Protein 4MY5 (pdb70)

Radius of gyration: 42.12 Å; Cα contacts (8 Å, |Δi|>4): 3200; chains: 4; bounding box: 80×67×142 Å

Foldseek 3Di:
DDCVVVDDPLVVVDDDFPQVVLCVLLVVFPPFAELADPFFLDDFDPLLVVLLVVCVVVVDQDDDDLAADLLLLVLVQVLCCVAAVDHFDSVFFKGKAQALLCLLLLLLLLQDALLAEEEEEPQADPSPQVSCSVRNYGYDYQDPVVVVRDDALVSVLVVVVVDDLNYAEYEDEPVDPAALDHDDPVRLLSNLVSVVVRPHAYEYECQQQLQFADVDGHYGNCVVVVARYWYKYFCRHQRVCPPQGIIMIGHDSVSSVSSSVSSVPPHDGHRVSSSSSSSCCSPVVSPVNPVVSVVQVVLVVVCVVLVVVLPWAWRDNRTDDKIKTAAPDPVLQAQSVVQSVLCVQQSYHWAALPSGHHNRGRITMGHPSDDSVSSVSSSVSVVVVSVPGD/DCVVVPDPLCVVDDDQLQVVLCVLLVVQPPFAELADPFFPDPADPVVVVVLVVLVVPLDLLLLVLVQVLCCVQAVDHFDSVFFKFKFQAQLLLLLLVLLLQDAQLAEEEEEPLAQPSNQSSNSRRRYGYDYQDDVVPLSDDALVSVLVVDVVRPPRYAEYEAEPVGPAQLDHADPVRLLRNLVRVVVDNYAYEYEDAQQLFFQPVDGHYGNCVVNQARYWYKYWPRRQFDQVPRTMIMTGHPSVSSVRSVVSPVSTDNDDGCSNCVRSSCCSPVVSPVNVVVNVVQVVLLVVLVVLQVVVPWQWRDRRTDDKTKTFDPDPVQQQVSVVQSVLCVQLSYHWAALCSSPDSRGRITIRHPSDDSVSSVSSSVSVVVVPD/DVCVVVDDPLVVVDDDQQFVVLCVLLVPQPPFQEQADPFFDDPADPVVVVVLVVLVVPPALCQLLLVLVQVLCCVAAVDHFDSVFFKFKFQAQLLLLLLQLLLQDDQLAEEEEEPLADPRNQSSNSRSHYGYDYQDPVVVLSDDALVSVLVVDVVVPPRYAEYEDEPVGPPALDHADPVRLQSNLVSVVVDNHAYEYEDAQQLFFQDVDGHYGNCVVNQARYWYKYWQRNQFDQVPRTMIMTGHHNVSSVRSVVSPVSTDSGDGCSNCVRSSCCSPVVSPVSVVVNVVQVVLVVVLCVLVVVLVWDWRPNRTDDKIKTQQDDPCFLAQSSVQSVLCVPQSYGWAALCSSPDSGGRITIGHSSDDSVSSVSSSVSVVVVSVVD/DVDDPVDDPLVVVDDDFPQVVLCVLLVVQPPFAELADPFFLDDFDPLLVVLLVVCVVVPDDDDLDLAGPLLLLVLVQVLCCVQAVDHFDSVFFKGKAQALLCVVLLLLLLQDAQLAEEEEEPLADPSPASSQSVRRYGYDYQDDVVVLRDDALCSVLVVVVVDPPSYAEYEDEPVDPAALDHADPVRLLSNLVSVVVDNHAYEYECAQQLLFADVPGHYTNCVVVVARYWYKYACCNQRVCVVQGIIMTGHPRVSSVSSSVSSVPPHGGGDNSSSSSSSCCSPVVSPVRPVVSVQQVVLVVVLCVLCVVLVWDWRDNRTDDKIKTADPDPVQQAQSVVQSVLCVQQSYHWAQLVSRHDNGGRITMGHPSDDSVSSVSSSVSVSVVSVD

Nearest PDB structures (foldseek):
  4my5-assembly2_C  TM=9.988E-01  e=5.594E-73  Streptococcus mutans UA159
  4my5-assembly1_B  TM=9.723E-01  e=3.716E-65  Streptococcus mutans UA159
  4my5-assembly2_D  TM=9.754E-01  e=1.732E-64  Streptococcus mutans UA159
  1dju-assembly1_B  TM=9.269E-01  e=1.208E-38  Pyrococcus horikoshii OT3
  2x5d-assembly1_D  TM=9.440E-01  e=2.043E-31  Pseudomonas aeruginosa PAO1

B-factor: mean 28.05, std 12.76, range [6.04, 80.03]

Structure (mmCIF, N/CA/C/O backbone):
data_4MY5
#
_entry.id   4MY5
#
_cell.length_a   104.754
_cell.length_b   64.257
_cell.length_c   125.600
_cell.angle_alpha   90.00
_cell.angle_beta   106.77
_cell.angle_gamma   90.00
#
_symmetry.space_group_name_H-M   'P 1 21 1'
#
loop_
_entity.id
_entity.type
_entity.pdbx_description
1 polymer 'Putative amino acid aminotransferase'
2 water water
#
loop_
_atom_site.group_PDB
_atom_site.id
_atom_site.type_symbol
_atom_site.label_atom_id
_atom_site.label_alt_id
_atom_site.label_comp_id
_atom_site.label_asym_id
_atom_site.label_entity_id
_atom_site.label_seq_id
_atom_site.pdbx_PDB_ins_code
_atom_site.Cartn_x
_atom_site.Cartn_y
_atom_site.Cartn_z
_atom_site.occupancy
_atom_site.B_iso_or_equiv
_atom_site.auth_seq_id
_atom_site.auth_comp_id
_atom_site.auth_asym_id
_atom_site.auth_atom_id
_atom_site.pdbx_PDB_model_num
ATOM 1 N N . MET A 1 3 ? -20.427 44.962 -47.890 1.00 38.09 1 MET A N 1
ATOM 2 C CA . MET A 1 3 ? -18.993 44.768 -47.996 1.00 32.74 1 MET A CA 1
ATOM 3 C C . MET A 1 3 ? -18.542 43.643 -47.087 1.00 38.92 1 MET A C 1
ATOM 4 O O . MET A 1 3 ? -17.470 43.083 -47.294 1.00 37.72 1 MET A O 1
ATOM 9 N N . ASP A 1 4 ? -19.339 43.328 -46.065 1.00 36.31 2 ASP A N 1
ATOM 10 C CA . ASP A 1 4 ? -19.016 42.194 -45.190 1.00 42.70 2 ASP A CA 1
ATOM 11 C C . ASP A 1 4 ? -19.584 40.883 -45.739 1.00 36.55 2 ASP A C 1
ATOM 12 O O . ASP A 1 4 ? -20.779 40.618 -45.633 1.00 35.87 2 ASP A O 1
ATOM 17 N N . LEU A 1 5 ? -18.717 40.075 -46.335 1.00 36.49 3 LEU A N 1
ATOM 18 C CA . LEU A 1 5 ? -19.133 38.834 -46.969 1.00 35.05 3 LEU A CA 1
ATOM 19 C C . LEU A 1 5 ? -18.626 37.634 -46.178 1.00 33.59 3 LEU A C 1
ATOM 20 O O . LEU A 1 5 ? -18.723 36.504 -46.644 1.00 33.82 3 LEU A O 1
ATOM 25 N N . SER A 1 6 ? -18.100 37.886 -44.981 1.00 35.55 4 SER A N 1
ATOM 26 C CA . SER A 1 6 ? -17.579 36.829 -44.107 1.00 34.17 4 SER A CA 1
ATOM 27 C C . SER A 1 6 ? -18.603 35.732 -43.794 1.00 31.10 4 SER A C 1
ATOM 28 O O . SER A 1 6 ? -18.242 34.582 -43.536 1.00 36.18 4 SER A O 1
ATOM 30 N N . LYS A 1 7 ? -19.880 36.084 -43.827 1.00 32.77 5 LYS A N 1
ATOM 31 C CA . LYS A 1 7 ? -20.924 35.151 -43.432 1.00 30.89 5 LYS A CA 1
ATOM 32 C C . LYS A 1 7 ? -21.646 34.602 -44.654 1.00 31.08 5 LYS A C 1
ATOM 33 O O . LYS A 1 7 ? -22.686 33.947 -44.545 1.00 25.27 5 LYS A O 1
ATOM 35 N N . ARG A 1 8 ? -21.076 34.865 -45.825 1.00 29.20 6 ARG A N 1
ATOM 36 C CA . ARG A 1 8 ? -21.733 34.524 -47.075 1.00 29.49 6 ARG A CA 1
ATOM 37 C C . ARG A 1 8 ? -21.029 33.404 -47.845 1.00 25.30 6 ARG A C 1
ATOM 38 O O . ARG A 1 8 ? -21.329 33.168 -49.010 1.00 27.46 6 ARG A O 1
ATOM 46 N N . PHE A 1 9 ? -20.092 32.727 -47.195 1.00 24.86 7 PHE A N 1
ATOM 47 C CA . PHE A 1 9 ? -19.374 31.628 -47.835 1.00 26.94 7 PHE A CA 1
ATOM 48 C C . PHE A 1 9 ? -20.052 30.306 -47.587 1.00 26.35 7 PHE A C 1
ATOM 49 O O . PHE A 1 9 ? -21.020 30.228 -46.842 1.00 31.92 7 PHE A O 1
ATOM 57 N N . ASN A 1 10 ? -19.545 29.256 -48.217 1.00 33.00 8 ASN A N 1
ATOM 58 C CA . ASN A 1 10 ? -19.979 27.912 -47.875 1.00 26.63 8 ASN A CA 1
ATOM 59 C C . ASN A 1 10 ? -19.650 27.652 -46.416 1.00 24.79 8 ASN A C 1
ATOM 60 O O . ASN A 1 10 ? -18.554 27.974 -45.956 1.00 28.46 8 ASN A O 1
ATOM 65 N N . LYS A 1 11 ? -20.588 27.064 -45.686 1.00 27.30 9 LYS A N 1
ATOM 66 C CA . LYS A 1 11 ? -20.420 26.912 -44.241 1.00 32.40 9 LYS A CA 1
ATOM 67 C C . LYS A 1 11 ? -19.374 25.873 -43.858 1.00 33.21 9 LYS A C 1
ATOM 68 O O . LYS A 1 11 ? -18.738 25.974 -42.803 1.00 35.36 9 LYS A O 1
ATOM 74 N N . ASN A 1 12 ? -19.178 24.891 -44.732 1.00 27.99 10 ASN A N 1
ATOM 75 C CA . ASN A 1 12 ? -18.241 23.817 -44.451 1.00 32.40 10 ASN A CA 1
ATOM 76 C C . ASN A 1 12 ? -16.813 24.314 -44.279 1.00 34.18 10 ASN A C 1
ATOM 77 O O . ASN A 1 12 ? -15.999 23.638 -43.637 1.00 35.61 10 ASN A O 1
ATOM 82 N N . LEU A 1 13 ? -16.530 25.506 -44.819 1.00 33.28 11 LEU A N 1
ATOM 83 C CA . LEU A 1 13 ? -15.217 26.151 -44.689 1.00 29.62 11 LEU A CA 1
ATOM 84 C C . LEU A 1 13 ? -14.827 26.332 -43.230 1.00 31.04 11 LEU A C 1
ATOM 85 O O . LEU A 1 13 ? -13.644 26.422 -42.885 1.00 29.46 11 LEU A O 1
ATOM 90 N N . ASN A 1 14 ? -15.840 26.383 -42.376 1.00 35.61 12 ASN A N 1
ATOM 91 C CA . ASN A 1 14 ? -15.633 26.480 -40.940 1.00 42.81 12 ASN A CA 1
ATOM 92 C C . ASN A 1 14 ? -14.743 25.357 -40.394 1.00 40.49 12 ASN A C 1
ATOM 93 O O . ASN A 1 14 ? -13.906 25.583 -39.513 1.00 35.45 12 ASN A O 1
ATOM 98 N N . LYS A 1 15 ? -14.902 24.158 -40.954 1.00 38.71 13 LYS A N 1
ATOM 99 C CA . LYS A 1 15 ? -14.252 22.966 -40.413 1.00 35.09 13 LYS A CA 1
ATOM 100 C C . LYS A 1 15 ? -12.820 22.747 -40.903 1.00 36.64 13 LYS A C 1
ATOM 101 O O . LYS A 1 15 ? -12.211 21.722 -40.598 1.00 39.02 13 LYS A O 1
ATOM 107 N N . ILE A 1 16 ? -12.277 23.703 -41.653 1.00 35.79 14 ILE A N 1
ATOM 108 C CA . ILE A 1 16 ? -11.005 23.490 -42.346 1.00 29.88 14 ILE A CA 1
ATOM 109 C C . ILE A 1 16 ? -9.881 24.365 -41.794 1.00 34.67 14 ILE A C 1
ATOM 110 O O . ILE A 1 16 ? -9.839 25.570 -42.062 1.00 39.08 14 ILE A O 1
ATOM 115 N N . GLU A 1 17 ? -8.972 23.764 -41.025 1.00 39.17 15 GLU A N 1
ATOM 116 C CA . GLU A 1 17 ? -7.839 24.507 -40.452 1.00 44.40 15 GLU A CA 1
ATOM 117 C C . GLU A 1 17 ? -6.541 24.219 -41.200 1.00 43.94 15 GLU A C 1
ATOM 118 O O . GLU A 1 17 ? -6.510 23.374 -42.099 1.00 46.49 15 GLU A O 1
ATOM 120 N N . VAL A 1 18 ? -5.471 24.918 -40.837 1.00 39.63 16 VAL A N 1
ATOM 121 C CA . VAL A 1 18 ? -4.173 24.665 -41.460 1.00 43.01 16 VAL A CA 1
ATOM 122 C C . VAL A 1 18 ? -3.676 23.285 -41.052 1.00 45.40 16 VAL A C 1
ATOM 123 O O . VAL A 1 18 ? -4.097 22.741 -40.030 1.00 47.27 16 VAL A O 1
ATOM 125 N N . SER A 1 19 ? -2.792 22.710 -41.859 1.00 43.87 17 SER A N 1
ATOM 126 C CA . SER A 1 19 ? -2.223 21.402 -41.548 1.00 34.58 17 SER A CA 1
ATOM 127 C C . SER A 1 19 ? -1.328 21.474 -40.310 1.00 36.85 17 SER A C 1
ATOM 128 O O . SER A 1 19 ? -0.451 22.339 -40.217 1.00 34.10 17 SER A O 1
ATOM 130 N N . MET A 1 20 ? -1.563 20.573 -39.357 1.00 35.29 18 MET A N 1
ATOM 131 C CA . MET A 1 20 ? -0.687 20.435 -38.194 1.00 33.97 18 MET A CA 1
ATOM 132 C C . MET A 1 20 ? 0.777 20.295 -38.631 1.00 35.01 18 MET A C 1
ATOM 133 O O . MET A 1 20 ? 1.674 20.855 -37.993 1.00 34.24 18 MET A O 1
ATOM 138 N N . ILE A 1 21 ? 1.004 19.567 -39.729 1.00 33.45 19 ILE A N 1
ATOM 139 C CA . ILE A 1 21 ? 2.324 19.501 -40.376 1.00 35.91 19 ILE A CA 1
ATOM 140 C C . ILE A 1 21 ? 2.846 20.893 -40.737 1.00 31.10 19 ILE A C 1
ATOM 141 O O . ILE A 1 21 ? 3.994 21.251 -40.440 1.00 27.05 19 ILE A O 1
ATOM 146 N N . ARG A 1 22 ? 1.986 21.664 -41.396 1.00 32.65 20 ARG A N 1
ATOM 147 C CA . ARG A 1 22 ? 2.331 23.013 -41.825 1.00 34.28 20 ARG A CA 1
ATOM 148 C C . ARG A 1 22 ? 2.587 23.896 -40.618 1.00 32.29 20 ARG A C 1
ATOM 149 O O . ARG A 1 22 ? 3.491 24.724 -40.647 1.00 36.98 20 ARG A O 1
ATOM 151 N N . GLN A 1 23 ? 1.808 23.706 -39.554 1.00 30.61 21 GLN A N 1
ATOM 152 C CA . GLN A 1 23 ? 2.006 24.475 -38.320 1.00 33.22 21 GLN A CA 1
ATOM 153 C C . GLN A 1 23 ? 3.364 24.166 -37.686 1.00 33.89 21 GLN A C 1
ATOM 154 O O . GLN A 1 23 ? 4.048 25.068 -37.183 1.00 31.00 21 GLN A O 1
ATOM 160 N N . PHE A 1 24 ? 3.750 22.891 -37.706 1.00 30.90 22 PHE A N 1
ATOM 161 C CA . PHE A 1 24 ? 5.037 22.497 -37.143 1.00 30.16 22 PHE A CA 1
ATOM 162 C C . PHE A 1 24 ? 6.181 23.047 -37.974 1.00 32.10 22 PHE A C 1
ATOM 163 O O . PHE A 1 24 ? 7.182 23.517 -37.427 1.00 33.69 22 PHE A O 1
ATOM 171 N N . ASP A 1 25 ? 6.048 22.972 -39.294 1.00 31.08 23 ASP A N 1
ATOM 172 C CA . ASP A 1 25 ? 7.084 23.511 -40.169 1.00 34.45 23 ASP A CA 1
ATOM 173 C C . ASP A 1 25 ? 7.215 25.015 -39.949 1.00 37.04 23 ASP A C 1
ATOM 174 O O . ASP A 1 25 ? 8.329 25.550 -39.868 1.00 35.10 23 ASP A O 1
ATOM 179 N N . GLN A 1 26 ? 6.068 25.686 -39.843 1.00 31.37 24 GLN A N 1
ATOM 180 C CA . GLN A 1 26 ? 6.035 27.119 -39.550 1.00 38.73 24 GLN A CA 1
ATOM 181 C C . GLN A 1 26 ? 6.774 27.425 -38.253 1.00 36.24 24 GLN A C 1
ATOM 182 O O . GLN A 1 26 ? 7.621 28.315 -38.211 1.00 39.72 24 GLN A O 1
ATOM 184 N N . SER A 1 27 ? 6.465 26.655 -37.212 1.00 33.87 25 SER A N 1
ATOM 185 C CA . SER A 1 27 ? 7.050 26.843 -35.885 1.00 29.65 25 SER A CA 1
ATOM 186 C C . SER A 1 27 ? 8.581 26.783 -35.837 1.00 33.88 25 SER A C 1
ATOM 187 O O . SER A 1 27 ? 9.196 27.366 -34.947 1.00 35.40 25 SER A O 1
ATOM 190 N N . ILE A 1 28 ? 9.198 26.090 -36.787 1.00 32.41 26 ILE A N 1
ATOM 191 C CA . ILE A 1 28 ? 10.650 25.938 -36.791 1.00 30.72 26 ILE A CA 1
ATOM 192 C C . ILE A 1 28 ? 11.327 26.672 -37.963 1.00 34.06 26 ILE A C 1
ATOM 193 O O . ILE A 1 28 ? 12.521 26.521 -38.192 1.00 33.28 26 ILE A O 1
ATOM 198 N N . SER A 1 29 ? 10.563 27.491 -38.677 1.00 40.22 27 SER A N 1
ATOM 199 C CA . SER A 1 29 ? 11.059 28.220 -39.849 1.00 41.99 27 SER A CA 1
ATOM 200 C C . SER A 1 29 ? 12.161 29.265 -39.591 1.00 49.43 27 SER A C 1
ATOM 201 O O . SER A 1 29 ? 12.661 29.888 -40.530 1.00 47.89 27 SER A O 1
ATOM 204 N N . ASP A 1 30 ? 12.541 29.468 -38.337 1.00 39.27 28 ASP A N 1
ATOM 205 C CA . ASP A 1 30 ? 13.590 30.431 -38.047 1.00 41.97 28 ASP A CA 1
ATOM 206 C C . ASP A 1 30 ? 14.939 29.752 -37.854 1.00 46.34 28 ASP A C 1
ATOM 207 O O . ASP A 1 30 ? 15.981 30.413 -37.850 1.00 47.38 28 ASP A O 1
ATOM 212 N N . ILE A 1 31 ? 14.917 28.432 -37.694 1.00 40.59 29 ILE A N 1
ATOM 213 C CA . ILE A 1 31 ? 16.142 27.672 -37.487 1.00 39.65 29 ILE A CA 1
ATOM 214 C C . ILE A 1 31 ? 16.840 27.493 -38.830 1.00 40.83 29 ILE A C 1
ATOM 215 O O . ILE A 1 31 ? 16.218 27.076 -39.806 1.00 38.45 29 ILE A O 1
ATOM 220 N N . PRO A 1 32 ? 18.131 27.847 -38.897 1.00 41.87 30 PRO A N 1
ATOM 221 C CA . PRO A 1 32 ? 18.819 27.807 -40.188 1.00 38.28 30 PRO A CA 1
ATOM 222 C C . PRO A 1 32 ? 19.507 26.479 -40.447 1.00 34.77 30 PRO A C 1
ATOM 223 O O . PRO A 1 32 ? 19.861 25.775 -39.503 1.00 30.69 30 PRO A O 1
ATOM 227 N N . ASP A 1 33 ? 19.686 26.158 -41.727 1.00 34.38 31 ASP A N 1
ATOM 228 C CA . ASP A 1 33 ? 20.494 25.017 -42.144 1.00 32.08 31 ASP A CA 1
ATOM 229 C C . ASP A 1 33 ? 19.979 23.719 -41.536 1.00 32.45 31 ASP A C 1
ATOM 230 O O . ASP A 1 33 ? 20.751 22.823 -41.189 1.00 30.79 31 ASP A O 1
ATOM 235 N N . VAL A 1 34 ? 18.661 23.630 -41.411 1.00 25.99 32 VAL A N 1
ATOM 236 C CA . VAL A 1 34 ? 18.041 22.462 -40.821 1.00 29.12 32 VAL A CA 1
ATOM 237 C C . VAL A 1 34 ? 18.033 21.261 -41.782 1.00 26.20 32 VAL A C 1
ATOM 238 O O . VAL A 1 34 ? 17.670 21.379 -42.951 1.00 22.93 32 VAL A O 1
ATOM 242 N N . LEU A 1 35 ? 18.479 20.113 -41.284 1.00 30.36 33 LEU A N 1
ATOM 243 C CA . LEU A 1 35 ? 18.361 18.861 -42.022 1.00 20.63 33 LEU A CA 1
ATOM 244 C C . LEU A 1 35 ? 16.938 18.331 -41.914 1.00 21.73 33 LEU A C 1
ATOM 245 O O . LEU A 1 35 ? 16.481 17.963 -40.836 1.00 21.08 33 LEU A O 1
ATOM 250 N N . LYS A 1 36 ? 16.244 18.306 -43.045 1.00 21.71 34 LYS A N 1
ATOM 251 C CA . LYS A 1 36 ? 14.844 17.929 -43.096 1.00 21.59 34 LYS A CA 1
ATOM 252 C C . LYS A 1 36 ? 14.699 16.498 -43.584 1.00 19.06 34 LYS A C 1
ATOM 253 O O . LYS A 1 36 ? 15.237 16.142 -44.623 1.00 22.89 34 LYS A O 1
ATOM 259 N N . LEU A 1 37 ? 13.992 15.675 -42.826 1.00 17.86 35 LEU A N 1
ATOM 260 C CA . LEU A 1 37 ? 13.658 14.336 -43.272 1.00 18.88 35 LEU A CA 1
ATOM 261 C C . LEU A 1 37 ? 12.152 14.274 -43.195 1.00 17.03 35 LEU A C 1
ATOM 262 O O . LEU A 1 37 ? 11.568 13.488 -42.440 1.00 16.36 35 LEU A O 1
ATOM 267 N N . THR A 1 38 ? 11.540 15.137 -43.991 1.00 14.23 36 THR A N 1
ATOM 268 C CA . THR A 1 38 ? 10.118 15.382 -43.923 1.00 16.21 36 THR A CA 1
ATOM 269 C C . THR A 1 38 ? 9.453 15.184 -45.287 1.00 15.34 36 THR A C 1
ATOM 270 O O . THR A 1 38 ? 8.244 15.291 -45.406 1.00 16.55 36 THR A O 1
ATOM 274 N N . LEU A 1 39 ? 10.253 14.846 -46.297 1.00 17.63 37 LEU A N 1
ATOM 275 C CA . LEU A 1 39 ? 9.808 14.788 -47.696 1.00 17.27 37 LEU A CA 1
ATOM 276 C C . LEU A 1 39 ? 8.752 13.723 -47.946 1.00 15.55 37 LEU A C 1
ATOM 277 O O . LEU A 1 39 ? 8.920 12.583 -47.548 1.00 14.27 37 LEU A O 1
ATOM 282 N N . GLY A 1 40 ? 7.681 14.100 -48.641 1.00 18.70 38 GLY A N 1
ATOM 283 C CA . GLY A 1 40 ? 6.570 13.207 -48.913 1.00 17.11 38 GLY A CA 1
ATOM 284 C C . GLY A 1 40 ? 6.656 12.653 -50.321 1.00 19.05 38 GLY A C 1
ATOM 285 O O . GLY A 1 40 ? 5.713 12.040 -50.814 1.00 17.62 38 GLY A O 1
ATOM 286 N N . GLU A 1 41 ? 7.798 12.875 -50.964 1.00 14.52 39 GLU A N 1
ATOM 287 C CA . GLU A 1 41 ? 8.035 12.409 -52.319 1.00 18.74 39 GLU A CA 1
ATOM 288 C C . GLU A 1 41 ? 9.451 11.839 -52.403 1.00 17.05 39 GLU A C 1
ATOM 289 O O . GLU A 1 41 ? 10.314 12.240 -51.640 1.00 17.07 39 GLU A O 1
ATOM 295 N N . PRO A 1 42 ? 9.690 10.910 -53.339 1.00 12.83 40 PRO A N 1
ATOM 296 C CA . PRO A 1 42 ? 11.034 10.383 -53.589 1.00 14.75 40 PRO A CA 1
ATOM 297 C C . PRO A 1 42 ? 12.071 11.497 -53.795 1.00 16.04 40 PRO A C 1
ATOM 298 O O . PRO A 1 42 ? 11.743 12.507 -54.412 1.00 12.49 40 PRO A O 1
ATOM 302 N N . ASP A 1 43 ? 13.292 11.306 -53.298 1.00 12.72 41 ASP A N 1
ATOM 303 C CA . ASP A 1 43 ? 14.377 12.274 -53.504 1.00 15.27 41 ASP A CA 1
ATOM 304 C C . ASP A 1 43 ? 15.074 12.078 -54.860 1.00 17.22 41 ASP A C 1
ATOM 305 O O . ASP A 1 43 ? 15.860 12.917 -55.289 1.00 19.64 41 ASP A O 1
ATOM 310 N N . PHE A 1 44 ? 14.773 10.970 -55.533 1.00 15.36 42 PHE A N 1
ATOM 311 C CA . PHE A 1 44 ? 15.410 10.630 -56.795 1.00 14.71 42 PHE A CA 1
ATOM 312 C C . PHE A 1 44 ? 14.920 11.499 -57.950 1.00 14.44 42 PHE A C 1
ATOM 313 O O . PHE A 1 44 ? 13.750 11.853 -58.026 1.00 14.22 42 PHE A O 1
ATOM 321 N N . ALA A 1 45 ? 15.819 11.825 -58.866 1.00 13.44 43 ALA A N 1
ATOM 322 C CA . ALA A 1 45 ? 15.408 12.475 -60.088 1.00 15.18 43 ALA A CA 1
ATOM 323 C C . ALA A 1 45 ? 14.571 11.505 -60.914 1.00 15.75 43 ALA A C 1
ATOM 324 O O . ALA A 1 45 ? 14.761 10.289 -60.848 1.00 14.41 43 ALA A O 1
ATOM 326 N N . THR A 1 46 ? 13.655 12.043 -61.702 1.00 14.10 44 THR A N 1
ATOM 327 C CA . THR A 1 46 ? 12.922 11.241 -62.662 1.00 12.95 44 THR A CA 1
ATOM 328 C C . THR A 1 46 ? 13.888 10.530 -63.604 1.00 13.52 44 THR A C 1
ATOM 329 O O . THR A 1 46 ? 14.806 11.154 -64.113 1.00 13.30 44 THR A O 1
ATOM 333 N N . PRO A 1 47 ? 13.689 9.216 -63.833 1.00 14.34 45 PRO A N 1
ATOM 334 C CA . PRO A 1 47 ? 14.632 8.501 -64.698 1.00 12.81 45 PRO A CA 1
ATOM 335 C C . PRO A 1 47 ? 14.775 9.174 -66.055 1.00 13.71 45 PRO A C 1
ATOM 336 O O . PRO A 1 47 ? 13.809 9.697 -66.590 1.00 16.88 45 PRO A O 1
ATOM 340 N N . LYS A 1 48 ? 15.999 9.197 -66.557 1.00 15.39 46 LYS A N 1
ATOM 341 C CA . LYS A 1 48 ? 16.355 9.768 -67.847 1.00 12.80 46 LYS A CA 1
ATOM 342 C C . LYS A 1 48 ? 15.406 9.437 -69.000 1.00 16.01 46 LYS A C 1
ATOM 343 O O . LYS A 1 48 ? 14.964 10.351 -69.680 1.00 16.74 46 LYS A O 1
ATOM 349 N N . HIS A 1 49 ? 15.081 8.159 -69.226 1.00 12.88 47 HIS A N 1
ATOM 350 C CA . HIS A 1 49 ? 14.270 7.780 -70.399 1.00 12.89 47 HIS A CA 1
ATOM 351 C C . HIS A 1 49 ? 12.882 8.467 -70.404 1.00 12.61 47 HIS A C 1
ATOM 352 O O . HIS A 1 49 ? 12.311 8.781 -71.465 1.00 11.88 47 HIS A O 1
ATOM 359 N N . ILE A 1 50 ? 12.373 8.709 -69.197 1.00 11.74 48 ILE A N 1
ATOM 360 C CA . ILE A 1 50 ? 11.138 9.446 -68.984 1.00 11.79 48 ILE A CA 1
ATOM 361 C C . ILE A 1 50 ? 11.275 10.975 -69.251 1.00 14.06 48 ILE A C 1
ATOM 362 O O . ILE A 1 50 ? 10.446 11.555 -69.968 1.00 12.69 48 ILE A O 1
ATOM 367 N N . LYS A 1 51 ? 12.315 11.605 -68.692 1.00 11.78 49 LYS A N 1
ATOM 368 C CA . LYS A 1 51 ? 12.634 13.018 -68.949 1.00 12.43 49 LYS A CA 1
ATOM 369 C C . LYS A 1 51 ? 12.800 13.268 -70.438 1.00 16.13 49 LYS A C 1
ATOM 370 O O . LYS A 1 51 ? 12.295 14.247 -70.997 1.00 13.28 49 LYS A O 1
ATOM 376 N N . GLU A 1 52 ? 13.540 12.360 -71.056 1.00 15.34 50 GLU A N 1
ATOM 377 C CA . GLU A 1 52 ? 13.744 12.296 -72.494 1.00 17.41 50 GLU A CA 1
ATOM 378 C C . GLU A 1 52 ? 12.432 12.284 -73.288 1.00 15.47 50 GLU A C 1
ATOM 379 O O . GLU A 1 52 ? 12.264 13.076 -74.225 1.00 14.54 50 GLU A O 1
ATOM 385 N N . ALA A 1 53 ? 11.508 11.385 -72.938 1.00 15.93 51 ALA A N 1
ATOM 386 C CA . ALA A 1 53 ? 10.200 11.402 -73.615 1.00 11.38 51 ALA A CA 1
ATOM 387 C C . ALA A 1 53 ? 9.469 12.740 -73.427 1.00 13.66 51 ALA A C 1
ATOM 388 O O . ALA A 1 53 ? 8.847 13.267 -74.372 1.00 11.85 51 ALA A O 1
ATOM 390 N N . ALA A 1 54 ? 9.550 13.293 -72.214 1.00 13.16 52 ALA A N 1
ATOM 391 C CA . ALA A 1 54 ? 8.970 14.618 -71.972 1.00 14.02 52 ALA A CA 1
ATOM 392 C C . ALA A 1 54 ? 9.541 15.659 -72.939 1.00 13.97 52 ALA A C 1
ATOM 393 O O . ALA A 1 54 ? 8.807 16.449 -73.542 1.00 11.64 52 ALA A O 1
ATOM 395 N N . LYS A 1 55 ? 10.853 15.632 -73.105 1.00 14.32 53 LYS A N 1
ATOM 396 C CA . LYS A 1 55 ? 11.523 16.627 -73.931 1.00 16.37 53 LYS A CA 1
ATOM 397 C C . LYS A 1 55 ? 11.174 16.456 -75.398 1.00 17.17 53 LYS A C 1
ATOM 398 O O . LYS A 1 55 ? 11.005 17.447 -76.122 1.00 19.71 53 LYS A O 1
ATOM 404 N N . ARG A 1 56 ? 11.041 15.206 -75.835 1.00 16.25 54 ARG A N 1
ATOM 405 C CA . ARG A 1 56 ? 10.577 14.961 -77.196 1.00 17.58 54 ARG A CA 1
ATOM 406 C C . ARG A 1 56 ? 9.179 15.513 -77.404 1.00 17.11 54 ARG A C 1
ATOM 407 O O . ARG A 1 56 ? 8.893 16.052 -78.463 1.00 17.77 54 ARG A O 1
ATOM 415 N N . ALA A 1 57 ? 8.316 15.383 -76.397 1.00 14.17 55 ALA A N 1
ATOM 416 C CA . ALA A 1 57 ? 6.965 15.925 -76.507 1.00 14.56 55 ALA A CA 1
ATOM 417 C C . ALA A 1 57 ? 6.955 17.466 -76.542 1.00 18.05 55 ALA A C 1
ATOM 418 O O . ALA A 1 57 ? 6.168 18.086 -77.276 1.00 14.30 55 ALA A O 1
ATOM 420 N N . ILE A 1 58 ? 7.833 18.082 -75.754 1.00 15.41 56 ILE A N 1
ATOM 421 C CA . ILE A 1 58 ? 7.971 19.543 -75.775 1.00 15.58 56 ILE A CA 1
ATOM 422 C C . ILE A 1 58 ? 8.411 20.030 -77.158 1.00 15.35 56 ILE A C 1
ATOM 423 O O . ILE A 1 58 ? 7.818 20.959 -77.735 1.00 14.73 56 ILE A O 1
ATOM 428 N N . ASP A 1 59 ? 9.433 19.375 -77.703 1.00 13.65 57 ASP A N 1
ATOM 429 C CA . ASP A 1 59 ? 9.876 19.683 -79.053 1.00 17.36 57 ASP A CA 1
ATOM 430 C C . ASP A 1 59 ? 8.843 19.407 -80.162 1.00 22.86 57 ASP A C 1
ATOM 431 O O . ASP A 1 59 ? 8.741 20.185 -81.119 1.00 20.37 57 ASP A O 1
ATOM 436 N N . ALA A 1 60 ? 8.079 18.321 -80.042 1.00 17.07 58 ALA A N 1
ATOM 437 C CA . ALA A 1 60 ? 7.030 18.049 -81.023 1.00 19.21 58 ALA A CA 1
ATOM 438 C C . ALA A 1 60 ? 5.992 19.171 -81.039 1.00 20.06 58 ALA A C 1
ATOM 439 O O . ALA A 1 60 ? 5.499 19.549 -82.101 1.00 23.29 58 ALA A O 1
ATOM 441 N N . ASP A 1 61 ? 5.669 19.689 -79.856 1.00 19.38 59 ASP A N 1
ATOM 442 C CA . ASP A 1 61 ? 4.813 20.869 -79.711 1.00 22.31 59 ASP A CA 1
ATOM 443 C C . ASP A 1 61 ? 3.411 20.662 -80.287 1.00 28.09 59 ASP A C 1
ATOM 444 O O . ASP A 1 61 ? 2.832 21.584 -80.848 1.00 25.06 59 ASP A O 1
ATOM 449 N N . GLU A 1 62 ? 2.878 19.450 -80.156 1.00 26.71 60 GLU A N 1
ATOM 450 C CA . GLU A 1 62 ? 1.520 19.158 -80.591 1.00 33.72 60 GLU A CA 1
ATOM 451 C C . GLU A 1 62 ? 0.579 19.611 -79.495 1.00 40.27 60 GLU A C 1
ATOM 452 O O . GLU A 1 62 ? 0.747 19.221 -78.343 1.00 43.42 60 GLU A O 1
ATOM 458 N N . SER A 1 63 ? -0.384 20.461 -79.842 1.00 41.42 61 SER A N 1
ATOM 459 C CA . SER A 1 63 ? -1.328 20.973 -78.853 1.00 51.00 61 SER A CA 1
ATOM 460 C C . SER A 1 63 ? -2.110 19.780 -78.370 1.00 57.89 61 SER A C 1
ATOM 461 O O . SER A 1 63 ? -2.077 19.434 -77.179 1.00 57.66 61 SER A O 1
ATOM 464 N N . HIS A 1 64 ? -2.820 19.166 -79.315 1.00 52.61 62 HIS A N 1
ATOM 465 C CA . HIS A 1 64 ? -3.309 17.807 -79.156 1.00 53.64 62 HIS A CA 1
ATOM 466 C C . HIS A 1 64 ? -4.175 17.659 -77.910 1.00 57.72 62 HIS A C 1
ATOM 467 O O . HIS A 1 64 ? -3.873 16.842 -77.035 1.00 56.05 62 HIS A O 1
ATOM 474 N N . TYR A 1 65 ? -5.230 18.465 -77.814 1.00 56.48 63 TYR A N 1
ATOM 475 C CA . TYR A 1 65 ? -6.205 18.287 -76.744 1.00 58.75 63 TYR A CA 1
ATOM 476 C C . TYR A 1 65 ? -6.644 16.826 -76.692 1.00 55.93 63 TYR A C 1
ATOM 477 O O . TYR A 1 65 ? -7.219 16.301 -77.649 1.00 51.15 63 TYR A O 1
ATOM 486 N N . THR A 1 66 ? -6.357 16.169 -75.575 1.00 54.36 64 THR A N 1
ATOM 487 C CA . THR A 1 66 ? -6.827 14.808 -75.370 1.00 49.68 64 THR A CA 1
ATOM 488 C C . THR A 1 66 ? -8.115 14.837 -74.574 1.00 50.64 64 THR A C 1
ATOM 489 O O . THR A 1 66 ? -8.473 15.864 -74.001 1.00 55.98 64 THR A O 1
ATOM 493 N N . GLY A 1 67 ? -8.801 13.703 -74.513 1.00 42.00 65 GLY A N 1
ATOM 494 C CA . GLY A 1 67 ? -10.121 13.668 -73.913 1.00 45.54 65 GLY A CA 1
ATOM 495 C C . GLY A 1 67 ? -10.162 13.901 -72.414 1.00 42.77 65 GLY A C 1
ATOM 496 O O . GLY A 1 67 ? -9.160 14.209 -71.775 1.00 42.03 65 GLY A O 1
ATOM 497 N N . MET A 1 68 ? -11.350 13.739 -71.848 1.00 45.42 66 MET A N 1
ATOM 498 C CA . MET A 1 68 ? -11.529 13.840 -70.411 1.00 39.20 66 MET A CA 1
ATOM 499 C C . MET A 1 68 ? -10.797 12.690 -69.705 1.00 33.18 66 MET A C 1
ATOM 500 O O . MET A 1 68 ? -10.476 12.792 -68.523 1.00 32.83 66 MET A O 1
ATOM 505 N N . ALA A 1 69 ? -10.535 11.605 -70.441 1.00 29.75 67 ALA A N 1
ATOM 506 C CA . ALA A 1 69 ? -9.990 10.374 -69.871 1.00 23.89 67 ALA A CA 1
ATOM 507 C C . ALA A 1 69 ? -8.519 10.113 -70.200 1.00 20.65 67 ALA A C 1
ATOM 508 O O . ALA A 1 69 ? -7.942 9.131 -69.741 1.00 16.81 67 ALA A O 1
ATOM 510 N N . GLY A 1 70 ? -7.919 10.986 -70.995 1.00 18.71 68 GLY A N 1
ATOM 511 C CA . GLY A 1 70 ? -6.525 10.843 -71.372 1.00 16.88 68 GLY A CA 1
ATOM 512 C C . GLY A 1 70 ? -6.295 10.044 -72.645 1.00 17.96 68 GLY A C 1
ATOM 513 O O . GLY A 1 70 ? -7.154 9.270 -73.073 1.00 18.32 68 GLY A O 1
ATOM 514 N N . LEU A 1 71 ? -5.125 10.240 -73.245 1.00 15.48 69 LEU A N 1
ATOM 515 C CA . LEU A 1 71 ? -4.693 9.484 -74.418 1.00 16.05 69 LEU A CA 1
ATOM 516 C C . LEU A 1 71 ? -4.946 7.999 -74.253 1.00 17.00 69 LEU A C 1
ATOM 517 O O . LEU A 1 71 ? -4.634 7.421 -73.218 1.00 15.09 69 LEU A O 1
ATOM 522 N N . LEU A 1 72 ? -5.498 7.383 -75.289 1.00 17.45 70 LEU A N 1
ATOM 523 C CA . LEU A 1 72 ? -5.800 5.964 -75.263 1.00 16.51 70 LEU A CA 1
ATOM 524 C C . LEU A 1 72 ? -4.542 5.124 -75.055 1.00 15.95 70 LEU A C 1
ATOM 525 O O . LEU A 1 72 ? -4.598 4.062 -74.439 1.00 14.66 70 LEU A O 1
ATOM 530 N N . ALA A 1 73 ? -3.410 5.595 -75.561 1.00 13.85 71 ALA A N 1
ATOM 531 C CA . ALA A 1 73 ? -2.190 4.817 -75.430 1.00 16.17 71 ALA A CA 1
ATOM 532 C C . ALA A 1 73 ? -1.760 4.803 -73.971 1.00 13.86 71 ALA A C 1
ATOM 533 O O . ALA A 1 73 ? -1.185 3.818 -73.488 1.00 14.28 71 ALA A O 1
ATOM 535 N N . LEU A 1 74 ? -2.070 5.886 -73.265 1.00 12.45 72 LEU A N 1
ATOM 536 C CA . LEU A 1 74 ? -1.732 5.984 -71.852 1.00 12.79 72 LEU A CA 1
ATOM 537 C C . LEU A 1 74 ? -2.598 5.034 -71.037 1.00 12.33 72 LEU A C 1
ATOM 538 O O . LEU A 1 74 ? -2.087 4.262 -70.224 1.00 14.03 72 LEU A O 1
ATOM 543 N N . ARG A 1 75 ? -3.903 5.075 -71.270 1.00 12.20 73 ARG A N 1
ATOM 544 C CA . ARG A 1 75 ? -4.824 4.159 -70.605 1.00 13.28 73 ARG A CA 1
ATOM 545 C C . ARG A 1 75 ? -4.502 2.698 -70.912 1.00 11.15 73 ARG A C 1
ATOM 546 O O . ARG A 1 75 ? -4.607 1.839 -70.045 1.00 12.18 73 ARG A O 1
ATOM 554 N N . GLN A 1 76 ? -4.082 2.426 -72.140 1.00 13.04 74 GLN A N 1
ATOM 555 C CA . GLN A 1 76 ? -3.700 1.068 -72.536 1.00 14.94 74 GLN A CA 1
ATOM 556 C C . GLN A 1 76 ? -2.448 0.625 -71.778 1.00 13.72 74 GLN A C 1
ATOM 557 O O . GLN A 1 76 ? -2.390 -0.485 -71.230 1.00 13.77 74 GLN A O 1
ATOM 563 N N . ALA A 1 77 ? -1.465 1.516 -71.699 1.00 12.33 75 ALA A N 1
ATOM 564 C CA . ALA A 1 77 ? -0.282 1.241 -70.886 1.00 11.56 75 ALA A CA 1
ATOM 565 C C . ALA A 1 77 ? -0.591 1.044 -69.384 1.00 12.43 75 ALA A C 1
ATOM 566 O O . ALA A 1 77 ? 0.002 0.177 -68.740 1.00 11.48 75 ALA A O 1
ATOM 568 N N . ALA A 1 78 ? -1.518 1.818 -68.825 1.00 11.59 76 ALA A N 1
ATOM 569 C CA . ALA A 1 78 ? -1.852 1.656 -67.409 1.00 8.03 76 ALA A CA 1
ATOM 570 C C . ALA A 1 78 ? -2.558 0.326 -67.188 1.00 12.01 76 ALA A C 1
ATOM 571 O O . ALA A 1 78 ? -2.237 -0.415 -66.243 1.00 10.84 76 ALA A O 1
ATOM 573 N N . SER A 1 79 ? -3.520 0.023 -68.061 1.00 9.38 77 SER A N 1
ATOM 574 C CA . SER A 1 79 ? -4.197 -1.279 -68.046 1.00 13.69 77 SER A CA 1
ATOM 575 C C . SER A 1 79 ? -3.191 -2.450 -68.023 1.00 11.39 77 SER A C 1
ATOM 576 O O . SER A 1 79 ? -3.235 -3.325 -67.132 1.00 11.48 77 SER A O 1
ATOM 579 N N . ALA A 1 80 ? -2.270 -2.436 -68.989 1.00 9.51 78 ALA A N 1
ATOM 580 C CA . ALA A 1 80 ? -1.255 -3.476 -69.094 1.00 11.39 78 ALA A CA 1
ATOM 581 C C . ALA A 1 80 ? -0.366 -3.540 -67.852 1.00 12.45 78 ALA A C 1
ATOM 582 O O . ALA A 1 80 ? -0.109 -4.617 -67.305 1.00 12.30 78 ALA A O 1
ATOM 584 N N . PHE A 1 81 ? 0.094 -2.377 -67.408 1.00 11.76 79 PHE A N 1
ATOM 585 C CA . PHE A 1 81 ? 0.871 -2.275 -66.184 1.00 10.73 79 PHE A CA 1
ATOM 586 C C . PHE A 1 81 ? 0.185 -2.935 -64.977 1.00 9.66 79 PHE A C 1
ATOM 587 O O . PHE A 1 81 ? 0.805 -3.728 -64.286 1.00 11.06 79 PHE A O 1
ATOM 595 N N . VAL A 1 82 ? -1.064 -2.586 -64.685 1.00 9.55 80 VAL A N 1
ATOM 596 C CA . VAL A 1 82 ? -1.675 -3.115 -63.466 1.00 8.33 80 VAL A CA 1
ATOM 597 C C . VAL A 1 82 ? -2.064 -4.583 -63.611 1.00 10.95 80 VAL A C 1
ATOM 598 O O . VAL A 1 82 ? -2.193 -5.282 -62.606 1.00 10.40 80 VAL A O 1
ATOM 602 N N . LYS A 1 83 ? -2.243 -5.039 -64.854 1.00 12.84 81 LYS A N 1
ATOM 603 C CA . LYS A 1 83 ? -2.441 -6.476 -65.122 1.00 14.57 81 LYS A CA 1
ATOM 604 C C . LYS A 1 83 ? -1.184 -7.258 -64.786 1.00 14.01 81 LYS A C 1
ATOM 605 O O . LYS A 1 83 ? -1.208 -8.154 -63.941 1.00 13.38 81 LYS A O 1
ATOM 611 N N . GLU A 1 84 ? -0.082 -6.901 -65.438 1.00 12.02 82 GLU A N 1
ATOM 612 C CA . GLU A 1 84 ? 1.204 -7.535 -65.169 1.00 13.71 82 GLU A CA 1
ATOM 613 C C . GLU A 1 84 ? 1.676 -7.425 -63.706 1.00 12.65 82 GLU A C 1
ATOM 614 O O . GLU A 1 84 ? 2.183 -8.387 -63.133 1.00 16.39 82 GLU A O 1
ATOM 620 N N . LYS A 1 85 ? 1.502 -6.264 -63.091 1.00 11.43 83 LYS A N 1
ATOM 621 C CA . LYS A 1 85 ? 2.062 -6.033 -61.763 1.00 11.93 83 LYS A CA 1
ATOM 622 C C . LYS A 1 85 ? 1.157 -6.524 -60.645 1.00 14.15 83 LYS A C 1
ATOM 623 O O . LYS A 1 85 ? 1.649 -7.050 -59.651 1.00 16.76 83 LYS A O 1
ATOM 629 N N . TYR A 1 86 ? -0.156 -6.346 -60.801 1.00 12.07 84 TYR A N 1
ATOM 630 C CA . TYR A 1 86 ? -1.075 -6.574 -59.688 1.00 12.04 84 TYR A CA 1
ATOM 631 C C . TYR A 1 86 ? -2.218 -7.546 -60.020 1.00 11.52 84 TYR A C 1
ATOM 632 O O . TYR A 1 86 ? -3.109 -7.750 -59.200 1.00 10.78 84 TYR A O 1
ATOM 641 N N . HIS A 1 87 ? -2.179 -8.105 -61.226 1.00 9.11 85 HIS A N 1
ATOM 642 C CA . HIS A 1 87 ? -3.152 -9.076 -61.729 1.00 13.75 85 HIS A CA 1
ATOM 643 C C . HIS A 1 87 ? -4.566 -8.540 -61.803 1.00 15.06 85 HIS A C 1
ATOM 644 O O . HIS A 1 87 ? -5.524 -9.282 -61.625 1.00 17.07 85 HIS A O 1
ATOM 651 N N . LEU A 1 88 ? -4.674 -7.242 -62.078 1.00 15.59 86 LEU A N 1
ATOM 652 C CA . LEU A 1 88 ? -5.959 -6.556 -62.191 1.00 13.06 86 LEU A CA 1
ATOM 653 C C . LEU A 1 88 ? -6.347 -6.304 -63.654 1.00 13.98 86 LEU A C 1
ATOM 654 O O . LEU A 1 88 ? -5.498 -5.986 -64.486 1.00 13.40 86 LEU A O 1
ATOM 659 N N . THR A 1 89 ? -7.631 -6.441 -63.967 1.00 12.84 87 THR A N 1
ATOM 660 C CA . THR A 1 89 ? -8.100 -6.293 -65.333 1.00 12.87 87 THR A CA 1
ATOM 661 C C . THR A 1 89 ? -9.041 -5.102 -65.417 1.00 16.18 87 THR A C 1
ATOM 662 O O . THR A 1 89 ? -10.167 -5.177 -64.926 1.00 17.61 87 THR A O 1
ATOM 666 N N . TYR A 1 90 ? -8.573 -4.002 -66.014 1.00 14.88 88 TYR A N 1
ATOM 667 C CA . TYR A 1 90 ? -9.402 -2.814 -66.265 1.00 12.82 88 TYR A CA 1
ATOM 668 C C . TYR A 1 90 ? -9.405 -2.459 -67.745 1.00 15.17 88 TYR A C 1
ATOM 669 O O . TYR A 1 90 ? -8.353 -2.327 -68.368 1.00 13.39 88 TYR A O 1
ATOM 678 N N . ASN A 1 91 ? -10.597 -2.301 -68.302 1.00 17.48 89 ASN A N 1
ATOM 679 C CA . ASN A 1 91 ? -10.729 -1.932 -69.695 1.00 16.27 89 ASN A CA 1
ATOM 680 C C . ASN A 1 91 ? -10.285 -0.496 -69.865 1.00 16.49 89 ASN A C 1
ATOM 681 O O . ASN A 1 91 ? -10.891 0.422 -69.302 1.00 17.81 89 ASN A O 1
ATOM 686 N N . PRO A 1 92 ? -9.233 -0.292 -70.658 1.00 16.86 90 PRO A N 1
ATOM 687 C CA . PRO A 1 92 ? -8.716 1.051 -70.913 1.00 15.82 90 PRO A CA 1
ATOM 688 C C . PRO A 1 92 ? -9.734 1.919 -71.646 1.00 18.75 90 PRO A C 1
ATOM 689 O O . PRO A 1 92 ? -9.568 3.141 -71.696 1.00 19.02 90 PRO A O 1
ATOM 693 N N . ASP A 1 93 ? -10.770 1.305 -72.211 1.00 17.34 91 ASP A N 1
ATOM 694 C CA . ASP A 1 93 ? -11.727 2.056 -73.010 1.00 17.28 91 ASP A CA 1
ATOM 695 C C . ASP A 1 93 ? -12.711 2.811 -72.123 1.00 19.84 91 ASP A C 1
ATOM 696 O O . ASP A 1 93 ? -13.212 3.861 -72.510 1.00 12.26 91 ASP A O 1
ATOM 701 N N . ASN A 1 94 ? -12.984 2.281 -70.933 1.00 16.44 92 ASN A N 1
ATOM 702 C CA . ASN A 1 94 ? -14.035 2.848 -70.096 1.00 16.97 92 ASN A CA 1
ATOM 703 C C . ASN A 1 94 ? -13.857 2.660 -68.594 1.00 14.23 92 ASN A C 1
ATOM 704 O O . ASN A 1 94 ? -14.772 2.930 -67.820 1.00 15.05 92 ASN A O 1
ATOM 709 N N . GLU A 1 95 ? -12.683 2.205 -68.169 1.00 15.54 93 GLU A N 1
ATOM 710 C CA . GLU A 1 95 ? -12.478 1.967 -66.738 1.00 16.08 93 GLU A CA 1
ATOM 711 C C . GLU A 1 95 ? -11.258 2.676 -66.155 1.00 13.94 93 GLU A C 1
ATOM 712 O O . GLU A 1 95 ? -10.952 2.535 -64.971 1.00 12.90 93 GLU A O 1
ATOM 718 N N . ILE A 1 96 ? -10.565 3.439 -66.988 1.00 13.04 94 ILE A N 1
ATOM 719 C CA . ILE A 1 96 ? -9.381 4.157 -66.527 1.00 16.66 94 ILE A CA 1
ATOM 720 C C . ILE A 1 96 ? -9.470 5.662 -66.799 1.00 12.38 94 ILE A C 1
ATOM 721 O O . ILE A 1 96 ? -9.766 6.074 -67.908 1.00 12.32 94 ILE A O 1
ATOM 726 N N . LEU A 1 97 ? -9.231 6.466 -65.771 1.00 9.85 95 LEU A N 1
ATOM 727 C CA . LEU A 1 97 ? -9.159 7.909 -65.923 1.00 10.48 95 LEU A CA 1
ATOM 728 C C . LEU A 1 97 ? -7.754 8.415 -65.632 1.00 12.70 95 LEU A C 1
ATOM 729 O O . LEU A 1 97 ? -7.126 8.005 -64.651 1.00 11.01 95 LEU A O 1
ATOM 734 N N . VAL A 1 98 ? -7.277 9.317 -66.482 1.00 11.91 96 VAL A N 1
ATOM 735 C CA . VAL A 1 98 ? -5.975 9.927 -66.317 1.00 11.44 96 VAL A CA 1
ATOM 736 C C . VAL A 1 98 ? -6.128 11.298 -65.684 1.00 15.38 96 VAL A C 1
ATOM 737 O O . VAL A 1 98 ? -7.016 12.066 -66.030 1.00 18.48 96 VAL A O 1
ATOM 741 N N . THR A 1 99 ? -5.252 11.619 -64.753 1.00 14.56 97 THR A N 1
ATOM 742 C CA . THR A 1 99 ? -5.496 12.764 -63.918 1.00 14.05 97 THR A CA 1
ATOM 743 C C . THR A 1 99 ? -4.209 13.563 -63.670 1.00 16.88 97 THR A C 1
ATOM 744 O O . THR A 1 99 ? -3.114 13.033 -63.813 1.00 15.92 97 THR A O 1
ATOM 748 N N . ILE A 1 100 ? -4.341 14.845 -63.333 1.00 18.81 98 ILE A N 1
ATOM 749 C CA . ILE A 1 100 ? -3.180 15.669 -63.001 1.00 19.65 98 ILE A CA 1
ATOM 750 C C . ILE A 1 100 ? -2.682 15.407 -61.592 1.00 24.36 98 ILE A C 1
ATOM 751 O O . ILE A 1 100 ? -2.490 16.355 -60.838 1.00 25.98 98 ILE A O 1
ATOM 756 N N . GLY A 1 101 ? -2.491 14.132 -61.233 1.00 23.49 99 GLY A N 1
ATOM 757 C CA . GLY A 1 101 ? -1.881 13.759 -59.963 1.00 20.22 99 GLY A CA 1
ATOM 758 C C . GLY A 1 101 ? -2.725 12.845 -59.084 1.00 22.35 99 GLY A C 1
ATOM 759 O O . GLY A 1 101 ? -3.946 13.003 -59.000 1.00 19.55 99 GLY A O 1
ATOM 760 N N . ALA A 1 102 ? -2.075 11.900 -58.403 1.00 18.62 100 ALA A N 1
ATOM 761 C CA . ALA A 1 102 ? -2.786 10.959 -57.524 1.00 17.79 100 ALA A CA 1
ATOM 762 C C . ALA A 1 102 ? -3.684 11.641 -56.473 1.00 19.47 100 ALA A C 1
ATOM 763 O O . ALA A 1 102 ? -4.802 11.172 -56.204 1.00 17.68 100 ALA A O 1
ATOM 765 N N . THR A 1 103 ? -3.227 12.756 -55.903 1.00 21.84 101 THR A N 1
ATOM 766 C CA . THR A 1 103 ? -4.059 13.440 -54.907 1.00 25.15 101 THR A CA 1
ATOM 767 C C . THR A 1 103 ? -5.309 14.062 -55.534 1.00 19.04 101 THR A C 1
ATOM 768 O O . THR A 1 103 ? -6.378 14.046 -54.945 1.00 21.67 101 THR A O 1
ATOM 772 N N . GLU A 1 104 ? -5.186 14.594 -56.737 1.00 19.98 102 GLU A N 1
ATOM 773 C CA . GLU A 1 104 ? -6.358 15.146 -57.418 1.00 17.69 102 GLU A CA 1
ATOM 774 C C . GLU A 1 104 ? -7.318 14.032 -57.892 1.00 16.84 102 GLU A C 1
ATOM 775 O O . GLU A 1 104 ? -8.528 14.232 -57.949 1.00 14.13 102 GLU A O 1
ATOM 781 N N . ALA A 1 105 ? -6.771 12.865 -58.237 1.00 17.55 103 ALA A N 1
ATOM 782 C CA . ALA A 1 105 ? -7.587 11.688 -58.569 1.00 15.14 103 ALA A CA 1
ATOM 783 C C . ALA A 1 105 ? -8.433 11.279 -57.365 1.00 15.68 103 ALA A C 1
ATOM 784 O O . ALA A 1 105 ? -9.645 10.990 -57.467 1.00 18.56 103 ALA A O 1
ATOM 786 N N . LEU A 1 106 ? -7.775 11.275 -56.217 1.00 14.47 104 LEU A N 1
ATOM 787 C CA . LEU A 1 106 ? -8.418 10.933 -54.965 1.00 19.35 104 LEU A CA 1
ATOM 788 C C . LEU A 1 106 ? -9.470 11.965 -54.545 1.00 18.49 104 LEU A C 1
ATOM 789 O O . LEU A 1 106 ? -10.610 11.631 -54.213 1.00 17.86 104 LEU A O 1
ATOM 794 N N . SER A 1 107 ? -9.070 13.225 -54.554 1.00 21.36 105 SER A N 1
ATOM 795 C CA . SER A 1 107 ? -9.964 14.294 -54.154 1.00 23.28 105 SER A CA 1
ATOM 796 C C . SER A 1 107 ? -11.191 14.300 -55.055 1.00 20.20 105 SER A C 1
ATOM 797 O O . SER A 1 107 ? -12.323 14.210 -54.567 1.00 24.03 105 SER A O 1
ATOM 800 N N . ALA A 1 108 ? -10.964 14.349 -56.364 1.00 19.46 106 ALA A N 1
ATOM 801 C CA . ALA A 1 108 ? -12.063 14.354 -57.321 1.00 18.01 106 ALA A CA 1
ATOM 802 C C . ALA A 1 108 ? -13.021 13.164 -57.121 1.00 21.11 106 ALA A C 1
ATOM 803 O O . ALA A 1 108 ? -14.248 13.332 -57.203 1.00 23.22 106 ALA A O 1
ATOM 805 N N . SER A 1 109 ? -12.461 11.980 -56.853 1.00 18.36 107 SER A N 1
ATOM 806 C CA . SER A 1 109 ? -13.269 10.791 -56.531 1.00 16.90 107 SER A CA 1
ATOM 807 C C . SER A 1 109 ? -14.160 10.972 -55.269 1.00 17.46 107 SER A C 1
ATOM 808 O O . SER A 1 109 ? -15.378 10.679 -55.273 1.00 17.90 107 SER A O 1
ATOM 811 N N . LEU A 1 110 ? -13.545 11.460 -54.192 1.00 16.57 108 LEU A N 1
ATOM 812 C CA . LEU A 1 110 ? -14.293 11.825 -52.990 1.00 19.47 108 LEU A CA 1
ATOM 813 C C . LEU A 1 110 ? -15.446 12.794 -53.283 1.00 21.29 108 LEU A C 1
ATOM 814 O O . LEU A 1 110 ? -16.584 12.535 -52.894 1.00 18.91 108 LEU A O 1
ATOM 819 N N . THR A 1 111 ? -15.176 13.900 -53.978 1.00 19.21 109 THR A N 1
ATOM 820 C CA . THR A 1 111 ? -16.257 14.867 -54.212 1.00 20.71 109 THR A CA 1
ATOM 821 C C . THR A 1 111 ? -17.344 14.353 -55.152 1.00 18.45 109 THR A C 1
ATOM 822 O O . THR A 1 111 ? -18.492 14.764 -55.048 1.00 19.81 109 THR A O 1
ATOM 826 N N . ALA A 1 112 ? -16.997 13.457 -56.066 1.00 19.93 110 ALA A N 1
ATOM 827 C CA . ALA A 1 112 ? -18.033 12.833 -56.884 1.00 21.33 110 ALA A CA 1
ATOM 828 C C . ALA A 1 112 ? -18.947 11.897 -56.079 1.00 21.58 110 ALA A C 1
ATOM 829 O O . ALA A 1 112 ? -20.139 11.795 -56.385 1.00 21.20 110 ALA A O 1
ATOM 831 N N . ILE A 1 113 ? -18.410 11.211 -55.067 1.00 19.41 111 ILE A N 1
ATOM 832 C CA . ILE A 1 113 ? -19.250 10.245 -54.335 1.00 23.07 111 ILE A CA 1
ATOM 833 C C . ILE A 1 113 ? -19.925 10.764 -53.054 1.00 21.00 111 ILE A C 1
ATOM 834 O O . ILE A 1 113 ? -20.923 10.188 -52.596 1.00 20.67 111 ILE A O 1
ATOM 839 N N . LEU A 1 114 ? -19.392 11.835 -52.480 1.00 17.22 112 LEU A N 1
ATOM 840 C CA . LEU A 1 114 ? -19.847 12.304 -51.170 1.00 20.40 112 LEU A CA 1
ATOM 841 C C . LEU A 1 114 ? -21.104 13.199 -51.186 1.00 25.64 112 LEU A C 1
ATOM 842 O O . LEU A 1 114 ? -21.413 13.849 -52.190 1.00 23.22 112 LEU A O 1
ATOM 847 N N . GLU A 1 115 ? -21.827 13.195 -50.063 1.00 24.07 113 GLU A N 1
ATOM 848 C CA . GLU A 1 115 ? -22.949 14.104 -49.806 1.00 25.56 113 GLU A CA 1
ATOM 849 C C . GLU A 1 115 ? -22.870 14.581 -48.348 1.00 26.59 113 GLU A C 1
ATOM 850 O O . GLU A 1 115 ? -22.289 13.882 -47.508 1.00 19.96 113 GLU A O 1
ATOM 856 N N . PRO A 1 116 ? -23.414 15.791 -48.056 1.00 26.77 114 PRO A N 1
ATOM 857 C CA . PRO A 1 116 ? -23.446 16.413 -46.719 1.00 28.21 114 PRO A CA 1
ATOM 858 C C . PRO A 1 116 ? -23.698 15.440 -45.546 1.00 28.93 114 PRO A C 1
ATOM 859 O O . PRO A 1 116 ? -23.017 15.507 -44.523 1.00 32.34 114 PRO A O 1
ATOM 863 N N . GLY A 1 117 ? -24.645 14.530 -45.676 1.00 28.26 115 GLY A N 1
ATOM 864 C CA . GLY A 1 117 ? -24.810 13.546 -44.614 1.00 36.74 115 GLY A CA 1
ATOM 865 C C . GLY A 1 117 ? -23.578 12.686 -44.313 1.00 34.55 115 GLY A C 1
ATOM 866 O O . GLY A 1 117 ? -23.324 12.321 -43.162 1.00 34.71 115 GLY A O 1
ATOM 867 N N . ASP A 1 118 ? -22.785 12.401 -45.340 1.00 28.49 116 ASP A N 1
ATOM 868 C CA . ASP A 1 118 ? -21.940 11.200 -45.348 1.00 22.34 116 ASP A CA 1
ATOM 869 C C . ASP A 1 118 ? -20.816 11.073 -44.321 1.00 23.85 116 ASP A C 1
ATOM 870 O O . ASP A 1 118 ? -20.271 12.062 -43.841 1.00 25.25 116 ASP A O 1
ATOM 875 N N . LYS A 1 119 ? -20.484 9.825 -43.998 1.00 19.50 117 LYS A N 1
ATOM 876 C CA . LYS A 1 119 ? -19.293 9.509 -43.220 1.00 17.71 117 LYS A CA 1
ATOM 877 C C . LYS A 1 119 ? -18.285 8.750 -44.087 1.00 18.39 117 LYS A C 1
ATOM 878 O O . LYS A 1 119 ? -18.661 7.942 -44.937 1.00 17.56 117 LYS A O 1
ATOM 884 N N . VAL A 1 120 ? -17.004 9.015 -43.867 1.00 18.21 118 VAL A N 1
ATOM 885 C CA . VAL A 1 120 ? -15.943 8.249 -44.497 1.00 17.33 118 VAL A CA 1
ATOM 886 C C . VAL A 1 120 ? -15.049 7.717 -43.393 1.00 20.84 118 VAL A C 1
ATOM 887 O O . VAL A 1 120 ? -14.607 8.484 -42.540 1.00 16.95 118 VAL A O 1
ATOM 891 N N . LEU A 1 121 ? -14.769 6.416 -43.413 1.00 16.15 119 LEU A N 1
ATOM 892 C CA . LEU A 1 121 ? -13.872 5.817 -42.434 1.00 16.74 119 LEU A CA 1
ATOM 893 C C . LEU A 1 121 ? -12.405 5.837 -42.873 1.00 16.24 119 LEU A C 1
ATOM 894 O O . LEU A 1 121 ? -12.099 5.594 -44.037 1.00 15.15 119 LEU A O 1
ATOM 899 N N . LEU A 1 122 ? -11.502 6.093 -41.930 1.00 15.09 120 LEU A N 1
ATOM 900 C CA . LEU A 1 122 ? -10.080 6.167 -42.224 1.00 16.41 120 LEU A CA 1
ATOM 901 C C . LEU A 1 122 ? -9.209 5.654 -41.062 1.00 22.20 120 LEU A C 1
ATOM 902 O O . LEU A 1 122 ? -9.303 6.163 -39.951 1.00 22.28 120 LEU A O 1
ATOM 907 N N . PRO A 1 123 ? -8.370 4.629 -41.321 1.00 17.90 121 PRO A N 1
ATOM 908 C CA . PRO A 1 123 ? -7.526 3.985 -40.305 1.00 21.16 121 PRO A CA 1
ATOM 909 C C . PRO A 1 123 ? -6.418 4.875 -39.753 1.00 23.68 121 PRO A C 1
ATOM 910 O O . PRO A 1 123 ? -5.750 5.545 -40.543 1.00 25.37 121 PRO A O 1
ATOM 914 N N . ALA A 1 124 ? -6.238 4.861 -38.428 1.00 21.17 122 ALA A N 1
ATOM 915 C CA . ALA A 1 124 ? -5.138 5.540 -37.740 1.00 18.71 122 ALA A CA 1
ATOM 916 C C . ALA A 1 124 ? -3.786 4.981 -38.149 1.00 23.02 122 ALA A C 1
ATOM 917 O O . ALA A 1 124 ? -3.678 3.790 -38.462 1.00 18.84 122 ALA A O 1
ATOM 919 N N . PRO A 1 125 ? -2.750 5.840 -38.149 1.00 21.65 123 PRO A N 1
ATOM 920 C CA . PRO A 1 125 ? -2.927 7.289 -37.990 1.00 22.49 123 PRO A CA 1
ATOM 921 C C . PRO A 1 125 ? -3.220 7.946 -39.331 1.00 22.90 123 PRO A C 1
ATOM 922 O O . PRO A 1 125 ? -2.575 7.640 -40.324 1.00 21.28 123 PRO A O 1
ATOM 926 N N . ALA A 1 126 ? -4.207 8.835 -39.337 1.00 30.87 124 ALA A N 1
ATOM 927 C CA . ALA A 1 126 ? -4.684 9.499 -40.546 1.00 29.93 124 ALA A CA 1
ATOM 928 C C . ALA A 1 126 ? -3.637 10.386 -41.215 1.00 26.60 124 ALA A C 1
ATOM 929 O O . ALA A 1 126 ? -3.059 11.265 -40.580 1.00 28.76 124 ALA A O 1
ATOM 931 N N . TYR A 1 127 ? -3.412 10.167 -42.503 1.00 23.80 125 TYR A N 1
ATOM 932 C CA . TYR A 1 127 ? -2.680 11.132 -43.303 1.00 21.42 125 TYR A CA 1
ATOM 933 C C . TYR A 1 127 ? -3.593 12.345 -43.519 1.00 23.79 125 TYR A C 1
ATOM 934 O O . TYR A 1 127 ? -4.698 12.201 -44.059 1.00 18.58 125 TYR A O 1
ATOM 943 N N . PRO A 1 128 ? -3.136 13.542 -43.105 1.00 20.54 126 PRO A N 1
ATOM 944 C CA . PRO A 1 128 ? -4.028 14.704 -42.971 1.00 21.61 126 PRO A CA 1
ATOM 945 C C . PRO A 1 128 ? -4.560 15.269 -44.282 1.00 21.44 126 PRO A C 1
ATOM 946 O O . PRO A 1 128 ? -5.391 16.160 -44.255 1.00 23.19 126 PRO A O 1
ATOM 950 N N . GLY A 1 129 ? -4.103 14.756 -45.414 1.00 23.72 127 GLY A N 1
ATOM 951 C CA . GLY A 1 129 ? -4.573 15.248 -46.691 1.00 18.88 127 GLY A CA 1
ATOM 952 C C . GLY A 1 129 ? -6.009 14.895 -47.036 1.00 21.55 127 GLY A C 1
ATOM 953 O O . GLY A 1 129 ? -6.631 15.589 -47.828 1.00 16.51 127 GLY A O 1
ATOM 954 N N . TYR A 1 130 ? -6.544 13.819 -46.460 1.00 20.29 128 TYR A N 1
ATOM 955 C CA . TYR A 1 130 ? -7.873 13.359 -46.851 1.00 20.02 128 TYR A CA 1
ATOM 956 C C . TYR A 1 130 ? -9.020 14.206 -46.304 1.00 19.86 128 TYR A C 1
ATOM 957 O O . TYR A 1 130 ? -9.955 14.547 -47.035 1.00 13.39 128 TYR A O 1
ATOM 966 N N . GLU A 1 131 ? -8.965 14.496 -45.008 1.00 18.78 129 GLU A N 1
ATOM 967 C CA . GLU A 1 131 ? -10.093 15.115 -44.308 1.00 19.88 129 GLU A CA 1
ATOM 968 C C . GLU A 1 131 ? -10.641 16.431 -44.902 1.00 18.17 129 GLU A C 1
ATOM 969 O O . GLU A 1 131 ? -11.855 16.576 -45.054 1.00 19.50 129 GLU A O 1
ATOM 975 N N . PRO A 1 132 ? -9.763 17.390 -45.239 1.00 19.76 130 PRO A N 1
ATOM 976 C CA . PRO A 1 132 ? -10.260 18.634 -45.845 1.00 21.70 130 PRO A CA 1
ATOM 977 C C . PRO A 1 132 ? -11.173 18.465 -47.081 1.00 22.00 130 PRO A C 1
ATOM 978 O O . PRO A 1 132 ? -12.124 19.233 -47.233 1.00 16.00 130 PRO A O 1
ATOM 982 N N . VAL A 1 133 ? -10.901 17.479 -47.933 1.00 17.99 131 VAL A N 1
ATOM 983 C CA . VAL A 1 133 ? -11.734 17.236 -49.122 1.00 20.55 131 VAL A CA 1
ATOM 984 C C . VAL A 1 133 ? -13.163 16.881 -48.694 1.00 19.28 131 VAL A C 1
ATOM 985 O O . VAL A 1 133 ? -14.186 17.450 -49.158 1.00 16.95 131 VAL A O 1
ATOM 989 N N . VAL A 1 134 ? -13.210 15.932 -47.771 1.00 19.17 132 VAL A N 1
ATOM 990 C CA . VAL A 1 134 ? -14.462 15.418 -47.257 1.00 22.56 132 VAL A CA 1
ATOM 991 C C . VAL A 1 134 ? -15.241 16.540 -46.573 1.00 20.45 132 VAL A C 1
ATOM 992 O O . VAL A 1 134 ? -16.433 16.705 -46.816 1.00 22.33 132 VAL A O 1
ATOM 996 N N . ASN A 1 135 ? -14.554 17.323 -45.744 1.00 19.94 133 ASN A N 1
ATOM 997 C CA . ASN A 1 135 ? -15.176 18.454 -45.062 1.00 20.12 133 ASN A CA 1
ATOM 998 C C . ASN A 1 135 ? -15.733 19.509 -46.034 1.00 22.49 133 ASN A C 1
ATOM 999 O O . ASN A 1 135 ? -16.834 20.041 -45.828 1.00 18.24 133 ASN A O 1
ATOM 1004 N N . LEU A 1 136 ? -14.967 19.778 -47.093 1.00 18.46 134 LEU A N 1
ATOM 1005 C CA . LEU A 1 136 ? -15.348 20.725 -48.140 1.00 21.23 134 LEU A CA 1
ATOM 1006 C C . LEU A 1 136 ? -16.674 20.310 -48.761 1.00 25.37 134 LEU A C 1
ATOM 1007 O O . LEU A 1 136 ? -17.498 21.176 -49.105 1.00 21.80 134 LEU A O 1
ATOM 1012 N N . VAL A 1 137 ? -16.872 18.993 -48.920 1.00 20.27 135 VAL A N 1
ATOM 1013 C CA . VAL A 1 137 ? -18.161 18.484 -49.435 1.00 23.38 135 VAL A CA 1
ATOM 1014 C C . VAL A 1 137 ? -19.266 18.582 -48.375 1.00 26.97 135 VAL A C 1
ATOM 1015 O O . VAL A 1 137 ? -20.463 18.582 -48.685 1.00 26.54 135 VAL A O 1
ATOM 1019 N N . GLY A 1 138 ? -18.865 18.669 -47.114 1.00 24.48 136 GLY A N 1
ATOM 1020 C CA . GLY A 1 138 ? -19.834 18.687 -46.042 1.00 25.46 136 GLY A CA 1
ATOM 1021 C C . GLY A 1 138 ? -20.069 17.332 -45.402 1.00 28.24 136 GLY A C 1
ATOM 1022 O O . GLY A 1 138 ? -21.020 17.161 -44.647 1.00 27.47 136 GLY A O 1
ATOM 1023 N N . ALA A 1 139 ? -19.203 16.367 -45.699 1.00 27.20 137 ALA A N 1
ATOM 1024 C CA . ALA A 1 139 ? -19.242 15.076 -45.019 1.00 23.87 137 ALA A CA 1
ATOM 1025 C C . ALA A 1 139 ? -18.143 15.043 -43.971 1.00 23.23 137 ALA A C 1
ATOM 1026 O O . ALA A 1 139 ? -17.395 16.007 -43.831 1.00 25.39 137 ALA A O 1
ATOM 1028 N N . GLU A 1 140 ? -18.037 13.939 -43.233 1.00 26.16 138 GLU A N 1
ATOM 1029 C CA . GLU A 1 140 ? -17.085 13.871 -42.128 1.00 24.46 138 GLU A CA 1
ATOM 1030 C C . GLU A 1 140 ? -16.214 12.624 -42.122 1.00 22.29 138 GLU A C 1
ATOM 1031 O O . GLU A 1 140 ? -16.643 11.548 -42.524 1.00 18.71 138 GLU A O 1
ATOM 1037 N N . VAL A 1 141 ? -14.980 12.794 -41.660 1.00 22.11 139 VAL A N 1
ATOM 1038 C CA . VAL A 1 141 ? -14.035 11.698 -41.537 1.00 20.57 139 VAL A CA 1
ATOM 1039 C C . VAL A 1 141 ? -14.069 11.130 -40.121 1.00 24.44 139 VAL A C 1
ATOM 1040 O O . VAL A 1 141 ? -13.934 11.864 -39.138 1.00 22.92 139 VAL A O 1
ATOM 1044 N N . VAL A 1 142 ? -14.250 9.819 -40.040 1.00 19.89 140 VAL A N 1
ATOM 1045 C CA . VAL A 1 142 ? -14.191 9.081 -38.789 1.00 20.51 140 VAL A CA 1
ATOM 1046 C C . VAL A 1 142 ? -12.953 8.194 -38.777 1.00 24.12 140 VAL A C 1
ATOM 1047 O O . VAL A 1 142 ? -12.784 7.330 -39.644 1.00 21.95 140 VAL A O 1
ATOM 1051 N N . GLU A 1 143 ? -12.090 8.416 -37.791 1.00 19.94 141 GLU A N 1
ATOM 1052 C CA . GLU A 1 143 ? -10.822 7.728 -37.723 1.00 21.19 141 GLU A CA 1
ATOM 1053 C C . GLU A 1 143 ? -10.882 6.483 -36.853 1.00 24.51 141 GLU A C 1
ATOM 1054 O O . GLU A 1 143 ? -11.341 6.529 -35.714 1.00 25.16 141 GLU A O 1
ATOM 1060 N N . ILE A 1 144 ? -10.412 5.367 -37.397 1.00 23.98 142 ILE A N 1
ATOM 1061 C CA . ILE A 1 144 ? -10.394 4.110 -36.659 1.00 22.88 142 ILE A CA 1
ATOM 1062 C C . ILE A 1 144 ? -9.113 3.989 -35.841 1.00 24.01 142 ILE A C 1
ATOM 1063 O O . ILE A 1 144 ? -8.015 4.004 -36.391 1.00 23.89 142 ILE A O 1
ATOM 1068 N N . ASP A 1 145 ? -9.258 3.881 -34.525 1.00 25.29 143 ASP A N 1
ATOM 1069 C CA . ASP A 1 145 ? -8.115 3.688 -33.647 1.00 24.76 143 ASP A CA 1
ATOM 1070 C C . ASP A 1 145 ? -7.516 2.303 -33.875 1.00 28.00 143 ASP A C 1
ATOM 1071 O O . ASP A 1 145 ? -8.119 1.289 -33.539 1.00 28.53 143 ASP A O 1
ATOM 1076 N N . THR A 1 146 ? -6.314 2.257 -34.427 1.00 26.18 144 THR A N 1
ATOM 1077 C CA . THR A 1 146 ? -5.691 0.976 -34.697 1.00 23.36 144 THR A CA 1
ATOM 1078 C C . THR A 1 146 ? -4.459 0.774 -33.818 1.00 25.04 144 THR A C 1
ATOM 1079 O O . THR A 1 146 ? -3.618 -0.081 -34.111 1.00 22.91 144 THR A O 1
ATOM 1083 N N . ARG A 1 147 ? -4.360 1.563 -32.747 1.00 22.20 145 ARG A N 1
ATOM 1084 C CA . ARG A 1 147 ? -3.212 1.523 -31.838 1.00 25.50 145 ARG A CA 1
ATOM 1085 C C . ARG A 1 147 ? -2.984 0.152 -31.224 1.00 28.17 145 ARG A C 1
ATOM 1086 O O . ARG A 1 147 ? -1.843 -0.253 -31.000 1.00 31.79 145 ARG A O 1
ATOM 1094 N N . SER A 1 148 ? -4.071 -0.564 -30.948 1.00 27.75 146 SER A N 1
ATOM 1095 C CA . SER A 1 148 ? -3.954 -1.850 -30.276 1.00 32.36 146 SER A CA 1
ATOM 1096 C C . SER A 1 148 ? -3.407 -2.933 -31.195 1.00 32.02 146 SER A C 1
ATOM 1097 O O . SER A 1 148 ? -3.149 -4.043 -30.746 1.00 32.79 146 SER A O 1
ATOM 1100 N N . ASN A 1 149 ? -3.228 -2.619 -32.476 1.00 30.17 147 ASN A N 1
ATOM 1101 C CA . ASN A 1 149 ? -2.536 -3.548 -33.364 1.00 29.26 147 ASN A CA 1
ATOM 1102 C C . ASN A 1 149 ? -1.323 -2.901 -34.027 1.00 28.48 147 ASN A C 1
ATOM 1103 O O . ASN A 1 149 ? -0.964 -3.255 -35.152 1.00 25.34 147 ASN A O 1
ATOM 1108 N N . ASP A 1 150 ? -0.687 -1.975 -33.308 1.00 27.51 148 ASP A N 1
ATOM 1109 C CA . ASP A 1 150 ? 0.457 -1.223 -33.825 1.00 28.86 148 ASP A CA 1
ATOM 1110 C C . ASP A 1 150 ? 0.161 -0.594 -35.195 1.00 22.24 148 ASP A C 1
ATOM 1111 O O . ASP A 1 150 ? 1.020 -0.595 -36.078 1.00 21.51 148 ASP A O 1
ATOM 1116 N N . PHE A 1 151 ? -1.064 -0.107 -35.371 1.00 22.48 149 PHE A N 1
ATOM 1117 C CA . PHE A 1 151 ? -1.465 0.654 -36.568 1.00 21.49 149 PHE A CA 1
ATOM 1118 C C . PHE A 1 151 ? -1.654 -0.209 -37.822 1.00 24.91 149 PHE A C 1
ATOM 1119 O O . PHE A 1 151 ? -1.570 0.290 -38.952 1.00 19.23 149 PHE A O 1
ATOM 1127 N N . VAL A 1 152 ? -1.887 -1.504 -37.610 1.00 22.98 150 VAL A N 1
ATOM 1128 C CA . VAL A 1 152 ? -2.335 -2.407 -38.663 1.00 16.37 150 VAL A CA 1
ATOM 1129 C C . VAL A 1 152 ? -3.836 -2.648 -38.474 1.00 20.44 150 VAL A C 1
ATOM 1130 O O . VAL A 1 152 ? -4.257 -3.190 -37.460 1.00 21.95 150 VAL A O 1
ATOM 1134 N N . LEU A 1 153 ? -4.646 -2.222 -39.436 1.00 16.94 151 LEU A N 1
ATOM 1135 C CA . LEU A 1 153 ? -6.091 -2.379 -39.330 1.00 17.11 151 LEU A CA 1
ATOM 1136 C C . LEU A 1 153 ? -6.494 -3.849 -39.370 1.00 19.20 151 LEU A C 1
ATOM 1137 O O . LEU A 1 153 ? -6.049 -4.578 -40.251 1.00 16.85 151 LEU A O 1
ATOM 1142 N N . THR A 1 154 ? -7.340 -4.280 -38.432 1.00 20.05 152 THR A N 1
ATOM 1143 C CA . THR A 1 154 ? -7.816 -5.664 -38.405 1.00 18.04 152 THR A CA 1
ATOM 1144 C C . THR A 1 154 ? -9.262 -5.734 -38.887 1.00 23.15 152 THR A C 1
ATOM 1145 O O . THR A 1 154 ? -9.979 -4.727 -38.832 1.00 22.88 152 THR A O 1
ATOM 1149 N N . PRO A 1 155 ? -9.698 -6.911 -39.383 1.00 22.47 153 PRO A N 1
ATOM 1150 C CA . PRO A 1 155 ? -11.080 -7.036 -39.865 1.00 22.03 153 PRO A CA 1
ATOM 1151 C C . PRO A 1 155 ? -12.102 -6.652 -38.801 1.00 23.21 153 PRO A C 1
ATOM 1152 O O . PRO A 1 155 ? -13.154 -6.082 -39.121 1.00 23.79 153 PRO A O 1
ATOM 1156 N N . GLU A 1 156 ? -11.779 -6.943 -37.546 1.00 23.98 154 GLU A N 1
ATOM 1157 C CA . GLU A 1 156 ? -12.677 -6.644 -36.436 1.00 29.19 154 GLU A CA 1
ATOM 1158 C C . GLU A 1 156 ? -12.816 -5.144 -36.182 1.00 24.48 154 GLU A C 1
ATOM 1159 O O . GLU A 1 156 ? -13.932 -4.651 -36.002 1.00 25.49 154 GLU A O 1
ATOM 1165 N N . MET A 1 157 ? -11.696 -4.421 -36.164 1.00 26.47 155 MET A N 1
ATOM 1166 C CA . MET A 1 157 ? -11.744 -2.957 -36.045 1.00 24.01 155 MET A CA 1
ATOM 1167 C C . MET A 1 157 ? -12.611 -2.395 -37.158 1.00 23.42 155 MET A C 1
ATOM 1168 O O . MET A 1 157 ? -13.491 -1.562 -36.929 1.00 25.78 155 MET A O 1
ATOM 1173 N N . LEU A 1 158 ? -12.361 -2.880 -38.367 1.00 23.52 156 LEU A N 1
ATOM 1174 C CA . LEU A 1 158 ? -13.058 -2.391 -39.543 1.00 22.55 156 LEU A CA 1
ATOM 1175 C C . LEU A 1 158 ? -14.556 -2.560 -39.359 1.00 24.11 156 LEU A C 1
ATOM 1176 O O . LEU A 1 158 ? -15.299 -1.589 -39.413 1.00 23.28 156 LEU A O 1
ATOM 1181 N N . GLU A 1 159 ? -14.987 -3.794 -39.120 1.00 24.31 157 GLU A N 1
ATOM 1182 C CA . GLU A 1 159 ? -16.406 -4.083 -38.978 1.00 23.93 157 GLU A CA 1
ATOM 1183 C C . GLU A 1 159 ? -17.059 -3.286 -37.844 1.00 24.79 157 GLU A C 1
ATOM 1184 O O . GLU A 1 159 ? -18.131 -2.706 -38.022 1.00 23.06 157 GLU A O 1
ATOM 1190 N N . GLU A 1 160 ? -16.405 -3.260 -36.687 1.00 21.63 158 GLU A N 1
ATOM 1191 C CA . GLU A 1 160 ? -16.918 -2.539 -35.530 1.00 24.95 158 GLU A CA 1
ATOM 1192 C C . GLU A 1 160 ? -17.175 -1.079 -35.918 1.00 28.65 158 GLU A C 1
ATOM 1193 O O . GLU A 1 160 ? -18.252 -0.516 -35.646 1.00 26.23 158 GLU A O 1
ATOM 1199 N N . ALA A 1 161 ? -16.188 -0.497 -36.596 1.00 23.86 159 ALA A N 1
ATOM 1200 C CA . ALA A 1 161 ? -16.273 0.869 -37.079 1.00 21.23 159 ALA A CA 1
ATOM 1201 C C . ALA A 1 161 ? -17.425 1.038 -38.056 1.00 22.51 159 ALA A C 1
ATOM 1202 O O . ALA A 1 161 ? -18.217 1.963 -37.917 1.00 26.69 159 ALA A O 1
ATOM 1204 N N . ILE A 1 162 ? -17.515 0.150 -39.045 1.00 22.30 160 ILE A N 1
ATOM 1205 C CA . ILE A 1 162 ? -18.574 0.229 -40.051 1.00 21.49 160 ILE A CA 1
ATOM 1206 C C . ILE A 1 162 ? -19.945 0.272 -39.401 1.00 27.49 160 ILE A C 1
ATOM 1207 O O . ILE A 1 162 ? -20.738 1.186 -39.664 1.00 25.71 160 ILE A O 1
ATOM 1212 N N . LEU A 1 163 ? -20.210 -0.716 -38.542 1.00 28.55 161 LEU A N 1
ATOM 1213 C CA . LEU A 1 163 ? -21.509 -0.847 -37.893 1.00 25.37 161 LEU A CA 1
ATOM 1214 C C . LEU A 1 163 ? -21.792 0.374 -37.038 1.00 28.44 161 LEU A C 1
ATOM 1215 O O . LEU A 1 163 ? -22.915 0.887 -37.045 1.00 29.13 161 LEU A O 1
ATOM 1220 N N . LYS A 1 164 ? -20.781 0.844 -36.308 1.00 24.26 162 LYS A N 1
ATOM 1221 C CA . LYS A 1 164 ? -20.980 2.036 -35.483 1.00 28.80 162 LYS A CA 1
ATOM 1222 C C . LYS A 1 164 ? -21.499 3.250 -36.273 1.00 28.25 162 LYS A C 1
ATOM 1223 O O . LYS A 1 164 ? -22.378 3.972 -35.800 1.00 30.66 162 LYS A O 1
ATOM 1229 N N . GLU A 1 165 ? -20.974 3.480 -37.473 1.00 28.20 163 GLU A N 1
ATOM 1230 C CA . GLU A 1 165 ? -21.529 4.546 -38.315 1.00 28.22 163 GLU A CA 1
ATOM 1231 C C . GLU A 1 165 ? -22.828 4.045 -38.919 1.00 30.28 163 GLU A C 1
ATOM 1232 O O . GLU A 1 165 ? -23.046 2.839 -39.021 1.00 32.23 163 GLU A O 1
ATOM 1238 N N . GLY A 1 166 ? -23.708 4.951 -39.316 1.00 27.90 164 GLY A N 1
ATOM 1239 C CA . GLY A 1 166 ? -25.030 4.496 -39.698 1.00 33.80 164 GLY A CA 1
ATOM 1240 C C . GLY A 1 166 ? -25.105 3.980 -41.117 1.00 30.24 164 GLY A C 1
ATOM 1241 O O . GLY A 1 166 ? -24.180 3.356 -41.635 1.00 28.91 164 GLY A O 1
ATOM 1242 N N . GLU A 1 167 ? -26.238 4.254 -41.748 1.00 33.94 165 GLU A N 1
ATOM 1243 C CA . GLU A 1 167 ? -26.341 4.221 -43.191 1.00 33.94 165 GLU A CA 1
ATOM 1244 C C . GLU A 1 167 ? -25.700 5.503 -43.730 1.00 27.24 165 GLU A C 1
ATOM 1245 O O . GLU A 1 167 ? -25.620 5.714 -44.932 1.00 28.44 165 GLU A O 1
ATOM 1251 N N . ALA A 1 168 ? -25.252 6.358 -42.817 1.00 25.51 166 ALA A N 1
ATOM 1252 C CA . ALA A 1 168 ? -24.539 7.576 -43.174 1.00 26.82 166 ALA A CA 1
ATOM 1253 C C . ALA A 1 168 ? -23.154 7.263 -43.763 1.00 26.60 166 ALA A C 1
ATOM 1254 O O . ALA A 1 168 ? -22.561 8.104 -44.436 1.00 25.75 166 ALA A O 1
ATOM 1256 N N . LEU A 1 169 ? -22.650 6.055 -43.503 1.00 26.71 167 LEU A N 1
ATOM 1257 C CA . LEU A 1 169 ? -21.377 5.588 -44.061 1.00 23.50 167 LEU A CA 1
ATOM 1258 C C . LEU A 1 169 ? -21.469 5.550 -45.571 1.00 22.10 167 LEU A C 1
ATOM 1259 O O . LEU A 1 169 ? -22.343 4.885 -46.110 1.00 19.58 167 LEU A O 1
ATOM 1264 N N . LYS A 1 170 ? -20.563 6.254 -46.250 1.00 18.61 168 LYS A N 1
ATOM 1265 C CA . LYS A 1 170 ? -20.541 6.260 -47.705 1.00 17.77 168 LYS A CA 1
ATOM 1266 C C . LYS A 1 170 ? -19.301 5.563 -48.263 1.00 16.27 168 LYS A C 1
ATOM 1267 O O . LYS A 1 170 ? -19.316 5.037 -49.382 1.00 14.32 168 LYS A O 1
ATOM 1273 N N . ALA A 1 171 ? -18.232 5.535 -47.474 1.00 14.88 169 ALA A N 1
ATOM 1274 C CA . ALA A 1 171 ? -16.956 5.096 -48.007 1.00 17.19 169 ALA A CA 1
ATOM 1275 C C . ALA A 1 171 ? -15.905 4.798 -46.950 1.00 17.87 169 ALA A C 1
ATOM 1276 O O . ALA A 1 171 ? -15.945 5.321 -45.833 1.00 16.94 169 ALA A O 1
ATOM 1278 N N . VAL A 1 172 ? -14.968 3.940 -47.344 1.00 19.45 170 VAL A N 1
ATOM 1279 C CA . VAL A 1 172 ? -13.792 3.601 -46.573 1.00 14.43 170 VAL A CA 1
ATOM 1280 C C . VAL A 1 172 ? -12.577 3.970 -47.408 1.00 16.61 170 VAL A C 1
ATOM 1281 O O . VAL A 1 172 ? -12.521 3.682 -48.604 1.00 18.52 170 VAL A O 1
ATOM 1285 N N . ILE A 1 173 ? -11.591 4.586 -46.778 1.00 16.31 171 ILE A N 1
ATOM 1286 C CA . ILE A 1 173 ? -10.340 4.865 -47.450 1.00 15.62 171 ILE A CA 1
ATOM 1287 C C . ILE A 1 173 ? -9.242 3.979 -46.878 1.00 15.30 171 ILE A C 1
ATOM 1288 O O . ILE A 1 173 ? -8.924 4.087 -45.697 1.00 14.47 171 ILE A O 1
ATOM 1293 N N . LEU A 1 174 ? -8.660 3.112 -47.705 1.00 14.74 172 LEU A N 1
ATOM 1294 C CA . LEU A 1 174 ? -7.488 2.341 -47.296 1.00 12.95 172 LEU A CA 1
ATOM 1295 C C . LEU A 1 174 ? -6.242 2.897 -47.993 1.00 13.15 172 LEU A C 1
ATOM 1296 O O . LEU A 1 174 ? -6.282 3.224 -49.179 1.00 13.70 172 LEU A O 1
ATOM 1301 N N . ASN A 1 175 ? -5.152 3.036 -47.249 1.00 10.45 173 ASN A N 1
ATOM 1302 C CA . ASN A 1 175 ? -3.922 3.578 -47.804 1.00 11.46 173 ASN A CA 1
ATOM 1303 C C . ASN A 1 175 ? -2.758 2.652 -47.463 1.00 14.02 173 ASN A C 1
ATOM 1304 O O . ASN A 1 175 ? -2.252 2.651 -46.350 1.00 14.27 173 ASN A O 1
ATOM 1309 N N . TYR A 1 176 ? -2.355 1.843 -48.436 1.00 16.63 174 TYR A N 1
ATOM 1310 C CA . TYR A 1 176 ? -1.363 0.796 -48.218 1.00 12.72 174 TYR A CA 1
ATOM 1311 C C . TYR A 1 176 ? -0.514 0.656 -49.474 1.00 10.79 174 TYR A C 1
ATOM 1312 O O . TYR A 1 176 ? -1.056 0.619 -50.569 1.00 9.35 174 TYR A O 1
ATOM 1321 N N . PRO A 1 177 ? 0.828 0.630 -49.341 1.00 8.61 175 PRO A N 1
ATOM 1322 C CA . PRO A 1 177 ? 1.655 0.904 -48.170 1.00 10.59 175 PRO A CA 1
ATOM 1323 C C . PRO A 1 177 ? 1.300 2.263 -47.572 1.00 13.48 175 PRO A C 1
ATOM 1324 O O . PRO A 1 177 ? 0.970 3.188 -48.318 1.00 13.55 175 PRO A O 1
ATOM 1328 N N . THR A 1 178 ? 1.345 2.366 -46.248 1.00 13.35 176 THR A N 1
ATOM 1329 C CA . THR A 1 178 ? 0.716 3.479 -45.544 1.00 12.94 176 THR A CA 1
ATOM 1330 C C . THR A 1 178 ? 1.645 4.644 -45.237 1.00 12.52 176 THR A C 1
ATOM 1331 O O . THR A 1 178 ? 2.755 4.446 -44.771 1.00 12.48 176 THR A O 1
ATOM 1335 N N . ASN A 1 179 ? 1.169 5.856 -45.519 1.00 12.14 177 ASN A N 1
ATOM 1336 C CA . ASN A 1 179 ? 1.732 7.083 -44.962 1.00 14.89 177 ASN A CA 1
ATOM 1337 C C . ASN A 1 179 ? 0.905 7.365 -43.707 1.00 14.55 177 ASN A C 1
ATOM 1338 O O . ASN A 1 179 ? -0.310 7.541 -43.814 1.00 14.83 177 ASN A O 1
ATOM 1343 N N . PRO A 1 180 ? 1.545 7.473 -42.522 1.00 13.64 178 PRO A N 1
ATOM 1344 C CA . PRO A 1 180 ? 2.967 7.630 -42.190 1.00 11.29 178 PRO A CA 1
ATOM 1345 C C . PRO A 1 180 ? 3.717 6.437 -41.594 1.00 14.21 178 PRO A C 1
ATOM 1346 O O . PRO A 1 180 ? 4.825 6.661 -41.091 1.00 13.00 178 PRO A O 1
ATOM 1350 N N . THR A 1 181 ? 3.172 5.224 -41.646 1.00 13.22 179 THR A N 1
ATOM 1351 C CA . THR A 1 181 ? 3.739 4.120 -40.864 1.00 16.27 179 THR A CA 1
ATOM 1352 C C . THR A 1 181 ? 4.652 3.184 -41.649 1.00 18.92 179 THR A C 1
ATOM 1353 O O . THR A 1 181 ? 5.545 2.555 -41.080 1.00 16.39 179 THR A O 1
ATOM 1357 N N . GLY A 1 182 ? 4.439 3.105 -42.955 1.00 15.85 180 GLY A N 1
ATOM 1358 C CA . GLY A 1 182 ? 5.202 2.192 -43.781 1.00 14.39 180 GLY A CA 1
ATOM 1359 C C . GLY A 1 182 ? 4.595 0.800 -43.777 1.00 15.62 180 GLY A C 1
ATOM 1360 O O . GLY A 1 182 ? 5.156 -0.148 -44.324 1.00 15.99 180 GLY A O 1
ATOM 1361 N N . VAL A 1 183 ? 3.425 0.706 -43.159 1.00 15.11 181 VAL A N 1
ATOM 1362 C CA . VAL A 1 183 ? 2.727 -0.539 -42.940 1.00 11.83 181 VAL A CA 1
ATOM 1363 C C . VAL A 1 183 ? 2.242 -1.112 -44.277 1.00 16.10 181 VAL A C 1
ATOM 1364 O O . VAL A 1 183 ? 1.900 -0.351 -45.182 1.00 14.24 181 VAL A O 1
ATOM 1368 N N . THR A 1 184 ? 2.266 -2.440 -44.425 1.00 13.84 182 THR A N 1
ATOM 1369 C CA . THR A 1 184 ? 1.654 -3.080 -45.587 1.00 13.55 182 THR A CA 1
ATOM 1370 C C . THR A 1 184 ? 0.754 -4.211 -45.134 1.00 15.14 182 THR A C 1
ATOM 1371 O O . THR A 1 184 ? 0.734 -4.588 -43.966 1.00 16.88 182 THR A O 1
ATOM 1375 N N . TYR A 1 185 ? -0.010 -4.742 -46.072 1.00 17.62 183 TYR A N 1
ATOM 1376 C CA . TYR A 1 185 ? -0.904 -5.843 -45.784 1.00 15.47 183 TYR A CA 1
ATOM 1377 C C . TYR A 1 185 ? -0.636 -6.956 -46.757 1.00 15.92 183 TYR A C 1
ATOM 1378 O O . TYR A 1 185 ? -0.517 -6.716 -47.967 1.00 15.67 183 TYR A O 1
ATOM 1387 N N . SER A 1 186 ? -0.544 -8.169 -46.227 1.00 15.58 184 SER A N 1
ATOM 1388 C CA . SER A 1 186 ? -0.326 -9.358 -47.048 1.00 16.58 184 SER A CA 1
ATOM 1389 C C . SER A 1 186 ? -1.586 -9.700 -47.823 1.00 16.26 184 SER A C 1
ATOM 1390 O O . SER A 1 186 ? -2.645 -9.118 -47.585 1.00 16.52 184 SER A O 1
ATOM 1393 N N . ARG A 1 187 ? -1.468 -10.642 -48.752 1.00 11.91 185 ARG A N 1
ATOM 1394 C CA . ARG A 1 187 ? -2.622 -11.101 -49.507 1.00 15.10 185 ARG A CA 1
ATOM 1395 C C . ARG A 1 187 ? -3.779 -11.525 -48.595 1.00 14.33 185 ARG A C 1
ATOM 1396 O O . ARG A 1 187 ? -4.926 -11.155 -48.808 1.00 15.70 185 ARG A O 1
ATOM 1404 N N . GLN A 1 188 ? -3.465 -12.295 -47.568 1.00 16.72 186 GLN A N 1
ATOM 1405 C CA . GLN A 1 188 ? -4.487 -12.827 -46.687 1.00 19.91 186 GLN A CA 1
ATOM 1406 C C . GLN A 1 188 ? -5.170 -11.741 -45.845 1.00 15.49 186 GLN A C 1
ATOM 1407 O O . GLN A 1 188 ? -6.386 -11.786 -45.634 1.00 15.19 186 GLN A O 1
ATOM 1413 N N . GLN A 1 189 ? -4.395 -10.779 -45.354 1.00 16.68 187 GLN A N 1
ATOM 1414 C CA . GLN A 1 189 ? -4.977 -9.665 -44.595 1.00 15.58 187 GLN A CA 1
ATOM 1415 C C . GLN A 1 189 ? -5.945 -8.876 -45.482 1.00 14.69 187 GLN A C 1
ATOM 1416 O O . GLN A 1 189 ? -7.066 -8.552 -45.082 1.00 18.06 187 GLN A O 1
ATOM 1422 N N . ILE A 1 190 ? -5.505 -8.588 -46.699 1.00 14.31 188 ILE A N 1
ATOM 1423 C CA . ILE A 1 190 ? -6.312 -7.860 -47.668 1.00 14.59 188 ILE A CA 1
ATOM 1424 C C . ILE A 1 190 ? -7.609 -8.618 -47.950 1.00 17.37 188 ILE A C 1
ATOM 1425 O O . ILE A 1 190 ? -8.693 -8.031 -48.028 1.00 16.34 188 ILE A O 1
ATOM 1430 N N . LYS A 1 191 ? -7.484 -9.935 -48.091 1.00 18.64 189 LYS A N 1
ATOM 1431 C CA . LYS A 1 191 ? -8.632 -10.810 -48.294 1.00 18.83 189 LYS A CA 1
ATOM 1432 C C . LYS A 1 191 ? -9.617 -10.725 -47.127 1.00 16.26 189 LYS A C 1
ATOM 1433 O O . LYS A 1 191 ? -10.825 -10.652 -47.327 1.00 18.70 189 LYS A O 1
ATOM 1439 N N . ASN A 1 192 ? -9.093 -10.731 -45.907 1.00 17.61 190 ASN A N 1
ATOM 1440 C CA . ASN A 1 192 ? -9.936 -10.667 -44.713 1.00 18.17 190 ASN A CA 1
ATOM 1441 C C . ASN A 1 192 ? -10.683 -9.327 -44.584 1.00 20.21 190 ASN A C 1
ATOM 1442 O O . ASN A 1 192 ? -11.896 -9.281 -44.266 1.00 20.55 190 ASN A O 1
ATOM 1447 N N . LEU A 1 193 ? -9.976 -8.237 -44.894 1.00 21.84 191 LEU A N 1
ATOM 1448 C CA . LEU A 1 193 ? -10.626 -6.927 -44.923 1.00 18.31 191 LEU A CA 1
ATOM 1449 C C . LEU A 1 193 ? -11.711 -6.905 -45.983 1.00 17.25 191 LEU A C 1
ATOM 1450 O O . LEU A 1 193 ? -12.792 -6.375 -45.753 1.00 15.06 191 LEU A O 1
ATOM 1455 N N . ALA A 1 194 ? -11.426 -7.483 -47.146 1.00 15.91 192 ALA A N 1
ATOM 1456 C CA . ALA A 1 194 ? -12.416 -7.516 -48.218 1.00 14.93 192 ALA A CA 1
ATOM 1457 C C . ALA A 1 194 ? -13.658 -8.290 -47.797 1.00 20.16 192 ALA A C 1
ATOM 1458 O O . ALA A 1 194 ? -14.784 -7.907 -48.124 1.00 16.48 192 ALA A O 1
ATOM 1460 N N . GLU A 1 195 ? -13.444 -9.392 -47.083 1.00 21.81 193 GLU A N 1
ATOM 1461 C CA . GLU A 1 195 ? -14.545 -10.252 -46.658 1.00 23.53 193 GLU A CA 1
ATOM 1462 C C . GLU A 1 195 ? -15.437 -9.459 -45.718 1.00 22.09 193 GLU A C 1
ATOM 1463 O O . GLU A 1 195 ? -16.657 -9.614 -45.733 1.00 18.56 193 GLU A O 1
ATOM 1469 N N . VAL A 1 196 ? -14.822 -8.612 -44.894 1.00 19.03 194 VAL A N 1
ATOM 1470 C CA . VAL A 1 196 ? -15.619 -7.646 -44.126 1.00 21.50 194 VAL A CA 1
ATOM 1471 C C . VAL A 1 196 ? -16.371 -6.631 -45.025 1.00 21.82 194 VAL A C 1
ATOM 1472 O O . VAL A 1 196 ? -17.583 -6.424 -44.883 1.00 22.61 194 VAL A O 1
ATOM 1476 N N . LEU A 1 197 ? -15.655 -6.014 -45.960 1.00 20.96 195 LEU A N 1
ATOM 1477 C CA . LEU A 1 197 ? -16.199 -4.877 -46.719 1.00 19.26 195 LEU A CA 1
ATOM 1478 C C . LEU A 1 197 ? -17.298 -5.244 -47.705 1.00 19.32 195 LEU A C 1
ATOM 1479 O O . LEU A 1 197 ? -18.147 -4.414 -48.045 1.00 19.80 195 LEU A O 1
ATOM 1484 N N . LYS A 1 198 ? -17.303 -6.494 -48.151 1.00 24.13 196 LYS A N 1
ATOM 1485 C CA . LYS A 1 198 ? -18.194 -6.882 -49.243 1.00 23.92 196 LYS A CA 1
ATOM 1486 C C . LYS A 1 198 ? -19.684 -6.934 -48.885 1.00 19.20 196 LYS A C 1
ATOM 1487 O O . LYS A 1 198 ? -20.528 -6.988 -49.773 1.00 20.21 196 LYS A O 1
ATOM 1493 N N . LYS A 1 199 ? -20.020 -6.893 -47.602 1.00 15.93 197 LYS A N 1
ATOM 1494 C CA . LYS A 1 199 ? -21.439 -6.936 -47.247 1.00 23.73 197 LYS A CA 1
ATOM 1495 C C . LYS A 1 199 ? -22.113 -5.575 -46.996 1.00 26.03 197 LYS A C 1
ATOM 1496 O O . LYS A 1 199 ? -23.259 -5.519 -46.532 1.00 25.30 197 LYS A O 1
ATOM 1502 N N . TYR A 1 200 ? -21.406 -4.488 -47.313 1.00 22.54 198 TYR A N 1
ATOM 1503 C CA . TYR A 1 200 ? -21.917 -3.141 -47.077 1.00 24.66 198 TYR A CA 1
ATOM 1504 C C . TYR A 1 200 ? -21.903 -2.333 -48.363 1.00 24.00 198 TYR A C 1
ATOM 1505 O O . TYR A 1 200 ? -20.917 -2.365 -49.102 1.00 20.28 198 TYR A O 1
ATOM 1514 N N . PRO A 1 201 ? -23.005 -1.610 -48.634 1.00 25.19 199 PRO A N 1
ATOM 1515 C CA . PRO A 1 201 ? -23.205 -0.842 -49.873 1.00 27.21 199 PRO A CA 1
ATOM 1516 C C . PRO A 1 201 ? -22.338 0.398 -49.889 1.00 21.74 199 PRO A C 1
ATOM 1517 O O . PRO A 1 201 ? -22.859 1.499 -49.944 1.00 24.94 199 PRO A O 1
ATOM 1521 N N . ILE A 1 202 ? -21.027 0.228 -49.815 1.00 21.46 200 ILE A N 1
ATOM 1522 C CA . ILE A 1 202 ? -20.154 1.376 -49.649 1.00 22.20 200 ILE A CA 1
ATOM 1523 C C . ILE A 1 202 ? -18.966 1.348 -50.607 1.00 21.91 200 ILE A C 1
ATOM 1524 O O . ILE A 1 202 ? -18.535 0.272 -51.070 1.00 16.13 200 ILE A O 1
ATOM 1529 N N . PHE A 1 203 ? -18.458 2.543 -50.906 1.00 19.69 201 PHE A N 1
ATOM 1530 C CA . PHE A 1 203 ? -17.299 2.698 -51.775 1.00 17.19 201 PHE A CA 1
ATOM 1531 C C . PHE A 1 203 ? -16.029 2.371 -51.008 1.00 15.67 201 PHE A C 1
ATOM 1532 O O . PHE A 1 203 ? -15.877 2.753 -49.841 1.00 14.19 201 PHE A O 1
ATOM 1540 N N . VAL A 1 204 ? -15.125 1.657 -51.674 1.00 14.67 202 VAL A N 1
ATOM 1541 C CA . VAL A 1 204 ? -13.781 1.451 -51.156 1.00 15.42 202 VAL A CA 1
ATOM 1542 C C . VAL A 1 204 ? -12.741 2.293 -51.904 1.00 11.75 202 VAL A C 1
ATOM 1543 O O . VAL A 1 204 ? -12.375 1.965 -53.017 1.00 10.91 202 VAL A O 1
ATOM 1547 N N . ILE A 1 205 ? -12.273 3.375 -51.292 1.00 14.24 203 ILE A N 1
ATOM 1548 C CA . ILE A 1 205 ? -11.246 4.223 -51.909 1.00 14.85 203 ILE A CA 1
ATOM 1549 C C . ILE A 1 205 ? -9.880 3.638 -51.570 1.00 14.34 203 ILE A C 1
ATOM 1550 O O . ILE A 1 205 ? -9.429 3.727 -50.427 1.00 14.21 203 ILE A O 1
ATOM 1555 N N . SER A 1 206 ? -9.231 3.029 -52.554 1.00 11.51 204 SER A N 1
ATOM 1556 C CA . SER A 1 206 ? -8.007 2.285 -52.297 1.00 12.80 204 SER A CA 1
ATOM 1557 C C . SER A 1 206 ? -6.830 3.067 -52.831 1.00 11.69 204 SER A C 1
ATOM 1558 O O . SER A 1 206 ? -6.584 3.059 -54.038 1.00 14.95 204 SER A O 1
ATOM 1561 N N . ASP A 1 207 ? -6.109 3.730 -51.926 1.00 10.52 205 ASP A N 1
ATOM 1562 C CA . ASP A 1 207 ? -5.000 4.617 -52.276 1.00 11.52 205 ASP A CA 1
ATOM 1563 C C . ASP A 1 207 ? -3.674 3.850 -52.353 1.00 10.34 205 ASP A C 1
ATOM 1564 O O . ASP A 1 207 ? -2.993 3.635 -51.346 1.00 8.81 205 ASP A O 1
ATOM 1569 N N . GLU A 1 208 ? -3.306 3.439 -53.560 1.00 12.71 206 GLU A N 1
ATOM 1570 C CA . GLU A 1 208 ? -2.187 2.511 -53.717 1.00 11.05 206 GLU A CA 1
ATOM 1571 C C . GLU A 1 208 ? -0.989 3.157 -54.412 1.00 9.52 206 GLU A C 1
ATOM 1572 O O . GLU A 1 208 ? -0.199 2.480 -55.073 1.00 9.04 206 GLU A O 1
ATOM 1578 N N . VAL A 1 209 ? -0.841 4.466 -54.224 1.00 9.11 207 VAL A N 1
ATOM 1579 C CA . VAL A 1 209 ? 0.273 5.193 -54.827 1.00 7.97 207 VAL A CA 1
ATOM 1580 C C . VAL A 1 209 ? 1.651 4.602 -54.443 1.00 8.23 207 VAL A C 1
ATOM 1581 O O . VAL A 1 209 ? 2.547 4.556 -55.272 1.00 6.95 207 VAL A O 1
ATOM 1585 N N . TYR A 1 210 ? 1.799 4.101 -53.216 1.00 7.28 208 TYR A N 1
ATOM 1586 C CA . TYR A 1 210 ? 3.080 3.524 -52.798 1.00 9.09 208 TYR A CA 1
ATOM 1587 C C . TYR A 1 210 ? 3.339 2.026 -53.183 1.00 9.11 208 TYR A C 1
ATOM 1588 O O . TYR A 1 210 ? 4.387 1.486 -52.855 1.00 7.03 208 TYR A O 1
ATOM 1597 N N . ALA A 1 211 ? 2.411 1.392 -53.905 1.00 9.45 209 ALA A N 1
ATOM 1598 C CA . ALA A 1 211 ? 2.475 -0.062 -54.205 1.00 11.55 209 ALA A CA 1
ATOM 1599 C C . ALA A 1 211 ? 3.861 -0.596 -54.551 1.00 12.34 209 ALA A C 1
ATOM 1600 O O . ALA A 1 211 ? 4.320 -1.577 -53.953 1.00 12.33 209 ALA A O 1
ATOM 1602 N N . GLU A 1 212 ? 4.521 0.040 -55.517 1.00 11.61 210 GLU A N 1
ATOM 1603 C CA . GLU A 1 212 ? 5.822 -0.438 -55.979 1.00 11.06 210 GLU A CA 1
ATOM 1604 C C . GLU A 1 212 ? 6.857 -0.397 -54.868 1.00 11.69 210 GLU A C 1
ATOM 1605 O O . GLU A 1 212 ? 7.820 -1.160 -54.874 1.00 12.54 210 GLU A O 1
ATOM 1611 N N . LEU A 1 213 ? 6.661 0.478 -53.894 1.00 8.36 211 LEU A N 1
ATOM 1612 C CA . LEU A 1 213 ? 7.609 0.506 -52.794 1.00 10.09 211 LEU A CA 1
ATOM 1613 C C . LEU A 1 213 ? 7.189 -0.446 -51.693 1.00 13.28 211 LEU A C 1
ATOM 1614 O O . LEU A 1 213 ? 6.858 -0.030 -50.587 1.00 14.05 211 LEU A O 1
ATOM 1619 N N . THR A 1 214 ? 7.198 -1.736 -52.017 1.00 12.99 212 THR A N 1
ATOM 1620 C CA . THR A 1 214 ? 6.856 -2.788 -51.076 1.00 12.47 212 THR A CA 1
ATOM 1621 C C . THR A 1 214 ? 8.069 -3.697 -50.902 1.00 16.28 212 THR A C 1
ATOM 1622 O O . THR A 1 214 ? 8.684 -4.123 -51.876 1.00 11.81 212 THR A O 1
ATOM 1626 N N . TYR A 1 215 ? 8.394 -4.002 -49.654 1.00 16.20 213 TYR A N 1
ATOM 1627 C CA . TYR A 1 215 ? 9.703 -4.531 -49.318 1.00 18.53 213 TYR A CA 1
ATOM 1628 C C . TYR A 1 215 ? 9.673 -5.965 -48.783 1.00 18.40 213 TYR A C 1
ATOM 1629 O O . TYR A 1 215 ? 10.673 -6.438 -48.244 1.00 20.65 213 TYR A O 1
ATOM 1638 N N . THR A 1 216 ? 8.546 -6.645 -48.946 1.00 15.28 214 THR A N 1
ATOM 1639 C CA . THR A 1 216 ? 8.318 -7.940 -48.300 1.00 18.30 214 THR A CA 1
ATOM 1640 C C . THR A 1 216 ? 8.621 -9.214 -49.103 1.00 21.63 214 THR A C 1
ATOM 1641 O O . THR A 1 216 ? 8.383 -10.319 -48.608 1.00 28.98 214 THR A O 1
ATOM 1645 N N . GLY A 1 217 ? 9.117 -9.104 -50.325 1.00 17.17 215 GLY A N 1
ATOM 1646 C CA . GLY A 1 217 ? 9.391 -10.327 -51.075 1.00 29.16 215 GLY A CA 1
ATOM 1647 C C . GLY A 1 217 ? 8.169 -10.991 -51.706 1.00 26.78 215 GLY A C 1
ATOM 1648 O O . GLY A 1 217 ? 8.287 -11.734 -52.675 1.00 26.30 215 GLY A O 1
ATOM 1649 N N . GLU A 1 218 ? 6.994 -10.745 -51.138 1.00 24.63 216 GLU A N 1
ATOM 1650 C CA . GLU A 1 218 ? 5.757 -10.859 -51.892 1.00 25.23 216 GLU A CA 1
ATOM 1651 C C . GLU A 1 218 ? 5.377 -9.451 -52.359 1.00 28.11 216 GLU A C 1
ATOM 1652 O O . GLU A 1 218 ? 5.353 -8.508 -51.565 1.00 24.62 216 GLU A O 1
ATOM 1658 N N . SER A 1 219 ? 5.087 -9.288 -53.642 1.00 24.37 217 SER A N 1
ATOM 1659 C CA . SER A 1 219 ? 4.692 -7.977 -54.121 1.00 20.70 217 SER A CA 1
ATOM 1660 C C . SER A 1 219 ? 3.296 -7.569 -53.636 1.00 17.63 217 SER A C 1
ATOM 1661 O O . SER A 1 219 ? 2.504 -8.399 -53.178 1.00 16.07 217 SER A O 1
ATOM 1664 N N . HIS A 1 220 ? 3.037 -6.270 -53.716 1.00 14.08 218 HIS A N 1
ATOM 1665 C CA . HIS A 1 220 ? 1.771 -5.632 -53.365 1.00 9.62 218 HIS A CA 1
ATOM 1666 C C . HIS A 1 220 ? 0.492 -6.318 -53.854 1.00 10.56 218 HIS A C 1
ATOM 1667 O O . HIS A 1 220 ? 0.370 -6.638 -55.018 1.00 10.96 218 HIS A O 1
ATOM 1674 N N . VAL A 1 221 ? -0.485 -6.506 -52.973 1.00 11.54 219 VAL A N 1
ATOM 1675 C CA . VAL A 1 221 ? -1.780 -7.029 -53.400 1.00 8.62 219 VAL A CA 1
ATOM 1676 C C . VAL A 1 221 ? -2.856 -5.959 -53.215 1.00 10.53 219 VAL A C 1
ATOM 1677 O O . VAL A 1 221 ? -2.949 -5.340 -52.153 1.00 13.29 219 VAL A O 1
ATOM 1681 N N . SER A 1 222 ? -3.660 -5.732 -54.249 1.00 11.34 220 SER A N 1
ATOM 1682 C CA . SER A 1 222 ? -4.714 -4.721 -54.200 1.00 12.32 220 SER A CA 1
ATOM 1683 C C . SER A 1 222 ? -6.068 -5.297 -53.795 1.00 13.55 220 SER A C 1
ATOM 1684 O O . SER A 1 222 ? -6.475 -6.340 -54.300 1.00 11.16 220 SER A O 1
ATOM 1687 N N . ILE A 1 223 ? -6.794 -4.582 -52.943 1.00 12.53 221 ILE A N 1
ATOM 1688 C CA . ILE A 1 223 ? -8.114 -5.042 -52.521 1.00 12.02 221 ILE A CA 1
ATOM 1689 C C . ILE A 1 223 ? -9.082 -5.076 -53.706 1.00 14.54 221 ILE A C 1
ATOM 1690 O O . ILE A 1 223 ? -10.094 -5.788 -53.689 1.00 13.64 221 ILE A O 1
ATOM 1695 N N . ALA A 1 224 ? -8.750 -4.327 -54.753 1.00 12.00 222 ALA A N 1
ATOM 1696 C CA . ALA A 1 224 ? -9.537 -4.357 -55.973 1.00 12.61 222 ALA A CA 1
ATOM 1697 C C . ALA A 1 224 ? -9.550 -5.768 -56.568 1.00 14.34 222 ALA A C 1
ATOM 1698 O O . ALA A 1 224 ? -10.476 -6.140 -57.292 1.00 12.33 222 ALA A O 1
ATOM 1700 N N . GLU A 1 225 ? -8.513 -6.548 -56.276 1.00 13.57 223 GLU A N 1
ATOM 1701 C CA . GLU A 1 225 ? -8.482 -7.927 -56.733 1.00 16.66 223 GLU A CA 1
ATOM 1702 C C . GLU A 1 225 ? -9.606 -8.739 -56.082 1.00 16.73 223 GLU A C 1
ATOM 1703 O O . GLU A 1 225 ? -10.212 -9.583 -56.722 1.00 19.47 223 GLU A O 1
ATOM 1709 N N . TYR A 1 226 ? -9.901 -8.457 -54.818 1.00 17.17 224 TYR A N 1
ATOM 1710 C CA . TYR A 1 226 ? -10.950 -9.185 -54.108 1.00 16.47 224 TYR A CA 1
ATOM 1711 C C . TYR A 1 226 ? -12.313 -8.536 -54.181 1.00 19.40 224 TYR A C 1
ATOM 1712 O O . TYR A 1 226 ? -13.327 -9.227 -54.061 1.00 23.62 224 TYR A O 1
ATOM 1721 N N . LEU A 1 227 ? -12.328 -7.217 -54.405 1.00 19.00 225 LEU A N 1
ATOM 1722 C CA . LEU A 1 227 ? -13.560 -6.430 -54.517 1.00 17.32 225 LEU A CA 1
ATOM 1723 C C . LEU A 1 227 ? -13.617 -5.634 -55.817 1.00 17.58 225 LEU A C 1
ATOM 1724 O O . LEU A 1 227 ? -13.606 -4.417 -55.773 1.00 15.69 225 LEU A O 1
ATOM 1729 N N . PRO A 1 228 ? -13.689 -6.311 -56.971 1.00 19.09 226 PRO A N 1
ATOM 1730 C CA . PRO A 1 228 ? -13.663 -5.568 -58.237 1.00 15.35 226 PRO A CA 1
ATOM 1731 C C . PRO A 1 228 ? -14.777 -4.527 -58.406 1.00 16.94 226 PRO A C 1
ATOM 1732 O O . PRO A 1 228 ? -14.550 -3.519 -59.089 1.00 18.34 226 PRO A O 1
ATOM 1736 N N . ASP A 1 229 ? -15.934 -4.736 -57.777 1.00 18.90 227 ASP A N 1
ATOM 1737 C CA . ASP A 1 229 ? -17.114 -3.907 -58.055 1.00 17.62 227 ASP A CA 1
ATOM 1738 C C . ASP A 1 229 ? -17.283 -2.687 -57.133 1.00 20.49 227 ASP A C 1
ATOM 1739 O O . ASP A 1 229 ? -18.036 -1.762 -57.463 1.00 23.55 227 ASP A O 1
ATOM 1744 N N . GLN A 1 230 ? -16.602 -2.672 -55.989 1.00 18.86 228 GLN A N 1
ATOM 1745 C CA . GLN A 1 230 ? -16.788 -1.569 -55.042 1.00 16.72 228 GLN A CA 1
ATOM 1746 C C . GLN A 1 230 ? -15.519 -0.774 -54.739 1.00 14.47 228 GLN A C 1
ATOM 1747 O O . GLN A 1 230 ? -15.525 0.144 -53.911 1.00 16.40 228 GLN A O 1
ATOM 1753 N N . THR A 1 231 ? -14.439 -1.106 -55.432 1.00 15.23 229 THR A N 1
ATOM 1754 C CA . THR A 1 231 ? -13.175 -0.423 -55.222 1.00 14.58 229 THR A CA 1
ATOM 1755 C C . THR A 1 231 ? -12.919 0.628 -56.299 1.00 11.51 229 THR A C 1
ATOM 1756 O O . THR A 1 231 ? -13.055 0.373 -57.490 1.00 11.96 229 THR A O 1
ATOM 1760 N N . ILE A 1 232 ? -12.584 1.827 -55.861 1.00 11.59 230 ILE A N 1
ATOM 1761 C CA . ILE A 1 232 ? -12.067 2.839 -56.754 1.00 10.40 230 ILE A CA 1
ATOM 1762 C C . ILE A 1 232 ? -10.600 2.905 -56.410 1.00 10.85 230 ILE A C 1
ATOM 1763 O O . ILE A 1 232 ? -10.225 3.243 -55.283 1.00 7.26 230 ILE A O 1
ATOM 1768 N N . LEU A 1 233 ? -9.772 2.542 -57.385 1.00 10.89 231 LEU A N 1
ATOM 1769 C CA . LEU A 1 233 ? -8.339 2.442 -57.159 1.00 12.36 231 LEU A CA 1
ATOM 1770 C C . LEU A 1 233 ? -7.584 3.707 -57.602 1.00 11.11 231 LEU A C 1
ATOM 1771 O O . LEU A 1 233 ? -7.639 4.124 -58.756 1.00 8.97 231 LEU A O 1
ATOM 1776 N N . ILE A 1 234 ? -6.877 4.304 -56.654 1.00 9.28 232 ILE A N 1
ATOM 1777 C CA . ILE A 1 234 ? -6.168 5.529 -56.932 1.00 11.00 232 ILE A CA 1
ATOM 1778 C C . ILE A 1 234 ? -4.693 5.226 -57.025 1.00 13.40 232 ILE A C 1
ATOM 1779 O O . ILE A 1 234 ? -4.103 4.709 -56.074 1.00 11.22 232 ILE A O 1
ATOM 1784 N N . SER A 1 235 ? -4.091 5.548 -58.163 1.00 8.60 233 SER A N 1
ATOM 1785 C CA . SER A 1 235 ? -2.655 5.407 -58.287 1.00 8.75 233 SER A CA 1
ATOM 1786 C C . SER A 1 235 ? -2.038 6.623 -58.983 1.00 8.66 233 SER A C 1
ATOM 1787 O O . SER A 1 235 ? -2.693 7.660 -59.152 1.00 11.27 233 SER A O 1
ATOM 1790 N N . GLY A 1 236 ? -0.772 6.486 -59.373 1.00 7.97 234 GLY A N 1
ATOM 1791 C CA . GLY A 1 236 ? -0.044 7.518 -60.074 1.00 7.74 234 GLY A CA 1
ATOM 1792 C C . GLY A 1 236 ? 1.408 7.122 -60.168 1.00 9.95 234 GLY A C 1
ATOM 1793 O O . GLY A 1 236 ? 1.799 6.036 -59.720 1.00 9.75 234 GLY A O 1
ATOM 1794 N N . LEU A 1 237 ? 2.225 7.990 -60.743 1.00 7.48 235 LEU A N 1
ATOM 1795 C CA . LEU A 1 237 ? 3.617 7.631 -60.976 1.00 9.80 235 LEU A CA 1
ATOM 1796 C C . LEU A 1 237 ? 4.622 8.358 -60.094 1.00 9.10 235 LEU A C 1
ATOM 1797 O O . LEU A 1 237 ? 5.820 8.314 -60.359 1.00 9.62 235 LEU A O 1
ATOM 1802 N N . SER A 1 238 ? 4.158 9.021 -59.041 1.00 9.57 236 SER A N 1
ATOM 1803 C CA . SER A 1 238 ? 5.081 9.838 -58.250 1.00 12.25 236 SER A CA 1
ATOM 1804 C C . SER A 1 238 ? 6.028 8.988 -57.401 1.00 11.26 236 SER A C 1
ATOM 1805 O O . SER A 1 238 ? 7.204 9.302 -57.284 1.00 13.33 236 SER A O 1
ATOM 1808 N N . LYS A 1 239 ? 5.519 7.910 -56.816 1.00 11.92 237 LYS A N 1
ATOM 1809 C CA . LYS A 1 239 ? 6.341 7.060 -55.949 1.00 11.46 237 LYS A CA 1
ATOM 1810 C C . LYS A 1 239 ? 7.044 6.013 -56.778 1.00 11.96 237 LYS A C 1
ATOM 1811 O O . LYS A 1 239 ? 8.220 5.756 -56.585 1.00 13.16 237 LYS A O 1
ATOM 1817 N N . SER A 1 240 ? 6.330 5.429 -57.731 1.00 11.72 238 SER A N 1
ATOM 1818 C CA . SER A 1 240 ? 6.893 4.338 -58.505 1.00 10.84 238 SER A CA 1
ATOM 1819 C C . SER A 1 240 ? 7.956 4.796 -59.480 1.00 9.29 238 SER A C 1
ATOM 1820 O O . SER A 1 240 ? 8.921 4.087 -59.710 1.00 13.63 238 SER A O 1
ATOM 1823 N N . HIS A 1 241 ? 7.797 5.980 -60.046 1.00 11.38 239 HIS A N 1
ATOM 1824 C CA . HIS A 1 241 ? 8.696 6.428 -61.101 1.00 9.78 239 HIS A CA 1
ATOM 1825 C C . HIS A 1 241 ? 9.373 7.761 -60.846 1.00 11.51 239 HIS A C 1
ATOM 1826 O O . HIS A 1 241 ? 9.963 8.350 -61.750 1.00 7.98 239 HIS A O 1
ATOM 1833 N N . ALA A 1 242 ? 9.305 8.213 -59.602 1.00 12.45 240 ALA A N 1
ATOM 1834 C CA . ALA A 1 242 ? 9.885 9.490 -59.216 1.00 13.28 240 ALA A CA 1
ATOM 1835 C C . ALA A 1 242 ? 9.409 10.630 -60.107 1.00 14.42 240 ALA A C 1
ATOM 1836 O O . ALA A 1 242 ? 10.164 11.566 -60.388 1.00 15.13 240 ALA A O 1
ATOM 1838 N N . MET A 1 243 ? 8.160 10.541 -60.561 1.00 15.10 241 MET A N 1
ATOM 1839 C CA . MET A 1 243 ? 7.555 11.615 -61.344 1.00 14.53 241 MET A CA 1
ATOM 1840 C C . MET A 1 243 ? 6.891 12.620 -60.390 1.00 14.47 241 MET A C 1
ATOM 1841 O O . MET A 1 243 ? 5.673 12.739 -60.306 1.00 17.86 241 MET A O 1
ATOM 1846 N N . THR A 1 244 ? 7.730 13.340 -59.669 1.00 14.19 242 THR A N 1
ATOM 1847 C CA . THR A 1 244 ? 7.298 14.257 -58.629 1.00 19.20 242 THR A CA 1
ATOM 1848 C C . THR A 1 244 ? 7.159 15.686 -59.183 1.00 19.17 242 THR A C 1
ATOM 1849 O O . THR A 1 244 ? 8.046 16.199 -59.864 1.00 25.86 242 THR A O 1
ATOM 1853 N N . GLY A 1 245 ? 6.022 16.321 -58.948 1.00 20.92 243 GLY A N 1
ATOM 1854 C CA . GLY A 1 245 ? 5.784 17.619 -59.576 1.00 33.25 243 GLY A CA 1
ATOM 1855 C C . GLY A 1 245 ? 5.581 17.534 -61.092 1.00 29.54 243 GLY A C 1
ATOM 1856 O O . GLY A 1 245 ? 5.547 18.541 -61.792 1.00 23.93 243 GLY A O 1
ATOM 1857 N N . TRP A 1 246 ? 5.520 16.305 -61.592 1.00 30.95 244 TRP A N 1
ATOM 1858 C CA . TRP A 1 246 ? 4.857 15.976 -62.844 1.00 26.18 244 TRP A CA 1
ATOM 1859 C C . TRP A 1 246 ? 3.492 15.648 -62.313 1.00 23.52 244 TRP A C 1
ATOM 1860 O O . TRP A 1 246 ? 3.355 15.093 -61.230 1.00 29.06 244 TRP A O 1
ATOM 1871 N N . ARG A 1 247 ? 2.444 15.982 -63.020 1.00 32.61 245 ARG A N 1
ATOM 1872 C CA . ARG A 1 247 ? 1.176 15.621 -62.424 1.00 33.17 245 ARG A CA 1
ATOM 1873 C C . ARG A 1 247 ? 0.577 14.460 -63.215 1.00 24.10 245 ARG A C 1
ATOM 1874 O O . ARG A 1 247 ? -0.168 14.703 -64.155 1.00 30.35 245 ARG A O 1
ATOM 1882 N N . LEU A 1 248 ? 0.905 13.210 -62.863 1.00 19.39 246 LEU A N 1
ATOM 1883 C CA . LEU A 1 248 ? 0.172 12.080 -63.454 1.00 16.30 246 LEU A CA 1
ATOM 1884 C C . LEU A 1 248 ? -0.523 11.164 -62.448 1.00 20.48 246 LEU A C 1
ATOM 1885 O O . LEU A 1 248 ? 0.118 10.329 -61.792 1.00 23.20 246 LEU A O 1
ATOM 1890 N N . GLY A 1 249 ? -1.840 11.292 -62.362 1.00 15.53 247 GLY A N 1
ATOM 1891 C CA . GLY A 1 249 ? -2.647 10.397 -61.551 1.00 14.28 247 GLY A CA 1
ATOM 1892 C C . GLY A 1 249 ? -3.465 9.414 -62.375 1.00 12.79 247 GLY A C 1
ATOM 1893 O O . GLY A 1 249 ? -3.706 9.612 -63.567 1.00 12.92 247 GLY A O 1
ATOM 1894 N N . LEU A 1 250 ? -3.887 8.339 -61.733 1.00 10.36 248 LEU A N 1
ATOM 1895 C CA . LEU A 1 250 ? -4.625 7.293 -62.415 1.00 9.64 248 LEU A CA 1
ATOM 1896 C C . LEU A 1 250 ? -5.784 6.847 -61.535 1.00 9.59 248 LEU A C 1
ATOM 1897 O O . LEU A 1 250 ? -5.632 6.722 -60.316 1.00 9.47 248 LEU A O 1
ATOM 1902 N N . ILE A 1 251 ? -6.945 6.633 -62.147 1.00 10.89 249 ILE A N 1
ATOM 1903 C CA . ILE A 1 251 ? -8.094 6.072 -61.452 1.00 8.75 249 ILE A CA 1
ATOM 1904 C C . ILE A 1 251 ? -8.492 4.810 -62.200 1.00 13.07 249 ILE A C 1
ATOM 1905 O O . ILE A 1 251 ? -8.623 4.820 -63.431 1.00 13.01 249 ILE A O 1
ATOM 1910 N N . PHE A 1 252 ? -8.653 3.718 -61.461 1.00 9.45 250 PHE A N 1
ATOM 1911 C CA . PHE A 1 252 ? -9.187 2.485 -62.031 1.00 10.72 250 PHE A CA 1
ATOM 1912 C C . PHE A 1 252 ? -10.507 2.175 -61.345 1.00 9.11 250 PHE A C 1
ATOM 1913 O O . PHE A 1 252 ? -10.578 2.173 -60.111 1.00 8.68 250 PHE A O 1
ATOM 1921 N N . ALA A 1 253 ? -11.549 1.932 -62.140 1.00 9.88 251 ALA A N 1
ATOM 1922 C CA . ALA A 1 253 ? -12.866 1.632 -61.591 1.00 10.62 251 ALA A CA 1
ATOM 1923 C C . ALA A 1 253 ? -13.754 0.905 -62.582 1.00 11.24 251 ALA A C 1
ATOM 1924 O O . ALA A 1 253 ? -13.641 1.119 -63.779 1.00 10.47 251 ALA A O 1
ATOM 1926 N N . PRO A 1 254 ? -14.648 0.043 -62.075 1.00 9.67 252 PRO A N 1
ATOM 1927 C CA . PRO A 1 254 ? -15.696 -0.569 -62.895 1.00 13.92 252 PRO A CA 1
ATOM 1928 C C . PRO A 1 254 ? -16.342 0.472 -63.811 1.00 16.29 252 PRO A C 1
ATOM 1929 O O . PRO A 1 254 ? -16.558 1.602 -63.366 1.00 15.99 252 PRO A O 1
ATOM 1933 N N . ALA A 1 255 ? -16.618 0.098 -65.059 1.00 15.85 253 ALA A N 1
ATOM 1934 C CA . ALA A 1 255 ? -17.119 1.022 -66.071 1.00 14.40 253 ALA A CA 1
ATOM 1935 C C . ALA A 1 255 ? -18.318 1.840 -65.573 1.00 20.44 253 ALA A C 1
ATOM 1936 O O . ALA A 1 255 ? -18.409 3.051 -65.814 1.00 18.11 253 ALA A O 1
ATOM 1938 N N . VAL A 1 256 ? -19.225 1.174 -64.864 1.00 17.80 254 VAL A N 1
ATOM 1939 C CA . VAL A 1 256 ? -20.417 1.830 -64.346 1.00 17.81 254 VAL A CA 1
ATOM 1940 C C . VAL A 1 256 ? -20.049 2.954 -63.372 1.00 18.68 254 VAL A C 1
ATOM 1941 O O . VAL A 1 256 ? -20.688 4.001 -63.375 1.00 17.22 254 VAL A O 1
ATOM 1945 N N . LEU A 1 257 ? -19.007 2.757 -62.566 1.00 16.76 255 LEU A N 1
ATOM 1946 C CA . LEU A 1 257 ? -18.577 3.798 -61.632 1.00 18.84 255 LEU A CA 1
ATOM 1947 C C . LEU A 1 257 ? -17.810 4.897 -62.382 1.00 19.36 255 LEU A C 1
ATOM 1948 O O . LEU A 1 257 ? -18.049 6.099 -62.185 1.00 16.20 255 LEU A O 1
ATOM 1953 N N . THR A 1 258 ? -16.918 4.458 -63.268 1.00 14.23 256 THR A N 1
ATOM 1954 C CA . THR A 1 258 ? -16.125 5.346 -64.091 1.00 16.06 256 THR A CA 1
ATOM 1955 C C . THR A 1 258 ? -16.977 6.359 -64.854 1.00 20.58 256 THR A C 1
ATOM 1956 O O . THR A 1 258 ? -16.584 7.523 -64.972 1.00 24.46 256 THR A O 1
ATOM 1960 N N . ALA A 1 259 ? -18.133 5.936 -65.363 1.00 17.54 257 ALA A N 1
ATOM 1961 C CA . ALA A 1 259 ? -19.002 6.853 -66.120 1.00 23.50 257 ALA A CA 1
ATOM 1962 C C . ALA A 1 259 ? -19.436 8.048 -65.263 1.00 24.14 257 ALA A C 1
ATOM 1963 O O . ALA A 1 259 ? -19.370 9.221 -65.685 1.00 26.11 257 ALA A O 1
ATOM 1965 N N . GLN A 1 260 ? -19.836 7.740 -64.036 1.00 22.03 258 GLN A N 1
ATOM 1966 C CA . GLN A 1 260 ? -20.195 8.762 -63.066 1.00 24.30 258 GLN A CA 1
ATOM 1967 C C . GLN A 1 260 ? -19.019 9.662 -62.684 1.00 23.71 258 GLN A C 1
ATOM 1968 O O . GLN A 1 260 ? -19.089 10.891 -62.821 1.00 27.21 258 GLN A O 1
ATOM 1974 N N . LEU A 1 261 ? -17.945 9.038 -62.208 1.00 21.32 259 LEU A N 1
ATOM 1975 C CA . LEU A 1 261 ? -16.703 9.732 -61.884 1.00 19.10 259 LEU A CA 1
ATOM 1976 C C . LEU A 1 261 ? -16.315 10.747 -62.948 1.00 22.10 259 LEU A C 1
ATOM 1977 O O . LEU A 1 261 ? -16.082 11.907 -62.648 1.00 19.47 259 LEU A O 1
ATOM 1982 N N . ILE A 1 262 ? -16.254 10.309 -64.195 1.00 22.55 260 ILE A N 1
ATOM 1983 C CA . ILE A 1 262 ? -15.819 11.195 -65.255 1.00 22.10 260 ILE A CA 1
ATOM 1984 C C . ILE A 1 262 ? -16.837 12.298 -65.502 1.00 29.25 260 ILE A C 1
ATOM 1985 O O . ILE A 1 262 ? -16.458 13.417 -65.857 1.00 22.23 260 ILE A O 1
ATOM 1990 N N . LYS A 1 263 ? -18.123 11.992 -65.302 1.00 32.18 261 LYS A N 1
ATOM 1991 C CA . LYS A 1 263 ? -19.150 13.028 -65.437 1.00 30.08 261 LYS A CA 1
ATOM 1992 C C . LYS A 1 263 ? -18.849 14.158 -64.468 1.00 31.59 261 LYS A C 1
ATOM 1993 O O . LYS A 1 263 ? -18.962 15.334 -64.812 1.00 33.77 261 LYS A O 1
ATOM 1999 N N . SER A 1 264 ? -18.437 13.800 -63.259 1.00 28.87 262 SER A N 1
ATOM 2000 C CA . SER A 1 264 ? -18.103 14.821 -62.272 1.00 27.34 262 SER A CA 1
ATOM 2001 C C . SER A 1 264 ? -16.762 15.522 -62.528 1.00 29.67 262 SER A C 1
ATOM 2002 O O . SER A 1 264 ? -16.621 16.724 -62.263 1.00 25.24 262 SER A O 1
ATOM 2005 N N . HIS A 1 265 ? -15.780 14.772 -63.025 1.00 27.82 263 HIS A N 1
ATOM 2006 C CA . HIS A 1 265 ? -14.426 15.298 -63.211 1.00 27.66 263 HIS A CA 1
ATOM 2007 C C . HIS A 1 265 ? -14.315 16.219 -64.409 1.00 21.67 263 HIS A C 1
ATOM 2008 O O . HIS A 1 265 ? -13.489 17.116 -64.419 1.00 20.50 263 HIS A O 1
ATOM 2015 N N . GLN A 1 266 ? -15.123 15.940 -65.424 1.00 26.53 264 GLN A N 1
ATOM 2016 C CA . GLN A 1 266 ? -15.204 16.730 -66.647 1.00 27.69 264 GLN A CA 1
ATOM 2017 C C . GLN A 1 266 ? -15.226 18.205 -66.356 1.00 24.83 264 GLN A C 1
ATOM 2018 O O . GLN A 1 266 ? -14.587 18.998 -67.043 1.00 25.90 264 GLN A O 1
ATOM 2024 N N . TYR A 1 267 ? -15.994 18.569 -65.339 1.00 25.53 265 TYR A N 1
ATOM 2025 C CA . TYR A 1 267 ? -16.261 19.967 -65.075 1.00 25.49 265 TYR A CA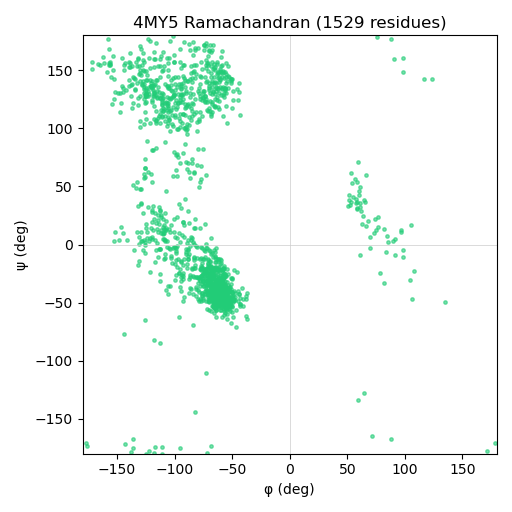 1
ATOM 2026 C C . TYR A 1 267 ? -15.607 20.514 -63.820 1.00 22.86 265 TYR A C 1
ATOM 2027 O O . TYR A 1 267 ? -15.886 21.640 -63.437 1.00 24.62 265 TYR A O 1
ATOM 2036 N N . LEU A 1 268 ? -14.720 19.770 -63.181 1.00 21.52 266 LEU A N 1
ATOM 2037 C CA . LEU A 1 268 ? -14.082 20.314 -61.997 1.00 18.86 266 LEU A CA 1
ATOM 2038 C C . LEU A 1 268 ? -12.571 20.374 -62.122 1.00 23.84 266 LEU A C 1
ATOM 2039 O O . LEU A 1 268 ? -11.918 21.163 -61.435 1.00 21.22 266 LEU A O 1
ATOM 2044 N N . VAL A 1 269 ? -12.003 19.533 -62.985 1.00 22.69 267 VAL A N 1
ATOM 2045 C CA . VAL A 1 269 ? -10.548 19.476 -63.111 1.00 21.54 267 VAL A CA 1
ATOM 2046 C C . VAL A 1 269 ? -10.047 19.523 -64.556 1.00 20.81 267 VAL A C 1
ATOM 2047 O O . VAL A 1 269 ? -10.785 19.261 -65.506 1.00 21.41 267 VAL A O 1
ATOM 2051 N N . THR A 1 270 ? -8.779 19.881 -64.699 1.00 20.84 268 THR A N 1
ATOM 2052 C CA . THR A 1 270 ? -8.146 20.056 -65.995 1.00 21.19 268 THR A CA 1
ATOM 2053 C C . THR A 1 270 ? -7.491 18.742 -66.453 1.00 18.24 268 THR A C 1
ATOM 2054 O O . THR A 1 270 ? -6.944 18.002 -65.632 1.00 14.38 268 THR A O 1
ATOM 2058 N N . ALA A 1 271 ? -7.585 18.448 -67.749 1.00 12.60 269 ALA A N 1
ATOM 2059 C CA . ALA A 1 271 ? -6.924 17.294 -68.328 1.00 14.83 269 ALA A CA 1
ATOM 2060 C C . ALA A 1 271 ? -5.414 17.359 -68.090 1.00 19.32 269 ALA A C 1
ATOM 2061 O O . ALA A 1 271 ? -4.841 18.438 -68.040 1.00 18.27 269 ALA A O 1
ATOM 2063 N N . ALA A 1 272 ? -4.773 16.205 -67.945 1.00 18.15 270 ALA A N 1
ATOM 2064 C CA . ALA A 1 272 ? -3.333 16.166 -67.731 1.00 19.17 270 ALA A CA 1
ATOM 2065 C C . ALA A 1 272 ? -2.585 16.798 -68.896 1.00 17.15 270 ALA A C 1
ATOM 2066 O O . ALA A 1 272 ? -3.044 16.758 -70.024 1.00 17.54 270 ALA A O 1
ATOM 2068 N N . THR A 1 273 ? -1.434 17.394 -68.616 1.00 17.69 271 THR A N 1
ATOM 2069 C CA . THR A 1 273 ? -0.640 18.017 -69.669 1.00 18.20 271 THR A CA 1
ATOM 2070 C C . THR A 1 273 ? -0.182 16.913 -70.625 1.00 19.73 271 THR A C 1
ATOM 2071 O O . THR A 1 273 ? 0.257 15.845 -70.179 1.00 17.63 271 THR A O 1
ATOM 2075 N N . THR A 1 274 ? -0.298 17.136 -71.934 1.00 20.38 272 THR A N 1
ATOM 2076 C CA . THR A 1 274 ? -0.035 16.038 -72.857 1.00 19.86 272 THR A CA 1
ATOM 2077 C C . THR A 1 274 ? 1.437 15.600 -72.913 1.00 19.32 272 THR A C 1
ATOM 2078 O O . THR A 1 274 ? 1.724 14.421 -73.156 1.00 17.66 272 THR A O 1
ATOM 2082 N N . SER A 1 275 ? 2.364 16.518 -72.648 1.00 16.77 273 SER A N 1
ATOM 2083 C CA . SER A 1 275 ? 3.773 16.119 -72.567 1.00 19.46 273 SER A CA 1
ATOM 2084 C C . SER A 1 275 ? 3.964 15.148 -71.398 1.00 14.46 273 SER A C 1
ATOM 2085 O O . SER A 1 275 ? 4.739 14.187 -71.484 1.00 17.12 273 SER A O 1
ATOM 2088 N N . VAL A 1 276 ? 3.246 15.402 -70.304 1.00 13.02 274 VAL A N 1
ATOM 2089 C CA . VAL A 1 276 ? 3.244 14.490 -69.175 1.00 12.40 274 VAL A CA 1
ATOM 2090 C C . VAL A 1 276 ? 2.652 13.134 -69.568 1.00 10.08 274 VAL A C 1
ATOM 2091 O O . VAL A 1 276 ? 3.209 12.123 -69.245 1.00 10.42 274 VAL A O 1
ATOM 2095 N N . GLN A 1 277 ? 1.532 13.131 -70.268 1.00 9.65 275 GLN A N 1
ATOM 2096 C CA . GLN A 1 277 ? 0.916 11.894 -70.694 1.00 10.19 275 GLN A CA 1
ATOM 2097 C C . GLN A 1 277 ? 1.860 11.068 -71.585 1.00 13.08 275 GLN A C 1
ATOM 2098 O O . GLN A 1 277 ? 1.930 9.844 -71.448 1.00 12.47 275 GLN A O 1
ATOM 2104 N N . PHE A 1 278 ? 2.634 11.733 -72.442 1.00 12.02 276 PHE A N 1
ATOM 2105 C CA . PHE A 1 278 ? 3.663 11.022 -73.198 1.00 14.21 276 PHE A CA 1
ATOM 2106 C C . PHE A 1 278 ? 4.804 10.450 -72.343 1.00 13.36 276 PHE A C 1
ATOM 2107 O O . PHE A 1 278 ? 5.277 9.324 -72.575 1.00 8.98 276 PHE A O 1
ATOM 2115 N N . ALA A 1 279 ? 5.250 11.243 -71.371 1.00 13.13 277 ALA A N 1
ATOM 2116 C CA . ALA A 1 279 ? 6.217 10.754 -70.390 1.00 11.15 277 ALA A CA 1
ATOM 2117 C C . ALA A 1 279 ? 5.673 9.517 -69.666 1.00 10.95 277 ALA A C 1
ATOM 2118 O O . ALA A 1 279 ? 6.401 8.563 -69.412 1.00 12.20 277 ALA A O 1
ATOM 2120 N N . ALA A 1 280 ? 4.403 9.560 -69.295 1.00 10.76 278 ALA A N 1
ATOM 2121 C CA . ALA A 1 280 ? 3.777 8.492 -68.530 1.00 8.28 278 ALA A CA 1
ATOM 2122 C C . ALA A 1 280 ? 3.701 7.235 -69.381 1.00 10.21 278 ALA A C 1
ATOM 2123 O O . ALA A 1 280 ? 3.856 6.123 -68.867 1.00 10.31 278 ALA A O 1
ATOM 2125 N N . ILE A 1 281 ? 3.440 7.403 -70.680 1.00 10.17 279 ILE A N 1
ATOM 2126 C CA . ILE A 1 281 ? 3.467 6.246 -71.586 1.00 12.13 279 ILE A CA 1
ATOM 2127 C C . ILE A 1 281 ? 4.864 5.636 -71.610 1.00 12.93 279 ILE A C 1
ATOM 2128 O O . ILE A 1 281 ? 5.024 4.401 -71.541 1.00 11.19 279 ILE A O 1
ATOM 2133 N N . GLU A 1 282 ? 5.874 6.501 -71.677 1.00 9.64 280 GLU A N 1
ATOM 2134 C CA . GLU A 1 282 ? 7.241 6.009 -71.670 1.00 12.10 280 GLU A CA 1
ATOM 2135 C C . GLU A 1 282 ? 7.543 5.251 -70.381 1.00 12.08 280 GLU A C 1
ATOM 2136 O O . GLU A 1 282 ? 8.140 4.182 -70.425 1.00 10.29 280 GLU A O 1
ATOM 2142 N N . ALA A 1 283 ? 7.099 5.797 -69.250 1.00 10.21 281 ALA A N 1
ATOM 2143 C CA . ALA A 1 283 ? 7.296 5.190 -67.930 1.00 7.63 281 ALA A CA 1
ATOM 2144 C C . ALA A 1 283 ? 6.646 3.835 -67.819 1.00 8.98 281 ALA A C 1
ATOM 2145 O O . ALA A 1 283 ? 7.254 2.887 -67.356 1.00 9.70 281 ALA A O 1
ATOM 2147 N N . LEU A 1 284 ? 5.388 3.764 -68.213 1.00 9.40 282 LEU A N 1
ATOM 2148 C CA . LEU A 1 284 ? 4.602 2.567 -68.034 1.00 8.89 282 LEU A CA 1
ATOM 2149 C C . LEU A 1 284 ? 4.968 1.465 -69.025 1.00 12.09 282 LEU A C 1
ATOM 2150 O O . LEU A 1 284 ? 4.805 0.293 -68.728 1.00 14.51 282 LEU A O 1
ATOM 2155 N N . THR A 1 285 ? 5.448 1.827 -70.209 1.00 14.02 283 THR A N 1
ATOM 2156 C CA . THR A 1 285 ? 5.753 0.802 -71.194 1.00 13.29 283 THR A CA 1
ATOM 2157 C C . THR A 1 285 ? 7.214 0.403 -71.164 1.00 14.76 283 THR A C 1
ATOM 2158 O O . THR A 1 285 ? 7.551 -0.756 -71.359 1.00 17.93 283 THR A O 1
ATOM 2162 N N . ASN A 1 286 ? 8.085 1.365 -70.920 1.00 15.60 284 ASN A N 1
ATOM 2163 C CA . ASN A 1 286 ? 9.508 1.111 -70.984 1.00 14.05 284 ASN A CA 1
ATOM 2164 C C . ASN A 1 286 ? 10.234 1.252 -69.645 1.00 13.54 284 ASN A C 1
ATOM 2165 O O . ASN A 1 286 ? 11.438 1.063 -69.571 1.00 12.50 284 ASN A O 1
ATOM 2170 N N . GLY A 1 287 ? 9.498 1.565 -68.586 1.00 13.33 285 GLY A N 1
ATOM 2171 C CA . GLY A 1 287 ? 10.107 1.757 -67.278 1.00 9.52 285 GLY A CA 1
ATOM 2172 C C . GLY A 1 287 ? 9.409 0.944 -66.208 1.00 11.94 285 GLY A C 1
ATOM 2173 O O . GLY A 1 287 ? 9.317 1.363 -65.057 1.00 11.61 285 GLY A O 1
ATOM 2174 N N . LYS A 1 288 ? 8.951 -0.246 -66.587 1.00 13.18 286 LYS A N 1
ATOM 2175 C CA . LYS A 1 288 ? 8.173 -1.108 -65.696 1.00 15.69 286 LYS A CA 1
ATOM 2176 C C . LYS A 1 288 ? 8.906 -1.474 -64.421 1.00 14.24 286 LYS A C 1
ATOM 2177 O O . LYS A 1 288 ? 8.291 -1.663 -63.376 1.00 16.29 286 LYS A O 1
ATOM 2183 N N . ASP A 1 289 ? 10.226 -1.577 -64.508 1.00 14.85 287 ASP A N 1
ATOM 2184 C CA . ASP A 1 289 ? 11.029 -1.907 -63.342 1.00 12.75 287 ASP A CA 1
ATOM 2185 C C . ASP A 1 289 ? 11.866 -0.739 -62.867 1.00 16.58 287 ASP A C 1
ATOM 2186 O O . ASP A 1 289 ? 12.870 -0.962 -62.183 1.00 14.85 287 ASP A O 1
ATOM 2191 N N . ASP A 1 290 ? 11.472 0.488 -63.228 1.00 10.13 288 ASP A N 1
ATOM 2192 C CA . ASP A 1 290 ? 12.202 1.676 -62.803 1.00 8.78 288 ASP A CA 1
ATOM 2193 C C . ASP A 1 290 ? 12.262 1.763 -61.279 1.00 11.21 288 ASP A C 1
ATOM 2194 O O . ASP A 1 290 ? 13.215 2.302 -60.726 1.00 13.94 288 ASP A O 1
ATOM 2199 N N . ALA A 1 291 ? 11.253 1.242 -60.592 1.00 8.35 289 ALA A N 1
ATOM 2200 C CA . ALA A 1 291 ? 11.236 1.326 -59.131 1.00 11.46 289 ALA A CA 1
ATOM 2201 C C . ALA A 1 291 ? 12.330 0.519 -58.420 1.00 16.00 289 ALA A C 1
ATOM 2202 O O . ALA A 1 291 ? 12.640 0.785 -57.253 1.00 12.05 289 ALA A O 1
ATOM 2204 N N . LEU A 1 292 ? 12.905 -0.470 -59.099 1.00 12.58 290 LEU A N 1
ATOM 2205 C CA . LEU A 1 292 ? 13.764 -1.420 -58.397 1.00 16.18 290 LEU A CA 1
ATOM 2206 C C . LEU A 1 292 ? 15.032 -0.826 -57.768 1.00 12.74 290 LEU A C 1
ATOM 2207 O O . LEU A 1 292 ? 15.264 -1.042 -56.587 1.00 13.05 290 LEU A O 1
ATOM 2212 N N . PRO A 1 293 ? 15.852 -0.085 -58.542 1.00 11.26 291 PRO A N 1
ATOM 2213 C CA . PRO A 1 293 ? 17.055 0.520 -57.939 1.00 13.78 291 PRO A CA 1
ATOM 2214 C C . PRO A 1 293 ? 16.718 1.405 -56.732 1.00 13.87 291 PRO A C 1
ATOM 2215 O O . PRO A 1 293 ? 17.431 1.444 -55.720 1.00 13.62 291 PRO A O 1
ATOM 2219 N N . MET A 1 294 ? 15.610 2.122 -56.867 1.00 11.24 292 MET A N 1
ATOM 2220 C CA . MET A 1 294 ? 15.181 3.079 -55.857 1.00 15.09 292 MET A CA 1
ATOM 2221 C C . MET A 1 294 ? 14.799 2.315 -54.621 1.00 13.79 292 MET A C 1
ATOM 2222 O O . MET A 1 294 ? 15.149 2.691 -53.510 1.00 13.66 292 MET A O 1
ATOM 2227 N N . LYS A 1 295 ? 14.109 1.207 -54.847 1.00 15.64 293 LYS A N 1
ATOM 2228 C CA . LYS A 1 295 ? 13.666 0.320 -53.788 1.00 14.08 293 LYS A CA 1
ATOM 2229 C C . LYS A 1 295 ? 14.884 -0.257 -53.043 1.00 13.69 293 LYS A C 1
ATOM 2230 O O . LYS A 1 295 ? 14.897 -0.308 -51.809 1.00 15.60 293 LYS A O 1
ATOM 2236 N N . GLU A 1 296 ? 15.933 -0.617 -53.778 1.00 14.95 294 GLU A N 1
ATOM 2237 C CA . GLU A 1 296 ? 17.180 -1.095 -53.151 1.00 15.54 294 GLU A CA 1
ATOM 2238 C C . GLU A 1 296 ? 17.807 -0.020 -52.231 1.00 16.91 294 GLU A C 1
ATOM 2239 O O . GLU A 1 296 ? 18.143 -0.278 -51.050 1.00 18.82 294 GLU A O 1
ATOM 2245 N N . GLU A 1 297 ? 17.931 1.193 -52.764 1.00 14.87 295 GLU A N 1
ATOM 2246 C CA . GLU A 1 297 ? 18.458 2.321 -51.983 1.00 17.35 295 GLU A CA 1
ATOM 2247 C C . GLU A 1 297 ? 17.642 2.581 -50.708 1.00 16.18 295 GLU A C 1
ATOM 2248 O O . GLU A 1 297 ? 18.194 2.833 -49.615 1.00 16.30 295 GLU A O 1
ATOM 2254 N N . TYR A 1 298 ? 16.324 2.504 -50.854 1.00 15.41 296 TYR A N 1
ATOM 2255 C CA . TYR A 1 298 ? 15.400 2.777 -49.762 1.00 14.53 296 TYR A CA 1
ATOM 2256 C C . TYR A 1 298 ? 15.542 1.724 -48.666 1.00 16.25 296 TYR A C 1
ATOM 2257 O O . TYR A 1 298 ? 15.486 2.040 -47.479 1.00 13.63 296 TYR A O 1
ATOM 2266 N N . ILE A 1 299 ? 15.666 0.464 -49.068 1.00 12.82 297 ILE A N 1
ATOM 2267 C CA . ILE A 1 299 ? 15.881 -0.607 -48.098 1.00 14.56 297 ILE A CA 1
ATOM 2268 C C . ILE A 1 299 ? 17.180 -0.408 -47.307 1.00 13.01 297 ILE A C 1
ATOM 2269 O O . ILE A 1 299 ? 17.167 -0.544 -46.095 1.00 13.89 297 ILE A O 1
ATOM 2274 N N . LYS A 1 300 ? 18.280 -0.047 -47.973 1.00 11.97 298 LYS A N 1
ATOM 2275 C CA . LYS A 1 300 ? 19.513 0.284 -47.228 1.00 13.28 298 LYS A CA 1
ATOM 2276 C C . LYS A 1 300 ? 19.366 1.431 -46.211 1.00 17.13 298 LYS A C 1
ATOM 2277 O O . LYS A 1 300 ? 19.816 1.324 -45.051 1.00 15.42 298 LYS A O 1
ATOM 2283 N N . ARG A 1 301 ? 18.737 2.530 -46.643 1.00 18.52 299 ARG A N 1
ATOM 2284 C CA . ARG A 1 301 ? 18.501 3.667 -45.742 1.00 15.25 299 ARG A CA 1
ATOM 2285 C C . ARG A 1 301 ? 17.644 3.239 -44.556 1.00 15.63 299 ARG A C 1
ATOM 2286 O O . ARG A 1 301 ? 17.944 3.515 -43.387 1.00 17.47 299 ARG A O 1
ATOM 2294 N N . ARG A 1 302 ? 16.560 2.560 -44.884 1.00 15.84 300 ARG A N 1
ATOM 2295 C CA . ARG A 1 302 ? 15.644 2.051 -43.892 1.00 16.83 300 ARG A CA 1
ATOM 2296 C C . ARG A 1 302 ? 16.361 1.174 -42.865 1.00 19.61 300 ARG A C 1
ATOM 2297 O O . ARG A 1 302 ? 16.183 1.355 -41.672 1.00 22.88 300 ARG A O 1
ATOM 2305 N N . ASP A 1 303 ? 17.193 0.245 -43.325 1.00 17.25 301 ASP A N 1
ATOM 2306 C CA . ASP A 1 303 ? 17.891 -0.651 -42.396 1.00 21.97 301 ASP A CA 1
ATOM 2307 C C . ASP A 1 303 ? 18.867 0.130 -41.483 1.00 18.99 301 ASP A C 1
ATOM 2308 O O . ASP A 1 303 ? 18.951 -0.125 -40.270 1.00 23.61 301 ASP A O 1
ATOM 2313 N N . TYR A 1 304 ? 19.589 1.087 -42.057 1.00 18.29 302 TYR A N 1
ATOM 2314 C CA . TYR A 1 304 ? 20.481 1.914 -41.247 1.00 19.19 302 TYR A CA 1
ATOM 2315 C C . TYR A 1 304 ? 19.695 2.632 -40.150 1.00 19.89 302 TYR A C 1
ATOM 2316 O O . TYR A 1 304 ? 20.081 2.635 -38.978 1.00 22.74 302 TYR A O 1
ATOM 2325 N N . ILE A 1 305 ? 18.570 3.218 -40.532 1.00 21.08 303 ILE A N 1
ATOM 2326 C CA . ILE A 1 305 ? 17.742 3.932 -39.564 1.00 23.83 303 ILE A CA 1
ATOM 2327 C C . ILE A 1 305 ? 17.199 3.000 -38.481 1.00 24.66 303 ILE A C 1
ATOM 2328 O O . ILE A 1 305 ? 17.235 3.338 -37.312 1.00 23.81 303 ILE A O 1
ATOM 2333 N N . ILE A 1 306 ? 16.713 1.825 -38.858 1.00 24.72 304 ILE A N 1
ATOM 2334 C CA . ILE A 1 306 ? 16.165 0.902 -37.862 1.00 25.69 304 ILE A CA 1
ATOM 2335 C C . ILE A 1 306 ? 17.236 0.487 -36.842 1.00 26.15 304 ILE A C 1
ATOM 2336 O O . ILE A 1 306 ? 16.988 0.472 -35.626 1.00 25.81 304 ILE A O 1
ATOM 2341 N N . GLU A 1 307 ? 18.423 0.171 -37.358 1.00 26.64 305 GLU A N 1
ATOM 2342 C CA . GLU A 1 307 ? 19.603 -0.105 -36.545 1.00 23.51 305 GLU A CA 1
ATOM 2343 C C . GLU A 1 307 ? 19.837 1.007 -35.521 1.00 26.81 305 GLU A C 1
ATOM 2344 O O . GLU A 1 307 ? 19.667 0.799 -34.307 1.00 28.74 305 GLU A O 1
ATOM 2350 N N . LYS A 1 308 ? 20.196 2.193 -36.022 1.00 27.00 306 LYS A N 1
ATOM 2351 C CA . LYS A 1 308 ? 20.501 3.352 -35.159 1.00 26.73 306 LYS A CA 1
ATOM 2352 C C . LYS A 1 308 ? 19.388 3.722 -34.173 1.00 24.10 306 LYS A C 1
ATOM 2353 O O . LYS A 1 308 ? 19.642 3.960 -33.001 1.00 29.11 306 LYS A O 1
ATOM 2359 N N . MET A 1 309 ? 18.158 3.770 -34.656 1.00 23.36 307 MET A N 1
ATOM 2360 C CA . MET A 1 309 ? 17.010 4.124 -33.838 1.00 24.81 307 MET A CA 1
ATOM 2361 C C . MET A 1 309 ? 16.693 3.084 -32.767 1.00 29.35 307 MET A C 1
ATOM 2362 O O . MET A 1 309 ? 16.132 3.415 -31.721 1.00 32.23 307 MET A O 1
ATOM 2367 N N . GLU A 1 310 ? 17.013 1.819 -33.028 1.00 33.85 308 GLU A N 1
ATOM 2368 C CA . GLU A 1 310 ? 16.729 0.788 -32.028 1.00 30.50 308 GLU A CA 1
ATOM 2369 C C . GLU A 1 310 ? 17.842 0.722 -30.996 1.00 30.31 308 GLU A C 1
ATOM 2370 O O . GLU A 1 310 ? 17.605 0.373 -29.841 1.00 31.28 308 GLU A O 1
ATOM 2376 N N . ALA A 1 311 ? 19.045 1.114 -31.407 1.00 27.76 309 ALA A N 1
ATOM 2377 C CA . ALA A 1 311 ? 20.129 1.330 -30.456 1.00 28.83 309 ALA A CA 1
ATOM 2378 C C . ALA A 1 311 ? 19.789 2.403 -29.399 1.00 36.66 309 ALA A C 1
ATOM 2379 O O . ALA A 1 311 ? 20.401 2.437 -28.333 1.00 35.68 309 ALA A O 1
ATOM 2381 N N . MET A 1 312 ? 18.831 3.284 -29.704 1.00 35.94 310 MET A N 1
ATOM 2382 C CA . MET A 1 312 ? 18.343 4.261 -28.722 1.00 32.10 310 MET A CA 1
ATOM 2383 C C . MET A 1 312 ? 16.887 4.051 -28.303 1.00 30.48 310 MET A C 1
ATOM 2384 O O . MET A 1 312 ? 16.171 5.005 -28.010 1.00 28.81 310 MET A O 1
ATOM 2389 N N . LYS A 1 313 ? 16.472 2.788 -28.283 1.00 31.18 311 LYS A N 1
ATOM 2390 C CA . LYS A 1 313 ? 15.238 2.357 -27.621 1.00 31.67 311 LYS A CA 1
ATOM 2391 C C . LYS A 1 313 ? 13.930 2.939 -28.176 1.00 30.83 311 LYS A C 1
ATOM 2392 O O . LYS A 1 313 ? 12.896 2.905 -27.513 1.00 31.21 311 LYS A O 1
ATOM 2398 N N . PHE A 1 314 ? 13.962 3.467 -29.390 1.00 32.04 312 PHE A N 1
ATOM 2399 C CA . PHE A 1 314 ? 12.711 3.810 -30.044 1.00 32.78 312 PHE A CA 1
ATOM 2400 C C . PHE A 1 314 ? 11.987 2.506 -30.415 1.00 37.17 312 PHE A C 1
ATOM 2401 O O . PHE A 1 314 ? 12.603 1.560 -30.913 1.00 29.45 312 PHE A O 1
ATOM 2409 N N . LYS A 1 315 ? 10.689 2.444 -30.144 1.00 32.80 313 LYS A N 1
ATOM 2410 C CA . LYS A 1 315 ? 9.893 1.328 -30.627 1.00 32.28 313 LYS A CA 1
ATOM 2411 C C . LYS A 1 315 ? 9.484 1.667 -32.059 1.00 37.02 313 LYS A C 1
ATOM 2412 O O . LYS A 1 315 ? 8.848 2.697 -32.314 1.00 27.72 313 LYS A O 1
ATOM 2418 N N . ILE A 1 316 ? 9.875 0.812 -32.994 1.00 30.62 314 ILE A N 1
ATOM 2419 C CA . ILE A 1 316 ? 9.634 1.068 -34.404 1.00 27.52 314 ILE A CA 1
ATOM 2420 C C . ILE A 1 316 ? 8.520 0.190 -34.962 1.00 26.80 314 ILE A C 1
ATOM 2421 O O . ILE A 1 316 ? 8.619 -1.034 -34.926 1.00 29.11 314 ILE A O 1
ATOM 2426 N N . ILE A 1 317 ? 7.454 0.821 -35.448 1.00 24.14 315 ILE A N 1
ATOM 2427 C CA . ILE A 1 317 ? 6.423 0.114 -36.193 1.00 20.66 315 ILE A CA 1
ATOM 2428 C C . ILE A 1 317 ? 7.084 -0.448 -37.448 1.00 26.16 315 ILE A C 1
ATOM 2429 O O . ILE A 1 317 ? 7.858 0.247 -38.118 1.00 24.60 315 ILE A O 1
ATOM 2434 N N . LYS A 1 318 ? 6.808 -1.715 -37.743 1.00 22.15 316 LYS A N 1
ATOM 2435 C CA . LYS A 1 318 ? 7.524 -2.424 -38.788 1.00 22.24 316 LYS A CA 1
ATOM 2436 C C . LYS A 1 318 ? 7.285 -1.721 -40.121 1.00 21.24 316 LYS A C 1
ATOM 2437 O O . LYS A 1 318 ? 6.149 -1.616 -40.569 1.00 23.67 316 LYS A O 1
ATOM 2443 N N . PRO A 1 319 ? 8.354 -1.187 -40.726 1.00 17.78 317 PRO A N 1
ATOM 2444 C CA . PRO A 1 319 ? 8.298 -0.494 -42.015 1.00 18.24 317 PRO A CA 1
ATOM 2445 C C . PRO A 1 319 ? 8.497 -1.465 -43.186 1.00 19.40 317 PRO A C 1
ATOM 2446 O O . PRO A 1 319 ? 9.635 -1.812 -43.491 1.00 20.06 317 PRO A O 1
ATOM 2450 N N . ASP A 1 320 ? 7.400 -1.876 -43.822 1.00 17.94 318 ASP A N 1
ATOM 2451 C CA . ASP A 1 320 ? 7.422 -2.788 -44.952 1.00 14.23 318 ASP A CA 1
ATOM 2452 C C . ASP A 1 320 ? 7.208 -2.086 -46.286 1.00 19.36 318 ASP A 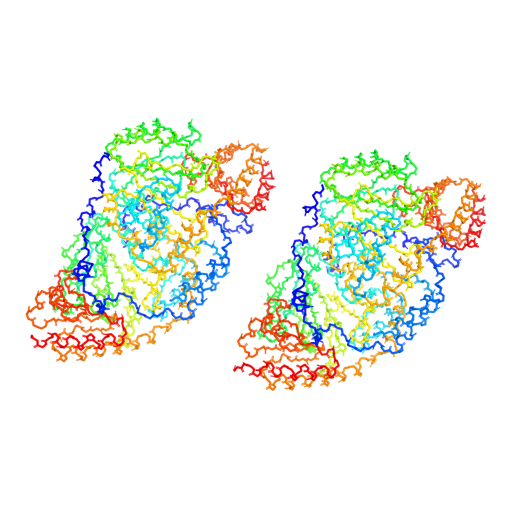C 1
ATOM 2453 O O . ASP A 1 320 ? 7.369 -2.696 -47.339 1.00 17.66 318 ASP A O 1
ATOM 2458 N N . GLY A 1 321 ? 6.834 -0.807 -46.237 1.00 15.65 319 GLY A N 1
ATOM 2459 C CA . GLY A 1 321 ? 6.516 -0.049 -47.437 1.00 19.76 319 GLY A CA 1
ATOM 2460 C C . GLY A 1 321 ? 7.004 1.368 -47.234 1.00 16.12 319 GLY A C 1
ATOM 2461 O O . GLY A 1 321 ? 7.047 1.831 -46.105 1.00 16.05 319 GLY A O 1
ATOM 2462 N N . ALA A 1 322 ? 7.386 2.054 -48.307 1.00 17.38 320 ALA A N 1
ATOM 2463 C CA . ALA A 1 322 ? 8.345 3.161 -48.166 1.00 14.57 320 ALA A CA 1
ATOM 2464 C C . ALA A 1 322 ? 7.560 4.362 -47.857 1.00 15.71 320 ALA A C 1
ATOM 2465 O O . ALA A 1 322 ? 6.321 4.317 -48.008 1.00 21.67 320 ALA A O 1
ATOM 2467 N N . PHE A 1 323 ? 8.226 5.443 -47.439 1.00 12.68 321 PHE A N 1
ATOM 2468 C CA . PHE A 1 323 ? 9.645 5.537 -47.065 1.00 10.16 321 PHE A CA 1
ATOM 2469 C C . PHE A 1 323 ? 9.621 6.311 -45.769 1.00 12.55 321 PHE A C 1
ATOM 2470 O O . PHE A 1 323 ? 10.323 7.314 -45.582 1.00 12.67 321 PHE A O 1
ATOM 2478 N N . TYR A 1 324 ? 8.745 5.843 -44.896 1.00 12.80 322 TYR A N 1
ATOM 2479 C CA . TYR A 1 324 ? 8.476 6.470 -43.622 1.00 14.74 322 TYR A CA 1
ATOM 2480 C C . TYR A 1 324 ? 8.770 5.486 -42.500 1.00 17.62 322 TYR A C 1
ATOM 2481 O O . TYR A 1 324 ? 8.457 4.283 -42.588 1.00 16.54 322 TYR A O 1
ATOM 2490 N N . ILE A 1 325 ? 9.384 6.008 -41.451 1.00 17.47 323 ILE A N 1
ATOM 2491 C CA . ILE A 1 325 ? 9.509 5.291 -40.203 1.00 16.25 323 ILE A CA 1
ATOM 2492 C C . ILE A 1 325 ? 8.747 6.054 -39.119 1.00 18.19 323 ILE A C 1
ATOM 2493 O O . ILE A 1 325 ? 9.053 7.200 -38.797 1.00 18.48 323 ILE A O 1
ATOM 2498 N N . PHE A 1 326 ? 7.699 5.419 -38.614 1.00 20.42 324 PHE A N 1
ATOM 2499 C CA . PHE A 1 326 ? 6.916 5.926 -37.499 1.00 18.19 324 PHE A CA 1
ATOM 2500 C C . PHE A 1 326 ? 7.472 5.268 -36.237 1.00 24.33 324 PHE A C 1
ATOM 2501 O O . PHE A 1 326 ? 7.351 4.044 -36.059 1.00 22.40 324 PHE A O 1
ATOM 2509 N N . ALA A 1 327 ? 8.093 6.069 -35.375 1.00 24.29 325 ALA A N 1
ATOM 2510 C CA . ALA A 1 327 ? 8.844 5.551 -34.232 1.00 23.14 325 ALA A CA 1
ATOM 2511 C C . ALA A 1 327 ? 8.393 6.191 -32.920 1.00 27.76 325 ALA A C 1
ATOM 2512 O O . ALA A 1 327 ? 8.178 7.403 -32.860 1.00 29.50 325 ALA A O 1
ATOM 2514 N N . LYS A 1 328 ? 8.282 5.371 -31.875 1.00 29.03 326 LYS A N 1
ATOM 2515 C CA . LYS A 1 328 ? 7.771 5.787 -30.568 1.00 30.89 326 LYS A CA 1
ATOM 2516 C C . LYS A 1 328 ? 8.871 6.359 -29.675 1.00 30.74 326 LYS A C 1
ATOM 2517 O O . LYS A 1 328 ? 9.929 5.753 -29.513 1.00 30.80 326 LYS A O 1
ATOM 2523 N N . ILE A 1 329 ? 8.613 7.530 -29.101 1.00 30.92 327 ILE A N 1
ATOM 2524 C CA . ILE A 1 329 ? 9.618 8.231 -28.299 1.00 32.41 327 ILE A CA 1
ATOM 2525 C C . ILE A 1 329 ? 9.767 7.573 -26.925 1.00 31.72 327 ILE A C 1
ATOM 2526 O O . ILE A 1 329 ? 8.787 7.405 -26.203 1.00 29.71 327 ILE A O 1
ATOM 2531 N N . PRO A 1 330 ? 10.997 7.165 -26.577 1.00 34.02 328 PRO A N 1
ATOM 2532 C CA . PRO A 1 330 ? 11.200 6.351 -25.373 1.00 34.47 328 PRO A CA 1
ATOM 2533 C C . PRO A 1 330 ? 11.503 7.174 -24.116 1.00 38.65 328 PRO A C 1
ATOM 2534 O O . PRO A 1 330 ? 11.987 6.610 -23.135 1.00 42.52 328 PRO A O 1
ATOM 2538 N N . VAL A 1 331 ? 11.227 8.478 -24.145 1.00 40.46 329 VAL A N 1
ATOM 2539 C CA . VAL A 1 331 ? 11.389 9.324 -22.960 1.00 39.18 329 VAL A CA 1
ATOM 2540 C C . VAL A 1 331 ? 10.154 10.175 -22.696 1.00 35.56 329 VAL A C 1
ATOM 2541 O O . VAL A 1 331 ? 9.406 10.487 -23.614 1.00 39.34 329 VAL A O 1
ATOM 2545 N N . ALA A 1 332 ? 9.954 10.540 -21.433 1.00 41.05 330 ALA A N 1
ATOM 2546 C CA . ALA A 1 332 ? 8.757 11.266 -20.984 1.00 43.42 330 ALA A CA 1
ATOM 2547 C C . ALA A 1 332 ? 8.333 12.432 -21.883 1.00 38.03 330 ALA A C 1
ATOM 2548 O O . ALA A 1 332 ? 7.157 12.550 -22.258 1.00 36.73 330 ALA A O 1
ATOM 2550 N N . GLN A 1 333 ? 9.295 13.279 -22.238 1.00 34.89 331 GLN A N 1
ATOM 2551 C CA . GLN A 1 333 ? 9.014 14.457 -23.059 1.00 37.31 331 GLN A CA 1
ATOM 2552 C C . GLN A 1 333 ? 8.377 14.051 -24.387 1.00 40.21 331 GLN A C 1
ATOM 2553 O O . GLN A 1 333 ? 7.704 14.853 -25.045 1.00 33.67 331 GLN A O 1
ATOM 2559 N N . GLY A 1 334 ? 8.588 12.793 -24.765 1.00 36.51 332 GLY A N 1
ATOM 2560 C CA . GLY A 1 334 ? 8.017 12.262 -25.976 1.00 31.03 332 GLY A CA 1
ATOM 2561 C C . GLY A 1 334 ? 6.506 12.312 -26.012 1.00 36.47 332 GLY A C 1
ATOM 2562 O O . GLY A 1 334 ? 5.912 12.124 -27.068 1.00 39.25 3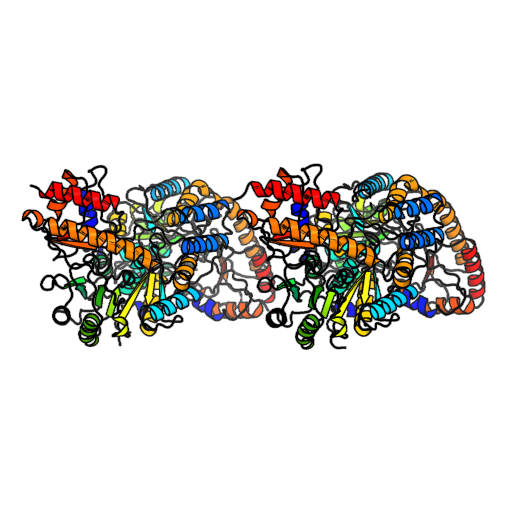32 GLY A O 1
ATOM 2563 N N . GLN A 1 335 ? 5.872 12.571 -24.871 1.00 38.86 333 GLN A N 1
ATOM 2564 C CA . GLN A 1 335 ? 4.412 12.635 -24.835 1.00 36.19 333 GLN A CA 1
ATOM 2565 C C . GLN A 1 335 ? 3.888 13.934 -25.440 1.00 35.63 333 GLN A C 1
ATOM 2566 O O . GLN A 1 335 ? 2.692 14.083 -25.697 1.00 33.25 333 GLN A O 1
ATOM 2572 N N . ASP A 1 336 ? 4.792 14.879 -25.661 1.00 33.69 334 ASP A N 1
ATOM 2573 C CA . ASP A 1 336 ? 4.477 16.017 -26.502 1.00 31.92 334 ASP A CA 1
ATOM 2574 C C . ASP A 1 336 ? 5.440 15.978 -27.675 1.00 33.42 334 ASP A C 1
ATOM 2575 O O . ASP A 1 336 ? 6.467 16.661 -27.675 1.00 33.71 334 ASP A O 1
ATOM 2580 N N . SER A 1 337 ? 5.109 15.152 -28.667 1.00 31.54 335 SER A N 1
ATOM 2581 C CA . SER A 1 337 ? 5.998 14.915 -29.803 1.00 30.03 335 SER A CA 1
ATOM 2582 C C . SER A 1 337 ? 6.285 16.208 -30.549 1.00 27.45 335 SER A C 1
ATOM 2583 O O . SER A 1 337 ? 7.401 16.432 -31.033 1.00 29.26 335 SER A O 1
ATOM 2586 N N . PHE A 1 338 ? 5.263 17.051 -30.625 1.00 27.47 336 PHE A N 1
ATOM 2587 C CA . PHE A 1 338 ? 5.380 18.367 -31.225 1.00 28.25 336 PHE A CA 1
ATOM 2588 C C . PHE A 1 338 ? 6.543 19.127 -30.608 1.00 27.88 336 PHE A C 1
ATOM 2589 O O . PHE A 1 338 ? 7.456 19.571 -31.315 1.00 28.12 336 PHE A O 1
ATOM 2597 N N . LYS A 1 339 ? 6.523 19.249 -29.283 1.00 30.51 337 LYS A N 1
ATOM 2598 C CA . LYS A 1 339 ? 7.542 20.024 -28.572 1.00 31.50 337 LYS A CA 1
ATOM 2599 C C . LYS A 1 339 ? 8.892 19.317 -28.533 1.00 31.74 337 LYS A C 1
ATOM 2600 O O . LYS A 1 339 ? 9.939 19.961 -28.619 1.00 30.03 337 LYS A O 1
ATOM 2606 N N . PHE A 1 340 ? 8.859 17.993 -28.415 1.00 30.52 338 PHE A N 1
ATOM 2607 C CA . PHE A 1 340 ? 10.074 17.188 -28.447 1.00 30.82 338 PHE A CA 1
ATOM 2608 C C . PHE A 1 340 ? 10.847 17.423 -29.751 1.00 26.04 338 PHE A C 1
ATOM 2609 O O . PHE A 1 340 ? 12.074 17.562 -29.747 1.00 26.20 338 PHE A O 1
ATOM 2617 N N . LEU A 1 341 ? 10.118 17.497 -30.859 1.00 26.90 339 LEU A N 1
ATOM 2618 C CA . LEU A 1 341 ? 10.734 17.725 -32.163 1.00 23.72 339 LEU A CA 1
ATOM 2619 C C . LEU A 1 341 ? 11.085 19.202 -32.402 1.00 27.85 339 LEU A C 1
ATOM 2620 O O . LEU A 1 341 ? 12.045 19.517 -33.127 1.00 25.62 339 LEU A O 1
ATOM 2625 N N . GLN A 1 342 ? 10.325 20.110 -31.785 1.00 27.54 340 GLN A N 1
ATOM 2626 C CA . GLN A 1 342 ? 10.727 21.522 -31.778 1.00 27.98 340 GLN A CA 1
ATOM 2627 C C . GLN A 1 342 ? 12.092 21.664 -31.132 1.00 23.44 340 GLN A C 1
ATOM 2628 O O . GLN A 1 342 ? 12.994 22.328 -31.658 1.00 21.44 340 GLN A O 1
ATOM 2634 N N . ASP A 1 343 ? 12.236 21.003 -29.995 1.00 27.57 341 ASP A N 1
ATOM 2635 C CA . ASP A 1 343 ? 13.461 21.050 -29.226 1.00 26.02 341 ASP A CA 1
ATOM 2636 C C . ASP A 1 343 ? 14.602 20.394 -29.975 1.00 28.27 341 ASP A C 1
ATOM 2637 O O . ASP A 1 343 ? 15.708 20.943 -30.003 1.00 27.49 341 ASP A O 1
ATOM 2642 N N . PHE A 1 344 ? 14.326 19.237 -30.591 1.00 25.51 342 PHE A N 1
ATOM 2643 C CA . PHE A 1 344 ? 15.322 18.529 -31.396 1.00 24.72 342 PHE A CA 1
ATOM 2644 C C . PHE A 1 344 ? 15.830 19.454 -32.480 1.00 24.59 342 PHE A C 1
ATOM 2645 O O . PHE A 1 344 ? 17.037 19.536 -32.741 1.00 26.89 342 PHE A O 1
ATOM 2653 N N . ALA A 1 345 ? 14.895 20.165 -33.096 1.00 24.07 343 ALA A N 1
ATOM 2654 C CA . ALA A 1 345 ? 15.229 21.115 -34.154 1.00 25.57 343 ALA A CA 1
ATOM 2655 C C . ALA A 1 345 ? 16.057 22.315 -33.658 1.00 29.03 343 ALA A C 1
ATOM 2656 O O . ALA A 1 345 ? 17.024 22.707 -34.314 1.00 30.02 343 ALA A O 1
ATOM 2658 N N . LYS A 1 346 ? 15.693 22.883 -32.509 1.00 27.98 344 LYS A N 1
ATOM 2659 C CA . LYS A 1 346 ? 16.448 24.013 -31.956 1.00 26.72 344 LYS A CA 1
ATOM 2660 C C . LYS A 1 346 ? 17.868 23.595 -31.619 1.00 27.56 344 LYS A C 1
ATOM 2661 O O . LYS A 1 346 ? 18.821 24.330 -31.870 1.00 29.57 344 LYS A O 1
ATOM 2667 N N . GLU A 1 347 ? 18.011 22.399 -31.064 1.00 27.93 345 GLU A N 1
ATOM 2668 C CA . GLU A 1 347 ? 19.305 21.983 -30.529 1.00 32.25 345 GLU A CA 1
ATOM 2669 C C . GLU A 1 347 ? 20.230 21.290 -31.528 1.00 31.91 345 GLU A C 1
ATOM 2670 O O . GLU A 1 347 ? 21.440 21.240 -31.313 1.00 30.82 345 GLU A O 1
ATOM 2676 N N . LYS A 1 348 ? 19.673 20.763 -32.618 1.00 34.11 346 LYS A N 1
ATOM 2677 C CA . LYS A 1 348 ? 20.476 19.990 -33.572 1.00 30.08 346 LYS A CA 1
ATOM 2678 C C . LYS A 1 348 ? 20.223 20.334 -35.043 1.00 29.37 346 LYS A C 1
ATOM 2679 O O . LYS A 1 348 ? 20.893 19.792 -35.931 1.00 27.54 346 LYS A O 1
ATOM 2685 N N . ALA A 1 349 ? 19.257 21.216 -35.299 1.00 26.86 347 ALA A N 1
ATOM 2686 C CA . ALA A 1 349 ? 18.933 21.633 -36.668 1.00 26.91 347 ALA A CA 1
ATOM 2687 C C . ALA A 1 349 ? 18.498 20.474 -37.585 1.00 28.48 347 ALA A C 1
ATOM 2688 O O . ALA A 1 349 ? 18.925 20.381 -38.741 1.00 24.77 347 ALA A O 1
ATOM 2690 N N . VAL A 1 350 ? 17.666 19.580 -37.073 1.00 23.89 348 VAL A N 1
ATOM 2691 C CA . VAL A 1 350 ? 17.109 18.545 -37.929 1.00 22.19 348 VAL A CA 1
ATOM 2692 C C . VAL A 1 350 ? 15.614 18.440 -37.705 1.00 18.76 348 VAL A C 1
ATOM 2693 O O . VAL A 1 350 ? 15.147 18.559 -36.581 1.00 19.83 348 VAL A O 1
ATOM 2697 N N . ALA A 1 351 ? 14.859 18.276 -38.783 1.00 14.59 349 ALA A N 1
ATOM 2698 C CA . ALA A 1 351 ? 13.406 18.227 -38.668 1.00 19.70 349 ALA A CA 1
ATOM 2699 C C . ALA A 1 351 ? 12.824 16.857 -38.997 1.00 20.54 349 ALA A C 1
ATOM 2700 O O . ALA A 1 351 ? 13.099 16.316 -40.075 1.00 14.08 349 ALA A O 1
ATOM 2702 N N . PHE A 1 352 ? 12.026 16.322 -38.064 1.00 15.80 350 PHE A N 1
ATOM 2703 C CA . PHE A 1 352 ? 11.076 15.250 -38.350 1.00 16.61 350 PHE A CA 1
ATOM 2704 C C . PHE A 1 352 ? 9.677 15.844 -38.236 1.00 18.70 350 PHE A C 1
ATOM 2705 O O . PHE A 1 352 ? 9.528 17.027 -37.942 1.00 19.39 350 PHE A O 1
ATOM 2713 N N . ILE A 1 353 ? 8.655 15.023 -38.458 1.00 13.84 351 ILE A N 1
ATOM 2714 C CA . ILE A 1 353 ? 7.276 15.440 -38.239 1.00 16.06 351 ILE A CA 1
ATOM 2715 C C . ILE A 1 353 ? 6.670 14.708 -37.044 1.00 19.14 351 ILE A C 1
ATOM 2716 O O . ILE A 1 353 ? 6.766 13.482 -36.942 1.00 19.24 351 ILE A O 1
ATOM 2721 N N . PRO A 1 354 ? 6.060 15.469 -36.126 1.00 20.62 352 PRO A N 1
ATOM 2722 C CA . PRO A 1 354 ? 5.451 14.925 -34.912 1.00 20.33 352 PRO A CA 1
ATOM 2723 C C . PRO A 1 354 ? 4.312 13.983 -35.225 1.00 20.13 352 PRO A C 1
ATOM 2724 O O . PRO A 1 354 ? 3.600 14.187 -36.203 1.00 20.80 352 PRO A O 1
ATOM 2728 N N . GLY A 1 355 ? 4.130 12.982 -34.374 1.00 22.21 353 GLY A N 1
ATOM 2729 C CA . GLY A 1 355 ? 3.089 12.000 -34.570 1.00 21.61 353 GLY A CA 1
ATOM 2730 C C . GLY A 1 355 ? 1.720 12.616 -34.510 1.00 20.33 353 GLY A C 1
ATOM 2731 O O . GLY A 1 355 ? 0.772 12.059 -35.069 1.00 19.90 353 GLY A O 1
ATOM 2732 N N . VAL A 1 356 ? 1.612 13.761 -33.838 1.00 22.40 354 VAL A N 1
ATOM 2733 C CA . VAL A 1 356 ? 0.322 14.451 -33.707 1.00 24.29 354 VAL A CA 1
ATOM 2734 C C . VAL A 1 356 ? -0.208 14.985 -35.029 1.00 25.04 354 VAL A C 1
ATOM 2735 O O . VAL A 1 356 ? -1.407 15.228 -35.175 1.00 28.19 354 VAL A O 1
ATOM 2739 N N . ALA A 1 357 ? 0.672 15.175 -35.999 1.00 22.04 355 ALA A N 1
ATOM 2740 C CA . ALA A 1 357 ? 0.217 15.701 -37.276 1.00 23.21 355 ALA A CA 1
ATOM 2741 C C . ALA A 1 357 ? -0.587 14.666 -38.088 1.00 24.93 355 ALA A C 1
ATOM 2742 O O . ALA A 1 357 ? -1.106 14.979 -39.162 1.00 23.28 355 ALA A O 1
ATOM 2744 N N . PHE A 1 358 ? -0.706 13.444 -37.565 1.00 20.55 356 PHE A N 1
ATOM 2745 C CA . PHE A 1 358 ? -1.401 12.371 -38.276 1.00 22.13 356 PHE A CA 1
ATOM 2746 C C . PHE A 1 358 ? -2.601 11.832 -37.492 1.00 26.73 356 PHE A C 1
ATOM 2747 O O . PHE A 1 358 ? -2.507 10.797 -36.832 1.00 26.19 356 PHE A O 1
ATOM 2755 N N . GLY A 1 359 ? -3.729 12.531 -37.566 1.00 22.35 357 GLY A N 1
ATOM 2756 C CA . GLY A 1 359 ? -4.900 12.112 -36.826 1.00 25.57 357 GLY A CA 1
ATOM 2757 C C . GLY A 1 359 ? -4.728 12.346 -35.335 1.00 30.14 357 GLY A C 1
ATOM 2758 O O . GLY A 1 359 ? -3.827 13.076 -34.900 1.00 28.92 357 GLY A O 1
ATOM 2759 N N . LYS A 1 360 ? -5.587 11.721 -34.540 1.00 32.73 358 LYS A N 1
ATOM 2760 C CA . LYS A 1 360 ? -5.579 11.955 -33.096 1.00 34.36 358 LYS A CA 1
ATOM 2761 C C . LYS A 1 360 ? -4.962 10.827 -32.283 1.00 28.60 358 LYS A C 1
ATOM 2762 O O . LYS A 1 360 ? -4.835 10.941 -31.070 1.00 29.87 358 LYS A O 1
ATOM 2768 N N . TYR A 1 361 ? -4.568 9.744 -32.936 1.00 24.80 359 TYR A N 1
ATOM 2769 C CA . TYR A 1 361 ? -3.985 8.632 -32.194 1.00 28.12 359 TYR A CA 1
ATOM 2770 C C . TYR A 1 361 ? -2.490 8.520 -32.428 1.00 25.89 359 TYR A C 1
ATOM 2771 O O . TYR A 1 361 ? -1.884 7.480 -32.183 1.00 27.34 359 TYR A O 1
ATOM 2780 N N . GLY A 1 362 ? -1.887 9.608 -32.885 1.00 22.82 360 GLY A N 1
ATOM 2781 C CA . GLY A 1 362 ? -0.489 9.569 -33.253 1.00 23.10 360 GLY A CA 1
ATOM 2782 C C . GLY A 1 362 ? 0.487 10.080 -32.211 1.00 25.15 360 GLY A C 1
ATOM 2783 O O . GLY A 1 362 ? 1.698 10.059 -32.437 1.00 26.67 360 GLY A O 1
ATOM 2784 N N . GLU A 1 363 ? -0.019 10.532 -31.069 1.00 27.03 361 GLU A N 1
ATOM 2785 C CA . GLU A 1 363 ? 0.838 11.208 -30.094 1.00 30.36 361 GLU A CA 1
ATOM 2786 C C . GLU A 1 363 ? 1.876 10.266 -29.497 1.00 29.41 361 GLU A C 1
ATOM 2787 O O . GLU A 1 363 ? 1.604 9.078 -29.289 1.00 31.03 361 GLU A O 1
ATOM 2793 N N . GLY A 1 364 ? 3.067 10.797 -29.241 1.00 25.13 362 GLY A N 1
ATOM 2794 C CA . GLY A 1 364 ? 4.153 10.011 -28.688 1.00 27.95 362 GLY A CA 1
ATOM 2795 C C . GLY A 1 364 ? 4.988 9.365 -29.773 1.00 28.64 362 GLY A C 1
ATOM 2796 O O . GLY A 1 364 ? 5.920 8.604 -29.487 1.00 28.80 362 GLY A O 1
ATOM 2797 N N . TYR A 1 365 ? 4.644 9.672 -31.023 1.00 26.69 363 TYR A N 1
ATOM 2798 C CA . TYR A 1 365 ? 5.372 9.165 -32.179 1.00 22.47 363 TYR A CA 1
ATOM 2799 C C . TYR A 1 365 ? 6.008 10.266 -33.020 1.00 23.93 363 TYR A C 1
ATOM 2800 O O . TYR A 1 365 ? 5.602 11.432 -32.967 1.00 22.37 363 TYR A O 1
ATOM 2809 N N . LEU A 1 366 ? 7.002 9.875 -33.805 1.00 22.65 364 LEU A N 1
ATOM 2810 C CA . LEU A 1 366 ? 7.605 10.766 -34.781 1.00 22.88 364 LEU A CA 1
ATOM 2811 C C . LEU A 1 366 ? 7.664 10.063 -36.138 1.00 25.39 364 LEU A C 1
ATOM 2812 O O . LEU A 1 366 ? 7.765 8.835 -36.193 1.00 19.28 364 LEU A O 1
ATOM 2817 N N . ARG A 1 367 ? 7.589 10.835 -37.222 1.00 22.99 365 ARG A N 1
ATOM 2818 C CA . ARG A 1 367 ? 7.811 10.287 -38.553 1.00 16.14 365 ARG A CA 1
ATOM 2819 C C . ARG A 1 367 ? 9.089 10.786 -39.188 1.00 17.30 365 ARG A C 1
ATOM 2820 O O . ARG A 1 367 ? 9.300 11.989 -39.362 1.00 18.95 365 ARG A O 1
ATOM 2828 N N . ILE A 1 368 ? 9.936 9.841 -39.548 1.00 16.36 366 ILE A N 1
ATOM 2829 C CA . ILE A 1 368 ? 11.107 10.118 -40.344 1.00 16.88 366 ILE A CA 1
ATOM 2830 C C . ILE A 1 368 ? 10.723 9.764 -41.769 1.00 17.26 366 ILE A C 1
ATOM 2831 O O . ILE A 1 368 ? 10.081 8.743 -42.002 1.00 15.51 366 ILE A O 1
ATOM 2836 N N . SER A 1 369 ? 11.066 10.618 -42.724 1.00 14.72 367 SER A N 1
ATOM 2837 C CA . SER A 1 369 ? 10.980 10.206 -44.112 1.00 13.64 367 SER A CA 1
ATOM 2838 C C . SER A 1 369 ? 12.380 9.919 -44.569 1.00 14.56 367 SER A C 1
ATOM 2839 O O . SER A 1 369 ? 13.251 10.773 -44.439 1.00 13.54 367 SER A O 1
ATOM 2842 N N . TYR A 1 370 ? 12.613 8.730 -45.108 1.00 13.02 368 TYR A N 1
ATOM 2843 C CA . TYR A 1 370 ? 13.944 8.438 -45.610 1.00 13.37 368 TYR A CA 1
ATOM 2844 C C . TYR A 1 370 ? 14.037 8.585 -47.099 1.00 13.05 368 TYR A C 1
ATOM 2845 O O . TYR A 1 370 ? 14.917 8.004 -47.727 1.00 15.07 368 TYR A O 1
ATOM 2854 N N . ALA A 1 371 ? 13.120 9.355 -47.668 1.00 14.22 369 ALA A N 1
ATOM 2855 C CA . ALA A 1 371 ? 13.360 9.906 -48.986 1.00 12.78 369 ALA A CA 1
ATOM 2856 C C . ALA A 1 371 ? 14.360 11.043 -48.766 1.00 16.51 369 ALA A C 1
ATOM 2857 O O . ALA A 1 371 ? 13.986 12.227 -48.677 1.00 17.01 369 ALA A O 1
ATOM 2859 N N . ALA A 1 372 ? 15.633 10.667 -48.671 1.00 15.63 370 ALA A N 1
ATOM 2860 C CA . ALA A 1 372 ? 16.699 11.583 -48.287 1.00 18.26 370 ALA A CA 1
ATOM 2861 C C . ALA A 1 372 ? 18.048 10.899 -48.481 1.00 17.15 370 ALA A C 1
ATOM 2862 O O . ALA A 1 372 ? 18.142 9.688 -48.387 1.00 16.21 370 ALA A O 1
ATOM 2864 N N . SER A 1 373 ? 19.086 11.681 -48.753 1.00 19.09 371 SER A N 1
ATOM 2865 C CA . SER A 1 373 ? 20.407 11.132 -49.020 1.00 18.68 371 SER A CA 1
ATOM 2866 C C . SER A 1 373 ? 20.934 10.399 -47.802 1.00 18.74 371 SER A C 1
ATOM 2867 O O . SER A 1 373 ? 20.506 10.654 -46.684 1.00 17.37 371 SER A O 1
ATOM 2870 N N . MET A 1 374 ? 21.866 9.482 -48.028 1.00 15.70 372 MET A N 1
ATOM 2871 C CA . MET A 1 374 ? 22.417 8.698 -46.939 1.00 21.34 372 MET A CA 1
ATOM 2872 C C . MET A 1 374 ? 23.303 9.585 -46.071 1.00 19.44 372 MET A C 1
ATOM 2873 O O . MET A 1 374 ? 23.351 9.420 -44.852 1.00 20.68 372 MET A O 1
ATOM 2878 N N . GLU A 1 375 ? 23.991 10.533 -46.703 1.00 20.44 373 GLU A N 1
ATOM 2879 C CA . GLU A 1 375 ? 24.797 11.527 -45.988 1.00 22.59 373 GLU A CA 1
ATOM 2880 C C . GLU A 1 375 ? 23.994 12.220 -44.902 1.00 20.00 373 GLU A C 1
ATOM 2881 O O . GLU A 1 375 ? 24.348 12.191 -43.717 1.00 24.82 373 GLU A O 1
ATOM 2887 N N . THR A 1 376 ? 22.889 12.833 -45.299 1.00 18.97 374 THR A N 1
ATOM 2888 C CA . THR A 1 376 ? 22.107 13.553 -44.324 1.00 22.67 374 THR A CA 1
ATOM 2889 C C . THR A 1 376 ? 21.287 12.641 -43.384 1.00 19.97 374 THR A C 1
ATOM 2890 O O . THR A 1 376 ? 21.003 13.024 -42.257 1.00 24.47 374 THR A O 1
ATOM 2894 N N . ILE A 1 377 ? 20.945 11.430 -43.816 1.00 22.99 375 ILE A N 1
ATOM 2895 C CA . ILE A 1 377 ? 20.337 10.438 -42.908 1.00 20.02 375 ILE A CA 1
ATOM 2896 C C . ILE A 1 377 ? 21.291 10.030 -41.778 1.00 19.43 375 ILE A C 1
ATOM 2897 O O . ILE A 1 377 ? 20.917 10.034 -40.598 1.00 19.32 375 ILE A O 1
ATOM 2902 N N . LYS A 1 378 ? 22.511 9.653 -42.154 1.00 19.07 376 LYS A N 1
ATOM 2903 C CA . LYS A 1 378 ? 23.582 9.347 -41.203 1.00 21.59 376 LYS A CA 1
ATOM 2904 C C . LYS A 1 378 ? 23.777 10.524 -40.243 1.00 21.13 376 LYS A C 1
ATOM 2905 O O . LYS A 1 378 ? 23.832 10.346 -39.018 1.00 24.59 376 LYS A O 1
ATOM 2911 N N . GLU A 1 379 ? 23.872 11.726 -40.806 1.00 22.83 377 GLU A N 1
ATOM 2912 C CA . GLU A 1 379 ? 24.112 12.923 -39.989 1.00 26.84 377 GLU A CA 1
ATOM 2913 C C . GLU A 1 379 ? 22.960 13.152 -39.008 1.00 23.38 377 GLU A C 1
ATOM 2914 O O . GLU A 1 379 ? 23.174 13.498 -37.840 1.00 26.43 377 GLU A O 1
ATOM 2920 N N . ALA A 1 380 ? 21.745 12.891 -39.475 1.00 21.74 378 ALA A N 1
ATOM 2921 C CA . ALA A 1 380 ? 20.558 13.062 -38.654 1.00 24.51 378 ALA A CA 1
ATOM 2922 C C . ALA A 1 380 ? 20.539 12.070 -37.504 1.00 22.52 378 ALA A C 1
ATOM 2923 O O . ALA A 1 380 ? 20.103 12.392 -36.394 1.00 27.21 378 ALA A O 1
ATOM 2925 N N . MET A 1 381 ? 21.013 10.858 -37.759 1.00 24.71 379 MET A N 1
ATOM 2926 C CA . MET A 1 381 ? 20.988 9.840 -36.718 1.00 23.82 379 MET A CA 1
ATOM 2927 C C . MET A 1 381 ? 22.050 10.125 -35.655 1.00 22.48 379 MET A C 1
ATOM 2928 O O . MET A 1 381 ? 21.782 9.997 -34.454 1.00 24.02 379 MET A O 1
ATOM 2933 N N . LYS A 1 382 ? 23.240 10.520 -36.101 1.00 20.19 380 LYS A N 1
ATOM 2934 C CA . LYS A 1 382 ? 24.302 10.964 -35.185 1.00 26.78 380 LYS A CA 1
ATOM 2935 C C . LYS A 1 382 ? 23.885 12.146 -34.286 1.00 26.37 380 LYS A C 1
ATOM 2936 O O . LYS A 1 382 ? 24.109 12.128 -33.058 1.00 35.71 380 LYS A O 1
ATOM 2942 N N . ARG A 1 383 ? 23.267 13.165 -34.879 1.00 27.56 381 ARG A N 1
ATOM 2943 C CA . ARG A 1 383 ? 22.742 14.279 -34.077 1.00 27.07 381 ARG A CA 1
ATOM 2944 C C . ARG A 1 383 ? 21.623 13.836 -33.149 1.00 27.26 381 ARG A C 1
ATOM 2945 O O . ARG A 1 383 ? 21.475 14.367 -32.057 1.00 31.82 381 ARG A O 1
ATOM 2953 N N . LEU A 1 384 ? 20.821 12.876 -33.588 1.00 28.39 382 LEU A N 1
ATOM 2954 C CA . LEU A 1 384 ? 19.729 12.395 -32.750 1.00 26.47 382 LEU A CA 1
ATOM 2955 C C . LEU A 1 384 ? 20.295 11.662 -31.531 1.00 27.46 382 LEU A C 1
ATOM 2956 O O . LEU A 1 384 ? 19.739 11.740 -30.439 1.00 28.22 382 LEU A O 1
ATOM 2961 N N . LYS A 1 385 ? 21.403 10.953 -31.721 1.00 28.62 383 LYS A N 1
ATOM 2962 C CA . LYS A 1 385 ? 22.052 10.252 -30.612 1.00 32.09 383 LYS A CA 1
ATOM 2963 C C . LYS A 1 385 ? 22.536 11.290 -29.620 1.00 32.34 383 LYS A C 1
ATOM 2964 O O . LYS A 1 385 ? 22.241 11.217 -28.413 1.00 33.56 383 LYS A O 1
ATOM 2970 N N . GLU A 1 386 ? 23.268 12.268 -30.152 1.00 35.04 384 GLU A N 1
ATOM 2971 C CA . GLU A 1 386 ? 23.777 13.357 -29.326 1.00 35.22 384 GLU A CA 1
ATOM 2972 C C . GLU A 1 386 ? 22.663 14.011 -28.513 1.00 32.85 384 GLU A C 1
ATOM 2973 O O . GLU A 1 386 ? 22.818 14.247 -27.321 1.00 34.40 384 GLU A O 1
ATOM 2979 N N . PHE A 1 387 ? 21.534 14.267 -29.160 1.00 34.60 385 PHE A N 1
ATOM 2980 C CA . PHE A 1 387 ? 20.389 14.904 -28.518 1.00 32.21 385 PHE A CA 1
ATOM 2981 C C . PHE A 1 387 ? 19.712 13.993 -27.484 1.00 33.11 385 PHE A C 1
ATOM 2982 O O . PHE A 1 387 ? 19.109 14.483 -26.533 1.00 37.62 385 PHE A O 1
ATOM 2990 N N . MET A 1 388 ? 19.802 12.677 -27.670 1.00 32.08 386 MET A N 1
ATOM 2991 C CA . MET A 1 388 ? 19.188 11.726 -26.726 1.00 37.79 386 MET A CA 1
ATOM 2992 C C . MET A 1 388 ? 20.057 11.448 -25.497 1.00 40.86 386 MET A C 1
ATOM 2993 O O . MET A 1 388 ? 19.548 10.967 -24.480 1.00 39.88 386 MET A O 1
ATOM 2998 N N . GLU A 1 389 ? 21.361 11.716 -25.605 1.00 40.92 387 GLU A N 1
ATOM 2999 C CA . GLU A 1 389 ? 22.259 11.664 -24.441 1.00 43.23 387 GLU A CA 1
ATOM 3000 C C . GLU A 1 389 ? 21.666 12.405 -23.241 1.00 46.76 387 GLU A C 1
ATOM 3001 O O . GLU A 1 389 ? 21.718 11.922 -22.110 1.00 53.48 387 GLU A O 1
ATOM 3007 N N . GLN A 1 390 ? 21.079 13.566 -23.514 1.00 43.16 388 GLN A N 1
ATOM 3008 C CA . GLN A 1 390 ? 20.567 14.469 -22.487 1.00 47.63 388 GLN A CA 1
ATOM 3009 C C . GLN A 1 390 ? 19.472 13.883 -21.589 1.00 52.73 388 GLN A C 1
ATOM 3010 O O . GLN A 1 390 ? 19.118 14.485 -20.569 1.00 53.79 388 GLN A O 1
ATOM 3016 N N . TYR A 1 391 ? 18.921 12.733 -21.970 1.00 48.98 389 TYR A N 1
ATOM 3017 C CA . TYR A 1 391 ? 17.840 12.125 -21.203 1.00 45.94 389 TYR A CA 1
ATOM 3018 C C . TYR A 1 391 ? 18.324 10.869 -20.486 1.00 54.02 389 TYR A C 1
ATOM 3019 O O . TYR A 1 391 ? 19.272 10.210 -20.930 1.00 54.23 389 TYR A O 1
ATOM 3028 N N . ALA A 1 392 ? 17.665 10.546 -19.376 1.00 50.74 390 ALA A N 1
ATOM 3029 C CA . ALA A 1 392 ? 17.939 9.323 -18.635 1.00 51.98 390 ALA A CA 1
ATOM 3030 C C . ALA A 1 392 ? 16.820 8.309 -18.846 1.00 54.53 390 ALA A C 1
ATOM 3031 O O . ALA A 1 392 ? 15.718 8.666 -19.273 1.00 52.95 390 ALA A O 1
ATOM 3033 N N . ASP B 1 4 ? -42.988 -2.406 6.933 1.00 38.02 2 ASP D N 1
ATOM 3034 C CA . ASP B 1 4 ? -42.886 -1.425 5.858 1.00 50.60 2 ASP D CA 1
ATOM 3035 C C . ASP B 1 4 ? -42.569 -0.031 6.399 1.00 46.61 2 ASP D C 1
ATOM 3036 O O . ASP B 1 4 ? -43.389 0.572 7.086 1.00 44.87 2 ASP D O 1
ATOM 3041 N N . LEU B 1 5 ? -41.373 0.469 6.083 1.00 45.92 3 LEU D N 1
ATOM 3042 C CA . LEU B 1 5 ? -40.898 1.739 6.638 1.00 39.23 3 LEU D CA 1
ATOM 3043 C C . LEU B 1 5 ? -41.317 2.945 5.783 1.00 36.44 3 LEU D C 1
ATOM 3044 O O . LEU B 1 5 ? -41.067 4.086 6.162 1.00 32.13 3 LEU D O 1
ATOM 3049 N N . SER B 1 6 ? -41.971 2.695 4.648 1.00 40.01 4 SER D N 1
ATOM 3050 C CA . SER B 1 6 ? -42.258 3.757 3.671 1.00 34.87 4 SER D CA 1
ATOM 3051 C C . SER B 1 6 ? -43.302 4.768 4.124 1.00 32.42 4 SER D C 1
ATOM 3052 O O . SER B 1 6 ? -43.552 5.753 3.439 1.00 36.69 4 SER D O 1
ATOM 3054 N N . LYS B 1 7 ? -43.907 4.535 5.278 1.00 36.57 5 LYS D N 1
ATOM 3055 C CA . LYS B 1 7 ? -44.885 5.468 5.813 1.00 34.02 5 LYS D CA 1
ATOM 3056 C C . LYS B 1 7 ? -44.397 6.021 7.144 1.00 35.24 5 LYS D C 1
ATOM 3057 O O . LYS B 1 7 ? -45.186 6.498 7.959 1.00 35.99 5 LYS D O 1
ATOM 3059 N N . ARG B 1 8 ? -43.089 5.956 7.360 1.00 30.80 6 ARG D N 1
ATOM 3060 C CA . ARG B 1 8 ? -42.504 6.435 8.606 1.00 29.92 6 ARG D CA 1
ATOM 3061 C C . ARG B 1 8 ? -41.495 7.559 8.379 1.00 27.25 6 ARG D C 1
ATOM 3062 O O . ARG B 1 8 ? -40.805 7.971 9.308 1.00 25.61 6 ARG D O 1
ATOM 3070 N N . PHE B 1 9 ? -41.393 8.032 7.141 1.00 28.38 7 PHE D N 1
ATOM 3071 C CA . PHE B 1 9 ? -40.609 9.230 6.847 1.00 29.94 7 PHE D CA 1
ATOM 3072 C C . PHE B 1 9 ? -41.388 10.436 7.335 1.00 27.94 7 PHE D C 1
ATOM 3073 O O . PHE B 1 9 ? -42.540 10.319 7.732 1.00 33.87 7 PHE D O 1
ATOM 3081 N N . ASN B 1 10 ? -40.741 11.591 7.303 1.00 38.32 8 ASN D N 1
ATOM 3082 C CA . ASN B 1 10 ? -41.376 12.875 7.581 1.00 34.90 8 ASN D CA 1
ATOM 3083 C C . ASN B 1 10 ? -42.593 13.090 6.675 1.00 31.81 8 ASN D C 1
ATOM 3084 O O . ASN B 1 10 ? -42.516 12.909 5.461 1.00 29.89 8 ASN D O 1
ATOM 3089 N N . LYS B 1 11 ? -43.719 13.463 7.274 1.00 38.27 9 LYS D N 1
ATOM 3090 C CA . LYS B 1 11 ? -44.973 13.603 6.532 1.00 38.68 9 LYS D CA 1
ATOM 3091 C C . LYS B 1 11 ? -44.919 14.652 5.415 1.00 32.69 9 LYS D C 1
ATOM 3092 O O . LYS B 1 11 ? -45.534 14.472 4.365 1.00 33.51 9 LYS D O 1
ATOM 3094 N N . ASN B 1 12 ? -44.165 15.731 5.629 1.00 38.95 10 ASN D N 1
ATOM 3095 C CA . ASN B 1 12 ? -44.060 16.812 4.636 1.00 39.01 10 ASN D CA 1
ATOM 3096 C C . ASN B 1 12 ? -43.567 16.342 3.273 1.00 37.28 10 ASN D C 1
ATOM 3097 O O . ASN B 1 12 ? -43.796 17.002 2.263 1.00 41.58 10 ASN D O 1
ATOM 3102 N N . LEU B 1 13 ? -42.912 15.189 3.245 1.00 33.97 11 LEU D N 1
ATOM 3103 C CA . LEU B 1 13 ? -42.396 14.635 2.003 1.00 38.06 11 LEU D CA 1
ATOM 3104 C C . LEU B 1 13 ? -43.530 14.340 1.030 1.00 39.51 11 LEU D C 1
ATOM 3105 O O . LEU B 1 13 ? -43.293 14.118 -0.155 1.00 40.49 11 LEU D O 1
ATOM 3107 N N . ASN B 1 14 ? -44.765 14.340 1.532 1.00 42.44 12 ASN D N 1
ATOM 3108 C CA . ASN B 1 14 ? -45.932 14.105 0.680 1.00 44.39 12 ASN D CA 1
ATOM 3109 C C . ASN B 1 14 ? -46.202 15.294 -0.234 1.00 42.89 12 ASN D C 1
ATOM 3110 O O . ASN B 1 14 ? -46.726 15.134 -1.335 1.00 41.05 12 ASN D O 1
ATOM 3112 N N . LYS B 1 15 ? -45.820 16.486 0.215 1.00 45.44 13 LYS D N 1
ATOM 3113 C CA . LYS B 1 15 ? -46.063 17.698 -0.564 1.00 46.84 13 LYS D CA 1
ATOM 3114 C C . LYS B 1 15 ? -44.997 17.916 -1.639 1.00 46.89 13 LYS D C 1
ATOM 3115 O O . LYS B 1 15 ? -44.893 19.007 -2.209 1.00 47.82 13 LYS D O 1
ATOM 3121 N N . ILE B 1 16 ? -44.206 16.883 -1.912 1.00 47.62 14 ILE D N 1
ATOM 3122 C CA . ILE B 1 16 ? -43.075 17.019 -2.824 1.00 48.24 14 ILE D CA 1
ATOM 3123 C C . ILE B 1 16 ? -43.094 15.997 -3.955 1.00 57.66 14 ILE D C 1
ATOM 3124 O O . ILE B 1 16 ? -42.961 14.788 -3.729 1.00 56.83 14 ILE D O 1
ATOM 3129 N N . GLU B 1 17 ? -43.271 16.488 -5.177 1.00 61.50 15 GLU D N 1
ATOM 3130 C CA . GLU B 1 17 ? -43.199 15.620 -6.342 1.00 67.30 15 GLU D CA 1
ATOM 3131 C C . GLU B 1 17 ? -42.188 16.135 -7.353 1.00 65.00 15 GLU D C 1
ATOM 3132 O O . GLU B 1 17 ? -41.545 17.162 -7.135 1.00 68.62 15 GLU D O 1
ATOM 3138 N N . VAL B 1 18 ? -42.055 15.407 -8.455 1.00 70.74 16 VAL D N 1
ATOM 3139 C CA . VAL B 1 18 ? -40.977 15.625 -9.411 1.00 73.73 16 VAL D CA 1
ATOM 3140 C C . VAL B 1 18 ? -40.913 17.058 -9.932 1.00 67.86 16 VAL D C 1
ATOM 3141 O O . VAL B 1 18 ? -41.942 17.691 -10.188 1.00 62.98 16 VAL D O 1
ATOM 3145 N N . SER B 1 19 ? -39.689 17.564 -10.053 1.00 64.56 17 SER D N 1
ATOM 3146 C CA . SER B 1 19 ? -39.443 18.878 -10.626 1.00 59.03 17 SER D CA 1
ATOM 3147 C C . SER B 1 19 ? -40.061 18.954 -12.018 1.00 61.48 17 SER D C 1
ATOM 3148 O O . SER B 1 19 ? -39.706 18.178 -12.909 1.00 64.07 17 SER D O 1
ATOM 3150 N N . MET B 1 20 ? -41.000 19.880 -12.190 1.00 54.80 18 MET D N 1
ATOM 3151 C CA . MET B 1 20 ? -41.687 20.070 -13.461 1.00 57.65 18 MET D CA 1
ATOM 3152 C C . MET B 1 20 ? -40.699 20.228 -14.617 1.00 58.21 18 MET D C 1
ATOM 3153 O O . MET B 1 20 ? -40.942 19.756 -15.732 1.00 57.92 18 MET D O 1
ATOM 3158 N N . ILE B 1 21 ? -39.581 20.890 -14.337 1.00 54.88 19 ILE D N 1
ATOM 3159 C CA . ILE B 1 21 ? -38.521 21.051 -15.318 1.00 54.37 19 ILE D CA 1
ATOM 3160 C C . ILE B 1 21 ? -37.893 19.706 -15.669 1.00 57.71 19 ILE D C 1
ATOM 3161 O O . ILE B 1 21 ? -37.780 19.353 -16.841 1.00 57.95 19 ILE D O 1
ATOM 3166 N N . ARG B 1 22 ? -37.491 18.953 -14.651 1.00 59.35 20 ARG D N 1
ATOM 3167 C CA . ARG B 1 22 ? -36.869 17.654 -14.881 1.00 62.04 20 ARG D CA 1
ATOM 3168 C C . ARG B 1 22 ? -37.901 16.627 -15.350 1.00 62.45 20 ARG D C 1
ATOM 3169 O O . ARG B 1 22 ? -37.564 15.651 -16.031 1.00 58.99 20 ARG D O 1
ATOM 3177 N N . GLN B 1 23 ? -39.162 16.871 -15.003 1.00 63.31 21 GLN D N 1
ATOM 3178 C CA . GLN B 1 23 ? -40.259 16.039 -15.483 1.00 62.34 21 GLN D CA 1
ATOM 3179 C C . GLN B 1 23 ? -40.483 16.299 -16.970 1.00 60.00 21 GLN D C 1
ATOM 3180 O O . GLN B 1 23 ? -40.953 15.428 -17.699 1.00 63.15 21 GLN D O 1
ATOM 3186 N N . PHE B 1 24 ? -40.137 17.503 -17.415 1.00 60.19 22 PHE D N 1
ATOM 3187 C CA . PHE B 1 24 ? -40.204 17.842 -18.834 1.00 61.73 22 PHE D CA 1
ATOM 3188 C C . PHE B 1 24 ? -39.003 17.276 -19.586 1.00 59.45 22 PHE D C 1
ATOM 3189 O O . PHE B 1 24 ? -39.130 16.764 -20.700 1.00 55.98 22 PHE D O 1
ATOM 3197 N N . ASP B 1 25 ? -37.835 17.365 -18.962 1.00 59.79 23 ASP D N 1
ATOM 3198 C CA . ASP B 1 25 ? -36.595 16.961 -19.608 1.00 59.34 23 ASP D CA 1
ATOM 3199 C C . ASP B 1 25 ? -36.442 15.439 -19.685 1.00 62.71 23 ASP D C 1
ATOM 3200 O O . ASP B 1 25 ? -35.736 14.918 -20.555 1.00 57.88 23 ASP D O 1
ATOM 3205 N N . GLN B 1 26 ? -37.102 14.721 -18.781 1.00 63.12 24 GLN D N 1
ATOM 3206 C CA . GLN B 1 26 ? -37.124 13.266 -18.890 1.00 59.44 24 GLN D CA 1
ATOM 3207 C C . GLN B 1 26 ? -38.020 12.851 -20.048 1.00 61.97 24 GLN D C 1
ATOM 3208 O O . GLN B 1 26 ? -37.770 11.842 -20.703 1.00 62.96 24 GLN D O 1
ATOM 3214 N N . SER B 1 27 ? -39.058 13.642 -20.310 1.00 59.01 25 SER D N 1
ATOM 3215 C CA . SER B 1 27 ? -40.045 13.283 -21.328 1.00 61.70 25 SER D CA 1
ATOM 3216 C C . SER B 1 27 ? -39.702 13.762 -22.741 1.00 60.01 25 SER D C 1
ATOM 3217 O O . SER B 1 27 ? -40.410 13.442 -23.697 1.00 60.91 25 SER D O 1
ATOM 3220 N N . ILE B 1 28 ? -38.619 14.522 -22.869 1.00 60.60 26 ILE D N 1
ATOM 3221 C CA . ILE B 1 28 ? -38.047 14.818 -24.180 1.00 57.03 26 ILE D CA 1
ATOM 3222 C C . ILE B 1 28 ? -36.616 14.300 -24.230 1.00 58.96 26 ILE D C 1
ATOM 3223 O O . ILE B 1 28 ? -35.765 14.852 -24.932 1.00 59.74 26 ILE D O 1
ATOM 3228 N N . SER B 1 29 ? -36.369 13.230 -23.474 1.00 58.26 27 SER D N 1
ATOM 3229 C CA . SER B 1 29 ? -35.045 12.606 -23.386 1.00 64.39 27 SER D CA 1
ATOM 3230 C C . SER B 1 29 ? -34.709 11.732 -24.595 1.00 61.53 27 SER D C 1
ATOM 3231 O O . SER B 1 29 ? -33.547 11.610 -24.976 1.00 62.57 27 SER D O 1
ATOM 3234 N N . ASP B 1 30 ? -35.729 11.119 -25.188 1.00 62.12 28 ASP D N 1
ATOM 3235 C CA . ASP B 1 30 ? -35.525 10.223 -26.322 1.00 69.40 28 ASP D CA 1
ATOM 3236 C C . ASP B 1 30 ? -35.115 10.999 -27.574 1.00 65.57 28 ASP D C 1
ATOM 3237 O O . ASP B 1 30 ? -34.382 10.488 -28.421 1.00 66.53 28 ASP D O 1
ATOM 3239 N N . ILE B 1 31 ? -35.588 12.236 -27.684 1.00 60.83 29 ILE D N 1
ATOM 3240 C CA . ILE B 1 31 ? -35.260 13.081 -28.828 1.00 65.04 29 ILE D CA 1
ATOM 3241 C C . ILE B 1 31 ? -33.767 13.411 -28.885 1.00 62.86 29 ILE D C 1
ATOM 3242 O O . ILE B 1 31 ? -33.231 14.035 -27.969 1.00 64.39 29 ILE D O 1
ATOM 3247 N N . PRO B 1 32 ? -33.096 13.002 -29.974 1.00 59.97 30 PRO D N 1
ATOM 3248 C CA . PRO B 1 32 ? -31.659 13.239 -30.156 1.00 59.05 30 PRO D CA 1
ATOM 3249 C C . PRO B 1 32 ? -31.331 14.620 -30.727 1.00 59.91 30 PRO D C 1
ATOM 3250 O O . PRO B 1 32 ? -32.129 15.179 -31.487 1.00 57.79 30 PRO D O 1
ATOM 3254 N N . ASP B 1 33 ? -30.173 15.157 -30.338 1.00 61.37 31 ASP D N 1
ATOM 3255 C CA . ASP B 1 33 ? -29.621 16.396 -30.905 1.00 61.21 31 ASP D CA 1
ATOM 3256 C C . ASP B 1 33 ? -30.476 17.631 -30.647 1.00 55.52 31 ASP D C 1
ATOM 3257 O O . ASP B 1 33 ? -30.410 18.616 -31.389 1.00 50.48 31 ASP D O 1
ATOM 3262 N N . VAL B 1 34 ? -31.271 17.568 -29.586 1.00 52.81 32 VAL D N 1
ATOM 3263 C CA . VAL B 1 34 ? -32.152 18.663 -29.222 1.00 51.68 32 VAL D CA 1
ATOM 3264 C C . VAL B 1 34 ? -31.346 19.817 -28.632 1.00 54.57 32 VAL D C 1
ATOM 3265 O O . VAL B 1 34 ? -30.594 19.641 -27.666 1.00 51.95 32 VAL D O 1
ATOM 3269 N N . LEU B 1 35 ? -31.486 20.991 -29.239 1.00 52.64 33 LEU D N 1
ATOM 3270 C CA . LEU B 1 35 ? -30.848 22.193 -28.723 1.00 56.29 33 LEU D CA 1
ATOM 3271 C C . LEU B 1 35 ? -31.591 22.642 -27.467 1.00 49.80 33 LEU D C 1
ATOM 3272 O O . LEU B 1 35 ? -32.799 22.884 -27.508 1.00 49.96 33 LEU D O 1
ATOM 3277 N N . LYS B 1 36 ? -30.870 22.741 -26.354 1.00 47.86 34 LYS D N 1
ATOM 3278 C CA . LYS B 1 36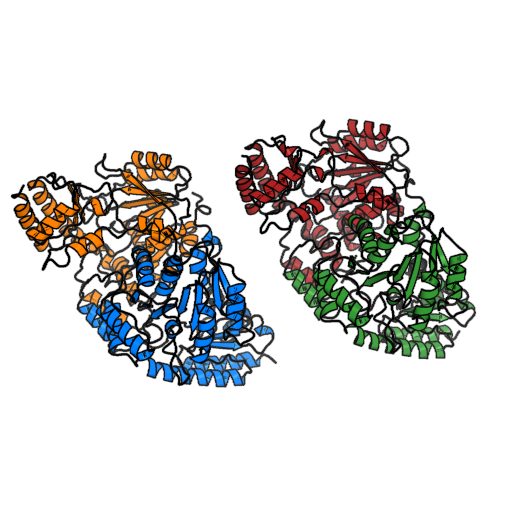 ? -31.478 23.108 -25.077 1.00 41.38 34 LYS D CA 1
ATOM 3279 C C . LYS B 1 36 ? -31.163 24.543 -24.661 1.00 42.40 34 LYS D C 1
ATOM 3280 O O . LYS B 1 36 ? -30.044 24.855 -24.261 1.00 41.22 34 LYS D O 1
ATOM 3286 N N . LEU B 1 37 ? -32.160 25.413 -24.755 1.00 40.12 35 LEU D N 1
ATOM 3287 C CA . LEU B 1 37 ? -32.049 26.744 -24.194 1.00 36.11 35 LEU D CA 1
ATOM 3288 C C . LEU B 1 37 ? -32.813 26.740 -22.880 1.00 37.75 35 LEU D C 1
ATOM 3289 O O . LEU B 1 37 ? -33.760 27.508 -22.692 1.00 36.34 35 LEU D O 1
ATOM 3294 N N . THR B 1 38 ? -32.386 25.863 -21.974 1.00 37.57 36 THR D N 1
ATOM 3295 C CA . THR B 1 38 ? -33.099 25.606 -20.725 1.00 38.40 36 THR D CA 1
ATOM 3296 C C . THR B 1 38 ? -32.220 25.812 -19.481 1.00 37.71 36 THR D C 1
ATOM 3297 O O . THR B 1 38 ? -32.641 25.531 -18.356 1.00 37.04 36 THR D O 1
ATOM 3301 N N . LEU B 1 39 ? -31.000 26.293 -19.690 1.00 33.62 37 LEU D N 1
ATOM 3302 C CA . LEU B 1 39 ? -29.980 26.322 -18.644 1.00 35.86 37 LEU D CA 1
ATOM 3303 C C . LEU B 1 39 ? -30.266 27.341 -17.537 1.00 31.05 37 LEU D C 1
ATOM 3304 O O . LEU B 1 39 ? -30.698 28.454 -17.811 1.00 27.99 37 LEU D O 1
ATOM 3309 N N . GLY B 1 40 ? -30.010 26.955 -16.290 1.00 29.39 38 GLY D N 1
ATOM 3310 C CA . GLY B 1 40 ? -30.014 27.897 -15.181 1.00 30.88 38 GLY D CA 1
ATOM 3311 C C . GLY B 1 40 ? -28.613 28.424 -14.882 1.00 31.59 38 GLY D C 1
ATOM 3312 O O . GLY B 1 40 ? -28.439 29.408 -14.152 1.00 30.64 38 GLY D O 1
ATOM 3313 N N . GLU B 1 41 ? -27.614 27.745 -15.444 1.00 35.74 39 GLU D N 1
ATOM 3314 C CA . GLU B 1 41 ? -26.202 28.104 -15.301 1.00 34.16 39 GLU D CA 1
ATOM 3315 C C . GLU B 1 41 ? -25.615 28.226 -16.690 1.00 32.30 39 GLU D C 1
ATOM 3316 O O . GLU B 1 41 ? -25.877 27.383 -17.538 1.00 37.30 39 GLU D O 1
ATOM 3322 N N . PRO B 1 42 ? -24.825 29.276 -16.942 1.00 33.01 40 PRO D N 1
ATOM 3323 C CA . PRO B 1 42 ? -24.111 29.274 -18.220 1.00 30.98 40 PRO D CA 1
ATOM 3324 C C . PRO B 1 42 ? -23.102 28.138 -18.237 1.00 30.66 40 PRO D C 1
ATOM 3325 O O . PRO B 1 42 ? -22.623 27.725 -17.181 1.00 29.64 40 PRO D O 1
ATOM 3329 N N . ASP B 1 43 ? -22.793 27.629 -19.420 1.00 33.07 41 ASP D N 1
ATOM 3330 C CA . ASP B 1 43 ? -21.736 26.646 -19.542 1.00 35.84 41 ASP D CA 1
ATOM 3331 C C . ASP B 1 43 ? -20.498 27.353 -20.046 1.00 31.79 41 ASP D C 1
ATOM 3332 O O . ASP B 1 43 ? -20.189 27.304 -21.234 1.00 32.70 41 ASP D O 1
ATOM 3337 N N . PHE B 1 44 ? -19.799 28.020 -19.135 1.00 30.68 42 PHE D N 1
ATOM 3338 C CA . PHE B 1 44 ? -18.604 28.773 -19.493 1.00 31.35 42 PHE D CA 1
ATOM 3339 C C . PHE B 1 44 ? -17.538 27.841 -20.010 1.00 28.47 42 PHE D C 1
ATOM 3340 O O . PHE B 1 44 ? -17.340 26.761 -19.456 1.00 26.64 42 PHE D O 1
ATOM 3348 N N . ALA B 1 45 ? -16.833 28.259 -21.055 1.00 25.73 43 ALA D N 1
ATOM 3349 C CA . ALA B 1 45 ? -15.586 27.590 -21.382 1.00 25.19 43 ALA D CA 1
ATOM 3350 C C . ALA B 1 45 ? -14.580 28.188 -20.415 1.00 24.25 43 ALA D C 1
ATOM 3351 O O . ALA B 1 45 ? -14.191 29.343 -20.580 1.00 27.79 43 ALA D O 1
ATOM 3353 N N . THR B 1 46 ? -14.186 27.440 -19.384 1.00 22.82 44 THR D N 1
ATOM 3354 C CA . THR B 1 46 ? -13.351 28.043 -18.346 1.00 24.05 44 THR D CA 1
ATOM 3355 C C . THR B 1 46 ? -11.954 28.335 -18.849 1.00 18.59 44 THR D C 1
ATOM 3356 O O . THR B 1 46 ? -11.367 27.532 -19.554 1.00 20.73 44 THR D O 1
ATOM 3360 N N . PRO B 1 47 ? -11.432 29.514 -18.503 1.00 20.54 45 PRO D N 1
ATOM 3361 C CA . PRO B 1 47 ? -10.141 29.972 -19.024 1.00 20.12 45 PRO D CA 1
ATOM 3362 C C . PRO B 1 47 ? -9.013 28.993 -18.680 1.00 23.86 45 PRO D C 1
ATOM 3363 O O . PRO B 1 47 ? -9.124 28.260 -17.692 1.00 22.21 45 PRO D O 1
ATOM 3367 N N . LYS B 1 48 ? -7.955 28.978 -19.487 1.00 23.20 46 LYS D N 1
ATOM 3368 C CA . LYS B 1 48 ? -6.816 28.101 -19.240 1.00 27.61 46 LYS D CA 1
ATOM 3369 C C . LYS B 1 48 ? -6.190 28.326 -17.870 1.00 24.87 46 LYS D C 1
ATOM 3370 O O . LYS B 1 48 ? -5.916 27.358 -17.152 1.00 23.10 46 LYS D O 1
ATOM 3376 N N . HIS B 1 49 ? -5.972 29.589 -17.498 1.00 20.32 47 HIS D N 1
ATOM 3377 C CA . HIS B 1 49 ? -5.260 29.863 -16.258 1.00 23.10 47 HIS D CA 1
ATOM 3378 C C . HIS B 1 49 ? -6.044 29.360 -15.052 1.00 18.33 47 HIS D C 1
ATOM 3379 O O . HIS B 1 49 ? -5.467 29.010 -14.025 1.00 18.63 47 HIS D O 1
ATOM 3386 N N . ILE B 1 50 ? -7.363 29.321 -15.195 1.00 18.47 48 ILE D N 1
ATOM 3387 C CA . ILE B 1 50 ? -8.229 28.825 -14.144 1.00 17.80 48 ILE D CA 1
ATOM 3388 C C . ILE B 1 50 ? -8.191 27.301 -14.091 1.00 17.75 48 ILE D C 1
ATOM 3389 O O . ILE B 1 50 ? -8.155 26.729 -13.019 1.00 21.08 48 ILE D O 1
ATOM 3394 N N . LYS B 1 51 ? -8.196 26.650 -15.247 1.00 15.22 49 LYS D N 1
ATOM 3395 C CA . LYS B 1 51 ? -8.025 25.204 -15.306 1.00 18.42 49 LYS D CA 1
ATOM 3396 C C . LYS B 1 51 ? -6.720 24.765 -14.644 1.00 20.85 49 LYS D C 1
ATOM 3397 O O . LYS B 1 51 ? -6.715 23.902 -13.748 1.00 18.00 49 LYS D O 1
ATOM 3403 N N . GLU B 1 52 ? -5.622 25.375 -15.082 1.00 20.72 50 GLU D N 1
ATOM 3404 C CA . GLU B 1 52 ? -4.309 25.085 -14.517 1.00 21.43 50 GLU D CA 1
ATOM 3405 C C . GLU B 1 52 ? -4.285 25.368 -13.026 1.00 19.80 50 GLU D C 1
ATOM 3406 O O . GLU B 1 52 ? -3.718 24.592 -12.254 1.00 19.35 50 GLU D O 1
ATOM 3412 N N . ALA B 1 53 ? -4.922 26.461 -12.613 1.00 17.18 51 ALA D N 1
ATOM 3413 C CA . ALA B 1 53 ? -5.001 26.738 -11.184 1.00 18.65 51 ALA D CA 1
ATOM 3414 C C . ALA B 1 53 ? -5.767 25.644 -10.407 1.00 16.47 51 ALA D C 1
ATOM 3415 O O . ALA B 1 53 ? -5.308 25.185 -9.370 1.00 17.42 51 ALA D O 1
ATOM 3417 N N . ALA B 1 54 ? -6.917 25.224 -10.920 1.00 14.76 52 ALA D N 1
ATOM 3418 C CA . ALA B 1 54 ? -7.684 24.134 -10.319 1.00 15.97 52 ALA D CA 1
ATOM 3419 C C . ALA B 1 54 ? -6.880 22.827 -10.207 1.00 14.54 52 ALA D C 1
ATOM 3420 O O . ALA B 1 54 ? -6.973 22.110 -9.200 1.00 13.12 52 ALA D O 1
ATOM 3422 N N . LYS B 1 55 ? -6.079 22.531 -11.228 1.00 12.90 53 LYS D N 1
ATOM 3423 C CA . LYS B 1 55 ? -5.238 21.343 -11.178 1.00 15.30 53 LYS D CA 1
ATOM 3424 C C . LYS B 1 55 ? -4.162 21.475 -10.105 1.00 17.14 53 LYS D C 1
ATOM 3425 O O . LYS B 1 55 ? -3.959 20.567 -9.303 1.00 18.68 53 LYS D O 1
ATOM 3431 N N . ARG B 1 56 ? -3.481 22.613 -10.087 1.00 14.80 54 ARG D N 1
ATOM 3432 C CA . ARG B 1 56 ? -2.543 22.920 -9.013 1.00 18.58 54 ARG D CA 1
ATOM 3433 C C . ARG B 1 56 ? -3.181 22.698 -7.641 1.00 17.11 54 ARG D C 1
ATOM 3434 O O . ARG B 1 56 ? -2.608 22.044 -6.776 1.00 15.09 54 ARG D O 1
ATOM 3442 N N . ALA B 1 57 ? -4.378 23.248 -7.465 1.00 16.48 55 ALA D N 1
ATOM 3443 C CA . ALA B 1 57 ? -5.127 23.137 -6.223 1.00 17.12 55 ALA D CA 1
ATOM 3444 C C . ALA B 1 57 ? -5.382 21.678 -5.842 1.00 21.32 55 ALA D C 1
ATOM 3445 O O . ALA B 1 57 ? -5.341 21.324 -4.670 1.00 22.40 55 ALA D O 1
ATOM 3447 N N . ILE B 1 58 ? -5.644 20.836 -6.835 1.00 18.27 56 ILE D N 1
ATOM 3448 C CA . ILE B 1 58 ? -5.768 19.407 -6.578 1.00 25.48 56 ILE D CA 1
ATOM 3449 C C . ILE B 1 58 ? -4.468 18.779 -6.057 1.00 27.18 56 ILE D C 1
ATOM 3450 O O . ILE B 1 58 ? -4.472 18.114 -5.010 1.00 24.40 56 ILE D O 1
ATOM 3455 N N . ASP B 1 59 ? -3.367 19.013 -6.773 1.00 23.32 57 ASP D N 1
ATOM 3456 C CA . ASP B 1 59 ? -2.042 18.528 -6.366 1.00 25.04 57 ASP D CA 1
ATOM 3457 C C . ASP B 1 59 ? -1.422 19.284 -5.194 1.00 30.74 57 ASP D C 1
ATOM 3458 O O . ASP B 1 59 ? -0.212 19.215 -4.990 1.00 39.87 57 ASP D O 1
ATOM 3463 N N . ALA B 1 60 ? -2.226 20.018 -4.437 1.00 27.91 58 ALA D N 1
ATOM 3464 C CA . ALA B 1 60 ? -1.719 20.647 -3.229 1.00 29.54 58 ALA D CA 1
ATOM 3465 C C . ALA B 1 60 ? -1.509 19.578 -2.170 1.00 29.53 58 ALA D C 1
ATOM 3466 O O . ALA B 1 60 ? -2.429 18.824 -1.862 1.00 28.11 58 ALA D O 1
ATOM 3468 N N . GLY B 1 70 ? -14.510 28.504 3.447 1.00 37.91 68 GLY D N 1
ATOM 3469 C CA . GLY B 1 70 ? -15.077 28.971 4.702 1.00 35.39 68 GLY D CA 1
ATOM 3470 C C . GLY B 1 70 ? -14.098 29.872 5.426 1.00 39.96 68 GLY D C 1
ATOM 3471 O O . GLY B 1 70 ? -14.440 30.518 6.420 1.00 45.53 68 GLY D O 1
ATOM 3472 N N . LEU B 1 71 ? -12.875 29.922 4.907 1.00 39.15 69 LEU D N 1
ATOM 3473 C CA . LEU B 1 71 ? -11.782 30.648 5.537 1.00 30.18 69 LEU D CA 1
ATOM 3474 C C . LEU B 1 71 ? -11.987 32.160 5.544 1.00 29.18 69 LEU D C 1
ATOM 3475 O O . LEU B 1 71 ? -12.894 32.696 4.905 1.00 27.47 69 LEU D O 1
ATOM 3480 N N . LEU B 1 72 ? -11.103 32.840 6.259 1.00 26.97 70 LEU D N 1
ATOM 3481 C CA . LEU B 1 72 ? -11.193 34.274 6.424 1.00 31.43 70 LEU D CA 1
ATOM 3482 C C . LEU B 1 72 ? -10.959 34.960 5.096 1.00 28.46 70 LEU D C 1
ATOM 3483 O O . LEU B 1 72 ? -11.574 35.988 4.808 1.00 31.51 70 LEU D O 1
ATOM 3488 N N . ALA B 1 73 ? -10.086 34.391 4.277 1.00 21.70 71 ALA D N 1
ATOM 3489 C CA . ALA B 1 73 ? -9.755 35.018 3.001 1.00 25.04 71 ALA D CA 1
ATOM 3490 C C . ALA B 1 73 ? -10.993 35.203 2.112 1.00 22.68 71 ALA D C 1
ATOM 3491 O O . ALA B 1 73 ? -11.189 36.259 1.474 1.00 28.74 71 ALA D O 1
ATOM 3493 N N . LEU B 1 74 ? -11.835 34.187 2.095 1.00 17.74 72 LEU D N 1
ATOM 3494 C CA . LEU B 1 74 ? -13.018 34.198 1.257 1.00 20.01 72 LEU D CA 1
ATOM 3495 C C . LEU B 1 74 ? -14.037 35.194 1.795 1.00 19.69 72 LEU D C 1
ATOM 3496 O O . LEU B 1 74 ? -14.559 36.007 1.053 1.00 17.72 72 LEU D O 1
ATOM 3501 N N . ARG B 1 75 ? -14.309 35.132 3.091 1.00 19.32 73 ARG D N 1
ATOM 3502 C CA . ARG B 1 75 ? -15.243 36.062 3.703 1.00 19.99 73 ARG D CA 1
ATOM 3503 C C . ARG B 1 75 ? -14.790 37.511 3.506 1.00 20.99 73 ARG D C 1
ATOM 3504 O O . ARG B 1 75 ? -15.606 38.382 3.232 1.00 22.26 73 ARG D O 1
ATOM 3512 N N . GLN B 1 76 ? -13.483 37.747 3.589 1.00 20.35 74 GLN D N 1
ATOM 3513 C CA . GLN B 1 76 ? -12.921 39.072 3.392 1.00 23.82 74 GLN D CA 1
ATOM 3514 C C . GLN B 1 76 ? -13.106 39.565 1.966 1.00 19.12 74 GLN D C 1
ATOM 3515 O O . GLN B 1 76 ? -13.465 40.737 1.739 1.00 21.19 74 GLN D O 1
ATOM 3521 N N . ALA B 1 77 ? -12.854 38.672 1.013 1.00 16.51 75 ALA D N 1
ATOM 3522 C CA . ALA B 1 77 ? -13.051 38.986 -0.400 1.00 17.70 75 ALA D CA 1
ATOM 3523 C C . ALA B 1 77 ? -14.515 39.285 -0.683 1.00 19.45 75 ALA D C 1
ATOM 3524 O O . ALA B 1 77 ? -14.848 40.178 -1.471 1.00 21.83 75 ALA D O 1
ATOM 3526 N N . ALA B 1 78 ? -15.388 38.519 -0.044 1.00 17.71 76 ALA D N 1
ATOM 3527 C CA . ALA B 1 78 ? -16.814 38.649 -0.263 1.00 22.44 76 ALA D CA 1
ATOM 3528 C C . ALA B 1 78 ? -17.295 39.991 0.297 1.00 17.88 76 ALA D C 1
ATOM 3529 O O . ALA B 1 78 ? -18.035 40.716 -0.359 1.00 17.69 76 ALA D O 1
ATOM 3531 N N . SER B 1 79 ? -16.850 40.310 1.508 1.00 19.40 77 SER D N 1
ATOM 3532 C CA . SER B 1 79 ? -17.159 41.578 2.153 1.00 20.73 77 SER D CA 1
ATOM 3533 C C . SER B 1 79 ? -16.726 42.777 1.301 1.00 20.44 77 SER D C 1
ATOM 3534 O O . SER B 1 79 ? -17.524 43.691 1.037 1.00 18.84 77 SER D O 1
ATOM 3537 N N . ALA B 1 80 ? -15.472 42.762 0.854 1.00 23.15 78 ALA D N 1
ATOM 3538 C CA . ALA B 1 80 ? -14.967 43.861 0.019 1.00 18.93 78 ALA D CA 1
ATOM 3539 C C . ALA B 1 80 ? -15.725 43.953 -1.302 1.00 18.37 78 ALA D C 1
ATOM 3540 O O . ALA B 1 80 ? -15.923 45.051 -1.832 1.00 18.41 78 ALA D O 1
ATOM 3542 N N . PHE B 1 81 ? -16.146 42.797 -1.821 1.00 18.36 79 PHE D N 1
ATOM 3543 C CA . PHE B 1 81 ? -16.897 42.710 -3.079 1.00 15.35 79 PHE D CA 1
ATOM 3544 C C . PHE B 1 81 ? -18.264 43.371 -2.979 1.00 15.24 79 PHE D C 1
ATOM 3545 O O . PHE B 1 81 ? -18.634 44.178 -3.832 1.00 19.01 79 PHE D O 1
ATOM 3553 N N . VAL B 1 82 ? -19.024 43.035 -1.945 1.00 14.88 80 VAL D N 1
ATOM 3554 C CA . VAL B 1 82 ? -20.346 43.648 -1.805 1.00 15.72 80 VAL D CA 1
ATOM 3555 C C . VAL B 1 82 ? -20.265 45.096 -1.334 1.00 15.83 80 VAL D C 1
ATOM 3556 O O . VAL B 1 82 ? -21.186 45.865 -1.587 1.00 15.86 80 VAL D O 1
ATOM 3560 N N . LYS B 1 83 ? -19.176 45.459 -0.653 1.00 16.85 81 LYS D N 1
ATOM 3561 C CA . LYS B 1 83 ? -18.915 46.875 -0.351 1.00 21.77 81 LYS D CA 1
ATOM 3562 C C . LYS B 1 83 ? -18.680 47.682 -1.612 1.00 21.29 81 LYS D C 1
ATOM 3563 O O . LYS B 1 83 ? -19.348 48.688 -1.831 1.00 21.76 81 LYS D O 1
ATOM 3569 N N . GLU B 1 84 ? -17.751 47.240 -2.454 1.00 22.10 82 GLU D N 1
ATOM 3570 C CA . GLU B 1 84 ? -17.479 47.974 -3.692 1.00 19.80 82 GLU D CA 1
ATOM 3571 C C . GLU B 1 84 ? -18.646 47.982 -4.678 1.00 19.45 82 GLU D C 1
ATOM 3572 O O . GLU B 1 84 ? -18.993 49.035 -5.216 1.00 21.75 82 GLU D O 1
ATOM 3578 N N . LYS B 1 85 ? -19.255 46.820 -4.918 1.00 18.55 83 LYS D N 1
ATOM 3579 C CA . LYS B 1 85 ? -20.314 46.723 -5.923 1.00 17.96 83 LYS D CA 1
ATOM 3580 C C . LYS B 1 85 ? -21.664 47.257 -5.456 1.00 16.85 83 LYS D C 1
ATOM 3581 O O . LYS B 1 85 ? -22.402 47.807 -6.265 1.00 19.70 83 LYS D O 1
ATOM 3587 N N . TYR B 1 86 ? -22.009 47.073 -4.181 1.00 17.42 84 TYR D N 1
ATOM 3588 C CA . TYR B 1 86 ? -23.375 47.370 -3.724 1.00 18.64 84 TYR D CA 1
ATOM 3589 C C . TYR B 1 86 ? -23.433 48.289 -2.493 1.00 21.80 84 TYR D C 1
ATOM 3590 O O . TYR B 1 86 ? -24.518 48.573 -1.969 1.00 20.60 84 TYR D O 1
ATOM 3599 N N . HIS B 1 87 ? -22.269 48.745 -2.039 1.00 16.47 85 HIS D N 1
ATOM 3600 C CA . HIS B 1 87 ? -22.175 49.626 -0.874 1.00 20.99 85 HIS D CA 1
ATOM 3601 C C . HIS B 1 87 ? -22.764 49.021 0.396 1.00 20.28 85 HIS D C 1
ATOM 3602 O O . HIS B 1 87 ? -23.274 49.736 1.251 1.00 21.75 85 HIS D O 1
ATOM 3609 N N . LEU B 1 88 ? -22.700 47.699 0.510 1.00 21.49 86 LEU D N 1
ATOM 3610 C CA . LEU B 1 88 ? -23.159 47.018 1.706 1.00 20.20 86 LEU D CA 1
ATOM 3611 C C . LEU B 1 88 ? -21.979 46.738 2.614 1.00 19.90 86 LEU D C 1
ATOM 3612 O O . LEU B 1 88 ? -20.875 46.456 2.146 1.00 17.78 86 LEU D O 1
ATOM 3617 N N . THR B 1 89 ? -22.214 46.835 3.915 1.00 21.05 87 THR D N 1
ATOM 3618 C CA . THR B 1 89 ? -21.160 46.633 4.892 1.00 18.46 87 THR D CA 1
ATOM 3619 C C . THR B 1 89 ? -21.467 45.416 5.748 1.00 21.18 87 THR D C 1
ATOM 3620 O O . THR B 1 89 ? -22.373 45.454 6.575 1.00 19.28 87 THR D O 1
ATOM 3624 N N . TYR B 1 90 ? -20.719 44.333 5.522 1.00 21.11 88 TYR D N 1
ATOM 3625 C CA . TYR B 1 90 ? -20.810 43.122 6.343 1.00 22.21 88 TYR D CA 1
ATOM 3626 C C . TYR B 1 90 ? -19.447 42.717 6.870 1.00 21.88 88 TYR D C 1
ATOM 3627 O O . TYR B 1 90 ? -18.506 42.551 6.110 1.00 22.02 88 TYR D O 1
ATOM 3636 N N . ASN B 1 91 ? -19.355 42.572 8.183 1.00 22.70 89 ASN D N 1
ATOM 3637 C CA . ASN B 1 91 ? -18.125 42.180 8.843 1.00 25.49 89 ASN D CA 1
ATOM 3638 C C . ASN B 1 91 ? -17.803 40.753 8.473 1.00 24.18 89 ASN D C 1
ATOM 3639 O O . ASN B 1 91 ? -18.605 39.861 8.717 1.00 25.05 89 ASN D O 1
ATOM 3644 N N . PRO B 1 92 ? -16.631 40.528 7.872 1.00 25.06 90 PRO D N 1
ATOM 3645 C CA . PRO B 1 92 ? -16.323 39.163 7.441 1.00 25.62 90 PRO D CA 1
ATOM 3646 C C . PRO B 1 92 ? -16.153 38.230 8.636 1.00 27.47 90 PRO D C 1
ATOM 3647 O O . PRO B 1 92 ? -16.407 37.029 8.501 1.00 25.50 90 PRO D O 1
ATOM 3651 N N . ASP B 1 93 ? -15.776 38.774 9.795 1.00 26.60 91 ASP D N 1
ATOM 3652 C CA . ASP B 1 93 ? -15.584 37.936 10.979 1.00 27.26 91 ASP D CA 1
ATOM 3653 C C . ASP B 1 93 ? -16.877 37.281 11.446 1.00 27.32 91 ASP D C 1
ATOM 3654 O O . ASP B 1 93 ? -16.854 36.149 11.920 1.00 27.37 91 ASP D O 1
ATOM 3659 N N . ASN B 1 94 ? -18.008 37.970 11.313 1.00 22.68 92 ASN D N 1
ATOM 3660 C CA . ASN B 1 94 ? -19.225 37.453 11.929 1.00 24.90 92 ASN D CA 1
ATOM 3661 C C . ASN B 1 94 ? -20.552 37.701 11.218 1.00 25.86 92 ASN D C 1
ATOM 3662 O O . ASN B 1 94 ? -21.604 37.527 11.829 1.00 25.00 92 ASN D O 1
ATOM 3667 N N . GLU B 1 95 ? -20.525 38.102 9.952 1.00 17.97 93 GLU D N 1
ATOM 3668 C CA . GLU B 1 95 ? -21.772 38.415 9.270 1.00 21.63 93 GLU D CA 1
ATOM 3669 C C . GLU B 1 95 ? -21.865 37.766 7.895 1.00 21.33 93 GLU D C 1
ATOM 3670 O O . GLU B 1 95 ? -22.749 38.106 7.115 1.00 19.78 93 GLU D O 1
ATOM 3676 N N . ILE B 1 96 ? -20.945 36.852 7.589 1.00 17.99 94 ILE D N 1
ATOM 3677 C CA . ILE B 1 96 ? -20.888 36.242 6.266 1.00 17.21 94 ILE D CA 1
ATOM 3678 C C . ILE B 1 96 ? -20.660 34.745 6.342 1.00 20.76 94 ILE D C 1
ATOM 3679 O O . ILE B 1 96 ? -19.667 34.297 6.903 1.00 18.04 94 ILE D O 1
ATOM 3684 N N . LEU B 1 97 ? -21.579 33.974 5.770 1.00 18.82 95 LEU D N 1
ATOM 3685 C CA . LEU B 1 97 ? -21.467 32.521 5.759 1.00 16.54 95 LEU D CA 1
ATOM 3686 C C . LEU B 1 97 ? -21.290 32.017 4.337 1.00 18.57 95 LEU D C 1
ATOM 3687 O O . LEU B 1 97 ? -21.716 32.665 3.384 1.00 16.95 95 LEU D O 1
ATOM 3692 N N . VAL B 1 98 ? -20.652 30.857 4.203 1.00 22.92 96 VAL D N 1
ATOM 3693 C CA . VAL B 1 98 ? -20.406 30.235 2.909 1.00 17.57 96 VAL D CA 1
ATOM 3694 C C . VAL B 1 98 ? -21.060 28.852 2.835 1.00 23.44 96 VAL D C 1
ATOM 3695 O O . VAL B 1 98 ? -20.992 28.090 3.787 1.00 21.62 96 VAL D O 1
ATOM 3699 N N . THR B 1 99 ? -21.705 28.539 1.710 1.00 21.71 97 THR D N 1
ATOM 3700 C CA . THR B 1 99 ? -22.256 27.211 1.492 1.00 21.08 97 THR D CA 1
ATOM 3701 C C . THR B 1 99 ? -21.584 26.585 0.287 1.00 22.29 97 THR D C 1
ATOM 3702 O O . THR B 1 99 ? -20.948 27.279 -0.497 1.00 17.54 97 THR D O 1
ATOM 3706 N N . ILE B 1 100 ? -21.749 25.276 0.134 1.00 20.01 98 ILE D N 1
ATOM 3707 C CA . ILE B 1 100 ? -21.073 24.539 -0.919 1.00 19.45 98 ILE D CA 1
ATOM 3708 C C . ILE B 1 100 ? -21.787 24.763 -2.244 1.00 21.16 98 ILE D C 1
ATOM 3709 O O . ILE B 1 100 ? -21.204 24.577 -3.313 1.00 20.36 98 ILE D O 1
ATOM 3714 N N . GLY B 1 101 ? -23.053 25.166 -2.159 1.00 21.82 99 GLY D N 1
ATOM 3715 C CA . GLY B 1 101 ? -23.866 25.481 -3.325 1.00 22.99 99 GLY D CA 1
ATOM 3716 C C . GLY B 1 101 ? -25.034 26.394 -2.966 1.00 23.46 99 GLY D C 1
ATOM 3717 O O . GLY B 1 101 ? -25.244 26.713 -1.789 1.00 19.69 99 GLY D O 1
ATOM 3718 N N . ALA B 1 102 ? -25.800 26.803 -3.977 1.00 26.33 100 ALA D N 1
ATOM 3719 C CA . ALA B 1 102 ? -26.912 27.749 -3.798 1.00 23.56 100 ALA D CA 1
ATOM 3720 C C . ALA B 1 102 ? -28.023 27.182 -2.920 1.00 19.94 100 ALA D C 1
ATOM 3721 O O . ALA B 1 102 ? -28.532 27.842 -1.974 1.00 20.45 100 ALA D O 1
ATOM 3723 N N . THR B 1 103 ? -28.402 25.944 -3.222 1.00 27.20 101 THR D N 1
ATOM 3724 C CA . THR B 1 103 ? -29.527 25.364 -2.507 1.00 27.32 101 THR D CA 1
ATOM 3725 C C . THR B 1 103 ? -29.245 25.258 -1.020 1.00 23.91 101 THR D C 1
ATOM 3726 O O . THR B 1 103 ? -30.142 25.498 -0.236 1.00 26.31 101 THR D O 1
ATOM 3730 N N . GLU B 1 104 ? -28.002 24.980 -0.631 1.00 23.16 102 GLU D N 1
ATOM 3731 C CA . GLU B 1 104 ? -27.651 24.956 0.797 1.00 24.31 102 GLU D CA 1
ATOM 3732 C C . GLU B 1 104 ? -27.761 26.314 1.501 1.00 22.49 102 GLU D C 1
ATOM 3733 O O . GLU B 1 104 ? -27.949 26.364 2.709 1.00 23.81 102 GLU D O 1
ATOM 3739 N N . ALA B 1 105 ? -27.624 27.407 0.762 1.00 20.98 103 ALA D N 1
ATOM 3740 C CA . ALA B 1 105 ? -27.865 28.724 1.342 1.00 23.76 103 ALA D CA 1
ATOM 3741 C C . ALA B 1 105 ? -29.354 28.826 1.618 1.00 24.15 103 ALA D C 1
ATOM 3742 O O . ALA B 1 105 ? -29.761 29.301 2.694 1.00 23.91 103 ALA D O 1
ATOM 3744 N N . LEU B 1 106 ? -30.157 28.349 0.657 1.00 22.45 104 LEU D N 1
ATOM 3745 C CA . LEU B 1 106 ? -31.604 28.222 0.887 1.00 21.66 104 LEU D CA 1
ATOM 3746 C C . LEU B 1 106 ? -31.963 27.370 2.116 1.00 27.27 104 LEU D C 1
ATOM 3747 O O . LEU B 1 106 ? -32.695 27.812 2.994 1.00 24.78 104 LEU D O 1
ATOM 3752 N N . SER B 1 107 ? -31.451 26.146 2.167 1.00 22.83 105 SER D N 1
ATOM 3753 C CA . SER B 1 107 ? -31.756 25.229 3.249 1.00 25.00 105 SER D CA 1
ATOM 3754 C C . SER B 1 107 ? -31.305 25.779 4.581 1.00 25.80 105 SER D C 1
ATOM 3755 O O . SER B 1 107 ? -32.038 25.726 5.555 1.00 28.15 105 SER D O 1
ATOM 3758 N N . ALA B 1 108 ? -30.098 26.318 4.635 1.00 25.04 106 ALA D N 1
ATOM 3759 C CA . ALA B 1 108 ? -29.613 26.874 5.889 1.00 27.60 106 ALA D CA 1
ATOM 3760 C C . ALA B 1 108 ? -30.513 28.002 6.386 1.00 25.45 106 ALA D C 1
ATOM 3761 O O . ALA B 1 108 ? -31.031 27.956 7.516 1.00 27.86 106 ALA D O 1
ATOM 3763 N N . SER B 1 109 ? -30.711 29.017 5.552 1.00 23.50 107 SER D N 1
ATOM 3764 C CA . SER B 1 109 ? -31.460 30.154 6.053 1.00 26.34 107 SER D CA 1
ATOM 3765 C C . SER B 1 109 ? -32.905 29.736 6.386 1.00 28.86 107 SER D C 1
ATOM 3766 O O . SER B 1 109 ? -33.413 30.015 7.487 1.00 30.40 107 SER D O 1
ATOM 3769 N N . LEU B 1 110 ? -33.533 29.009 5.466 1.00 27.01 108 LEU D N 1
ATOM 3770 C CA . LEU B 1 110 ? -34.917 28.578 5.648 1.00 29.34 108 LEU D CA 1
ATOM 3771 C C . LEU B 1 110 ? -35.126 27.724 6.898 1.00 30.00 108 LEU D C 1
ATOM 3772 O O . LEU B 1 110 ? -35.958 28.059 7.736 1.00 33.50 108 LEU D O 1
ATOM 3777 N N . THR B 1 111 ? -34.365 26.649 7.055 1.00 27.15 109 THR D N 1
ATOM 3778 C CA . THR B 1 111 ? -34.594 25.792 8.216 1.00 28.69 109 THR D CA 1
ATOM 3779 C C . THR B 1 111 ? -34.208 26.498 9.511 1.00 30.80 109 THR D C 1
ATOM 3780 O O . THR B 1 111 ? -34.672 26.113 10.591 1.00 25.59 109 THR D O 1
ATOM 3784 N N . ALA B 1 112 ? -33.371 27.532 9.412 1.00 27.05 110 ALA D N 1
ATOM 3785 C CA . ALA B 1 112 ? -33.053 28.309 10.613 1.00 29.43 110 ALA D CA 1
ATOM 3786 C C . ALA B 1 112 ? -34.174 29.270 11.044 1.00 31.99 110 ALA D C 1
ATOM 3787 O O . ALA B 1 112 ? -34.354 29.507 12.242 1.00 26.02 110 ALA D O 1
ATOM 3789 N N . ILE B 1 113 ? -34.918 29.829 10.087 1.00 29.55 111 ILE D N 1
ATOM 3790 C CA . ILE B 1 113 ? -35.950 30.804 10.461 1.00 30.11 111 ILE D CA 1
ATOM 3791 C C . ILE B 1 113 ? -37.381 30.267 10.463 1.00 29.41 111 ILE D C 1
ATOM 3792 O O . ILE B 1 113 ? -38.265 30.886 11.036 1.00 26.74 111 ILE D O 1
ATOM 3797 N N . LEU B 1 114 ? -37.607 29.122 9.830 1.00 31.45 112 LEU D N 1
ATOM 3798 C CA . LEU B 1 114 ? -38.966 28.615 9.643 1.00 28.62 112 LEU D CA 1
ATOM 3799 C C . LEU B 1 114 ? -39.455 27.660 10.738 1.00 34.67 112 LEU D C 1
ATOM 3800 O O . LEU B 1 114 ? -38.669 27.002 11.431 1.00 35.85 112 LEU D O 1
ATOM 3805 N N . GLU B 1 115 ? -40.774 27.613 10.888 1.00 33.53 113 GLU D N 1
ATOM 3806 C CA . GLU B 1 115 ? -41.439 26.733 11.844 1.00 35.43 113 GLU D CA 1
ATOM 3807 C C . GLU B 1 115 ? -42.735 26.223 11.209 1.00 35.51 113 GLU D C 1
ATOM 3808 O O . GLU B 1 115 ? -43.258 26.863 10.288 1.00 36.32 113 GLU D O 1
ATOM 3814 N N . PRO B 1 116 ? -43.249 25.067 11.677 1.00 35.14 114 PRO D N 1
ATOM 3815 C CA . PRO B 1 116 ? -44.368 24.408 10.988 1.00 36.86 114 PRO D CA 1
ATOM 3816 C C . PRO B 1 116 ? -45.590 25.302 10.704 1.00 41.35 114 PRO D C 1
ATOM 3817 O O . PRO B 1 116 ? -46.186 25.203 9.630 1.00 43.37 114 PRO D O 1
ATOM 3821 N N . GLY B 1 117 ? -45.964 26.169 11.634 1.00 33.93 115 GLY D N 1
ATOM 3822 C CA . GLY B 1 117 ? -47.079 27.057 11.362 1.00 41.13 115 GLY D CA 1
ATOM 3823 C C . GLY B 1 117 ? -46.818 28.108 10.286 1.00 36.63 115 GLY D C 1
ATOM 3824 O O . GLY B 1 117 ? -47.750 28.633 9.691 1.00 40.75 115 GLY D O 1
ATOM 3825 N N . ASP B 1 118 ? -45.551 28.401 10.018 1.00 37.53 116 ASP D N 1
ATOM 3826 C CA . ASP B 1 118 ? -45.183 29.637 9.320 1.00 34.02 116 ASP D CA 1
ATOM 3827 C C . ASP B 1 118 ? -45.594 29.743 7.851 1.00 34.05 116 ASP D C 1
ATOM 3828 O O . ASP B 1 118 ? -45.766 28.743 7.155 1.00 33.57 116 ASP D O 1
ATOM 3833 N N . LYS B 1 119 ? -45.755 30.984 7.403 1.00 30.80 117 LYS D N 1
ATOM 3834 C CA . LYS B 1 119 ? -45.989 31.284 6.001 1.00 31.72 117 LYS D CA 1
ATOM 3835 C C . LYS B 1 119 ? -44.820 32.087 5.446 1.00 33.86 117 LYS D C 1
ATOM 3836 O O . LYS B 1 119 ? -44.259 32.960 6.126 1.00 27.34 117 LYS D O 1
ATOM 3842 N N . VAL B 1 120 ? -44.465 31.784 4.201 1.00 34.67 118 VAL D N 1
ATOM 3843 C CA . VAL B 1 120 ? -43.444 32.523 3.482 1.00 31.80 118 VAL D CA 1
ATOM 3844 C C . VAL B 1 120 ? -44.100 33.108 2.245 1.00 31.27 118 VAL D C 1
ATOM 3845 O O . VAL B 1 120 ? -44.665 32.366 1.450 1.00 24.63 118 VAL D O 1
ATOM 3849 N N . LEU B 1 121 ? -44.041 34.434 2.094 1.00 29.17 119 LEU D N 1
ATOM 3850 C CA . LEU B 1 121 ? -44.589 35.090 0.908 1.00 24.33 119 LEU D CA 1
ATOM 3851 C C . LEU B 1 121 ? -43.572 35.095 -0.231 1.00 29.78 119 LEU D C 1
ATOM 3852 O O . LEU B 1 121 ? -42.373 35.311 -0.015 1.00 27.57 119 LEU D O 1
ATOM 3857 N N . LEU B 1 122 ? -44.052 34.859 -1.446 1.00 29.24 120 LEU D N 1
ATOM 3858 C CA . LEU B 1 122 ? -43.169 34.714 -2.590 1.00 25.82 120 LEU D CA 1
ATOM 3859 C C . LEU B 1 122 ? -43.809 35.240 -3.867 1.00 27.49 120 LEU D C 1
ATOM 3860 O O . LEU B 1 122 ? -44.795 34.679 -4.329 1.00 32.98 120 LEU D O 1
ATOM 3865 N N . PRO B 1 123 ? -43.249 36.318 -4.445 1.00 26.25 121 PRO D N 1
ATOM 3866 C CA . PRO B 1 123 ? -43.730 36.876 -5.715 1.00 30.49 121 PRO D CA 1
ATOM 3867 C C . PRO B 1 123 ? -43.683 35.844 -6.838 1.00 28.57 121 PRO D C 1
ATOM 3868 O O . PRO B 1 123 ? -42.684 35.155 -6.979 1.00 29.59 121 PRO D O 1
ATOM 3872 N N . ALA B 1 124 ? -44.746 35.767 -7.630 1.00 27.27 122 ALA D N 1
ATOM 3873 C CA . ALA B 1 124 ? -44.950 34.678 -8.576 1.00 26.65 122 ALA D CA 1
ATOM 3874 C C . ALA B 1 124 ? -45.212 35.213 -9.982 1.00 31.97 122 ALA D C 1
ATOM 3875 O O . ALA B 1 124 ? -45.786 36.292 -10.136 1.00 30.54 122 ALA D O 1
ATOM 3877 N N . PRO B 1 125 ? -44.801 34.461 -11.022 1.00 28.16 123 PRO D N 1
ATOM 3878 C CA . PRO B 1 125 ? -44.198 33.126 -10.994 1.00 34.15 123 PRO D CA 1
ATOM 3879 C C . PRO B 1 125 ? -42.767 33.160 -10.483 1.00 32.45 123 PRO D C 1
ATOM 3880 O O . PRO B 1 125 ? -42.089 34.172 -10.652 1.00 34.41 123 PRO D O 1
ATOM 3884 N N . ALA B 1 126 ? -42.314 32.070 -9.873 1.00 31.48 124 ALA D N 1
ATOM 3885 C CA . ALA B 1 126 ? -41.006 32.066 -9.228 1.00 32.72 124 ALA D CA 1
ATOM 3886 C C . ALA B 1 126 ? -40.245 30.776 -9.477 1.00 32.98 124 ALA D C 1
ATOM 3887 O O . ALA B 1 126 ? -40.818 29.778 -9.913 1.00 35.53 124 ALA D O 1
ATOM 3889 N N . TYR B 1 127 ? -38.946 30.820 -9.198 1.00 27.64 125 TYR D N 1
ATOM 3890 C CA . TYR B 1 127 ? -38.088 29.643 -9.195 1.00 27.49 125 TYR D CA 1
ATOM 3891 C C . TYR B 1 127 ? -38.722 28.514 -8.367 1.00 23.38 125 TYR D C 1
ATOM 3892 O O . TYR B 1 127 ? -39.060 28.710 -7.201 1.00 21.98 125 TYR D O 1
ATOM 3901 N N . PRO B 1 128 ? -38.899 27.330 -8.974 1.00 23.35 126 PRO D N 1
ATOM 3902 C CA . PRO B 1 128 ? -39.565 26.226 -8.271 1.00 22.34 126 PRO D CA 1
ATOM 3903 C C . PRO B 1 128 ? -38.776 25.676 -7.098 1.00 22.38 126 PRO D C 1
ATOM 3904 O O . PRO B 1 128 ? -39.311 24.863 -6.373 1.00 25.76 126 PRO D O 1
ATOM 3908 N N . GLY B 1 129 ? -37.540 26.113 -6.891 1.00 23.82 127 GLY D N 1
ATOM 3909 C CA . GLY B 1 129 ? -36.739 25.568 -5.806 1.00 23.75 127 GLY D CA 1
ATOM 3910 C C . GLY B 1 129 ? -37.016 26.058 -4.389 1.00 25.35 127 GLY D C 1
ATOM 3911 O O . GLY B 1 129 ? -36.523 25.458 -3.433 1.00 24.62 127 GLY D O 1
ATOM 3912 N N . TYR B 1 130 ? -37.785 27.133 -4.227 1.00 19.85 128 TYR D N 1
ATOM 3913 C CA . TYR B 1 130 ? -38.014 27.663 -2.879 1.00 23.23 128 TYR D CA 1
ATOM 3914 C C . TYR B 1 130 ? -39.053 26.879 -2.087 1.00 26.50 128 TYR D C 1
ATOM 3915 O O . TYR B 1 130 ? -38.843 26.522 -0.916 1.00 27.25 128 TYR D O 1
ATOM 3924 N N . GLU B 1 131 ? -40.190 26.644 -2.736 1.00 30.38 129 GLU D N 1
ATOM 3925 C CA . GLU B 1 131 ? -41.336 26.004 -2.100 1.00 31.21 129 GLU D CA 1
ATOM 3926 C C . GLU B 1 131 ? -41.044 24.619 -1.500 1.00 29.08 129 GLU D C 1
ATOM 3927 O O . GLU B 1 131 ? -41.405 24.373 -0.353 1.00 27.55 129 GLU D O 1
ATOM 3933 N N . PRO B 1 132 ? -40.385 23.717 -2.251 1.00 27.62 130 PRO D N 1
ATOM 3934 C CA . PRO B 1 132 ? -40.148 22.403 -1.636 1.00 27.01 130 PRO D CA 1
ATOM 3935 C C . PRO B 1 132 ? -39.319 22.489 -0.370 1.00 28.01 130 PRO D C 1
ATOM 3936 O O . PRO B 1 132 ? -39.572 21.748 0.587 1.00 27.96 130 PRO D O 1
ATOM 3940 N N . VAL B 1 133 ? -38.367 23.417 -0.347 1.00 27.52 131 VAL D N 1
ATOM 3941 C CA . VAL B 1 133 ? -37.545 23.598 0.836 1.00 25.89 131 VAL D CA 1
ATOM 3942 C C . VAL B 1 133 ? -38.413 24.099 1.978 1.00 29.60 131 VAL D C 1
ATOM 3943 O O . VAL B 1 133 ? -38.301 23.612 3.105 1.00 31.46 131 VAL D O 1
ATOM 3947 N N . VAL B 1 134 ? -39.286 25.064 1.689 1.00 30.16 132 VAL D N 1
ATOM 3948 C CA . VAL B 1 134 ? -40.216 25.541 2.716 1.00 25.60 1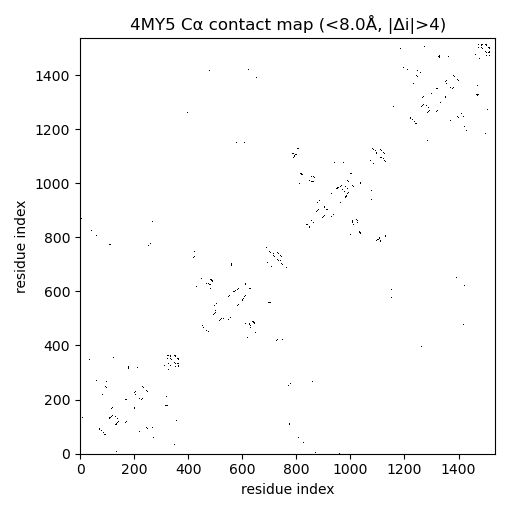32 VAL D CA 1
ATOM 3949 C C . VAL B 1 134 ? -41.165 24.446 3.258 1.00 33.59 132 VAL D C 1
ATOM 3950 O O . VAL B 1 134 ? -41.350 24.318 4.476 1.00 33.77 132 VAL D O 1
ATOM 3954 N N . ASN B 1 135 ? -41.749 23.656 2.356 1.00 31.80 133 ASN D N 1
ATOM 3955 C CA . ASN B 1 135 ? -42.599 22.526 2.730 1.00 31.26 133 ASN D CA 1
ATOM 3956 C C . ASN B 1 135 ? -41.876 21.541 3.629 1.00 34.24 133 ASN D C 1
ATOM 3957 O O . ASN B 1 135 ? -42.445 21.057 4.601 1.00 36.15 133 ASN D O 1
ATOM 3962 N N . LEU B 1 136 ? -40.625 21.239 3.288 1.00 35.83 134 LEU D N 1
ATOM 3963 C CA . LEU B 1 136 ? -39.854 20.239 4.020 1.00 36.83 134 LEU D CA 1
ATOM 3964 C C . LEU B 1 136 ? -39.843 20.496 5.525 1.00 33.79 134 LEU D C 1
ATOM 3965 O O . LEU B 1 136 ? -40.148 19.606 6.316 1.00 40.24 134 LEU D O 1
ATOM 3970 N N . VAL B 1 137 ? -39.508 21.718 5.917 1.00 37.66 135 VAL D N 1
ATOM 3971 C CA . VAL B 1 137 ? -39.422 22.052 7.335 1.00 36.65 135 VAL D CA 1
ATOM 3972 C C . VAL B 1 137 ? -40.749 22.511 7.950 1.00 39.45 135 VAL D C 1
ATOM 3973 O O . VAL B 1 137 ? -40.777 23.125 9.023 1.00 35.30 135 VAL D O 1
ATOM 3977 N N . GLY B 1 138 ? -41.845 22.195 7.266 1.00 34.94 136 GLY D N 1
ATOM 3978 C CA . GLY B 1 138 ? -43.162 22.312 7.858 1.00 37.36 136 GLY D CA 1
ATOM 3979 C C . GLY B 1 138 ? -43.956 23.557 7.526 1.00 36.94 136 GLY D C 1
ATOM 3980 O O . GLY B 1 138 ? -45.109 23.664 7.908 1.00 39.54 136 GLY D O 1
ATOM 3981 N N . ALA B 1 139 ? -43.364 24.498 6.809 1.00 35.54 137 ALA D N 1
ATOM 3982 C CA . ALA B 1 139 ? -44.076 25.734 6.512 1.00 35.56 137 ALA D CA 1
ATOM 3983 C C . ALA B 1 139 ? -44.760 25.698 5.152 1.00 34.25 137 ALA D C 1
ATOM 3984 O O . ALA B 1 139 ? -44.748 24.674 4.455 1.00 29.24 137 ALA D O 1
ATOM 3986 N N . GLU B 1 140 ? -45.340 26.836 4.784 1.00 28.75 138 GLU D N 1
ATOM 3987 C CA . GLU B 1 140 ? -46.175 26.940 3.604 1.00 32.64 138 GLU D CA 1
ATOM 3988 C C . GLU B 1 140 ? -45.810 28.186 2.821 1.00 34.23 138 GLU D C 1
ATOM 3989 O O . GLU B 1 140 ? -45.674 29.264 3.398 1.00 28.39 138 GLU D O 1
ATOM 3995 N N . VAL B 1 141 ? -45.660 28.042 1.507 1.00 33.60 139 VAL D N 1
ATOM 3996 C CA . VAL B 1 141 ? -45.432 29.197 0.644 1.00 36.02 139 VAL D CA 1
ATOM 3997 C C . VAL B 1 141 ? -46.768 29.765 0.148 1.00 35.28 139 VAL D C 1
ATOM 3998 O O . VAL B 1 141 ? -47.620 29.019 -0.334 1.00 33.67 139 VAL D O 1
ATOM 4002 N N . VAL B 1 142 ? -46.957 31.075 0.285 1.00 36.07 140 VAL D N 1
ATOM 4003 C CA . VAL B 1 142 ? -48.048 31.763 -0.405 1.00 33.66 140 VAL D CA 1
ATOM 4004 C C . VAL B 1 142 ? -47.455 32.539 -1.573 1.00 32.10 140 VAL D C 1
ATOM 4005 O O . VAL B 1 142 ? -46.423 33.182 -1.423 1.00 33.56 140 VAL D O 1
ATOM 4009 N N . GLU B 1 143 ? -48.082 32.460 -2.742 1.00 29.32 141 GLU D N 1
ATOM 4010 C CA . GLU B 1 143 ? -47.595 33.198 -3.898 1.00 30.64 141 GLU D CA 1
ATOM 4011 C C . GLU B 1 143 ? -48.302 34.536 -4.044 1.00 33.87 141 GLU D C 1
ATOM 4012 O O . GLU B 1 143 ? -49.518 34.625 -3.892 1.00 33.37 141 GLU D O 1
ATOM 4018 N N . ILE B 1 144 ? -47.529 35.577 -4.336 1.00 33.29 142 ILE D N 1
ATOM 4019 C CA . ILE B 1 144 ? -48.082 36.878 -4.663 1.00 29.44 142 ILE D CA 1
ATOM 4020 C C . ILE B 1 144 ? -48.180 36.979 -6.176 1.00 33.42 142 ILE D C 1
ATOM 4021 O O . ILE B 1 144 ? -47.174 37.121 -6.865 1.00 34.04 142 ILE D O 1
ATOM 4026 N N . ASP B 1 145 ? -49.395 36.884 -6.696 1.00 33.87 143 ASP D N 1
ATOM 4027 C CA . ASP B 1 145 ? -49.613 37.022 -8.126 1.00 38.90 143 ASP D CA 1
ATOM 4028 C C . ASP B 1 145 ? -49.255 38.431 -8.571 1.00 39.83 143 ASP D C 1
ATOM 4029 O O . ASP B 1 145 ? -49.726 39.411 -7.987 1.00 42.86 143 ASP D O 1
ATOM 4034 N N . THR B 1 146 ? -48.437 38.538 -9.611 1.00 41.41 144 THR D N 1
ATOM 4035 C CA . THR B 1 146 ? -47.964 39.847 -10.053 1.00 39.50 144 THR D CA 1
ATOM 4036 C C . THR B 1 146 ? -48.244 40.126 -11.528 1.00 41.74 144 THR D C 1
ATOM 4037 O O . THR B 1 146 ? -47.630 41.017 -12.108 1.00 40.88 144 THR D O 1
ATOM 4041 N N . ARG B 1 147 ? -49.162 39.368 -12.129 1.00 44.73 145 ARG D N 1
ATOM 4042 C CA . ARG B 1 147 ? -49.576 39.595 -13.519 1.00 43.45 145 ARG D CA 1
ATOM 4043 C C . ARG B 1 147 ? -50.106 41.011 -13.737 1.00 46.54 145 ARG D C 1
ATOM 4044 O O . ARG B 1 147 ? -49.771 41.664 -14.730 1.00 45.59 145 ARG D O 1
ATOM 4052 N N . SER B 1 148 ? -50.926 41.479 -12.797 1.00 48.80 146 SER D N 1
ATOM 4053 C CA . SER B 1 148 ? -51.506 42.825 -12.842 1.00 43.20 146 SER D CA 1
ATOM 4054 C C . SER B 1 148 ? -50.491 43.937 -13.119 1.00 48.73 146 SER D C 1
ATOM 4055 O O . SER B 1 148 ? -50.857 45.029 -13.569 1.00 50.38 146 SER D O 1
ATOM 4058 N N . ASN B 1 149 ? -49.217 43.667 -12.848 1.00 51.28 147 ASN D N 1
ATOM 4059 C CA . ASN B 1 149 ? -48.171 44.655 -13.087 1.00 45.43 147 ASN D CA 1
ATOM 4060 C C . ASN B 1 149 ? -46.994 44.113 -13.884 1.00 42.24 147 ASN D C 1
ATOM 4061 O O . ASN B 1 149 ? -45.854 44.511 -13.657 1.00 43.79 147 ASN D O 1
ATOM 4066 N N . ASP B 1 150 ? -47.283 43.213 -14.820 1.00 39.23 148 ASP D N 1
ATOM 4067 C CA . ASP B 1 150 ? -46.264 42.640 -15.701 1.00 45.15 148 ASP D CA 1
ATOM 4068 C C . ASP B 1 150 ? -45.134 41.936 -14.951 1.00 42.33 148 ASP D C 1
ATOM 4069 O O . ASP B 1 150 ? -43.971 42.005 -15.361 1.00 42.92 148 ASP D O 1
ATOM 4074 N N . PHE B 1 151 ? -45.500 41.277 -13.853 1.00 37.37 149 PHE D N 1
ATOM 4075 C CA . PHE B 1 151 ? -44.585 40.476 -13.034 1.00 35.39 149 PHE D CA 1
ATOM 4076 C C . PHE B 1 151 ? -43.641 41.306 -12.163 1.00 37.62 149 PHE D C 1
ATOM 4077 O O . PHE B 1 151 ? -42.686 40.779 -11.584 1.00 34.53 149 PHE D O 1
ATOM 4085 N N . VAL B 1 152 ? -43.925 42.602 -12.063 1.00 36.50 150 VAL D N 1
ATOM 4086 C CA . VAL B 1 152 ? -43.196 43.465 -11.148 1.00 31.57 150 VAL D CA 1
ATOM 4087 C C . VAL B 1 152 ? -43.986 43.663 -9.857 1.00 31.00 150 VAL D C 1
ATOM 4088 O O . VAL B 1 152 ? -45.087 44.206 -9.867 1.00 36.47 150 VAL D O 1
ATOM 4092 N N . LEU B 1 153 ? -43.421 43.206 -8.748 1.00 28.02 151 LEU D N 1
ATOM 4093 C CA . LEU B 1 153 ? -44.028 43.397 -7.439 1.00 27.79 151 LEU D CA 1
ATOM 4094 C C . LEU B 1 153 ? -44.090 44.876 -7.049 1.00 30.30 151 LEU D C 1
ATOM 4095 O O . LEU B 1 153 ? -43.075 45.568 -7.058 1.00 30.86 151 LEU D O 1
ATOM 4100 N N . THR B 1 154 ? -45.283 45.357 -6.710 1.00 29.83 152 THR D N 1
ATOM 4101 C CA . THR B 1 154 ? -45.449 46.713 -6.185 1.00 32.18 152 THR D CA 1
ATOM 4102 C C . THR B 1 154 ? -45.595 46.632 -4.666 1.00 28.16 152 THR D C 1
ATOM 4103 O O . THR B 1 154 ? -45.972 45.584 -4.138 1.00 32.41 152 THR D O 1
ATOM 4107 N N . PRO B 1 155 ? -45.289 47.728 -3.957 1.00 29.45 153 PRO D N 1
ATOM 4108 C CA . PRO B 1 155 ? -45.377 47.722 -2.491 1.00 30.13 153 PRO D CA 1
ATOM 4109 C C . PRO B 1 155 ? -46.794 47.511 -1.992 1.00 27.30 153 PRO D C 1
ATOM 4110 O O . PRO B 1 155 ? -46.985 47.098 -0.842 1.00 28.66 153 PRO D O 1
ATOM 4114 N N . GLU B 1 156 ? -47.770 47.798 -2.851 1.00 33.23 154 GLU D N 1
ATOM 4115 C CA . GLU B 1 156 ? -49.178 47.555 -2.541 1.00 37.54 154 GLU D CA 1
ATOM 4116 C C . GLU B 1 156 ? -49.512 46.062 -2.450 1.00 30.95 154 GLU D C 1
ATOM 4117 O O . GLU B 1 156 ? -50.082 45.603 -1.453 1.00 32.57 154 GLU D O 1
ATOM 4123 N N . MET B 1 157 ? -49.163 45.313 -3.493 1.00 30.64 155 MET D N 1
ATOM 4124 C CA . MET B 1 157 ? -49.407 43.870 -3.508 1.00 30.39 155 MET D CA 1
ATOM 4125 C C . MET B 1 157 ? -48.729 43.239 -2.309 1.00 33.65 155 MET D C 1
ATOM 4126 O O . MET B 1 157 ? -49.272 42.333 -1.659 1.00 38.28 155 MET D O 1
ATOM 4131 N N . LEU B 1 158 ? -47.535 43.736 -2.011 1.00 30.80 156 LEU D N 1
ATOM 4132 C CA . LEU B 1 158 ? -46.755 43.217 -0.897 1.00 35.15 156 LEU D CA 1
ATOM 4133 C C . LEU B 1 158 ? -47.475 43.465 0.429 1.00 34.21 156 LEU D C 1
ATOM 4134 O O . LEU B 1 158 ? -47.731 42.527 1.188 1.00 30.98 156 LEU D O 1
ATOM 4139 N N . GLU B 1 159 ? -47.800 44.727 0.706 1.00 33.04 157 GLU D N 1
ATOM 4140 C CA . GLU B 1 159 ? -48.431 45.062 1.984 1.00 34.56 157 GLU D CA 1
ATOM 4141 C C . GLU B 1 159 ? -49.779 44.343 2.175 1.00 39.49 157 GLU D C 1
ATOM 4142 O O . GLU B 1 159 ? -50.084 43.832 3.268 1.00 36.82 157 GLU D O 1
ATOM 4148 N N . GLU B 1 160 ? -50.568 44.289 1.103 1.00 37.18 158 GLU D N 1
ATOM 4149 C CA . GLU B 1 160 ? -51.824 43.557 1.124 1.00 34.98 158 GLU D CA 1
ATOM 4150 C C . GLU B 1 160 ? -51.574 42.096 1.512 1.00 40.73 158 GLU D C 1
ATOM 4151 O O . GLU B 1 160 ? -52.253 41.550 2.395 1.00 43.28 158 GLU D O 1
ATOM 4157 N N . ALA B 1 161 ? -50.590 41.471 0.863 1.00 39.82 159 ALA D N 1
ATOM 4158 C CA . ALA B 1 161 ? -50.280 40.071 1.126 1.00 31.02 159 ALA D CA 1
ATOM 4159 C C . ALA B 1 161 ? -49.841 39.838 2.575 1.00 36.46 159 ALA D C 1
ATOM 4160 O O . ALA B 1 161 ? -50.278 38.881 3.234 1.00 37.38 159 ALA D O 1
ATOM 4162 N N . ILE B 1 162 ? -48.977 40.723 3.064 1.00 37.43 160 ILE D N 1
ATOM 4163 C CA . ILE B 1 162 ? -48.478 40.644 4.432 1.00 35.91 160 ILE D CA 1
ATOM 4164 C C . ILE B 1 162 ? -49.636 40.670 5.426 1.00 41.14 160 ILE D C 1
ATOM 4165 O O . ILE B 1 162 ? -49.780 39.757 6.267 1.00 43.09 160 ILE D O 1
ATOM 4170 N N . LEU B 1 163 ? -50.466 41.710 5.317 1.00 40.78 161 LEU D N 1
ATOM 4171 C CA . LEU B 1 163 ? -51.627 41.849 6.196 1.00 43.16 161 LEU D CA 1
ATOM 4172 C C . LEU B 1 163 ? -52.527 40.611 6.121 1.00 43.37 161 LEU D C 1
ATOM 4173 O O . LEU B 1 163 ? -52.927 40.066 7.155 1.00 42.65 161 LEU D O 1
ATOM 4175 N N . LYS B 1 164 ? -52.816 40.156 4.901 1.00 38.96 162 LYS D N 1
ATOM 4176 C CA . LYS B 1 164 ? -53.645 38.970 4.711 1.00 38.30 162 LYS D CA 1
ATOM 4177 C C . LYS B 1 164 ? -53.096 37.761 5.465 1.00 43.46 162 LYS D C 1
ATOM 4178 O O . LYS B 1 164 ? -53.858 36.999 6.060 1.00 44.03 162 LYS D O 1
ATOM 4180 N N . GLU B 1 165 ? -51.778 37.586 5.462 1.00 41.65 163 GLU D N 1
ATOM 4181 C CA . GLU B 1 165 ? -51.203 36.438 6.167 1.00 38.55 163 GLU D CA 1
ATOM 4182 C C . GLU B 1 165 ? -51.143 36.596 7.687 1.00 39.34 163 GLU D C 1
ATOM 4183 O O . GLU B 1 165 ? -51.143 35.605 8.418 1.00 39.14 163 GLU D O 1
ATOM 4189 N N . GLY B 1 166 ? -51.058 37.836 8.162 1.00 43.00 164 GLY D N 1
ATOM 4190 C CA . GLY B 1 166 ? -51.150 38.095 9.594 1.00 45.29 164 GLY D CA 1
ATOM 4191 C C . GLY B 1 166 ? -50.046 37.525 10.477 1.00 43.19 164 GLY D C 1
ATOM 4192 O O . GLY B 1 166 ? -48.860 37.750 10.227 1.00 46.30 164 GLY D O 1
ATOM 4193 N N . GLU B 1 167 ? -50.438 36.793 11.518 1.00 40.95 165 GLU D N 1
ATOM 4194 C CA . GLU B 1 167 ? -49.496 36.292 12.526 1.00 42.67 165 GLU D CA 1
ATOM 4195 C C . GLU B 1 167 ? -48.573 35.168 12.025 1.00 44.64 165 GLU D C 1
ATOM 4196 O O . GLU B 1 167 ? -47.423 35.060 12.459 1.00 43.41 165 GLU D O 1
ATOM 4198 N N . ALA B 1 168 ? -49.071 34.332 11.119 1.00 38.38 166 ALA D N 1
ATOM 4199 C CA . ALA B 1 168 ? -48.281 33.204 10.626 1.00 40.11 166 ALA D CA 1
ATOM 4200 C C . ALA B 1 168 ? -47.168 33.631 9.657 1.00 37.17 166 ALA D C 1
ATOM 4201 O O . ALA B 1 168 ? -46.353 32.810 9.233 1.00 33.29 166 ALA D O 1
ATOM 4203 N N . LEU B 1 169 ? -47.131 34.917 9.322 1.00 35.49 167 LEU D N 1
ATOM 4204 C CA . LEU B 1 169 ? -46.130 35.443 8.396 1.00 34.71 167 LEU D CA 1
ATOM 4205 C C . LEU B 1 169 ? -44.744 35.465 9.024 1.00 34.30 167 LEU D C 1
ATOM 4206 O O . LEU B 1 169 ? -44.499 36.207 9.983 1.00 30.38 167 LEU D O 1
ATOM 4211 N N . LYS B 1 170 ? -43.844 34.655 8.469 1.00 31.91 168 LYS D N 1
ATOM 4212 C CA . LYS B 1 170 ? -42.483 34.554 8.987 1.00 33.52 168 LYS D CA 1
ATOM 4213 C C . LYS B 1 170 ? -41.453 35.281 8.122 1.00 31.66 168 LYS D C 1
ATOM 4214 O O . LYS B 1 170 ? -40.495 35.865 8.644 1.00 31.82 168 LYS D O 1
ATOM 4220 N N . ALA B 1 171 ? -41.649 35.249 6.808 1.00 28.92 169 ALA D N 1
ATOM 4221 C CA . ALA B 1 171 ? -40.671 35.822 5.893 1.00 26.96 169 ALA D CA 1
ATOM 4222 C C . ALA B 1 171 ? -41.241 36.085 4.506 1.00 26.17 169 ALA D C 1
ATOM 4223 O O . ALA B 1 171 ? -42.280 35.535 4.130 1.00 24.68 169 ALA D O 1
ATOM 4225 N N . VAL B 1 172 ? -40.545 36.933 3.753 1.00 25.33 170 VAL D N 1
ATOM 4226 C CA . VAL B 1 172 ? -40.834 37.133 2.340 1.00 24.99 170 VAL D CA 1
ATOM 4227 C C . VAL B 1 172 ? -39.581 36.791 1.551 1.00 21.23 170 VAL D C 1
ATOM 4228 O O . VAL B 1 172 ? -38.486 37.118 1.986 1.00 22.96 170 VAL D O 1
ATOM 4232 N N . ILE B 1 173 ? -39.743 36.152 0.396 1.00 19.35 171 ILE D N 1
ATOM 4233 C CA . ILE B 1 173 ? -38.616 35.811 -0.461 1.00 22.43 171 ILE D CA 1
ATOM 4234 C C . ILE B 1 173 ? -38.625 36.677 -1.700 1.00 25.88 171 ILE D C 1
ATOM 4235 O O . ILE B 1 173 ? -39.510 36.536 -2.554 1.00 24.00 171 ILE D O 1
ATOM 4240 N N . LEU B 1 174 ? -37.651 37.582 -1.787 1.00 19.75 172 LEU D N 1
ATOM 4241 C CA . LEU B 1 174 ? -37.492 38.442 -2.954 1.00 16.91 172 LEU D CA 1
ATOM 4242 C C . LEU B 1 174 ? -36.335 37.898 -3.788 1.00 21.03 172 LEU D C 1
ATOM 4243 O O . LEU B 1 174 ? -35.257 37.584 -3.259 1.00 17.40 172 LEU D O 1
ATOM 4248 N N . ASN B 1 175 ? -36.563 37.782 -5.090 1.00 16.87 173 ASN D N 1
ATOM 4249 C CA . ASN B 1 175 ? -35.560 37.249 -5.995 1.00 19.33 173 ASN D CA 1
ATOM 4250 C C . ASN B 1 175 ? -35.361 38.152 -7.195 1.00 19.15 173 ASN D C 1
ATOM 4251 O O . ASN B 1 175 ? -36.205 38.214 -8.085 1.00 20.70 173 ASN D O 1
ATOM 4256 N N . TYR B 1 176 ? -34.240 38.859 -7.218 1.00 19.08 174 TYR D N 1
ATOM 4257 C CA . TYR B 1 176 ? -34.063 39.914 -8.199 1.00 20.11 174 TYR D CA 1
ATOM 4258 C C . TYR B 1 176 ? -32.588 40.101 -8.529 1.00 20.82 174 TYR D C 1
ATOM 4259 O O . TYR B 1 176 ? -31.756 40.138 -7.620 1.00 17.48 174 TYR D O 1
ATOM 4268 N N . PRO B 1 177 ? -32.252 40.156 -9.834 1.00 14.30 175 PRO D N 1
ATOM 4269 C CA . PRO B 1 177 ? -33.144 39.960 -10.982 1.00 18.79 175 PRO D CA 1
ATOM 4270 C C . PRO B 1 177 ? -33.898 38.625 -10.939 1.00 20.96 175 PRO D C 1
ATOM 4271 O O . PRO B 1 177 ? -33.379 37.642 -10.409 1.00 20.84 175 PRO D O 1
ATOM 4275 N N . THR B 1 178 ? -35.123 38.612 -11.446 1.00 17.43 176 THR D N 1
ATOM 4276 C CA . THR B 1 178 ? -35.987 37.466 -11.236 1.00 25.56 176 THR D CA 1
ATOM 4277 C C . THR B 1 178 ? -35.891 36.371 -12.302 1.00 26.27 176 THR D C 1
ATOM 4278 O O . THR B 1 178 ? -35.907 36.649 -13.511 1.00 24.44 176 THR D O 1
ATOM 4282 N N . ASN B 1 179 ? -35.764 35.131 -11.822 1.00 22.13 177 ASN D N 1
ATOM 4283 C CA . ASN B 1 179 ? -35.963 33.920 -12.618 1.00 21.89 177 ASN D CA 1
ATOM 4284 C C . ASN B 1 179 ? -37.431 33.526 -12.426 1.00 23.45 177 ASN D C 1
ATOM 4285 O O . ASN B 1 179 ? -37.873 33.346 -11.293 1.00 22.33 177 ASN D O 1
ATOM 4290 N N . PRO B 1 180 ? -38.195 33.366 -13.520 1.00 27.59 178 PRO D N 1
ATOM 4291 C CA . PRO B 1 180 ? -37.851 33.301 -14.943 1.00 25.45 178 PRO D CA 1
ATOM 4292 C C . PRO B 1 180 ? -38.092 34.591 -15.719 1.00 24.45 178 PRO D C 1
ATOM 4293 O O . PRO B 1 180 ? -37.809 34.662 -16.911 1.00 23.54 178 PRO D O 1
ATOM 4297 N N . THR B 1 181 ? -38.618 35.606 -15.058 1.00 29.43 179 THR D N 1
ATOM 4298 C CA . THR B 1 181 ? -39.082 36.792 -15.770 1.00 26.38 179 THR D CA 1
ATOM 4299 C C . THR B 1 181 ? -37.965 37.716 -16.258 1.00 29.87 179 THR D C 1
ATOM 4300 O O . THR B 1 181 ? -38.092 38.368 -17.297 1.00 32.38 179 THR D O 1
ATOM 4304 N N . GLY B 1 182 ? -36.866 37.773 -15.516 1.00 25.54 180 GLY D N 1
ATOM 4305 C CA . GLY B 1 182 ? -35.796 38.691 -15.864 1.00 30.57 180 GLY D CA 1
ATOM 4306 C C . GLY B 1 182 ? -36.063 40.102 -15.357 1.00 27.99 180 GLY D C 1
ATOM 4307 O O . GLY B 1 182 ? -35.393 41.052 -15.765 1.00 25.25 180 GLY D O 1
ATOM 4308 N N . VAL B 1 183 ? -37.046 40.223 -14.465 1.00 23.09 181 VAL D N 1
ATOM 4309 C CA . VAL B 1 183 ? -37.430 41.490 -13.844 1.00 23.89 181 VAL D CA 1
ATOM 4310 C C . VAL B 1 183 ? -36.329 42.069 -12.949 1.00 23.97 181 VAL D C 1
ATOM 4311 O O . VAL B 1 183 ? -35.666 41.332 -12.223 1.00 26.51 181 VAL D O 1
ATOM 4315 N N . THR B 1 184 ? -36.130 43.384 -13.002 1.00 26.04 182 THR D N 1
ATOM 4316 C CA . THR B 1 184 ? -35.255 44.062 -12.049 1.00 23.17 182 THR D CA 1
ATOM 4317 C C . THR B 1 184 ? -36.024 45.131 -11.294 1.00 22.88 182 THR D C 1
ATOM 4318 O O . THR B 1 184 ? -37.178 45.386 -11.578 1.00 25.66 182 THR D O 1
ATOM 4322 N N . TYR B 1 185 ? -35.373 45.754 -10.324 1.00 24.80 183 TYR D N 1
ATOM 4323 C CA . TYR B 1 185 ? -35.988 46.821 -9.558 1.00 26.21 183 TYR D CA 1
ATOM 4324 C C . TYR B 1 185 ? -35.000 47.972 -9.428 1.00 25.67 183 TYR D C 1
ATOM 4325 O O . TYR B 1 185 ? -33.833 47.763 -9.111 1.00 26.38 183 TYR D O 1
ATOM 4334 N N . SER B 1 186 ? -35.468 49.185 -9.690 1.00 26.21 184 SER D N 1
ATOM 4335 C CA . SER B 1 186 ? -34.634 50.369 -9.577 1.00 24.18 184 SER D CA 1
ATOM 4336 C C . SER B 1 186 ? -34.431 50.698 -8.107 1.00 23.77 184 SER D C 1
ATOM 4337 O O . SER B 1 186 ? -35.091 50.115 -7.236 1.00 25.86 184 SER D O 1
ATOM 4340 N N . ARG B 1 187 ? -33.544 51.653 -7.836 1.00 22.28 185 ARG D N 1
ATOM 4341 C CA . ARG B 1 187 ? -33.264 52.081 -6.468 1.00 20.11 185 ARG D CA 1
ATOM 4342 C C . ARG B 1 187 ? -34.542 52.509 -5.752 1.00 23.91 185 ARG D C 1
ATOM 4343 O O . ARG B 1 187 ? -34.804 52.100 -4.622 1.00 25.42 185 ARG D O 1
ATOM 4351 N N . GLN B 1 188 ? -35.347 53.322 -6.427 1.00 26.90 186 GLN D N 1
ATOM 4352 C CA . GLN B 1 188 ? -36.627 53.748 -5.881 1.00 26.73 186 GLN D CA 1
ATOM 4353 C C . GLN B 1 188 ? -37.598 52.573 -5.631 1.00 24.23 186 GLN D C 1
ATOM 4354 O O . GLN B 1 188 ? -38.213 52.497 -4.568 1.00 23.86 186 GLN D O 1
ATOM 4360 N N . GLN B 1 189 ? -37.748 51.672 -6.598 1.00 22.27 187 GLN D N 1
ATOM 4361 C CA . GLN B 1 189 ? -38.615 50.507 -6.397 1.00 28.18 187 GLN D CA 1
ATOM 4362 C C . GLN B 1 189 ? -38.231 49.716 -5.132 1.00 28.25 187 GLN D C 1
ATOM 4363 O O . GLN B 1 189 ? -39.099 49.285 -4.349 1.00 28.78 187 GLN D O 1
ATOM 4369 N N . ILE B 1 190 ? -36.927 49.552 -4.920 1.00 26.27 188 ILE D N 1
ATOM 4370 C CA . ILE B 1 190 ? -36.447 48.842 -3.736 1.00 27.96 188 ILE D CA 1
ATOM 4371 C C . ILE B 1 190 ? -36.733 49.614 -2.440 1.00 26.56 188 ILE D C 1
ATOM 4372 O O . ILE B 1 190 ? -37.260 49.037 -1.476 1.00 25.19 188 ILE D O 1
ATOM 4377 N N . LYS B 1 191 ? -36.398 50.909 -2.424 1.00 28.32 189 LYS D N 1
ATOM 4378 C CA . LYS B 1 191 ? -36.792 51.797 -1.314 1.00 29.80 189 LYS D CA 1
ATOM 4379 C C . LYS B 1 191 ? -38.270 51.649 -0.961 1.00 26.65 189 LYS D C 1
ATOM 4380 O O . LYS B 1 191 ? -38.630 51.509 0.207 1.00 28.99 189 LYS D O 1
ATOM 4386 N N . ASN B 1 192 ? -39.122 51.675 -1.981 1.00 25.45 190 ASN D N 1
ATOM 4387 C CA . ASN B 1 192 ? -40.555 51.489 -1.780 1.00 26.96 190 ASN D CA 1
ATOM 4388 C C . ASN B 1 192 ? -40.941 50.106 -1.236 1.00 27.06 190 ASN D C 1
ATOM 4389 O O . ASN B 1 192 ? -41.927 49.979 -0.515 1.00 24.64 190 ASN D O 1
ATOM 4394 N N . LEU B 1 193 ? -40.174 49.072 -1.558 1.00 24.10 191 LEU D N 1
ATOM 4395 C CA . LEU B 1 193 ? -40.473 47.778 -0.943 1.00 25.52 191 LEU D CA 1
ATOM 4396 C C . LEU B 1 193 ? -40.080 47.779 0.535 1.00 27.08 191 LEU D C 1
ATOM 4397 O O . LEU B 1 193 ? -40.823 47.287 1.400 1.00 27.48 191 LEU D O 1
ATOM 4402 N N . ALA B 1 194 ? -38.911 48.348 0.820 1.00 25.26 192 ALA D N 1
ATOM 4403 C CA . ALA B 1 194 ? -38.404 48.414 2.187 1.00 25.21 192 ALA D CA 1
ATOM 4404 C C . ALA B 1 194 ? -39.328 49.223 3.092 1.00 31.09 192 ALA D C 1
ATOM 4405 O O . ALA B 1 194 ? -39.503 48.875 4.260 1.00 30.65 192 ALA D O 1
ATOM 4407 N N . GLU B 1 195 ? -39.891 50.305 2.541 1.00 33.47 193 GLU D N 1
ATOM 4408 C CA . GLU B 1 195 ? -40.871 51.156 3.221 1.00 31.58 193 GLU D CA 1
ATOM 4409 C C . GLU B 1 195 ? -41.976 50.324 3.857 1.00 32.31 193 GLU D C 1
ATOM 4410 O O . GLU B 1 195 ? -42.332 50.525 5.015 1.00 33.94 193 GLU D O 1
ATOM 4416 N N . VAL B 1 196 ? -42.517 49.391 3.084 1.00 27.63 194 VAL D N 1
ATOM 4417 C CA . VAL B 1 196 ? -43.506 48.464 3.605 1.00 32.45 194 VAL D CA 1
ATOM 4418 C C . VAL B 1 196 ? -42.867 47.529 4.601 1.00 29.89 194 VAL D C 1
ATOM 4419 O O . VAL B 1 196 ? -43.277 47.456 5.761 1.00 30.84 194 VAL D O 1
ATOM 4423 N N . LEU B 1 197 ? -41.845 46.824 4.138 1.00 30.70 195 LEU D N 1
ATOM 4424 C CA . LEU B 1 197 ? -41.303 45.694 4.886 1.00 30.24 195 LEU D CA 1
ATOM 4425 C C . LEU B 1 197 ? -40.873 46.051 6.303 1.00 29.64 195 LEU D C 1
ATOM 4426 O O . LEU B 1 197 ? -40.973 45.229 7.212 1.00 34.66 195 LEU D O 1
ATOM 4431 N N . LYS B 1 198 ? -40.431 47.285 6.502 1.00 32.21 196 LYS D N 1
ATOM 4432 C CA . LYS B 1 198 ? -39.808 47.641 7.769 1.00 37.58 196 LYS D CA 1
ATOM 4433 C C . LYS B 1 198 ? -40.768 47.655 8.959 1.00 41.46 196 LYS D C 1
ATOM 4434 O O . LYS B 1 198 ? -40.336 47.534 10.107 1.00 40.90 196 LYS D O 1
ATOM 4440 N N . LYS B 1 199 ? -42.064 47.777 8.702 1.00 36.53 197 LYS D N 1
ATOM 4441 C CA . LYS B 1 199 ? -43.006 47.793 9.813 1.00 34.44 197 LYS D CA 1
ATOM 4442 C C . LYS B 1 199 ? -43.607 46.425 10.140 1.00 35.76 197 LYS D C 1
ATOM 4443 O O . LYS B 1 199 ? -44.735 46.340 10.604 1.00 37.57 197 LYS D O 1
ATOM 4449 N N . TYR B 1 200 ? -42.840 45.360 9.915 1.00 37.03 198 TYR D N 1
ATOM 4450 C CA . TYR B 1 200 ? -43.308 43.998 10.179 1.00 34.95 198 TYR D CA 1
ATOM 4451 C C . TYR B 1 200 ? -42.172 43.093 10.658 1.00 37.81 198 TYR D C 1
ATOM 4452 O O . TYR B 1 200 ? -41.078 43.120 10.095 1.00 33.47 198 TYR D O 1
ATOM 4461 N N . PRO B 1 201 ? -42.437 42.278 11.696 1.00 37.96 199 PRO D N 1
ATOM 4462 C CA . PRO B 1 201 ? -41.404 41.435 12.304 1.00 30.64 199 PRO D CA 1
ATOM 4463 C C . PRO B 1 201 ? -41.216 40.193 11.452 1.00 33.04 199 PRO D C 1
ATOM 4464 O O . PRO B 1 201 ? -41.583 39.080 11.864 1.00 29.28 199 PRO D O 1
ATOM 4468 N N . ILE B 1 202 ? -40.671 40.405 10.254 1.00 29.86 200 ILE D N 1
ATOM 4469 C CA . ILE B 1 202 ? -40.486 39.345 9.273 1.00 33.05 200 ILE D CA 1
ATOM 4470 C C . ILE B 1 202 ? -39.109 39.414 8.604 1.00 29.15 200 ILE D C 1
ATOM 4471 O O . ILE B 1 202 ? -38.567 40.507 8.369 1.00 27.16 200 ILE D O 1
ATOM 4476 N N . PHE B 1 203 ? -38.554 38.237 8.316 1.00 24.47 201 PHE D N 1
ATOM 4477 C CA . PHE B 1 203 ? -37.273 38.108 7.629 1.00 23.51 201 PHE D CA 1
ATOM 4478 C C . PHE B 1 203 ? -37.459 38.366 6.135 1.00 24.13 201 PHE D C 1
ATOM 4479 O O . PHE B 1 203 ? -38.470 37.979 5.544 1.00 22.57 201 PHE D O 1
ATOM 4487 N N . VAL B 1 204 ? -36.476 39.001 5.511 1.00 20.90 202 VAL D N 1
ATOM 4488 C CA . VAL B 1 204 ? -36.494 39.113 4.063 1.00 19.37 202 VAL D CA 1
ATOM 4489 C C . VAL B 1 204 ? -35.367 38.292 3.459 1.00 20.09 202 VAL D C 1
ATOM 4490 O O . VAL B 1 204 ? -34.198 38.568 3.703 1.00 19.50 202 VAL D O 1
ATOM 4494 N N . ILE B 1 205 ? -35.719 37.267 2.690 1.00 18.05 203 ILE D N 1
ATOM 4495 C CA . ILE B 1 205 ? -34.718 36.475 2.002 1.00 19.00 203 ILE D CA 1
ATOM 4496 C C . ILE B 1 205 ? -34.504 37.126 0.659 1.00 18.63 203 ILE D C 1
ATOM 4497 O O . ILE B 1 205 ? -35.313 36.975 -0.254 1.00 23.30 203 ILE D O 1
ATOM 4502 N N . SER B 1 206 ? -33.422 37.876 0.550 1.00 18.32 204 SER D N 1
ATOM 4503 C CA . SER B 1 206 ? -33.120 38.595 -0.676 1.00 16.97 204 SER D CA 1
ATOM 4504 C C . SER B 1 206 ? -32.172 37.736 -1.516 1.00 17.92 204 SER D C 1
ATOM 4505 O O . SER B 1 206 ? -30.979 37.659 -1.234 1.00 15.87 204 SER D O 1
ATOM 4508 N N . ASP B 1 207 ? -32.724 37.063 -2.523 1.00 17.32 205 ASP D N 1
ATOM 4509 C CA . ASP B 1 207 ? -31.953 36.177 -3.384 1.00 17.62 205 ASP D CA 1
ATOM 4510 C C . ASP B 1 207 ? -31.434 36.964 -4.566 1.00 18.15 205 ASP D C 1
ATOM 4511 O O . ASP B 1 207 ? -32.152 37.198 -5.545 1.00 15.89 205 ASP D O 1
ATOM 4516 N N . GLU B 1 208 ? -30.171 37.353 -4.482 1.00 15.70 206 GLU D N 1
ATOM 4517 C CA . GLU B 1 208 ? -29.613 38.269 -5.461 1.00 17.00 206 GLU D CA 1
ATOM 4518 C C . GLU B 1 208 ? -28.549 37.652 -6.351 1.00 16.85 206 GLU D C 1
ATOM 4519 O O . GLU B 1 208 ? -27.677 38.376 -6.831 1.00 17.68 206 GLU D O 1
ATOM 4525 N N . VAL B 1 209 ? -28.640 36.342 -6.596 1.00 16.59 207 VAL D N 1
ATOM 4526 C CA . VAL B 1 209 ? -27.607 35.608 -7.339 1.00 16.51 207 VAL D CA 1
ATOM 4527 C C . VAL B 1 209 ? -27.353 36.154 -8.744 1.00 17.65 207 VAL D C 1
ATOM 4528 O O . VAL B 1 209 ? -26.252 36.029 -9.273 1.00 15.04 207 VAL D O 1
ATOM 4532 N N . TYR B 1 210 ? -28.373 36.752 -9.346 1.00 17.20 208 TYR D N 1
ATOM 4533 C CA . TYR B 1 210 ? -28.244 37.261 -10.707 1.00 16.58 208 TYR D CA 1
ATOM 4534 C C . TYR B 1 210 ? -27.807 38.722 -10.772 1.00 20.65 208 TYR D C 1
ATOM 4535 O O . TYR B 1 210 ? -27.760 39.290 -11.863 1.00 23.69 208 TYR D O 1
ATOM 4544 N N . ALA B 1 211 ? -27.473 39.325 -9.627 1.00 17.49 209 ALA D N 1
ATOM 4545 C CA . ALA B 1 211 ? -27.174 40.777 -9.577 1.00 19.48 209 ALA D CA 1
ATOM 4546 C C . ALA B 1 211 ? -26.166 41.292 -10.604 1.00 16.42 209 ALA D C 1
ATOM 4547 O O . ALA B 1 211 ? -26.351 42.361 -11.164 1.00 17.59 209 ALA D O 1
ATOM 4549 N N . GLU B 1 212 ? -25.099 40.548 -10.858 1.00 20.54 210 GLU D N 1
ATOM 4550 C CA . GLU B 1 212 ? -24.095 41.036 -11.803 1.00 20.97 210 GLU D CA 1
ATOM 4551 C C . GLU B 1 212 ? -24.684 41.191 -13.191 1.00 21.03 210 GLU D C 1
ATOM 4552 O O . GLU B 1 212 ? -24.193 41.957 -14.005 1.00 25.25 210 GLU D O 1
ATOM 4558 N N . LEU B 1 213 ? -25.775 40.485 -13.436 1.00 22.58 211 LEU D N 1
ATOM 4559 C CA . LEU B 1 213 ? -26.412 40.510 -14.733 1.00 20.66 211 LEU D CA 1
ATOM 4560 C C . LEU B 1 213 ? -27.586 41.476 -14.675 1.00 21.99 211 LEU D C 1
ATOM 4561 O O . LEU B 1 213 ? -28.746 41.083 -14.565 1.00 23.47 211 LEU D O 1
ATOM 4566 N N . THR B 1 214 ? -27.253 42.759 -14.716 1.00 24.81 212 THR D N 1
ATOM 4567 C CA . THR B 1 214 ? -28.229 43.831 -14.717 1.00 24.21 212 THR D CA 1
ATOM 4568 C C . THR B 1 214 ? -27.937 44.729 -15.920 1.00 26.63 212 THR D C 1
ATOM 4569 O O . THR B 1 214 ? -26.799 45.113 -16.164 1.00 25.03 212 THR D O 1
ATOM 4573 N N . TYR B 1 215 ? -28.966 45.024 -16.698 1.00 28.95 213 TYR D N 1
ATOM 4574 C CA . TYR B 1 215 ? -28.771 45.711 -17.962 1.00 30.26 213 TYR D CA 1
ATOM 4575 C C . TYR B 1 215 ? -29.296 47.120 -17.905 1.00 31.70 213 TYR D C 1
ATOM 4576 O O . TYR B 1 215 ? -29.287 47.835 -18.904 1.00 29.94 213 TYR D O 1
ATOM 4585 N N . THR B 1 216 ? -29.745 47.500 -16.714 1.00 36.10 214 THR D N 1
ATOM 4586 C CA . THR B 1 216 ? -30.306 48.815 -16.451 1.00 37.06 214 THR D CA 1
ATOM 4587 C C . THR B 1 216 ? -29.454 49.967 -16.966 1.00 40.09 214 THR D C 1
ATOM 4588 O O . THR B 1 216 ? -29.969 50.878 -17.613 1.00 47.56 214 THR D O 1
ATOM 4592 N N . GLY B 1 217 ? -28.156 49.940 -16.677 1.00 35.39 215 GLY D N 1
ATOM 4593 C CA . GLY B 1 217 ? -27.325 51.102 -16.944 1.00 38.93 215 GLY D CA 1
ATOM 4594 C C . GLY B 1 217 ? -27.033 51.818 -15.638 1.00 43.27 215 GLY D C 1
ATOM 4595 O O . GLY B 1 217 ? -25.997 52.454 -15.479 1.00 44.52 215 GLY D O 1
ATOM 4596 N N . GLU B 1 218 ? -27.975 51.729 -14.707 1.00 44.61 216 GLU D N 1
ATOM 4597 C CA . GLU B 1 218 ? -27.678 51.934 -13.298 1.00 42.35 216 GLU D CA 1
ATOM 4598 C C . GLU B 1 218 ? -27.560 50.553 -12.657 1.00 38.73 216 GLU D C 1
ATOM 4599 O O . GLU B 1 218 ? -28.431 49.710 -12.827 1.00 34.70 216 GLU D O 1
ATOM 4605 N N . SER B 1 219 ? -26.465 50.327 -11.942 1.00 33.69 217 SER D N 1
ATOM 4606 C CA . SER B 1 219 ? -26.156 49.023 -11.360 1.00 28.17 217 SER D CA 1
ATOM 4607 C C . SER B 1 219 ? -27.211 48.479 -10.386 1.00 23.51 217 SER D C 1
ATOM 4608 O O . SER B 1 219 ? -28.095 49.209 -9.939 1.00 24.44 217 SER D O 1
ATOM 4611 N N . HIS B 1 220 ? -27.089 47.192 -10.070 1.00 20.31 218 HIS D N 1
ATOM 4612 C CA . HIS B 1 220 ? -28.010 46.475 -9.191 1.00 17.77 218 HIS D CA 1
ATOM 4613 C C . HIS B 1 220 ? -28.088 47.104 -7.807 1.00 18.70 218 HIS D C 1
ATOM 4614 O O . HIS B 1 220 ? -27.087 47.580 -7.275 1.00 19.82 218 HIS D O 1
ATOM 4621 N N . VAL B 1 221 ? -29.271 47.085 -7.207 1.00 14.46 219 VAL D N 1
ATOM 4622 C CA . VAL B 1 221 ? -29.435 47.654 -5.867 1.00 15.86 219 VAL D CA 1
ATOM 4623 C C . VAL B 1 221 ? -30.035 46.608 -4.935 1.00 15.80 219 VAL D C 1
ATOM 4624 O O . VAL B 1 221 ? -31.046 46.000 -5.264 1.00 16.92 219 VAL D O 1
ATOM 4628 N N . SER B 1 222 ? -29.422 46.407 -3.772 1.00 13.69 220 SER D N 1
ATOM 4629 C CA . SER B 1 222 ? -29.914 45.440 -2.798 1.00 15.17 220 SER D CA 1
ATOM 4630 C C . SER B 1 222 ? -30.792 46.072 -1.731 1.00 20.00 220 SER D C 1
ATOM 4631 O O . SER B 1 222 ? -30.466 47.126 -1.197 1.00 17.02 220 SER D O 1
ATOM 4634 N N . ILE B 1 223 ? -31.887 45.395 -1.392 1.00 19.04 221 ILE D N 1
ATOM 4635 C CA . ILE B 1 223 ? -32.772 45.852 -0.330 1.00 19.67 221 ILE D CA 1
ATOM 4636 C C . ILE B 1 223 ? -32.051 45.931 1.016 1.00 22.64 221 ILE D C 1
ATOM 4637 O O . ILE B 1 223 ? -32.528 46.578 1.944 1.00 26.61 221 ILE D O 1
ATOM 4642 N N . ALA B 1 224 ? -30.896 45.287 1.125 1.00 20.89 222 ALA D N 1
ATOM 4643 C CA . ALA B 1 224 ? -30.115 45.385 2.351 1.00 22.01 222 ALA D CA 1
ATOM 4644 C C . ALA B 1 224 ? -29.610 46.807 2.556 1.00 22.82 222 ALA D C 1
ATOM 4645 O O . ALA B 1 224 ? -29.358 47.226 3.677 1.00 23.08 222 ALA D O 1
ATOM 4647 N N . GLU B 1 225 ? -29.455 47.545 1.463 1.00 23.77 223 GLU D N 1
ATOM 4648 C CA . GLU B 1 225 ? -29.084 48.944 1.558 1.00 29.16 223 GLU D CA 1
ATOM 4649 C C . GLU B 1 225 ? -30.121 49.731 2.349 1.00 29.17 223 GLU D C 1
ATOM 4650 O O . GLU B 1 225 ? -29.785 50.718 2.997 1.00 28.79 223 GLU D O 1
ATOM 4656 N N . TYR B 1 226 ? -31.379 49.291 2.296 1.00 28.43 224 TYR D N 1
ATOM 4657 C CA . TYR B 1 226 ? -32.469 50.024 2.940 1.00 28.55 224 TYR D CA 1
ATOM 4658 C C . TYR B 1 226 ? -33.146 49.230 4.058 1.00 31.38 224 TYR D C 1
ATOM 4659 O O . TYR B 1 226 ? -33.863 49.799 4.886 1.00 35.86 224 TYR D O 1
ATOM 4668 N N . LEU B 1 227 ? -32.901 47.922 4.094 1.00 27.37 225 LEU D N 1
ATOM 4669 C CA . LEU B 1 227 ? -33.489 47.061 5.114 1.00 26.35 225 LEU D CA 1
ATOM 4670 C C . LEU B 1 227 ? -32.455 46.165 5.816 1.00 29.08 225 LEU D C 1
ATOM 4671 O O . LEU B 1 227 ? -32.691 44.955 5.982 1.00 26.33 225 LEU D O 1
ATOM 4676 N N . PRO B 1 228 ? -31.322 46.745 6.250 1.00 27.71 226 PRO D N 1
ATOM 4677 C CA . PRO B 1 228 ? -30.222 45.898 6.729 1.00 28.04 226 PRO D CA 1
ATOM 4678 C C . PRO B 1 228 ? -30.595 44.962 7.867 1.00 29.14 226 PRO D C 1
ATOM 4679 O O . PRO B 1 228 ? -30.087 43.850 7.914 1.00 29.87 226 PRO D O 1
ATOM 4683 N N . ASP B 1 229 ? -31.480 45.397 8.754 1.00 31.27 227 ASP D N 1
ATOM 4684 C CA . ASP B 1 229 ? -31.757 44.655 9.976 1.00 28.69 227 ASP D CA 1
ATOM 4685 C C . ASP B 1 229 ? -32.639 43.443 9.737 1.00 28.15 227 ASP D C 1
ATOM 4686 O O . ASP B 1 229 ? -32.649 42.527 10.550 1.00 26.78 227 ASP D O 1
ATOM 4691 N N . GLN B 1 230 ? -33.390 43.442 8.636 1.00 27.89 228 GLN D N 1
ATOM 4692 C CA . GLN B 1 230 ? -34.328 42.349 8.367 1.00 22.96 228 GLN D CA 1
ATOM 4693 C C . GLN B 1 230 ? -33.888 41.425 7.239 1.00 22.51 228 GLN D C 1
ATOM 4694 O O . GLN B 1 230 ? -34.492 40.377 7.022 1.00 20.15 228 GLN D O 1
ATOM 4700 N N . THR B 1 231 ? -32.833 41.804 6.532 1.00 20.56 229 THR D N 1
ATOM 4701 C CA . THR B 1 231 ? -32.472 41.131 5.292 1.00 20.07 229 THR D CA 1
ATOM 4702 C C . THR B 1 231 ? -31.376 40.082 5.450 1.00 21.39 229 THR D C 1
ATOM 4703 O O . THR B 1 231 ? -30.262 40.390 5.861 1.00 17.66 229 THR D O 1
ATOM 4707 N N . ILE B 1 232 ? -31.720 38.841 5.137 1.00 19.23 230 ILE D N 1
ATOM 4708 C CA . ILE B 1 232 ? -30.735 37.813 4.851 1.00 18.64 230 ILE D CA 1
ATOM 4709 C C . ILE B 1 232 ? -30.453 37.823 3.344 1.00 20.45 230 ILE D C 1
ATOM 4710 O O . ILE B 1 232 ? -31.321 37.488 2.521 1.00 18.11 230 ILE D O 1
ATOM 4715 N N . LEU B 1 233 ? -29.239 38.233 2.990 1.00 18.22 231 LEU D N 1
ATOM 4716 C CA . LEU B 1 233 ? -28.826 38.375 1.597 1.00 14.98 231 LEU D CA 1
ATOM 4717 C C . LEU B 1 233 ? -28.144 37.099 1.084 1.00 18.23 231 LEU D C 1
ATOM 4718 O O . LEU B 1 233 ? -27.045 36.737 1.516 1.00 15.95 231 LEU D O 1
ATOM 4723 N N . ILE B 1 234 ? -28.809 36.418 0.159 1.00 17.83 232 ILE D N 1
ATOM 4724 C CA . ILE B 1 234 ? -28.254 35.221 -0.451 1.00 15.80 232 ILE D CA 1
ATOM 4725 C C . ILE B 1 234 ? -27.650 35.574 -1.812 1.00 18.13 232 ILE D C 1
ATOM 4726 O O . ILE B 1 234 ? -28.316 36.145 -2.673 1.00 16.96 232 ILE D O 1
ATOM 4731 N N . SER B 1 235 ? -26.379 35.250 -1.997 1.00 15.03 233 SER D N 1
ATOM 4732 C CA . SER B 1 235 ? -25.714 35.531 -3.255 1.00 15.41 233 SER D CA 1
ATOM 4733 C C . SER B 1 235 ? -24.850 34.343 -3.672 1.00 19.19 233 SER D C 1
ATOM 4734 O O . SER B 1 235 ? -24.838 33.308 -3.005 1.00 17.27 233 SER D O 1
ATOM 4737 N N . GLY B 1 236 ? -24.156 34.494 -4.796 1.00 20.77 234 GLY D N 1
ATOM 4738 C CA . GLY B 1 236 ? -23.246 33.488 -5.306 1.00 15.50 234 GLY D CA 1
ATOM 4739 C C . GLY B 1 236 ? -22.571 34.057 -6.540 1.00 19.20 234 GLY D C 1
ATOM 4740 O O . GLY B 1 236 ? -22.780 35.213 -6.868 1.00 17.06 234 GLY D O 1
ATOM 4741 N N . LEU B 1 237 ? -21.800 33.241 -7.247 1.00 17.26 235 LEU D N 1
ATOM 4742 C CA . LEU B 1 237 ? -20.940 33.729 -8.317 1.00 18.71 235 LEU D CA 1
ATOM 4743 C C . LEU B 1 237 ? -21.086 32.930 -9.613 1.00 19.79 235 LEU D C 1
ATOM 4744 O O . LEU B 1 237 ? -20.649 33.369 -10.680 1.00 18.77 235 LEU D O 1
ATOM 4749 N N . SER B 1 238 ? -21.717 31.765 -9.535 1.00 19.78 236 SER D N 1
ATOM 4750 C CA . SER B 1 238 ? -21.740 30.860 -10.687 1.00 21.54 236 SER D CA 1
ATOM 4751 C C . SER B 1 238 ? -22.558 31.362 -11.876 1.00 21.06 236 SER D C 1
ATOM 4752 O O . SER B 1 238 ? -22.365 30.898 -13.001 1.00 21.62 236 SER D O 1
ATOM 4755 N N . LYS B 1 239 ? -23.471 32.303 -11.643 1.00 22.44 237 LYS D N 1
ATOM 4756 C CA . LYS B 1 239 ? -24.280 32.834 -12.741 1.00 20.30 237 LYS D CA 1
ATOM 4757 C C . LYS B 1 239 ? -23.438 33.692 -13.679 1.00 18.32 237 LYS D C 1
ATOM 4758 O O . LYS B 1 239 ? -23.770 33.866 -14.854 1.00 19.96 237 LYS D O 1
ATOM 4764 N N . SER B 1 240 ? -22.334 34.197 -13.146 1.00 18.02 238 SER D N 1
ATOM 4765 C CA . SER B 1 240 ? -21.511 35.192 -13.819 1.00 22.97 238 SER D CA 1
ATOM 4766 C C . SER B 1 240 ? -20.031 34.783 -13.936 1.00 25.07 238 SER D C 1
ATOM 4767 O O . SER B 1 240 ? -19.243 35.464 -14.598 1.00 21.27 238 SER D O 1
ATOM 4769 N N . HIS B 1 241 ? -19.647 33.679 -13.292 1.00 19.79 239 HIS D N 1
ATOM 4770 C CA . HIS B 1 241 ? -18.237 33.291 -13.259 1.00 19.38 239 HIS D CA 1
ATOM 4771 C C . HIS B 1 241 ? -18.041 31.779 -13.430 1.00 19.80 239 HIS D C 1
ATOM 4772 O O . HIS B 1 241 ? -18.814 30.983 -12.903 1.00 18.01 239 HIS D O 1
ATOM 4779 N N . ALA B 1 242 ? -16.999 31.392 -14.158 1.00 19.71 240 ALA D N 1
ATOM 4780 C CA . ALA B 1 242 ? -16.576 29.997 -14.224 1.00 20.46 240 ALA D CA 1
ATOM 4781 C C . ALA B 1 242 ? -16.080 29.565 -12.843 1.00 23.41 240 ALA D C 1
ATOM 4782 O O . ALA B 1 242 ? -15.146 30.156 -12.307 1.00 26.22 240 ALA D O 1
ATOM 4784 N N . MET B 1 243 ? -16.722 28.564 -12.248 1.00 20.96 241 MET D N 1
ATOM 4785 C CA . MET B 1 243 ? -16.403 28.157 -10.874 1.00 22.14 241 MET D CA 1
ATOM 4786 C C . MET B 1 243 ? -15.778 26.773 -10.824 1.00 22.02 241 MET D C 1
ATOM 4787 O O . MET B 1 243 ? -15.428 26.291 -9.752 1.00 21.29 241 MET D O 1
ATOM 4792 N N . THR B 1 244 ? -15.697 26.122 -11.977 1.00 21.30 242 THR D N 1
ATOM 4793 C CA . THR B 1 244 ? -15.054 24.818 -12.081 1.00 24.00 242 THR D CA 1
ATOM 4794 C C . THR B 1 244 ? -15.892 23.763 -11.337 1.00 25.39 242 THR D C 1
ATOM 4795 O O . THR B 1 244 ? -15.427 22.680 -10.992 1.00 25.53 242 THR D O 1
ATOM 4799 N N . GLY B 1 245 ? -17.163 24.096 -11.131 1.00 21.55 243 GLY D N 1
ATOM 4800 C CA . GLY B 1 245 ? -18.111 23.183 -10.525 1.00 21.71 243 GLY D CA 1
ATOM 4801 C C . GLY B 1 245 ? -18.494 23.568 -9.107 1.00 24.56 243 GLY D C 1
ATOM 4802 O O . GLY B 1 245 ? -19.554 23.182 -8.616 1.00 25.79 243 GLY D O 1
ATOM 4803 N N . TRP B 1 246 ? -17.631 24.331 -8.445 1.00 20.83 244 TRP D N 1
ATOM 4804 C CA . TRP B 1 246 ? -17.857 24.681 -7.054 1.00 21.66 244 TRP D CA 1
ATOM 4805 C C . TRP B 1 246 ? -18.602 26.004 -6.908 1.00 24.17 244 TRP D C 1
ATOM 4806 O O . TRP B 1 246 ? -18.008 27.041 -6.607 1.00 22.76 244 TRP D O 1
ATOM 4817 N N . ARG B 1 247 ? -19.910 25.948 -7.103 1.00 22.24 245 ARG D N 1
ATOM 4818 C CA . ARG B 1 247 ? -20.738 27.135 -7.128 1.00 20.18 245 ARG D CA 1
ATOM 4819 C C . ARG B 1 247 ? -21.134 27.517 -5.717 1.00 19.29 245 ARG D C 1
ATOM 4820 O O . ARG B 1 247 ? -22.289 27.383 -5.330 1.00 18.13 245 ARG D O 1
ATOM 4828 N N . LEU B 1 248 ? -20.156 27.983 -4.950 1.00 19.11 246 LEU D N 1
ATOM 4829 C CA . LEU B 1 248 ? -20.371 28.358 -3.556 1.00 17.97 246 LEU D CA 1
ATOM 4830 C C . LEU B 1 248 ? -21.458 29.415 -3.401 1.00 17.44 246 LEU D C 1
ATOM 4831 O O . LEU B 1 248 ? -21.593 30.308 -4.235 1.00 17.98 246 LEU D O 1
ATOM 4836 N N . GLY B 1 249 ? -22.233 29.303 -2.332 1.00 16.05 247 GLY D N 1
ATOM 4837 C CA . GLY B 1 249 ? -23.207 30.316 -1.991 1.00 15.44 247 GLY D CA 1
ATOM 4838 C C . GLY B 1 249 ? -22.669 31.206 -0.892 1.00 15.26 247 GLY D C 1
ATOM 4839 O O . GLY B 1 249 ? -21.788 30.809 -0.140 1.00 14.25 247 GLY D O 1
ATOM 4840 N N . LEU B 1 250 ? -23.205 32.420 -0.808 1.00 14.24 248 LEU D N 1
ATOM 4841 C CA . LEU B 1 250 ? -22.814 33.380 0.216 1.00 13.96 248 LEU D CA 1
ATOM 4842 C C . LEU B 1 250 ? -24.048 33.922 0.936 1.00 15.55 248 LEU D C 1
ATOM 4843 O O . LEU B 1 250 ? -25.077 34.206 0.329 1.00 15.69 248 LEU D O 1
ATOM 4848 N N . ILE B 1 251 ? -23.947 34.052 2.244 1.00 18.85 249 ILE D N 1
ATOM 4849 C CA . ILE B 1 251 ? -25.028 34.624 3.025 1.00 17.74 249 ILE D CA 1
ATOM 4850 C C . ILE B 1 251 ? -24.479 35.812 3.792 1.00 17.52 249 ILE D C 1
ATOM 4851 O O . ILE B 1 251 ? -23.414 35.721 4.396 1.00 19.34 249 ILE D O 1
ATOM 4856 N N . PHE B 1 252 ? -25.191 36.932 3.738 1.00 18.27 250 PHE D N 1
ATOM 4857 C CA . PHE B 1 252 ? -24.800 38.143 4.453 1.00 17.83 250 PHE D CA 1
ATOM 4858 C C . PHE B 1 252 ? -25.971 38.570 5.333 1.00 17.18 250 PHE D C 1
ATOM 4859 O O . PHE B 1 252 ? -27.089 38.709 4.844 1.00 14.69 250 PHE D O 1
ATOM 4867 N N . ALA B 1 253 ? -25.726 38.792 6.617 1.00 16.58 251 ALA D N 1
ATOM 4868 C CA . ALA B 1 253 ? -26.805 39.182 7.516 1.00 19.73 251 ALA D CA 1
ATOM 4869 C C . ALA B 1 253 ? -26.225 39.806 8.757 1.00 21.38 251 ALA D C 1
ATOM 4870 O O . ALA B 1 253 ? -25.070 39.563 9.082 1.00 21.25 251 ALA D O 1
ATOM 4872 N N . PRO B 1 254 ? -27.009 40.647 9.444 1.00 22.43 252 PRO D N 1
ATOM 4873 C CA . PRO B 1 254 ? -26.441 41.274 10.637 1.00 20.56 252 PRO D CA 1
ATOM 4874 C C . PRO B 1 254 ? -25.945 40.228 11.610 1.00 22.79 252 PRO D C 1
ATOM 4875 O O . PRO B 1 254 ? -26.489 39.117 11.663 1.00 19.49 252 PRO D O 1
ATOM 4879 N N . ALA B 1 255 ? -24.899 40.590 12.347 1.00 27.09 253 ALA D N 1
ATOM 4880 C CA . ALA B 1 255 ? -24.246 39.690 13.293 1.00 25.66 253 ALA D CA 1
ATOM 4881 C C . ALA B 1 255 ? -25.248 38.999 14.199 1.00 22.49 253 ALA D C 1
ATOM 4882 O O . ALA B 1 255 ? -25.122 37.807 14.476 1.00 27.35 253 ALA D O 1
ATOM 4884 N N . VAL B 1 256 ? -26.256 39.746 14.637 1.00 25.81 254 VAL D N 1
ATOM 4885 C CA . VAL B 1 256 ? -27.271 39.197 15.534 1.00 26.94 254 VAL D CA 1
ATOM 4886 C C . VAL B 1 256 ? -28.078 38.076 14.871 1.00 26.99 254 VAL D C 1
ATOM 4887 O O . VAL B 1 256 ? -28.502 37.134 15.546 1.00 29.82 254 VAL D O 1
ATOM 4891 N N . LEU B 1 257 ? -28.260 38.158 13.552 1.00 27.02 255 LEU D N 1
ATOM 4892 C CA . LEU B 1 257 ? -28.968 37.107 12.810 1.00 27.89 255 LEU D CA 1
ATOM 4893 C C . LEU B 1 257 ? -28.056 35.946 12.422 1.00 25.73 255 LEU D C 1
ATOM 4894 O O . LEU B 1 257 ? -28.444 34.782 12.517 1.00 28.13 255 LEU D O 1
ATOM 4899 N N . THR B 1 258 ? -26.849 36.264 11.966 1.00 23.98 256 THR D N 1
ATOM 4900 C CA . THR B 1 258 ? -25.926 35.225 11.556 1.00 28.58 256 THR D CA 1
ATOM 4901 C C . THR B 1 258 ? -25.579 34.370 12.761 1.00 29.62 256 THR D C 1
ATOM 4902 O O . THR B 1 258 ? -25.337 33.181 12.613 1.00 27.56 256 THR D O 1
ATOM 4906 N N . ALA B 1 259 ? -25.578 34.968 13.952 1.00 26.82 257 ALA D N 1
ATOM 4907 C CA . ALA B 1 259 ? -25.354 34.190 15.170 1.00 27.87 257 ALA D CA 1
ATOM 4908 C C . ALA B 1 259 ? -26.338 33.014 15.308 1.00 30.97 257 ALA D C 1
ATOM 4909 O O . ALA B 1 259 ? -26.025 32.002 15.933 1.00 33.13 257 ALA D O 1
ATOM 4911 N N . GLN B 1 260 ? -27.518 33.154 14.713 1.00 27.17 258 GLN D N 1
ATOM 4912 C CA . GLN B 1 260 ? -28.517 32.101 14.738 1.00 29.44 258 GLN D CA 1
ATOM 4913 C C . GLN B 1 260 ? -28.422 31.228 13.495 1.00 31.49 258 GLN D C 1
ATOM 4914 O O . GLN B 1 260 ? -28.569 30.001 13.564 1.00 30.88 258 GLN D O 1
ATOM 4920 N N . LEU B 1 261 ? -28.180 31.866 12.355 1.00 29.21 259 LEU D N 1
ATOM 4921 C CA . LEU B 1 261 ? -28.054 31.140 11.094 1.00 27.88 259 LEU D CA 1
ATOM 4922 C C . LEU B 1 261 ? -26.903 30.128 11.148 1.00 25.95 259 LEU D C 1
ATOM 4923 O O . LEU B 1 261 ? -26.981 29.063 10.559 1.00 27.98 259 LEU D O 1
ATOM 4928 N N . ILE B 1 262 ? -25.852 30.466 11.885 1.00 27.75 260 ILE D N 1
ATOM 4929 C CA . ILE B 1 262 ? -24.642 29.658 11.966 1.00 30.52 260 ILE D CA 1
ATOM 4930 C C . ILE B 1 262 ? -24.910 28.351 12.714 1.00 35.10 260 ILE D C 1
ATOM 4931 O O . ILE B 1 262 ? -24.151 27.394 12.597 1.00 38.49 260 ILE D O 1
ATOM 4936 N N . LYS B 1 263 ? -26.004 28.310 13.466 1.00 35.31 261 LYS D N 1
ATOM 4937 C CA . LYS B 1 263 ? -26.380 27.105 14.200 1.00 37.99 261 LYS D CA 1
ATOM 4938 C C . LYS B 1 263 ? -26.984 26.033 13.300 1.00 37.31 261 LYS D C 1
ATOM 4939 O O . LYS B 1 263 ? -27.308 24.947 13.765 1.00 43.45 261 LYS D O 1
ATOM 4945 N N . SER B 1 264 ? -27.142 26.332 12.017 1.00 37.24 262 SER D N 1
ATOM 4946 C CA . SER B 1 264 ? -27.666 25.348 11.085 1.00 39.00 262 SER D CA 1
ATOM 4947 C C . SER B 1 264 ? -26.543 24.638 10.308 1.00 41.53 262 SER D C 1
ATOM 4948 O O . SER B 1 264 ? -26.525 24.666 9.077 1.00 36.97 262 SER D O 1
ATOM 4951 N N . HIS B 1 265 ? -25.639 23.987 11.052 1.00 43.64 263 HIS D N 1
ATOM 4952 C CA . HIS B 1 265 ? -24.393 23.376 10.540 1.00 44.43 263 HIS D CA 1
ATOM 4953 C C . HIS B 1 265 ? -24.491 22.702 9.184 1.00 43.16 263 HIS D C 1
ATOM 4954 O O . HIS B 1 265 ? -23.816 23.114 8.244 1.00 42.47 263 HIS D O 1
ATOM 4961 N N . GLN B 1 266 ? -25.333 21.672 9.101 1.00 39.01 264 GLN D N 1
ATOM 4962 C CA . GLN B 1 266 ? -25.369 20.749 7.965 1.00 41.16 264 GLN D CA 1
ATOM 4963 C C . GLN B 1 266 ? -25.339 21.411 6.592 1.00 37.64 264 GLN D C 1
ATOM 4964 O O . GLN B 1 266 ? -24.929 20.794 5.611 1.00 40.99 264 GLN D O 1
ATOM 4970 N N . TYR B 1 267 ? -25.758 22.671 6.538 1.00 37.49 265 TYR D N 1
ATOM 4971 C CA . TYR B 1 267 ? -25.869 23.415 5.286 1.00 35.25 265 TYR D CA 1
ATOM 4972 C C . TYR B 1 267 ? -24.795 24.509 5.134 1.00 34.90 265 TYR D C 1
ATOM 4973 O O . TYR B 1 267 ? -24.807 25.263 4.157 1.00 30.84 265 TYR D O 1
ATOM 4982 N N . LEU B 1 268 ? -23.873 24.598 6.094 1.00 37.00 266 LEU D N 1
ATOM 4983 C CA . LEU B 1 268 ? -22.878 25.683 6.106 1.00 34.78 266 LEU D CA 1
ATOM 4984 C C . LEU B 1 268 ? -21.434 25.188 6.031 1.00 36.28 266 LEU D C 1
ATOM 4985 O O . LEU B 1 268 ? -21.037 24.252 6.732 1.00 38.88 266 LEU D O 1
ATOM 4990 N N . VAL B 1 269 ? -20.648 25.836 5.183 1.00 34.60 267 VAL D N 1
ATOM 4991 C CA . VAL B 1 269 ? -19.232 25.508 5.044 1.00 37.91 267 VAL D CA 1
ATOM 4992 C C . VAL B 1 269 ? -18.384 26.204 6.121 1.00 35.56 267 VAL D C 1
ATOM 4993 O O . VAL B 1 269 ? -18.257 27.424 6.133 1.00 36.66 267 VAL D O 1
ATOM 4997 N N . THR B 1 270 ? -17.827 25.410 7.032 1.00 36.73 268 THR D N 1
ATOM 4998 C CA . THR B 1 270 ? -16.963 25.920 8.089 1.00 37.33 268 THR D CA 1
ATOM 4999 C C . THR B 1 270 ? -15.509 25.792 7.666 1.00 36.86 268 THR D C 1
ATOM 5000 O O . THR B 1 270 ? -14.640 26.524 8.142 1.00 42.69 268 THR D O 1
ATOM 5004 N N . ALA B 1 271 ? -15.256 24.855 6.762 1.00 36.33 269 ALA D N 1
ATOM 5005 C CA . ALA B 1 271 ? -13.921 24.635 6.229 1.00 37.79 269 ALA D CA 1
ATOM 5006 C C . ALA B 1 271 ? -14.017 23.984 4.856 1.00 37.53 269 ALA D C 1
ATOM 5007 O O . ALA B 1 271 ? -14.911 23.177 4.601 1.00 37.10 269 ALA D O 1
ATOM 5009 N N . ALA B 1 272 ? -13.103 24.355 3.967 1.00 39.87 270 ALA D N 1
ATOM 5010 C CA . ALA B 1 272 ? -12.993 23.719 2.657 1.00 34.91 270 ALA D CA 1
ATOM 5011 C C . ALA B 1 272 ? -11.575 23.896 2.129 1.00 33.95 270 ALA D C 1
ATOM 5012 O O . ALA B 1 272 ? -10.850 24.806 2.541 1.00 39.02 270 ALA D O 1
ATOM 5014 N N . THR B 1 273 ? -11.165 23.022 1.228 1.00 33.32 271 THR D N 1
ATOM 5015 C CA . THR B 1 273 ? -9.805 23.080 0.735 1.00 26.10 271 THR D CA 1
ATOM 5016 C C . THR B 1 273 ? -9.635 24.236 -0.216 1.00 29.61 271 THR D C 1
ATOM 5017 O O . THR B 1 273 ? -10.611 24.836 -0.675 1.00 28.96 271 THR D O 1
ATOM 5021 N N . THR B 1 274 ? -8.379 24.529 -0.523 1.00 28.81 272 THR D N 1
ATOM 5022 C CA . THR B 1 274 ? -8.061 25.529 -1.520 1.00 32.92 272 THR D CA 1
ATOM 5023 C C . THR B 1 274 ? -8.812 25.170 -2.805 1.00 28.00 272 THR D C 1
ATOM 5024 O O . THR B 1 274 ? -9.384 26.045 -3.468 1.00 24.21 272 THR D O 1
ATOM 5028 N N . SER B 1 275 ? -8.875 23.868 -3.095 1.00 25.54 273 SER D N 1
ATOM 5029 C CA . SER B 1 275 ? -9.571 23.347 -4.271 1.00 22.82 273 SER D CA 1
ATOM 5030 C C . SER B 1 275 ? -11.035 23.806 -4.322 1.00 28.48 273 SER D C 1
ATOM 5031 O O . SER B 1 275 ? -11.558 24.158 -5.387 1.00 24.84 273 SER D O 1
ATOM 5034 N N . VAL B 1 276 ? -11.682 23.823 -3.163 1.00 24.03 274 VAL D N 1
ATOM 5035 C CA . VAL B 1 276 ? -13.086 24.189 -3.092 1.00 23.82 274 VAL D CA 1
ATOM 5036 C C . VAL B 1 276 ? -13.302 25.690 -3.212 1.00 22.49 274 VAL D C 1
ATOM 5037 O O . VAL B 1 276 ? -14.209 26.131 -3.902 1.00 22.37 274 VAL D O 1
ATOM 5041 N N . GLN B 1 277 ? -12.457 26.475 -2.554 1.00 23.97 275 GLN D N 1
ATOM 5042 C CA . GLN B 1 277 ? -12.699 27.908 -2.424 1.00 21.65 275 GLN D CA 1
ATOM 5043 C C . GLN B 1 277 ? -12.108 28.749 -3.544 1.00 23.05 275 GLN D C 1
ATOM 5044 O O . GLN B 1 277 ? -12.462 29.924 -3.702 1.00 26.60 275 GLN D O 1
ATOM 5050 N N . PHE B 1 278 ? -11.177 28.162 -4.286 1.00 24.67 276 PHE D N 1
ATOM 5051 C CA . PHE B 1 278 ? -10.259 28.939 -5.111 1.00 25.53 276 PHE D CA 1
ATOM 5052 C C . PHE B 1 278 ? -10.956 29.731 -6.196 1.00 24.01 276 PHE D C 1
ATOM 5053 O O . PHE B 1 278 ? -10.675 30.914 -6.382 1.00 25.17 276 PHE D O 1
ATOM 5061 N N . ALA B 1 279 ? -11.867 29.081 -6.910 1.00 24.43 277 ALA D N 1
ATOM 5062 C CA . ALA B 1 279 ? -12.583 29.736 -8.003 1.00 25.58 277 ALA D CA 1
ATOM 5063 C C . ALA B 1 279 ? -13.429 30.901 -7.490 1.00 26.28 277 ALA D C 1
ATOM 5064 O O . ALA B 1 279 ? -13.613 31.910 -8.179 1.00 25.22 277 ALA D O 1
ATOM 5066 N N . ALA B 1 280 ? -13.925 30.751 -6.266 1.00 22.86 278 ALA D N 1
ATOM 5067 C CA . ALA B 1 280 ? -14.742 31.766 -5.613 1.00 24.60 278 ALA D CA 1
ATOM 5068 C C . ALA B 1 280 ? -13.919 32.985 -5.212 1.00 22.31 278 ALA D C 1
ATOM 5069 O O . ALA B 1 280 ? -14.328 34.130 -5.424 1.00 20.62 278 ALA D O 1
ATOM 5071 N N . ILE B 1 281 ? -12.758 32.731 -4.620 1.00 25.81 279 ILE D N 1
ATOM 5072 C CA . ILE B 1 281 ? -11.860 33.814 -4.239 1.00 21.07 279 ILE D CA 1
ATOM 5073 C C . ILE B 1 281 ? -11.392 34.564 -5.476 1.00 22.87 279 ILE D C 1
ATOM 5074 O O . ILE B 1 281 ? -11.344 35.798 -5.498 1.00 24.38 279 ILE D O 1
ATOM 5079 N N . GLU B 1 282 ? -11.051 33.798 -6.503 1.00 21.81 280 GLU D N 1
ATOM 5080 C CA . GLU B 1 282 ? -10.606 34.341 -7.766 1.00 22.65 280 GLU D CA 1
ATOM 5081 C C . GLU B 1 282 ? -11.693 35.217 -8.372 1.00 24.17 280 GLU D C 1
ATOM 5082 O O . GLU B 1 282 ? -11.432 36.344 -8.789 1.00 21.00 280 GLU D O 1
ATOM 5088 N N . ALA B 1 283 ? -12.916 34.699 -8.403 1.00 22.25 281 ALA D N 1
ATOM 5089 C CA . ALA B 1 283 ? -14.026 35.414 -9.001 1.00 20.45 281 ALA D CA 1
ATOM 5090 C C . ALA B 1 283 ? -14.355 36.685 -8.232 1.00 22.41 281 ALA D C 1
ATOM 5091 O O . ALA B 1 283 ? -14.845 37.640 -8.821 1.00 18.03 281 ALA D O 1
ATOM 5093 N N . LEU B 1 284 ? -14.096 36.688 -6.923 1.00 20.46 282 LEU D N 1
ATOM 5094 C CA . LEU B 1 284 ? -14.406 37.846 -6.086 1.00 18.87 282 LEU D CA 1
ATOM 5095 C C . LEU B 1 284 ? -13.320 38.916 -6.141 1.00 26.05 282 LEU D C 1
ATOM 5096 O O . LEU B 1 284 ? -13.555 40.087 -5.810 1.00 25.94 282 LEU D O 1
ATOM 5101 N N . THR B 1 285 ? -12.129 38.509 -6.561 1.00 24.92 283 THR D N 1
ATOM 5102 C CA . THR B 1 285 ? -10.984 39.401 -6.578 1.00 18.07 283 THR D CA 1
ATOM 5103 C C . THR B 1 285 ? -10.539 39.698 -8.007 1.00 24.73 283 THR D C 1
ATOM 5104 O O . THR B 1 285 ? -10.944 40.705 -8.585 1.00 25.07 283 THR D O 1
ATOM 5108 N N . ASN B 1 286 ? -9.721 38.819 -8.584 1.00 24.30 284 ASN D N 1
ATOM 5109 C CA . ASN B 1 286 ? -9.238 39.023 -9.955 1.00 25.25 284 ASN D CA 1
ATOM 5110 C C . ASN B 1 286 ? -10.351 38.948 -10.994 1.00 25.28 284 ASN D C 1
ATOM 5111 O O . ASN B 1 286 ? -10.217 39.486 -12.090 1.00 30.96 284 ASN D O 1
ATOM 5116 N N . GLY B 1 287 ? -11.453 38.280 -10.653 1.00 25.70 285 GLY D N 1
ATOM 5117 C CA . GLY B 1 287 ? -12.567 38.129 -11.578 1.00 22.90 285 GLY D CA 1
ATOM 5118 C C . GLY B 1 287 ? -13.640 39.185 -11.416 1.00 24.38 285 GLY D C 1
ATOM 5119 O O . GLY B 1 287 ? -14.701 39.100 -12.028 1.00 26.29 285 GLY D O 1
ATOM 5120 N N . LYS B 1 288 ? -13.333 40.174 -10.583 1.00 20.71 286 LYS D N 1
ATOM 5121 C CA . LYS B 1 288 ? -14.210 41.273 -10.192 1.00 27.48 286 LYS D CA 1
ATOM 5122 C C . LYS B 1 288 ? -15.123 41.820 -11.291 1.00 27.68 286 LYS D C 1
ATOM 5123 O O . LYS B 1 288 ? -16.294 42.108 -11.049 1.00 26.79 286 LYS D O 1
ATOM 5129 N N . ASP B 1 289 ? -14.583 41.973 -12.496 1.00 27.85 287 ASP D N 1
ATOM 5130 C CA . ASP B 1 289 ? -15.310 42.665 -13.556 1.00 33.13 287 ASP D CA 1
ATOM 5131 C C . ASP B 1 289 ? -15.400 41.869 -14.855 1.00 34.05 287 ASP D C 1
ATOM 5132 O O . ASP B 1 289 ? -15.529 42.442 -15.930 1.00 32.11 287 ASP D O 1
ATOM 5137 N N . ASP B 1 290 ? -15.344 40.545 -14.760 1.00 29.35 288 ASP D N 1
ATOM 5138 C CA . ASP B 1 290 ? -15.471 39.730 -15.960 1.00 32.63 288 ASP D CA 1
ATOM 5139 C C . ASP B 1 290 ? -16.900 39.749 -16.504 1.00 33.88 288 ASP D C 1
ATOM 5140 O O . ASP B 1 290 ? -17.150 39.341 -17.637 1.00 35.19 288 ASP D O 1
ATOM 5145 N N . ALA B 1 291 ? -17.833 40.250 -15.704 1.00 33.64 289 ALA D N 1
ATOM 5146 C CA . ALA B 1 291 ? -19.232 40.307 -16.123 1.00 37.40 289 ALA D CA 1
ATOM 5147 C C . ALA B 1 291 ? -19.558 41.398 -17.148 1.00 36.43 289 ALA D C 1
ATOM 5148 O O . ALA B 1 291 ? -20.642 41.381 -17.721 1.00 38.41 289 ALA D O 1
ATOM 5150 N N . LEU B 1 292 ? -18.644 42.338 -17.383 1.00 38.72 290 LEU D N 1
ATOM 5151 C CA . LEU B 1 292 ? -18.896 43.400 -18.372 1.00 39.34 290 LEU D CA 1
ATOM 5152 C C . LEU B 1 292 ? -19.011 42.927 -19.844 1.00 39.15 290 LEU D C 1
ATOM 5153 O O . LEU B 1 292 ? -20.020 43.212 -20.509 1.00 45.23 290 LEU D O 1
ATOM 5158 N N . PRO B 1 293 ? -17.994 42.202 -20.364 1.00 40.11 291 PRO D N 1
ATOM 5159 C CA . PRO B 1 293 ? -18.092 41.783 -21.773 1.00 41.43 291 PRO D CA 1
ATOM 5160 C C . PRO B 1 293 ? -19.209 40.765 -21.979 1.00 46.39 291 PRO D C 1
ATOM 5161 O O . PRO B 1 293 ? -19.922 40.766 -22.998 1.00 50.31 291 PRO D O 1
ATOM 5165 N N . MET B 1 294 ? -19.338 39.894 -20.986 1.00 46.40 292 MET D N 1
ATOM 5166 C CA . MET B 1 294 ? -20.449 38.968 -20.866 1.00 46.78 292 MET D CA 1
ATOM 5167 C C . MET B 1 294 ? -21.762 39.753 -20.954 1.00 44.91 292 MET D C 1
ATOM 5168 O O . MET B 1 294 ? -22.725 39.296 -21.573 1.00 47.04 292 MET D O 1
ATOM 5173 N N . LYS B 1 295 ? -21.784 40.946 -20.358 1.00 43.91 293 LYS D N 1
ATOM 5174 C CA . LYS B 1 295 ? -22.979 41.787 -20.362 1.00 40.80 293 LYS D CA 1
ATOM 5175 C C . LYS B 1 295 ? -23.294 42.286 -21.764 1.00 43.22 293 LYS D C 1
ATOM 5176 O O . LYS B 1 295 ? -24.449 42.252 -22.205 1.00 39.32 293 LYS D O 1
ATOM 5182 N N . GLU B 1 296 ? -22.258 42.749 -22.458 1.00 46.92 294 GLU D N 1
ATOM 5183 C CA . GLU B 1 296 ? -22.408 43.173 -23.851 1.00 47.20 294 GLU D CA 1
ATOM 5184 C C . GLU B 1 296 ? -23.009 42.057 -24.720 1.00 45.89 294 GLU D C 1
ATOM 5185 O O . GLU B 1 296 ? -24.045 42.248 -25.396 1.00 45.82 294 GLU D O 1
ATOM 5187 N N . GLU B 1 297 ? -22.366 40.888 -24.678 1.00 45.65 295 GLU D N 1
ATOM 5188 C CA . GLU B 1 297 ? -22.827 39.716 -25.432 1.00 45.92 295 GLU D CA 1
ATOM 5189 C C . GLU B 1 297 ? -24.273 39.318 -25.111 1.00 44.53 295 GLU D C 1
ATOM 5190 O O . GLU B 1 297 ? -25.081 39.030 -26.014 1.00 46.46 295 GLU D O 1
ATOM 5196 N N . TYR B 1 298 ? -24.592 39.306 -23.819 1.00 44.46 296 TYR D N 1
ATOM 5197 C CA . TYR B 1 298 ? -25.941 38.977 -23.368 1.00 42.53 296 TYR D CA 1
ATOM 5198 C C . TYR B 1 298 ? -26.970 39.946 -23.906 1.00 38.53 296 TYR D C 1
ATOM 5199 O O . TYR B 1 298 ? -27.967 39.524 -24.469 1.00 39.68 296 TYR D O 1
ATOM 5208 N N . ILE B 1 299 ? -26.727 41.239 -23.722 1.00 44.61 297 ILE D N 1
ATOM 5209 C CA . ILE B 1 299 ? -27.602 42.268 -24.278 1.00 42.68 297 ILE D CA 1
ATOM 5210 C C . ILE B 1 299 ? -27.874 41.996 -25.757 1.00 45.81 297 ILE D C 1
ATOM 5211 O O . ILE B 1 299 ? -29.039 41.986 -26.185 1.00 47.21 297 ILE D O 1
ATOM 5216 N N . LYS B 1 300 ? -26.809 41.743 -26.523 1.00 40.85 298 LYS D N 1
ATOM 5217 C CA . LYS B 1 300 ? -26.980 41.354 -27.926 1.00 44.51 298 LYS D CA 1
ATOM 5218 C C . LYS B 1 300 ? -27.997 40.214 -28.083 1.00 50.61 298 LYS D C 1
ATOM 5219 O O . LYS B 1 300 ? -29.012 40.364 -28.781 1.00 49.58 298 LYS D O 1
ATOM 5225 N N . ARG B 1 301 ? -27.733 39.086 -27.420 1.00 47.61 299 ARG D N 1
ATOM 5226 C CA . ARG B 1 301 ? -28.612 37.922 -27.547 1.00 45.03 299 ARG D CA 1
ATOM 5227 C C . ARG B 1 301 ? -30.066 38.238 -27.180 1.00 44.76 299 ARG D C 1
ATOM 5228 O O . ARG B 1 301 ? -30.993 37.901 -27.917 1.00 49.93 299 ARG D O 1
ATOM 5236 N N . ARG B 1 302 ? -30.245 38.899 -26.041 1.00 46.33 300 ARG D N 1
ATOM 5237 C CA . ARG B 1 302 ? -31.559 39.273 -25.525 1.00 45.76 300 ARG D CA 1
ATOM 5238 C C . ARG B 1 302 ? -32.318 40.099 -26.560 1.00 49.42 300 ARG D C 1
ATOM 5239 O O . ARG B 1 302 ? -33.522 39.904 -26.773 1.00 50.05 300 ARG D O 1
ATOM 5247 N N . ASP B 1 303 ? -31.601 41.008 -27.217 1.00 51.83 301 ASP D N 1
ATOM 5248 C CA . ASP B 1 303 ? -32.214 41.890 -28.207 1.00 52.85 301 ASP D CA 1
ATOM 5249 C C . ASP B 1 303 ? -32.600 41.144 -29.490 1.00 54.71 301 ASP D C 1
ATOM 5250 O O . ASP B 1 303 ? -33.687 41.371 -30.049 1.00 54.24 301 ASP D O 1
ATOM 5255 N N . TYR B 1 304 ? -31.720 40.254 -29.949 1.00 50.72 302 TYR D N 1
ATOM 5256 C CA . TYR B 1 304 ? -32.031 39.442 -31.125 1.00 51.19 302 TYR D CA 1
ATOM 5257 C C . TYR B 1 304 ? -33.265 38.593 -30.870 1.00 51.94 302 TYR D C 1
ATOM 5258 O O . TYR B 1 304 ? -34.148 38.488 -31.726 1.00 58.28 302 TYR D O 1
ATOM 5267 N N . ILE B 1 305 ? -33.332 37.986 -29.691 1.00 49.11 303 ILE D N 1
ATOM 5268 C CA . ILE B 1 305 ? -34.471 37.133 -29.378 1.00 53.02 303 ILE D CA 1
ATOM 5269 C C . ILE B 1 305 ? -35.763 37.942 -29.273 1.00 52.41 303 ILE D C 1
ATOM 5270 O O . ILE B 1 305 ? -36.777 37.555 -29.847 1.00 54.31 303 ILE D O 1
ATOM 5275 N N . ILE B 1 306 ? -35.725 39.059 -28.546 1.00 52.53 304 ILE D N 1
ATOM 5276 C CA . ILE B 1 306 ? -36.893 39.941 -28.444 1.00 57.37 304 ILE D CA 1
ATOM 5277 C C . ILE B 1 306 ? -37.414 40.338 -29.828 1.00 56.80 304 ILE D C 1
ATOM 5278 O O . ILE B 1 306 ? -38.621 40.287 -30.092 1.00 54.53 304 ILE D O 1
ATOM 5283 N N . GLU B 1 307 ? -36.483 40.700 -30.706 1.00 58.16 305 GLU D N 1
ATOM 5284 C CA . GLU B 1 307 ? -36.775 40.974 -32.113 1.00 59.29 305 GLU D CA 1
ATOM 5285 C C . GLU B 1 307 ? -37.500 39.815 -32.810 1.00 59.87 305 GLU D C 1
ATOM 5286 O O . GLU B 1 307 ? -38.616 39.980 -33.304 1.00 60.03 305 GLU D O 1
ATOM 5292 N N . LYS B 1 308 ? -36.869 38.643 -32.843 1.00 61.22 306 LYS D N 1
ATOM 5293 C CA . LYS B 1 308 ? -37.426 37.502 -33.576 1.00 57.99 306 LYS D CA 1
ATOM 5294 C C . LYS B 1 308 ? -38.709 36.921 -32.983 1.00 57.57 306 LYS D C 1
ATOM 5295 O O . LYS B 1 308 ? -39.461 36.244 -33.679 1.00 60.71 306 LYS D O 1
ATOM 5301 N N . MET B 1 309 ? -38.956 37.184 -31.704 1.00 59.88 307 MET D N 1
ATOM 5302 C CA . MET B 1 309 ? -40.131 36.648 -31.016 1.00 60.94 307 MET D CA 1
ATOM 5303 C C . MET B 1 309 ? -41.306 37.626 -31.028 1.00 61.42 307 MET D C 1
ATOM 5304 O O . MET B 1 309 ? -42.469 37.217 -30.959 1.00 61.20 307 MET D O 1
ATOM 5309 N N . GLU B 1 310 ? -41.006 38.918 -31.097 1.00 56.69 308 GLU D N 1
ATOM 5310 C CA . GLU B 1 310 ? -42.065 39.906 -31.238 1.00 57.36 308 GLU D CA 1
ATOM 5311 C C . GLU B 1 310 ? -42.495 39.971 -32.689 1.00 59.94 308 GLU D C 1
ATOM 5312 O O . GLU B 1 310 ? -43.644 40.292 -32.992 1.00 53.30 308 GLU D O 1
ATOM 5318 N N . ALA B 1 311 ? -41.559 39.649 -33.581 1.00 61.65 309 ALA D N 1
ATOM 5319 C CA . ALA B 1 311 ? -41.838 39.603 -35.011 1.00 60.28 309 ALA D CA 1
ATOM 5320 C C . ALA B 1 311 ? -42.801 38.468 -35.348 1.00 59.69 309 ALA D C 1
ATOM 5321 O O . ALA B 1 311 ? -43.451 38.490 -36.392 1.00 62.46 309 ALA D O 1
ATOM 5323 N N . MET B 1 312 ? -42.895 37.478 -34.466 1.00 52.49 310 MET D N 1
ATOM 5324 C CA . MET B 1 312 ? -43.862 36.410 -34.663 1.00 57.67 310 MET D CA 1
ATOM 5325 C C . MET B 1 312 ? -44.891 36.381 -33.541 1.00 59.29 310 MET D C 1
ATOM 5326 O O . MET B 1 312 ? -45.452 35.333 -33.222 1.00 62.28 310 MET D O 1
ATOM 5331 N N . LYS B 1 313 ? -45.114 37.545 -32.941 1.00 55.78 311 LYS D N 1
ATOM 5332 C CA . LYS B 1 313 ? -46.269 37.781 -32.073 1.00 62.75 311 LYS D CA 1
ATOM 5333 C C . LYS B 1 313 ? -46.297 36.991 -30.761 1.00 63.66 311 LYS D C 1
ATOM 5334 O O . LYS B 1 313 ? -47.236 36.232 -30.504 1.00 55.63 311 LYS D O 1
ATOM 5340 N N . PHE B 1 314 ? -45.273 37.189 -29.933 1.00 66.58 312 PHE D N 1
ATOM 5341 C CA . PHE B 1 314 ? -45.265 36.666 -28.567 1.00 63.87 312 PHE D CA 1
ATOM 5342 C C . PHE B 1 314 ? -45.334 37.828 -27.594 1.00 58.50 312 PHE D C 1
ATOM 5343 O O . PHE B 1 314 ? -44.916 38.939 -27.927 1.00 53.10 312 PHE D O 1
ATOM 5351 N N . LYS B 1 315 ? -45.859 37.593 -26.395 1.00 58.31 313 LYS D N 1
ATOM 5352 C CA . LYS B 1 315 ? -45.863 38.675 -25.410 1.00 62.22 313 LYS D CA 1
ATOM 5353 C C . LYS B 1 315 ? -44.618 38.592 -24.520 1.00 60.42 313 LYS D C 1
ATOM 5354 O O . LYS B 1 315 ? -44.538 37.749 -23.636 1.00 58.52 313 LYS D O 1
ATOM 5360 N N . ILE B 1 316 ? -43.650 39.474 -24.756 1.00 62.42 314 ILE D N 1
ATOM 5361 C CA . ILE B 1 316 ? -42.356 39.390 -24.076 1.00 56.88 314 ILE D CA 1
ATOM 5362 C C . ILE B 1 316 ? -42.252 40.292 -22.856 1.00 56.28 314 ILE D C 1
ATOM 5363 O O . ILE B 1 316 ? -42.414 41.511 -22.958 1.00 55.10 314 ILE D O 1
ATOM 5368 N N . ILE B 1 317 ? -41.982 39.690 -21.698 1.00 56.47 315 ILE D N 1
ATOM 5369 C CA . ILE B 1 317 ? -41.727 40.488 -20.496 1.00 57.65 315 ILE D CA 1
ATOM 5370 C C . ILE B 1 317 ? -40.316 41.084 -20.571 1.00 52.24 315 ILE D C 1
ATOM 5371 O O . ILE B 1 317 ? -39.332 40.347 -20.497 1.00 52.36 315 ILE D O 1
ATOM 5376 N N . LYS B 1 318 ? -40.228 42.405 -20.734 1.00 48.39 316 LYS D N 1
ATOM 5377 C CA . LYS B 1 318 ? -38.946 43.095 -20.915 1.00 47.26 316 LYS D CA 1
ATOM 5378 C C . LYS B 1 318 ? -37.967 42.771 -19.795 1.00 48.60 316 LYS D C 1
ATOM 5379 O O . LYS B 1 318 ? -38.111 43.285 -18.684 1.00 48.32 316 LYS D O 1
ATOM 5385 N N . PRO B 1 319 ? -36.965 41.919 -20.080 1.00 41.54 317 PRO D N 1
ATOM 5386 C CA . PRO B 1 319 ? -36.027 41.511 -19.033 1.00 36.09 317 PRO D CA 1
ATOM 5387 C C . PRO B 1 319 ? -34.842 42.475 -18.922 1.00 35.96 317 PRO D C 1
ATOM 5388 O O . PRO B 1 319 ? -34.115 42.681 -19.895 1.00 39.05 317 PRO D O 1
ATOM 5392 N N . ASP B 1 320 ? -34.669 43.069 -17.745 1.00 31.50 318 ASP D N 1
ATOM 5393 C CA . ASP B 1 320 ? -33.540 43.958 -17.473 1.00 32.17 318 ASP D CA 1
ATOM 5394 C C . ASP B 1 320 ? -32.425 43.243 -16.717 1.00 31.09 318 ASP D C 1
ATOM 5395 O O . ASP B 1 320 ? -31.376 43.827 -16.427 1.00 30.78 318 ASP D O 1
ATOM 5400 N N . GLY B 1 321 ? -32.677 41.982 -16.382 1.00 27.29 319 GLY D N 1
ATOM 5401 C CA . GLY B 1 321 ? -31.747 41.165 -15.622 1.00 33.98 319 GLY D CA 1
ATOM 5402 C C . GLY B 1 321 ? -31.720 39.757 -16.186 1.00 29.41 319 GLY D C 1
ATOM 5403 O O . GLY B 1 321 ? -32.755 39.186 -16.505 1.00 27.05 319 GLY D O 1
ATOM 5404 N N . ALA B 1 322 ? -30.524 39.202 -16.312 1.00 32.64 320 ALA D N 1
ATOM 5405 C CA . ALA B 1 322 ? -30.311 38.045 -17.179 1.00 32.79 320 ALA D CA 1
ATOM 5406 C C . ALA B 1 322 ? -30.756 36.795 -16.476 1.00 32.14 320 ALA D C 1
ATOM 5407 O O . ALA B 1 322 ? -31.071 36.856 -15.274 1.00 27.07 320 ALA D O 1
ATOM 5409 N N . PHE B 1 323 ? -30.832 35.674 -17.201 1.00 28.47 321 PHE D N 1
ATOM 5410 C CA . PHE B 1 323 ? -30.731 35.588 -18.668 1.00 29.08 321 PHE D CA 1
ATOM 5411 C C . PHE B 1 323 ? -31.938 34.842 -19.247 1.00 33.61 321 PHE D C 1
ATOM 5412 O O . PHE B 1 323 ? -31.819 33.826 -19.956 1.00 28.11 321 PHE D O 1
ATOM 5420 N N . TYR B 1 324 ? -33.112 35.367 -18.939 1.00 30.96 322 TYR D N 1
ATOM 5421 C CA . TYR B 1 324 ? -34.328 34.681 -19.287 1.00 32.15 322 TYR D CA 1
ATOM 5422 C C . TYR B 1 324 ? -35.247 35.570 -20.104 1.00 32.56 322 TYR D C 1
ATOM 5423 O O . TYR B 1 324 ? -35.325 36.775 -19.889 1.00 29.51 322 TYR D O 1
ATOM 5432 N N . ILE B 1 325 ? -35.903 34.949 -21.076 1.00 40.93 323 ILE D N 1
ATOM 5433 C CA . ILE B 1 325 ? -36.998 35.557 -21.803 1.00 37.73 323 ILE D CA 1
ATOM 5434 C C . ILE B 1 325 ? -38.239 34.797 -21.370 1.00 38.10 323 ILE D C 1
ATOM 5435 O O . ILE B 1 325 ? -38.311 33.579 -21.525 1.00 37.70 323 ILE D O 1
ATOM 5440 N N . PHE B 1 326 ? -39.192 35.514 -20.788 1.00 38.61 324 PHE D N 1
ATOM 5441 C CA . PHE B 1 326 ? -40.483 34.943 -20.443 1.00 39.40 324 PHE D CA 1
ATOM 5442 C C . PHE B 1 326 ? -41.436 35.473 -21.506 1.00 43.99 324 PHE D C 1
ATOM 5443 O O . PHE B 1 326 ? -41.650 36.696 -21.622 1.00 42.82 324 PHE D O 1
ATOM 5451 N N . ALA B 1 327 ? -41.971 34.559 -22.313 1.00 42.78 325 ALA D N 1
ATOM 5452 C CA . ALA B 1 327 ? -42.773 34.963 -23.465 1.00 48.93 325 ALA D CA 1
ATOM 5453 C C . ALA B 1 327 ? -44.096 34.218 -23.559 1.00 48.77 325 ALA D C 1
ATOM 5454 O O . ALA B 1 327 ? -44.131 32.988 -23.673 1.00 45.63 325 ALA D O 1
ATOM 5456 N N . LYS B 1 328 ? -45.178 34.987 -23.515 1.00 49.97 326 LYS D N 1
ATOM 5457 C CA . LYS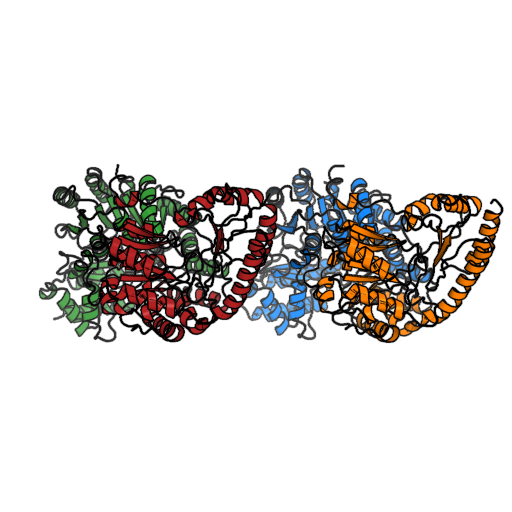 B 1 328 ? -46.535 34.463 -23.597 1.00 55.01 326 LYS D CA 1
ATOM 5458 C C . LYS B 1 328 ? -46.866 34.004 -25.015 1.00 58.24 326 LYS D C 1
ATOM 5459 O O . LYS B 1 328 ? -46.731 34.779 -25.979 1.00 57.67 326 LYS D O 1
ATOM 5465 N N . ILE B 1 329 ? -47.291 32.740 -25.115 1.00 58.57 327 ILE D N 1
ATOM 5466 C CA . ILE B 1 329 ? -47.631 32.088 -26.380 1.00 59.94 327 ILE D CA 1
ATOM 5467 C C . ILE B 1 329 ? -48.964 32.588 -26.933 1.00 64.49 327 ILE D C 1
ATOM 5468 O O . ILE B 1 329 ? -49.982 32.563 -26.234 1.00 59.68 327 ILE D O 1
ATOM 5470 N N . PRO B 1 330 ? -48.962 33.027 -28.203 1.00 64.00 328 PRO D N 1
ATOM 5471 C CA . PRO B 1 330 ? -50.114 33.678 -28.844 1.00 68.79 328 PRO D CA 1
ATOM 5472 C C . PRO B 1 330 ? -51.341 32.776 -29.013 1.00 71.58 328 PRO D C 1
ATOM 5473 O O . PRO B 1 330 ? -52.466 33.278 -28.941 1.00 75.83 328 PRO D O 1
ATOM 5477 N N . VAL B 1 331 ? -51.132 31.478 -29.228 1.00 69.64 329 VAL D N 1
ATOM 5478 C CA . VAL B 1 331 ? -52.242 30.557 -29.483 1.00 69.29 329 VAL D CA 1
ATOM 5479 C C . VAL B 1 331 ? -52.745 29.858 -28.221 1.00 71.51 329 VAL D C 1
ATOM 5480 O O . VAL B 1 331 ? -51.990 29.642 -27.270 1.00 68.02 329 VAL D O 1
ATOM 5484 N N . ALA B 1 332 ? -54.027 29.501 -28.227 1.00 71.51 330 ALA D N 1
ATOM 5485 C CA . ALA B 1 332 ? -54.658 28.850 -27.080 1.00 74.05 330 ALA D CA 1
ATOM 5486 C C . ALA B 1 332 ? -53.996 27.514 -26.747 1.00 73.56 330 ALA D C 1
ATOM 5487 O O . ALA B 1 332 ? -54.097 27.027 -25.619 1.00 75.29 330 ALA D O 1
ATOM 5489 N N . GLN B 1 333 ? -53.320 26.929 -27.733 1.00 70.90 331 GLN D N 1
ATOM 5490 C CA . GLN B 1 333 ? -52.521 25.733 -27.511 1.00 70.33 331 GLN D CA 1
ATOM 5491 C C . GLN B 1 333 ? -51.471 26.035 -26.443 1.00 70.79 331 GLN D C 1
ATOM 5492 O O . GLN B 1 333 ? -51.161 25.191 -25.596 1.00 68.52 331 GLN D O 1
ATOM 5498 N N . GLY B 1 334 ? -50.941 27.256 -26.486 1.00 71.10 332 GLY D N 1
ATOM 5499 C CA . GLY B 1 334 ? -49.971 27.725 -25.510 1.00 71.64 332 GLY D CA 1
ATOM 5500 C C . GLY B 1 334 ? -50.479 27.668 -24.080 1.00 68.57 332 GLY D C 1
ATOM 5501 O O . GLY B 1 334 ? -49.690 27.636 -23.131 1.00 65.07 332 GLY D O 1
ATOM 5502 N N . GLN B 1 335 ? -51.799 27.635 -23.917 1.00 70.17 333 GLN D N 1
ATOM 5503 C CA . GLN B 1 335 ? -52.387 27.549 -22.585 1.00 70.53 333 GLN D CA 1
ATOM 5504 C C . GLN B 1 335 ? -52.199 26.161 -21.966 1.00 62.20 333 GLN D C 1
ATOM 5505 O O . GLN B 1 335 ? -52.635 25.900 -20.846 1.00 57.29 333 GLN D O 1
ATOM 5511 N N . ASP B 1 336 ? -51.547 25.276 -22.712 1.00 64.13 334 ASP D N 1
ATOM 5512 C CA . ASP B 1 336 ? -50.984 24.062 -22.138 1.00 62.75 334 ASP D CA 1
ATOM 5513 C C . ASP B 1 336 ? -49.505 24.008 -22.512 1.00 63.90 334 ASP D C 1
ATOM 5514 O O . ASP B 1 336 ? -49.038 23.045 -23.138 1.00 59.92 334 ASP D O 1
ATOM 5519 N N . SER B 1 337 ? -48.794 25.065 -22.108 1.00 63.90 335 SER D N 1
ATOM 5520 C CA . SER B 1 337 ? -47.386 25.313 -22.446 1.00 63.41 335 SER D CA 1
ATOM 5521 C C . SER B 1 337 ? -46.497 24.073 -22.489 1.00 52.66 335 SER D C 1
ATOM 5522 O O . SER B 1 337 ? -45.736 23.889 -23.443 1.00 52.72 335 SER D O 1
ATOM 5525 N N . PHE B 1 338 ? -46.611 23.232 -21.463 1.00 51.74 336 PHE D N 1
ATOM 5526 C CA . PHE B 1 338 ? -45.890 21.961 -21.408 1.00 56.37 336 PHE D CA 1
ATOM 5527 C C . PHE B 1 338 ? -46.023 21.240 -22.750 1.00 60.63 336 PHE D C 1
ATOM 5528 O O . PHE B 1 338 ? -45.062 21.182 -23.539 1.00 58.39 336 PHE D O 1
ATOM 5536 N N . LYS B 1 339 ? -47.231 20.746 -23.020 1.00 62.12 337 LYS D N 1
ATOM 5537 C CA . LYS B 1 339 ? -47.527 20.061 -24.271 1.00 59.07 337 LYS D CA 1
ATOM 5538 C C . LYS B 1 339 ? -47.009 20.870 -25.450 1.00 57.74 337 LYS D C 1
ATOM 5539 O O . LYS B 1 339 ? -46.351 20.321 -26.341 1.00 62.51 337 LYS D O 1
ATOM 5541 N N . PHE B 1 340 ? -47.257 22.179 -25.416 1.00 57.37 338 PHE D N 1
ATOM 5542 C CA . PHE B 1 340 ? -46.851 23.060 -26.503 1.00 58.80 338 PHE D CA 1
ATOM 5543 C C . PHE B 1 340 ? -45.387 22.782 -26.813 1.00 60.54 338 PHE D C 1
ATOM 5544 O O . PHE B 1 340 ? -45.049 22.271 -27.894 1.00 61.42 338 PHE D O 1
ATOM 5552 N N . LEU B 1 341 ? -44.536 23.030 -25.821 1.00 60.85 339 LEU D N 1
ATOM 5553 C CA . LEU B 1 341 ? -43.097 22.897 -26.004 1.00 56.97 339 LEU D CA 1
ATOM 5554 C C . LEU B 1 341 ? -42.714 21.485 -26.415 1.00 57.20 339 LEU D C 1
ATOM 5555 O O . LEU B 1 341 ? -41.825 21.301 -27.253 1.00 57.45 339 LEU D O 1
ATOM 5560 N N . GLN B 1 342 ? -43.416 20.499 -25.856 1.00 58.68 340 GLN D N 1
ATOM 5561 C CA . GLN B 1 342 ? -43.131 19.102 -26.161 1.00 61.04 340 GLN D CA 1
ATOM 5562 C C . GLN B 1 342 ? -43.254 18.914 -27.663 1.00 59.75 340 GLN D C 1
ATOM 5563 O O . GLN B 1 342 ? -42.330 18.416 -28.319 1.00 58.38 340 GLN D O 1
ATOM 5569 N N . ASP B 1 343 ? -44.376 19.381 -28.207 1.00 61.94 341 ASP D N 1
ATOM 5570 C CA . ASP B 1 343 ? -44.625 19.279 -29.636 1.00 61.97 341 ASP D CA 1
ATOM 5571 C C . ASP B 1 343 ? -43.534 20.027 -30.393 1.00 60.70 341 ASP D C 1
ATOM 5572 O O . ASP B 1 343 ? -42.993 19.520 -31.381 1.00 57.70 341 ASP D O 1
ATOM 5577 N N . PHE B 1 344 ? -43.187 21.213 -29.892 1.00 59.12 342 PHE D N 1
ATOM 5578 C CA . PHE B 1 344 ? -42.129 22.013 -30.490 1.00 55.76 342 PHE D CA 1
ATOM 5579 C C . PHE B 1 344 ? -40.849 21.190 -30.497 1.00 57.50 342 PHE D C 1
ATOM 5580 O O . PHE B 1 344 ? -40.186 21.060 -31.536 1.00 56.80 342 PHE D O 1
ATOM 5588 N N . ALA B 1 345 ? -40.544 20.584 -29.350 1.00 55.19 343 ALA D N 1
ATOM 5589 C CA . ALA B 1 345 ? -39.354 19.754 -29.230 1.00 55.45 343 ALA D CA 1
ATOM 5590 C C . ALA B 1 345 ? -39.414 18.613 -30.236 1.00 59.71 343 ALA D C 1
ATOM 5591 O O . ALA B 1 345 ? -38.409 18.264 -30.861 1.00 58.09 343 ALA D O 1
ATOM 5593 N N . LYS B 1 346 ? -40.607 18.052 -30.410 1.00 60.53 344 LYS D N 1
ATOM 5594 C CA . LYS B 1 346 ? -40.769 16.906 -31.294 1.00 57.57 344 LYS D CA 1
ATOM 5595 C C . LYS B 1 346 ? -40.766 17.291 -32.772 1.00 60.60 344 LYS D C 1
ATOM 5596 O O . LYS B 1 346 ? -40.656 16.422 -33.633 1.00 62.97 344 LYS D O 1
ATOM 5602 N N . GLU B 1 347 ? -40.863 18.584 -33.073 1.00 58.18 345 GLU D N 1
ATOM 5603 C CA . GLU B 1 347 ? -40.927 18.993 -34.477 1.00 61.35 345 GLU D CA 1
ATOM 5604 C C . GLU B 1 347 ? -39.650 19.655 -34.986 1.00 58.68 345 GLU D C 1
ATOM 5605 O O . GLU B 1 347 ? -39.234 19.426 -36.120 1.00 59.47 345 GLU D O 1
ATOM 5611 N N . LYS B 1 348 ? -39.026 20.473 -34.149 1.00 56.32 346 LYS D N 1
ATOM 5612 C CA . LYS B 1 348 ? -37.834 21.192 -34.568 1.00 57.64 346 LYS D CA 1
ATOM 5613 C C . LYS B 1 348 ? -36.594 20.780 -33.772 1.00 59.95 346 LYS D C 1
ATOM 5614 O O . LYS B 1 348 ? -35.486 21.234 -34.067 1.00 60.53 346 LYS D O 1
ATOM 5616 N N . ALA B 1 349 ? -36.786 19.916 -32.777 1.00 53.56 347 ALA D N 1
ATOM 5617 C CA . ALA B 1 349 ? -35.701 19.481 -31.900 1.00 55.26 347 ALA D CA 1
ATOM 5618 C C . ALA B 1 349 ? -35.031 20.644 -31.166 1.00 56.65 347 ALA D C 1
ATOM 5619 O O . ALA B 1 349 ? -33.815 20.817 -31.244 1.00 56.80 347 ALA D O 1
ATOM 5621 N N . VAL B 1 350 ? -35.835 21.447 -30.473 1.00 55.35 348 VAL D N 1
ATOM 5622 C CA . VAL B 1 350 ? -35.318 22.490 -29.587 1.00 51.99 348 VAL D CA 1
ATOM 5623 C C . VAL B 1 350 ? -36.173 22.607 -28.324 1.00 52.79 348 VAL D C 1
ATOM 5624 O O . VAL B 1 350 ? -37.404 22.639 -28.388 1.00 51.30 348 VAL D O 1
ATOM 5628 N N . ALA B 1 351 ? -35.505 22.654 -27.174 1.00 54.49 349 ALA D N 1
ATOM 5629 C CA . ALA B 1 351 ? -36.189 22.702 -25.885 1.00 50.28 349 ALA D CA 1
ATOM 5630 C C . ALA B 1 351 ? -36.192 24.095 -25.244 1.00 43.51 349 ALA D C 1
ATOM 5631 O O . ALA B 1 351 ? -35.187 24.804 -25.263 1.00 43.87 349 ALA D O 1
ATOM 5633 N N . PHE B 1 352 ? -37.346 24.471 -24.700 1.00 37.47 350 PHE D N 1
ATOM 5634 C CA . PHE B 1 352 ? -37.495 25.627 -23.835 1.00 36.28 350 PHE D CA 1
ATOM 5635 C C . PHE B 1 352 ? -38.059 25.079 -22.540 1.00 37.54 350 PHE D C 1
ATOM 5636 O O . PHE B 1 352 ? -38.256 23.878 -22.424 1.00 40.13 350 PHE D O 1
ATOM 5644 N N . ILE B 1 353 ? -38.339 25.939 -21.568 1.00 37.43 351 ILE D N 1
ATOM 5645 C CA . ILE B 1 353 ? -38.995 25.471 -20.345 1.00 39.14 351 ILE D CA 1
ATOM 5646 C C . ILE B 1 353 ? -40.434 25.997 -20.216 1.00 41.52 351 ILE D C 1
ATOM 5647 O O . ILE B 1 353 ? -40.681 27.204 -20.315 1.00 41.24 351 ILE D O 1
ATOM 5652 N N . PRO B 1 354 ? -41.390 25.076 -20.019 1.00 42.02 352 PRO D N 1
ATOM 5653 C CA . PRO B 1 354 ? -42.807 25.386 -19.808 1.00 42.93 352 PRO D CA 1
ATOM 5654 C C . PRO B 1 354 ? -43.005 26.323 -18.635 1.00 40.84 352 PRO D C 1
ATOM 5655 O O . PRO B 1 354 ? -42.415 26.093 -17.581 1.00 34.45 352 PRO D O 1
ATOM 5659 N N . GLY B 1 355 ? -43.836 27.347 -18.818 1.00 39.87 353 GLY D N 1
ATOM 5660 C CA . GLY B 1 355 ? -44.122 28.319 -17.778 1.00 41.13 353 GLY D CA 1
ATOM 5661 C C . GLY B 1 355 ? -44.713 27.726 -16.514 1.00 40.79 353 GLY D C 1
ATOM 5662 O O . GLY B 1 355 ? -44.503 28.255 -15.417 1.00 37.48 353 GLY D O 1
ATOM 5663 N N . VAL B 1 356 ? -45.445 26.623 -16.665 1.00 38.58 354 VAL D N 1
ATOM 5664 C CA . VAL B 1 356 ? -46.016 25.906 -15.524 1.00 44.27 354 VAL D CA 1
ATOM 5665 C C . VAL B 1 356 ? -44.949 25.498 -14.528 1.00 44.38 354 VAL D C 1
ATOM 5666 O O . VAL B 1 356 ? -45.238 25.322 -13.340 1.00 46.60 354 VAL D O 1
ATOM 5670 N N . ALA B 1 357 ? -43.725 25.318 -15.022 1.00 41.60 355 ALA D N 1
ATOM 5671 C CA . ALA B 1 357 ? -42.606 24.911 -14.179 1.00 40.88 355 ALA D CA 1
ATOM 5672 C C . ALA B 1 357 ? -42.363 25.919 -13.058 1.00 37.57 355 ALA D C 1
ATOM 5673 O O . ALA B 1 357 ? -41.793 25.585 -12.019 1.00 37.40 355 ALA D O 1
ATOM 5675 N N . PHE B 1 358 ? -42.817 27.150 -13.272 1.00 39.12 356 PHE D N 1
ATOM 5676 C CA . PHE B 1 358 ? -42.667 28.201 -12.281 1.00 37.69 356 PHE D CA 1
ATOM 5677 C C . PHE B 1 358 ? -44.015 28.510 -11.643 1.00 38.96 356 PHE D C 1
ATOM 5678 O O . PHE B 1 358 ? -44.400 29.676 -11.503 1.00 40.80 356 PHE D O 1
ATOM 5686 N N . GLY B 1 359 ? -44.726 27.450 -11.266 1.00 35.83 357 GLY D N 1
ATOM 5687 C CA . GLY B 1 359 ? -46.007 27.572 -10.592 1.00 44.18 357 GLY D CA 1
ATOM 5688 C C . GLY B 1 359 ? -47.173 27.954 -11.491 1.00 44.76 357 GLY D C 1
ATOM 5689 O O . GLY B 1 359 ? -46.999 28.180 -12.691 1.00 44.26 357 GLY D O 1
ATOM 5690 N N . LYS B 1 360 ? -48.361 28.044 -10.894 1.00 48.85 358 LYS D N 1
ATOM 5691 C CA . LYS B 1 360 ? -49.607 28.280 -11.635 1.00 47.97 358 LYS D CA 1
ATOM 5692 C C . LYS B 1 360 ? -49.580 29.522 -12.523 1.00 46.36 358 LYS D C 1
ATOM 5693 O O . LYS B 1 360 ? -49.924 29.451 -13.702 1.00 42.03 358 LYS D O 1
ATOM 5699 N N . TYR B 1 361 ? -49.136 30.650 -11.970 1.00 47.13 359 TYR D N 1
ATOM 5700 C CA . TYR B 1 361 ? -49.197 31.921 -12.682 1.00 38.33 359 TYR D CA 1
ATOM 5701 C C . TYR B 1 361 ? -48.253 32.003 -13.882 1.00 41.50 359 TYR D C 1
ATOM 5702 O O . TYR B 1 361 ? -48.129 33.052 -14.507 1.00 41.86 359 TYR D O 1
ATOM 5711 N N . GLY B 1 362 ? -47.594 30.898 -14.205 1.00 43.99 360 GLY D N 1
ATOM 5712 C CA . GLY B 1 362 ? -46.691 30.869 -15.338 1.00 42.42 360 GLY D CA 1
ATOM 5713 C C . GLY B 1 362 ? -47.294 30.206 -16.562 1.00 47.52 360 GLY D C 1
ATOM 5714 O O . GLY B 1 362 ? -46.666 30.155 -17.623 1.00 47.22 360 GLY D O 1
ATOM 5715 N N . GLU B 1 363 ? -48.514 29.694 -16.420 1.00 46.16 361 GLU D N 1
ATOM 5716 C CA . GLU B 1 363 ? -49.193 29.046 -17.537 1.00 49.78 361 GLU D CA 1
ATOM 5717 C C . GLU B 1 363 ? -49.370 29.985 -18.727 1.00 49.54 361 GLU D C 1
ATOM 5718 O O . GLU B 1 363 ? -49.756 31.144 -18.560 1.00 49.04 361 GLU D O 1
ATOM 5724 N N . GLY B 1 364 ? -49.079 29.482 -19.922 1.00 48.14 362 GLY D N 1
ATOM 5725 C CA . GLY B 1 364 ? -49.276 30.250 -21.138 1.00 51.50 362 GLY D CA 1
ATOM 5726 C C . GLY B 1 364 ? -48.010 30.901 -21.652 1.00 52.30 362 GLY D C 1
ATOM 5727 O O . GLY B 1 364 ? -47.977 31.424 -22.772 1.00 54.16 362 GLY D O 1
ATOM 5728 N N . TYR B 1 365 ? -46.966 30.871 -20.828 1.00 51.56 363 TYR D N 1
ATOM 5729 C CA . TYR B 1 365 ? -45.676 31.447 -21.189 1.00 49.43 363 TYR D CA 1
ATOM 5730 C C . TYR B 1 365 ? -44.645 30.344 -21.371 1.00 49.16 363 TYR D C 1
ATOM 5731 O O . TYR B 1 365 ? -44.830 29.216 -20.899 1.00 48.49 363 TYR D O 1
ATOM 5740 N N . LEU B 1 366 ? -43.552 30.674 -22.047 1.00 45.17 364 LEU D N 1
ATOM 5741 C CA . LEU B 1 366 ? -42.359 29.838 -21.983 1.00 46.59 364 LEU D CA 1
ATOM 5742 C C . LEU B 1 366 ? -41.149 30.628 -21.477 1.00 43.46 364 LEU D C 1
ATOM 5743 O O . LEU B 1 366 ? -41.142 31.869 -21.507 1.00 41.22 364 LEU D O 1
ATOM 5748 N N . ARG B 1 367 ? -40.139 29.906 -20.995 1.00 43.66 365 ARG D N 1
ATOM 5749 C CA . ARG B 1 367 ? -38.870 30.530 -20.644 1.00 37.78 365 ARG D CA 1
ATOM 5750 C C . ARG B 1 367 ? -37.757 30.077 -21.582 1.00 37.20 365 ARG D C 1
ATOM 5751 O O . ARG B 1 367 ? -37.375 28.899 -21.600 1.00 33.18 365 ARG D O 1
ATOM 5759 N N . ILE B 1 368 ? -37.265 31.013 -22.387 1.00 36.89 366 ILE D N 1
ATOM 5760 C CA . ILE B 1 368 ? -36.075 30.770 -23.182 1.00 36.46 366 ILE D CA 1
ATOM 5761 C C . ILE B 1 368 ? -34.894 31.214 -22.349 1.00 38.92 366 ILE D C 1
ATOM 5762 O O . ILE B 1 368 ? -34.936 32.277 -21.716 1.00 36.47 366 ILE D O 1
ATOM 5767 N N . SER B 1 369 ? -33.848 30.396 -22.338 1.00 33.51 367 SER D N 1
ATOM 5768 C CA . SER B 1 369 ? -32.623 30.758 -21.657 1.00 33.54 367 SER D CA 1
ATOM 5769 C C . SER B 1 369 ? -31.568 31.120 -22.690 1.00 35.36 367 SER D C 1
ATOM 5770 O O . SER B 1 369 ? -31.134 30.268 -23.470 1.00 37.21 367 SER D O 1
ATOM 5773 N N . TYR B 1 370 ? -31.155 32.382 -22.713 1.00 34.32 368 TYR D N 1
ATOM 5774 C CA . TYR B 1 370 ? -30.127 32.795 -23.674 1.00 40.60 368 TYR D CA 1
ATOM 5775 C C . TYR B 1 370 ? -28.704 32.802 -23.123 1.00 38.53 368 TYR D C 1
ATOM 5776 O O . TYR B 1 370 ? -27.883 33.632 -23.509 1.00 41.16 368 TYR D O 1
ATOM 5785 N N . ALA B 1 371 ? -28.424 31.854 -22.233 1.00 40.13 369 ALA D N 1
ATOM 5786 C CA . ALA B 1 371 ? -27.060 31.567 -21.808 1.00 44.01 369 ALA D CA 1
ATOM 5787 C C . ALA B 1 371 ? -26.302 30.875 -22.942 1.00 46.54 369 ALA D C 1
ATOM 5788 O O . ALA B 1 371 ? -25.070 30.890 -22.982 1.00 50.28 369 ALA D O 1
ATOM 5790 N N . ALA B 1 372 ? -27.051 30.279 -23.866 1.00 46.67 370 ALA D N 1
ATOM 5791 C CA . ALA B 1 372 ? -26.466 29.503 -24.957 1.00 47.46 370 ALA D CA 1
ATOM 5792 C C . ALA B 1 372 ? -25.791 30.363 -26.026 1.00 47.52 370 ALA D C 1
ATOM 5793 O O . ALA B 1 372 ? -25.880 31.591 -25.999 1.00 48.37 370 ALA D O 1
ATOM 5795 N N . SER B 1 373 ? -25.127 29.705 -26.973 1.00 47.10 371 SER D N 1
ATOM 5796 C CA . SER B 1 373 ? -24.430 30.406 -28.050 1.00 51.91 371 SER D CA 1
ATOM 5797 C C . SER B 1 373 ? -25.375 31.148 -28.987 1.00 53.17 371 SER D C 1
ATOM 5798 O O . SER B 1 373 ? -26.540 30.789 -29.120 1.00 54.21 371 SER D O 1
ATOM 5801 N N . MET B 1 374 ? -24.853 32.175 -29.650 1.00 54.19 372 MET D N 1
ATOM 5802 C CA . MET B 1 374 ? -25.638 32.951 -30.601 1.00 53.63 372 MET D CA 1
ATOM 5803 C C . MET B 1 374 ? -26.122 32.070 -31.759 1.00 58.44 372 MET D C 1
ATOM 5804 O O . MET B 1 374 ? -27.226 32.256 -32.278 1.00 60.21 372 MET D O 1
ATOM 5809 N N . GLU B 1 375 ? -25.298 31.099 -32.142 1.00 52.36 373 GLU D N 1
ATOM 5810 C CA . GLU B 1 375 ? -25.644 30.170 -33.213 1.00 58.17 373 GLU D CA 1
ATOM 5811 C C . GLU B 1 375 ? -26.901 29.368 -32.865 1.00 62.22 373 GLU D C 1
ATOM 5812 O O . GLU B 1 375 ? -27.868 29.313 -33.640 1.00 63.14 373 GLU D O 1
ATOM 5818 N N . THR B 1 376 ? -26.876 28.756 -31.686 1.00 57.57 374 THR D N 1
ATOM 5819 C CA . THR B 1 376 ? -27.998 27.989 -31.177 1.00 54.36 374 THR D CA 1
ATOM 5820 C C . THR B 1 376 ? -29.256 28.846 -31.094 1.00 56.56 374 THR D C 1
ATOM 5821 O O . THR B 1 376 ? -30.365 28.357 -31.298 1.00 60.32 374 THR D O 1
ATOM 5825 N N . ILE B 1 377 ? -29.077 30.128 -30.794 1.00 57.45 375 ILE D N 1
ATOM 5826 C CA . ILE B 1 377 ? -30.207 31.048 -30.657 1.00 61.83 375 ILE D CA 1
ATOM 5827 C C . ILE B 1 377 ? -30.860 31.378 -32.003 1.00 61.96 375 ILE D C 1
ATOM 5828 O O . ILE B 1 377 ? -32.074 31.187 -32.174 1.00 63.23 375 ILE D O 1
ATOM 5833 N N . LYS B 1 378 ? -30.057 31.866 -32.951 1.00 63.03 376 LYS D N 1
ATOM 5834 C CA . LYS B 1 378 ? -30.556 32.167 -34.295 1.00 63.11 376 LYS D CA 1
ATOM 5835 C C . LYS B 1 378 ? -31.216 30.937 -34.895 1.00 64.04 376 LYS D C 1
ATOM 5836 O O . LYS B 1 378 ? -32.283 31.026 -35.506 1.00 65.59 376 LYS D O 1
ATOM 5842 N N . GLU B 1 379 ? -30.586 29.784 -34.695 1.00 60.36 377 GLU D N 1
ATOM 5843 C CA . GLU B 1 379 ? -31.156 28.539 -35.172 1.00 61.70 377 GLU D CA 1
ATOM 5844 C C . GLU B 1 379 ? -32.511 28.255 -34.526 1.00 63.18 377 GLU D C 1
ATOM 5845 O O . GLU B 1 379 ? -33.487 27.975 -35.225 1.00 65.96 377 GLU D O 1
ATOM 5851 N N . ALA B 1 380 ? -32.566 28.341 -33.198 1.00 62.66 378 ALA D N 1
ATOM 5852 C CA . ALA B 1 380 ? -33.793 28.068 -32.443 1.00 63.54 378 ALA D CA 1
ATOM 5853 C C . ALA B 1 380 ? -34.954 28.928 -32.917 1.00 66.64 378 ALA D C 1
ATOM 5854 O O . ALA B 1 380 ? -36.087 28.448 -33.050 1.00 63.40 378 ALA D O 1
ATOM 5856 N N . MET B 1 381 ? -34.668 30.204 -33.160 1.00 63.62 379 MET D N 1
ATOM 5857 C CA . MET B 1 381 ? -35.661 31.096 -33.740 1.00 63.98 379 MET D CA 1
ATOM 5858 C C . MET B 1 381 ? -36.072 30.625 -35.144 1.00 71.38 379 MET D C 1
ATOM 5859 O O . MET B 1 381 ? -37.269 30.468 -35.429 1.00 71.29 379 MET D O 1
ATOM 5864 N N . LYS B 1 382 ? -35.075 30.373 -35.999 1.00 72.41 380 LYS D N 1
ATOM 5865 C CA . LYS B 1 382 ? -35.298 29.875 -37.363 1.00 67.19 380 LYS D CA 1
ATOM 5866 C C . LYS B 1 382 ? -36.145 28.601 -37.415 1.00 66.29 380 LYS D C 1
ATOM 5867 O O . LYS B 1 382 ? -36.722 28.278 -38.454 1.00 67.19 380 LYS D O 1
ATOM 5873 N N . ARG B 1 383 ? -36.209 27.879 -36.299 1.00 65.39 381 ARG D N 1
ATOM 5874 C CA . ARG B 1 383 ? -37.053 26.690 -36.200 1.00 62.40 381 ARG D CA 1
ATOM 5875 C C . ARG B 1 383 ? -38.421 27.023 -35.600 1.00 64.19 381 ARG D C 1
ATOM 5876 O O . ARG B 1 383 ? -39.437 26.396 -35.929 1.00 65.15 381 ARG D O 1
ATOM 5884 N N . LEU B 1 384 ? -38.448 28.021 -34.724 1.00 66.88 382 LEU D N 1
ATOM 5885 C CA . LEU B 1 384 ? -39.702 28.425 -34.103 1.00 65.62 382 LEU D CA 1
ATOM 5886 C C . LEU B 1 384 ? -40.632 29.089 -35.120 1.00 71.24 382 LEU D C 1
ATOM 5887 O O . LEU B 1 384 ? -41.852 28.917 -35.040 1.00 65.78 382 LEU D O 1
ATOM 5892 N N . LYS B 1 385 ? -40.061 29.834 -36.072 1.00 71.63 383 LYS D N 1
ATOM 5893 C CA . LYS B 1 385 ? -40.853 30.398 -37.170 1.00 68.57 383 LYS D CA 1
ATOM 5894 C C . LYS B 1 385 ? -41.586 29.269 -37.880 1.00 72.38 383 LYS D C 1
ATOM 5895 O O . LYS B 1 385 ? -42.775 29.375 -38.188 1.00 72.66 383 LYS D O 1
ATOM 5901 N N . GLU B 1 386 ? -40.858 28.180 -38.118 1.00 69.89 384 GLU D N 1
ATOM 5902 C CA . GLU B 1 386 ? -41.370 27.032 -38.855 1.00 67.83 384 GLU D CA 1
ATOM 5903 C C . GLU B 1 386 ? -42.319 26.177 -38.023 1.00 68.51 384 GLU D C 1
ATOM 5904 O O . GLU B 1 386 ? -43.045 25.344 -38.564 1.00 72.38 384 GLU D O 1
ATOM 5910 N N . PHE B 1 387 ? -42.311 26.367 -36.708 1.00 65.70 385 PHE D N 1
ATOM 5911 C CA . PHE B 1 387 ? -43.261 25.642 -35.866 1.00 68.71 385 PHE D CA 1
ATOM 5912 C C . PHE B 1 387 ? -44.651 26.298 -35.846 1.00 71.38 385 PHE D C 1
ATOM 5913 O O . PHE B 1 387 ? -45.666 25.622 -35.658 1.00 70.64 385 PHE D O 1
ATOM 5921 N N . MET B 1 388 ? -44.693 27.610 -36.054 1.00 72.20 386 MET D N 1
ATOM 5922 C CA . MET B 1 388 ? -45.942 28.366 -35.960 1.00 74.70 386 MET D CA 1
ATOM 5923 C C . MET B 1 388 ? -46.858 28.201 -37.185 1.00 77.21 386 MET D C 1
ATOM 5924 O O . MET B 1 388 ? -47.082 29.153 -37.942 1.00 75.10 386 MET D O 1
ATOM 5929 N N . GLU B 1 389 ? -47.392 26.994 -37.365 1.00 73.76 387 GLU D N 1
ATOM 5930 C CA . GLU B 1 389 ? -48.297 26.710 -38.474 1.00 66.89 387 GLU D CA 1
ATOM 5931 C C . GLU B 1 389 ? -49.472 25.845 -38.023 1.00 64.15 387 GLU D C 1
ATOM 5932 O O . GLU B 1 389 ? -50.365 26.311 -37.313 1.00 58.93 387 GLU D O 1
ATOM 5934 N N . MET C 1 3 ? -24.855 -1.529 -60.686 1.00 38.57 1 MET B N 1
ATOM 5935 C CA . MET C 1 3 ? -25.922 -0.538 -60.530 1.00 43.32 1 MET B CA 1
ATOM 5936 C C . MET C 1 3 ? -26.405 -0.386 -59.083 1.00 38.17 1 MET B C 1
ATOM 5937 O O . MET C 1 3 ? -27.500 0.118 -58.839 1.00 40.60 1 MET B O 1
ATOM 5939 N N . ASP C 1 4 ? -25.592 -0.839 -58.135 1.00 35.23 2 ASP B N 1
ATOM 5940 C CA . ASP C 1 4 ? -25.897 -0.663 -56.727 1.00 34.40 2 ASP B CA 1
ATOM 5941 C C . ASP C 1 4 ? -25.171 0.584 -56.219 1.00 31.49 2 ASP B C 1
ATOM 5942 O O . ASP C 1 4 ? -25.805 1.562 -55.819 1.00 29.58 2 ASP B O 1
ATOM 5944 N N . LEU C 1 5 ? -23.845 0.573 -56.267 1.00 25.80 3 LEU B N 1
ATOM 5945 C CA . LEU C 1 5 ? -23.097 1.759 -55.854 1.00 29.35 3 LEU B CA 1
ATOM 5946 C C . LEU C 1 5 ? -23.289 2.917 -56.815 1.00 25.38 3 LEU B C 1
ATOM 5947 O O . LEU C 1 5 ? -23.073 4.053 -56.439 1.00 26.20 3 LEU B O 1
ATOM 5952 N N . SER C 1 6 ? -23.675 2.624 -58.053 1.00 28.60 4 SER B N 1
ATOM 5953 C CA . SER C 1 6 ? -23.843 3.651 -59.073 1.00 25.38 4 SER B CA 1
ATOM 5954 C C . SER C 1 6 ? -25.032 4.567 -58.779 1.00 29.28 4 SER B C 1
ATOM 5955 O O . SER C 1 6 ? -25.234 5.575 -59.462 1.00 33.69 4 SER B O 1
ATOM 5958 N N . LYS C 1 7 ? -25.818 4.215 -57.772 1.00 27.30 5 LYS B N 1
ATOM 5959 C CA . LYS C 1 7 ? -26.879 5.093 -57.302 1.00 26.03 5 LYS B CA 1
ATOM 5960 C C . LYS C 1 7 ? -26.538 5.674 -55.925 1.00 23.80 5 LYS B C 1
ATOM 5961 O O . LYS C 1 7 ? -27.407 6.176 -55.219 1.00 25.79 5 LYS B O 1
ATOM 5963 N N . ARG C 1 8 ? -25.271 5.596 -55.538 1.00 22.81 6 ARG B N 1
ATOM 5964 C CA . ARG C 1 8 ? -24.830 6.170 -54.264 1.00 21.79 6 ARG B CA 1
ATOM 5965 C C . ARG C 1 8 ? -23.850 7.365 -54.423 1.00 23.41 6 ARG B C 1
ATOM 5966 O O . ARG C 1 8 ? -23.244 7.819 -53.447 1.00 21.67 6 ARG B O 1
ATOM 5974 N N . PHE C 1 9 ? -23.698 7.865 -55.648 1.00 23.87 7 PHE B N 1
ATOM 5975 C CA . PHE C 1 9 ? -22.895 9.069 -55.899 1.00 23.07 7 PHE B CA 1
ATOM 5976 C C . PHE C 1 9 ? -23.608 10.309 -55.375 1.00 26.83 7 PHE B C 1
ATOM 5977 O O . PHE C 1 9 ? -24.705 10.209 -54.822 1.00 26.36 7 PHE B O 1
ATOM 5985 N N . ASN C 1 10 ? -22.985 11.477 -55.548 1.00 26.99 8 ASN B N 1
ATOM 5986 C CA . ASN C 1 10 ? -23.644 12.739 -55.223 1.00 26.86 8 ASN B CA 1
ATOM 5987 C C . ASN C 1 10 ? -24.860 12.952 -56.126 1.00 28.14 8 ASN B C 1
ATOM 5988 O O . ASN C 1 10 ? -24.782 12.742 -57.341 1.00 27.70 8 ASN B O 1
ATOM 5993 N N . LYS C 1 11 ? -25.973 13.378 -55.526 1.00 34.51 9 LYS B N 1
ATOM 5994 C CA . LYS C 1 11 ? -27.239 13.566 -56.249 1.00 30.60 9 LYS B CA 1
ATOM 5995 C C . LYS C 1 11 ? -27.122 14.588 -57.367 1.00 30.86 9 LYS B C 1
ATOM 5996 O O . LYS C 1 11 ? -27.818 14.487 -58.384 1.00 30.44 9 LYS B O 1
ATOM 5998 N N . ASN C 1 12 ? -26.240 15.569 -57.189 1.00 24.67 10 ASN B N 1
ATOM 5999 C CA . ASN C 1 12 ? -26.144 16.647 -58.171 1.00 31.20 10 ASN B CA 1
ATOM 6000 C C . ASN C 1 12 ? -25.670 16.184 -59.547 1.00 30.05 10 ASN B C 1
ATOM 6001 O O . ASN C 1 12 ? -25.903 16.861 -60.541 1.00 33.25 10 ASN B O 1
ATOM 6006 N N . LEU C 1 13 ? -25.038 15.015 -59.608 1.00 29.69 11 LEU B N 1
ATOM 6007 C CA . LEU C 1 13 ? -24.622 14.441 -60.889 1.00 30.04 11 LEU B CA 1
ATOM 6008 C C . LEU C 1 13 ? -25.818 14.118 -61.776 1.00 32.52 11 LEU B C 1
ATOM 6009 O O . LEU C 1 13 ? -25.676 13.961 -62.988 1.00 31.92 11 LEU B O 1
ATOM 6014 N N . ASN C 1 14 ? -26.998 14.016 -61.162 1.00 34.32 12 ASN B N 1
ATOM 6015 C CA . ASN C 1 14 ? -28.238 13.807 -61.908 1.00 35.16 12 ASN B CA 1
ATOM 6016 C C . ASN C 1 14 ? -28.766 15.115 -62.497 1.00 40.03 12 ASN B C 1
ATOM 6017 O O . ASN C 1 14 ? -29.793 15.125 -63.179 1.00 41.54 12 ASN B O 1
ATOM 6019 N N . LYS C 1 15 ? -28.065 16.217 -62.219 1.00 42.90 13 LYS B N 1
ATOM 6020 C CA . LYS C 1 15 ? -28.375 17.513 -62.818 1.00 42.60 13 LYS B CA 1
ATOM 6021 C C . LYS C 1 15 ? -27.442 17.744 -64.004 1.00 42.55 13 LYS B C 1
ATOM 6022 O O . LYS C 1 15 ? -27.713 18.555 -64.888 1.00 47.14 13 LYS B O 1
ATOM 6024 N N . ILE C 1 16 ? -26.344 16.999 -64.018 1.00 42.75 14 ILE B N 1
ATOM 6025 C CA . ILE C 1 16 ? -25.321 17.130 -65.045 1.00 44.18 14 ILE B CA 1
ATOM 6026 C C . ILE C 1 16 ? -25.690 16.433 -66.352 1.00 53.25 14 ILE B C 1
ATOM 6027 O O . ILE C 1 16 ? -25.635 15.197 -66.441 1.00 48.76 14 ILE B O 1
ATOM 6032 N N . GLU C 1 17 ? -26.045 17.227 -67.364 1.00 56.30 15 GLU B N 1
ATOM 6033 C CA . GLU C 1 17 ? -26.349 16.692 -68.694 1.00 54.31 15 GLU B CA 1
ATOM 6034 C C . GLU C 1 17 ? -25.076 16.483 -69.519 1.00 52.08 15 GLU B C 1
ATOM 6035 O O . GLU C 1 17 ? -23.976 16.835 -69.089 1.00 49.36 15 GLU B O 1
ATOM 6037 N N . VAL C 1 18 ? -25.222 15.890 -70.698 1.00 55.61 16 VAL B N 1
ATOM 6038 C CA . VAL C 1 18 ? -24.065 15.641 -71.553 1.00 57.70 16 VAL B CA 1
ATOM 6039 C C . VAL C 1 18 ? -23.663 16.930 -72.278 1.00 52.98 16 VAL B C 1
ATOM 6040 O O . VAL C 1 18 ? -24.519 17.661 -72.780 1.00 52.08 16 VAL B O 1
ATOM 6044 N N . SER C 1 19 ? -22.365 17.221 -72.293 1.00 50.42 17 SER B N 1
ATOM 6045 C CA . SER C 1 19 ? -21.857 18.466 -72.873 1.00 47.93 17 SER B CA 1
ATOM 6046 C C . SER C 1 19 ? -22.258 18.638 -74.332 1.00 53.15 17 SER B C 1
ATOM 6047 O O . SER C 1 19 ? -22.017 17.757 -75.161 1.00 49.92 17 SER B O 1
ATOM 6050 N N . MET C 1 20 ? -22.865 19.782 -74.636 1.00 48.40 18 MET B N 1
ATOM 6051 C CA . MET C 1 20 ? -23.369 20.058 -75.979 1.00 45.53 18 MET B CA 1
ATOM 6052 C C . MET C 1 20 ? -22.242 20.070 -77.017 1.00 46.42 18 MET B C 1
ATOM 6053 O O . MET C 1 20 ? -22.380 19.508 -78.111 1.00 45.32 18 MET B O 1
ATOM 6058 N N . ILE C 1 21 ? -21.125 20.705 -76.664 1.00 47.10 19 ILE B N 1
ATOM 6059 C CA . ILE C 1 21 ? -19.959 20.769 -77.547 1.00 47.16 19 ILE B CA 1
ATOM 6060 C C . ILE C 1 21 ? -19.341 19.398 -77.816 1.00 49.13 19 ILE B C 1
ATOM 6061 O O . ILE C 1 21 ? -19.136 19.029 -78.973 1.00 51.81 19 ILE B O 1
ATOM 6066 N N . ARG C 1 22 ? -19.042 18.655 -76.749 1.00 50.72 20 ARG B N 1
ATOM 6067 C CA . ARG C 1 22 ? -18.474 17.311 -76.867 1.00 52.45 20 ARG B CA 1
ATOM 6068 C C . ARG C 1 22 ? -19.368 16.436 -77.741 1.00 52.29 20 ARG B C 1
ATOM 6069 O O . ARG C 1 22 ? -18.893 15.681 -78.594 1.00 54.56 20 ARG B O 1
ATOM 6071 N N . GLN C 1 23 ? -20.669 16.571 -77.527 1.00 49.03 21 GLN B N 1
ATOM 6072 C CA . GLN C 1 23 ? -21.671 15.886 -78.325 1.00 53.41 21 GLN B CA 1
ATOM 6073 C C . GLN C 1 23 ? -21.520 16.237 -79.808 1.00 56.77 21 GLN B C 1
ATOM 6074 O O . GLN C 1 23 ? -21.455 15.345 -80.675 1.00 56.06 21 GLN B O 1
ATOM 6080 N N . PHE C 1 24 ? -21.446 17.537 -80.092 1.00 51.45 22 PHE B N 1
ATOM 6081 C CA . PHE C 1 24 ? -21.331 17.997 -81.471 1.00 51.76 22 PHE B CA 1
ATOM 6082 C C . PHE C 1 24 ? -20.065 17.473 -82.147 1.00 51.16 22 PHE B C 1
ATOM 6083 O O . PHE C 1 24 ? -20.098 17.046 -83.304 1.00 48.26 22 PHE B O 1
ATOM 6091 N N . ASP C 1 25 ? -18.952 17.514 -81.424 1.00 47.78 23 ASP B N 1
ATOM 6092 C CA . ASP C 1 25 ? -17.689 17.031 -81.958 1.00 50.56 23 ASP B CA 1
ATOM 6093 C C . ASP C 1 25 ? -17.706 15.536 -82.244 1.00 53.51 23 ASP B C 1
ATOM 6094 O O . ASP C 1 25 ? -17.248 15.094 -83.298 1.00 54.73 23 ASP B O 1
ATOM 6099 N N . GLN C 1 26 ? -18.236 14.756 -81.312 1.00 49.78 24 GLN B N 1
ATOM 6100 C CA . GLN C 1 26 ? -18.293 13.321 -81.526 1.00 53.51 24 GLN B CA 1
ATOM 6101 C C . GLN C 1 26 ? -19.246 12.980 -82.669 1.00 55.56 24 GLN B C 1
ATOM 6102 O O . GLN C 1 26 ? -19.080 11.965 -83.341 1.00 57.22 24 GLN B O 1
ATOM 6108 N N . SER C 1 27 ? -20.228 13.841 -82.914 1.00 53.53 25 SER B N 1
ATOM 6109 C CA . SER C 1 27 ? -21.118 13.618 -84.049 1.00 53.79 25 SER B CA 1
ATOM 6110 C C . SER C 1 27 ? -20.457 13.893 -85.414 1.00 57.23 25 SER B C 1
ATOM 6111 O O . SER C 1 27 ? -20.896 13.355 -86.434 1.00 55.25 25 SER B O 1
ATOM 6114 N N . ILE C 1 28 ? -19.407 14.713 -85.440 1.00 50.80 26 ILE B N 1
ATOM 6115 C CA . ILE C 1 28 ? -18.688 14.968 -86.693 1.00 50.18 26 ILE B CA 1
ATOM 6116 C C . ILE C 1 28 ? -17.240 14.458 -86.706 1.00 57.59 26 ILE B C 1
ATOM 6117 O O . ILE C 1 28 ? -16.424 14.920 -87.508 1.00 56.88 26 ILE B O 1
ATOM 6122 N N . SER C 1 29 ? -16.929 13.501 -85.833 1.00 56.59 27 SER B N 1
ATOM 6123 C CA . SER C 1 29 ? -15.549 13.023 -85.653 1.00 61.49 27 SER B CA 1
ATOM 6124 C C . SER C 1 29 ? -15.090 12.100 -86.780 1.00 62.89 27 SER B C 1
ATOM 6125 O O . SER C 1 29 ? -13.904 12.033 -87.112 1.00 57.55 27 SER B O 1
ATOM 6128 N N . ASP C 1 30 ? -16.045 11.400 -87.378 1.00 63.86 28 ASP B N 1
ATOM 6129 C CA . ASP C 1 30 ? -15.736 10.425 -88.412 1.00 63.01 28 ASP B CA 1
ATOM 6130 C C . ASP C 1 30 ? -15.815 11.049 -89.798 1.00 65.53 28 ASP B C 1
ATOM 6131 O O . ASP C 1 30 ? -15.954 10.343 -90.799 1.00 72.28 28 ASP B O 1
ATOM 6136 N N . ILE C 1 31 ? -15.741 12.376 -89.850 1.00 59.22 29 ILE B N 1
ATOM 6137 C CA . ILE C 1 31 ? -15.691 13.081 -91.125 1.00 55.23 29 ILE B CA 1
ATOM 6138 C C . ILE C 1 31 ? -14.255 13.507 -91.378 1.00 52.59 29 ILE B C 1
ATOM 6139 O O . ILE C 1 31 ? -13.727 14.356 -90.674 1.00 54.41 29 ILE B O 1
ATOM 6144 N N . PRO C 1 32 ? -13.611 12.906 -92.385 1.00 54.20 30 PRO B N 1
ATOM 6145 C CA . PRO C 1 32 ? -12.168 13.100 -92.571 1.00 52.77 30 PRO B CA 1
ATOM 6146 C C . PRO C 1 32 ? -11.743 14.524 -92.958 1.00 48.19 30 PRO B C 1
ATOM 6147 O O . PRO C 1 32 ? -12.327 15.131 -93.856 1.00 50.29 30 PRO B O 1
ATOM 6151 N N . ASP C 1 33 ? -10.734 15.035 -92.254 1.00 47.59 31 ASP B N 1
ATOM 6152 C CA . ASP C 1 33 ? -10.076 16.303 -92.577 1.00 43.92 31 ASP B CA 1
ATOM 6153 C C . ASP C 1 33 ? -10.949 17.547 -92.439 1.00 42.42 31 ASP B C 1
ATOM 6154 O O . ASP C 1 33 ? -10.828 18.494 -93.218 1.00 37.72 31 ASP B O 1
ATOM 6159 N N . VAL C 1 34 ? -11.818 17.537 -91.436 1.00 38.90 32 VAL B N 1
ATOM 6160 C CA . VAL C 1 34 ? -12.618 18.699 -91.100 1.00 34.09 32 VAL B CA 1
ATOM 6161 C C . VAL C 1 34 ? -11.724 19.874 -90.736 1.00 32.29 32 VAL B C 1
ATOM 6162 O O . VAL C 1 34 ? -10.811 19.728 -89.928 1.00 32.70 32 VAL B O 1
ATOM 6166 N N . LEU C 1 35 ? -11.959 21.026 -91.362 1.00 31.52 33 LEU B N 1
ATOM 6167 C CA . LEU C 1 35 ? -11.309 22.265 -90.943 1.00 33.42 33 LEU B CA 1
ATOM 6168 C C . LEU C 1 35 ? -11.957 22.774 -89.658 1.00 30.79 33 LEU B C 1
ATOM 6169 O O . LEU C 1 35 ? -13.174 22.946 -89.599 1.00 33.72 33 LEU B O 1
ATOM 6174 N N . LYS C 1 36 ? -11.148 23.021 -88.635 1.00 32.11 34 LYS B N 1
ATOM 6175 C CA . LYS C 1 36 ? -11.674 23.392 -87.321 1.00 30.82 34 LYS B CA 1
ATOM 6176 C C . LYS C 1 36 ? -11.495 24.873 -86.998 1.00 29.40 34 LYS B C 1
ATOM 6177 O O . LYS C 1 36 ? -10.365 25.364 -86.932 1.00 29.06 34 LYS B O 1
ATOM 6183 N N . LEU C 1 37 ? -12.618 25.573 -86.815 1.00 26.42 35 LEU B N 1
ATOM 6184 C CA . LEU C 1 37 ? -12.642 26.934 -86.265 1.00 24.28 35 LEU B CA 1
ATOM 6185 C C . LEU C 1 37 ? -13.463 26.929 -84.975 1.00 24.00 35 LEU B C 1
ATOM 6186 O O . LEU C 1 37 ? -14.415 27.688 -84.822 1.00 23.56 35 LEU B O 1
ATOM 6191 N N . THR C 1 38 ? -13.088 26.053 -84.057 1.00 24.71 36 THR B N 1
ATOM 6192 C CA . THR C 1 38 ? -13.911 25.765 -82.900 1.00 22.17 36 THR B CA 1
ATOM 6193 C C . THR C 1 38 ? -13.160 25.902 -81.594 1.00 18.01 36 THR B C 1
ATOM 6194 O O . THR C 1 38 ? -13.753 25.750 -80.529 1.00 24.28 36 THR B O 1
ATOM 6198 N N . LEU C 1 39 ? -11.860 26.160 -81.656 1.00 19.08 37 LEU B N 1
ATOM 6199 C CA . LEU C 1 39 ? -11.056 26.104 -80.433 1.00 21.28 37 LEU B CA 1
ATOM 6200 C C . LEU C 1 39 ? -11.184 27.314 -79.504 1.00 21.87 37 LEU B C 1
ATOM 6201 O O . LEU C 1 39 ? -11.347 28.458 -79.959 1.00 20.57 37 LEU B O 1
ATOM 6206 N N . GLY C 1 40 ? -11.123 27.044 -78.199 1.00 21.27 38 GLY B N 1
ATOM 6207 C CA . GLY C 1 40 ? -11.123 28.085 -77.177 1.00 17.40 38 GLY B CA 1
ATOM 6208 C C . GLY C 1 40 ? -9.729 28.392 -76.653 1.00 21.12 38 GLY B C 1
ATOM 6209 O O . GLY C 1 40 ? -9.547 29.268 -75.805 1.00 20.69 38 GLY B O 1
ATOM 6210 N N . GLU C 1 41 ? -8.740 27.661 -77.151 1.00 22.95 39 GLU B N 1
ATOM 6211 C CA . GLU C 1 41 ? -7.337 27.926 -76.838 1.00 22.97 39 GLU B CA 1
ATOM 6212 C C . GLU C 1 41 ? -6.595 27.977 -78.152 1.00 25.30 39 GLU B C 1
ATOM 6213 O O . GLU C 1 41 ? -6.704 27.051 -78.950 1.00 34.16 39 GLU B O 1
ATOM 6219 N N . PRO C 1 42 ? -5.829 29.039 -78.400 1.00 25.31 40 PRO B N 1
ATOM 6220 C CA . PRO C 1 42 ? -5.137 28.930 -79.689 1.00 28.63 40 PRO B CA 1
ATOM 6221 C C . PRO C 1 42 ? -3.996 27.902 -79.676 1.00 26.85 40 PRO B C 1
ATOM 6222 O O . PRO C 1 42 ? -3.437 27.565 -78.626 1.00 23.61 40 PRO B O 1
ATOM 6226 N N . ASP C 1 43 ? -3.691 27.384 -80.860 1.00 28.25 41 ASP B N 1
ATOM 6227 C CA . ASP C 1 43 ? -2.609 26.431 -81.027 1.00 25.68 41 ASP B CA 1
ATOM 6228 C C . ASP C 1 43 ? -1.341 27.197 -81.350 1.00 25.74 41 ASP B C 1
ATOM 6229 O O . ASP C 1 43 ? -1.016 27.409 -82.518 1.00 31.03 41 ASP B O 1
ATOM 6234 N N . PHE C 1 44 ? -0.640 27.633 -80.306 1.00 22.62 42 PHE B N 1
ATOM 6235 C CA . PHE C 1 44 ? 0.561 28.448 -80.463 1.00 21.08 42 PHE B CA 1
ATOM 6236 C C . PHE C 1 44 ? 1.739 27.656 -80.984 1.00 21.79 42 PHE B C 1
ATOM 6237 O O . PHE C 1 44 ? 1.961 26.526 -80.565 1.00 24.21 42 PHE B O 1
ATOM 6245 N N . ALA C 1 45 ? 2.505 28.253 -81.888 1.00 19.27 43 ALA B N 1
ATOM 6246 C CA . ALA C 1 45 ? 3.819 27.721 -82.217 1.00 19.33 43 ALA B CA 1
ATOM 6247 C C . ALA C 1 45 ? 4.793 28.193 -81.135 1.00 21.05 43 ALA B C 1
ATOM 6248 O O . ALA C 1 45 ? 5.264 29.329 -81.170 1.00 24.39 43 ALA B O 1
ATOM 6250 N N . THR C 1 46 ? 5.062 27.338 -80.158 1.00 16.00 44 THR B N 1
ATOM 6251 C CA . THR C 1 46 ? 5.910 27.708 -79.033 1.00 16.91 44 THR B CA 1
ATOM 6252 C C . THR C 1 46 ? 7.273 28.152 -79.538 1.00 15.94 44 THR B C 1
ATOM 6253 O O . THR C 1 46 ? 7.889 27.464 -80.345 1.00 17.86 44 THR B O 1
ATOM 6257 N N . PRO C 1 47 ? 7.730 29.332 -79.101 1.00 16.59 45 PRO B N 1
ATOM 6258 C CA . PRO C 1 47 ? 9.044 29.778 -79.588 1.00 19.26 45 PRO B CA 1
ATOM 6259 C C . PRO C 1 47 ? 10.181 28.869 -79.124 1.00 20.11 45 PRO B C 1
ATOM 6260 O O . PRO C 1 47 ? 10.098 28.231 -78.057 1.00 15.95 45 PRO B O 1
ATOM 6264 N N . LYS C 1 48 ? 11.221 28.807 -79.951 1.00 17.42 46 LYS B N 1
ATOM 6265 C CA . LYS C 1 48 ? 12.392 27.983 -79.694 1.00 22.62 46 LYS B CA 1
ATOM 6266 C C . LYS C 1 48 ? 12.946 28.190 -78.289 1.00 21.01 46 LYS B C 1
ATOM 6267 O O . LYS C 1 48 ? 13.196 27.220 -77.563 1.00 15.60 46 LYS B O 1
ATOM 6273 N N . HIS C 1 49 ? 13.101 29.455 -77.896 1.00 17.89 47 HIS B N 1
ATOM 6274 C CA . HIS C 1 49 ? 13.666 29.765 -76.586 1.00 18.70 47 HIS B CA 1
ATOM 6275 C C . HIS C 1 49 ? 12.796 29.253 -75.437 1.00 14.85 47 HIS B C 1
ATOM 6276 O O . HIS C 1 49 ? 13.309 28.902 -74.374 1.00 18.17 47 HIS B O 1
ATOM 6283 N N . ILE C 1 50 ? 11.485 29.204 -75.653 1.00 15.74 48 ILE B N 1
ATOM 6284 C CA . ILE C 1 50 ? 10.567 28.707 -74.624 1.00 15.61 48 ILE B CA 1
ATOM 6285 C C . ILE C 1 50 ? 10.617 27.181 -74.526 1.00 13.26 48 ILE B C 1
ATOM 6286 O O . ILE C 1 50 ? 10.645 26.639 -73.436 1.00 15.15 48 ILE B O 1
ATOM 6291 N N . LYS C 1 51 ? 10.641 26.506 -75.669 1.00 13.08 49 LYS B N 1
ATOM 6292 C CA . LYS C 1 51 ? 10.810 25.062 -75.718 1.00 16.37 49 LYS B CA 1
ATOM 6293 C C . LYS C 1 51 ? 12.104 24.621 -75.038 1.00 17.53 49 LYS B C 1
ATOM 6294 O O . LYS C 1 51 ? 12.099 23.697 -74.208 1.00 15.19 49 LYS B O 1
ATOM 6300 N N . GLU C 1 52 ? 13.203 25.294 -75.380 1.00 18.47 50 GLU B N 1
ATOM 6301 C CA . GLU C 1 52 ? 14.495 24.998 -74.762 1.00 17.85 50 GLU B CA 1
ATOM 6302 C C . GLU C 1 52 ? 14.447 25.263 -73.266 1.00 16.27 50 GLU B C 1
ATOM 6303 O O . GLU C 1 52 ? 14.910 24.443 -72.484 1.00 17.68 50 GLU B O 1
ATOM 6309 N N . ALA C 1 53 ? 13.869 26.392 -72.862 1.00 15.64 51 ALA B N 1
ATOM 6310 C CA . ALA C 1 53 ? 13.692 26.641 -71.435 1.00 14.68 51 ALA B CA 1
ATOM 6311 C C . ALA C 1 53 ? 12.923 25.520 -70.731 1.00 14.27 51 ALA B C 1
ATOM 6312 O O . ALA C 1 53 ? 13.329 25.070 -69.658 1.00 15.06 51 ALA B O 1
ATOM 6314 N N . ALA C 1 54 ? 11.827 25.075 -71.342 1.00 12.82 52 ALA B N 1
ATOM 6315 C CA . ALA C 1 54 ? 11.000 23.991 -70.802 1.00 14.77 52 ALA B CA 1
ATOM 6316 C C . ALA C 1 54 ? 11.803 22.700 -70.645 1.00 12.34 52 ALA B C 1
ATOM 6317 O O . ALA C 1 54 ? 11.650 21.952 -69.679 1.00 12.05 52 ALA B O 1
ATOM 6319 N N . LYS C 1 55 ? 12.665 22.439 -71.612 1.00 14.09 53 LYS B N 1
ATOM 6320 C CA . LYS C 1 55 ? 13.433 21.218 -71.557 1.00 13.37 53 LYS B CA 1
ATOM 6321 C C . LYS C 1 55 ? 14.474 21.324 -70.477 1.00 15.97 53 LYS B C 1
ATOM 6322 O O . LYS C 1 55 ? 14.706 20.369 -69.745 1.00 19.12 53 LYS B O 1
ATOM 6328 N N . ARG C 1 56 ? 15.084 22.494 -70.345 1.00 12.63 54 ARG B N 1
ATOM 6329 C CA . ARG C 1 56 ? 16.036 22.682 -69.264 1.00 16.61 54 ARG B CA 1
ATOM 6330 C C . ARG C 1 56 ? 15.355 22.502 -67.913 1.00 13.77 54 ARG B C 1
ATOM 6331 O O . ARG C 1 56 ? 15.932 21.929 -67.003 1.00 14.79 54 ARG B O 1
ATOM 6339 N N . ALA C 1 57 ? 14.125 22.984 -67.790 1.00 13.42 55 ALA B N 1
ATOM 6340 C CA . ALA C 1 57 ? 13.383 22.819 -66.535 1.00 16.65 55 ALA B CA 1
ATOM 6341 C C . ALA C 1 57 ? 12.996 21.363 -66.301 1.00 18.55 55 ALA B C 1
ATOM 6342 O O . ALA C 1 57 ? 12.797 20.962 -65.163 1.00 20.89 55 ALA B O 1
ATOM 6344 N N . ILE C 1 58 ? 12.874 20.574 -67.368 1.00 20.02 56 ILE B N 1
ATOM 6345 C CA . ILE C 1 58 ? 12.687 19.132 -67.184 1.00 21.81 56 ILE B CA 1
ATOM 6346 C C . ILE C 1 58 ? 13.918 18.552 -66.503 1.00 23.50 56 ILE B C 1
ATOM 6347 O O . ILE C 1 58 ? 13.799 17.878 -65.474 1.00 23.82 56 IL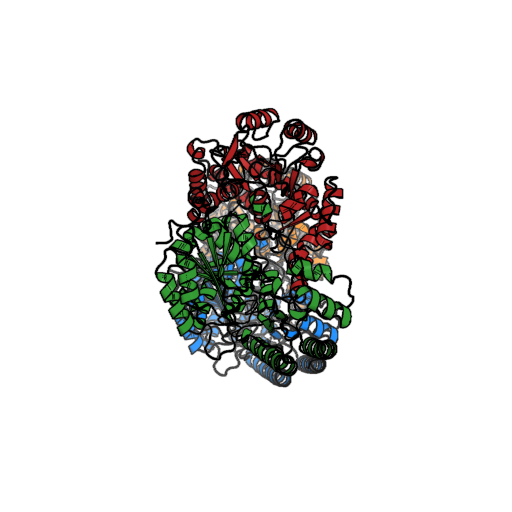E B O 1
ATOM 6352 N N . ASP C 1 59 ? 15.094 18.821 -67.082 1.00 21.45 57 ASP B N 1
ATOM 6353 C CA . ASP C 1 59 ? 16.363 18.244 -66.604 1.00 25.40 57 ASP B CA 1
ATOM 6354 C C . ASP C 1 59 ? 16.943 19.017 -65.436 1.00 28.36 57 ASP B C 1
ATOM 6355 O O . ASP C 1 59 ? 18.141 18.963 -65.199 1.00 36.13 57 ASP B O 1
ATOM 6360 N N . ALA C 1 60 ? 16.112 19.763 -64.723 1.00 29.97 58 ALA B N 1
ATOM 6361 C CA . ALA C 1 60 ? 16.578 20.431 -63.519 1.00 29.53 58 ALA B CA 1
ATOM 6362 C C . ALA C 1 60 ? 16.500 19.442 -62.363 1.00 40.51 58 ALA B C 1
ATOM 6363 O O . ALA C 1 60 ? 17.532 18.994 -61.850 1.00 48.70 58 ALA B O 1
ATOM 6365 N N . ASP C 1 61 ? 15.274 19.096 -61.969 1.00 35.00 59 ASP B N 1
ATOM 6366 C CA . ASP C 1 61 ? 15.035 18.126 -60.896 1.00 45.13 59 ASP B CA 1
ATOM 6367 C C . ASP C 1 61 ? 15.795 18.483 -59.614 1.00 43.35 59 ASP B C 1
ATOM 6368 O O . ASP C 1 61 ? 16.005 19.660 -59.315 1.00 46.95 59 ASP B O 1
ATOM 6373 N N . ALA C 1 69 ? 10.146 31.220 -56.337 1.00 34.36 67 ALA B N 1
ATOM 6374 C CA . ALA C 1 69 ? 10.430 29.783 -56.236 1.00 41.09 67 ALA B CA 1
ATOM 6375 C C . ALA C 1 69 ? 9.214 28.984 -55.759 1.00 39.93 67 ALA B C 1
ATOM 6376 O O . ALA C 1 69 ? 8.545 28.327 -56.558 1.00 42.38 67 ALA B O 1
ATOM 6378 N N . GLY C 1 70 ? 8.931 29.042 -54.458 1.00 43.36 68 GLY B N 1
ATOM 6379 C CA . GLY C 1 70 ? 7.752 28.397 -53.893 1.00 35.22 68 GLY B CA 1
ATOM 6380 C C . GLY C 1 70 ? 6.490 29.199 -54.179 1.00 38.69 68 GLY B C 1
ATOM 6381 O O . GLY C 1 70 ? 5.759 29.582 -53.261 1.00 44.12 68 GLY B O 1
ATOM 6382 N N . LEU C 1 71 ? 6.245 29.451 -55.463 1.00 30.16 69 LEU B N 1
ATOM 6383 C CA . LEU C 1 71 ? 5.142 30.295 -55.940 1.00 31.82 69 LEU B CA 1
ATOM 6384 C C . LEU C 1 71 ? 5.291 31.787 -55.649 1.00 26.01 69 LEU B C 1
ATOM 6385 O O . LEU C 1 71 ? 4.459 32.581 -56.070 1.00 24.87 69 LEU B O 1
ATOM 6390 N N . LEU C 1 72 ? 6.354 32.176 -54.959 1.00 26.91 70 LEU B N 1
ATOM 6391 C CA . LEU C 1 72 ? 6.512 33.576 -54.592 1.00 24.95 70 LEU B CA 1
ATOM 6392 C C . LEU C 1 72 ? 6.731 34.448 -55.824 1.00 22.71 70 LEU B C 1
ATOM 6393 O O . LEU C 1 72 ? 6.006 35.434 -56.043 1.00 25.10 70 LEU B O 1
ATOM 6398 N N . ALA C 1 73 ? 7.712 34.075 -56.640 1.00 16.38 71 ALA B N 1
ATOM 6399 C CA . ALA C 1 73 ? 8.026 34.831 -57.844 1.00 20.51 71 ALA B CA 1
ATOM 6400 C C . ALA C 1 73 ? 6.832 34.938 -58.801 1.00 18.16 71 ALA B C 1
ATOM 6401 O O . ALA C 1 73 ? 6.635 35.971 -59.439 1.00 20.86 71 ALA B O 1
ATOM 6403 N N . LEU C 1 74 ? 6.041 33.869 -58.881 1.00 19.71 72 LEU B N 1
ATOM 6404 C CA . LEU C 1 74 ? 4.842 33.843 -59.709 1.00 17.62 72 LEU B CA 1
ATOM 6405 C C . LEU C 1 74 ? 3.825 34.847 -59.185 1.00 16.93 72 LEU B C 1
ATOM 6406 O O . LEU C 1 74 ? 3.366 35.712 -59.930 1.00 15.92 72 LEU B O 1
ATOM 6411 N N . ARG C 1 75 ? 3.483 34.737 -57.907 1.00 15.31 73 ARG B N 1
ATOM 6412 C CA . ARG C 1 75 ? 2.518 35.653 -57.315 1.00 19.26 73 ARG B CA 1
ATOM 6413 C C . ARG C 1 75 ? 2.938 37.112 -57.492 1.00 17.28 73 ARG B C 1
ATOM 6414 O O . ARG C 1 75 ? 2.120 37.949 -57.873 1.00 17.40 73 ARG B O 1
ATOM 6422 N N . GLN C 1 76 ? 4.216 37.397 -57.254 1.00 20.10 74 GLN B N 1
ATOM 6423 C CA . GLN C 1 76 ? 4.752 38.755 -57.369 1.00 18.23 74 GLN B CA 1
ATOM 6424 C C . GLN C 1 76 ? 4.654 39.274 -58.786 1.00 17.88 74 GLN B C 1
ATOM 6425 O O . GLN C 1 76 ? 4.255 40.426 -59.021 1.00 16.97 74 GLN B O 1
ATOM 6431 N N . ALA C 1 77 ? 5.029 38.422 -59.736 1.00 16.89 75 ALA B N 1
ATOM 6432 C CA . ALA C 1 77 ? 4.967 38.806 -61.140 1.00 13.67 75 ALA B CA 1
ATOM 6433 C C . ALA C 1 77 ? 3.523 39.079 -61.568 1.00 14.20 75 ALA B C 1
ATOM 6434 O O . ALA C 1 77 ? 3.253 39.958 -62.403 1.00 12.94 75 ALA B O 1
ATOM 6436 N N . ALA C 1 78 ? 2.602 38.323 -60.980 1.00 12.91 76 ALA B N 1
ATOM 6437 C CA . ALA C 1 78 ? 1.191 38.419 -61.312 1.00 14.16 76 ALA B CA 1
ATOM 6438 C C . ALA C 1 78 ? 0.632 39.739 -60.774 1.00 15.55 76 ALA B C 1
ATOM 6439 O O . ALA C 1 78 ? -0.176 40.422 -61.433 1.00 15.17 76 ALA B O 1
ATOM 6441 N N . SER C 1 79 ? 1.082 40.085 -59.572 1.00 15.37 77 SER B N 1
ATOM 6442 C CA . SER C 1 79 ? 0.706 41.336 -58.934 1.00 16.19 77 SER B CA 1
ATOM 6443 C C . SER C 1 79 ? 1.177 42.538 -59.753 1.00 15.29 77 SER B C 1
ATOM 6444 O O . SER C 1 79 ? 0.374 43.429 -60.095 1.00 16.24 77 SER B O 1
ATOM 6447 N N . ALA C 1 80 ? 2.468 42.544 -60.086 1.00 15.68 78 ALA B N 1
ATOM 6448 C CA . ALA C 1 80 ? 3.034 43.619 -60.897 1.00 16.62 78 ALA B CA 1
ATOM 6449 C C . ALA C 1 80 ? 2.292 43.729 -62.212 1.00 14.72 78 ALA B C 1
ATOM 6450 O O . ALA C 1 80 ? 2.063 44.827 -62.729 1.00 16.55 78 ALA B O 1
ATOM 6452 N N . PHE C 1 81 ? 1.908 42.577 -62.748 1.00 15.79 79 PHE B N 1
ATOM 6453 C CA . PHE C 1 81 ? 1.250 42.519 -64.050 1.00 12.54 79 PHE B CA 1
ATOM 6454 C C . PHE C 1 81 ? -0.112 43.190 -64.052 1.00 12.37 79 PHE B C 1
ATOM 6455 O O . PHE C 1 81 ? -0.416 43.986 -64.945 1.00 12.29 79 PHE B O 1
ATOM 6463 N N . VAL C 1 82 ? -0.954 42.853 -63.083 1.00 13.46 80 VAL B N 1
ATOM 6464 C CA . VAL C 1 82 ? -2.285 43.464 -63.079 1.00 12.87 80 VAL B CA 1
ATOM 6465 C C . VAL C 1 82 ? -2.266 44.901 -62.564 1.00 13.36 80 VAL B C 1
ATOM 6466 O O . VAL C 1 82 ? -3.207 45.669 -62.822 1.00 12.98 80 VAL B O 1
ATOM 6470 N N . LYS C 1 83 ? -1.196 45.278 -61.861 1.00 15.76 81 LYS B N 1
ATOM 6471 C CA . LYS C 1 83 ? -1.012 46.701 -61.518 1.00 16.68 81 LYS B CA 1
ATOM 6472 C C . LYS C 1 83 ? -0.684 47.512 -62.763 1.00 16.72 81 LYS B C 1
ATOM 6473 O O . LYS C 1 83 ? -1.305 48.549 -63.028 1.00 16.19 81 LYS B O 1
ATOM 6479 N N . GLU C 1 84 ? 0.285 47.032 -63.538 1.00 14.81 82 GLU B N 1
ATOM 6480 C CA . GLU C 1 84 ? 0.708 47.750 -64.729 1.00 14.13 82 GLU B CA 1
ATOM 6481 C C . GLU C 1 84 ? -0.399 47.775 -65.781 1.00 18.75 82 GLU B C 1
ATOM 6482 O O . GLU C 1 84 ? -0.623 48.791 -66.465 1.00 16.84 82 GLU B O 1
ATOM 6488 N N . LYS C 1 85 ? -1.095 46.651 -65.906 1.00 14.48 83 LYS B N 1
ATOM 6489 C CA . LYS C 1 85 ? -2.019 46.478 -67.008 1.00 11.33 83 LYS B CA 1
ATOM 6490 C C . LYS C 1 85 ? -3.373 47.024 -66.682 1.00 10.85 83 LYS B C 1
ATOM 6491 O O . LYS C 1 85 ? -4.030 47.583 -67.547 1.00 10.79 83 LYS B O 1
ATOM 6497 N N . TYR C 1 86 ? -3.800 46.857 -65.438 1.00 13.99 84 TYR B N 1
ATOM 6498 C CA . TYR C 1 86 ? -5.180 47.146 -65.077 1.00 12.51 84 TYR B CA 1
ATOM 6499 C C . TYR C 1 86 ? -5.300 48.023 -63.831 1.00 14.00 84 TYR B C 1
ATOM 6500 O O . TYR C 1 86 ? -6.401 48.240 -63.349 1.00 15.16 84 TYR B O 1
ATOM 6509 N N . HIS C 1 87 ? -4.174 48.521 -63.318 1.00 15.75 85 HIS B N 1
ATOM 6510 C CA . HIS C 1 87 ? -4.162 49.452 -62.180 1.00 14.51 85 HIS B CA 1
ATOM 6511 C C . HIS C 1 87 ? -4.744 48.854 -60.916 1.00 14.25 85 HIS B C 1
ATOM 6512 O O . HIS C 1 87 ? -5.289 49.563 -60.060 1.00 14.15 85 HIS B O 1
ATOM 6519 N N . LEU C 1 88 ? -4.615 47.541 -60.795 1.00 14.92 86 LEU B N 1
ATOM 6520 C CA . LEU C 1 88 ? -5.095 46.838 -59.614 1.00 12.83 86 LEU B CA 1
ATOM 6521 C C . LEU C 1 88 ? -3.967 46.501 -58.647 1.00 13.26 86 LEU B C 1
ATOM 6522 O O . LEU C 1 88 ? -2.851 46.133 -59.038 1.00 13.85 86 LEU B O 1
ATOM 6527 N N . THR C 1 89 ? -4.281 46.595 -57.370 1.00 11.54 87 THR B N 1
ATOM 6528 C CA . THR C 1 89 ? -3.304 46.341 -56.341 1.00 13.44 87 THR B CA 1
ATOM 6529 C C . THR C 1 89 ? -3.749 45.111 -55.588 1.00 18.02 87 THR B C 1
ATOM 6530 O O . THR C 1 89 ? -4.748 45.156 -54.870 1.00 15.07 87 THR B O 1
ATOM 6534 N N . TYR C 1 90 ? -3.031 44.003 -55.786 1.00 17.14 88 TYR B N 1
ATOM 6535 C CA . TYR C 1 90 ? -3.232 42.816 -54.971 1.00 13.43 88 TYR B CA 1
ATOM 6536 C C . TYR C 1 90 ? -1.908 42.424 -54.366 1.00 16.50 88 TYR B C 1
ATOM 6537 O O . TYR C 1 90 ? -0.879 42.398 -55.046 1.00 17.19 88 TYR B O 1
ATOM 6546 N N . ASN C 1 91 ? -1.926 42.149 -53.072 1.00 17.16 89 ASN B N 1
ATOM 6547 C CA . ASN C 1 91 ? -0.725 41.751 -52.377 1.00 22.21 89 ASN B CA 1
ATOM 6548 C C . ASN C 1 91 ? -0.385 40.308 -52.774 1.00 20.26 89 ASN B C 1
ATOM 6549 O O . ASN C 1 91 ? -1.242 39.435 -52.713 1.00 20.09 89 ASN B O 1
ATOM 6554 N N . PRO C 1 92 ? 0.857 40.062 -53.215 1.00 19.16 90 PRO B N 1
ATOM 6555 C CA . PRO C 1 92 ? 1.226 38.694 -53.591 1.00 20.63 90 PRO B CA 1
ATOM 6556 C C . PRO C 1 92 ? 1.236 37.745 -52.396 1.00 22.79 90 PRO B C 1
ATOM 6557 O O . PRO C 1 92 ? 1.047 36.558 -52.595 1.00 23.25 90 PRO B O 1
ATOM 6561 N N . ASP C 1 93 ? 1.394 38.258 -51.177 1.00 26.32 91 ASP B N 1
ATOM 6562 C CA . ASP C 1 93 ? 1.464 37.390 -49.996 1.00 26.89 91 ASP B CA 1
ATOM 6563 C C . ASP C 1 93 ? 0.120 36.779 -49.592 1.00 26.86 91 ASP B C 1
ATOM 6564 O O . ASP C 1 93 ? 0.077 35.652 -49.089 1.00 26.18 91 ASP B O 1
ATOM 6569 N N . ASN C 1 94 ? -0.974 37.503 -49.804 1.00 18.16 92 ASN B N 1
ATOM 6570 C CA . ASN C 1 94 ? -2.249 37.040 -49.278 1.00 19.84 92 ASN B CA 1
ATOM 6571 C C . ASN C 1 94 ? -3.480 37.330 -50.124 1.00 18.39 92 ASN B C 1
ATOM 6572 O O . ASN C 1 94 ? -4.598 37.127 -49.666 1.00 20.31 92 ASN B O 1
ATOM 6577 N N . GLU C 1 95 ? -3.292 37.788 -51.349 1.00 14.31 93 GLU B N 1
ATOM 6578 C CA . GLU C 1 95 ? -4.431 38.132 -52.182 1.00 14.81 93 GLU B CA 1
ATOM 6579 C C . GLU C 1 95 ? -4.365 37.486 -53.554 1.00 17.89 93 GLU B C 1
ATOM 6580 O O . GLU C 1 95 ? -5.137 37.856 -54.445 1.00 16.41 93 GLU B O 1
ATOM 6586 N N . ILE C 1 96 ? -3.440 36.543 -53.744 1.00 11.82 94 ILE B N 1
ATOM 6587 C CA . ILE C 1 96 ? -3.273 35.932 -55.063 1.00 17.43 94 ILE B CA 1
ATOM 6588 C C . ILE C 1 96 ? -3.091 34.415 -54.989 1.00 18.00 94 ILE B C 1
ATOM 6589 O O . ILE C 1 96 ? -2.129 33.926 -54.404 1.00 18.01 94 ILE B O 1
ATOM 6594 N N . LEU C 1 97 ? -4.027 33.685 -55.588 1.00 17.29 95 LEU B N 1
ATOM 6595 C CA . LEU C 1 97 ? -4.000 32.230 -55.611 1.00 14.76 95 LEU B CA 1
ATOM 6596 C C . LEU C 1 97 ? -3.735 31.691 -57.010 1.00 16.04 95 LEU B C 1
ATOM 6597 O O . LEU C 1 97 ? -4.113 32.300 -58.018 1.00 14.77 95 LEU B O 1
ATOM 6602 N N . VAL C 1 98 ? -3.083 30.534 -57.065 1.00 20.25 96 VAL B N 1
ATOM 6603 C CA . VAL C 1 98 ? -2.733 29.911 -58.334 1.00 15.88 96 VAL B CA 1
ATOM 6604 C C . VAL C 1 98 ? -3.457 28.570 -58.501 1.00 18.34 96 VAL B C 1
ATOM 6605 O O . VAL C 1 98 ? -3.650 27.833 -57.537 1.00 16.50 96 VAL B O 1
ATOM 6609 N N . THR C 1 99 ? -3.888 28.286 -59.725 1.00 14.81 97 THR B N 1
ATOM 6610 C CA . THR C 1 99 ? -4.500 27.009 -60.051 1.00 15.84 97 THR B CA 1
ATOM 6611 C C . THR C 1 99 ? -3.777 26.377 -61.243 1.00 15.40 97 THR B C 1
ATOM 6612 O O . THR C 1 99 ? -3.121 27.064 -62.024 1.00 12.87 97 THR B O 1
ATOM 6616 N N . ILE C 1 100 ? -3.890 25.063 -61.371 1.00 10.99 98 ILE B N 1
ATOM 6617 C CA . ILE C 1 100 ? -3.109 24.339 -62.353 1.00 13.57 98 ILE B CA 1
ATOM 6618 C C . ILE C 1 100 ? -3.730 24.536 -63.732 1.00 13.92 98 ILE B C 1
ATOM 6619 O O . ILE C 1 100 ? -3.074 24.372 -64.759 1.00 12.52 98 ILE B O 1
ATOM 6624 N N . GLY C 1 101 ? -4.998 24.923 -63.737 1.00 12.76 99 GLY B N 1
ATOM 6625 C CA . GLY C 1 101 ? -5.740 25.149 -64.966 1.00 16.22 99 GLY B CA 1
ATOM 6626 C C . GLY C 1 101 ? -6.919 26.078 -64.731 1.00 15.50 99 GLY B C 1
ATOM 6627 O O . GLY C 1 101 ? -7.284 26.355 -63.587 1.00 15.88 99 GLY B O 1
ATOM 6628 N N . ALA C 1 102 ? -7.523 26.552 -65.814 1.00 20.55 100 ALA B N 1
ATOM 6629 C CA . ALA C 1 102 ? -8.625 27.510 -65.730 1.00 16.48 100 ALA B CA 1
ATOM 6630 C C . ALA C 1 102 ? -9.774 26.924 -64.941 1.00 13.45 100 ALA B C 1
ATOM 6631 O O . ALA C 1 102 ? -10.319 27.564 -64.049 1.00 12.22 100 ALA B O 1
ATOM 6633 N N . THR C 1 103 ? -10.146 25.691 -65.259 1.00 16.50 101 THR B N 1
ATOM 6634 C CA . THR C 1 103 ? -11.349 25.152 -64.652 1.00 16.33 101 THR B CA 1
ATOM 6635 C C . THR C 1 103 ? -11.254 24.988 -63.112 1.00 15.89 101 THR B C 1
ATOM 6636 O O . THR C 1 103 ? -12.233 25.222 -62.397 1.00 15.87 101 THR B O 1
ATOM 6640 N N . GLU C 1 104 ? -10.071 24.661 -62.601 1.00 17.15 102 GLU B N 1
ATOM 6641 C CA . GLU C 1 104 ? -9.851 24.676 -61.156 1.00 13.65 102 GLU B CA 1
ATOM 6642 C C . GLU C 1 104 ? -10.118 26.046 -60.518 1.00 16.93 102 GLU B C 1
ATOM 6643 O O . GLU C 1 104 ? -10.506 26.101 -59.364 1.00 15.80 102 GLU B O 1
ATOM 6649 N N . ALA C 1 105 ? -9.916 27.148 -61.242 1.00 13.17 103 ALA B N 1
ATOM 6650 C CA . ALA C 1 105 ? -10.184 28.474 -60.646 1.00 14.21 103 ALA B CA 1
ATOM 6651 C C . ALA C 1 105 ? -11.665 28.661 -60.290 1.00 14.00 103 ALA B C 1
ATOM 6652 O O . ALA C 1 105 ? -12.010 29.114 -59.185 1.00 14.14 103 ALA B O 1
ATOM 6654 N N . LEU C 1 106 ? -12.519 28.304 -61.249 1.00 15.35 104 LEU B N 1
ATOM 6655 C CA . LEU C 1 106 ? -13.963 28.186 -61.072 1.00 15.85 104 LEU B CA 1
ATOM 6656 C C . LEU C 1 106 ? -14.325 27.188 -59.982 1.00 17.16 104 LEU B C 1
ATOM 6657 O O . LEU C 1 106 ? -15.228 27.433 -59.184 1.00 13.43 104 LEU B O 1
ATOM 6662 N N . SER C 1 107 ? -13.635 26.052 -59.956 1.00 15.52 105 SER B N 1
ATOM 6663 C CA . SER C 1 107 ? -13.942 25.042 -58.943 1.00 18.69 105 SER B CA 1
ATOM 6664 C C . SER C 1 107 ? -13.683 25.584 -57.550 1.00 14.43 105 SER B C 1
ATOM 6665 O O . SER C 1 107 ? -14.552 25.570 -56.702 1.00 14.83 105 SER B O 1
ATOM 6668 N N . ALA C 1 108 ? -12.485 26.094 -57.347 1.00 15.07 106 ALA B N 1
ATOM 6669 C CA . ALA C 1 108 ? -12.076 26.690 -56.093 1.00 16.76 106 ALA B CA 1
ATOM 6670 C C . ALA C 1 108 ? -13.024 27.788 -55.634 1.00 17.38 106 ALA B C 1
ATOM 6671 O O . ALA C 1 108 ? -13.537 27.767 -54.501 1.00 19.24 106 ALA B O 1
ATOM 6673 N N . SER C 1 109 ? -13.243 28.774 -56.498 1.00 15.90 107 SER B N 1
ATOM 6674 C CA . SER C 1 109 ? -13.957 29.947 -56.018 1.00 21.10 107 SER B CA 1
ATOM 6675 C C . SER C 1 109 ? -15.455 29.662 -55.831 1.00 20.09 107 SER B C 1
ATOM 6676 O O . SER C 1 109 ? -16.053 30.036 -54.811 1.00 20.69 107 SER B O 1
ATOM 6679 N N . LEU C 1 110 ? -16.043 28.957 -56.789 1.00 20.78 108 LEU B N 1
ATOM 6680 C CA . LEU C 1 110 ? -17.460 28.625 -56.717 1.00 18.24 108 LEU B CA 1
ATOM 6681 C C . LEU C 1 110 ? -17.761 27.633 -55.579 1.00 21.13 108 LEU B C 1
ATOM 6682 O O . LEU C 1 110 ? -18.826 27.699 -54.960 1.00 22.77 108 LEU B O 1
ATOM 6687 N N . THR C 1 111 ? -16.836 26.726 -55.283 1.00 20.33 109 THR B N 1
ATOM 6688 C CA . THR C 1 111 ? -17.064 25.803 -54.160 1.00 24.07 109 THR B CA 1
ATOM 6689 C C . THR C 1 111 ? -16.843 26.524 -52.835 1.00 26.71 109 THR B C 1
ATOM 6690 O O . THR C 1 111 ? -17.420 26.151 -51.817 1.00 27.22 109 THR B O 1
ATOM 6694 N N . ALA C 1 112 ? -16.019 27.568 -52.849 1.00 22.71 110 ALA B N 1
ATOM 6695 C CA . ALA C 1 112 ? -15.811 28.337 -51.638 1.00 23.21 110 ALA B CA 1
ATOM 6696 C C . ALA C 1 112 ? -17.037 29.187 -51.296 1.00 26.04 110 ALA B C 1
ATOM 6697 O O . ALA C 1 112 ? -17.397 29.333 -50.124 1.00 22.84 110 ALA B O 1
ATOM 6699 N N . ILE C 1 113 ? -17.686 29.750 -52.309 1.00 24.47 111 ILE B N 1
ATOM 6700 C CA . ILE C 1 113 ? -18.760 30.689 -52.019 1.00 24.51 111 ILE B CA 1
ATOM 6701 C C . ILE C 1 113 ? -20.158 30.089 -51.944 1.00 23.02 111 ILE B C 1
ATOM 6702 O O . ILE C 1 113 ? -21.004 30.592 -51.219 1.00 25.73 111 ILE B O 1
ATOM 6707 N N . LEU C 1 114 ? -20.408 29.023 -52.686 1.00 21.88 112 LEU B N 1
ATOM 6708 C CA . LEU C 1 114 ? -21.777 28.556 -52.878 1.00 25.00 112 LEU B CA 1
ATOM 6709 C C . LEU C 1 114 ? -22.338 27.693 -51.727 1.00 28.96 112 LEU B C 1
ATOM 6710 O O . LEU C 1 114 ? -21.588 27.065 -50.973 1.00 27.21 112 LEU B O 1
ATOM 6715 N N . GLU C 1 115 ? -23.669 27.706 -51.598 1.00 27.70 113 GLU B N 1
ATOM 6716 C CA . GLU C 1 115 ? -24.421 26.854 -50.669 1.00 29.50 113 GLU B CA 1
ATOM 6717 C C . GLU C 1 115 ? -25.681 26.392 -51.406 1.00 31.96 113 GLU B C 1
ATOM 6718 O O . GLU C 1 115 ? -26.144 27.080 -52.309 1.00 25.05 113 GLU B O 1
ATOM 6724 N N . PRO C 1 116 ? -26.233 25.221 -51.032 1.00 35.74 114 PRO B N 1
ATOM 6725 C CA . PRO C 1 116 ? -27.346 24.576 -51.749 1.00 34.20 114 PRO B CA 1
ATOM 6726 C C . PRO C 1 116 ? -28.534 25.450 -52.218 1.00 34.02 114 PRO B C 1
ATOM 6727 O O . PRO C 1 116 ? -29.016 25.275 -53.341 1.00 38.71 114 PRO B O 1
ATOM 6731 N N . GLY C 1 117 ? -29.019 26.370 -51.404 1.00 32.88 115 GLY B N 1
ATOM 6732 C CA . GLY C 1 117 ? -30.112 27.199 -51.892 1.00 37.08 115 GLY B CA 1
ATOM 6733 C C . GLY C 1 117 ? -29.723 28.153 -53.020 1.00 34.96 115 GLY B C 1
ATOM 6734 O O . GLY C 1 117 ? -30.560 28.559 -53.830 1.00 32.49 115 GLY B O 1
ATOM 6735 N N . ASP C 1 118 ? -28.435 28.477 -53.093 1.00 30.99 116 ASP B N 1
ATOM 6736 C CA . ASP C 1 118 ? -27.958 29.664 -53.806 1.00 29.89 116 ASP B CA 1
ATOM 6737 C C . ASP C 1 118 ? -28.231 29.758 -55.300 1.00 24.90 116 ASP B C 1
ATOM 6738 O O . ASP C 1 118 ? -28.222 28.764 -56.013 1.00 26.80 116 ASP B O 1
ATOM 6743 N N . LYS C 1 119 ? -28.485 30.980 -55.757 1.00 26.71 117 LYS B N 1
ATOM 6744 C CA . LYS C 1 119 ? -28.546 31.265 -57.184 1.00 23.18 117 LYS B CA 1
ATOM 6745 C C . LYS C 1 119 ? -27.293 32.018 -57.630 1.00 25.48 117 LYS B C 1
ATOM 6746 O O . LYS C 1 119 ? -26.690 32.771 -56.861 1.00 22.03 117 LYS B O 1
ATOM 6752 N N . VAL C 1 120 ? -26.916 31.799 -58.885 1.00 24.06 118 VAL B N 1
ATOM 6753 C CA . VAL C 1 120 ? -25.819 32.496 -59.515 1.00 23.67 118 VAL B CA 1
ATOM 6754 C C . VAL C 1 120 ? -26.363 33.107 -60.793 1.00 23.53 118 VAL B C 1
ATOM 6755 O O . VAL C 1 120 ? -26.904 32.395 -61.642 1.00 23.96 118 VAL B O 1
ATOM 6759 N N . LEU C 1 121 ? -26.255 34.425 -60.927 1.00 17.59 119 LEU B N 1
ATOM 6760 C CA . LEU C 1 121 ? -26.726 35.066 -62.140 1.00 16.98 119 LEU B CA 1
ATOM 6761 C C . LEU C 1 121 ? -25.652 34.978 -63.209 1.00 16.89 119 LEU B C 1
ATOM 6762 O O . LEU C 1 121 ? -24.466 34.976 -62.905 1.00 18.61 119 LEU B O 1
ATOM 6767 N N . LEU C 1 122 ? -26.062 34.909 -64.465 1.00 18.99 120 LEU B N 1
ATOM 6768 C CA . LEU C 1 122 ? -25.093 34.802 -65.543 1.00 18.48 120 LEU B CA 1
ATOM 6769 C C . LEU C 1 122 ? -25.656 35.345 -66.842 1.00 14.45 120 LEU B C 1
ATOM 6770 O O . LEU C 1 122 ? -26.648 34.830 -67.342 1.00 23.35 120 LEU B O 1
ATOM 6775 N N . PRO C 1 123 ? -25.006 36.350 -67.424 1.00 14.26 121 PRO B N 1
ATOM 6776 C CA . PRO C 1 123 ? -25.470 36.844 -68.730 1.00 17.25 121 PRO B CA 1
ATOM 6777 C C . PRO C 1 123 ? -25.419 35.729 -69.778 1.00 19.30 121 PRO B C 1
ATOM 6778 O O . PRO C 1 123 ? -24.497 34.906 -69.756 1.00 19.70 121 PRO B O 1
ATOM 6782 N N . ALA C 1 124 ? -26.410 35.685 -70.661 1.00 16.76 122 ALA B N 1
ATOM 6783 C CA . ALA C 1 124 ? -26.514 34.597 -71.625 1.00 19.06 122 ALA B CA 1
ATOM 6784 C C . ALA C 1 124 ? -26.645 35.164 -73.025 1.00 20.21 122 ALA B C 1
ATOM 6785 O O . ALA C 1 124 ? -27.175 36.265 -73.199 1.00 25.60 122 ALA B O 1
ATOM 6787 N N . PRO C 1 125 ? -26.158 34.431 -74.035 1.00 20.05 123 PRO B N 1
ATOM 6788 C CA . PRO C 1 125 ? -25.518 33.109 -73.982 1.00 18.46 123 PRO B CA 1
ATOM 6789 C C . PRO C 1 125 ? -24.115 33.170 -73.380 1.00 21.84 123 PRO B C 1
ATOM 6790 O O . PRO C 1 125 ? -23.475 34.226 -73.404 1.00 21.56 123 PRO B O 1
ATOM 6794 N N . ALA C 1 126 ? -23.648 32.046 -72.850 1.00 20.64 124 ALA B N 1
ATOM 6795 C CA . ALA C 1 126 ? -22.425 32.029 -72.057 1.00 19.05 124 ALA B CA 1
ATOM 6796 C C . ALA C 1 126 ? -21.621 30.740 -72.239 1.00 18.14 124 ALA B C 1
ATOM 6797 O O . ALA C 1 126 ? -22.148 29.723 -72.684 1.00 14.64 124 ALA B O 1
ATOM 6799 N N . TYR C 1 127 ? -20.343 30.807 -71.880 1.00 14.56 125 TYR B N 1
ATOM 6800 C CA . TYR C 1 127 ? -19.494 29.624 -71.744 1.00 18.09 125 TYR B CA 1
ATOM 6801 C C . TYR C 1 127 ? -20.251 28.525 -70.990 1.00 15.12 125 TYR B C 1
ATOM 6802 O O . TYR C 1 127 ? -20.747 28.764 -69.890 1.00 13.23 125 TYR B O 1
ATOM 6811 N N . PRO C 1 128 ? -20.375 27.327 -71.593 1.00 18.40 126 PRO B N 1
ATOM 6812 C CA . PRO C 1 128 ? -21.084 26.197 -70.955 1.00 17.42 126 PRO B CA 1
ATOM 6813 C C . PRO C 1 128 ? -20.452 25.615 -69.691 1.00 15.80 126 PRO B C 1
ATOM 6814 O O . PRO C 1 128 ? -21.079 24.773 -69.091 1.00 18.84 126 PRO B O 1
ATOM 6818 N N . GLY C 1 129 ? -19.269 26.057 -69.274 1.00 20.50 127 GLY B N 1
ATOM 6819 C CA . GLY C 1 129 ? -18.597 25.443 -68.137 1.00 12.65 127 GLY B CA 1
ATOM 6820 C C . GLY C 1 129 ? -18.912 25.961 -66.739 1.00 15.07 127 GLY B C 1
ATOM 6821 O O . GLY C 1 129 ? -18.482 25.360 -65.760 1.00 15.79 127 GLY B O 1
ATOM 6822 N N . TYR C 1 130 ? -19.652 27.058 -66.611 1.00 16.42 128 TYR B N 1
ATOM 6823 C CA . TYR C 1 130 ? -19.974 27.567 -65.264 1.00 18.64 128 TYR B CA 1
ATOM 6824 C C . TYR C 1 130 ? -21.090 26.759 -64.581 1.00 20.00 128 TYR B C 1
ATOM 6825 O O . TYR C 1 130 ? -20.986 26.374 -63.404 1.00 16.75 128 TYR B O 1
ATOM 6834 N N . GLU C 1 131 ? -22.170 26.535 -65.328 1.00 21.92 129 GLU B N 1
ATOM 6835 C CA . GLU C 1 131 ? -23.373 25.908 -64.775 1.00 19.66 129 GLU B CA 1
ATOM 6836 C C . GLU C 1 131 ? -23.145 24.505 -64.212 1.00 22.28 129 GLU B C 1
ATOM 6837 O O . GLU C 1 131 ? -23.631 24.207 -63.130 1.00 21.80 129 GLU B O 1
ATOM 6843 N N . PRO C 1 132 ? -22.399 23.645 -64.928 1.00 21.65 130 PRO B N 1
ATOM 6844 C CA . PRO C 1 132 ? -22.052 22.350 -64.340 1.00 22.79 130 PRO B CA 1
ATOM 6845 C C . PRO C 1 132 ? -21.437 22.451 -62.960 1.00 21.65 130 PRO B C 1
ATOM 6846 O O . PRO C 1 132 ? -21.881 21.740 -62.054 1.00 19.28 130 PRO B O 1
ATOM 6850 N N . VAL C 1 133 ? -20.433 23.311 -62.809 1.00 20.01 131 VAL B N 1
ATOM 6851 C CA . VAL C 1 133 ? -19.719 23.439 -61.546 1.00 19.13 131 VAL B CA 1
ATOM 6852 C C . VAL C 1 133 ? -20.679 23.926 -60.482 1.00 24.47 131 VAL B C 1
ATOM 6853 O O . VAL C 1 133 ? -20.687 23.410 -59.360 1.00 24.07 131 VAL B O 1
ATOM 6857 N N . VAL C 1 134 ? -21.488 24.926 -60.843 1.00 20.17 132 VAL B N 1
ATOM 6858 C CA . VAL C 1 134 ? -22.475 25.469 -59.910 1.00 19.21 132 VAL B CA 1
ATOM 6859 C C . VAL C 1 134 ? -23.468 24.396 -59.448 1.00 23.25 132 VAL B C 1
ATOM 6860 O O . VAL C 1 134 ? -23.819 24.317 -58.271 1.00 24.74 132 VAL B O 1
ATOM 6864 N N . ASN C 1 135 ? -23.910 23.576 -60.393 1.00 22.29 133 ASN B N 1
ATOM 6865 C CA . ASN C 1 135 ? -24.822 22.471 -60.135 1.00 21.39 133 ASN B CA 1
ATOM 6866 C C . ASN C 1 135 ? -24.206 21.457 -59.181 1.00 24.38 133 ASN B C 1
ATOM 6867 O O . ASN C 1 135 ? -24.859 20.991 -58.249 1.00 25.84 133 ASN B O 1
ATOM 6872 N N . LEU C 1 136 ? -22.941 21.126 -59.411 1.00 25.86 134 LEU B N 1
ATOM 6873 C CA . LEU C 1 136 ? -22.273 20.097 -58.628 1.00 20.87 134 LEU B CA 1
ATOM 6874 C C . LEU C 1 136 ? -22.230 20.445 -57.138 1.00 24.78 134 LEU B C 1
ATOM 6875 O O . LEU C 1 136 ? -22.468 19.594 -56.285 1.00 28.58 134 LEU B O 1
ATOM 6880 N N . VAL C 1 137 ? -21.944 21.701 -56.821 1.00 27.94 135 VAL B N 1
ATOM 6881 C CA . VAL C 1 137 ? -21.876 22.132 -55.422 1.00 29.37 135 VAL B CA 1
ATOM 6882 C C . VAL C 1 137 ? -23.260 22.432 -54.843 1.00 27.50 135 VAL B C 1
ATOM 6883 O O . VAL C 1 137 ? -23.386 22.806 -53.674 1.00 31.64 135 VAL B O 1
ATOM 6887 N N . GLY C 1 138 ? -24.286 22.288 -55.675 1.00 24.99 136 GLY B N 1
ATOM 6888 C CA . GLY C 1 138 ? -25.656 22.233 -55.200 1.00 28.48 136 GLY B CA 1
ATOM 6889 C C . GLY C 1 138 ? -26.511 23.464 -55.421 1.00 32.42 136 GLY B C 1
ATOM 6890 O O . GLY C 1 138 ? -27.561 23.601 -54.797 1.00 34.68 136 GLY B O 1
ATOM 6891 N N . ALA C 1 139 ? -26.085 24.348 -56.314 1.00 27.27 137 ALA B N 1
ATOM 6892 C CA . ALA C 1 139 ? -26.800 25.598 -56.542 1.00 28.89 137 ALA B CA 1
ATOM 6893 C C . ALA C 1 139 ? -27.337 25.670 -57.973 1.00 28.35 137 ALA B C 1
ATOM 6894 O O . ALA C 1 139 ? -27.233 24.703 -58.726 1.00 27.37 137 ALA B O 1
ATOM 6896 N N . GLU C 1 140 ? -27.903 26.817 -58.341 1.00 27.38 138 GLU B N 1
ATOM 6897 C CA . GLU C 1 140 ? -28.570 26.985 -59.632 1.00 27.64 138 GLU B CA 1
ATOM 6898 C C . GLU C 1 140 ? -28.110 28.219 -60.389 1.00 27.35 138 GLU B C 1
ATOM 6899 O O . GLU C 1 140 ? -27.932 29.287 -59.796 1.00 24.01 138 GLU B O 1
ATOM 6905 N N . VAL C 1 141 ? -27.961 28.083 -61.704 1.00 27.58 139 VAL B N 1
ATOM 6906 C CA . VAL C 1 141 ? -27.699 29.236 -62.563 1.00 26.30 139 VAL B CA 1
ATOM 6907 C C . VAL C 1 141 ? -28.985 29.837 -63.135 1.00 24.86 139 VAL B C 1
ATOM 6908 O O . VAL C 1 141 ? -29.814 29.126 -63.697 1.00 25.69 139 VAL B O 1
ATOM 6912 N N . VAL C 1 142 ? -29.131 31.153 -62.989 1.00 24.96 140 VAL B N 1
ATOM 6913 C CA . VAL C 1 142 ? -30.188 31.909 -63.640 1.00 19.47 140 VAL B CA 1
ATOM 6914 C C . VAL C 1 142 ? -29.557 32.782 -64.730 1.00 23.61 140 VAL B C 1
ATOM 6915 O O . VAL C 1 142 ? -28.749 33.688 -64.445 1.00 21.24 140 VAL B O 1
ATOM 6919 N N . GLU C 1 143 ? -29.900 32.498 -65.982 1.00 22.85 141 GLU B N 1
ATOM 6920 C CA . GLU C 1 143 ? -29.366 33.254 -67.109 1.00 20.61 141 GLU B CA 1
ATOM 6921 C C . GLU C 1 143 ? -30.064 34.612 -67.201 1.00 24.26 141 GLU B C 1
ATOM 6922 O O . GLU C 1 143 ? -31.208 34.747 -66.799 1.00 24.74 141 GLU B O 1
ATOM 6928 N N . ILE C 1 144 ? -29.363 35.613 -67.721 1.00 21.08 142 ILE B N 1
ATOM 6929 C CA . ILE C 1 144 ? -29.960 36.900 -68.028 1.00 23.11 142 ILE B CA 1
ATOM 6930 C C . ILE C 1 144 ? -30.027 37.023 -69.545 1.00 23.74 142 ILE B C 1
ATOM 6931 O O . ILE C 1 144 ? -28.992 37.014 -70.223 1.00 21.82 142 ILE B O 1
ATOM 6936 N N . ASP C 1 145 ? -31.237 37.102 -70.084 1.00 23.66 143 ASP B N 1
ATOM 6937 C CA . ASP C 1 145 ? -31.401 37.288 -71.522 1.00 28.97 143 ASP B CA 1
ATOM 6938 C C . ASP C 1 145 ? -30.897 38.666 -71.923 1.00 28.46 143 ASP B C 1
ATOM 6939 O O . ASP C 1 145 ? -31.480 39.674 -71.528 1.00 33.06 143 ASP B O 1
ATOM 6944 N N . THR C 1 146 ? -29.819 38.706 -72.705 1.00 26.43 144 THR B N 1
ATOM 6945 C CA . THR C 1 146 ? -29.225 39.973 -73.137 1.00 27.10 144 THR B CA 1
ATOM 6946 C C . THR C 1 146 ? -29.452 40.239 -74.627 1.00 28.67 144 THR B C 1
ATOM 6947 O O . THR C 1 146 ? -28.872 41.172 -75.189 1.00 30.04 144 THR B O 1
ATOM 6951 N N . ARG C 1 147 ? -30.297 39.427 -75.260 1.00 28.94 145 ARG B N 1
ATOM 6952 C CA . ARG C 1 147 ? -30.609 39.590 -76.685 1.00 30.25 145 ARG B CA 1
ATOM 6953 C C . ARG C 1 147 ? -31.091 40.991 -77.087 1.00 37.99 145 ARG B C 1
ATOM 6954 O O . ARG C 1 147 ? -30.779 41.470 -78.182 1.00 34.64 145 ARG B O 1
ATOM 6962 N N . SER C 1 148 ? -31.839 41.646 -76.202 1.00 36.32 146 SER B N 1
ATOM 6963 C CA . SER C 1 148 ? -32.490 42.902 -76.550 1.00 36.71 146 SER B CA 1
ATOM 6964 C C . SER C 1 148 ? -31.505 44.059 -76.708 1.00 43.22 146 SER B C 1
ATOM 6965 O O . SER C 1 148 ? -31.851 45.096 -77.286 1.00 48.30 146 SER B O 1
ATOM 6968 N N . ASN C 1 149 ? -30.287 43.890 -76.194 1.00 36.82 147 ASN B N 1
ATOM 6969 C CA . ASN C 1 149 ? -29.240 44.882 -76.400 1.00 30.14 147 ASN B CA 1
ATOM 6970 C C . ASN C 1 149 ? -28.056 44.274 -77.137 1.00 30.15 147 ASN B C 1
ATOM 6971 O O . ASN C 1 149 ? -26.918 44.716 -76.987 1.00 31.27 147 ASN B O 1
ATOM 6976 N N . ASP C 1 150 ? -28.340 43.261 -77.945 1.00 30.70 148 ASP B N 1
ATOM 6977 C CA . ASP C 1 150 ? -27.319 42.622 -78.772 1.00 32.10 148 ASP B CA 1
ATOM 6978 C C . ASP C 1 150 ? -26.200 42.038 -77.920 1.00 25.36 148 ASP B C 1
ATOM 6979 O O . ASP C 1 150 ? -25.021 42.261 -78.207 1.00 24.06 148 ASP B O 1
ATOM 6984 N N . PHE C 1 151 ? -26.594 41.330 -76.860 1.00 18.74 149 PHE B N 1
ATOM 6985 C CA . PHE C 1 151 ? -25.683 40.556 -76.008 1.00 22.94 149 PHE B CA 1
ATOM 6986 C C . PHE C 1 151 ? -24.797 41.382 -75.077 1.00 24.93 149 PHE B C 1
ATOM 6987 O O . PHE C 1 151 ? -23.880 40.848 -74.457 1.00 23.41 149 PHE B O 1
ATOM 6995 N N . VAL C 1 152 ? -25.077 42.679 -74.983 1.00 21.82 150 VAL B N 1
ATOM 6996 C CA . VAL C 1 152 ? -24.361 43.565 -74.071 1.00 21.35 150 VAL B CA 1
ATOM 6997 C C . VAL C 1 152 ? -25.199 43.769 -72.811 1.00 26.83 150 VAL B C 1
ATOM 6998 O O . VAL C 1 152 ? -26.271 44.389 -72.857 1.00 30.12 150 VAL B O 1
ATOM 7002 N N . LEU C 1 153 ? -24.725 43.240 -71.689 1.00 20.50 151 LEU B N 1
ATOM 7003 C CA . LEU C 1 153 ? -25.456 43.349 -70.430 1.00 21.01 151 LEU B CA 1
ATOM 7004 C C . LEU C 1 153 ? -25.610 44.800 -69.978 1.00 23.09 151 LEU B C 1
ATOM 7005 O O . LEU C 1 153 ? -24.615 45.495 -69.828 1.00 24.66 151 LEU B O 1
ATOM 7010 N N . THR C 1 154 ? -26.843 45.258 -69.753 1.00 25.47 152 THR B N 1
ATOM 7011 C CA . THR C 1 154 ? -27.063 46.617 -69.221 1.00 25.88 152 THR B CA 1
ATOM 7012 C C . THR C 1 154 ? -27.222 46.598 -67.702 1.00 23.00 152 THR B C 1
ATOM 7013 O O . THR C 1 154 ? -27.570 45.566 -67.123 1.00 22.95 152 THR B O 1
ATOM 7017 N N . PRO C 1 155 ? -26.962 47.742 -67.048 1.00 21.90 153 PRO B N 1
ATOM 7018 C CA . PRO C 1 155 ? -27.127 47.787 -65.594 1.00 21.29 153 PRO B CA 1
ATOM 7019 C C . PRO C 1 155 ? -28.556 47.513 -65.192 1.00 22.37 153 PRO B C 1
ATOM 7020 O O . PRO C 1 155 ? -28.787 46.995 -64.101 1.00 19.37 153 PRO B O 1
ATOM 7024 N N . GLU C 1 156 ? -29.486 47.872 -66.078 1.00 23.26 154 GLU B N 1
ATOM 7025 C CA . GLU C 1 156 ? -30.913 47.652 -65.889 1.00 24.60 154 GLU B CA 1
ATOM 7026 C C . GLU C 1 156 ? -31.244 46.162 -65.943 1.00 21.50 154 GLU B C 1
ATOM 7027 O O . GLU C 1 156 ? -31.974 45.661 -65.088 1.00 24.09 154 GLU B O 1
ATOM 7033 N N . MET C 1 157 ? -30.728 45.464 -66.959 1.00 20.49 155 MET B N 1
ATOM 7034 C CA . MET C 1 157 ? -30.897 44.006 -67.047 1.00 26.61 155 MET B CA 1
ATOM 7035 C C . MET C 1 157 ? -30.426 43.392 -65.740 1.00 20.72 155 MET B C 1
ATOM 7036 O O . MET C 1 157 ? -31.141 42.603 -65.111 1.00 29.08 155 MET B O 1
ATOM 7041 N N . LEU C 1 158 ? -29.243 43.820 -65.306 1.00 20.54 156 LEU B N 1
ATOM 7042 C CA . LEU C 1 158 ? -28.610 43.256 -64.126 1.00 25.58 156 LEU B CA 1
ATOM 7043 C C . LEU C 1 158 ? -29.479 43.485 -62.898 1.00 25.79 156 LEU B C 1
ATOM 7044 O O . LEU C 1 158 ? -29.769 42.555 -62.144 1.00 24.76 156 LEU B O 1
ATOM 7049 N N . GLU C 1 159 ? -29.908 44.723 -62.697 1.00 24.24 157 GLU B N 1
ATOM 7050 C CA . GLU C 1 159 ? -30.654 45.021 -61.489 1.00 28.22 157 GLU B CA 1
ATOM 7051 C C . GLU C 1 159 ? -32.007 44.314 -61.462 1.00 24.42 157 GLU B C 1
ATOM 7052 O O . GLU C 1 159 ? -32.403 43.769 -60.435 1.00 24.01 157 GLU B O 1
ATOM 7058 N N . GLU C 1 160 ? -32.706 44.319 -62.591 1.00 22.17 158 GLU B N 1
ATOM 7059 C CA . GLU C 1 160 ? -33.966 43.578 -62.686 1.00 32.19 158 GLU B CA 1
ATOM 7060 C C . GLU C 1 160 ? -33.799 42.082 -62.367 1.00 32.65 158 GLU B C 1
ATOM 7061 O O . GLU C 1 160 ? -34.635 41.491 -61.665 1.00 32.70 158 GLU B O 1
ATOM 7067 N N . ALA C 1 161 ? -32.712 41.476 -62.848 1.00 31.10 159 ALA B N 1
ATOM 7068 C CA . ALA C 1 161 ? -32.437 40.063 -62.519 1.00 26.13 159 ALA B CA 1
ATOM 7069 C C . ALA C 1 161 ? -32.081 39.828 -61.039 1.00 26.78 159 ALA B C 1
ATOM 7070 O O . ALA C 1 161 ? -32.479 38.820 -60.426 1.00 29.31 159 ALA B O 1
ATOM 7072 N N . ILE C 1 162 ? -31.322 40.753 -60.470 1.00 21.79 160 ILE B N 1
ATOM 7073 C CA . ILE C 1 162 ? -30.937 40.641 -59.073 1.00 26.70 160 ILE B CA 1
ATOM 7074 C C . ILE C 1 162 ? -32.201 40.684 -58.220 1.00 31.66 160 ILE B C 1
ATOM 7075 O O . ILE C 1 162 ? -32.418 39.832 -57.334 1.00 32.59 160 ILE B O 1
ATOM 7080 N N . LEU C 1 163 ? -33.041 41.674 -58.518 1.00 30.98 161 LEU B N 1
ATOM 7081 C CA . LEU C 1 163 ? -34.317 41.838 -57.835 1.00 33.41 161 LEU B CA 1
ATOM 7082 C C . LEU C 1 163 ? -35.199 40.590 -57.999 1.00 33.83 161 LEU B C 1
ATOM 7083 O O . LEU C 1 163 ? -35.798 40.133 -57.028 1.00 37.12 161 LEU B O 1
ATOM 7088 N N . LYS C 1 164 ? -35.259 40.032 -59.212 1.00 31.40 162 LYS B N 1
ATOM 7089 C CA . LYS C 1 164 ? -36.003 38.784 -59.435 1.00 34.90 162 LYS B CA 1
ATOM 7090 C C . LYS C 1 164 ? -35.537 37.672 -58.501 1.00 37.26 162 LYS B C 1
ATOM 7091 O O . LYS C 1 164 ? -36.360 36.957 -57.931 1.00 42.53 162 LYS B O 1
ATOM 7097 N N . GLU C 1 165 ? -34.224 37.514 -58.344 1.00 34.42 163 GLU B N 1
ATOM 7098 C CA . GLU C 1 165 ? -33.733 36.371 -57.576 1.00 31.71 163 GLU B CA 1
ATOM 7099 C C . GLU C 1 165 ? -33.725 36.550 -56.059 1.00 34.91 163 GLU B C 1
ATOM 7100 O O . GLU C 1 165 ? -33.634 35.567 -55.317 1.00 35.50 163 GLU B O 1
ATOM 7106 N N . GLY C 1 166 ? -33.806 37.791 -55.592 1.00 35.46 164 GLY B N 1
ATOM 7107 C CA . GLY C 1 166 ? -34.025 38.019 -54.172 1.00 28.85 164 GLY B CA 1
ATOM 7108 C C . GLY C 1 166 ? -32.980 37.451 -53.223 1.00 34.66 164 GLY B C 1
ATOM 7109 O O . GLY C 1 166 ? -31.786 37.604 -53.455 1.00 38.48 164 GLY B O 1
ATOM 7110 N N . GLU C 1 167 ? -33.423 36.782 -52.160 1.00 30.12 165 GLU B N 1
ATOM 7111 C CA . GLU C 1 167 ? -32.540 36.464 -51.041 1.00 31.20 165 GLU B CA 1
ATOM 7112 C C . GLU C 1 167 ? -31.636 35.249 -51.261 1.00 31.95 165 GLU B C 1
ATOM 7113 O O . GLU C 1 167 ? -30.702 35.009 -50.490 1.00 33.16 165 GLU B O 1
ATOM 7115 N N . ALA C 1 168 ? -31.908 34.485 -52.313 1.00 34.43 166 ALA B N 1
ATOM 7116 C CA . ALA C 1 168 ? -31.096 33.309 -52.630 1.00 34.09 166 ALA B CA 1
ATOM 7117 C C . ALA C 1 168 ? -29.921 33.634 -53.567 1.00 31.51 166 ALA B C 1
ATOM 7118 O O . ALA C 1 168 ? -29.064 32.785 -53.810 1.00 35.56 166 ALA B O 1
ATOM 7120 N N . LEU C 1 169 ? -29.892 34.855 -54.093 1.00 33.75 167 LEU B N 1
ATOM 7121 C CA . LEU C 1 169 ? -28.782 35.321 -54.919 1.00 27.64 167 LEU B CA 1
ATOM 7122 C C . LEU C 1 169 ? -27.491 35.326 -54.116 1.00 27.18 167 LEU B C 1
ATOM 7123 O O . LEU C 1 169 ? -27.377 36.032 -53.109 1.00 25.55 167 LEU B O 1
ATOM 7128 N N . LYS C 1 170 ? -26.518 34.535 -54.559 1.00 25.69 168 LYS B N 1
ATOM 7129 C CA . LYS C 1 170 ? -25.217 34.485 -53.896 1.00 24.40 168 LYS B CA 1
ATOM 7130 C C . LYS C 1 170 ? -24.149 35.216 -54.713 1.00 18.90 168 LYS B C 1
ATOM 7131 O O . LYS C 1 170 ? -23.254 35.854 -54.160 1.00 16.43 168 LYS B O 1
ATOM 7137 N N . ALA C 1 171 ? -24.262 35.124 -56.035 1.00 21.07 169 ALA B N 1
ATOM 7138 C CA . ALA C 1 171 ? -23.211 35.616 -56.910 1.00 20.62 169 ALA B CA 1
ATOM 7139 C C . ALA C 1 171 ? -23.695 35.942 -58.311 1.00 17.54 169 ALA B C 1
ATOM 7140 O O . ALA C 1 171 ? -24.704 35.420 -58.781 1.00 20.61 169 ALA B O 1
ATOM 7142 N N . VAL C 1 172 ? -22.947 36.821 -58.961 1.00 18.12 170 VAL B N 1
ATOM 7143 C CA . VAL C 1 172 ? -23.104 37.118 -60.370 1.00 16.75 170 VAL B CA 1
ATOM 7144 C C . VAL C 1 172 ? -21.781 36.725 -61.014 1.00 15.81 170 VAL B C 1
ATOM 7145 O O . VAL C 1 172 ? -20.726 37.009 -60.459 1.00 16.85 170 VAL B O 1
ATOM 7149 N N . ILE C 1 173 ? -21.838 36.073 -62.172 1.00 19.10 171 ILE B N 1
ATOM 7150 C CA . ILE C 1 173 ? -20.644 35.752 -62.954 1.00 15.48 171 ILE B CA 1
ATOM 7151 C C . ILE C 1 173 ? -20.609 36.657 -64.167 1.00 14.85 171 ILE B C 1
ATOM 7152 O O . ILE C 1 173 ? -21.559 36.679 -64.938 1.00 17.76 171 ILE B O 1
ATOM 7157 N N . LEU C 1 174 ? -19.532 37.424 -64.311 1.00 14.17 172 LEU B N 1
ATOM 7158 C CA . LEU C 1 174 ? -19.356 38.331 -65.447 1.00 13.01 172 LEU B CA 1
ATOM 7159 C C . LEU C 1 174 ? -18.126 37.868 -66.214 1.00 10.59 172 LEU B C 1
ATOM 7160 O O . LEU C 1 174 ? -17.078 37.648 -65.623 1.00 11.49 172 LEU B O 1
ATOM 7165 N N . ASN C 1 175 ? -18.262 37.724 -67.524 1.00 11.00 173 ASN B N 1
ATOM 7166 C CA . ASN C 1 175 ? -17.214 37.176 -68.374 1.00 12.88 173 ASN B CA 1
ATOM 7167 C C . ASN C 1 175 ? -16.953 38.154 -69.502 1.00 12.81 173 ASN B C 1
ATOM 7168 O O . ASN C 1 175 ? -17.754 38.271 -70.430 1.00 13.65 173 ASN B O 1
ATOM 7173 N N . TYR C 1 176 ? -15.855 38.896 -69.405 1.00 11.47 174 TYR B N 1
ATOM 7174 C CA . TYR C 1 176 ? -15.581 39.935 -70.382 1.00 9.86 174 TYR B CA 1
ATOM 7175 C C . TYR C 1 176 ? -14.078 40.045 -70.549 1.00 11.45 174 TYR B C 1
ATOM 7176 O O . TYR C 1 176 ? -13.351 40.096 -69.555 1.00 9.40 174 TYR B O 1
ATOM 7185 N N . PRO C 1 177 ? -13.593 40.038 -71.801 1.00 10.73 175 PRO B N 1
ATOM 7186 C CA . PRO C 1 177 ? -14.335 39.858 -73.055 1.00 12.55 175 PRO B CA 1
ATOM 7187 C C . PRO C 1 177 ? -15.081 38.512 -73.100 1.00 14.67 175 PRO B C 1
ATOM 7188 O O . PRO C 1 177 ? -14.612 37.541 -72.523 1.00 15.31 175 PRO B O 1
ATOM 7192 N N . THR C 1 178 ? -16.233 38.472 -73.761 1.00 12.21 176 THR B N 1
ATOM 7193 C CA . THR C 1 178 ? -17.178 37.392 -73.560 1.00 12.36 176 THR B CA 1
ATOM 7194 C C . THR C 1 178 ? -17.044 36.242 -74.566 1.00 12.02 176 THR B C 1
ATOM 7195 O O . THR C 1 178 ? -16.895 36.456 -75.756 1.00 13.74 176 THR B O 1
ATOM 7199 N N . ASN C 1 179 ? -17.080 35.021 -74.059 1.00 15.41 177 ASN B N 1
ATOM 7200 C CA . ASN C 1 179 ? -17.253 33.819 -74.874 1.00 14.44 177 ASN B CA 1
ATOM 7201 C C . ASN C 1 179 ? -18.736 33.485 -74.733 1.00 15.66 177 ASN B C 1
ATOM 7202 O O . ASN C 1 179 ? -19.218 33.258 -73.615 1.00 14.83 177 ASN B O 1
ATOM 7207 N N . PRO C 1 180 ? -19.468 33.432 -75.857 1.00 17.19 178 PRO B N 1
ATOM 7208 C CA . PRO C 1 180 ? -18.957 33.321 -77.232 1.00 18.25 178 PRO B CA 1
ATOM 7209 C C . PRO C 1 180 ? -19.083 34.561 -78.100 1.00 19.34 178 PRO B C 1
ATOM 7210 O O . PRO C 1 180 ? -18.724 34.542 -79.275 1.00 21.22 178 PRO B O 1
ATOM 7214 N N . THR C 1 181 ? -19.586 35.634 -77.533 1.00 16.07 179 THR B N 1
ATOM 7215 C CA . THR C 1 181 ? -20.049 36.734 -78.347 1.00 16.61 179 THR B CA 1
ATOM 7216 C C . THR C 1 181 ? -18.951 37.723 -78.763 1.00 22.02 179 THR B C 1
ATOM 7217 O O . THR C 1 181 ? -19.121 38.474 -79.726 1.00 18.26 179 THR B O 1
ATOM 7221 N N . GLY C 1 182 ? -17.833 37.734 -78.044 1.00 17.89 180 GLY B N 1
ATOM 7222 C CA . GLY C 1 182 ? -16.795 38.714 -78.306 1.00 17.66 180 GLY B CA 1
ATOM 7223 C C . GLY C 1 182 ? -17.135 40.092 -77.766 1.00 19.99 180 GLY B C 1
ATOM 7224 O O . GLY C 1 182 ? -16.496 41.087 -78.123 1.00 21.94 180 GLY B O 1
ATOM 7225 N N . VAL C 1 183 ? -18.134 40.153 -76.892 1.00 19.28 181 VAL B N 1
ATOM 7226 C CA . VAL C 1 183 ? -18.551 41.415 -76.276 1.00 20.05 181 VAL B CA 1
ATOM 7227 C C . VAL C 1 183 ? -17.466 41.949 -75.328 1.00 18.36 181 VAL B C 1
ATOM 7228 O O . VAL C 1 183 ? -16.836 41.175 -74.610 1.00 16.10 181 VAL B O 1
ATOM 7232 N N . THR C 1 184 ? -17.227 43.259 -75.354 1.00 17.59 182 THR B N 1
ATOM 7233 C CA . THR C 1 184 ? -16.380 43.898 -74.349 1.00 16.85 182 THR B CA 1
ATOM 7234 C C . THR C 1 184 ? -17.133 45.066 -73.728 1.00 17.50 182 THR B C 1
ATOM 7235 O O . THR C 1 184 ? -18.133 45.514 -74.267 1.00 18.47 182 THR B O 1
ATOM 7239 N N . TYR C 1 185 ? -16.653 45.559 -72.592 1.00 18.85 183 TYR B N 1
ATOM 7240 C CA . TYR C 1 185 ? -17.325 46.649 -71.890 1.00 16.22 183 TYR B CA 1
ATOM 7241 C C . TYR C 1 185 ? -16.358 47.793 -71.686 1.00 18.70 183 TYR B C 1
ATOM 7242 O O . TYR C 1 185 ? -15.182 47.570 -71.401 1.00 17.13 183 TYR B O 1
ATOM 7251 N N . SER C 1 186 ? -16.860 49.017 -71.825 1.00 19.54 184 SER B N 1
ATOM 7252 C CA . SER C 1 186 ? -16.045 50.217 -71.680 1.00 14.10 184 SER B CA 1
ATOM 7253 C C . SER C 1 186 ? -15.907 50.557 -70.215 1.00 14.50 184 SER B C 1
ATOM 7254 O O . SER C 1 186 ? -16.648 50.026 -69.388 1.00 17.20 184 SER B O 1
ATOM 7257 N N . ARG C 1 187 ? -14.994 51.471 -69.894 1.00 17.79 185 ARG B N 1
ATOM 7258 C CA . ARG C 1 187 ? -14.818 51.942 -68.513 1.00 16.70 185 ARG B CA 1
ATOM 7259 C C . ARG C 1 187 ? -16.126 52.410 -67.876 1.00 18.44 185 ARG B C 1
ATOM 7260 O O . ARG C 1 187 ? -16.477 51.977 -66.779 1.00 15.98 185 ARG B O 1
ATOM 7268 N N . GLN C 1 188 ? -16.853 53.278 -68.577 1.00 18.78 186 GLN B N 1
ATOM 7269 C CA . GLN C 1 188 ? -18.130 53.768 -68.071 1.00 19.38 186 GLN B CA 1
ATOM 7270 C C . GLN C 1 188 ? -19.161 52.645 -67.903 1.00 17.26 186 GLN B C 1
ATOM 7271 O O . GLN C 1 188 ? -19.920 52.625 -66.930 1.00 17.42 186 GLN B O 1
ATOM 7277 N N . GLN C 1 189 ? -19.196 51.710 -68.847 1.00 17.88 187 GLN B N 1
ATOM 7278 C CA . GLN C 1 189 ? -20.083 50.558 -68.699 1.00 18.06 187 GLN B CA 1
ATOM 7279 C C . GLN C 1 189 ? -19.762 49.765 -67.426 1.00 17.06 187 GLN B C 1
ATOM 7280 O O . GLN C 1 189 ? -20.650 49.455 -66.618 1.00 17.86 187 GLN B O 1
ATOM 7286 N N . ILE C 1 190 ? -18.485 49.450 -67.241 1.00 17.70 188 ILE B N 1
ATOM 7287 C CA . ILE C 1 190 ? -18.063 48.680 -66.080 1.00 17.68 188 ILE B CA 1
ATOM 7288 C C . ILE C 1 190 ? -18.465 49.421 -64.815 1.00 18.23 188 ILE B C 1
ATOM 7289 O O . ILE C 1 190 ? -18.993 48.831 -63.862 1.00 17.35 188 ILE B O 1
ATOM 7294 N N . LYS C 1 191 ? -18.232 50.729 -64.837 1.00 18.39 189 LYS B N 1
ATOM 7295 C CA . LYS C 1 191 ? -18.559 51.613 -63.724 1.00 19.55 189 LYS B CA 1
ATOM 7296 C C . LYS C 1 191 ? -20.057 51.582 -63.380 1.00 20.50 189 LYS B C 1
ATOM 7297 O O . LYS C 1 191 ? -20.451 51.456 -62.211 1.00 19.45 189 LYS B O 1
ATOM 7303 N N . ASN C 1 192 ? -20.894 51.684 -64.403 1.00 16.43 190 ASN B N 1
ATOM 7304 C CA . ASN C 1 192 ? -22.329 51.569 -64.190 1.00 15.64 190 ASN B CA 1
ATOM 7305 C C . ASN C 1 192 ? -22.770 50.196 -63.618 1.00 21.97 190 ASN B C 1
ATOM 7306 O O . ASN C 1 192 ? -23.588 50.129 -62.662 1.00 21.54 190 ASN B O 1
ATOM 7311 N N . LEU C 1 193 ? -22.200 49.111 -64.163 1.00 19.82 191 LEU B N 1
ATOM 7312 C CA . LEU C 1 193 ? -22.464 47.765 -63.644 1.00 17.93 191 LEU B CA 1
ATOM 7313 C C . LEU C 1 193 ? -22.090 47.660 -62.160 1.00 20.02 191 LEU B C 1
ATOM 7314 O O . LEU C 1 193 ? -22.829 47.073 -61.352 1.00 19.72 191 LEU B O 1
ATOM 7319 N N . ALA C 1 194 ? -20.948 48.246 -61.804 1.00 15.66 192 ALA B N 1
ATOM 7320 C CA . ALA C 1 194 ? -20.484 48.223 -60.426 1.00 18.07 192 ALA B CA 1
ATOM 7321 C C . ALA C 1 194 ? -21.451 48.975 -59.548 1.00 20.12 192 ALA B C 1
ATOM 7322 O O . ALA C 1 194 ? -21.689 48.591 -58.392 1.00 21.47 192 ALA B O 1
ATOM 7324 N N . GLU C 1 195 ? -22.013 50.045 -60.106 1.00 17.44 193 GLU B N 1
ATOM 7325 C CA . GLU C 1 195 ? -22.906 50.905 -59.340 1.00 24.34 193 GLU B CA 1
ATOM 7326 C C . GLU C 1 195 ? -24.155 50.116 -59.005 1.00 20.61 193 GLU B C 1
ATOM 7327 O O . GLU C 1 195 ? -24.725 50.268 -57.929 1.00 22.51 193 GLU B O 1
ATOM 7333 N N . VAL C 1 196 ? -24.583 49.256 -59.919 1.00 20.55 194 VAL B N 1
ATOM 7334 C CA . VAL C 1 196 ? -25.636 48.319 -59.527 1.00 20.46 194 VAL B CA 1
ATOM 7335 C C . VAL C 1 196 ? -25.154 47.348 -58.436 1.00 23.56 194 VAL B C 1
ATOM 7336 O O . VAL C 1 196 ? -25.768 47.244 -57.364 1.00 24.05 194 VAL B O 1
ATOM 7340 N N . LEU C 1 197 ? -24.035 46.669 -58.685 1.00 23.64 195 LEU B N 1
ATOM 7341 C CA . LEU C 1 197 ? -23.641 45.539 -57.826 1.00 20.81 195 LEU B CA 1
ATOM 7342 C C . LEU C 1 197 ? -23.252 45.878 -56.389 1.00 21.59 195 LEU B C 1
ATOM 7343 O O . LEU C 1 197 ? -23.307 45.007 -55.507 1.00 17.41 195 LEU B O 1
ATOM 7348 N N . LYS C 1 198 ? -22.855 47.126 -56.144 1.00 21.46 196 LYS B N 1
ATOM 7349 C CA . LYS C 1 198 ? -22.401 47.497 -54.802 1.00 23.31 196 LYS B CA 1
ATOM 7350 C C . LYS C 1 198 ? -23.569 47.609 -53.818 1.00 23.39 196 LYS B C 1
ATOM 7351 O O . LYS C 1 198 ? -23.361 47.683 -52.611 1.00 26.51 196 LYS B O 1
ATOM 7357 N N . LYS C 1 199 ? -24.798 47.580 -54.331 1.00 25.26 197 LYS B N 1
ATOM 7358 C CA . LYS C 1 199 ? -25.976 47.656 -53.458 1.00 26.50 197 LYS B CA 1
ATOM 7359 C C . LYS C 1 199 ? -26.475 46.313 -52.889 1.00 30.57 197 LYS B C 1
ATOM 7360 O O . LYS C 1 199 ? -27.435 46.276 -52.115 1.00 30.18 197 LYS B O 1
ATOM 7366 N N . TYR C 1 200 ? -25.814 45.218 -53.251 1.00 27.91 198 TYR B N 1
ATOM 7367 C CA . TYR C 1 200 ? -26.273 43.898 -52.840 1.00 23.62 198 TYR B CA 1
ATOM 7368 C C . TYR C 1 200 ? -25.144 43.066 -52.211 1.00 24.68 198 TYR B C 1
ATOM 7369 O O . TYR C 1 200 ? -23.984 43.196 -52.595 1.00 23.80 198 TYR B O 1
ATOM 7378 N N . PRO C 1 201 ? -25.481 42.221 -51.218 1.00 26.33 199 PRO B N 1
ATOM 7379 C CA . PRO C 1 201 ? -24.472 41.445 -50.483 1.00 26.79 199 PRO B CA 1
ATOM 7380 C C . PRO C 1 201 ? -24.092 40.170 -51.240 1.00 28.69 199 PRO B C 1
ATOM 7381 O O . PRO C 1 201 ? -24.298 39.062 -50.737 1.00 26.76 199 PRO B O 1
ATOM 7385 N N . ILE C 1 202 ? -23.541 40.335 -52.437 1.00 24.25 200 ILE B N 1
ATOM 7386 C CA . ILE C 1 202 ? -23.241 39.219 -53.306 1.00 21.43 200 ILE B CA 1
ATOM 7387 C C . ILE C 1 202 ? -21.797 39.239 -53.805 1.00 23.49 200 ILE B C 1
ATOM 7388 O O . ILE C 1 202 ? -21.168 40.302 -53.893 1.00 22.33 200 ILE B O 1
ATOM 7393 N N . PHE C 1 203 ? -21.279 38.061 -54.146 1.00 19.82 201 PHE B N 1
ATOM 7394 C CA . PHE C 1 203 ? -19.951 37.961 -54.735 1.00 16.58 201 PHE B CA 1
ATOM 7395 C C . PHE C 1 203 ? -20.006 38.267 -56.231 1.00 15.16 201 PHE B C 1
ATOM 7396 O O . PHE C 1 203 ? -20.990 37.954 -56.905 1.00 15.21 201 PHE B O 1
ATOM 7404 N N . VAL C 1 204 ? -18.953 38.874 -56.761 1.00 15.43 202 VAL B N 1
ATOM 7405 C CA . VAL C 1 204 ? -18.866 39.026 -58.211 1.00 14.91 202 VAL B CA 1
ATOM 7406 C C . VAL C 1 204 ? -17.708 38.200 -58.776 1.00 16.77 202 VAL B C 1
ATOM 7407 O O . VAL C 1 204 ? -16.537 38.482 -58.533 1.00 14.46 202 VAL B O 1
ATOM 7411 N N . ILE C 1 205 ? -18.046 37.151 -59.513 1.00 16.50 203 ILE B N 1
ATOM 7412 C CA . ILE C 1 205 ? -17.020 36.381 -60.183 1.00 14.38 203 ILE B CA 1
ATOM 7413 C C . ILE C 1 205 ? -16.703 37.054 -61.502 1.00 11.78 203 ILE B C 1
ATOM 7414 O O . ILE C 1 205 ? -17.518 37.071 -62.423 1.00 15.31 203 ILE B O 1
ATOM 7419 N N . SER C 1 206 ? -15.511 37.622 -61.580 1.00 13.47 204 SER B N 1
ATOM 7420 C CA . SER C 1 206 ? -15.070 38.357 -62.756 1.00 11.54 204 SER B CA 1
ATOM 7421 C C . SER C 1 206 ? -14.094 37.519 -63.566 1.00 9.68 204 SER B C 1
ATOM 7422 O O . SER C 1 206 ? -12.915 37.474 -63.263 1.00 12.09 204 SER B O 1
ATOM 7425 N N . ASP C 1 207 ? -14.587 36.864 -64.605 1.00 11.36 205 ASP B N 1
ATOM 7426 C CA . ASP C 1 207 ? -13.747 36.009 -65.415 1.00 12.60 205 ASP B CA 1
ATOM 7427 C C . ASP C 1 207 ? -13.142 36.857 -66.518 1.00 13.57 205 ASP B C 1
ATOM 7428 O O . ASP C 1 207 ? -13.802 37.187 -67.507 1.00 12.66 205 ASP B O 1
ATOM 7433 N N . GLU C 1 208 ? -11.872 37.200 -66.352 1.00 12.42 206 GLU B N 1
ATOM 7434 C CA . GLU C 1 208 ? -11.237 38.128 -67.280 1.00 12.56 206 GLU B CA 1
ATOM 7435 C C . GLU C 1 208 ? -10.158 37.491 -68.153 1.00 11.98 206 GLU B C 1
ATOM 7436 O O . GLU C 1 208 ? -9.287 38.196 -68.652 1.00 9.95 206 GLU B O 1
ATOM 7442 N N . VAL C 1 209 ? -10.230 36.175 -68.360 1.00 12.74 207 VAL B N 1
ATOM 7443 C CA . VAL C 1 209 ? -9.157 35.470 -69.060 1.00 10.03 207 VAL B CA 1
ATOM 7444 C C . VAL C 1 209 ? -8.876 36.016 -70.449 1.00 12.30 207 VAL B C 1
ATOM 7445 O O . VAL C 1 209 ? -7.753 35.907 -70.923 1.00 14.23 207 VAL B O 1
ATOM 7449 N N . TYR C 1 210 ? -9.870 36.608 -71.111 1.00 10.48 208 TYR B N 1
ATOM 7450 C CA . TYR C 1 210 ? -9.618 37.138 -72.452 1.00 11.53 208 TYR B CA 1
ATOM 7451 C C . TYR C 1 210 ? -9.118 38.593 -72.457 1.00 12.84 208 TYR B C 1
ATOM 7452 O O . TYR C 1 210 ? -8.849 39.148 -73.522 1.00 14.26 208 TYR B O 1
ATOM 7461 N N . ALA C 1 211 ? -8.943 39.184 -71.275 1.00 11.52 209 ALA B N 1
ATOM 7462 C CA . ALA C 1 211 ? -8.643 40.628 -71.153 1.00 10.83 209 ALA B CA 1
ATOM 7463 C C . ALA C 1 211 ? -7.613 41.176 -72.139 1.00 11.59 209 ALA B C 1
ATOM 7464 O O . ALA C 1 211 ? -7.839 42.201 -72.754 1.00 12.60 209 ALA B O 1
ATOM 7466 N N . GLU C 1 212 ? -6.496 40.472 -72.300 1.00 11.82 210 GLU B N 1
ATOM 7467 C CA . GLU C 1 212 ? -5.422 40.908 -73.190 1.00 12.92 210 GLU B CA 1
ATOM 7468 C C . GLU C 1 212 ? -5.854 41.077 -74.638 1.00 16.10 210 GLU B C 1
ATOM 7469 O O . GLU C 1 212 ? -5.263 41.860 -75.391 1.00 15.88 210 GLU B O 1
ATOM 7475 N N . LEU C 1 213 ? -6.890 40.346 -75.026 1.00 13.73 211 LEU B N 1
ATOM 7476 C CA . LEU C 1 213 ? -7.374 40.409 -76.389 1.00 16.42 211 LEU B CA 1
ATOM 7477 C C . LEU C 1 213 ? -8.554 41.380 -76.467 1.00 18.26 211 LEU B C 1
ATOM 7478 O O . LEU C 1 213 ? -9.715 40.977 -76.554 1.00 16.92 211 LEU B O 1
ATOM 7483 N N . THR C 1 214 ? -8.231 42.668 -76.409 1.00 15.76 212 THR B N 1
ATOM 7484 C CA . THR C 1 214 ? -9.223 43.729 -76.470 1.00 18.27 212 THR B CA 1
ATOM 7485 C C . THR C 1 214 ? -8.797 44.644 -77.607 1.00 23.30 212 THR B C 1
ATOM 7486 O O . THR C 1 214 ? -7.648 45.075 -77.676 1.00 24.58 212 THR B O 1
ATOM 7490 N N . TYR C 1 215 ? -9.722 44.914 -78.516 1.00 23.45 213 TYR B N 1
ATOM 7491 C CA . TYR C 1 215 ? -9.386 45.548 -79.782 1.00 26.43 213 TYR B CA 1
ATOM 7492 C C . TYR C 1 215 ? -9.827 47.002 -79.842 1.00 25.08 213 TYR B C 1
ATOM 7493 O O . TYR C 1 215 ? -9.635 47.669 -80.849 1.00 33.70 213 TYR B O 1
ATOM 7502 N N . THR C 1 216 ? -10.380 47.493 -78.740 1.00 26.47 214 THR B N 1
ATOM 7503 C CA . THR C 1 216 ? -11.126 48.742 -78.723 1.00 25.96 214 THR B CA 1
ATOM 7504 C C . THR C 1 216 ? -10.321 50.056 -78.846 1.00 39.99 214 THR B C 1
ATOM 7505 O O . THR C 1 216 ? -10.877 51.086 -79.245 1.00 43.42 214 THR B O 1
ATOM 7509 N N . GLY C 1 217 ? -9.040 50.059 -78.495 1.00 31.99 215 GLY B N 1
ATOM 7510 C CA . GLY C 1 217 ? -8.307 51.316 -78.522 1.00 29.00 215 GLY B CA 1
ATOM 7511 C C . GLY C 1 217 ? -8.082 51.814 -77.110 1.00 29.11 215 GLY B C 1
ATOM 7512 O O . GLY C 1 217 ? -6.981 52.221 -76.743 1.00 29.08 215 GLY B O 1
ATOM 7513 N N . GLU C 1 218 ? -9.141 51.785 -76.315 1.00 30.01 216 GLU B N 1
ATOM 7514 C CA . GLU C 1 218 ? -8.997 51.882 -74.874 1.00 30.61 216 GLU B CA 1
ATOM 7515 C C . GLU C 1 218 ? -8.809 50.456 -74.390 1.00 27.61 216 GLU B C 1
ATOM 7516 O O . GLU C 1 218 ? -9.441 49.533 -74.909 1.00 24.57 216 GLU B O 1
ATOM 7522 N N . SER C 1 219 ? -7.932 50.255 -73.418 1.00 21.86 217 SER B N 1
ATOM 7523 C CA . SER C 1 219 ? -7.608 48.889 -73.032 1.00 24.13 217 SER B CA 1
ATOM 7524 C C . SER C 1 219 ? -8.569 48.353 -71.969 1.00 20.78 217 SER B C 1
ATOM 7525 O O . SER C 1 219 ? -9.407 49.090 -71.429 1.00 14.67 217 SER B O 1
ATOM 7528 N N . HIS C 1 220 ? -8.426 47.061 -71.681 1.00 17.78 218 HIS B N 1
ATOM 7529 C CA . HIS C 1 220 ? -9.341 46.340 -70.807 1.00 12.96 218 HIS B CA 1
ATOM 7530 C C . HIS C 1 220 ? -9.518 47.001 -69.445 1.00 12.96 218 HIS B C 1
ATOM 7531 O O . HIS C 1 220 ? -8.561 47.435 -68.817 1.00 13.49 218 HIS B O 1
ATOM 7538 N N . VAL C 1 221 ? -10.760 47.092 -69.003 1.00 12.15 219 VAL B N 1
ATOM 7539 C CA . VAL C 1 221 ? -11.052 47.624 -67.681 1.00 12.76 219 VAL B CA 1
ATOM 7540 C C . VAL C 1 221 ? -11.719 46.533 -66.855 1.00 13.91 219 VAL B C 1
ATOM 7541 O O . VAL C 1 221 ? -12.698 45.924 -67.290 1.00 15.15 219 VAL B O 1
ATOM 7545 N N . SER C 1 222 ? -11.172 46.284 -65.673 1.00 10.52 220 SER B N 1
ATOM 7546 C CA . SER C 1 222 ? -11.696 45.279 -64.773 1.00 14.52 220 SER B CA 1
ATOM 7547 C C . SER C 1 222 ? -12.676 45.884 -63.797 1.00 15.00 220 SER B C 1
ATOM 7548 O O . SER C 1 222 ? -12.422 46.952 -63.259 1.00 14.33 220 SER B O 1
ATOM 7551 N N . ILE C 1 223 ? -13.770 45.168 -63.532 1.00 16.21 221 ILE B N 1
ATOM 7552 C CA . ILE C 1 223 ? -14.755 45.579 -62.520 1.00 15.57 221 ILE B CA 1
ATOM 7553 C C . ILE C 1 223 ? -14.139 45.704 -61.126 1.00 16.35 221 ILE B C 1
ATOM 7554 O O . ILE C 1 223 ? -14.725 46.308 -60.230 1.00 16.73 221 ILE B O 1
ATOM 7559 N N . ALA C 1 224 ? -12.958 45.133 -60.932 1.00 15.14 222 ALA B N 1
ATOM 7560 C CA . ALA C 1 224 ? -12.326 45.213 -59.624 1.00 16.17 222 ALA B CA 1
ATOM 7561 C C . ALA C 1 224 ? -11.720 46.603 -59.380 1.00 17.18 222 ALA B C 1
ATOM 7562 O O . ALA C 1 224 ? -11.480 47.000 -58.238 1.00 16.92 222 ALA B O 1
ATOM 7564 N N . GLU C 1 225 ? -11.481 47.343 -60.454 1.00 14.31 223 GLU B N 1
ATOM 7565 C CA . GLU C 1 225 ? -11.140 48.758 -60.314 1.00 21.97 223 GLU B CA 1
ATOM 7566 C C . GLU C 1 225 ? -12.184 49.551 -59.521 1.00 19.19 223 GLU B C 1
ATOM 7567 O O . GLU C 1 225 ? -11.826 50.450 -58.763 1.00 20.60 223 GLU B O 1
ATOM 7573 N N . TYR C 1 226 ? -13.463 49.220 -59.701 1.00 15.99 224 TYR B N 1
ATOM 7574 C CA . TYR C 1 226 ? -14.557 49.967 -59.059 1.00 17.40 224 TYR B CA 1
ATOM 7575 C C . TYR C 1 226 ? -15.346 49.155 -58.027 1.00 19.63 224 TYR B C 1
ATOM 7576 O O . TYR C 1 226 ? -16.144 49.708 -57.264 1.00 25.55 224 TYR B O 1
ATOM 7585 N N . LEU C 1 227 ? -15.122 47.850 -57.988 1.00 16.00 225 LEU B N 1
ATOM 7586 C CA . LEU C 1 227 ? -15.833 46.996 -57.039 1.00 21.70 225 LEU B CA 1
ATOM 7587 C C . LEU C 1 227 ? -14.867 46.063 -56.315 1.00 20.27 225 LEU B C 1
ATOM 7588 O O . LEU C 1 227 ? -15.075 44.843 -56.305 1.00 20.74 225 LEU B O 1
ATOM 7593 N N . PRO C 1 228 ? -13.813 46.624 -55.705 1.00 18.39 226 PRO B N 1
ATOM 7594 C CA . PRO C 1 228 ? -12.735 45.765 -55.196 1.00 18.94 226 PRO B CA 1
ATOM 7595 C C . PRO C 1 228 ? -13.147 44.787 -54.108 1.00 20.18 226 PRO B C 1
ATOM 7596 O O . PRO C 1 228 ? -12.520 43.738 -54.015 1.00 24.27 226 PRO B O 1
ATOM 7600 N N . ASP C 1 229 ? -14.146 45.112 -53.289 1.00 20.43 227 ASP B N 1
ATOM 7601 C CA . ASP C 1 229 ? -14.430 44.293 -52.109 1.00 18.82 227 ASP B CA 1
ATOM 7602 C C . ASP C 1 229 ? -15.319 43.090 -52.406 1.00 19.04 227 ASP B C 1
ATOM 7603 O O . ASP C 1 229 ? -15.351 42.140 -51.632 1.00 20.29 227 ASP B O 1
ATOM 7608 N N . GLN C 1 230 ? -16.058 43.144 -53.507 1.00 16.47 228 GLN B N 1
ATOM 7609 C CA . GLN C 1 230 ? -16.950 42.052 -53.871 1.00 20.42 228 GLN B CA 1
ATOM 7610 C C . GLN C 1 230 ? -16.394 41.175 -54.990 1.00 18.78 228 GLN B C 1
ATOM 7611 O O . GLN C 1 230 ? -16.945 40.101 -55.269 1.00 19.38 228 GLN B O 1
ATOM 7617 N N . THR C 1 231 ? -15.325 41.630 -55.640 1.00 16.17 229 THR B N 1
ATOM 7618 C CA . THR C 1 231 ? -14.850 40.956 -56.851 1.00 16.55 229 THR B CA 1
ATOM 7619 C C . THR C 1 231 ? -13.811 39.864 -56.582 1.00 15.96 229 THR B C 1
ATOM 7620 O O . THR C 1 231 ? -12.759 40.107 -56.001 1.00 13.44 229 THR B O 1
ATOM 7624 N N . ILE C 1 232 ? -14.146 38.651 -57.000 1.00 16.65 230 ILE B N 1
ATOM 7625 C CA . ILE C 1 232 ? -13.180 37.576 -57.153 1.00 13.98 230 ILE B CA 1
ATOM 7626 C C . ILE C 1 232 ? -12.775 37.576 -58.627 1.00 14.51 230 ILE B C 1
ATOM 7627 O O . ILE C 1 232 ? -13.581 37.226 -59.500 1.00 16.33 230 ILE B O 1
ATOM 7632 N N . LEU C 1 233 ? -11.546 38.002 -58.906 1.00 12.41 231 LEU B N 1
ATOM 7633 C CA . LEU C 1 233 ? -11.047 38.138 -60.274 1.00 10.35 231 LEU B CA 1
ATOM 7634 C C . LEU C 1 233 ? -10.315 36.853 -60.750 1.00 13.29 231 LEU B C 1
ATOM 7635 O O . LEU C 1 233 ? -9.257 36.509 -60.225 1.00 10.45 231 LEU B O 1
ATOM 7640 N N . ILE C 1 234 ? -10.905 36.146 -61.717 1.00 12.07 232 ILE B N 1
ATOM 7641 C CA . ILE C 1 234 ? -10.283 34.960 -62.321 1.00 11.43 232 ILE B CA 1
ATOM 7642 C C . ILE C 1 234 ? -9.567 35.392 -63.593 1.00 13.31 232 ILE B C 1
ATOM 7643 O O . ILE C 1 234 ? -10.154 36.004 -64.489 1.00 11.57 232 ILE B O 1
ATOM 7648 N N . SER C 1 235 ? -8.285 35.101 -63.680 1.00 13.54 233 SER B N 1
ATOM 7649 C CA . SER C 1 235 ? -7.562 35.444 -64.881 1.00 10.79 233 SER B CA 1
ATOM 7650 C C . SER C 1 235 ? -6.688 34.266 -65.271 1.00 11.82 233 SER B C 1
ATOM 7651 O O . SER C 1 235 ? -6.745 33.205 -64.640 1.00 13.20 233 SER B O 1
ATOM 7654 N N . GLY C 1 236 ? -5.879 34.459 -66.307 1.00 11.04 234 GLY B N 1
ATOM 7655 C CA . GLY C 1 236 ? -5.001 33.424 -66.802 1.00 12.74 234 GLY B CA 1
ATOM 7656 C C . GLY C 1 236 ? -4.151 33.961 -67.932 1.00 15.66 234 GLY B C 1
ATOM 7657 O O . GLY C 1 236 ? -4.141 35.158 -68.209 1.00 13.49 234 GLY B O 1
ATOM 7658 N N . LEU C 1 237 ? -3.433 33.073 -68.597 1.00 14.84 235 LEU B N 1
ATOM 7659 C CA . LEU C 1 237 ? -2.476 33.510 -69.583 1.00 11.77 235 LEU B CA 1
ATOM 7660 C C . LEU C 1 237 ? -2.574 32.759 -70.899 1.00 15.91 235 LEU B C 1
ATOM 7661 O O . LEU C 1 237 ? -2.079 33.233 -71.921 1.00 19.93 235 LEU B O 1
ATOM 7666 N N . SER C 1 238 ? -3.218 31.600 -70.907 1.00 13.01 236 SER B N 1
ATOM 7667 C CA . SER C 1 238 ? -3.157 30.763 -72.107 1.00 15.96 236 SER B CA 1
ATOM 7668 C C . SER C 1 238 ? -3.928 31.284 -73.337 1.00 15.88 236 SER B C 1
ATOM 7669 O O . SER C 1 238 ? -3.698 30.809 -74.452 1.00 17.99 236 SER B O 1
ATOM 7672 N N . LYS C 1 239 ? -4.840 32.236 -73.159 1.00 14.78 237 LYS B N 1
ATOM 7673 C CA . LYS C 1 239 ? -5.533 32.789 -74.332 1.00 20.38 237 LYS B CA 1
ATOM 7674 C C . LYS C 1 239 ? -4.602 33.616 -75.229 1.00 16.59 237 LYS B C 1
ATOM 7675 O O . LYS C 1 239 ? -4.913 33.853 -76.395 1.00 18.78 237 LYS B O 1
ATOM 7681 N N . SER C 1 240 ? -3.466 34.048 -74.695 1.00 12.55 238 SER B N 1
ATOM 7682 C CA . SER C 1 240 ? -2.573 34.902 -75.470 1.00 20.12 238 SER B CA 1
ATOM 7683 C C . SER C 1 240 ? -1.085 34.621 -75.284 1.00 21.65 238 SER B C 1
ATOM 7684 O O . SER C 1 240 ? -0.248 35.325 -75.845 1.00 24.54 238 SER B O 1
ATOM 7687 N N . HIS C 1 241 ? -0.748 33.596 -74.509 1.00 20.66 239 HIS B N 1
ATOM 7688 C CA . HIS C 1 241 ? 0.650 33.186 -74.388 1.00 18.84 239 HIS B CA 1
ATOM 7689 C C . HIS C 1 241 ? 0.772 31.677 -74.512 1.00 17.65 239 HIS B C 1
ATOM 7690 O O . HIS C 1 241 ? -0.099 30.947 -74.044 1.00 18.12 239 HIS B O 1
ATOM 7697 N N . ALA C 1 242 ? 1.840 31.217 -75.161 1.00 17.06 240 ALA B N 1
ATOM 7698 C CA . ALA C 1 242 ? 2.180 29.793 -75.188 1.00 14.97 240 ALA B CA 1
ATOM 7699 C C . ALA C 1 242 ? 2.620 29.357 -73.801 1.00 17.39 240 ALA B C 1
ATOM 7700 O O . ALA C 1 242 ? 3.470 30.013 -73.192 1.00 18.55 240 ALA B O 1
ATOM 7702 N N . MET C 1 243 ? 2.056 28.262 -73.300 1.00 12.36 241 MET B N 1
ATOM 7703 C CA . MET C 1 243 ? 2.316 27.837 -71.922 1.00 16.49 241 MET B CA 1
ATOM 7704 C C . MET C 1 243 ? 2.922 26.436 -71.844 1.00 14.54 241 MET B C 1
ATOM 7705 O O . MET C 1 243 ? 3.092 25.918 -70.753 1.00 12.26 241 MET B O 1
ATOM 7710 N N . THR C 1 244 ? 3.233 25.836 -72.992 1.00 12.49 242 THR B N 1
ATOM 7711 C CA . THR C 1 244 ? 3.704 24.457 -73.063 1.00 15.60 242 THR B CA 1
ATOM 7712 C C . THR C 1 244 ? 2.759 23.521 -72.288 1.00 15.51 242 THR B C 1
ATOM 7713 O O . THR C 1 244 ? 3.191 22.545 -71.679 1.00 16.10 242 THR B O 1
ATOM 7717 N N . GLY C 1 245 ? 1.474 23.859 -72.297 1.00 10.97 243 GLY B N 1
ATOM 7718 C CA . GLY C 1 245 ? 0.449 23.030 -71.711 1.00 13.57 243 GLY B CA 1
ATOM 7719 C C . GLY C 1 245 ? 0.106 23.303 -70.260 1.00 17.48 243 GLY B C 1
ATOM 7720 O O . GLY C 1 245 ? -0.859 22.734 -69.744 1.00 16.77 243 GLY B O 1
ATOM 7721 N N . TRP C 1 246 ? 0.880 24.147 -69.584 1.00 13.32 244 TRP B N 1
ATOM 7722 C CA . TRP C 1 246 ? 0.589 24.437 -68.183 1.00 14.46 244 TRP B CA 1
ATOM 7723 C C . TRP C 1 246 ? -0.190 25.742 -68.082 1.00 17.72 244 TRP B C 1
ATOM 7724 O O . TRP C 1 246 ? 0.369 26.798 -67.750 1.00 18.30 244 TRP B O 1
ATOM 7735 N N . ARG C 1 247 ? -1.481 25.662 -68.381 1.00 12.18 245 ARG B N 1
ATOM 7736 C CA . ARG C 1 247 ? -2.329 26.841 -68.466 1.00 12.95 245 ARG B CA 1
ATOM 7737 C C . ARG C 1 247 ? -2.833 27.274 -67.101 1.00 13.42 245 ARG B C 1
ATOM 7738 O O . ARG C 1 247 ? -4.036 27.258 -66.852 1.00 12.82 245 ARG B O 1
ATOM 7746 N N . LEU C 1 248 ? -1.899 27.648 -66.228 1.00 13.69 246 LEU B N 1
ATOM 7747 C CA . LEU C 1 248 ? -2.199 28.101 -64.872 1.00 14.67 246 LEU B CA 1
ATOM 7748 C C . LEU C 1 248 ? -3.268 29.194 -64.847 1.00 18.14 246 LEU B C 1
ATOM 7749 O O . LEU C 1 248 ? -3.315 30.049 -65.734 1.00 12.35 246 LEU B O 1
ATOM 7754 N N . GLY C 1 249 ? -4.136 29.143 -63.841 1.00 17.46 247 GLY B N 1
ATOM 7755 C CA . GLY C 1 249 ? -5.114 30.192 -63.631 1.00 15.60 247 GLY B CA 1
ATOM 7756 C C . GLY C 1 249 ? -4.664 31.043 -62.459 1.00 12.91 247 GLY B C 1
ATOM 7757 O O . GLY C 1 249 ? -3.849 30.599 -61.657 1.00 9.95 247 GLY B O 1
ATOM 7758 N N . LEU C 1 250 ? -5.194 32.260 -62.367 1.00 14.13 248 LEU B N 1
ATOM 7759 C CA . LEU C 1 250 ? -4.901 33.158 -61.239 1.00 16.50 248 LEU B CA 1
ATOM 7760 C C . LEU C 1 250 ? -6.193 33.683 -60.622 1.00 12.40 248 LEU B C 1
ATOM 7761 O O . LEU C 1 250 ? -7.133 34.013 -61.321 1.00 14.14 248 LEU B O 1
ATOM 7766 N N . ILE C 1 251 ? -6.253 33.715 -59.301 1.00 16.42 249 ILE B N 1
ATOM 7767 C CA . ILE C 1 251 ? -7.407 34.262 -58.609 1.00 10.42 249 ILE B CA 1
ATOM 7768 C C . ILE C 1 251 ? -6.899 35.440 -57.772 1.00 14.76 249 ILE B C 1
ATOM 7769 O O . ILE C 1 251 ? -5.946 35.289 -57.003 1.00 15.91 249 ILE B O 1
ATOM 7774 N N . PHE C 1 252 ? -7.492 36.617 -57.973 1.00 15.24 250 PHE B N 1
ATOM 7775 C CA . PHE C 1 252 ? -7.148 37.823 -57.224 1.00 13.63 250 PHE B CA 1
ATOM 7776 C C . PHE C 1 252 ? -8.357 38.233 -56.394 1.00 12.55 250 PHE B C 1
ATOM 7777 O O . PHE C 1 252 ? -9.472 38.315 -56.921 1.00 14.57 250 PHE B O 1
ATOM 7785 N N . ALA C 1 253 ? -8.153 38.518 -55.114 1.00 11.91 251 ALA B N 1
ATOM 7786 C CA . ALA C 1 253 ? -9.262 38.936 -54.263 1.00 11.70 251 ALA B CA 1
ATOM 7787 C C . ALA C 1 253 ? -8.711 39.545 -53.001 1.00 14.82 251 ALA B C 1
ATOM 7788 O O . ALA C 1 253 ? -7.586 39.238 -52.631 1.00 16.93 251 ALA B O 1
ATOM 7790 N N . PRO C 1 254 ? -9.484 40.446 -52.351 1.00 17.17 252 PRO B N 1
ATOM 7791 C CA . PRO C 1 254 ? -9.006 41.121 -51.137 1.00 21.65 252 PRO B CA 1
ATOM 7792 C C . PRO C 1 254 ? -8.588 40.080 -50.122 1.00 17.79 252 PRO B C 1
ATOM 7793 O O . PRO C 1 254 ? -9.102 38.982 -50.203 1.00 18.31 252 PRO B O 1
ATOM 7797 N N . ALA C 1 255 ? -7.710 40.420 -49.188 1.00 18.07 253 ALA B N 1
ATOM 7798 C CA . ALA C 1 255 ? -7.196 39.434 -48.243 1.00 19.78 253 ALA B CA 1
ATOM 7799 C C . ALA C 1 255 ? -8.303 38.718 -47.477 1.00 21.93 253 ALA B C 1
ATOM 7800 O O . ALA C 1 255 ? -8.269 37.491 -47.326 1.00 26.79 253 ALA B O 1
ATOM 7802 N N . VAL C 1 256 ? -9.295 39.475 -47.022 1.00 18.96 254 VAL B N 1
ATOM 7803 C CA . VAL C 1 256 ? -10.386 38.911 -46.231 1.00 21.33 254 VAL B CA 1
ATOM 7804 C C . VAL C 1 256 ? -11.162 37.799 -46.964 1.00 25.08 254 VAL B C 1
ATOM 7805 O O . VAL C 1 256 ? -11.625 36.840 -46.331 1.00 25.54 254 VAL B O 1
ATOM 7809 N N . LEU C 1 257 ? -11.280 37.909 -48.288 1.00 22.44 255 LEU B N 1
ATOM 7810 C CA . LEU C 1 257 ? -11.963 36.883 -49.075 1.00 22.93 255 LEU B CA 1
ATOM 7811 C C . LEU C 1 257 ? -11.056 35.685 -49.384 1.00 23.72 255 LEU B C 1
ATOM 7812 O O . LEU C 1 257 ? -11.482 34.520 -49.276 1.00 24.40 255 LEU B O 1
ATOM 7817 N N . THR C 1 258 ? -9.817 35.973 -49.779 1.00 18.70 256 THR B N 1
ATOM 7818 C CA . THR C 1 258 ? -8.901 34.919 -50.176 1.00 22.52 256 THR B CA 1
ATOM 7819 C C . THR C 1 258 ? -8.573 34.048 -48.994 1.00 23.65 256 THR B C 1
ATOM 7820 O O . THR C 1 258 ? -8.327 32.866 -49.167 1.00 27.83 256 THR B O 1
ATOM 7824 N N . ALA C 1 259 ? -8.572 34.612 -47.792 1.00 18.90 257 ALA B N 1
ATOM 7825 C CA . ALA C 1 259 ? -8.314 33.788 -46.612 1.00 25.92 257 ALA B CA 1
ATOM 7826 C C . ALA C 1 259 ? -9.372 32.695 -46.459 1.00 21.44 257 ALA B C 1
ATOM 7827 O O . ALA C 1 259 ? -9.161 31.707 -45.769 1.00 23.36 257 ALA B O 1
ATOM 7829 N N . GLN C 1 260 ? -10.508 32.882 -47.116 1.00 22.63 258 GLN B N 1
ATOM 7830 C CA . GLN C 1 260 ? -11.535 31.862 -47.159 1.00 25.15 258 GLN B CA 1
ATOM 7831 C C . GLN C 1 260 ? -11.349 30.981 -48.393 1.00 30.46 258 GLN B C 1
ATOM 7832 O O . GLN C 1 260 ? -11.371 29.739 -48.293 1.00 25.44 258 GLN B O 1
ATOM 7838 N N . LEU C 1 261 ? -11.167 31.624 -49.549 1.00 23.50 259 LEU B N 1
ATOM 7839 C CA . LEU C 1 261 ? -11.011 30.907 -50.813 1.00 24.03 259 LEU B CA 1
ATOM 7840 C C . LEU C 1 261 ? -9.886 29.871 -50.733 1.00 21.83 259 LEU B C 1
ATOM 7841 O O . LEU C 1 261 ? -9.960 28.806 -51.345 1.00 23.66 259 LEU B O 1
ATOM 7846 N N . ILE C 1 262 ? -8.868 30.185 -49.943 1.00 23.29 260 ILE B N 1
ATOM 7847 C CA . ILE C 1 262 ? -7.664 29.374 -49.831 1.00 23.69 260 ILE B CA 1
ATOM 7848 C C . ILE C 1 262 ? -7.962 27.969 -49.294 1.00 27.86 260 ILE B C 1
ATOM 7849 O O . ILE C 1 262 ? -7.184 27.032 -49.495 1.00 29.88 260 ILE B O 1
ATOM 7854 N N . LYS C 1 263 ? -9.107 27.826 -48.639 1.00 25.74 261 LYS B N 1
ATOM 7855 C CA . LYS C 1 263 ? -9.499 26.565 -48.012 1.00 28.99 261 LYS B CA 1
ATOM 7856 C C . LYS C 1 263 ? -10.141 25.565 -48.970 1.00 26.93 261 LYS B C 1
ATOM 7857 O O . LYS C 1 263 ? -10.537 24.464 -48.562 1.00 29.01 261 LYS B O 1
ATOM 7863 N N . SER C 1 264 ? -10.263 25.947 -50.238 1.00 24.59 262 SER B N 1
ATOM 7864 C CA . SER C 1 264 ? -10.671 25.001 -51.269 1.00 25.52 262 SER B CA 1
ATOM 7865 C C . SER C 1 264 ? -9.419 24.300 -51.764 1.00 26.58 262 SER B C 1
ATOM 7866 O O . SER C 1 264 ? -9.118 24.329 -52.959 1.00 19.80 262 SER B O 1
ATOM 7869 N N . HIS C 1 265 ? -8.709 23.668 -50.829 1.00 27.71 263 HIS B N 1
ATOM 7870 C CA . HIS C 1 265 ? -7.337 23.221 -51.039 1.00 30.58 263 HIS B CA 1
ATOM 7871 C C . HIS C 1 265 ? -7.158 22.346 -52.273 1.00 25.31 263 HIS B C 1
ATOM 7872 O O . HIS C 1 265 ? -6.260 22.608 -53.075 1.00 27.10 263 HIS B O 1
ATOM 7879 N N . GLN C 1 266 ? -8.026 21.346 -52.442 1.00 25.53 264 GLN B N 1
ATOM 7880 C CA . GLN C 1 266 ? -7.900 20.384 -53.549 1.00 21.25 264 GLN B CA 1
ATOM 7881 C C . GLN C 1 266 ? -7.798 21.051 -54.918 1.00 19.64 264 GLN B C 1
ATOM 7882 O O . GLN C 1 266 ? -7.222 20.497 -55.845 1.00 20.80 264 GLN B O 1
ATOM 7888 N N . TYR C 1 267 ? -8.336 22.263 -55.021 1.00 26.91 265 TYR B N 1
ATOM 7889 C CA . TYR C 1 267 ? -8.395 22.997 -56.286 1.00 23.69 265 TYR B CA 1
ATOM 7890 C C . TYR C 1 267 ? -7.300 24.068 -56.456 1.00 22.21 265 TYR B C 1
ATOM 7891 O O . TYR C 1 267 ? -7.317 24.813 -57.440 1.00 19.68 265 TYR B O 1
ATOM 7900 N N . LEU C 1 268 ? -6.343 24.130 -55.526 1.00 25.73 266 LEU B N 1
ATOM 7901 C CA . LEU C 1 268 ? -5.325 25.190 -55.541 1.00 24.66 266 LEU B CA 1
ATOM 7902 C C . LEU C 1 268 ? -3.870 24.679 -55.567 1.00 29.23 266 LEU B C 1
ATOM 7903 O O . LEU C 1 268 ? -3.543 23.661 -54.966 1.00 23.30 266 LEU B O 1
ATOM 7908 N N . VAL C 1 269 ? -2.995 25.412 -56.250 1.00 25.92 267 VAL B N 1
ATOM 7909 C CA . VAL C 1 269 ? -1.576 25.079 -56.276 1.00 23.24 267 VAL B CA 1
ATOM 7910 C C . VAL C 1 269 ? -0.835 25.781 -55.139 1.00 26.05 267 VAL B C 1
ATOM 7911 O O . VAL C 1 269 ? -0.812 27.001 -55.079 1.00 26.78 267 VAL B O 1
ATOM 7915 N N . THR C 1 270 ? -0.232 25.014 -54.237 1.00 27.71 268 THR B N 1
ATOM 7916 C CA . THR C 1 270 ? 0.591 25.604 -53.180 1.00 27.58 268 THR B CA 1
ATOM 7917 C C . THR C 1 270 ? 2.087 25.321 -53.384 1.00 24.26 268 THR B C 1
ATOM 7918 O O . THR C 1 270 ? 2.935 25.928 -52.744 1.00 30.63 268 THR B O 1
ATOM 7922 N N . ALA C 1 271 ? 2.406 24.411 -54.298 1.00 22.95 269 ALA B N 1
ATOM 7923 C CA . ALA C 1 271 ? 3.787 24.205 -54.716 1.00 21.10 269 ALA B CA 1
ATOM 7924 C C . ALA C 1 271 ? 3.834 23.667 -56.135 1.00 23.99 269 ALA B C 1
ATOM 7925 O O . ALA C 1 271 ? 3.001 22.850 -56.537 1.00 24.53 269 ALA B O 1
ATOM 7927 N N . ALA C 1 272 ? 4.818 24.116 -56.899 1.00 21.22 270 ALA B N 1
ATOM 7928 C CA . ALA C 1 272 ? 5.000 23.589 -58.234 1.00 19.60 270 ALA B CA 1
ATOM 7929 C C . ALA C 1 272 ? 6.456 23.705 -58.679 1.00 21.30 270 ALA B C 1
ATOM 7930 O O . ALA C 1 272 ? 7.189 24.597 -58.249 1.00 19.29 270 ALA B O 1
ATOM 7932 N N . THR C 1 273 ? 6.872 22.775 -59.528 1.00 22.42 271 THR B N 1
ATOM 7933 C CA . THR C 1 273 ? 8.219 22.779 -60.066 1.00 19.70 271 THR B CA 1
ATOM 7934 C C . THR C 1 273 ? 8.369 23.935 -61.034 1.00 18.28 271 THR B C 1
ATOM 7935 O O . THR C 1 273 ? 7.390 24.543 -61.458 1.00 17.13 271 THR B O 1
ATOM 7939 N N . THR C 1 274 ? 9.608 24.214 -61.398 1.00 19.94 272 THR B N 1
ATOM 7940 C CA . THR C 1 274 ? 9.904 25.279 -62.325 1.00 21.60 272 THR B CA 1
ATOM 7941 C C . THR C 1 274 ? 9.342 24.932 -63.704 1.00 22.80 272 THR B C 1
ATOM 7942 O O . THR C 1 274 ? 8.990 25.821 -64.483 1.00 20.02 272 THR B O 1
ATOM 7946 N N . SER C 1 275 ? 9.239 23.633 -63.987 1.00 20.26 273 SER B N 1
ATOM 7947 C CA . SER C 1 275 ? 8.642 23.154 -65.222 1.00 18.43 273 SER B CA 1
ATOM 7948 C C . SER C 1 275 ? 7.200 23.664 -65.333 1.00 22.98 273 SER B C 1
ATOM 7949 O O . SER C 1 275 ? 6.733 24.048 -66.424 1.00 18.50 273 SER B O 1
ATOM 7952 N N . VAL C 1 276 ? 6.514 23.680 -64.191 1.00 18.51 274 VAL B N 1
ATOM 7953 C CA . VAL C 1 276 ? 5.092 23.989 -64.123 1.00 15.89 274 VAL B CA 1
ATOM 7954 C C . VAL C 1 276 ? 4.822 25.489 -64.133 1.00 17.85 274 VAL B C 1
ATOM 7955 O O . VAL C 1 276 ? 3.847 25.949 -64.731 1.00 15.98 274 VAL B O 1
ATOM 7959 N N . GLN C 1 277 ? 5.700 26.248 -63.483 1.00 16.40 275 GLN B N 1
ATOM 7960 C CA . GLN C 1 277 ? 5.477 27.671 -63.271 1.00 18.15 275 GLN B CA 1
ATOM 7961 C C . GLN C 1 277 ? 6.097 28.531 -64.338 1.00 16.78 275 GLN B C 1
ATOM 7962 O O . GLN C 1 277 ? 5.663 29.658 -64.565 1.00 19.75 275 GLN B O 1
ATOM 7968 N N . PHE C 1 278 ? 7.147 28.025 -64.965 1.00 19.15 276 PHE B N 1
ATOM 7969 C CA . PHE C 1 278 ? 8.033 28.923 -65.686 1.00 20.35 276 PHE B CA 1
ATOM 7970 C C . PHE C 1 278 ? 7.371 29.599 -66.867 1.00 18.49 276 PHE B C 1
ATOM 7971 O O . PHE C 1 278 ? 7.712 30.728 -67.191 1.00 20.06 276 PHE B O 1
ATOM 7979 N N . ALA C 1 279 ? 6.441 28.925 -67.529 1.00 16.52 277 ALA B N 1
ATOM 7980 C CA . ALA C 1 279 ? 5.847 29.538 -68.714 1.00 17.44 277 ALA B CA 1
ATOM 7981 C C . ALA C 1 279 ? 4.943 30.707 -68.299 1.00 18.10 277 ALA B C 1
ATOM 7982 O O . ALA C 1 279 ? 4.846 31.723 -68.989 1.00 14.49 277 ALA B O 1
ATOM 7984 N N . ALA C 1 280 ? 4.323 30.551 -67.136 1.00 16.13 278 ALA B N 1
ATOM 7985 C CA . ALA C 1 280 ? 3.452 31.560 -66.572 1.00 16.33 278 ALA B CA 1
ATOM 7986 C C . ALA C 1 280 ? 4.282 32.756 -66.096 1.00 18.44 278 ALA B C 1
ATOM 7987 O O . ALA C 1 280 ? 3.919 33.917 -66.324 1.00 14.98 278 ALA B O 1
ATOM 7989 N N . ILE C 1 281 ? 5.409 32.465 -65.449 1.00 17.15 279 ILE B N 1
ATOM 7990 C CA . ILE C 1 281 ? 6.265 33.531 -64.959 1.00 15.98 279 ILE B CA 1
ATOM 7991 C C . ILE C 1 281 ? 6.811 34.302 -66.145 1.00 18.26 279 ILE B C 1
ATOM 7992 O O . ILE C 1 281 ? 6.824 35.530 -66.141 1.00 19.86 279 ILE B O 1
ATOM 7997 N N . GLU C 1 282 ? 7.207 33.571 -67.180 1.00 15.03 280 GLU B N 1
ATOM 7998 C CA . GLU C 1 282 ? 7.757 34.175 -68.378 1.00 15.38 280 GLU B CA 1
ATOM 7999 C C . GLU C 1 282 ? 6.717 35.044 -69.080 1.00 16.85 280 GLU B C 1
ATOM 8000 O O . GLU C 1 282 ? 7.029 36.129 -69.551 1.00 19.14 280 GLU B O 1
ATOM 8006 N N . ALA C 1 283 ? 5.477 34.576 -69.140 1.00 14.80 281 ALA B N 1
ATOM 8007 C CA . ALA C 1 283 ? 4.428 35.330 -69.803 1.00 14.12 281 ALA B CA 1
ATOM 8008 C C . ALA C 1 283 ? 4.108 36.613 -69.037 1.00 15.41 281 ALA B C 1
ATOM 8009 O O . ALA C 1 283 ? 3.802 37.620 -69.650 1.00 14.32 281 ALA B O 1
ATOM 8011 N N . LEU C 1 284 ? 4.172 36.559 -67.704 1.00 14.50 282 LEU B N 1
ATOM 8012 C CA . LEU C 1 284 ? 3.867 37.717 -66.870 1.00 13.62 282 LEU B CA 1
ATOM 8013 C C . LEU C 1 284 ? 4.974 38.802 -66.892 1.00 18.75 282 LEU B C 1
ATOM 8014 O O . LEU C 1 284 ? 4.723 39.967 -66.596 1.00 18.40 282 LEU B O 1
ATOM 8019 N N . THR C 1 285 ? 6.183 38.413 -67.269 1.00 20.95 283 THR B N 1
ATOM 8020 C CA . THR C 1 285 ? 7.333 39.295 -67.202 1.00 16.02 283 THR B CA 1
ATOM 8021 C C . THR C 1 285 ? 7.903 39.529 -68.601 1.00 20.90 283 THR B C 1
ATOM 8022 O O . THR C 1 285 ? 7.575 40.517 -69.245 1.00 20.31 283 THR B O 1
ATOM 8026 N N . ASN C 1 286 ? 8.717 38.598 -69.096 1.00 17.50 284 ASN B N 1
ATOM 8027 C CA . ASN C 1 286 ? 9.362 38.767 -70.397 1.00 18.75 284 ASN B CA 1
ATOM 8028 C C . ASN C 1 286 ? 8.413 38.770 -71.605 1.00 24.15 284 ASN B C 1
ATOM 8029 O O . ASN C 1 286 ? 8.715 39.368 -72.636 1.00 27.72 284 ASN B O 1
ATOM 8034 N N . GLY C 1 287 ? 7.271 38.098 -71.491 1.00 23.79 285 GLY B N 1
ATOM 8035 C CA . GLY C 1 287 ? 6.312 38.080 -72.583 1.00 19.13 285 GLY B CA 1
ATOM 8036 C C . GLY C 1 287 ? 5.129 38.994 -72.336 1.00 19.15 285 GLY B C 1
ATOM 8037 O O . GLY C 1 287 ? 4.105 38.895 -73.018 1.00 16.39 285 GLY B O 1
ATOM 8038 N N . LYS C 1 288 ? 5.281 39.910 -71.379 1.00 20.41 286 LYS B N 1
ATOM 8039 C CA . LYS C 1 288 ? 4.156 40.710 -70.899 1.00 18.37 286 LYS B CA 1
ATOM 8040 C C . LYS C 1 288 ? 3.468 41.524 -71.988 1.00 19.70 286 LYS B C 1
ATOM 8041 O O . LYS C 1 288 ? 2.318 41.915 -71.823 1.00 22.34 286 LYS B O 1
ATOM 8047 N N . ASP C 1 289 ? 4.162 41.752 -73.103 1.00 22.29 287 ASP B N 1
ATOM 8048 C CA . ASP C 1 289 ? 3.601 42.509 -74.223 1.00 20.75 287 ASP B CA 1
ATOM 8049 C C . ASP C 1 289 ? 3.508 41.731 -75.531 1.00 26.06 287 ASP B C 1
ATOM 8050 O O . ASP C 1 289 ? 3.385 42.336 -76.601 1.00 24.23 287 ASP B O 1
ATOM 8055 N N . ASP C 1 290 ? 3.550 40.401 -75.453 1.00 17.81 288 ASP B N 1
ATOM 8056 C CA . ASP C 1 290 ? 3.434 39.577 -76.655 1.00 23.13 288 ASP B CA 1
ATOM 8057 C C . ASP C 1 290 ? 2.038 39.627 -77.270 1.00 22.77 288 ASP B C 1
ATOM 8058 O O . ASP C 1 290 ? 1.844 39.222 -78.413 1.00 23.54 288 ASP B O 1
ATOM 8063 N N . ALA C 1 291 ? 1.065 40.129 -76.524 1.00 20.18 289 ALA B N 1
ATOM 8064 C CA . ALA C 1 291 ? -0.286 40.219 -77.073 1.00 28.47 289 ALA B CA 1
ATOM 8065 C C . ALA C 1 291 ? -0.467 41.297 -78.160 1.00 30.55 289 ALA B C 1
ATOM 8066 O O . ALA C 1 291 ? -1.407 41.220 -78.942 1.00 35.61 289 ALA B O 1
ATOM 8068 N N . LEU C 1 292 ? 0.417 42.290 -78.219 1.00 29.83 290 LEU B N 1
ATOM 8069 C CA . LEU C 1 292 ? 0.247 43.397 -79.173 1.00 29.14 290 LEU B CA 1
ATOM 8070 C C . LEU C 1 292 ? 0.243 42.969 -80.660 1.00 33.49 290 LEU B C 1
ATOM 8071 O O . LEU C 1 292 ? -0.736 43.235 -81.388 1.00 44.52 290 LEU B O 1
ATOM 8076 N N . PRO C 1 293 ? 1.308 42.280 -81.115 1.00 34.43 291 PRO B N 1
ATOM 8077 C CA . PRO C 1 293 ? 1.300 41.834 -82.518 1.00 38.76 291 PRO B CA 1
ATOM 8078 C C . PRO C 1 293 ? 0.180 40.835 -82.808 1.00 40.30 291 PRO B C 1
ATOM 8079 O O . PRO C 1 293 ? -0.496 40.928 -83.853 1.00 43.73 291 PRO B O 1
ATOM 8083 N N . MET C 1 294 ? -0.002 39.892 -81.884 1.00 37.71 292 MET B N 1
ATOM 8084 C CA . MET C 1 294 ? -1.096 38.934 -81.953 1.00 32.48 292 MET B CA 1
ATOM 8085 C C . MET C 1 294 ? -2.408 39.667 -82.191 1.00 34.14 292 MET B C 1
ATOM 8086 O O . MET C 1 294 ? -3.223 39.223 -82.984 1.00 39.69 292 MET B O 1
ATOM 8091 N N . LYS C 1 295 ? -2.590 40.806 -81.528 1.00 35.00 293 LYS B N 1
ATOM 8092 C CA . LYS C 1 295 ? -3.786 41.629 -81.713 1.00 35.58 293 LYS B CA 1
ATOM 8093 C C . LYS C 1 295 ? -3.859 42.207 -83.111 1.00 37.03 293 LYS B C 1
ATOM 8094 O O . LYS C 1 295 ? -4.938 42.284 -83.696 1.00 37.70 293 LYS B O 1
ATOM 8100 N N . GLU C 1 296 ? -2.719 42.637 -83.643 1.00 42.22 294 GLU B N 1
ATOM 8101 C CA . GLU C 1 296 ? -2.714 43.122 -85.027 1.00 44.60 294 GLU B CA 1
ATOM 8102 C C . GLU C 1 296 ? -3.280 42.064 -85.991 1.00 43.41 294 GLU B C 1
ATOM 8103 O O . GLU C 1 296 ? -4.272 42.309 -86.732 1.00 47.09 294 GLU B O 1
ATOM 8109 N N . GLU C 1 297 ? -2.659 40.884 -85.949 1.00 39.53 295 GLU B N 1
ATOM 8110 C CA . GLU C 1 297 ? -3.077 39.749 -86.785 1.00 42.64 295 GLU B CA 1
ATOM 8111 C C . GLU C 1 297 ? -4.542 39.348 -86.569 1.00 40.00 295 GLU B C 1
ATOM 8112 O O . GLU C 1 297 ? -5.297 39.111 -87.527 1.00 40.70 295 GLU B O 1
ATOM 8118 N N . TYR C 1 298 ? -4.947 39.287 -85.308 1.00 36.12 296 TYR B N 1
ATOM 8119 C CA . TYR C 1 298 ? -6.315 38.913 -84.978 1.00 33.41 296 TYR B CA 1
ATOM 8120 C C . TYR C 1 298 ? -7.336 39.910 -85.505 1.00 33.90 296 TYR B C 1
ATOM 8121 O O . TYR C 1 298 ? -8.389 39.510 -85.996 1.00 35.54 296 TYR B O 1
ATOM 8130 N N . ILE C 1 299 ? -7.036 41.201 -85.410 1.00 33.75 297 ILE B N 1
ATOM 8131 C CA . ILE C 1 299 ? -7.929 42.196 -85.990 1.00 34.50 297 ILE B CA 1
ATOM 8132 C C . ILE C 1 299 ? -8.058 41.934 -87.485 1.00 35.33 297 ILE B C 1
ATOM 8133 O O . ILE C 1 299 ? -9.165 41.978 -88.030 1.00 33.68 297 ILE B O 1
ATOM 8138 N N . LYS C 1 300 ? -6.942 41.615 -88.144 1.00 36.63 298 LYS B N 1
ATOM 8139 C CA . LYS C 1 300 ? -7.044 41.220 -89.561 1.00 38.51 298 LYS B CA 1
ATOM 8140 C C . LYS C 1 300 ? -7.986 40.018 -89.830 1.00 38.22 298 LYS B C 1
ATOM 8141 O O . LYS C 1 300 ? -8.894 40.103 -90.670 1.00 39.52 298 LYS B O 1
ATOM 8147 N N . ARG C 1 301 ? -7.782 38.917 -89.108 1.00 36.05 299 ARG B N 1
ATOM 8148 C CA . ARG C 1 301 ? -8.630 37.727 -89.255 1.00 35.57 299 ARG B CA 1
ATOM 8149 C C . ARG C 1 301 ? -10.107 38.007 -89.023 1.00 34.85 299 ARG B C 1
ATOM 8150 O O . ARG C 1 301 ? -10.990 37.509 -89.751 1.00 35.48 299 ARG B O 1
ATOM 8158 N N . ARG C 1 302 ? -10.365 38.785 -87.980 1.00 33.81 300 ARG B N 1
ATOM 8159 C CA . ARG C 1 302 ? -11.719 39.129 -87.583 1.00 34.33 300 ARG B CA 1
ATOM 8160 C C . ARG C 1 302 ? -12.384 39.975 -88.669 1.00 37.12 300 ARG B C 1
ATOM 8161 O O . ARG C 1 302 ? -13.482 39.652 -89.114 1.00 32.35 300 ARG B O 1
ATOM 8169 N N . ASP C 1 303 ? -11.704 41.038 -89.106 1.00 43.18 301 ASP B N 1
ATOM 8170 C CA . ASP C 1 303 ? -12.192 41.865 -90.218 1.00 40.58 301 ASP B CA 1
ATOM 8171 C C . ASP C 1 303 ? -12.515 41.037 -91.459 1.00 40.37 301 ASP B C 1
ATOM 8172 O O . ASP C 1 303 ? -13.569 41.226 -92.070 1.00 39.87 301 ASP B O 1
ATOM 8177 N N . TYR C 1 304 ? -11.615 40.123 -91.829 1.00 36.92 302 TYR B N 1
ATOM 8178 C CA . TYR C 1 304 ? -11.854 39.280 -93.005 1.00 42.10 302 TYR B CA 1
ATOM 8179 C C . TYR C 1 304 ? -13.107 38.417 -92.860 1.00 38.07 302 TYR B C 1
ATOM 8180 O O . TYR C 1 304 ? -13.931 38.326 -93.787 1.00 41.23 302 TYR B O 1
ATOM 8189 N N . ILE C 1 305 ? -13.247 37.769 -91.709 1.00 37.40 303 ILE B N 1
ATOM 8190 C CA . ILE C 1 305 ? -14.439 36.963 -91.493 1.00 35.39 303 ILE B CA 1
ATOM 8191 C C . ILE C 1 305 ? -15.684 37.840 -91.538 1.00 38.76 303 ILE B C 1
ATOM 8192 O O . ILE C 1 305 ? -16.622 37.536 -92.258 1.00 45.01 303 ILE B O 1
ATOM 8197 N N . ILE C 1 306 ? -15.685 38.926 -90.773 1.00 39.26 304 ILE B N 1
ATOM 8198 C CA . ILE C 1 306 ? -16.817 39.846 -90.748 1.00 42.40 304 ILE B CA 1
ATOM 8199 C C . ILE C 1 306 ? -17.239 40.246 -92.153 1.00 43.68 304 ILE B C 1
ATOM 8200 O O . ILE C 1 306 ? -18.404 40.099 -92.504 1.00 42.28 304 ILE B O 1
ATOM 8205 N N . GLU C 1 307 ? -16.292 40.728 -92.958 1.00 41.17 305 GLU B N 1
ATOM 8206 C CA . GLU C 1 307 ? -16.592 41.096 -94.344 1.00 44.56 305 GLU B CA 1
ATOM 8207 C C . GLU C 1 307 ? -17.222 39.945 -95.146 1.00 45.37 305 GLU B C 1
ATOM 8208 O O . GLU C 1 307 ? -18.282 40.120 -95.774 1.00 47.88 305 GLU B O 1
ATOM 8214 N N . LYS C 1 308 ? -16.590 38.769 -95.117 1.00 43.11 306 LYS B N 1
ATOM 8215 C CA . LYS C 1 308 ? -17.097 37.644 -95.914 1.00 38.12 306 LYS B CA 1
ATOM 8216 C C . LYS C 1 308 ? -18.450 37.089 -95.442 1.00 40.80 306 LYS B C 1
ATOM 8217 O O . LYS C 1 308 ? -19.210 36.555 -96.246 1.00 43.53 306 LYS B O 1
ATOM 8223 N N . MET C 1 309 ? -18.745 37.205 -94.149 1.00 40.39 307 MET B N 1
ATOM 8224 C CA . MET C 1 309 ? -19.992 36.678 -93.594 1.00 39.74 307 MET B CA 1
ATOM 8225 C C . MET C 1 309 ? -21.087 37.714 -93.741 1.00 41.52 307 MET B C 1
ATOM 8226 O O . MET C 1 309 ? -22.271 37.385 -93.775 1.00 42.98 307 MET B O 1
ATOM 8231 N N . GLU C 1 310 ? -20.688 38.976 -93.791 1.00 37.28 308 GLU B N 1
ATOM 8232 C CA . GLU C 1 310 ? -21.640 40.046 -94.010 1.00 44.58 308 GLU B CA 1
ATOM 8233 C C . GLU C 1 310 ? -22.110 39.919 -95.444 1.00 45.01 308 GLU B C 1
ATOM 8234 O O . GLU C 1 310 ? -23.311 39.944 -95.706 1.00 45.58 308 GLU B O 1
ATOM 8240 N N . ALA C 1 311 ? -21.165 39.738 -96.365 1.00 43.77 309 ALA B N 1
ATOM 8241 C CA . ALA C 1 311 ? -21.526 39.477 -97.761 1.00 45.48 309 ALA B CA 1
ATOM 8242 C C . ALA C 1 311 ? -22.551 38.334 -97.916 1.00 45.95 309 ALA B C 1
ATOM 8243 O O . ALA C 1 311 ? -23.401 38.379 -98.800 1.00 48.37 309 ALA B O 1
ATOM 8245 N N . MET C 1 312 ? -22.482 37.325 -97.050 1.00 45.90 310 MET B N 1
ATOM 8246 C CA . MET C 1 312 ? -23.446 36.226 -97.075 1.00 39.70 310 MET B CA 1
ATOM 8247 C C . MET C 1 312 ? -24.701 36.559 -96.271 1.00 43.07 310 MET B C 1
ATOM 8248 O O . MET C 1 312 ? -25.590 35.721 -96.104 1.00 38.67 310 MET B O 1
ATOM 8253 N N . LYS C 1 313 ? -24.749 37.787 -95.764 1.00 42.49 311 LYS B N 1
ATOM 8254 C CA . LYS C 1 313 ? -25.902 38.290 -95.020 1.00 46.92 311 LYS B CA 1
ATOM 8255 C C . LYS C 1 313 ? -26.162 37.555 -93.698 1.00 48.67 311 LYS B C 1
ATOM 8256 O O . LYS C 1 313 ? -27.309 37.324 -93.306 1.00 46.47 311 LYS B O 1
ATOM 8262 N N . PHE C 1 314 ? -25.073 37.202 -93.018 1.00 44.11 312 PHE B N 1
ATOM 8263 C CA . PHE C 1 314 ? -25.128 36.807 -91.621 1.00 41.03 312 PHE B CA 1
ATOM 8264 C C . PHE C 1 314 ? -25.130 38.071 -90.786 1.00 39.26 312 PHE B C 1
ATOM 8265 O O . PHE C 1 314 ? -24.454 39.050 -91.127 1.00 41.52 312 PHE B O 1
ATOM 8273 N N . LYS C 1 315 ? -25.876 38.060 -89.688 1.00 38.10 313 LYS B N 1
ATOM 8274 C CA . LYS C 1 315 ? -25.840 39.194 -88.767 1.00 45.68 313 LYS B CA 1
ATOM 8275 C C . LYS C 1 315 ? -24.738 39.000 -87.718 1.00 43.14 313 LYS B C 1
ATOM 8276 O O . LYS C 1 315 ? -24.751 38.022 -86.960 1.00 37.51 313 LYS B O 1
ATOM 8282 N N . ILE C 1 316 ? -23.787 39.931 -87.685 1.00 37.73 314 ILE B N 1
ATOM 8283 C CA . ILE C 1 316 ? -22.635 39.796 -86.802 1.00 38.47 314 ILE B CA 1
ATOM 8284 C C . ILE C 1 316 ? -22.606 40.792 -85.642 1.00 33.75 314 ILE B C 1
ATOM 8285 O O . ILE C 1 316 ? -22.663 42.005 -85.829 1.00 33.97 314 ILE B O 1
ATOM 8290 N N . ILE C 1 317 ? -22.525 40.236 -84.440 1.00 34.72 315 ILE B N 1
ATOM 8291 C CA . ILE C 1 317 ? -22.238 40.971 -83.222 1.00 36.37 315 ILE B CA 1
ATOM 8292 C C . ILE C 1 317 ? -20.818 41.560 -83.282 1.00 33.60 315 ILE B C 1
ATOM 8293 O O . ILE C 1 317 ? -19.842 40.813 -83.368 1.00 36.40 315 ILE B O 1
ATOM 8298 N N . LYS C 1 318 ? -20.703 42.883 -83.239 1.00 32.54 316 LYS B N 1
ATOM 8299 C CA . LYS C 1 318 ? -19.397 43.549 -83.135 1.00 34.15 316 LYS B CA 1
ATOM 8300 C C . LYS C 1 318 ? -18.503 42.847 -82.111 1.00 32.62 316 LYS B C 1
ATOM 8301 O O . LYS C 1 318 ? -18.795 42.854 -80.912 1.00 35.40 316 LYS B O 1
ATOM 8307 N N . PRO C 1 319 ? -17.435 42.191 -82.586 1.00 28.47 317 PRO B N 1
ATOM 8308 C CA . PRO C 1 319 ? -16.542 41.490 -81.668 1.00 32.06 317 PRO B CA 1
ATOM 8309 C C . PRO C 1 319 ? -15.353 42.388 -81.350 1.00 27.04 317 PRO B C 1
ATOM 8310 O O . PRO C 1 319 ? -14.417 42.501 -82.139 1.00 30.31 317 PRO B O 1
ATOM 8314 N N . ASP C 1 320 ? -15.408 43.036 -80.197 1.00 23.97 318 ASP B N 1
ATOM 8315 C CA . ASP C 1 320 ? -14.348 43.934 -79.778 1.00 22.96 318 ASP B CA 1
ATOM 8316 C C . ASP C 1 320 ? -13.266 43.217 -78.972 1.00 23.00 318 ASP B C 1
ATOM 8317 O O . ASP C 1 320 ? -12.240 43.810 -78.652 1.00 20.95 318 ASP B O 1
ATOM 8322 N N . GLY C 1 321 ? -13.505 41.943 -78.660 1.00 18.86 319 GLY B N 1
ATOM 8323 C CA . GLY C 1 321 ? -12.599 41.157 -77.838 1.00 22.15 319 GLY B CA 1
ATOM 8324 C C . GLY C 1 321 ? -12.564 39.712 -78.289 1.00 25.22 319 GLY B C 1
ATOM 8325 O O . GLY C 1 321 ? -13.607 39.106 -78.534 1.00 26.38 319 GLY B O 1
ATOM 8326 N N . ALA C 1 322 ? -11.356 39.164 -78.383 1.00 29.08 320 ALA B N 1
ATOM 8327 C CA . ALA C 1 322 ? -11.089 37.936 -79.136 1.00 23.14 320 ALA B CA 1
ATOM 8328 C C . ALA C 1 322 ? -11.687 36.741 -78.469 1.00 25.11 320 ALA B C 1
ATOM 8329 O O . ALA C 1 322 ? -12.096 36.827 -77.301 1.00 29.70 320 ALA B O 1
ATOM 8331 N N . PHE C 1 323 ? -11.755 35.618 -79.189 1.00 28.29 321 PHE B N 1
ATOM 8332 C CA . PHE C 1 323 ? -11.454 35.521 -80.623 1.00 25.65 321 PHE B CA 1
ATOM 8333 C C . PHE C 1 323 ? -12.598 34.816 -81.305 1.00 22.60 321 PHE B C 1
ATOM 8334 O O . PHE C 1 323 ? -12.412 33.902 -82.108 1.00 22.70 321 PHE B O 1
ATOM 8342 N N . TYR C 1 324 ? -13.795 35.267 -80.975 1.00 22.15 322 TYR B N 1
ATOM 8343 C CA . TYR C 1 324 ? -14.981 34.634 -81.484 1.00 21.92 322 TYR B CA 1
ATOM 8344 C C . TYR C 1 324 ? -15.799 35.609 -82.301 1.00 25.46 322 TYR B C 1
ATOM 8345 O O . TYR C 1 324 ? -15.903 36.797 -81.969 1.00 23.96 322 TYR B O 1
ATOM 8354 N N . ILE C 1 325 ? -16.353 35.095 -83.391 1.00 23.53 323 ILE B N 1
ATOM 8355 C CA . ILE C 1 325 ? -17.425 35.775 -84.093 1.00 27.58 323 ILE B CA 1
ATOM 8356 C C . ILE C 1 325 ? -18.705 34.975 -83.872 1.00 21.97 323 ILE B C 1
ATOM 8357 O O . ILE C 1 325 ? -18.725 33.756 -84.032 1.00 23.81 323 ILE B O 1
ATOM 8362 N N . PHE C 1 326 ? -19.754 35.672 -83.454 1.00 25.08 324 PHE B N 1
ATOM 8363 C CA . PHE C 1 326 ? -21.042 35.056 -83.164 1.00 29.29 324 PHE B CA 1
ATOM 8364 C C . PHE C 1 326 ? -22.028 35.518 -84.242 1.00 30.77 324 PHE B C 1
ATOM 8365 O O . PHE C 1 326 ? -22.397 36.695 -84.297 1.00 27.56 324 PHE B O 1
ATOM 8373 N N . ALA C 1 327 ? -22.435 34.586 -85.104 1.00 32.56 325 ALA B N 1
ATOM 8374 C CA . ALA C 1 327 ? -23.148 34.938 -86.332 1.00 32.82 325 ALA B CA 1
ATOM 8375 C C . ALA C 1 327 ? -24.560 34.366 -86.408 1.00 31.69 325 ALA B C 1
ATOM 8376 O O . ALA C 1 327 ? -24.777 33.174 -86.207 1.00 28.84 325 ALA B O 1
ATOM 8378 N N . LYS C 1 328 ? -25.509 35.245 -86.709 1.00 34.42 326 LYS B N 1
ATOM 8379 C CA . LYS C 1 328 ? -26.911 34.884 -86.842 1.00 35.95 326 LYS B CA 1
ATOM 8380 C C . LYS C 1 328 ? -27.158 34.241 -88.201 1.00 39.13 326 LYS B C 1
ATOM 8381 O O . LYS C 1 328 ? -27.125 34.929 -89.223 1.00 41.27 326 LYS B O 1
ATOM 8387 N N . ILE C 1 329 ? -27.392 32.926 -88.207 1.00 42.24 327 ILE B N 1
ATOM 8388 C CA . ILE C 1 329 ? -27.659 32.185 -89.444 1.00 44.62 327 ILE B CA 1
ATOM 8389 C C . ILE C 1 329 ? -29.018 32.584 -90.019 1.00 49.49 327 ILE B C 1
ATOM 8390 O O . ILE C 1 329 ? -30.051 32.331 -89.400 1.00 48.89 327 ILE B O 1
ATOM 8392 N N . PRO C 1 330 ? -29.014 33.209 -91.213 1.00 52.71 328 PRO B N 1
ATOM 8393 C CA . PRO C 1 330 ? -30.186 33.849 -91.829 1.00 54.53 328 PRO B CA 1
ATOM 8394 C C . PRO C 1 330 ? -31.351 32.890 -92.060 1.00 62.59 328 PRO B C 1
ATOM 8395 O O . PRO C 1 330 ? -32.433 33.081 -91.492 1.00 67.25 328 PRO B O 1
ATOM 8399 N N . VAL C 1 331 ? -31.115 31.876 -92.892 1.00 61.46 329 VAL B N 1
ATOM 8400 C CA . VAL C 1 331 ? -32.148 30.932 -93.310 1.00 58.79 329 VAL B CA 1
ATOM 8401 C C . VAL C 1 331 ? -32.767 30.188 -92.133 1.00 60.35 329 VAL B C 1
ATOM 8402 O O . VAL C 1 331 ? -32.190 30.130 -91.049 1.00 62.60 329 VAL B O 1
ATOM 8406 N N . ALA C 1 332 ? -33.944 29.613 -92.360 1.00 64.99 330 ALA B N 1
ATOM 8407 C CA . ALA C 1 332 ? -34.697 28.933 -91.311 1.00 62.66 330 ALA B CA 1
ATOM 8408 C C . ALA C 1 332 ? -34.053 27.616 -90.904 1.00 60.94 330 ALA B C 1
ATOM 8409 O O . ALA C 1 332 ? -34.522 26.943 -89.983 1.00 62.99 330 ALA B O 1
ATOM 8411 N N . GLN C 1 333 ? -32.966 27.269 -91.585 1.00 60.49 331 GLN B N 1
ATOM 8412 C CA . GLN C 1 333 ? -32.333 25.946 -91.474 1.00 65.65 331 GLN B CA 1
ATOM 8413 C C . GLN C 1 333 ? -32.008 25.339 -90.087 1.00 64.39 331 GLN B C 1
ATOM 8414 O O . GLN C 1 333 ? -32.273 24.148 -89.878 1.00 65.83 331 GLN B O 1
ATOM 8420 N N . GLY C 1 334 ? -31.443 26.096 -89.141 1.00 57.51 332 GLY B N 1
ATOM 8421 C CA . GLY C 1 334 ? -31.208 27.530 -89.208 1.00 59.54 332 GLY B CA 1
ATOM 8422 C C . GLY C 1 334 ? -31.657 28.062 -87.861 1.00 61.94 332 GLY B C 1
ATOM 8423 O O . GLY C 1 334 ? -30.940 28.803 -87.184 1.00 54.77 332 GLY B O 1
ATOM 8424 N N . GLN C 1 335 ? -32.866 27.656 -87.479 1.00 63.69 333 GLN B N 1
ATOM 8425 C CA . GLN C 1 335 ? -33.335 27.753 -86.105 1.00 57.17 333 GLN B CA 1
ATOM 8426 C C . GLN C 1 335 ? -32.916 26.471 -85.402 1.00 48.16 333 GLN B C 1
ATOM 8427 O O . GLN C 1 335 ? -33.271 26.231 -84.247 1.00 49.16 333 GLN B O 1
ATOM 8433 N N . ASP C 1 336 ? -32.191 25.631 -86.133 1.00 45.33 334 ASP B N 1
ATOM 8434 C CA . ASP C 1 336 ? -31.538 24.457 -85.567 1.00 48.75 334 ASP B CA 1
ATOM 8435 C C . ASP C 1 336 ? -30.058 24.524 -85.940 1.00 47.38 334 ASP B C 1
ATOM 8436 O O . ASP C 1 336 ? -29.583 23.779 -86.804 1.00 47.87 334 ASP B O 1
ATOM 8441 N N . SER C 1 337 ? -29.339 25.422 -85.276 1.00 42.29 335 SER B N 1
ATOM 8442 C CA . SER C 1 337 ? -27.946 25.692 -85.602 1.00 39.73 335 SER B CA 1
ATOM 8443 C C . SER C 1 337 ? -27.081 24.434 -85.514 1.00 33.96 335 SER B C 1
ATOM 8444 O O . SER C 1 337 ? -26.107 24.288 -86.257 1.00 34.98 335 SER B O 1
ATOM 8447 N N . PHE C 1 338 ? -27.448 23.532 -84.608 1.00 33.76 336 PHE B N 1
ATOM 8448 C CA . PHE C 1 338 ? -26.764 22.253 -84.473 1.00 35.39 336 PHE B CA 1
ATOM 8449 C C . PHE C 1 338 ? -26.806 21.509 -85.813 1.00 39.22 336 PHE B C 1
ATOM 8450 O O . PHE C 1 338 ? -25.771 21.067 -86.329 1.00 40.47 336 PHE B O 1
ATOM 8458 N N . LYS C 1 339 ? -28.006 21.394 -86.378 1.00 39.46 337 LYS B N 1
ATOM 8459 C CA . LYS C 1 339 ? -28.195 20.692 -87.645 1.00 44.54 337 LYS B CA 1
ATOM 8460 C C . LYS C 1 339 ? -27.552 21.450 -88.808 1.00 39.20 337 LYS B C 1
ATOM 8461 O O . LYS C 1 339 ? -26.893 20.847 -89.651 1.00 39.38 337 LYS B O 1
ATOM 8467 N N . PHE C 1 340 ? -27.749 22.765 -88.845 1.00 36.74 338 PHE B N 1
ATOM 8468 C CA . PHE C 1 340 ? -27.147 23.609 -89.879 1.00 41.39 338 PHE B CA 1
ATOM 8469 C C . PHE C 1 340 ? -25.634 23.405 -89.955 1.00 42.43 338 PHE B C 1
ATOM 8470 O O . PHE C 1 340 ? -25.053 23.318 -91.052 1.00 40.62 338 PHE B O 1
ATOM 8478 N N . LEU C 1 341 ? -25.002 23.313 -88.785 1.00 40.31 339 LEU B N 1
ATOM 8479 C CA . LEU C 1 341 ? -23.555 23.120 -88.721 1.00 40.33 339 LEU B CA 1
ATOM 8480 C C . LEU C 1 341 ? -23.129 21.687 -88.994 1.00 37.76 339 LEU B C 1
ATOM 8481 O O . LEU C 1 341 ? -22.039 21.458 -89.517 1.00 33.96 339 LEU B O 1
ATOM 8486 N N . GLN C 1 342 ? -23.981 20.727 -88.649 1.00 35.27 340 GLN B N 1
ATOM 8487 C CA . GLN C 1 342 ? -23.698 19.340 -89.010 1.00 40.82 340 GLN B CA 1
ATOM 8488 C C . GLN C 1 342 ? -23.731 19.145 -90.521 1.00 41.96 340 GLN B C 1
ATOM 8489 O O . GLN C 1 342 ? -22.950 18.372 -91.075 1.00 39.14 340 GLN B O 1
ATOM 8495 N N . ASP C 1 343 ? -24.642 19.851 -91.182 1.00 41.33 341 ASP B N 1
ATOM 8496 C CA . ASP C 1 343 ? -24.767 19.760 -92.631 1.00 43.16 341 ASP B CA 1
ATOM 8497 C C . ASP C 1 343 ? -23.622 20.490 -93.310 1.00 40.35 341 ASP B C 1
ATOM 8498 O O . ASP C 1 343 ? -23.081 20.020 -94.314 1.00 39.73 341 ASP B O 1
ATOM 8503 N N . PHE C 1 344 ? -23.251 21.638 -92.754 1.00 35.81 342 PHE B N 1
ATOM 8504 C CA . PHE C 1 344 ? -22.038 22.312 -93.204 1.00 39.82 342 PHE B CA 1
ATOM 8505 C C . PHE C 1 344 ? -20.823 21.373 -93.082 1.00 39.71 342 PHE B C 1
ATOM 8506 O O . PHE C 1 344 ? -19.985 21.310 -93.981 1.00 39.25 342 PHE B O 1
ATOM 8514 N N . ALA C 1 345 ? -20.747 20.636 -91.976 1.00 35.83 343 ALA B N 1
ATOM 8515 C CA . ALA C 1 345 ? -19.637 19.724 -91.723 1.00 36.66 343 ALA B CA 1
ATOM 8516 C C . ALA C 1 345 ? -19.632 18.567 -92.719 1.00 43.78 343 ALA B C 1
ATOM 8517 O O . ALA C 1 345 ? -18.583 18.194 -93.247 1.00 37.62 343 ALA B O 1
ATOM 8519 N N . LYS C 1 346 ? -20.814 18.002 -92.962 1.00 45.14 344 LYS B N 1
ATOM 8520 C CA . LYS C 1 346 ? -20.978 16.904 -93.914 1.00 44.76 344 LYS B CA 1
ATOM 8521 C C . LYS C 1 346 ? -20.623 17.292 -95.358 1.00 45.38 344 LYS B C 1
ATOM 8522 O O . LYS C 1 346 ? -19.842 16.604 -96.020 1.00 43.29 344 LYS B O 1
ATOM 8528 N N . GLU C 1 347 ? -21.184 18.396 -95.840 1.00 42.93 345 GLU B N 1
ATOM 8529 C CA . GLU C 1 347 ? -21.000 18.775 -97.240 1.00 43.39 345 GLU B CA 1
ATOM 8530 C C . GLU C 1 347 ? -19.668 19.485 -97.518 1.00 44.01 345 GLU B C 1
ATOM 8531 O O . GLU C 1 347 ? -19.037 19.260 -98.556 1.00 41.86 345 GLU B O 1
ATOM 8537 N N . LYS C 1 348 ? -19.237 20.331 -96.588 1.00 43.07 346 LYS B N 1
ATOM 8538 C CA . LYS C 1 348 ? -18.048 21.152 -96.800 1.00 37.35 346 LYS B CA 1
ATOM 8539 C C . LYS C 1 348 ? -16.845 20.803 -95.896 1.00 36.94 346 LYS B C 1
ATOM 8540 O O . LYS C 1 348 ? -15.766 21.380 -96.051 1.00 38.32 346 LYS B O 1
ATOM 8542 N N . ALA C 1 349 ? -17.029 19.862 -94.970 1.00 34.32 347 ALA B N 1
ATOM 8543 C CA . ALA C 1 349 ? -15.951 19.413 -94.078 1.00 33.67 347 ALA B CA 1
ATOM 8544 C C . ALA C 1 349 ? -15.272 20.544 -93.290 1.00 40.31 347 ALA B C 1
ATOM 8545 O O . ALA C 1 349 ? -14.045 20.565 -93.142 1.00 38.07 347 ALA B O 1
ATOM 8547 N N . VAL C 1 350 ? -16.073 21.487 -92.801 1.00 34.86 348 VAL B N 1
ATOM 8548 C CA . VAL C 1 350 ? -15.574 22.514 -91.887 1.00 33.62 348 VAL B CA 1
ATOM 8549 C C . VAL C 1 350 ? -16.494 22.595 -90.667 1.00 32.12 348 VAL B C 1
ATOM 8550 O O . VAL C 1 350 ? -17.691 22.312 -90.767 1.00 33.21 348 VAL B O 1
ATOM 8554 N N . ALA C 1 351 ? -15.924 22.915 -89.508 1.00 29.70 349 ALA B N 1
ATOM 8555 C CA . ALA C 1 351 ? -16.689 22.909 -88.261 1.00 29.77 349 ALA B CA 1
ATOM 8556 C C . ALA C 1 351 ? -16.723 24.262 -87.561 1.00 28.16 349 ALA B C 1
ATOM 8557 O O . ALA C 1 351 ? -15.714 24.954 -87.465 1.00 25.84 349 ALA B O 1
ATOM 8559 N N . PHE C 1 352 ? -17.904 24.626 -87.083 1.00 24.81 350 PHE B N 1
ATOM 8560 C CA . PHE C 1 352 ? -18.066 25.725 -86.155 1.00 24.65 350 PHE B CA 1
ATOM 8561 C C . PHE C 1 352 ? -18.768 25.092 -84.953 1.00 24.90 350 PHE B C 1
ATOM 8562 O O . PHE C 1 352 ? -19.086 23.909 -84.983 1.00 22.61 350 PHE B O 1
ATOM 8570 N N . ILE C 1 353 ? -19.003 25.862 -83.900 1.00 26.01 351 ILE B N 1
ATOM 8571 C CA . ILE C 1 353 ? -19.777 25.368 -82.761 1.00 26.82 351 ILE B CA 1
ATOM 8572 C C . ILE C 1 353 ? -21.168 25.997 -82.794 1.00 28.60 351 ILE B C 1
ATOM 8573 O O . ILE C 1 353 ? -21.301 27.203 -83.058 1.00 24.75 351 ILE B O 1
ATOM 8578 N N . PRO C 1 354 ? -22.207 25.182 -82.545 1.00 26.15 352 PRO B N 1
ATOM 8579 C CA . PRO C 1 354 ? -23.595 25.648 -82.620 1.00 28.20 352 PRO B CA 1
ATOM 8580 C C . PRO C 1 354 ? -23.932 26.603 -81.489 1.00 27.25 352 PRO B C 1
ATOM 8581 O O . PRO C 1 354 ? -23.630 26.291 -80.335 1.00 28.96 352 PRO B O 1
ATOM 8585 N N . GLY C 1 355 ? -24.575 27.725 -81.813 1.00 26.85 353 GLY B N 1
ATOM 8586 C CA . GLY C 1 355 ? -24.994 28.690 -80.809 1.00 27.94 353 GLY B CA 1
ATOM 8587 C C . GLY C 1 355 ? -25.755 28.102 -79.634 1.00 26.47 353 GLY B C 1
ATOM 8588 O O . GLY C 1 355 ? -25.672 28.638 -78.522 1.00 27.21 353 GLY B O 1
ATOM 8589 N N . VAL C 1 356 ? -26.471 26.995 -79.867 1.00 27.17 354 VAL B N 1
ATOM 8590 C CA . VAL C 1 356 ? -27.214 26.291 -78.806 1.00 29.33 354 VAL B CA 1
ATOM 8591 C C . VAL C 1 356 ? -26.302 25.765 -77.723 1.00 24.78 354 VAL B C 1
ATOM 8592 O O . VAL C 1 356 ? -26.733 25.581 -76.583 1.00 25.47 354 VAL B O 1
ATOM 8596 N N . ALA C 1 357 ? -25.054 25.478 -78.088 1.00 22.00 355 ALA B N 1
ATOM 8597 C CA . ALA C 1 357 ? -24.081 24.975 -77.124 1.00 23.73 355 ALA B CA 1
ATOM 8598 C C . ALA C 1 357 ? -23.830 26.010 -76.029 1.00 20.21 355 ALA B C 1
ATOM 8599 O O . ALA C 1 357 ? -23.233 25.701 -75.003 1.00 16.34 355 ALA B O 1
ATOM 8601 N N . PHE C 1 358 ? -24.299 27.237 -76.251 1.00 18.64 356 PHE B N 1
ATOM 8602 C CA . PHE C 1 358 ? -24.123 28.284 -75.260 1.00 22.93 356 PHE B CA 1
ATOM 8603 C C . PHE C 1 358 ? -25.443 28.619 -74.583 1.00 23.71 356 PHE B C 1
ATOM 8604 O O . PHE C 1 358 ? -25.642 29.736 -74.103 1.00 18.91 356 PHE B O 1
ATOM 8612 N N . GLY C 1 359 ? -26.326 27.622 -74.547 1.00 20.20 357 GLY B N 1
ATOM 8613 C CA . GLY C 1 359 ? -27.633 27.749 -73.934 1.00 23.86 357 GLY B CA 1
ATOM 8614 C C . GLY C 1 359 ? -28.717 28.283 -74.860 1.00 29.21 357 GLY B C 1
ATOM 8615 O O . GLY C 1 359 ? -28.444 28.644 -76.011 1.00 26.54 357 GLY B O 1
ATOM 8616 N N . LYS C 1 360 ? -29.942 28.351 -74.330 1.00 34.92 358 LYS B N 1
ATOM 8617 C CA . LYS C 1 360 ? -31.139 28.761 -75.070 1.00 25.39 358 LYS B CA 1
ATOM 8618 C C . LYS C 1 360 ? -30.885 29.952 -75.947 1.00 30.14 358 LYS B C 1
ATOM 8619 O O . LYS C 1 360 ? -31.210 29.945 -77.140 1.00 28.36 358 LYS B O 1
ATOM 8625 N N . TYR C 1 361 ? -30.306 30.983 -75.343 1.00 24.50 359 TYR B N 1
ATOM 8626 C CA . TYR C 1 361 ? -30.283 32.295 -75.970 1.00 28.66 359 TYR B CA 1
ATOM 8627 C C . TYR C 1 361 ? -29.232 32.407 -77.054 1.00 26.78 359 TYR B C 1
ATOM 8628 O O . TYR C 1 361 ? -28.910 33.500 -77.502 1.00 29.26 359 TYR B O 1
ATOM 8637 N N . GLY C 1 362 ? -28.705 31.269 -77.481 1.00 25.08 360 GLY B N 1
ATOM 8638 C CA . GLY C 1 362 ? -27.738 31.247 -78.555 1.00 28.68 360 GLY B CA 1
ATOM 8639 C C . GLY C 1 362 ? -28.245 30.572 -79.820 1.00 32.82 360 GLY B C 1
ATOM 8640 O O . GLY C 1 362 ? -27.540 30.563 -80.823 1.00 34.74 360 GLY B O 1
ATOM 8641 N N . GLU C 1 363 ? -29.456 30.017 -79.783 1.00 31.47 361 GLU B N 1
ATOM 8642 C CA . GLU C 1 363 ? -30.042 29.384 -80.968 1.00 35.01 361 GLU B CA 1
ATOM 8643 C C . GLU C 1 363 ? -30.086 30.326 -82.167 1.00 33.65 361 GLU B C 1
ATOM 8644 O O . GLU C 1 363 ? -30.312 31.525 -82.011 1.00 38.15 361 GLU B O 1
ATOM 8650 N N . GLY C 1 364 ? -29.879 29.779 -83.363 1.00 34.50 362 GLY B N 1
ATOM 8651 C CA . GLY C 1 364 ? -29.927 30.568 -84.583 1.00 32.06 362 GLY B CA 1
ATOM 8652 C C . GLY C 1 364 ? -28.599 31.237 -84.867 1.00 34.18 362 GLY B C 1
ATOM 8653 O O . GLY C 1 364 ? -28.444 31.983 -85.842 1.00 32.51 362 GLY B O 1
ATOM 8654 N N . TYR C 1 365 ? -27.635 30.957 -83.994 1.00 36.07 363 TYR B N 1
ATOM 8655 C CA . TYR C 1 365 ? -26.281 31.466 -84.125 1.00 30.77 363 TYR B CA 1
ATOM 8656 C C . TYR C 1 365 ? -25.271 30.333 -84.291 1.00 31.33 363 TYR B C 1
ATOM 8657 O O . TYR C 1 365 ? -25.504 29.208 -83.846 1.00 27.08 363 TYR B O 1
ATOM 8666 N N . LEU C 1 366 ? -24.157 30.637 -84.952 1.00 32.93 364 LEU B N 1
ATOM 8667 C CA . LEU C 1 366 ? -22.972 29.792 -84.875 1.00 32.33 364 LEU B CA 1
ATOM 8668 C C . LEU C 1 366 ? -21.774 30.593 -84.351 1.00 31.48 364 LEU B C 1
ATOM 8669 O O . LEU C 1 366 ? -21.698 31.819 -84.522 1.00 30.92 364 LEU B O 1
ATOM 8674 N N . ARG C 1 367 ? -20.849 29.896 -83.698 1.00 27.80 365 ARG B N 1
ATOM 8675 C CA . ARG C 1 367 ? -19.648 30.535 -83.222 1.00 23.65 365 ARG B CA 1
ATOM 8676 C C . ARG C 1 367 ? -18.448 30.096 -84.040 1.00 27.04 365 ARG B C 1
ATOM 8677 O O . ARG C 1 367 ? -18.133 28.897 -84.134 1.00 25.12 365 ARG B O 1
ATOM 8685 N N . ILE C 1 368 ? -17.784 31.080 -84.632 1.00 22.70 366 ILE B N 1
ATOM 8686 C CA . ILE C 1 368 ? -16.553 30.844 -85.361 1.00 21.48 366 ILE B CA 1
ATOM 8687 C C . ILE C 1 368 ? -15.401 31.285 -84.464 1.00 26.17 366 ILE B C 1
ATOM 8688 O O . ILE C 1 368 ? -15.427 32.375 -83.874 1.00 21.66 366 ILE B O 1
ATOM 8693 N N . SER C 1 369 ? -14.391 30.436 -84.346 1.00 22.08 367 SER B N 1
ATOM 8694 C CA . SER C 1 369 ? -13.241 30.770 -83.524 1.00 22.93 367 SER B CA 1
ATOM 8695 C C . SER C 1 369 ? -12.078 31.149 -84.437 1.00 24.63 367 SER B C 1
ATOM 8696 O O . SER C 1 369 ? -11.524 30.283 -85.108 1.00 25.80 367 SER B O 1
ATOM 8699 N N . TYR C 1 370 ? -11.711 32.432 -84.495 1.00 23.83 368 TYR B N 1
ATOM 8700 C CA . TYR C 1 370 ? -10.621 32.813 -85.400 1.00 21.79 368 TYR B CA 1
ATOM 8701 C C . TYR C 1 370 ? -9.220 32.720 -84.805 1.00 28.35 368 TYR B C 1
ATOM 8702 O O . TYR C 1 370 ? -8.309 33.433 -85.224 1.00 27.65 368 TYR B O 1
ATOM 8711 N N . ALA C 1 371 ? -9.049 31.815 -83.847 1.00 25.78 369 ALA B N 1
ATOM 8712 C CA . ALA C 1 371 ? -7.721 31.454 -83.389 1.00 26.02 369 ALA B CA 1
ATOM 8713 C C . ALA C 1 371 ? -7.255 30.334 -84.305 1.00 33.38 369 ALA B C 1
ATOM 8714 O O . ALA C 1 371 ? -7.038 29.197 -83.877 1.00 37.37 369 ALA B O 1
ATOM 8716 N N . ALA C 1 372 ? -7.135 30.664 -85.584 1.00 32.29 370 ALA B N 1
ATOM 8717 C CA . ALA C 1 372 ? -6.748 29.704 -86.605 1.00 33.55 370 ALA B CA 1
ATOM 8718 C C . ALA C 1 372 ? -6.084 30.475 -87.731 1.00 31.32 370 ALA B C 1
ATOM 8719 O O . ALA C 1 372 ? -6.238 31.695 -87.824 1.00 36.79 370 ALA B O 1
ATOM 8721 N N . SER C 1 373 ? -5.335 29.779 -88.577 1.00 30.59 371 SER B N 1
ATOM 8722 C CA . SER C 1 373 ? -4.542 30.468 -89.588 1.00 32.89 371 SER B CA 1
ATOM 8723 C C . SER C 1 373 ? -5.449 31.205 -90.544 1.00 36.80 371 SER B C 1
ATOM 8724 O O . SER C 1 373 ? -6.621 30.858 -90.712 1.00 34.21 371 SER B O 1
ATOM 8727 N N . MET C 1 374 ? -4.895 32.234 -91.167 1.00 39.06 372 MET B N 1
ATOM 8728 C CA . MET C 1 374 ? -5.629 32.975 -92.167 1.00 41.12 372 MET B CA 1
ATOM 8729 C C . MET C 1 374 ? -6.045 32.041 -93.290 1.00 41.00 372 MET B C 1
ATOM 8730 O O . MET C 1 374 ? -7.127 32.187 -93.844 1.00 43.18 372 MET B O 1
ATOM 8735 N N . GLU C 1 375 ? -5.199 31.063 -93.606 1.00 43.60 373 GLU B N 1
ATOM 8736 C CA . GLU C 1 375 ? -5.494 30.152 -94.707 1.00 42.84 373 GLU B CA 1
ATOM 8737 C C . GLU C 1 375 ? -6.715 29.284 -94.403 1.00 39.69 373 GLU B C 1
ATOM 8738 O O . GLU C 1 375 ? -7.615 29.165 -95.237 1.00 43.05 373 GLU B O 1
ATOM 8744 N N . THR C 1 376 ? -6.752 28.690 -93.213 1.00 37.76 374 THR B N 1
ATOM 8745 C CA . THR C 1 376 ? -7.929 27.951 -92.774 1.00 32.92 374 THR B CA 1
ATOM 8746 C C . THR C 1 376 ? -9.163 28.856 -92.785 1.00 35.69 374 THR B C 1
ATOM 8747 O O . THR C 1 376 ? -10.260 28.414 -93.110 1.00 43.14 374 THR B O 1
ATOM 8751 N N . ILE C 1 377 ? -8.980 30.127 -92.449 1.00 35.93 375 ILE B N 1
ATOM 8752 C CA . ILE C 1 377 ? -10.086 31.083 -92.444 1.00 38.98 375 ILE B CA 1
ATOM 8753 C C . ILE C 1 377 ? -10.648 31.327 -93.857 1.00 43.49 375 ILE B C 1
ATOM 8754 O O . ILE C 1 377 ? -11.862 31.218 -94.080 1.00 37.84 375 ILE B O 1
ATOM 8759 N N . LYS C 1 378 ? -9.759 31.646 -94.801 1.00 42.41 376 LYS B N 1
ATOM 8760 C CA . LYS C 1 378 ? -10.138 31.897 -96.191 1.00 40.74 376 LYS B CA 1
ATOM 8761 C C . LYS C 1 378 ? -10.782 30.671 -96.815 1.00 39.97 376 LYS B C 1
ATOM 8762 O O . LYS C 1 378 ? -11.768 30.774 -97.551 1.00 41.95 376 LYS B O 1
ATOM 8768 N N . GLU C 1 379 ? -10.220 29.507 -96.521 1.00 39.00 377 GLU B N 1
ATOM 8769 C CA . GLU C 1 379 ? -10.795 28.279 -97.019 1.00 37.40 377 GLU B CA 1
ATOM 8770 C C . GLU C 1 379 ? -12.197 28.104 -96.445 1.00 38.44 377 GLU B C 1
ATOM 8771 O O . GLU C 1 379 ? -13.137 27.786 -97.175 1.00 41.78 377 GLU B O 1
ATOM 8777 N N . ALA C 1 380 ? -12.338 28.337 -95.144 1.00 35.25 378 ALA B N 1
ATOM 8778 C CA . ALA C 1 380 ? -13.624 28.169 -94.470 1.00 36.89 378 ALA B CA 1
ATOM 8779 C C . ALA C 1 380 ? -14.702 29.083 -95.054 1.00 37.65 378 ALA B C 1
ATOM 8780 O O . ALA C 1 380 ? -15.843 28.663 -95.271 1.00 38.33 378 ALA B O 1
ATOM 8782 N N . MET C 1 381 ? -14.340 30.334 -95.310 1.00 37.64 379 MET B N 1
ATOM 8783 C CA . MET C 1 381 ? -15.287 31.283 -95.892 1.00 38.89 379 MET B CA 1
ATOM 8784 C C . MET C 1 381 ? -15.638 30.925 -97.332 1.00 41.39 379 MET B C 1
ATOM 8785 O O . MET C 1 381 ? -16.797 31.025 -97.738 1.00 40.33 379 MET B O 1
ATOM 8790 N N . LYS C 1 382 ? -14.623 30.525 -98.096 1.00 41.15 380 LYS B N 1
ATOM 8791 C CA . LYS C 1 382 ? -14.811 30.050 -99.463 1.00 39.42 380 LYS B CA 1
ATOM 8792 C C . LYS C 1 382 ? -15.885 28.963 -99.484 1.00 35.94 380 LYS B C 1
ATOM 8793 O O . LYS C 1 382 ? -16.887 29.055 -100.211 1.00 39.36 380 LYS B O 1
ATOM 8799 N N . ARG C 1 383 ? -15.678 27.945 -98.652 1.00 39.67 381 ARG B N 1
ATOM 8800 C CA . ARG C 1 383 ? -16.597 26.815 -98.564 1.00 35.23 381 ARG B CA 1
ATOM 8801 C C . ARG C 1 383 ? -17.981 27.199 -98.068 1.00 38.40 381 ARG B C 1
ATOM 8802 O O . ARG C 1 383 ? -18.971 26.665 -98.548 1.00 38.54 381 ARG B O 1
ATOM 8810 N N . LEU C 1 384 ? -18.048 28.112 -97.103 1.00 38.95 382 LEU B N 1
ATOM 8811 C CA . LEU C 1 384 ? -19.335 28.553 -96.571 1.00 38.03 382 LEU B CA 1
ATOM 8812 C C . LEU C 1 384 ? -20.130 29.233 -97.680 1.00 43.51 382 LEU B C 1
ATOM 8813 O O . LEU C 1 384 ? -21.337 29.009 -97.831 1.00 41.54 382 LEU B O 1
ATOM 8818 N N . LYS C 1 385 ? -19.432 30.062 -98.454 1.00 42.50 383 LYS B N 1
ATOM 8819 C CA . LYS C 1 385 ? -20.019 30.725 -99.606 1.00 46.12 383 LYS B CA 1
ATOM 8820 C C . LYS C 1 385 ? -20.580 29.679 -100.558 1.00 46.40 383 LYS B C 1
ATOM 8821 O O . LYS C 1 385 ? -21.682 29.841 -101.074 1.00 44.52 383 LYS B O 1
ATOM 8827 N N . GLU C 1 386 ? -19.825 28.602 -100.778 1.00 46.52 384 GLU B N 1
ATOM 8828 C CA . GLU C 1 386 ? -20.340 27.484 -101.575 1.00 46.84 384 GLU B CA 1
ATOM 8829 C C . GLU C 1 386 ? -21.591 26.857 -100.953 1.00 49.39 384 GLU B C 1
ATOM 8830 O O . GLU C 1 386 ? -22.534 26.481 -101.651 1.00 49.83 384 GLU B O 1
ATOM 8836 N N . PHE C 1 387 ? -21.593 26.760 -99.632 1.00 46.92 385 PHE B N 1
ATOM 8837 C CA . PHE C 1 387 ? -22.621 26.033 -98.913 1.00 43.21 385 PHE B CA 1
ATOM 8838 C C . PHE C 1 387 ? -23.929 26.799 -98.904 1.00 46.34 385 PHE B C 1
ATOM 8839 O O . PHE C 1 387 ? -25.004 26.211 -98.747 1.00 46.30 385 PHE B O 1
ATOM 8847 N N . MET C 1 388 ? -23.825 28.115 -99.078 1.00 49.01 386 MET B N 1
ATOM 8848 C CA . MET C 1 388 ? -24.981 29.012 -98.986 1.00 53.16 386 MET B CA 1
ATOM 8849 C C . MET C 1 388 ? -25.703 29.272 -100.323 1.00 55.57 386 MET B C 1
ATOM 8850 O O . MET C 1 388 ? -26.806 29.825 -100.336 1.00 54.35 386 MET B O 1
ATOM 8855 N N . GLU C 1 389 ? -25.085 28.887 -101.438 1.00 56.72 387 GLU B N 1
ATOM 8856 C CA . GLU C 1 389 ? -25.738 28.990 -102.746 1.00 58.43 387 GLU B CA 1
ATOM 8857 C C . GLU C 1 389 ? -26.961 28.074 -102.792 1.00 60.72 387 GLU B C 1
ATOM 8858 O O . GLU C 1 389 ? -27.964 28.371 -103.447 1.00 60.02 387 GLU B O 1
ATOM 8864 N N . GLN C 1 390 ? -26.850 26.958 -102.078 1.00 60.54 388 GLN B N 1
ATOM 8865 C CA . GLN C 1 390 ? -27.949 26.037 -101.824 1.00 56.91 388 GLN B CA 1
ATOM 8866 C C . GLN C 1 390 ? -29.195 26.761 -101.304 1.00 59.80 388 GLN B C 1
ATOM 8867 O O . GLN C 1 390 ? -30.321 26.330 -101.552 1.00 59.12 388 GLN B O 1
ATOM 8873 N N . TYR C 1 391 ? -28.982 27.867 -100.595 1.00 59.81 389 TYR B N 1
ATOM 8874 C CA . TYR C 1 391 ? -30.069 28.640 -99.994 1.00 64.48 389 TYR B CA 1
ATOM 8875 C C . TYR C 1 391 ? -30.249 30.002 -100.668 1.00 64.82 389 TYR B C 1
ATOM 8876 O O . TYR C 1 391 ? -31.261 30.260 -101.322 1.00 68.43 389 TYR B O 1
ATOM 8885 N N . MET D 1 3 ? -39.510 43.825 13.915 1.00 42.39 1 MET C N 1
ATOM 8886 C CA . MET D 1 3 ? -38.575 44.041 12.820 1.00 40.23 1 MET C CA 1
ATOM 8887 C C . MET D 1 3 ? -37.200 44.388 13.363 1.00 46.10 1 MET C C 1
ATOM 8888 O O . MET D 1 3 ? -36.187 43.981 12.800 1.00 52.03 1 MET C O 1
ATOM 8890 N N . ASP D 1 4 ? -37.160 45.155 14.448 1.00 52.15 2 ASP C N 1
ATOM 8891 C CA . ASP D 1 4 ? -35.890 45.456 15.091 1.00 53.10 2 ASP C CA 1
ATOM 8892 C C . ASP D 1 4 ? -35.390 44.176 15.732 1.00 47.88 2 ASP C C 1
ATOM 8893 O O . ASP D 1 4 ? -34.294 43.711 15.430 1.00 52.58 2 ASP C O 1
ATOM 8895 N N . LEU D 1 5 ? -36.214 43.594 16.599 1.00 47.79 3 LEU C N 1
ATOM 8896 C CA . LEU D 1 5 ? -35.825 42.391 17.324 1.00 48.23 3 LEU C CA 1
ATOM 8897 C C . LEU D 1 5 ? -36.364 41.124 16.683 1.00 44.11 3 LEU C C 1
ATOM 8898 O O . LEU D 1 5 ? -37.522 40.771 16.881 1.00 46.70 3 LEU C O 1
ATOM 8903 N N . SER D 1 6 ? -35.523 40.440 15.917 1.00 44.47 4 SER C N 1
ATOM 8904 C CA . SER D 1 6 ? -35.879 39.116 15.421 1.00 47.50 4 SER C CA 1
ATOM 8905 C C . SER D 1 6 ? -35.210 37.993 16.220 1.00 46.41 4 SER C C 1
ATOM 8906 O O . SER D 1 6 ? -34.019 37.732 16.089 1.00 50.20 4 SER C O 1
ATOM 8909 N N . LYS D 1 7 ? -36.003 37.384 17.092 1.00 47.59 5 LYS C N 1
ATOM 8910 C CA . LYS D 1 7 ? -35.717 36.089 17.686 1.00 43.15 5 LYS C CA 1
ATOM 8911 C C . LYS D 1 7 ? -36.977 35.290 17.393 1.00 42.17 5 LYS C C 1
ATOM 8912 O O . LYS D 1 7 ? -37.721 34.864 18.283 1.00 37.14 5 LYS C O 1
ATOM 8918 N N . ARG D 1 8 ? -37.208 35.160 16.095 1.00 42.38 6 ARG C N 1
ATOM 8919 C CA . ARG D 1 8 ? -38.355 34.507 15.520 1.00 33.28 6 ARG C CA 1
ATOM 8920 C C . ARG D 1 8 ? -37.825 33.314 14.758 1.00 28.07 6 ARG C C 1
ATOM 8921 O O . ARG D 1 8 ? -38.491 32.772 13.880 1.00 34.83 6 ARG C O 1
ATOM 8929 N N . PHE D 1 9 ? -36.600 32.928 15.085 1.00 30.60 7 PHE C N 1
ATOM 8930 C CA . PHE D 1 9 ? -35.961 31.752 14.499 1.00 31.51 7 PHE C CA 1
ATOM 8931 C C . PHE D 1 9 ? -36.641 30.482 14.982 1.00 31.31 7 PHE C C 1
ATOM 8932 O O . PHE D 1 9 ? -37.487 30.531 15.868 1.00 35.25 7 PHE C O 1
ATOM 8940 N N . ASN D 1 10 ? -36.278 29.344 14.395 1.00 33.55 8 ASN C N 1
ATOM 8941 C CA . ASN D 1 10 ? -36.812 28.066 14.842 1.00 33.36 8 ASN C CA 1
ATOM 8942 C C . ASN D 1 10 ? -36.416 27.844 16.294 1.00 33.65 8 ASN C C 1
ATOM 8943 O O . ASN D 1 10 ? -35.315 28.215 16.706 1.00 34.29 8 ASN C O 1
ATOM 8948 N N . LYS D 1 11 ? -37.322 27.265 17.075 1.00 35.75 9 LYS C N 1
ATOM 8949 C CA . LYS D 1 11 ? -37.052 27.034 18.493 1.00 40.69 9 LYS C CA 1
ATOM 8950 C C . LYS D 1 11 ? -35.924 26.023 18.686 1.00 35.59 9 LYS C C 1
ATOM 8951 O O . LYS D 1 11 ? -35.120 26.136 19.618 1.00 34.51 9 LYS C O 1
ATOM 8953 N N . ASN D 1 12 ? -35.843 25.057 17.776 1.00 31.97 10 ASN C N 1
ATOM 8954 C CA . ASN D 1 12 ? -34.897 23.958 17.924 1.00 39.34 10 ASN C CA 1
ATOM 8955 C C . ASN D 1 12 ? -33.451 24.419 17.869 1.00 41.95 10 ASN C C 1
ATOM 8956 O O . ASN D 1 12 ? -32.532 23.644 18.170 1.00 38.08 10 ASN C O 1
ATOM 8961 N N . LEU D 1 13 ? -33.258 25.688 17.500 1.00 35.28 11 LEU C N 1
ATOM 8962 C CA . LEU D 1 13 ? -31.930 26.290 17.493 1.00 35.61 11 LEU C CA 1
ATOM 8963 C C . LEU D 1 13 ? -31.360 26.422 18.910 1.00 38.18 11 LEU C C 1
ATOM 8964 O O . LEU D 1 13 ? -30.142 26.426 19.104 1.00 37.11 11 LEU C O 1
ATOM 8969 N N . ASN D 1 14 ? -32.243 26.528 19.900 1.00 41.97 12 ASN C N 1
ATOM 8970 C CA . ASN D 1 14 ? -31.816 26.667 21.293 1.00 39.91 12 ASN C CA 1
ATOM 8971 C C . ASN D 1 14 ? -31.141 25.406 21.829 1.00 41.60 12 ASN C C 1
ATOM 8972 O O . ASN D 1 14 ? -30.354 25.470 22.774 1.00 40.66 12 ASN C O 1
ATOM 8977 N N . LYS D 1 15 ? -31.448 24.259 21.223 1.00 43.62 13 LYS C N 1
ATOM 8978 C CA . LYS D 1 15 ? -30.814 23.003 21.613 1.00 39.36 13 LYS C CA 1
ATOM 8979 C C . LYS D 1 15 ? -29.376 22.935 21.083 1.00 43.28 13 LYS C C 1
ATOM 8980 O O . LYS D 1 15 ? -28.499 22.313 21.692 1.00 42.84 13 LYS C O 1
ATOM 8986 N N . ILE D 1 16 ? -29.138 23.584 19.946 1.00 41.83 14 ILE C N 1
ATOM 8987 C CA . ILE D 1 16 ? -27.812 23.606 19.340 1.00 37.72 14 ILE C CA 1
ATOM 8988 C C . ILE D 1 16 ? -26.820 24.413 20.178 1.00 43.45 14 ILE C C 1
ATOM 8989 O O . ILE D 1 16 ? -26.915 25.640 20.274 1.00 42.57 14 ILE C O 1
ATOM 8994 N N . GLU D 1 17 ? -25.867 23.722 20.792 1.00 44.37 15 GLU C N 1
ATOM 8995 C CA . GLU D 1 17 ? -24.847 24.395 21.589 1.00 45.37 15 GLU C CA 1
ATOM 8996 C C . GLU D 1 17 ? -23.491 24.325 20.900 1.00 43.87 15 GLU C C 1
ATOM 8997 O O . GLU D 1 17 ? -23.293 23.553 19.960 1.00 45.78 15 GLU C O 1
ATOM 8999 N N . VAL D 1 18 ? -22.560 25.142 21.369 1.00 46.37 16 VAL C N 1
ATOM 9000 C CA . VAL D 1 18 ? -21.199 25.114 20.857 1.00 49.52 16 VAL C CA 1
ATOM 9001 C C . VAL D 1 18 ? -20.515 23.817 21.281 1.00 47.49 16 VAL C C 1
ATOM 9002 O O . VAL D 1 18 ? -20.440 23.505 22.474 1.00 45.55 16 VAL C O 1
ATOM 9006 N N . SER D 1 19 ? -20.035 23.066 20.292 1.00 46.50 17 SER C N 1
ATOM 9007 C CA . SER D 1 19 ? -19.428 21.757 20.507 1.00 37.05 17 SER C CA 1
ATOM 9008 C C . SER D 1 19 ? -18.344 21.755 21.589 1.00 39.06 17 SER C C 1
ATOM 9009 O O . SER D 1 19 ? -17.562 22.708 21.718 1.00 37.08 17 SER C O 1
ATOM 9012 N N . MET D 1 20 ? -18.308 20.674 22.359 1.00 34.31 18 MET C N 1
ATOM 9013 C CA . MET D 1 20 ? -17.310 20.512 23.410 1.00 33.75 18 MET C CA 1
ATOM 9014 C C . MET D 1 20 ? -15.883 20.387 22.866 1.00 31.73 18 MET C C 1
ATOM 9015 O O . MET D 1 20 ? -14.936 20.875 23.482 1.00 32.72 18 MET C O 1
ATOM 9020 N N . ILE D 1 21 ? -15.728 19.745 21.711 1.00 33.34 19 ILE C N 1
ATOM 9021 C CA . ILE D 1 21 ? -14.431 19.694 21.030 1.00 31.81 19 ILE C CA 1
ATOM 9022 C C . ILE D 1 21 ? -13.945 21.100 20.681 1.00 30.61 19 ILE C C 1
ATOM 9023 O O . ILE D 1 21 ? -12.812 21.482 20.988 1.00 29.33 19 ILE C O 1
ATOM 9028 N N . ARG D 1 22 ? -14.814 21.860 20.024 1.00 32.43 20 ARG C N 1
ATOM 9029 C CA . ARG D 1 22 ? -14.488 23.216 19.630 1.00 31.41 20 ARG C CA 1
ATOM 9030 C C . ARG D 1 22 ? -14.179 24.040 20.873 1.00 33.55 20 ARG C C 1
ATOM 9031 O O . ARG D 1 22 ? -13.236 24.820 20.886 1.00 32.41 20 ARG C O 1
ATOM 9039 N N . GLN D 1 23 ? -14.963 23.836 21.927 1.00 32.12 21 GLN C N 1
ATOM 9040 C CA . GLN D 1 23 ? -14.791 24.576 23.172 1.00 30.11 21 GLN C CA 1
ATOM 9041 C C . GLN D 1 23 ? -13.427 24.312 23.823 1.00 31.91 21 GLN C C 1
ATOM 9042 O O . GLN D 1 23 ? -12.751 25.245 24.279 1.00 33.98 21 GLN C O 1
ATOM 9048 N N . PHE D 1 24 ? -13.031 23.041 23.864 1.00 30.86 22 PHE C N 1
ATOM 9049 C CA . PHE D 1 24 ? -11.725 22.640 24.380 1.00 30.27 22 PHE C CA 1
ATOM 9050 C C . PHE D 1 24 ? -10.580 23.229 23.544 1.00 28.44 22 PHE C C 1
ATOM 9051 O O . PHE D 1 24 ? -9.589 23.786 24.080 1.00 31.58 22 PHE C O 1
ATOM 9059 N N . ASP D 1 25 ? -10.705 23.075 22.229 1.00 29.12 23 ASP C N 1
ATOM 9060 C CA . ASP D 1 25 ? -9.706 23.603 21.304 1.00 36.11 23 ASP C CA 1
ATOM 9061 C C . ASP D 1 25 ? -9.530 25.109 21.511 1.00 35.71 23 ASP C C 1
ATOM 9062 O O . ASP D 1 25 ? -8.411 25.613 21.646 1.00 34.66 23 ASP C O 1
ATOM 9067 N N . GLN D 1 26 ? -10.655 25.813 21.550 1.00 35.90 24 GLN C N 1
ATOM 9068 C CA . GLN D 1 26 ? -10.676 27.250 21.778 1.00 34.94 24 GLN C CA 1
ATOM 9069 C C . GLN D 1 26 ? -9.986 27.570 23.093 1.00 34.29 24 GLN C C 1
ATOM 9070 O O . GLN D 1 26 ? -9.218 28.532 23.190 1.00 36.92 24 GLN C O 1
ATOM 9072 N N . SER D 1 27 ? -10.243 26.736 24.096 1.00 31.76 25 SER C N 1
ATOM 9073 C CA . SER D 1 27 ? -9.665 26.933 25.419 1.00 32.13 25 SER C CA 1
ATOM 9074 C C . SER D 1 27 ? -8.143 26.856 25.416 1.00 38.04 25 SER C C 1
ATOM 9075 O O . SER D 1 27 ? -7.485 27.514 26.229 1.00 37.33 25 SER C O 1
ATOM 9078 N N . ILE D 1 28 ? -7.575 26.046 24.524 1.00 38.02 26 ILE C N 1
ATOM 9079 C CA . ILE D 1 28 ? -6.107 25.972 24.447 1.00 34.95 26 ILE C CA 1
ATOM 9080 C C . ILE D 1 28 ? -5.466 26.704 23.247 1.00 38.62 26 ILE C C 1
ATOM 9081 O O . ILE D 1 28 ? -4.277 26.530 22.964 1.00 36.80 26 ILE C O 1
ATOM 9086 N N . SER D 1 29 ? -6.243 27.544 22.569 1.00 37.79 27 SER C N 1
ATOM 9087 C CA . SER D 1 29 ? -5.762 28.279 21.397 1.00 43.84 27 SER C CA 1
ATOM 9088 C C . SER D 1 29 ? -4.598 29.270 21.642 1.00 43.12 27 SER C C 1
ATOM 9089 O O . SER D 1 29 ? -3.984 29.759 20.695 1.00 40.95 27 SER C O 1
ATOM 9092 N N . ASP D 1 30 ? -4.297 29.571 22.899 1.00 43.76 28 ASP C N 1
ATOM 9093 C CA . ASP D 1 30 ? -3.215 30.508 23.204 1.00 43.07 28 ASP C CA 1
ATOM 9094 C C . ASP D 1 30 ? -1.842 29.847 23.332 1.00 42.75 28 ASP C C 1
ATOM 9095 O O . ASP D 1 30 ? -0.829 30.533 23.414 1.00 41.00 28 ASP C O 1
ATOM 9100 N N . ILE D 1 31 ? -1.803 28.519 23.364 1.00 42.55 29 ILE C N 1
ATOM 9101 C CA . ILE D 1 31 ? -0.529 27.824 23.500 1.00 38.11 29 ILE C CA 1
ATOM 9102 C C . ILE D 1 31 ? 0.118 27.655 22.134 1.00 35.57 29 ILE C C 1
ATOM 9103 O O . ILE D 1 31 ? -0.415 26.959 21.270 1.00 38.65 29 ILE C O 1
ATOM 9108 N N . PRO D 1 32 ? 1.274 28.303 21.932 1.00 38.60 30 PRO C N 1
ATOM 9109 C CA . PRO D 1 32 ? 1.946 28.255 20.632 1.00 40.63 30 PRO C CA 1
ATOM 9110 C C . PRO D 1 32 ? 2.475 26.862 20.338 1.00 40.28 30 PRO C C 1
ATOM 9111 O O . PRO D 1 32 ? 2.847 26.143 21.273 1.00 36.74 30 PRO C O 1
ATOM 9115 N N . ASP D 1 33 ? 2.479 26.503 19.054 1.00 36.47 31 ASP C N 1
ATOM 9116 C CA . ASP D 1 33 ? 3.112 25.285 18.542 1.00 37.79 31 ASP C CA 1
ATOM 9117 C C . ASP D 1 33 ? 2.629 23.968 19.139 1.00 33.81 31 ASP C C 1
ATOM 9118 O O . ASP D 1 33 ? 3.431 23.059 19.360 1.00 29.11 31 ASP C O 1
ATOM 9123 N N . VAL D 1 34 ? 1.329 23.857 19.386 1.00 29.00 32 VAL C N 1
ATOM 9124 C CA . VAL D 1 34 ? 0.797 22.600 19.905 1.00 32.54 32 VAL C CA 1
ATOM 9125 C C . VAL D 1 34 ? 0.729 21.529 18.817 1.00 28.78 32 VAL C C 1
ATOM 9126 O O . VAL D 1 34 ? 0.283 21.782 17.691 1.00 26.20 32 VAL C O 1
ATOM 9130 N N . LEU D 1 35 ? 1.223 20.346 19.165 1.00 29.70 33 LEU C N 1
ATOM 9131 C CA . LEU D 1 35 ? 1.109 19.158 18.330 1.00 29.78 33 LEU C CA 1
ATOM 9132 C C . LEU D 1 35 ? -0.268 18.530 18.528 1.00 25.26 33 LEU C C 1
ATOM 9133 O O . LEU D 1 35 ? -0.580 18.024 19.609 1.00 25.17 33 LEU C O 1
ATOM 9138 N N . LYS D 1 36 ? -1.077 18.552 17.477 1.00 23.77 34 LYS C N 1
ATOM 9139 C CA . LYS D 1 36 ? -2.453 18.086 17.546 1.00 21.24 34 LYS C CA 1
ATOM 9140 C C . LYS D 1 36 ? -2.620 16.691 17.000 1.00 26.55 34 LYS C C 1
ATOM 9141 O O . LYS D 1 36 ? -2.516 16.475 15.792 1.00 29.02 34 LYS C O 1
ATOM 9147 N N . LEU D 1 37 ? -2.893 15.741 17.888 1.00 26.46 35 LEU C N 1
ATOM 9148 C CA . LEU D 1 37 ? -3.346 14.432 17.457 1.00 19.95 35 LEU C CA 1
ATOM 9149 C C . LEU D 1 37 ? -4.856 14.410 17.590 1.00 19.77 35 LEU C C 1
ATOM 9150 O O . LEU D 1 37 ? -5.410 13.656 18.388 1.00 16.36 35 LEU C O 1
ATOM 9155 N N . THR D 1 38 ? -5.514 15.254 16.801 1.00 19.89 36 THR C N 1
ATOM 9156 C CA . THR D 1 38 ? -6.957 15.438 16.892 1.00 19.72 36 THR C CA 1
ATOM 9157 C C . THR D 1 38 ? -7.636 15.302 15.538 1.00 17.40 36 THR C C 1
ATOM 9158 O O . THR D 1 38 ? -8.842 15.501 15.418 1.00 18.63 36 THR C O 1
ATOM 9162 N N . LEU D 1 39 ? -6.860 14.986 14.512 1.00 18.42 37 LEU C N 1
ATOM 9163 C CA . LEU D 1 39 ? -7.385 14.941 13.152 1.00 20.74 37 LEU C CA 1
ATOM 9164 C C . LEU D 1 39 ? -8.506 13.901 12.980 1.00 19.88 37 LEU C C 1
ATOM 9165 O O . LEU D 1 39 ? -8.363 12.738 13.372 1.00 18.72 37 LEU C O 1
ATOM 9170 N N . GLY D 1 40 ? -9.617 14.335 12.389 1.00 19.37 38 GLY C N 1
ATOM 9171 C CA . GLY D 1 40 ? -10.766 13.475 12.174 1.00 16.71 38 GLY C CA 1
ATOM 9172 C C . GLY D 1 40 ? -10.810 12.912 10.768 1.00 17.44 38 GLY C C 1
ATOM 9173 O O . GLY D 1 40 ? -11.781 12.270 10.385 1.00 19.50 38 GLY C O 1
ATOM 9174 N N . GLU D 1 41 ? -9.759 13.175 9.993 1.00 20.19 39 GLU C N 1
ATOM 9175 C CA . GLU D 1 41 ? -9.647 12.704 8.613 1.00 17.50 39 GLU C CA 1
ATOM 9176 C C . GLU D 1 41 ? -8.253 12.113 8.399 1.00 19.97 39 GLU C C 1
ATOM 9177 O O . GLU D 1 41 ? -7.329 12.435 9.145 1.00 16.97 39 GLU C O 1
ATOM 9183 N N . PRO D 1 42 ? -8.100 11.232 7.392 1.00 14.97 40 PRO C N 1
ATOM 9184 C CA . PRO D 1 42 ? -6.784 10.683 7.054 1.00 13.11 40 PRO C CA 1
ATOM 9185 C C . PRO D 1 42 ? -5.755 11.783 6.808 1.00 17.53 40 PRO C C 1
ATOM 9186 O O . PRO D 1 42 ? -6.112 12.841 6.293 1.00 15.48 40 PRO C O 1
ATOM 9190 N N . ASP D 1 43 ? -4.507 11.539 7.195 1.00 14.96 41 ASP C N 1
ATOM 9191 C CA . ASP D 1 43 ? -3.442 12.507 6.986 1.00 17.57 41 ASP C CA 1
ATOM 9192 C C . ASP D 1 43 ? -2.805 12.312 5.621 1.00 17.92 41 ASP C C 1
ATOM 9193 O O . ASP D 1 43 ? -2.050 13.163 5.151 1.00 17.34 41 ASP C O 1
ATOM 9198 N N . PHE D 1 44 ? -3.114 11.190 4.982 1.00 17.10 42 PHE C N 1
ATOM 9199 C CA . PHE D 1 44 ? -2.498 10.851 3.700 1.00 16.08 42 PHE C CA 1
ATOM 9200 C C . PHE D 1 44 ? -3.007 11.749 2.576 1.00 16.31 42 PHE C C 1
ATOM 9201 O O . PHE D 1 44 ? -4.141 12.208 2.597 1.00 13.16 42 PHE C O 1
ATOM 9209 N N . ALA D 1 45 ? -2.169 12.000 1.583 1.00 15.93 43 ALA C N 1
ATOM 9210 C CA . ALA D 1 45 ? -2.665 12.647 0.385 1.00 15.91 43 ALA C CA 1
ATOM 9211 C C . ALA D 1 45 ? -3.545 11.656 -0.366 1.00 18.90 43 ALA C C 1
ATOM 9212 O O . ALA D 1 45 ? -3.381 10.433 -0.224 1.00 19.12 43 ALA C O 1
ATOM 9214 N N . THR D 1 46 ? -4.477 12.186 -1.154 1.00 17.09 44 THR C N 1
ATOM 9215 C CA . THR D 1 46 ? -5.258 11.388 -2.089 1.00 15.93 44 THR C CA 1
ATOM 9216 C C . THR D 1 46 ? -4.303 10.701 -3.057 1.00 15.93 44 THR C C 1
ATOM 9217 O O . THR D 1 46 ? -3.390 11.342 -3.560 1.00 15.72 44 THR C O 1
ATOM 9221 N N . PRO D 1 47 ? -4.507 9.391 -3.310 1.00 17.03 45 PRO C N 1
ATOM 9222 C CA . PRO D 1 47 ? -3.701 8.621 -4.261 1.00 15.08 45 PRO C CA 1
ATOM 9223 C C . PRO D 1 47 ? -3.611 9.305 -5.616 1.00 16.03 45 PRO C C 1
ATOM 9224 O O . PRO D 1 47 ? -4.603 9.845 -6.082 1.00 21.27 45 PRO C O 1
ATOM 9228 N N . LYS D 1 48 ? -2.432 9.276 -6.222 1.00 19.61 46 LYS C N 1
ATOM 9229 C CA . LYS D 1 48 ? -2.155 9.943 -7.494 1.00 19.31 46 LYS C CA 1
ATOM 9230 C C . LYS D 1 48 ? -3.157 9.651 -8.611 1.00 19.30 46 LYS C C 1
ATOM 9231 O O . LYS D 1 48 ? -3.579 10.569 -9.309 1.00 21.33 46 LYS C O 1
ATOM 9237 N N . HIS D 1 49 ? -3.536 8.386 -8.785 1.00 17.27 47 HIS C N 1
ATOM 9238 C CA . HIS D 1 49 ? -4.399 8.005 -9.896 1.00 15.07 47 HIS C CA 1
ATOM 9239 C C . HIS D 1 49 ? -5.781 8.661 -9.801 1.00 14.54 47 HIS C C 1
ATOM 9240 O O . HIS D 1 49 ? -6.376 9.059 -10.819 1.00 15.16 47 HIS C O 1
ATOM 9247 N N . ILE D 1 50 ? -6.275 8.796 -8.573 1.00 14.88 48 ILE C N 1
ATOM 9248 C CA . ILE D 1 50 ? -7.501 9.566 -8.321 1.00 19.65 48 ILE C CA 1
ATOM 9249 C C . ILE D 1 50 ? -7.337 11.076 -8.655 1.00 14.74 48 ILE C C 1
ATOM 9250 O O . ILE D 1 50 ? -8.184 11.671 -9.340 1.00 14.30 48 ILE C O 1
ATOM 9255 N N . LYS D 1 51 ? -6.248 11.679 -8.183 1.00 15.34 49 LYS C N 1
ATOM 9256 C CA . LYS D 1 51 ? -5.953 13.092 -8.465 1.00 16.71 49 LYS C CA 1
ATOM 9257 C C . LYS D 1 51 ? -5.857 13.368 -9.966 1.00 19.09 49 LYS C C 1
ATOM 9258 O O . LYS D 1 51 ? -6.340 14.398 -10.449 1.00 17.81 49 LYS C O 1
ATOM 9264 N N . GLU D 1 52 ? -5.226 12.446 -10.694 1.00 19.04 50 GLU C N 1
ATOM 9265 C CA . GLU D 1 52 ? -5.037 12.588 -12.132 1.00 15.35 50 GLU C CA 1
ATOM 9266 C C . GLU D 1 52 ? -6.374 12.451 -12.858 1.00 18.89 50 GLU C C 1
ATOM 9267 O O . GLU D 1 52 ? -6.614 13.134 -13.861 1.00 19.38 50 GLU C O 1
ATOM 9273 N N . ALA D 1 53 ? -7.250 11.577 -12.365 1.00 17.66 51 ALA C N 1
ATOM 9274 C CA . ALA D 1 53 ? -8.608 11.560 -12.929 1.00 20.10 51 ALA C CA 1
ATOM 9275 C C . ALA D 1 53 ? -9.299 12.922 -12.745 1.00 19.47 51 ALA C C 1
ATOM 9276 O O . ALA D 1 53 ? -9.906 13.474 -13.679 1.00 20.65 51 ALA C O 1
ATOM 9278 N N . ALA D 1 54 ? -9.196 13.462 -11.537 1.00 17.74 52 ALA C N 1
ATOM 9279 C CA . ALA D 1 54 ? -9.719 14.800 -11.282 1.00 18.25 52 ALA C CA 1
ATOM 9280 C C . ALA D 1 54 ? -9.173 15.839 -12.276 1.00 17.88 52 ALA C C 1
ATOM 9281 O O . ALA D 1 54 ? -9.925 16.637 -12.844 1.00 15.23 52 ALA C O 1
ATOM 9283 N N . LYS D 1 55 ? -7.863 15.832 -12.481 1.00 18.79 53 LYS C N 1
ATOM 9284 C CA . LYS D 1 55 ? -7.248 16.797 -13.388 1.00 17.18 53 LYS C CA 1
ATOM 9285 C C . LYS D 1 55 ? -7.742 16.595 -14.819 1.00 22.62 53 LYS C C 1
ATOM 9286 O O . LYS D 1 55 ? -8.006 17.569 -15.539 1.00 24.90 53 LYS C O 1
ATOM 9292 N N . ARG D 1 56 ? -7.884 15.333 -15.225 1.00 20.20 54 ARG C N 1
ATOM 9293 C CA . ARG D 1 56 ? -8.443 15.016 -16.537 1.00 23.10 54 ARG C CA 1
ATOM 9294 C C . ARG D 1 56 ? -9.857 15.569 -16.729 1.00 20.23 54 ARG C C 1
ATOM 9295 O O . ARG D 1 56 ? -10.174 16.087 -17.787 1.00 20.41 54 ARG C O 1
ATOM 9303 N N . ALA D 1 57 ? -10.708 15.444 -15.714 1.00 21.56 55 ALA C N 1
ATOM 9304 C CA . ALA D 1 57 ? -12.056 16.006 -15.796 1.00 20.40 55 ALA C CA 1
ATOM 9305 C C . ALA D 1 57 ? -12.023 17.545 -15.846 1.00 22.55 55 ALA C C 1
ATOM 9306 O O . ALA D 1 57 ? -12.826 18.185 -16.545 1.00 17.34 55 ALA C O 1
ATOM 9308 N N . ILE D 1 58 ? -11.103 18.138 -15.095 1.00 19.53 56 ILE C N 1
ATOM 9309 C CA . ILE D 1 58 ? -10.954 19.587 -15.122 1.00 18.98 56 ILE C CA 1
ATOM 9310 C C . ILE D 1 58 ? -10.584 20.071 -16.523 1.00 21.09 56 ILE C C 1
ATOM 9311 O O . ILE D 1 58 ? -11.134 21.052 -17.021 1.00 21.84 56 ILE C O 1
ATOM 9316 N N . ASP D 1 59 ? -9.675 19.356 -17.170 1.00 20.32 57 ASP C N 1
ATOM 9317 C CA . ASP D 1 59 ? -9.305 19.707 -18.529 1.00 22.85 57 ASP C CA 1
ATOM 9318 C C . ASP D 1 59 ? -10.352 19.377 -19.590 1.00 24.49 57 ASP C C 1
ATOM 9319 O O . ASP D 1 59 ? -10.411 20.039 -20.623 1.00 27.26 57 ASP C O 1
ATOM 9324 N N . ALA D 1 60 ? -11.176 18.366 -19.343 1.00 22.53 58 ALA C N 1
ATOM 9325 C CA . ALA D 1 60 ? -12.283 18.103 -20.246 1.00 24.56 58 ALA C CA 1
ATOM 9326 C C . ALA D 1 60 ? -13.268 19.265 -20.198 1.00 25.56 58 ALA C C 1
ATOM 9327 O O . ALA D 1 60 ? -13.827 19.667 -21.214 1.00 28.17 58 ALA C O 1
ATOM 9329 N N . ASP D 1 61 ? -13.485 19.801 -19.003 1.00 30.93 59 ASP C N 1
ATOM 9330 C CA . ASP D 1 61 ? -14.313 20.988 -18.833 1.00 22.61 59 ASP C CA 1
ATOM 9331 C C . ASP D 1 61 ? -15.766 20.805 -19.290 1.00 31.02 59 ASP C C 1
ATOM 9332 O O . ASP D 1 61 ? -16.301 21.633 -20.035 1.00 34.58 59 ASP C O 1
ATOM 9337 N N . GLU D 1 62 ? -16.411 19.737 -18.839 1.00 28.77 60 GLU C N 1
ATOM 9338 C CA . GLU D 1 62 ? -17.794 19.457 -19.236 1.00 35.59 60 GLU C CA 1
ATOM 9339 C C . GLU D 1 62 ? -18.756 19.698 -18.085 1.00 40.85 60 GLU C C 1
ATOM 9340 O O . GLU D 1 62 ? -18.461 19.345 -16.949 1.00 43.20 60 GLU C O 1
ATOM 9346 N N . SER D 1 63 ? -19.907 20.302 -18.360 1.00 42.40 61 SER C N 1
ATOM 9347 C CA . SER 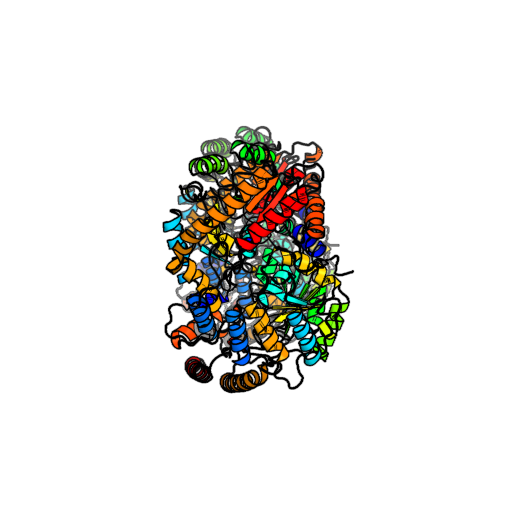D 1 63 ? -20.892 20.459 -17.297 1.00 48.80 61 SER C CA 1
ATOM 9348 C C . SER D 1 63 ? -22.185 19.710 -17.566 1.00 64.67 61 SER C C 1
ATOM 9349 O O . SER D 1 63 ? -23.161 20.287 -18.049 1.00 71.56 61 SER C O 1
ATOM 9352 N N . HIS D 1 64 ? -22.189 18.422 -17.244 1.00 62.28 62 HIS C N 1
ATOM 9353 C CA . HIS D 1 64 ? -23.416 17.653 -17.278 1.00 68.78 62 HIS C CA 1
ATOM 9354 C C . HIS D 1 64 ? -24.178 17.886 -15.972 1.00 70.20 62 HIS C C 1
ATOM 9355 O O . HIS D 1 64 ? -23.660 18.498 -15.030 1.00 60.21 62 HIS C O 1
ATOM 9362 N N . TYR D 1 65 ? -25.422 17.423 -15.945 1.00 72.27 63 TYR C N 1
ATOM 9363 C CA . TYR D 1 65 ? -26.202 17.366 -14.722 1.00 64.54 63 TYR C CA 1
ATOM 9364 C C . TYR D 1 65 ? -26.514 15.910 -14.469 1.00 63.11 63 TYR C C 1
ATOM 9365 O O . TYR D 1 65 ? -27.144 15.238 -15.288 1.00 70.38 63 TYR C O 1
ATOM 9374 N N . THR D 1 66 ? -26.043 15.436 -13.325 1.00 53.78 64 THR C N 1
ATOM 9375 C CA . THR D 1 66 ? -25.922 14.009 -13.040 1.00 46.82 64 THR C CA 1
ATOM 9376 C C . THR D 1 66 ? -27.182 13.164 -12.694 1.00 51.47 64 THR C C 1
ATOM 9377 O O . THR D 1 66 ? -27.248 11.987 -13.086 1.00 54.39 64 THR C O 1
ATOM 9381 N N . GLY D 1 67 ? -28.168 13.703 -11.974 1.00 46.48 65 GLY C N 1
ATOM 9382 C CA . GLY D 1 67 ? -28.133 15.002 -11.338 1.00 48.95 65 GLY C CA 1
ATOM 9383 C C . GLY D 1 67 ? -28.462 14.777 -9.886 1.00 47.23 65 GLY C C 1
ATOM 9384 O O . GLY D 1 67 ? -27.621 14.962 -9.004 1.00 47.43 65 GLY C O 1
ATOM 9385 N N . MET D 1 68 ? -29.690 14.335 -9.641 1.00 52.54 66 MET C N 1
ATOM 9386 C CA . MET D 1 68 ? -30.126 14.036 -8.286 1.00 49.38 66 MET C CA 1
ATOM 9387 C C . MET D 1 68 ? -29.317 12.888 -7.684 1.00 44.78 66 MET C C 1
ATOM 9388 O O . MET D 1 68 ? -28.741 13.032 -6.601 1.00 44.16 66 MET C O 1
ATOM 9393 N N . ALA D 1 69 ? -29.232 11.776 -8.412 1.00 41.43 67 ALA C N 1
ATOM 9394 C CA . ALA D 1 69 ? -28.618 10.554 -7.885 1.00 31.97 67 ALA C CA 1
ATOM 9395 C C . ALA D 1 69 ? -27.168 10.325 -8.316 1.00 28.07 67 ALA C C 1
ATOM 9396 O O . ALA D 1 69 ? -26.514 9.393 -7.838 1.00 24.64 67 ALA C O 1
ATOM 9398 N N . GLY D 1 70 ? -26.666 11.152 -9.226 1.00 25.04 68 GLY C N 1
ATOM 9399 C CA . GLY D 1 70 ? -25.276 11.051 -9.635 1.00 23.06 68 GLY C CA 1
ATOM 9400 C C . GLY D 1 70 ? -25.064 10.287 -10.927 1.00 24.57 68 GLY C C 1
ATOM 9401 O O . GLY D 1 70 ? -25.939 9.539 -11.350 1.00 24.21 68 GLY C O 1
ATOM 9402 N N . LEU D 1 71 ? -23.903 10.493 -11.550 1.00 20.31 69 LEU C N 1
ATOM 9403 C CA . LEU D 1 71 ? -23.541 9.838 -12.794 1.00 22.69 69 LEU C CA 1
ATOM 9404 C C . LEU D 1 71 ? -23.780 8.350 -12.670 1.00 24.76 69 LEU C C 1
ATOM 9405 O O . LEU D 1 71 ? -23.362 7.736 -11.684 1.00 25.10 69 LEU C O 1
ATOM 9410 N N . LEU D 1 72 ? -24.438 7.770 -13.665 1.00 22.54 70 LEU C N 1
ATOM 9411 C CA . LEU D 1 72 ? -24.755 6.346 -13.632 1.00 25.87 70 LEU C CA 1
ATOM 9412 C C . LEU D 1 72 ? -23.503 5.495 -13.409 1.00 24.12 70 LEU C C 1
ATOM 9413 O O . LEU D 1 72 ? -23.528 4.551 -12.630 1.00 24.47 70 LEU C O 1
ATOM 9418 N N . ALA D 1 73 ? -22.404 5.866 -14.057 1.00 22.27 71 ALA C N 1
ATOM 9419 C CA . ALA D 1 73 ? -21.152 5.126 -13.930 1.00 23.78 71 ALA C CA 1
ATOM 9420 C C . ALA D 1 73 ? -20.594 5.115 -12.498 1.00 17.93 71 ALA C C 1
ATOM 9421 O O . ALA D 1 73 ? -19.949 4.152 -12.083 1.00 18.47 71 ALA C O 1
ATOM 9423 N N . LEU D 1 74 ? -20.833 6.191 -11.754 1.00 18.36 72 LEU C N 1
ATOM 9424 C CA . LEU D 1 74 ? -20.426 6.240 -10.353 1.00 20.60 72 LEU C CA 1
ATOM 9425 C C . LEU D 1 74 ? -21.316 5.304 -9.544 1.00 18.18 72 LEU C C 1
ATOM 9426 O O . LEU D 1 74 ? -20.838 4.563 -8.688 1.00 16.02 72 LEU C O 1
ATOM 9431 N N . ARG D 1 75 ? -22.610 5.321 -9.833 1.00 16.72 73 ARG C N 1
ATOM 9432 C CA . ARG D 1 75 ? -23.510 4.385 -9.182 1.00 20.80 73 ARG C CA 1
ATOM 9433 C C . ARG D 1 75 ? -23.131 2.918 -9.456 1.00 17.10 73 ARG C C 1
ATOM 9434 O O . ARG D 1 75 ? -23.096 2.108 -8.535 1.00 18.32 73 ARG C O 1
ATOM 9442 N N . GLN D 1 76 ? -22.787 2.598 -10.699 1.00 16.56 74 GLN C N 1
ATOM 9443 C CA . GLN D 1 76 ? -22.418 1.234 -11.057 1.00 17.75 74 GLN C CA 1
ATOM 9444 C C . GLN D 1 76 ? -21.139 0.861 -10.337 1.00 20.00 74 GLN C C 1
ATOM 9445 O O . GLN D 1 76 ? -20.991 -0.258 -9.832 1.00 19.10 74 GLN C O 1
ATOM 9451 N N . ALA D 1 77 ? -20.207 1.810 -10.288 1.00 18.32 75 ALA C N 1
ATOM 9452 C CA . ALA D 1 77 ? -18.931 1.553 -9.653 1.00 13.67 75 ALA C CA 1
ATOM 9453 C C . ALA D 1 77 ? -19.145 1.278 -8.166 1.00 16.26 75 ALA C C 1
ATOM 9454 O O . ALA D 1 77 ? -18.562 0.355 -7.599 1.00 15.94 75 ALA C O 1
ATOM 9456 N N . ALA D 1 78 ? -20.001 2.071 -7.538 1.00 17.90 76 ALA C N 1
ATOM 9457 C CA . ALA D 1 78 ? -20.293 1.914 -6.117 1.00 15.71 76 ALA C CA 1
ATOM 9458 C C . ALA D 1 78 ? -20.964 0.562 -5.827 1.00 16.30 76 ALA C C 1
ATOM 9459 O O . ALA D 1 78 ? -20.587 -0.158 -4.890 1.00 14.03 76 ALA C O 1
ATOM 9461 N N . SER D 1 79 ? -21.973 0.240 -6.630 1.00 17.00 77 SER C N 1
ATOM 9462 C CA . SER D 1 79 ? -22.694 -1.026 -6.515 1.00 18.61 77 SER C CA 1
ATOM 9463 C C . SER D 1 79 ? -21.701 -2.174 -6.556 1.00 19.07 77 SER C C 1
ATOM 9464 O O . SER D 1 79 ? -21.662 -3.000 -5.628 1.00 16.95 77 SER C O 1
ATOM 9467 N N . ALA D 1 80 ? -20.871 -2.189 -7.603 1.00 18.20 78 ALA C N 1
ATOM 9468 C CA . ALA D 1 80 ? -19.835 -3.214 -7.752 1.00 18.38 78 ALA C CA 1
ATOM 9469 C C . ALA D 1 80 ? -18.904 -3.280 -6.543 1.00 16.70 78 ALA C C 1
ATOM 9470 O O . ALA D 1 80 ? -18.605 -4.349 -6.021 1.00 15.00 78 ALA C O 1
ATOM 9472 N N . PHE D 1 81 ? -18.467 -2.119 -6.089 1.00 20.05 79 PHE C N 1
ATOM 9473 C CA . PHE D 1 81 ? -17.563 -2.044 -4.952 1.00 17.76 79 PHE C CA 1
ATOM 9474 C C . PHE D 1 81 ? -18.147 -2.657 -3.671 1.00 14.92 79 PHE C C 1
ATOM 9475 O O . PHE D 1 81 ? -17.475 -3.443 -3.008 1.00 13.75 79 PHE C O 1
ATOM 9483 N N . VAL D 1 82 ? -19.377 -2.285 -3.309 1.00 15.11 80 VAL C N 1
ATOM 9484 C CA . VAL D 1 82 ? -19.983 -2.844 -2.101 1.00 14.20 80 VAL C CA 1
ATOM 9485 C C . VAL D 1 82 ? -20.316 -4.324 -2.283 1.00 16.14 80 VAL C C 1
ATOM 9486 O O . VAL D 1 82 ? -20.300 -5.086 -1.325 1.00 14.38 80 VAL C O 1
ATOM 9490 N N . LYS D 1 83 ? -20.579 -4.741 -3.514 1.00 17.46 81 LYS C N 1
ATOM 9491 C CA . LYS D 1 83 ? -20.795 -6.167 -3.748 1.00 19.94 81 LYS C CA 1
ATOM 9492 C C . LYS D 1 83 ? -19.522 -6.981 -3.502 1.00 18.07 81 LYS C C 1
ATOM 9493 O O . LYS D 1 83 ? -19.514 -7.961 -2.758 1.00 20.40 81 LYS C O 1
ATOM 9499 N N . GLU D 1 84 ? -18.440 -6.574 -4.139 1.00 16.32 82 GLU C N 1
ATOM 9500 C CA . GLU D 1 84 ? -17.169 -7.246 -3.958 1.00 16.68 82 GLU C CA 1
ATOM 9501 C C . GLU D 1 84 ? -16.628 -7.175 -2.525 1.00 19.33 82 GLU C C 1
ATOM 9502 O O . GLU D 1 84 ? -16.184 -8.178 -1.977 1.00 21.01 82 GLU C O 1
ATOM 9508 N N . LYS D 1 85 ? -16.664 -5.996 -1.917 1.00 14.40 83 LYS C N 1
ATOM 9509 C CA . LYS D 1 85 ? -16.042 -5.820 -0.618 1.00 15.44 83 LYS C CA 1
ATOM 9510 C C . LYS D 1 85 ? -16.912 -6.339 0.516 1.00 16.95 83 LYS C C 1
ATOM 9511 O O . LYS D 1 85 ? -16.397 -6.936 1.464 1.00 20.91 83 LYS C O 1
ATOM 9517 N N . TYR D 1 86 ? -18.221 -6.118 0.422 1.00 12.87 84 TYR C N 1
ATOM 9518 C CA . TYR D 1 86 ? -19.116 -6.369 1.553 1.00 18.56 84 TYR C CA 1
ATOM 9519 C C . TYR D 1 86 ? -20.238 -7.368 1.251 1.00 20.21 84 TYR C C 1
ATOM 9520 O O . TYR D 1 86 ? -21.112 -7.598 2.101 1.00 18.71 84 TYR C O 1
ATOM 9529 N N . HIS D 1 87 ? -20.230 -7.921 0.038 1.00 15.77 85 HIS C N 1
ATOM 9530 C CA . HIS D 1 87 ? -21.253 -8.865 -0.400 1.00 20.01 85 HIS C CA 1
ATOM 9531 C C . HIS D 1 87 ? -22.650 -8.288 -0.334 1.00 20.99 85 HIS C C 1
ATOM 9532 O O . HIS D 1 87 ? -23.616 -9.020 -0.123 1.00 25.76 85 HIS C O 1
ATOM 9539 N N . LEU D 1 88 ? -22.755 -6.979 -0.536 1.00 14.67 86 LEU C N 1
ATOM 9540 C CA . LEU D 1 88 ? -24.051 -6.311 -0.545 1.00 16.37 86 LEU C CA 1
ATOM 9541 C C . LEU D 1 88 ? -24.523 -6.077 -1.957 1.00 15.84 86 LEU C C 1
ATOM 9542 O O . LEU D 1 88 ? -23.715 -5.788 -2.827 1.00 21.91 86 LEU C O 1
ATOM 9547 N N . THR D 1 89 ? -25.829 -6.189 -2.183 1.00 16.56 87 THR C N 1
ATOM 9548 C CA . THR D 1 89 ? -26.409 -5.989 -3.513 1.00 19.89 87 THR C CA 1
ATOM 9549 C C . THR D 1 89 ? -27.379 -4.819 -3.541 1.00 21.80 87 THR C C 1
ATOM 9550 O O . THR D 1 89 ? -28.483 -4.908 -3.003 1.00 25.73 87 THR C O 1
ATOM 9554 N N . TYR D 1 90 ? -26.959 -3.726 -4.174 1.00 23.36 88 TYR C N 1
ATOM 9555 C CA . TYR D 1 90 ? -27.789 -2.537 -4.346 1.00 15.63 88 TYR C CA 1
ATOM 9556 C C . TYR D 1 90 ? -27.857 -2.206 -5.823 1.00 20.11 88 TYR C C 1
ATOM 9557 O O . TYR D 1 90 ? -26.822 -2.153 -6.501 1.00 19.41 88 TYR C O 1
ATOM 9566 N N . ASN D 1 91 ? -29.076 -1.994 -6.320 1.00 23.36 89 ASN C N 1
ATOM 9567 C CA . ASN D 1 91 ? -29.304 -1.645 -7.724 1.00 24.60 89 ASN C CA 1
ATOM 9568 C C . ASN D 1 91 ? -28.858 -0.212 -8.045 1.00 24.23 89 ASN C C 1
ATOM 9569 O O . ASN D 1 91 ? -29.423 0.753 -7.533 1.00 22.74 89 ASN C O 1
ATOM 9574 N N . PRO D 1 92 ? -27.852 -0.078 -8.921 1.00 25.02 90 PRO C N 1
ATOM 9575 C CA . PRO D 1 92 ? -27.303 1.227 -9.291 1.00 19.95 90 PRO C CA 1
ATOM 9576 C C . PRO D 1 92 ? -28.361 2.139 -9.906 1.00 25.93 90 PRO C C 1
ATOM 9577 O O . PRO D 1 92 ? -28.277 3.363 -9.769 1.00 23.53 90 PRO C O 1
ATOM 9581 N N . ASP D 1 93 ? -29.358 1.550 -10.555 1.00 23.80 91 ASP C N 1
ATOM 9582 C CA . ASP D 1 93 ? -30.431 2.335 -11.159 1.00 28.18 91 ASP C CA 1
ATOM 9583 C C . ASP D 1 93 ? -31.291 3.114 -10.156 1.00 23.96 91 ASP C C 1
ATOM 9584 O O . ASP D 1 93 ? -31.720 4.225 -10.458 1.00 22.07 91 ASP C O 1
ATOM 9589 N N . ASN D 1 94 ? -31.534 2.547 -8.974 1.00 16.70 92 ASN C N 1
ATOM 9590 C CA . ASN D 1 94 ? -32.519 3.122 -8.057 1.00 18.18 92 ASN C CA 1
ATOM 9591 C C . ASN D 1 94 ? -32.246 2.954 -6.560 1.00 20.85 92 ASN C C 1
ATOM 9592 O O . ASN D 1 94 ? -33.067 3.344 -5.732 1.00 18.29 92 ASN C O 1
ATOM 9597 N N . GLU D 1 95 ? -31.107 2.379 -6.193 1.00 21.01 93 GLU C N 1
ATOM 9598 C CA . GLU D 1 95 ? -30.835 2.187 -4.774 1.00 20.42 93 GLU C CA 1
ATOM 9599 C C . GLU D 1 95 ? -29.583 2.878 -4.260 1.00 20.20 93 GLU C C 1
ATOM 9600 O O . GLU D 1 95 ? -29.120 2.576 -3.152 1.00 17.06 93 GLU C O 1
ATOM 9606 N N . ILE D 1 96 ? -29.040 3.803 -5.051 1.00 19.55 94 ILE C N 1
ATOM 9607 C CA . ILE D 1 96 ? -27.800 4.478 -4.669 1.00 18.97 94 ILE C CA 1
ATOM 9608 C C . ILE D 1 96 ? -27.851 5.977 -4.967 1.00 16.20 94 ILE C C 1
ATOM 9609 O O . ILE D 1 96 ? -28.161 6.387 -6.083 1.00 18.99 94 ILE C O 1
ATOM 9614 N N . LEU D 1 97 ? -27.540 6.787 -3.964 1.00 16.75 95 LEU C N 1
ATOM 9615 C CA . LEU D 1 97 ? -27.461 8.241 -4.127 1.00 20.35 95 LEU C CA 1
ATOM 9616 C C . LEU D 1 97 ? -26.052 8.759 -3.873 1.00 20.87 95 LEU C C 1
ATOM 9617 O O . LEU D 1 97 ? -25.383 8.339 -2.924 1.00 19.42 95 LEU C O 1
ATOM 9622 N N . VAL D 1 98 ? -25.630 9.695 -4.714 1.00 20.82 96 VAL C N 1
ATOM 9623 C CA . VAL D 1 98 ? -24.337 10.345 -4.608 1.00 17.85 96 VAL C CA 1
ATOM 9624 C C . VAL D 1 98 ? -24.471 11.733 -3.983 1.00 18.59 96 VAL C C 1
ATOM 9625 O O . VAL D 1 98 ? -25.300 12.539 -4.401 1.00 20.32 96 VAL C O 1
ATOM 9629 N N . THR D 1 99 ? -23.682 11.991 -2.950 1.00 16.26 97 THR C N 1
ATOM 9630 C CA . THR D 1 99 ? -23.790 13.246 -2.231 1.00 23.94 97 THR C CA 1
ATOM 9631 C C . THR D 1 99 ? -22.431 13.907 -2.100 1.00 23.28 97 THR C C 1
ATOM 9632 O O . THR D 1 99 ? -21.406 13.294 -2.376 1.00 20.74 97 THR C O 1
ATOM 9636 N N . ILE D 1 100 ? -22.448 15.168 -1.685 1.00 25.06 98 ILE C N 1
ATOM 9637 C CA . ILE D 1 100 ? -21.244 15.958 -1.470 1.00 26.98 98 ILE C CA 1
ATOM 9638 C C . ILE D 1 100 ? -20.689 15.707 -0.083 1.00 30.32 98 ILE C C 1
ATOM 9639 O O . ILE D 1 100 ? -20.816 16.559 0.781 1.00 34.59 98 ILE C O 1
ATOM 9644 N N . GLY D 1 101 ? -20.082 14.544 0.139 1.00 31.63 99 GLY C N 1
ATOM 9645 C CA . GLY D 1 101 ? -19.578 14.196 1.458 1.00 30.02 99 GLY C CA 1
ATOM 9646 C C . GLY D 1 101 ? -20.512 13.308 2.262 1.00 30.32 99 GLY C C 1
ATOM 9647 O O . GLY D 1 101 ? -21.736 13.384 2.137 1.00 25.50 99 GLY C O 1
ATOM 9648 N N . ALA D 1 102 ? -19.928 12.457 3.101 1.00 30.35 100 ALA C N 1
ATOM 9649 C CA . ALA D 1 102 ? -20.710 11.507 3.889 1.00 26.56 100 ALA C CA 1
ATOM 9650 C C . ALA D 1 102 ? -21.568 12.164 4.982 1.00 29.50 100 ALA C C 1
ATOM 9651 O O . ALA D 1 102 ? -22.623 11.633 5.359 1.00 31.09 100 ALA C O 1
ATOM 9653 N N . THR D 1 103 ? -21.147 13.319 5.487 1.00 31.53 101 THR C N 1
ATOM 9654 C CA . THR D 1 103 ? -21.940 13.942 6.540 1.00 32.23 101 THR C CA 1
ATOM 9655 C C . THR D 1 103 ? -23.209 14.554 5.966 1.00 30.22 101 THR C C 1
ATOM 9656 O O . THR D 1 103 ? -24.221 14.665 6.651 1.00 37.17 101 THR C O 1
ATOM 9660 N N . GLU D 1 104 ? -23.163 14.919 4.695 1.00 30.43 102 GLU C N 1
ATOM 9661 C CA . GLU D 1 104 ? -24.338 15.447 4.023 1.00 28.34 102 GLU C CA 1
ATOM 9662 C C . GLU D 1 104 ? -25.283 14.302 3.630 1.00 24.10 102 GLU C C 1
ATOM 9663 O O . GLU D 1 104 ? -26.496 14.483 3.529 1.00 22.58 102 GLU C O 1
ATOM 9669 N N . ALA D 1 105 ? -24.719 13.120 3.413 1.00 27.62 103 ALA C N 1
ATOM 9670 C CA . ALA D 1 105 ? -25.513 11.914 3.151 1.00 24.21 103 ALA C CA 1
ATOM 9671 C C . ALA D 1 105 ? -26.304 11.581 4.411 1.00 24.59 103 ALA C C 1
ATOM 9672 O O . ALA D 1 105 ? -27.528 11.361 4.383 1.00 27.88 103 ALA C O 1
ATOM 9674 N N . LEU D 1 106 ? -25.583 11.574 5.524 1.00 27.42 104 LEU C N 1
ATOM 9675 C CA . LEU D 1 106 ? -26.186 11.375 6.833 1.00 29.54 104 LEU C CA 1
ATOM 9676 C C . LEU D 1 106 ? -27.290 12.394 7.123 1.00 31.58 104 LEU C C 1
ATOM 9677 O O . LEU D 1 106 ? -28.440 12.031 7.363 1.00 27.63 104 LEU C O 1
ATOM 9682 N N . SER D 1 107 ? -26.940 13.677 7.091 1.00 35.71 105 SER C N 1
ATOM 9683 C CA . SER D 1 107 ? -27.898 14.713 7.457 1.00 31.91 105 SER C CA 1
ATOM 9684 C C . SER D 1 107 ? -29.114 14.746 6.528 1.00 33.68 105 SER C C 1
ATOM 9685 O O . SER D 1 107 ? -30.245 14.885 6.999 1.00 36.95 105 SER C O 1
ATOM 9688 N N . ALA D 1 108 ? -28.894 14.590 5.224 1.00 31.82 106 ALA C N 1
ATOM 9689 C CA . ALA D 1 108 ? -30.008 14.484 4.281 1.00 28.33 106 ALA C CA 1
ATOM 9690 C C . ALA D 1 108 ? -30.961 13.339 4.648 1.00 29.63 106 ALA C C 1
ATOM 9691 O O . ALA D 1 108 ? -32.193 13.519 4.680 1.00 24.68 106 ALA C O 1
ATOM 9693 N N . SER D 1 109 ? -30.381 12.166 4.915 1.00 30.65 107 SER C N 1
ATOM 9694 C CA . SER D 1 109 ? -31.164 10.996 5.322 1.00 24.22 107 SER C CA 1
ATOM 9695 C C . SER D 1 109 ? -31.990 11.243 6.593 1.00 24.63 107 SER C C 1
ATOM 9696 O O . SER D 1 109 ? -33.202 10.989 6.632 1.00 27.65 107 SER C O 1
ATOM 9699 N N . LEU D 1 110 ? -31.320 11.729 7.630 1.00 25.27 108 LEU C N 1
ATOM 9700 C CA . LEU D 1 110 ? -31.981 12.118 8.868 1.00 26.58 108 LEU C CA 1
ATOM 9701 C C . LEU D 1 110 ? -33.163 13.057 8.643 1.00 28.18 108 LEU C C 1
ATOM 9702 O O . LEU D 1 110 ? -34.260 12.782 9.122 1.00 28.60 108 LEU C O 1
ATOM 9707 N N . THR D 1 111 ? -32.964 14.156 7.913 1.00 30.42 109 THR C N 1
ATOM 9708 C CA . THR D 1 111 ? -34.068 15.107 7.736 1.00 26.52 109 THR C CA 1
ATOM 9709 C C . THR D 1 111 ? -35.166 14.546 6.848 1.00 28.33 109 THR C C 1
ATOM 9710 O O . THR D 1 111 ? -36.296 15.025 6.883 1.00 31.58 109 THR C O 1
ATOM 9714 N N . ALA D 1 112 ? -34.847 13.530 6.054 1.00 30.57 110 ALA C N 1
ATOM 9715 C CA . ALA D 1 112 ? -35.908 12.811 5.349 1.00 30.73 110 ALA C CA 1
ATOM 9716 C C . ALA D 1 112 ? -36.769 11.955 6.284 1.00 27.92 110 ALA C C 1
ATOM 9717 O O . ALA D 1 112 ? -37.988 11.922 6.138 1.00 25.06 110 ALA C O 1
ATOM 9719 N N . ILE D 1 113 ? -36.143 11.249 7.228 1.00 28.99 111 ILE C N 1
ATOM 9720 C CA . ILE D 1 113 ? -36.902 10.286 8.050 1.00 30.49 111 ILE C CA 1
ATOM 9721 C C . ILE D 1 113 ? -37.423 10.789 9.398 1.00 27.07 111 ILE C C 1
ATOM 9722 O O . ILE D 1 113 ? -38.275 10.144 10.007 1.00 31.91 111 ILE C O 1
ATOM 9727 N N . LEU D 1 114 ? -36.912 11.919 9.867 1.00 24.16 112 LEU C N 1
ATOM 9728 C CA . LEU D 1 114 ? -37.223 12.412 11.203 1.00 26.08 112 LEU C CA 1
ATOM 9729 C C . LEU D 1 114 ? -38.515 13.251 11.264 1.00 35.55 112 LEU C C 1
ATOM 9730 O O . LEU D 1 114 ? -38.931 13.848 10.268 1.00 35.04 112 LEU C O 1
ATOM 9735 N N . GLU D 1 115 ? -39.140 13.275 12.443 1.00 34.78 113 GLU C N 1
ATOM 9736 C CA . GLU D 1 115 ? -40.327 14.086 12.726 1.00 32.64 113 GLU C CA 1
ATOM 9737 C C . GLU D 1 115 ? -40.172 14.690 14.117 1.00 32.86 113 GLU C C 1
ATOM 9738 O O . GLU D 1 115 ? -39.430 14.159 14.939 1.00 35.80 113 GLU C O 1
ATOM 9744 N N . PRO D 1 116 ? -40.859 15.814 14.384 1.00 37.72 114 PRO C N 1
ATOM 9745 C CA . PRO D 1 116 ? -40.677 16.546 15.645 1.00 34.47 114 PRO C CA 1
ATOM 9746 C C . PRO D 1 116 ? -40.917 15.762 16.945 1.00 36.19 114 PRO C C 1
ATOM 9747 O O . PRO D 1 116 ? -40.458 16.198 17.995 1.00 42.15 114 PRO C O 1
ATOM 9751 N N . GLY D 1 117 ? -41.608 14.635 16.903 1.00 33.28 115 GLY C N 1
ATOM 9752 C CA . GLY D 1 117 ? -41.709 13.818 18.104 1.00 38.35 115 GLY C CA 1
ATOM 9753 C C . GLY D 1 117 ? -40.514 12.893 18.327 1.00 40.60 115 GLY C C 1
ATOM 9754 O O . GLY D 1 117 ? -40.151 12.558 19.463 1.00 30.17 115 GLY C O 1
ATOM 9755 N N . ASP D 1 118 ? -39.881 12.506 17.226 1.00 38.07 116 ASP C N 1
ATOM 9756 C CA . ASP D 1 118 ? -39.021 11.325 17.185 1.00 32.29 116 ASP C CA 1
ATOM 9757 C C . ASP D 1 118 ? -37.834 11.275 18.139 1.00 28.66 116 ASP C C 1
ATOM 9758 O O . ASP D 1 118 ? -37.262 12.294 18.501 1.00 32.60 116 ASP C O 1
ATOM 9763 N N . LYS D 1 119 ? -37.482 10.058 18.539 1.00 33.32 117 LYS C N 1
ATOM 9764 C CA . LYS D 1 119 ? -36.249 9.794 19.276 1.00 30.39 117 LYS C CA 1
ATOM 9765 C C . LYS D 1 119 ? -35.310 9.030 18.346 1.00 28.09 117 LYS C C 1
ATOM 9766 O O . LYS D 1 119 ? -35.753 8.279 17.470 1.00 26.32 117 LYS C O 1
ATOM 9772 N N . VAL D 1 120 ? -34.013 9.216 18.546 1.00 25.88 118 VAL C N 1
ATOM 9773 C CA . VAL D 1 120 ? -33.024 8.492 17.775 1.00 23.99 118 VAL C CA 1
ATOM 9774 C C . VAL D 1 120 ? -32.021 7.930 18.760 1.00 23.13 118 VAL C C 1
ATOM 9775 O O . VAL D 1 120 ? -31.482 8.664 19.579 1.00 25.59 118 VAL C O 1
ATOM 9779 N N . LEU D 1 121 ? -31.780 6.626 18.707 1.00 20.33 119 LEU C N 1
ATOM 9780 C CA . LEU D 1 121 ? -30.836 6.023 19.646 1.00 22.05 119 LEU C CA 1
ATOM 9781 C C . LEU D 1 121 ? -29.400 6.120 19.125 1.00 20.79 119 LEU C C 1
ATOM 9782 O O . LEU D 1 121 ? -29.164 6.086 17.912 1.00 15.96 119 LEU C O 1
ATOM 9787 N N . LEU D 1 122 ? -28.441 6.246 20.037 1.00 18.83 120 LEU C N 1
ATOM 9788 C CA . LEU D 1 122 ? -27.045 6.279 19.630 1.00 17.30 120 LEU C CA 1
ATOM 9789 C C . LEU D 1 122 ? -26.099 5.765 20.721 1.00 17.60 120 LEU C C 1
ATOM 9790 O O . LEU D 1 122 ? -26.122 6.258 21.835 1.00 26.13 120 LEU C O 1
ATOM 9795 N N . PRO D 1 123 ? -25.266 4.765 20.399 1.00 17.88 121 PRO C N 1
ATOM 9796 C CA . PRO D 1 123 ? -24.361 4.155 21.379 1.00 21.84 121 PRO C CA 1
ATOM 9797 C C . PRO D 1 123 ? -23.269 5.089 21.903 1.00 26.73 121 PRO C C 1
ATOM 9798 O O . PRO D 1 123 ? -22.670 5.869 21.156 1.00 26.18 121 PRO C O 1
ATOM 9802 N N . ALA D 1 124 ? -23.008 5.009 23.197 1.00 23.10 122 ALA C N 1
ATOM 9803 C CA . ALA D 1 124 ? -21.920 5.784 23.766 1.00 27.45 122 ALA C CA 1
ATOM 9804 C C . ALA D 1 124 ? -20.578 5.212 23.306 1.00 30.39 122 ALA C C 1
ATOM 9805 O O . ALA D 1 124 ? -20.495 4.046 22.895 1.00 27.24 122 ALA C O 1
ATOM 9807 N N . PRO D 1 125 ? -19.531 6.045 23.318 1.00 28.32 123 PRO C N 1
ATOM 9808 C CA . PRO D 1 125 ? -19.646 7.499 23.456 1.00 28.24 123 PRO C CA 1
ATOM 9809 C C . PRO D 1 125 ? -20.024 8.104 22.116 1.00 27.54 123 PRO C C 1
ATOM 9810 O O . PRO D 1 125 ? -19.433 7.756 21.095 1.00 30.40 123 PRO C O 1
ATOM 9814 N N . ALA D 1 126 ? -21.021 8.978 22.132 1.00 31.51 124 ALA C N 1
ATOM 9815 C CA . ALA D 1 126 ? -21.552 9.616 20.933 1.00 33.13 124 ALA C CA 1
ATOM 9816 C C . ALA D 1 126 ? -20.517 10.477 20.211 1.00 29.51 124 ALA C C 1
ATOM 9817 O O . ALA D 1 126 ? -19.796 11.249 20.836 1.00 32.46 124 ALA C O 1
ATOM 9819 N N . TYR D 1 127 ? -20.440 10.340 18.894 1.00 28.12 125 TYR C N 1
ATOM 9820 C CA . TYR D 1 127 ? -19.703 11.302 18.093 1.00 26.84 125 TYR C CA 1
ATOM 9821 C C . TYR D 1 127 ? -20.593 12.531 18.029 1.00 24.14 125 TYR C C 1
ATOM 9822 O O . TYR D 1 127 ? -21.772 12.413 17.680 1.00 25.30 125 TYR C O 1
ATOM 9831 N N . PRO D 1 128 ? -20.054 13.708 18.390 1.00 21.21 126 PRO C N 1
ATOM 9832 C CA . PRO D 1 128 ? -20.903 14.894 18.582 1.00 24.09 126 PRO C CA 1
ATOM 9833 C C . PRO D 1 128 ? -21.612 15.405 17.329 1.00 20.62 126 PRO C C 1
ATOM 9834 O O . PRO D 1 128 ? -22.505 16.236 17.457 1.00 25.85 126 PRO C O 1
ATOM 9838 N N . GLY D 1 129 ? -21.246 14.899 16.158 1.00 19.44 127 GLY C N 1
ATOM 9839 C CA . GLY D 1 129 ? -21.864 15.308 14.910 1.00 20.02 127 GLY C CA 1
ATOM 9840 C C . GLY D 1 129 ? -23.347 15.051 14.673 1.00 18.33 127 GLY C C 1
ATOM 9841 O O . GLY D 1 129 ? -24.017 15.880 14.073 1.00 21.97 127 GLY C O 1
ATOM 9842 N N . TYR D 1 130 ? -23.875 13.920 15.122 1.00 19.47 128 TYR C N 1
ATOM 9843 C CA . TYR D 1 130 ? -25.250 13.537 14.776 1.00 21.10 128 TYR C CA 1
ATOM 9844 C C . TYR D 1 130 ? -26.324 14.408 15.453 1.00 21.09 128 TYR C C 1
ATOM 9845 O O . TYR D 1 130 ? -27.315 14.842 14.822 1.00 22.69 128 TYR C O 1
ATOM 9854 N N . GLU D 1 131 ? -26.127 14.646 16.747 1.00 24.03 129 GLU C N 1
ATOM 9855 C CA . GLU D 1 131 ? -27.150 15.288 17.585 1.00 26.67 129 GLU C CA 1
ATOM 9856 C C . GLU D 1 131 ? -27.670 16.640 17.082 1.00 26.12 129 GLU C C 1
ATOM 9857 O O . GLU D 1 131 ? -28.874 16.823 17.007 1.00 26.98 129 GLU C O 1
ATOM 9863 N N . PRO D 1 132 ? -26.778 17.588 16.738 1.00 23.49 130 PRO C N 1
ATOM 9864 C CA . PRO D 1 132 ? -27.337 18.856 16.254 1.00 23.94 130 PRO C CA 1
ATOM 9865 C C . PRO D 1 132 ? -28.226 18.737 15.006 1.00 25.67 130 PRO C C 1
ATOM 9866 O O . PRO D 1 132 ? -29.206 19.474 14.908 1.00 25.56 130 PRO C O 1
ATOM 9870 N N . VAL D 1 133 ? -27.918 17.817 14.092 1.00 24.10 131 VAL C N 1
ATOM 9871 C CA . VAL D 1 133 ? -28.785 17.583 12.940 1.00 23.61 131 VAL C CA 1
ATOM 9872 C C . VAL D 1 133 ? -30.118 17.031 13.419 1.00 27.86 131 VAL C C 1
ATOM 9873 O O . VAL D 1 133 ? -31.186 17.458 12.965 1.00 28.64 131 VAL C O 1
ATOM 9877 N N . VAL D 1 134 ? -30.052 16.080 14.347 1.00 24.93 132 VAL C N 1
ATOM 9878 C CA . VAL D 1 134 ? -31.284 15.568 14.955 1.00 28.84 132 VAL C CA 1
ATOM 9879 C C . VAL D 1 134 ? -32.171 16.673 15.594 1.00 30.78 132 VAL C C 1
ATOM 9880 O O . VAL D 1 134 ? -33.378 16.762 15.322 1.00 29.03 132 VAL C O 1
ATOM 9884 N N . ASN D 1 135 ? -31.560 17.520 16.419 1.00 28.45 133 ASN C N 1
ATOM 9885 C CA . ASN D 1 135 ? -32.259 18.608 17.093 1.00 28.60 133 ASN C CA 1
ATOM 9886 C C . ASN D 1 135 ? -32.872 19.592 16.104 1.00 32.46 133 ASN C C 1
ATOM 9887 O O . ASN D 1 135 ? -34.033 19.988 16.250 1.00 32.78 133 ASN C O 1
ATOM 9892 N N . LEU D 1 136 ? -32.082 19.969 15.099 1.00 30.74 134 LEU C N 1
ATOM 9893 C CA . LEU D 1 136 ? -32.480 20.973 14.108 1.00 33.13 134 LEU C CA 1
ATOM 9894 C C . LEU D 1 136 ? -33.866 20.700 13.527 1.00 32.45 134 LEU C C 1
ATOM 9895 O O . LEU D 1 136 ? -34.697 21.595 13.451 1.00 33.13 134 LEU C O 1
ATOM 9900 N N . VAL D 1 137 ? -34.128 19.456 13.149 1.00 35.25 135 VAL C N 1
ATOM 9901 C CA . VAL D 1 137 ? -35.427 19.120 12.575 1.00 32.85 135 VAL C CA 1
ATOM 9902 C C . VAL D 1 137 ? -36.436 18.627 13.608 1.00 34.50 135 VAL C C 1
ATOM 9903 O O . VAL D 1 137 ? -37.425 17.986 13.258 1.00 39.23 135 VAL C O 1
ATOM 9907 N N . GLY D 1 138 ? -36.179 18.926 14.878 1.00 34.99 136 GLY C N 1
ATOM 9908 C CA . GLY D 1 138 ? -37.178 18.755 15.919 1.00 33.78 136 GLY C CA 1
ATOM 9909 C C . GLY D 1 138 ? -37.153 17.478 16.741 1.00 36.46 136 GLY C C 1
ATOM 9910 O O . GLY D 1 138 ? -38.092 17.214 17.495 1.00 33.79 136 GLY C O 1
ATOM 9911 N N . ALA D 1 139 ? -36.091 16.687 16.620 1.00 32.35 137 ALA C N 1
ATOM 9912 C CA . ALA D 1 139 ? -36.031 15.423 17.342 1.00 29.47 137 ALA C CA 1
ATOM 9913 C C . ALA D 1 139 ? -34.905 15.384 18.370 1.00 30.29 137 ALA C C 1
ATOM 9914 O O . ALA D 1 139 ? -34.069 16.289 18.454 1.00 29.78 137 ALA C O 1
ATOM 9916 N N . GLU D 1 140 ? -34.884 14.312 19.147 1.00 32.16 138 GLU C N 1
ATOM 9917 C CA . GLU D 1 140 ? -33.938 14.185 20.241 1.00 36.26 138 GLU C CA 1
ATOM 9918 C C . GLU D 1 140 ? -33.129 12.894 20.090 1.00 28.01 138 GLU C C 1
ATOM 9919 O O . GLU D 1 140 ? -33.602 11.917 19.526 1.00 24.72 138 GLU C O 1
ATOM 9925 N N . VAL D 1 141 ? -31.894 12.918 20.573 1.00 32.42 139 VAL C N 1
ATOM 9926 C CA . VAL D 1 141 ? -31.054 11.733 20.595 1.00 30.23 139 VAL C CA 1
ATOM 9927 C C . VAL D 1 141 ? -30.925 11.192 22.012 1.00 31.35 139 VAL C C 1
ATOM 9928 O O . VAL D 1 141 ? -30.553 11.918 22.939 1.00 28.92 139 VAL C O 1
ATOM 9932 N N . VAL D 1 142 ? -31.234 9.908 22.167 1.00 32.06 140 VAL C N 1
ATOM 9933 C CA . VAL D 1 142 ? -30.993 9.197 23.412 1.00 24.40 140 VAL C CA 1
ATOM 9934 C C . VAL D 1 142 ? -29.745 8.339 23.289 1.00 24.66 140 VAL C C 1
ATOM 9935 O O . VAL D 1 142 ? -29.670 7.432 22.451 1.00 26.95 140 VAL C O 1
ATOM 9939 N N . GLU D 1 143 ? -28.763 8.651 24.124 1.00 22.91 141 GLU C N 1
ATOM 9940 C CA . GLU D 1 143 ? -27.495 7.948 24.138 1.00 21.77 141 GLU C CA 1
ATOM 9941 C C . GLU D 1 143 ? -27.622 6.688 24.995 1.00 28.34 141 GLU C C 1
ATOM 9942 O O . GLU D 1 143 ? -28.106 6.744 26.131 1.00 27.17 141 GLU C O 1
ATOM 9948 N N . ILE D 1 144 ? -27.199 5.556 24.438 1.00 24.14 142 ILE C N 1
ATOM 9949 C CA . ILE D 1 144 ? -27.204 4.284 25.140 1.00 22.42 142 ILE C CA 1
ATOM 9950 C C . ILE D 1 144 ? -25.938 4.151 25.969 1.00 28.23 142 ILE C C 1
ATOM 9951 O O . ILE D 1 144 ? -24.834 4.231 25.432 1.00 28.47 142 ILE C O 1
ATOM 9956 N N . ASP D 1 145 ? -26.089 3.966 27.277 1.00 26.51 143 ASP C N 1
ATOM 9957 C CA . ASP D 1 145 ? -24.922 3.801 28.125 1.00 25.11 143 ASP C CA 1
ATOM 9958 C C . ASP D 1 145 ? -24.354 2.432 27.815 1.00 34.75 143 ASP C C 1
ATOM 9959 O O . ASP D 1 145 ? -25.084 1.454 27.649 1.00 39.11 143 ASP C O 1
ATOM 9964 N N . THR D 1 146 ? -23.040 2.354 27.776 1.00 30.56 144 THR C N 1
ATOM 9965 C CA . THR D 1 146 ? -22.416 1.287 27.047 1.00 27.35 144 THR C CA 1
ATOM 9966 C C . THR D 1 146 ? -21.055 1.043 27.706 1.00 26.13 144 THR C C 1
ATOM 9967 O O . THR D 1 146 ? -20.289 0.178 27.296 1.00 27.42 144 THR C O 1
ATOM 9971 N N . ARG D 1 147 ? -20.803 1.792 28.781 1.00 26.43 145 ARG C N 1
ATOM 9972 C CA . ARG D 1 147 ? -19.580 1.669 29.583 1.00 31.16 145 ARG C CA 1
ATOM 9973 C C . ARG D 1 147 ? -19.333 0.254 30.119 1.00 27.98 145 ARG C C 1
ATOM 9974 O O . ARG D 1 147 ? -18.196 -0.208 30.162 1.00 23.73 145 ARG C O 1
ATOM 9982 N N . SER D 1 148 ? -20.403 -0.420 30.533 1.00 31.34 146 SER C N 1
ATOM 9983 C CA . SER D 1 148 ? -20.280 -1.731 31.169 1.00 35.19 146 SER C CA 1
ATOM 9984 C C . SER D 1 148 ? -19.724 -2.794 30.220 1.00 30.36 146 SER C C 1
ATOM 9985 O O . SER D 1 148 ? -19.294 -3.859 30.660 1.00 31.11 146 SER C O 1
ATOM 9988 N N . ASN D 1 149 ? -19.720 -2.502 28.922 1.00 30.80 147 ASN C N 1
ATOM 9989 C CA . ASN D 1 149 ? -19.091 -3.410 27.959 1.00 29.51 147 ASN C CA 1
ATOM 9990 C C . ASN D 1 149 ? -17.859 -2.805 27.268 1.00 25.51 147 ASN C C 1
ATOM 9991 O O . ASN D 1 149 ? -17.477 -3.226 26.170 1.00 22.01 147 ASN C O 1
ATOM 9996 N N . ASP D 1 150 ? -17.220 -1.847 27.940 1.00 27.13 148 ASP C N 1
ATOM 9997 C CA . ASP D 1 150 ? -16.073 -1.126 27.378 1.00 26.03 148 ASP C CA 1
ATOM 9998 C C . ASP D 1 150 ? -16.384 -0.572 25.983 1.00 25.06 148 ASP C C 1
ATOM 9999 O O . ASP D 1 150 ? -15.569 -0.684 25.070 1.00 25.23 148 ASP C O 1
ATOM 10004 N N . PHE D 1 151 ? -17.586 -0.015 25.834 1.00 23.27 149 PHE C N 1
ATOM 10005 C CA . PHE D 1 151 ? -17.987 0.748 24.654 1.00 23.01 149 PHE C CA 1
ATOM 10006 C C . PHE D 1 151 ? -18.314 -0.116 23.438 1.00 24.46 149 PHE C C 1
ATOM 10007 O O . PHE D 1 151 ? -18.248 0.340 22.303 1.00 20.37 149 PHE C O 1
ATOM 10015 N N . VAL D 1 152 ? -18.675 -1.365 23.694 1.00 20.40 150 VAL C N 1
ATOM 10016 C CA . VAL D 1 152 ? -19.152 -2.255 22.645 1.00 18.94 150 VAL C CA 1
ATOM 10017 C C . VAL D 1 152 ? -20.638 -2.484 22.867 1.00 21.57 150 VAL C C 1
ATOM 10018 O O . VAL D 1 152 ? -21.016 -3.057 23.888 1.00 23.80 150 VAL C O 1
ATOM 10022 N N . LEU D 1 153 ? -21.473 -2.015 21.931 1.00 15.40 151 LEU C N 1
ATOM 10023 C CA . LEU D 1 153 ? -22.919 -2.170 22.033 1.00 16.05 151 LEU C CA 1
ATOM 10024 C C . LEU D 1 153 ? -23.320 -3.632 22.163 1.00 20.85 151 LEU C C 1
ATOM 10025 O O . LEU D 1 153 ? -22.913 -4.476 21.381 1.00 20.86 151 LEU C O 1
ATOM 10030 N N . THR D 1 154 ? -24.158 -3.907 23.144 1.00 27.66 152 THR C N 1
ATOM 10031 C CA . THR D 1 154 ? -24.633 -5.252 23.429 1.00 24.87 152 THR C CA 1
ATOM 10032 C C . THR D 1 154 ? -26.083 -5.324 22.950 1.00 23.88 152 THR C C 1
ATOM 10033 O O . THR D 1 154 ? -26.775 -4.320 22.995 1.00 25.05 152 THR C O 1
ATOM 10037 N N . PRO D 1 155 ? -26.530 -6.484 22.434 1.00 25.30 153 PRO C N 1
ATOM 10038 C CA . PRO D 1 155 ? -27.916 -6.602 21.949 1.00 20.58 153 PRO C CA 1
ATOM 10039 C C . PRO D 1 155 ? -28.920 -6.270 23.043 1.00 26.99 153 PRO C C 1
ATOM 10040 O O . PRO D 1 155 ? -29.979 -5.717 22.771 1.00 26.93 153 PRO C O 1
ATOM 10044 N N . GLU D 1 156 ? -28.578 -6.630 24.275 1.00 28.09 154 GLU C N 1
ATOM 10045 C CA . GLU D 1 156 ? -29.429 -6.397 25.433 1.00 27.02 154 GLU C CA 1
ATOM 10046 C C . GLU D 1 156 ? -29.493 -4.898 25.753 1.00 28.95 154 GLU C C 1
ATOM 10047 O O . GLU D 1 156 ? -30.560 -4.365 26.089 1.00 26.23 154 GLU C O 1
ATOM 10053 N N . MET D 1 157 ? -28.346 -4.228 25.650 1.00 24.18 155 MET C N 1
ATOM 10054 C CA . MET D 1 157 ? -28.297 -2.770 25.735 1.00 27.09 155 MET C CA 1
ATOM 10055 C C . MET D 1 157 ? -29.271 -2.159 24.749 1.00 24.30 155 MET C C 1
ATOM 10056 O O . MET D 1 157 ? -30.028 -1.231 25.076 1.00 30.14 155 MET C O 1
ATOM 10061 N N . LEU D 1 158 ? -29.243 -2.697 23.540 1.00 23.87 156 LEU C N 1
ATOM 10062 C CA . LEU D 1 158 ? -30.043 -2.191 22.434 1.00 25.66 156 LEU C CA 1
ATOM 10063 C C . LEU D 1 158 ? -31.516 -2.372 22.692 1.00 25.74 156 LEU C C 1
ATOM 10064 O O . LEU D 1 158 ? -32.274 -1.427 22.581 1.00 27.52 156 LEU C O 1
ATOM 10069 N N . GLU D 1 159 ? -31.923 -3.599 23.003 1.00 26.35 157 GLU C N 1
ATOM 10070 C CA . GLU D 1 159 ? -33.335 -3.902 23.189 1.00 29.01 157 GLU C CA 1
ATOM 10071 C C . GLU D 1 159 ? -33.872 -3.111 24.368 1.00 28.39 157 GLU C C 1
ATOM 10072 O O . GLU D 1 159 ? -34.924 -2.482 24.279 1.00 25.95 157 GLU C O 1
ATOM 10078 N N . GLU D 1 160 ? -33.130 -3.137 25.472 1.00 29.00 158 GLU C N 1
ATOM 10079 C CA . GLU D 1 160 ? -33.515 -2.391 26.663 1.00 30.57 158 GLU C CA 1
ATOM 10080 C C . GLU D 1 160 ? -33.741 -0.910 26.352 1.00 32.49 158 GLU C C 1
ATOM 10081 O O . GLU D 1 160 ? -34.768 -0.330 26.750 1.00 33.00 158 GLU C O 1
ATOM 10087 N N . ALA D 1 161 ? -32.790 -0.312 25.629 1.00 29.03 159 ALA C N 1
ATOM 10088 C CA . ALA D 1 161 ? -32.928 1.079 25.197 1.00 28.07 159 ALA C CA 1
ATOM 10089 C C . ALA D 1 161 ? -34.113 1.294 24.242 1.00 25.86 159 ALA C C 1
ATOM 10090 O O . ALA D 1 161 ? -34.801 2.301 24.333 1.00 31.38 159 ALA C O 1
ATOM 10092 N N . ILE D 1 162 ? -34.345 0.348 23.338 1.00 23.57 160 ILE C N 1
ATOM 10093 C CA . ILE D 1 162 ? -35.405 0.460 22.349 1.00 25.32 160 ILE C CA 1
ATOM 10094 C C . ILE D 1 162 ? -36.788 0.419 22.987 1.00 31.41 160 ILE C C 1
ATOM 10095 O O . ILE D 1 162 ? -37.648 1.240 22.677 1.00 32.39 160 ILE C O 1
ATOM 10100 N N . LEU D 1 163 ? -36.997 -0.561 23.860 1.00 32.36 161 LEU C N 1
ATOM 10101 C CA . LEU D 1 163 ? -38.250 -0.710 24.588 1.00 33.47 161 LEU C CA 1
ATOM 10102 C C . LEU D 1 163 ? -38.470 0.472 25.521 1.00 35.47 161 LEU C C 1
ATOM 10103 O O . LEU D 1 163 ? -39.606 0.936 25.682 1.00 34.68 161 LEU C O 1
ATOM 10108 N N . LYS D 1 164 ? -37.386 0.967 26.121 1.00 29.91 162 LYS C N 1
ATOM 10109 C CA . LYS D 1 164 ? -37.468 2.160 26.963 1.00 31.93 162 LYS C CA 1
ATOM 10110 C C . LYS D 1 164 ? -38.179 3.329 26.280 1.00 33.09 162 LYS C C 1
ATOM 10111 O O . LYS D 1 164 ? -38.775 4.161 26.952 1.00 38.13 162 LYS C O 1
ATOM 10117 N N . GLU D 1 165 ? -38.106 3.398 24.955 1.00 30.34 163 GLU C N 1
ATOM 10118 C CA . GLU D 1 165 ? -38.822 4.427 24.200 1.00 36.37 163 GLU C CA 1
ATOM 10119 C C . GLU D 1 165 ? -39.823 3.745 23.272 1.00 33.95 163 GLU C C 1
ATOM 10120 O O . GLU D 1 165 ? -39.916 2.527 23.249 1.00 38.18 163 GLU C O 1
ATOM 10126 N N . GLY D 1 166 ? -40.562 4.518 22.489 1.00 37.76 164 GLY C N 1
ATOM 10127 C CA . GLY D 1 166 ? -41.462 3.923 21.515 1.00 35.64 164 GLY C CA 1
ATOM 10128 C C . GLY D 1 166 ? -42.921 4.244 21.789 1.00 41.56 164 GLY C C 1
ATOM 10129 O O . GLY D 1 166 ? -43.346 4.310 22.946 1.00 48.98 164 GLY C O 1
ATOM 10130 N N . GLU D 1 167 ? -43.692 4.460 20.728 1.00 36.50 165 GLU C N 1
ATOM 10131 C CA . GLU D 1 167 ? -43.152 4.450 19.378 1.00 43.11 165 GLU C CA 1
ATOM 10132 C C . GLU D 1 167 ? -42.715 5.849 18.970 1.00 39.67 165 GLU C C 1
ATOM 10133 O O . GLU D 1 167 ? -42.921 6.261 17.828 1.00 40.46 165 GLU C O 1
ATOM 10139 N N . ALA D 1 168 ? -42.129 6.577 19.919 1.00 33.74 166 ALA C N 1
ATOM 10140 C CA . ALA D 1 168 ? -41.451 7.828 19.617 1.00 34.82 166 ALA C CA 1
ATOM 10141 C C . ALA D 1 168 ? -40.091 7.539 18.968 1.00 38.11 166 ALA C C 1
ATOM 10142 O O . ALA D 1 168 ? -39.503 8.428 18.331 1.00 30.09 166 ALA C O 1
ATOM 10144 N N . LEU D 1 169 ? -39.595 6.306 19.155 1.00 35.29 167 LEU C N 1
ATOM 10145 C CA . LEU D 1 169 ? -38.354 5.843 18.528 1.00 27.08 167 LEU C CA 1
ATOM 10146 C C . LEU D 1 169 ? -38.537 5.726 17.025 1.00 27.53 167 LEU C C 1
ATOM 10147 O O . LEU D 1 169 ? -39.430 5.010 16.549 1.00 27.67 167 LEU C O 1
ATOM 10152 N N . LYS D 1 170 ? -37.692 6.446 16.284 1.00 25.56 168 LYS C N 1
ATOM 10153 C CA . LYS D 1 170 ? -37.754 6.462 14.826 1.00 24.39 168 LYS C CA 1
ATOM 10154 C C . LYS D 1 170 ? -36.525 5.789 14.217 1.00 21.12 168 LYS C C 1
ATOM 10155 O O . LYS D 1 170 ? -36.598 5.192 13.145 1.00 21.06 168 LYS C O 1
ATOM 10161 N N . ALA D 1 171 ? -35.393 5.888 14.904 1.00 19.72 169 ALA C N 1
ATOM 10162 C CA . ALA D 1 171 ? -34.142 5.440 14.316 1.00 21.09 169 ALA C CA 1
ATOM 10163 C C . ALA D 1 171 ? -33.064 5.064 15.330 1.00 20.33 169 ALA C C 1
ATOM 10164 O O . ALA D 1 171 ? -33.064 5.521 16.468 1.00 17.77 169 ALA C O 1
ATOM 10166 N N . VAL D 1 172 ? -32.157 4.201 14.882 1.00 18.15 170 VAL C N 1
ATOM 10167 C CA . VAL D 1 172 ? -30.940 3.883 15.590 1.00 15.98 170 VAL C CA 1
ATOM 10168 C C . VAL D 1 172 ? -29.808 4.293 14.661 1.00 17.95 170 VAL C C 1
ATOM 10169 O O . VAL D 1 172 ? -29.844 4.026 13.457 1.00 18.86 170 VAL C O 1
ATOM 10173 N N . ILE D 1 173 ? -28.797 4.932 15.220 1.00 14.30 171 ILE C N 1
ATOM 10174 C CA . ILE D 1 173 ? -27.597 5.227 14.475 1.00 16.56 171 ILE C CA 1
ATOM 10175 C C . ILE D 1 173 ? -26.517 4.270 14.941 1.00 18.84 171 ILE C C 1
ATOM 10176 O O . ILE D 1 173 ? -26.249 4.165 16.132 1.00 17.60 171 ILE C O 1
ATOM 10181 N N . LEU D 1 174 ? -25.899 3.560 14.009 1.00 17.58 172 LEU C N 1
ATOM 10182 C CA . LEU D 1 174 ? -24.767 2.724 14.368 1.00 13.86 172 LEU C CA 1
ATOM 10183 C C . LEU D 1 174 ? -23.544 3.214 13.617 1.00 16.12 172 LEU C C 1
ATOM 10184 O O . LEU D 1 174 ? -23.569 3.340 12.396 1.00 16.54 172 LEU C O 1
ATOM 10189 N N . ASN D 1 175 ? -22.466 3.462 14.349 1.00 15.88 173 ASN C N 1
ATOM 10190 C CA . ASN D 1 175 ? -21.220 3.916 13.759 1.00 14.29 173 ASN C CA 1
ATOM 10191 C C . ASN D 1 175 ? -20.131 2.880 13.988 1.00 15.46 173 ASN C C 1
ATOM 10192 O O . ASN D 1 175 ? -19.602 2.746 15.095 1.00 18.39 173 ASN C O 1
ATOM 10197 N N . TYR D 1 176 ? -19.797 2.145 12.937 1.00 13.98 174 TYR C N 1
ATOM 10198 C CA . TYR D 1 176 ? -18.809 1.078 13.033 1.00 14.66 174 TYR C CA 1
ATOM 10199 C C . TYR D 1 176 ? -18.073 0.925 11.700 1.00 14.73 174 TYR C C 1
ATOM 10200 O O . TYR D 1 176 ? -18.714 0.857 10.655 1.00 12.43 174 TYR C O 1
ATOM 10209 N N . PRO D 1 177 ? -16.723 0.894 11.730 1.00 10.94 175 PRO C N 1
ATOM 10210 C CA . PRO D 1 177 ? -15.895 1.104 12.920 1.00 12.75 175 PRO C CA 1
ATOM 10211 C C . PRO D 1 177 ? -16.143 2.498 13.501 1.00 14.23 175 PRO C C 1
ATOM 10212 O O . PRO D 1 177 ? -16.498 3.400 12.738 1.00 12.94 175 PRO C O 1
ATOM 10216 N N . THR D 1 178 ? -15.976 2.636 14.817 1.00 14.33 176 THR C N 1
ATOM 10217 C CA . THR D 1 178 ? -16.520 3.750 15.616 1.00 15.29 176 THR C CA 1
ATOM 10218 C C . THR D 1 178 ? -15.553 4.873 15.964 1.00 13.59 176 THR C C 1
ATOM 10219 O O . THR D 1 178 ? -14.447 4.621 16.434 1.00 15.35 176 THR C O 1
ATOM 10223 N N . ASN D 1 179 ? -16.000 6.110 15.767 1.00 16.51 177 ASN C N 1
ATOM 10224 C CA . ASN D 1 179 ? -15.355 7.295 16.321 1.00 15.33 177 ASN C CA 1
ATOM 10225 C C . ASN D 1 179 ? -16.132 7.561 17.604 1.00 16.13 177 ASN C C 1
ATOM 10226 O O . ASN D 1 179 ? -17.341 7.798 17.549 1.00 14.68 177 ASN C O 1
ATOM 10231 N N . PRO D 1 180 ? -15.455 7.605 18.757 1.00 13.36 178 PRO C N 1
ATOM 10232 C CA . PRO D 1 180 ? -14.024 7.771 19.019 1.00 13.36 178 PRO C CA 1
ATOM 10233 C C . PRO D 1 180 ? -13.259 6.567 19.563 1.00 13.25 178 PRO C C 1
ATOM 10234 O O . PRO D 1 180 ? -12.141 6.732 20.041 1.00 16.82 178 PRO C O 1
ATOM 10238 N N . THR D 1 181 ? -13.826 5.384 19.494 1.00 16.00 179 THR C N 1
ATOM 10239 C CA . THR D 1 181 ? -13.250 4.250 20.218 1.00 20.62 179 THR C CA 1
ATOM 10240 C C . THR D 1 181 ? -12.400 3.289 19.397 1.00 17.67 179 THR C C 1
ATOM 10241 O O . THR D 1 181 ? -11.475 2.681 19.919 1.00 19.36 179 THR C O 1
ATOM 10245 N N . GLY D 1 182 ? -12.716 3.152 18.116 1.00 20.50 180 GLY C N 1
ATOM 10246 C CA . GLY D 1 182 ? -11.977 2.256 17.247 1.00 15.38 180 GLY C CA 1
ATOM 10247 C C . GLY D 1 182 ? -12.624 0.883 17.250 1.00 17.89 180 GLY C C 1
ATOM 10248 O O . GLY D 1 182 ? -12.120 -0.074 16.652 1.00 17.20 180 GLY C O 1
ATOM 10249 N N . VAL D 1 183 ? -13.757 0.811 17.936 1.00 17.17 181 VAL C N 1
ATOM 10250 C CA . VAL D 1 183 ? -14.542 -0.399 18.083 1.00 16.73 181 VAL C CA 1
ATOM 10251 C C . VAL D 1 183 ? -15.047 -0.914 16.737 1.00 19.24 181 VAL C C 1
ATOM 10252 O O . VAL D 1 183 ? -15.425 -0.123 15.881 1.00 16.88 181 VAL C O 1
ATOM 10256 N N . THR D 1 184 ? -15.009 -2.237 16.553 1.00 18.43 182 THR C N 1
ATOM 10257 C CA . THR D 1 184 ? -15.633 -2.905 15.411 1.00 18.54 182 THR C CA 1
ATOM 10258 C C . THR D 1 184 ? -16.451 -4.077 15.909 1.00 19.95 182 THR C C 1
ATOM 10259 O O . THR D 1 184 ? -16.242 -4.573 17.010 1.00 17.81 182 THR C O 1
ATOM 10263 N N . TYR D 1 185 ? -17.388 -4.520 15.088 1.00 21.74 183 TYR C N 1
ATOM 10264 C CA . TYR D 1 185 ? -18.275 -5.600 15.468 1.00 17.44 183 TYR C CA 1
ATOM 10265 C C . TYR D 1 185 ? -18.065 -6.759 14.523 1.00 19.12 183 TYR C C 1
ATOM 10266 O O . TYR D 1 185 ? -18.035 -6.576 13.300 1.00 20.19 183 TYR C O 1
ATOM 10275 N N . SER D 1 186 ? -17.902 -7.948 15.093 1.00 15.06 184 SER C N 1
ATOM 10276 C CA . SER D 1 186 ? -17.730 -9.151 14.293 1.00 21.66 184 SER C CA 1
ATOM 10277 C C . SER D 1 186 ? -19.026 -9.477 13.555 1.00 18.30 184 SER C C 1
ATOM 10278 O O . SER D 1 186 ? -20.081 -8.911 13.869 1.00 20.58 184 SER C O 1
ATOM 10281 N N . ARG D 1 187 ? -18.939 -10.369 12.570 1.00 16.68 185 ARG C N 1
ATOM 10282 C CA . ARG D 1 187 ? -20.121 -10.863 11.852 1.00 18.89 185 ARG C CA 1
ATOM 10283 C C . ARG D 1 187 ? -21.222 -11.336 12.794 1.00 19.38 185 ARG C C 1
ATOM 10284 O O . ARG D 1 187 ? -22.403 -11.035 12.603 1.00 18.07 185 ARG C O 1
ATOM 10292 N N . GLN D 1 188 ? -20.819 -12.084 13.811 1.00 18.74 186 GLN C N 1
ATOM 10293 C CA . GLN D 1 188 ? -21.760 -12.619 14.777 1.00 21.88 186 GLN C CA 1
ATOM 10294 C C . GLN D 1 188 ? -22.426 -11.518 15.609 1.00 21.50 186 GLN C C 1
ATOM 10295 O O . GLN D 1 188 ? -23.647 -11.512 15.775 1.00 20.80 186 GLN C O 1
ATOM 10301 N N . GLN D 1 189 ? -21.617 -10.603 16.143 1.00 20.60 187 GLN C N 1
ATOM 10302 C CA . GLN D 1 189 ? -22.140 -9.427 16.839 1.00 17.77 187 GLN C CA 1
ATOM 10303 C C . GLN D 1 189 ? -23.116 -8.648 15.957 1.00 16.90 187 GLN C C 1
ATOM 10304 O O . GLN D 1 189 ? -24.197 -8.256 16.398 1.00 21.18 187 GLN C O 1
ATOM 10310 N N . ILE D 1 190 ? -22.742 -8.436 14.701 1.00 18.98 188 ILE C N 1
ATOM 10311 C CA . ILE D 1 190 ? -23.616 -7.716 13.779 1.00 18.16 188 ILE C CA 1
ATOM 10312 C C . ILE D 1 190 ? -24.943 -8.466 13.593 1.00 18.53 188 ILE C C 1
ATOM 10313 O O . ILE D 1 190 ? -26.023 -7.865 13.561 1.00 21.01 188 ILE C O 1
ATOM 10318 N N . LYS D 1 191 ? -24.851 -9.787 13.510 1.00 22.29 189 LYS C N 1
ATOM 10319 C CA . LYS D 1 191 ? -26.025 -10.647 13.343 1.00 21.31 189 LYS C CA 1
ATOM 10320 C C . LYS D 1 191 ? -26.967 -10.539 14.546 1.00 19.18 189 LYS C C 1
ATOM 10321 O O . LYS D 1 191 ? -28.164 -10.360 14.393 1.00 17.70 189 LYS C O 1
ATOM 10327 N N . ASN D 1 192 ? -26.416 -10.613 15.750 1.00 21.64 190 ASN C N 1
ATOM 10328 C CA . ASN D 1 192 ? -27.224 -10.464 16.963 1.00 21.10 190 ASN C CA 1
ATOM 10329 C C . ASN D 1 192 ? -27.903 -9.079 17.084 1.00 26.80 190 ASN C C 1
ATOM 10330 O O . ASN D 1 192 ? -29.109 -8.979 17.428 1.00 29.31 190 ASN C O 1
ATOM 10335 N N . LEU D 1 193 ? -27.156 -8.020 16.750 1.00 19.47 191 LEU C N 1
ATOM 10336 C CA . LEU D 1 193 ? -27.760 -6.687 16.688 1.00 21.68 191 LEU C CA 1
ATOM 10337 C C . LEU D 1 193 ? -28.935 -6.676 15.722 1.00 21.13 191 LEU C C 1
ATOM 10338 O O . LEU D 1 193 ? -30.007 -6.145 16.038 1.00 23.41 191 LEU C O 1
ATOM 10343 N N . ALA D 1 194 ? -28.733 -7.268 14.550 1.00 21.25 192 ALA C N 1
ATOM 10344 C CA . ALA D 1 194 ? -29.779 -7.317 13.536 1.00 23.79 192 ALA C CA 1
ATOM 10345 C C . ALA D 1 194 ? -30.993 -8.084 14.042 1.00 26.39 192 ALA C C 1
ATOM 10346 O O . ALA D 1 194 ? -32.131 -7.752 13.709 1.00 25.08 192 ALA C O 1
ATOM 10348 N N . GLU D 1 195 ? -30.737 -9.110 14.852 1.00 30.25 193 GLU C N 1
ATOM 10349 C CA . GLU D 1 195 ? -31.794 -9.958 15.388 1.00 28.95 193 GLU C CA 1
ATOM 10350 C C . GLU D 1 195 ? -32.671 -9.157 16.349 1.00 29.71 193 GLU C C 1
ATOM 10351 O O . GLU D 1 195 ? -33.891 -9.326 16.382 1.00 26.55 193 GLU C O 1
ATOM 10357 N N . VAL D 1 196 ? -32.051 -8.276 17.124 1.00 23.89 194 VAL C N 1
ATOM 10358 C CA . VAL D 1 196 ? -32.845 -7.365 17.938 1.00 23.68 194 VAL C CA 1
ATOM 10359 C C . VAL D 1 196 ? -33.580 -6.329 17.068 1.00 30.68 194 VAL C C 1
ATOM 10360 O O . VAL D 1 196 ? -34.765 -6.033 17.279 1.00 27.22 194 VAL C O 1
ATOM 10364 N N . LEU D 1 197 ? -32.884 -5.799 16.068 1.00 30.06 195 LEU C N 1
ATOM 10365 C CA . LEU D 1 197 ? -33.404 -4.644 15.328 1.00 30.50 195 LEU C CA 1
ATOM 10366 C C . LEU D 1 197 ? -34.582 -4.972 14.406 1.00 26.34 195 LEU C C 1
ATOM 10367 O O . LEU D 1 197 ? -35.489 -4.158 14.246 1.00 26.80 195 LEU C O 1
ATOM 10372 N N . LYS D 1 198 ? -34.585 -6.166 13.824 1.00 27.85 196 LYS C N 1
ATOM 10373 C CA . LYS D 1 198 ? -35.615 -6.532 12.855 1.00 25.73 196 LYS C CA 1
ATOM 10374 C C . LYS D 1 198 ? -37.012 -6.587 13.474 1.00 28.59 196 LYS C C 1
ATOM 10375 O O . LYS D 1 198 ? -38.019 -6.663 12.759 1.00 28.11 196 LYS C O 1
ATOM 10381 N N . LYS D 1 199 ? -37.064 -6.551 14.802 1.00 28.09 197 LYS C N 1
ATOM 10382 C CA . LYS D 1 199 ? -38.324 -6.689 15.529 1.00 33.00 197 LYS C CA 1
ATOM 10383 C C . LYS D 1 199 ? -39.141 -5.392 15.660 1.00 34.78 197 LYS C C 1
ATOM 10384 O O . LYS D 1 199 ? -40.315 -5.441 16.051 1.00 32.91 197 LYS C O 1
ATOM 10390 N N . TYR D 1 200 ? -38.535 -4.251 15.318 1.00 26.59 198 TYR C N 1
ATOM 10391 C CA . TYR D 1 200 ? -39.160 -2.944 15.547 1.00 24.59 198 TYR C CA 1
ATOM 10392 C C . TYR D 1 200 ? -39.194 -2.074 14.279 1.00 28.85 198 TYR C C 1
ATOM 10393 O O . TYR D 1 200 ? -38.242 -2.040 13.512 1.00 25.21 198 TYR C O 1
ATOM 10402 N N . PRO D 1 201 ? -40.294 -1.348 14.060 1.00 30.27 199 PRO C N 1
ATOM 10403 C CA . PRO D 1 201 ? -40.434 -0.644 12.783 1.00 34.51 199 PRO C CA 1
ATOM 10404 C C . PRO D 1 201 ? -39.605 0.647 12.724 1.00 31.40 199 PRO C C 1
ATOM 10405 O O . PRO D 1 201 ? -40.147 1.710 12.424 1.00 28.23 199 PRO C O 1
ATOM 10409 N N . ILE D 1 202 ? -38.305 0.539 12.999 1.00 30.15 200 ILE C N 1
ATOM 10410 C CA . ILE D 1 202 ? -37.414 1.696 13.044 1.00 30.13 200 ILE C CA 1
ATOM 10411 C C . ILE D 1 202 ? -36.394 1.670 11.909 1.00 28.15 200 ILE C C 1
ATOM 10412 O O . ILE D 1 202 ? -36.148 0.623 11.314 1.00 31.54 200 ILE C O 1
ATOM 10417 N N . PHE D 1 203 ? -35.822 2.832 11.601 1.00 28.34 201 PHE C N 1
ATOM 10418 C CA . PHE D 1 203 ? -34.756 2.929 10.613 1.00 25.10 201 PHE C CA 1
ATOM 10419 C C . PHE D 1 203 ? -33.423 2.624 11.278 1.00 21.63 201 PHE C C 1
ATOM 10420 O O . PHE D 1 203 ? -33.190 2.979 12.441 1.00 16.98 201 PHE C O 1
ATOM 10428 N N . VAL D 1 204 ? -32.546 1.955 10.540 1.00 21.32 202 VAL C N 1
ATOM 10429 C CA . VAL D 1 204 ? -31.171 1.812 10.996 1.00 20.40 202 VAL C CA 1
ATOM 10430 C C . VAL D 1 204 ? -30.252 2.622 10.089 1.00 18.43 202 VAL C C 1
ATOM 10431 O O . VAL D 1 204 ? -30.075 2.288 8.930 1.00 18.62 202 VAL C O 1
ATOM 10435 N N . ILE D 1 205 ? -29.700 3.706 10.617 1.00 18.26 203 ILE C N 1
ATOM 10436 C CA . ILE D 1 205 ? -28.750 4.508 9.866 1.00 16.70 203 ILE C CA 1
ATOM 10437 C C . ILE D 1 205 ? -27.407 3.872 10.136 1.00 15.26 203 ILE C C 1
ATOM 10438 O O . ILE D 1 205 ? -26.917 3.924 11.262 1.00 14.93 203 ILE C O 1
ATOM 10443 N N . SER D 1 206 ? -26.829 3.224 9.124 1.00 14.63 204 SER C N 1
ATOM 10444 C CA . SER D 1 206 ? -25.564 2.517 9.326 1.00 11.61 204 SER C CA 1
ATOM 10445 C C . SER D 1 206 ? -24.404 3.340 8.768 1.00 13.50 204 SER C C 1
ATOM 10446 O O . SER D 1 206 ? -24.198 3.404 7.555 1.00 12.83 204 SER C O 1
ATOM 10449 N N . ASP D 1 207 ? -23.656 3.970 9.670 1.00 13.16 205 ASP C N 1
ATOM 10450 C CA . ASP D 1 207 ? -22.554 4.844 9.294 1.00 15.12 205 ASP C CA 1
ATOM 10451 C C . ASP D 1 207 ? -21.240 4.065 9.188 1.00 11.14 205 ASP C C 1
ATOM 10452 O O . ASP D 1 207 ? -20.570 3.816 10.179 1.00 13.44 205 ASP C O 1
ATOM 10457 N N . GLU D 1 208 ? -20.876 3.705 7.967 1.00 10.10 206 GLU C N 1
ATOM 10458 C CA . GLU D 1 208 ? -19.791 2.769 7.743 1.00 14.52 206 GLU C CA 1
ATOM 10459 C C . GLU D 1 208 ? -18.657 3.418 6.944 1.00 13.82 206 GLU C C 1
ATOM 10460 O O . GLU D 1 208 ? -17.969 2.748 6.175 1.00 15.40 206 GLU C O 1
ATOM 10466 N N . VAL D 1 209 ? -18.438 4.713 7.149 1.00 14.69 207 VAL C N 1
ATOM 10467 C CA . VAL D 1 209 ? -17.383 5.394 6.407 1.00 15.54 207 VAL C CA 1
ATOM 10468 C C . VAL D 1 209 ? -16.001 4.793 6.670 1.00 13.77 207 VAL C C 1
ATOM 10469 O O . VAL D 1 209 ? -15.176 4.734 5.762 1.00 11.44 207 VAL C O 1
ATOM 10473 N N . TYR D 1 210 ? -15.781 4.301 7.888 1.00 11.04 208 TYR C N 1
ATOM 10474 C CA . TYR D 1 210 ? -14.487 3.749 8.252 1.00 12.72 208 TYR C CA 1
ATOM 10475 C C . TYR D 1 210 ? -14.308 2.248 7.883 1.00 11.84 208 TYR C C 1
ATOM 10476 O O . TYR D 1 210 ? -13.299 1.665 8.225 1.00 9.81 208 TYR C O 1
ATOM 10485 N N . ALA D 1 211 ? -15.259 1.657 7.165 1.00 10.72 209 ALA C N 1
ATOM 10486 C CA . ALA D 1 211 ? -15.262 0.207 6.902 1.00 15.97 209 ALA C CA 1
ATOM 10487 C C . ALA D 1 211 ? -13.935 -0.354 6.384 1.00 16.95 209 ALA C C 1
ATOM 10488 O O . ALA D 1 211 ? -13.454 -1.362 6.904 1.00 14.73 209 ALA C O 1
ATOM 10490 N N . GLU D 1 212 ? -13.339 0.304 5.384 1.00 12.77 210 GLU C N 1
ATOM 10491 C CA . GLU D 1 212 ? -12.077 -0.172 4.827 1.00 14.39 210 GLU C CA 1
ATOM 10492 C C . GLU D 1 212 ? -10.962 -0.170 5.869 1.00 16.07 210 GLU C C 1
ATOM 10493 O O . GLU D 1 212 ? -9.970 -0.878 5.726 1.00 18.73 210 GLU C O 1
ATOM 10499 N N . LEU D 1 213 ? -11.117 0.632 6.916 1.00 13.59 211 LEU C N 1
ATOM 10500 C CA . LEU D 1 213 ? -10.086 0.711 7.938 1.00 13.11 211 LEU C CA 1
ATOM 10501 C C . LEU D 1 213 ? -10.424 -0.228 9.083 1.00 16.03 211 LEU C C 1
ATOM 10502 O O . LEU D 1 213 ? -10.771 0.204 10.178 1.00 15.73 211 LEU C O 1
ATOM 10507 N N . THR D 1 214 ? -10.323 -1.525 8.805 1.00 21.09 212 THR C N 1
ATOM 10508 C CA . THR D 1 214 ? -10.639 -2.573 9.769 1.00 17.20 212 THR C CA 1
ATOM 10509 C C . THR D 1 214 ? -9.432 -3.494 9.903 1.00 19.15 212 THR C C 1
ATOM 10510 O O . THR D 1 214 ? -8.912 -3.992 8.907 1.00 18.17 212 THR C O 1
ATOM 10514 N N . TYR D 1 215 ? -8.997 -3.724 11.137 1.00 16.13 213 TYR C N 1
ATOM 10515 C CA . TYR D 1 215 ? -7.686 -4.308 11.370 1.00 15.92 213 TYR C CA 1
ATOM 10516 C C . TYR D 1 215 ? -7.708 -5.766 11.861 1.00 21.74 213 TYR C C 1
ATOM 10517 O O . TYR D 1 215 ? -6.669 -6.301 12.258 1.00 17.42 213 TYR C O 1
ATOM 10526 N N . THR D 1 216 ? -8.873 -6.408 11.778 1.00 20.39 214 THR C N 1
ATOM 10527 C CA . THR D 1 216 ? -9.090 -7.736 12.365 1.00 23.24 214 THR C CA 1
ATOM 10528 C C . THR D 1 216 ? -8.804 -8.953 11.480 1.00 21.56 214 THR C C 1
ATOM 10529 O O . THR D 1 216 ? -8.924 -10.082 11.938 1.00 26.08 214 THR C O 1
ATOM 10533 N N . GLY D 1 217 ? -8.459 -8.762 10.218 1.00 22.30 215 GLY C N 1
ATOM 10534 C CA . GLY D 1 217 ? -8.233 -9.933 9.377 1.00 28.61 215 GLY C CA 1
ATOM 10535 C C . GLY D 1 217 ? -9.493 -10.561 8.793 1.00 32.17 215 GLY C C 1
ATOM 10536 O O . GLY D 1 217 ? -9.466 -11.107 7.688 1.00 33.74 215 GLY C O 1
ATOM 10537 N N . GLU D 1 218 ? -10.597 -10.514 9.535 1.00 27.91 216 GLU C N 1
ATOM 10538 C CA . GLU D 1 218 ? -11.902 -10.700 8.919 1.00 23.03 216 GLU C CA 1
ATOM 10539 C C . GLU D 1 218 ? -12.329 -9.323 8.429 1.00 24.48 216 GLU C C 1
ATOM 10540 O O . GLU D 1 218 ? -12.326 -8.370 9.202 1.00 27.54 216 GLU C O 1
ATOM 10546 N N . SER D 1 219 ? -12.696 -9.190 7.162 1.00 21.62 217 SER C N 1
ATOM 10547 C CA . SER D 1 219 ? -13.088 -7.876 6.675 1.00 20.22 217 SER C CA 1
ATOM 10548 C C . SER D 1 219 ? -14.402 -7.401 7.306 1.00 19.60 217 SER C C 1
ATOM 10549 O O . SER D 1 219 ? -15.110 -8.168 7.949 1.00 19.57 217 SER C O 1
ATOM 10552 N N . HIS D 1 220 ? -14.699 -6.122 7.120 1.00 16.54 218 HIS C N 1
ATOM 10553 C CA . HIS D 1 220 ? -15.884 -5.460 7.658 1.00 15.59 218 HIS C CA 1
ATOM 10554 C C . HIS D 1 220 ? -17.215 -6.107 7.279 1.00 14.20 218 HIS C C 1
ATOM 10555 O O . HIS D 1 220 ? -17.452 -6.409 6.120 1.00 15.95 218 HIS C O 1
ATOM 10562 N N . VAL D 1 221 ? -18.103 -6.280 8.247 1.00 11.61 219 VAL C N 1
ATOM 10563 C CA . VAL D 1 221 ? -19.440 -6.779 7.936 1.00 15.15 219 VAL C CA 1
ATOM 10564 C C . VAL D 1 221 ? -20.492 -5.701 8.197 1.00 15.47 219 VAL C C 1
ATOM 10565 O O . VAL D 1 221 ? -20.548 -5.154 9.292 1.00 17.28 219 VAL C O 1
ATOM 10569 N N . SER D 1 222 ? -21.316 -5.409 7.191 1.00 13.93 220 SER C N 1
ATOM 10570 C CA . SER D 1 222 ? -22.394 -4.426 7.304 1.00 17.68 220 SER C CA 1
ATOM 10571 C C . SER D 1 222 ? -23.674 -5.032 7.851 1.00 20.26 220 SER C C 1
ATOM 10572 O O . SER D 1 222 ? -24.042 -6.150 7.480 1.00 16.11 220 SER C O 1
ATOM 10575 N N . ILE D 1 223 ? -24.387 -4.273 8.681 1.00 16.91 221 ILE C N 1
ATOM 10576 C CA . ILE D 1 223 ? -25.666 -4.753 9.184 1.00 18.56 221 ILE C CA 1
ATOM 10577 C C . ILE D 1 223 ? -26.722 -4.809 8.076 1.00 20.13 221 ILE C C 1
ATOM 10578 O O . ILE D 1 223 ? -27.766 -5.456 8.219 1.00 20.72 221 ILE C O 1
ATOM 10583 N N . ALA D 1 224 ? -26.440 -4.157 6.955 1.00 21.02 222 ALA C N 1
ATOM 10584 C CA . ALA D 1 224 ? -27.372 -4.178 5.829 1.00 17.49 222 ALA C CA 1
ATOM 10585 C C . ALA D 1 224 ? -27.447 -5.561 5.195 1.00 15.71 222 ALA C C 1
ATOM 10586 O O . ALA D 1 224 ? -28.426 -5.901 4.549 1.00 16.17 222 ALA C O 1
ATOM 10588 N N . GLU D 1 225 ? -26.398 -6.352 5.362 1.00 18.78 223 GLU C N 1
ATOM 10589 C CA . GLU D 1 225 ? -26.405 -7.716 4.853 1.00 21.39 223 GLU C CA 1
ATOM 10590 C C . GLU D 1 225 ? -27.438 -8.558 5.593 1.00 21.98 223 GLU C C 1
ATOM 10591 O O . GLU D 1 225 ? -28.075 -9.429 5.007 1.00 23.24 223 GLU C O 1
ATOM 10597 N N . TYR D 1 226 ? -27.609 -8.283 6.879 1.00 20.38 224 TYR C N 1
ATOM 10598 C CA . TYR D 1 226 ? -28.587 -9.013 7.687 1.00 22.02 224 TYR C CA 1
ATOM 10599 C C . TYR D 1 226 ? -29.920 -8.283 7.797 1.00 25.91 224 TYR C C 1
ATOM 10600 O O . TYR D 1 226 ? -30.945 -8.920 8.018 1.00 25.57 224 TYR C O 1
ATOM 10609 N N . LEU D 1 227 ? -29.900 -6.954 7.629 1.00 21.67 225 LEU C N 1
ATOM 10610 C CA . LEU D 1 227 ? -31.110 -6.132 7.679 1.00 19.25 225 LEU C CA 1
ATOM 10611 C C . LEU D 1 227 ? -31.276 -5.275 6.434 1.00 22.98 225 LEU C C 1
ATOM 10612 O O . LEU D 1 227 ? -31.238 -4.047 6.539 1.00 22.35 225 LEU C O 1
ATOM 10617 N N . PRO D 1 228 ? -31.485 -5.903 5.266 1.00 23.28 226 PRO C N 1
ATOM 10618 C CA . PRO D 1 228 ? -31.519 -5.159 4.002 1.00 21.86 226 PRO C CA 1
ATOM 10619 C C . PRO D 1 228 ? -32.675 -4.181 3.863 1.00 24.56 226 PRO C C 1
ATOM 10620 O O . PRO D 1 228 ? -32.565 -3.267 3.052 1.00 32.34 226 PRO C O 1
ATOM 10624 N N . ASP D 1 229 ? -33.747 -4.335 4.629 1.00 24.01 227 ASP C N 1
ATOM 10625 C CA . ASP D 1 229 ? -34.942 -3.532 4.370 1.00 26.22 227 ASP C CA 1
ATOM 10626 C C . ASP D 1 229 ? -35.109 -2.317 5.278 1.00 22.12 227 ASP C C 1
ATOM 10627 O O . ASP D 1 229 ? -35.904 -1.428 4.980 1.00 21.99 227 ASP C O 1
ATOM 10632 N N . GLN D 1 230 ? -34.395 -2.278 6.395 1.00 21.78 228 GLN C N 1
ATOM 10633 C CA . GLN D 1 230 ? -34.512 -1.117 7.271 1.00 26.22 228 GLN C CA 1
ATOM 10634 C C . GLN D 1 230 ? -33.205 -0.345 7.426 1.00 21.86 228 GLN C C 1
ATOM 10635 O O . GLN D 1 230 ? -33.133 0.641 8.183 1.00 20.58 228 GLN C O 1
ATOM 10641 N N . THR D 1 231 ? -32.183 -0.789 6.697 1.00 19.28 229 THR C N 1
ATOM 10642 C CA . THR D 1 231 ? -30.884 -0.137 6.760 1.00 21.86 229 THR C CA 1
ATOM 10643 C C . THR D 1 231 ? -30.701 0.925 5.666 1.00 17.68 229 THR C C 1
ATOM 10644 O O . THR D 1 231 ? -30.935 0.678 4.486 1.00 14.70 229 THR C O 1
ATOM 10648 N N . ILE D 1 232 ? -30.294 2.109 6.094 1.00 15.38 230 ILE C N 1
ATOM 10649 C CA . ILE D 1 232 ? -29.855 3.154 5.198 1.00 14.20 230 ILE C CA 1
ATOM 10650 C C . ILE D 1 232 ? -28.363 3.228 5.409 1.00 14.48 230 ILE C C 1
ATOM 10651 O O . ILE D 1 232 ? -27.895 3.696 6.455 1.00 15.53 230 ILE C O 1
ATOM 10656 N N . LEU D 1 233 ? -27.618 2.727 4.431 1.00 13.68 231 LEU C N 1
ATOM 10657 C CA . LEU D 1 233 ? -26.166 2.671 4.508 1.00 12.87 231 LEU C CA 1
ATOM 10658 C C . LEU D 1 233 ? -25.474 3.965 4.033 1.00 13.80 231 LEU C C 1
ATOM 10659 O O . LEU D 1 233 ? -25.569 4.379 2.874 1.00 13.28 231 LEU C O 1
ATOM 10664 N N . ILE D 1 234 ? -24.765 4.584 4.965 1.00 14.37 232 ILE C N 1
ATOM 10665 C CA . ILE D 1 234 ? -24.083 5.840 4.725 1.00 14.41 232 ILE C CA 1
ATOM 10666 C C . ILE D 1 234 ? -22.617 5.522 4.565 1.00 16.53 232 ILE C C 1
ATOM 10667 O O . ILE D 1 234 ? -22.019 4.879 5.434 1.00 14.19 232 ILE C O 1
ATOM 10672 N N . SER D 1 235 ? -22.033 5.949 3.454 1.00 14.29 233 SER C N 1
ATOM 10673 C CA . SER D 1 235 ? -20.609 5.762 3.256 1.00 14.40 233 SER C CA 1
ATOM 10674 C C . SER D 1 235 ? -20.014 6.972 2.533 1.00 13.80 233 SER C C 1
ATOM 10675 O O . SER D 1 235 ? -20.681 7.997 2.352 1.00 15.44 233 SER C O 1
ATOM 10678 N N . GLY D 1 236 ? -18.753 6.849 2.140 1.00 15.26 234 GLY C N 1
ATOM 10679 C CA . GLY D 1 236 ? -18.070 7.862 1.360 1.00 13.98 234 GLY C CA 1
ATOM 10680 C C . GLY D 1 236 ? -16.647 7.398 1.146 1.00 13.42 234 GLY C C 1
ATOM 10681 O O . GLY D 1 236 ? -16.316 6.259 1.481 1.00 14.63 234 GLY C O 1
ATOM 10682 N N . LEU D 1 237 ? -15.796 8.268 0.610 1.00 13.10 235 LEU C N 1
ATOM 10683 C CA . LEU D 1 237 ? -14.442 7.852 0.266 1.00 14.68 235 LEU C CA 1
ATOM 10684 C C . LEU D 1 237 ? -13.385 8.620 1.028 1.00 11.66 235 LEU C C 1
ATOM 10685 O O . LEU D 1 237 ? -12.215 8.537 0.689 1.00 12.09 235 LEU C O 1
ATOM 10690 N N . SER D 1 238 ? -13.783 9.354 2.059 1.00 9.75 236 SER C N 1
ATOM 10691 C CA . SER D 1 238 ? -12.808 10.151 2.795 1.00 14.41 236 SER C CA 1
ATOM 10692 C C . SER D 1 238 ? -11.863 9.261 3.591 1.00 16.31 236 SER C C 1
ATOM 10693 O O . SER D 1 238 ? -10.697 9.585 3.742 1.00 17.30 236 SER C O 1
ATOM 10696 N N . LYS D 1 239 ? -12.352 8.134 4.095 1.00 12.08 237 LYS C N 1
ATOM 10697 C CA . LYS D 1 239 ? -11.508 7.294 4.937 1.00 11.76 237 LYS C CA 1
ATOM 10698 C C . LYS D 1 239 ? -10.789 6.248 4.105 1.00 13.05 237 LYS C C 1
ATOM 10699 O O . LYS D 1 239 ? -9.597 6.040 4.259 1.00 13.37 237 LYS C O 1
ATOM 10705 N N . SER D 1 240 ? -11.525 5.614 3.204 1.00 12.32 238 SER C N 1
ATOM 10706 C CA . SER D 1 240 ? -11.001 4.541 2.373 1.00 12.16 238 SER C CA 1
ATOM 10707 C C . SER D 1 240 ? -9.972 5.015 1.362 1.00 15.34 238 SER C C 1
ATOM 10708 O O . SER D 1 240 ? -8.995 4.313 1.089 1.00 17.67 238 SER C O 1
ATOM 10711 N N . HIS D 1 241 ? -10.192 6.192 0.788 1.00 10.45 239 HIS C N 1
ATOM 10712 C CA . HIS D 1 241 ? -9.346 6.654 -0.302 1.00 12.55 239 HIS C CA 1
ATOM 10713 C C . HIS D 1 241 ? -8.714 8.012 -0.014 1.00 12.55 239 HIS C C 1
ATOM 10714 O O . HIS D 1 241 ? -8.135 8.615 -0.896 1.00 10.83 239 HIS C O 1
ATOM 10721 N N . ALA D 1 242 ? -8.827 8.460 1.232 1.00 13.84 240 ALA C N 1
ATOM 10722 C CA . ALA D 1 242 ? -8.283 9.739 1.669 1.00 15.00 240 ALA C CA 1
ATOM 10723 C C . ALA D 1 242 ? -8.757 10.897 0.795 1.00 15.76 240 ALA C C 1
ATOM 10724 O O . ALA D 1 242 ? -7.988 11.815 0.507 1.00 16.67 240 ALA C O 1
ATOM 10726 N N . MET D 1 243 ? -10.001 10.840 0.338 1.00 16.11 241 MET C N 1
ATOM 10727 C CA . MET D 1 243 ? -10.545 11.932 -0.470 1.00 16.87 241 MET C CA 1
ATOM 10728 C C . MET D 1 243 ? -11.200 12.938 0.477 1.00 16.17 241 MET C C 1
ATOM 10729 O O . MET D 1 243 ? -12.408 13.070 0.542 1.00 18.82 241 MET C O 1
ATOM 10734 N N . THR D 1 244 ? -10.370 13.640 1.227 1.00 16.96 242 THR C N 1
ATOM 10735 C CA . THR D 1 244 ? -10.834 14.385 2.382 1.00 20.88 242 THR C CA 1
ATOM 10736 C C . THR D 1 244 ? -11.189 15.846 2.071 1.00 21.35 242 THR C C 1
ATOM 10737 O O . THR D 1 244 ? -12.047 16.434 2.716 1.00 23.50 242 THR C O 1
ATOM 10741 N N . GLY D 1 245 ? -10.570 16.421 1.052 1.00 25.07 243 GLY C N 1
ATOM 10742 C CA . GLY D 1 245 ? -11.014 17.727 0.586 1.00 35.17 243 GLY C CA 1
ATOM 10743 C C . GLY D 1 245 ? -12.194 17.662 -0.368 1.00 31.83 243 GLY C C 1
ATOM 10744 O O . GLY D 1 245 ? -12.874 18.658 -0.597 1.00 23.97 243 GLY C O 1
ATOM 10745 N N . TRP D 1 246 ? -12.459 16.449 -0.853 1.00 33.38 244 TRP C N 1
ATOM 10746 C CA . TRP D 1 246 ? -13.230 16.171 -2.065 1.00 27.78 244 TRP C CA 1
ATOM 10747 C C . TRP D 1 246 ? -14.723 16.059 -1.880 1.00 27.17 244 TRP C C 1
ATOM 10748 O O . TRP D 1 246 ? -15.469 16.315 -2.818 1.00 36.26 244 TRP C O 1
ATOM 10759 N N . ARG D 1 247 ? -15.158 15.627 -0.702 1.00 27.46 245 ARG C N 1
ATOM 10760 C CA . ARG D 1 247 ? -16.583 15.560 -0.403 1.00 34.57 245 ARG C CA 1
ATOM 10761 C C . ARG D 1 247 ? -17.359 14.645 -1.370 1.00 29.55 245 ARG C C 1
ATOM 10762 O O . ARG D 1 247 ? -18.135 15.135 -2.194 1.00 30.20 245 ARG C O 1
ATOM 10770 N N . LEU D 1 248 ? -17.170 13.331 -1.280 1.00 21.96 246 LEU C N 1
ATOM 10771 C CA . LEU D 1 248 ? -18.097 12.429 -1.966 1.00 22.85 246 LEU C CA 1
ATOM 10772 C C . LEU D 1 248 ? -18.725 11.394 -1.031 1.00 24.43 246 LEU C C 1
ATOM 10773 O O . LEU D 1 248 ? -18.061 10.447 -0.596 1.00 21.65 246 LEU C O 1
ATOM 10778 N N . GLY D 1 249 ? -20.007 11.573 -0.743 1.00 20.32 247 GLY C N 1
ATOM 10779 C CA . GLY D 1 249 ? -20.745 10.644 0.081 1.00 17.60 247 GLY C CA 1
ATOM 10780 C C . GLY D 1 249 ? -21.604 9.702 -0.735 1.00 17.66 247 GLY C C 1
ATOM 10781 O O . GLY D 1 249 ? -21.879 9.943 -1.909 1.00 16.96 247 GLY C O 1
ATOM 10782 N N . LEU D 1 250 ? -22.031 8.618 -0.099 1.00 15.41 248 LEU C N 1
ATOM 10783 C CA . LEU D 1 250 ? -22.791 7.570 -0.761 1.00 15.38 248 LEU C CA 1
ATOM 10784 C C . LEU D 1 250 ? -23.920 7.128 0.151 1.00 15.75 248 LEU C C 1
ATOM 10785 O O . LEU D 1 250 ? -23.728 7.006 1.356 1.00 15.55 248 LEU C O 1
ATOM 10790 N N . ILE D 1 251 ? -25.101 6.927 -0.416 1.00 16.10 249 ILE C N 1
ATOM 10791 C CA . ILE D 1 251 ? -26.207 6.339 0.329 1.00 17.76 249 ILE C CA 1
ATOM 10792 C C . ILE D 1 251 ? -26.705 5.121 -0.422 1.00 19.59 249 ILE C C 1
ATOM 10793 O O . ILE D 1 251 ? -27.060 5.229 -1.597 1.00 17.07 249 ILE C O 1
ATOM 10798 N N . PHE D 1 252 ? -26.703 3.971 0.250 1.00 14.11 250 PHE C N 1
ATOM 10799 C CA . PHE D 1 252 ? -27.276 2.751 -0.295 1.00 15.23 250 PHE C CA 1
ATOM 10800 C C . PHE D 1 252 ? -28.522 2.447 0.508 1.00 13.07 250 PHE C C 1
ATOM 10801 O O . PHE D 1 252 ? -28.468 2.387 1.724 1.00 12.32 250 PHE C O 1
ATOM 10809 N N . ALA D 1 253 ? -29.650 2.268 -0.161 1.00 14.34 251 ALA C N 1
ATOM 10810 C CA . ALA D 1 253 ? -30.873 1.892 0.544 1.00 15.73 251 ALA C CA 1
ATOM 10811 C C . ALA D 1 253 ? -31.825 1.198 -0.427 1.00 19.90 251 ALA C C 1
ATOM 10812 O O . ALA D 1 253 ? -31.711 1.386 -1.634 1.00 22.11 251 ALA C O 1
ATOM 10814 N N . PRO D 1 254 ? -32.725 0.343 0.090 1.00 20.36 252 PRO C N 1
ATOM 10815 C CA . PRO D 1 254 ? -33.735 -0.286 -0.770 1.00 19.92 252 PRO C CA 1
ATOM 10816 C C . PRO D 1 254 ? -34.490 0.746 -1.609 1.00 25.70 252 PRO C C 1
ATOM 10817 O O . PRO D 1 254 ? -34.806 1.847 -1.110 1.00 20.11 252 PRO C O 1
ATOM 10821 N N . ALA D 1 255 ? -34.760 0.388 -2.865 1.00 22.54 253 ALA C N 1
ATOM 10822 C CA . ALA D 1 255 ? -35.398 1.296 -3.831 1.00 24.36 253 ALA C CA 1
ATOM 10823 C C . ALA D 1 255 ? -36.539 2.148 -3.267 1.00 25.24 253 ALA C C 1
ATOM 10824 O O . ALA D 1 255 ? -36.588 3.359 -3.490 1.00 28.92 253 ALA C O 1
ATOM 10826 N N . VAL D 1 256 ? -37.439 1.519 -2.522 1.00 27.23 254 VAL C N 1
ATOM 10827 C CA . VAL D 1 256 ? -38.609 2.209 -1.983 1.00 25.51 254 VAL C CA 1
ATOM 10828 C C . VAL D 1 256 ? -38.217 3.234 -0.934 1.00 24.03 254 VAL C C 1
ATOM 10829 O O . VAL D 1 256 ? -38.915 4.227 -0.735 1.00 25.86 254 VAL C O 1
ATOM 10833 N N . LEU D 1 257 ? -37.095 3.013 -0.264 1.00 24.06 255 LEU C N 1
ATOM 10834 C CA . LEU D 1 257 ? -36.637 3.998 0.701 1.00 24.04 255 LEU C CA 1
ATOM 10835 C C . LEU D 1 257 ? -35.937 5.144 -0.030 1.00 24.21 255 LEU C C 1
ATOM 10836 O O . LEU D 1 257 ? -36.223 6.318 0.229 1.00 25.11 255 LEU C O 1
ATOM 10841 N N . THR D 1 258 ? -35.042 4.791 -0.955 1.00 22.94 256 THR C N 1
ATOM 10842 C CA . THR D 1 258 ? -34.292 5.773 -1.736 1.00 25.70 256 THR C CA 1
ATOM 10843 C C . THR D 1 258 ? -35.207 6.718 -2.492 1.00 25.22 256 THR C C 1
ATOM 10844 O O . THR D 1 258 ? -34.897 7.893 -2.640 1.00 30.22 256 THR C O 1
ATOM 10848 N N . ALA D 1 259 ? -36.331 6.194 -2.964 1.00 26.75 257 ALA C N 1
ATOM 10849 C CA . ALA D 1 259 ? -37.373 7.009 -3.576 1.00 26.56 257 ALA C CA 1
ATOM 10850 C C . ALA D 1 259 ? -37.806 8.149 -2.662 1.00 24.84 257 ALA C C 1
ATOM 10851 O O . ALA D 1 259 ? -38.028 9.256 -3.120 1.00 25.14 257 ALA C O 1
ATOM 10853 N N . GLN D 1 260 ? -37.926 7.867 -1.370 1.00 24.18 258 GLN C N 1
ATOM 10854 C CA . GLN D 1 260 ? -38.277 8.888 -0.402 1.00 24.71 258 GLN C CA 1
ATOM 10855 C C . GLN D 1 260 ? -37.098 9.805 -0.094 1.00 31.20 258 GLN C C 1
ATOM 10856 O O . GLN D 1 260 ? -37.263 11.023 -0.056 1.00 27.64 258 GLN C O 1
ATOM 10862 N N . LEU D 1 261 ? -35.920 9.213 0.135 1.00 28.15 259 LEU C N 1
ATOM 10863 C CA . LEU D 1 261 ? -34.707 9.968 0.448 1.00 25.10 259 LEU C CA 1
ATOM 10864 C C . LEU D 1 261 ? -34.410 11.042 -0.593 1.00 28.24 259 LEU C C 1
ATOM 10865 O O . LEU D 1 261 ? -34.159 12.202 -0.256 1.00 27.97 259 LEU C O 1
ATOM 10870 N N . ILE D 1 262 ? -34.465 10.651 -1.862 1.00 30.61 260 ILE C N 1
ATOM 10871 C CA . ILE D 1 262 ? -34.093 11.540 -2.951 1.00 29.94 260 ILE C CA 1
ATOM 10872 C C . ILE D 1 262 ? -34.984 12.789 -3.012 1.00 36.03 260 ILE C C 1
ATOM 10873 O O . ILE D 1 262 ? -34.579 13.819 -3.558 1.00 32.86 260 ILE C O 1
ATOM 10878 N N . LYS D 1 263 ? -36.181 12.705 -2.430 1.00 31.14 261 LYS C N 1
ATOM 10879 C CA . LYS D 1 263 ? -37.065 13.860 -2.356 1.00 32.09 261 LYS C CA 1
ATOM 10880 C C . LYS D 1 263 ? -36.433 14.936 -1.482 1.00 37.62 261 LYS C C 1
ATOM 10881 O O . LYS D 1 263 ? -36.269 16.082 -1.903 1.00 37.52 261 LYS C O 1
ATOM 10887 N N . SER D 1 264 ? -36.086 14.553 -0.259 1.00 35.45 262 SER C N 1
ATOM 10888 C CA . SER D 1 264 ? -35.413 15.440 0.684 1.00 38.54 262 SER C CA 1
ATOM 10889 C C . SER D 1 264 ? -34.110 15.955 0.069 1.00 34.13 262 SER C C 1
ATOM 10890 O O . SER D 1 264 ? -33.904 17.168 -0.111 1.00 36.66 262 SER C O 1
ATOM 10893 N N . HIS D 1 265 ? -33.247 14.993 -0.238 1.00 33.41 263 HIS C N 1
ATOM 10894 C CA . HIS D 1 265 ? -31.980 15.194 -0.935 1.00 34.98 263 HIS C CA 1
ATOM 10895 C C . HIS D 1 265 ? -32.034 16.281 -2.038 1.00 35.84 263 HIS C C 1
ATOM 10896 O O . HIS D 1 265 ? -31.378 17.318 -1.919 1.00 34.17 263 HIS C O 1
ATOM 10903 N N . GLN D 1 266 ? -32.839 16.055 -3.077 1.00 32.71 264 GLN C N 1
ATOM 10904 C CA . GLN D 1 266 ? -32.933 16.942 -4.247 1.00 32.75 264 GLN C CA 1
ATOM 10905 C C . GLN D 1 266 ? -33.027 18.428 -3.958 1.00 33.53 264 GLN C C 1
ATOM 10906 O O . GLN D 1 266 ? -32.458 19.240 -4.677 1.00 33.32 264 GLN C O 1
ATOM 10912 N N . TYR D 1 267 ? -33.785 18.786 -2.933 1.00 33.28 265 TYR C N 1
ATOM 10913 C CA . TYR D 1 267 ? -34.075 20.187 -2.703 1.00 33.18 265 TYR C CA 1
ATOM 10914 C C . TYR D 1 267 ? -33.361 20.747 -1.486 1.00 33.94 265 TYR C C 1
ATOM 10915 O O . TYR D 1 267 ? -33.336 21.955 -1.294 1.00 34.50 265 TYR C O 1
ATOM 10924 N N . LEU D 1 268 ? -32.770 19.893 -0.664 1.00 30.46 266 LEU C N 1
ATOM 10925 C CA . LEU D 1 268 ? -32.038 20.436 0.470 1.00 28.54 266 LEU C CA 1
ATOM 10926 C C . LEU D 1 268 ? -30.538 20.517 0.255 1.00 29.40 266 LEU C C 1
ATOM 10927 O O . LEU D 1 268 ? -29.823 21.072 1.092 1.00 30.47 266 LEU C O 1
ATOM 10932 N N . VAL D 1 269 ? -30.055 19.987 -0.863 1.00 29.51 267 VAL C N 1
ATOM 10933 C CA . VAL D 1 269 ? -28.616 19.805 -1.028 1.00 29.07 267 VAL C CA 1
ATOM 10934 C C . VAL D 1 269 ? -28.179 19.728 -2.507 1.00 29.30 267 VAL C C 1
ATOM 10935 O O . VAL D 1 269 ? -28.972 19.375 -3.381 1.00 23.93 267 VAL C O 1
ATOM 10939 N N . THR D 1 270 ? -26.918 20.082 -2.775 1.00 29.42 268 THR C N 1
ATOM 10940 C CA . THR D 1 270 ? -26.404 20.245 -4.140 1.00 24.17 268 THR C CA 1
ATOM 10941 C C . THR D 1 270 ? -25.747 18.969 -4.687 1.00 25.81 268 THR C C 1
ATOM 10942 O O . THR D 1 270 ? -25.115 18.227 -3.937 1.00 25.80 268 THR C O 1
ATOM 10946 N N . ALA D 1 271 ? -25.894 18.710 -5.986 1.00 21.58 269 ALA C N 1
ATOM 10947 C CA . ALA D 1 271 ? -25.243 17.554 -6.606 1.00 25.07 269 ALA C CA 1
ATOM 10948 C C . ALA D 1 271 ? -23.719 17.619 -6.466 1.00 27.87 269 ALA C C 1
ATOM 10949 O O . ALA D 1 271 ? -23.144 18.703 -6.433 1.00 23.75 269 ALA C O 1
ATOM 10951 N N . ALA D 1 272 ? -23.068 16.460 -6.376 1.00 29.36 270 ALA C N 1
ATOM 10952 C CA . ALA D 1 272 ? -21.610 16.413 -6.282 1.00 25.24 270 ALA C CA 1
ATOM 10953 C C . ALA D 1 272 ? -20.972 17.001 -7.535 1.00 21.07 270 ALA C C 1
ATOM 10954 O O . ALA D 1 272 ? -21.491 16.830 -8.632 1.00 19.46 270 ALA C O 1
ATOM 10956 N N . THR D 1 273 ? -19.853 17.699 -7.359 1.00 23.24 271 THR C N 1
ATOM 10957 C CA . THR D 1 273 ? -19.101 18.255 -8.488 1.00 26.32 271 THR C CA 1
ATOM 10958 C C . THR D 1 273 ? -18.730 17.130 -9.450 1.00 23.26 271 THR C C 1
ATOM 10959 O O . THR D 1 273 ? -18.276 16.068 -9.019 1.00 24.08 271 THR C O 1
ATOM 10963 N N . THR D 1 274 ? -18.922 17.341 -10.746 1.00 22.85 272 THR C N 1
ATOM 10964 C CA . THR D 1 274 ? -18.764 16.224 -11.675 1.00 23.23 272 THR C CA 1
ATOM 10965 C C . THR D 1 274 ? -17.318 15.710 -11.792 1.00 22.19 272 THR C C 1
ATOM 10966 O O . THR D 1 274 ? -17.087 14.518 -12.037 1.00 25.04 272 THR C O 1
ATOM 10970 N N . SER D 1 275 ? -16.348 16.591 -11.579 1.00 19.09 273 SER C N 1
ATOM 10971 C CA . SER D 1 275 ? -14.956 16.180 -11.624 1.00 17.15 273 SER C CA 1
ATOM 10972 C C . SER D 1 275 ? -14.654 15.298 -10.412 1.00 18.37 273 SER C C 1
ATOM 10973 O O . SER D 1 275 ? -13.830 14.380 -10.488 1.00 21.10 273 SER C O 1
ATOM 10976 N N . VAL D 1 276 ? -15.340 15.569 -9.299 1.00 16.46 274 VAL C N 1
ATOM 10977 C CA . VAL D 1 276 ? -15.249 14.713 -8.116 1.00 16.59 274 VAL C CA 1
ATOM 10978 C C . VAL D 1 276 ? -15.887 13.368 -8.390 1.00 15.07 274 VAL C C 1
ATOM 10979 O O . VAL D 1 276 ? -15.357 12.351 -7.989 1.00 15.34 274 VAL C O 1
ATOM 10983 N N . GLN D 1 277 ? -17.031 13.370 -9.065 1.00 15.77 275 GLN C N 1
ATOM 10984 C CA . GLN D 1 277 ? -17.703 12.128 -9.403 1.00 15.15 275 GLN C CA 1
ATOM 10985 C C . GLN D 1 277 ? -16.801 11.257 -10.271 1.00 19.22 275 GLN C C 1
ATOM 10986 O O . GLN D 1 277 ? -16.703 10.035 -10.060 1.00 17.57 275 GLN C O 1
ATOM 10992 N N . PHE D 1 278 ? -16.093 11.889 -11.204 1.00 17.36 276 PHE C N 1
ATOM 10993 C CA . PHE D 1 278 ? -15.141 11.160 -12.033 1.00 17.52 276 PHE C CA 1
ATOM 10994 C C . PHE D 1 278 ? -13.948 10.617 -11.242 1.00 17.56 276 PHE C C 1
ATOM 10995 O O . PHE D 1 278 ? -13.512 9.480 -11.455 1.00 15.16 276 PHE C O 1
ATOM 11003 N N . ALA D 1 279 ? -13.413 11.442 -10.344 1.00 17.79 277 ALA C N 1
ATOM 11004 C CA . ALA D 1 279 ? -12.358 10.973 -9.456 1.00 16.87 277 ALA C CA 1
ATOM 11005 C C . ALA D 1 279 ? -12.831 9.768 -8.637 1.00 12.22 277 ALA C C 1
ATOM 11006 O O . ALA D 1 279 ? -12.081 8.837 -8.390 1.00 14.03 277 ALA C O 1
ATOM 11008 N N . ALA D 1 280 ? -14.080 9.806 -8.209 1.00 15.30 278 ALA C N 1
ATOM 11009 C CA . ALA D 1 280 ? -14.674 8.720 -7.443 1.00 15.00 278 ALA C CA 1
ATOM 11010 C C . ALA D 1 280 ? -14.796 7.476 -8.323 1.00 16.03 278 ALA C C 1
ATOM 11011 O O . ALA D 1 280 ? -14.618 6.354 -7.848 1.00 15.52 278 ALA C O 1
ATOM 11013 N N . ILE D 1 281 ? -15.099 7.661 -9.605 1.00 14.09 279 ILE C N 1
ATOM 11014 C CA . ILE D 1 281 ? -15.169 6.506 -10.498 1.00 16.35 279 ILE C CA 1
ATOM 11015 C C . ILE D 1 281 ? -13.804 5.855 -10.569 1.00 17.49 279 ILE C C 1
ATOM 11016 O O . ILE D 1 281 ? -13.678 4.641 -10.396 1.00 17.88 279 ILE C O 1
ATOM 11021 N N . GLU D 1 282 ? -12.779 6.674 -10.779 1.00 17.79 280 GLU C N 1
ATOM 11022 C CA . GLU D 1 282 ? -11.409 6.177 -10.772 1.00 14.55 280 GLU C CA 1
ATOM 11023 C C . GLU D 1 282 ? -11.063 5.474 -9.447 1.00 14.36 280 GLU C C 1
ATOM 11024 O O . GLU D 1 282 ? -10.404 4.438 -9.434 1.00 14.20 280 GLU C O 1
ATOM 11030 N N . ALA D 1 283 ? -11.539 6.028 -8.339 1.00 15.05 281 ALA C N 1
ATOM 11031 C CA . ALA D 1 283 ? -11.285 5.471 -7.022 1.00 12.49 281 ALA C CA 1
ATOM 11032 C C . ALA D 1 283 ? -11.913 4.098 -6.865 1.00 13.41 281 ALA C C 1
ATOM 11033 O O . ALA D 1 283 ? -11.288 3.182 -6.333 1.00 14.59 281 ALA C O 1
ATOM 11035 N N . LEU D 1 284 ? -13.155 3.968 -7.315 1.00 13.03 282 LEU C N 1
ATOM 11036 C CA . LEU D 1 284 ? -13.944 2.763 -7.070 1.00 14.59 282 LEU C CA 1
ATOM 11037 C C . LEU D 1 284 ? -13.761 1.689 -8.110 1.00 16.33 282 LEU C C 1
ATOM 11038 O O . LEU D 1 284 ? -14.172 0.547 -7.912 1.00 21.25 282 LEU C O 1
ATOM 11043 N N . THR D 1 285 ? -13.139 2.035 -9.221 1.00 17.44 283 THR C N 1
ATOM 11044 C CA . THR D 1 285 ? -12.895 1.027 -10.233 1.00 17.56 283 THR C CA 1
ATOM 11045 C C . THR D 1 285 ? -11.432 0.626 -10.249 1.00 20.09 283 THR C C 1
ATOM 11046 O O . THR D 1 285 ? -11.121 -0.559 -10.311 1.00 19.19 283 THR C O 1
ATOM 11050 N N . ASN D 1 286 ? -10.528 1.597 -10.146 1.00 16.62 284 ASN C N 1
ATOM 11051 C CA . ASN D 1 286 ? -9.101 1.271 -10.234 1.00 15.37 284 ASN C CA 1
ATOM 11052 C C . ASN D 1 286 ? -8.333 1.399 -8.932 1.00 13.47 284 ASN C C 1
ATOM 11053 O O . ASN D 1 286 ? -7.117 1.232 -8.906 1.00 11.64 284 ASN C O 1
ATOM 11058 N N . GLY D 1 287 ? -9.041 1.684 -7.846 1.00 13.83 285 GLY C N 1
ATOM 11059 C CA . GLY D 1 287 ? -8.386 1.854 -6.569 1.00 12.86 285 GLY C CA 1
ATOM 11060 C C . GLY D 1 287 ? -9.036 1.091 -5.442 1.00 16.38 285 GLY C C 1
ATOM 11061 O O . GLY D 1 287 ? -9.014 1.536 -4.289 1.00 15.67 285 GLY C O 1
ATOM 11062 N N . LYS D 1 288 ? -9.585 -0.076 -5.768 1.00 16.85 286 LYS C N 1
ATOM 11063 C CA . LYS D 1 288 ? -10.280 -0.912 -4.793 1.00 18.00 286 LYS C CA 1
ATOM 11064 C C . LYS D 1 288 ? -9.395 -1.281 -3.611 1.00 16.22 286 LYS C C 1
ATOM 11065 O O . LYS D 1 288 ? -9.880 -1.535 -2.514 1.00 17.04 286 LYS C O 1
ATOM 11071 N N . ASP D 1 289 ? -8.092 -1.319 -3.834 1.00 19.34 287 ASP C N 1
ATOM 11072 C CA . ASP D 1 289 ? -7.179 -1.702 -2.768 1.00 17.69 287 ASP C CA 1
ATOM 11073 C C . ASP D 1 289 ? -6.392 -0.519 -2.234 1.00 19.87 287 ASP C C 1
ATOM 11074 O O . ASP D 1 289 ? -5.431 -0.717 -1.494 1.00 18.86 287 ASP C O 1
ATOM 11079 N N . ASP D 1 290 ? -6.795 0.704 -2.595 1.00 15.52 288 ASP C N 1
ATOM 11080 C CA . ASP D 1 290 ? -6.021 1.895 -2.228 1.00 14.03 288 ASP C CA 1
ATOM 11081 C C . ASP D 1 290 ? -5.806 1.994 -0.722 1.00 14.94 288 ASP C C 1
ATOM 11082 O O . ASP D 1 290 ? -4.845 2.597 -0.269 1.00 13.06 288 ASP C O 1
ATOM 11087 N N . ALA D 1 291 ? -6.692 1.386 0.056 1.00 14.09 289 ALA C N 1
ATOM 11088 C CA . ALA D 1 291 ? -6.612 1.519 1.501 1.00 14.69 289 ALA C CA 1
ATOM 11089 C C . ALA D 1 291 ? -5.528 0.660 2.147 1.00 17.53 289 ALA C C 1
ATOM 11090 O O . ALA D 1 291 ? -5.121 0.940 3.260 1.00 18.66 289 ALA C O 1
ATOM 11092 N N . LEU D 1 292 ? -5.076 -0.393 1.475 1.00 17.02 290 LEU C N 1
ATOM 11093 C CA . LEU D 1 292 ? -4.146 -1.325 2.109 1.00 16.54 290 LEU C CA 1
ATOM 11094 C C . LEU D 1 292 ? -2.841 -0.731 2.668 1.00 13.84 290 LEU C C 1
ATOM 11095 O O . LEU D 1 292 ? -2.506 -0.993 3.828 1.00 17.73 290 LEU C O 1
ATOM 11100 N N . PRO D 1 293 ? -2.101 0.055 1.866 1.00 12.93 291 PRO C N 1
ATOM 11101 C CA . PRO D 1 293 ? -0.880 0.677 2.399 1.00 13.89 291 PRO C CA 1
ATOM 11102 C C . PRO D 1 293 ? -1.162 1.603 3.571 1.00 14.86 291 PRO C C 1
ATOM 11103 O O . PRO D 1 293 ? -0.379 1.674 4.532 1.00 16.40 291 PRO C O 1
ATOM 11107 N N . MET D 1 294 ? -2.284 2.314 3.486 1.00 16.19 292 MET C N 1
ATOM 11108 C CA . MET D 1 294 ? -2.674 3.244 4.542 1.00 18.16 292 MET C CA 1
ATOM 11109 C C . MET D 1 294 ? -2.996 2.473 5.819 1.00 13.84 292 MET C C 1
ATOM 11110 O O . MET D 1 294 ? -2.588 2.847 6.915 1.00 11.71 292 MET C O 1
ATOM 11115 N N . LYS D 1 295 ? -3.714 1.375 5.645 1.00 14.12 293 LYS C N 1
ATOM 11116 C CA . LYS D 1 295 ? -4.105 0.503 6.733 1.00 16.10 293 LYS C CA 1
ATOM 11117 C C . LYS D 1 295 ? -2.851 -0.034 7.434 1.00 16.34 293 LYS C C 1
ATOM 11118 O O . LYS D 1 295 ? -2.788 -0.095 8.660 1.00 15.55 293 LYS C O 1
ATOM 11124 N N . GLU D 1 296 ? -1.837 -0.384 6.652 1.00 16.14 294 GLU C N 1
ATOM 11125 C CA . GLU D 1 296 ? -0.568 -0.832 7.220 1.00 16.69 294 GLU C CA 1
ATOM 11126 C C . GLU D 1 296 ? 0.108 0.277 8.049 1.00 15.08 294 GLU C C 1
ATOM 11127 O O . GLU D 1 296 ? 0.581 0.026 9.173 1.00 16.42 294 GLU C O 1
ATOM 11133 N N . GLU D 1 297 ? 0.141 1.503 7.523 1.00 15.36 295 GLU C N 1
ATOM 11134 C CA . GLU D 1 297 ? 0.716 2.617 8.317 1.00 14.33 295 GLU C CA 1
ATOM 11135 C C . GLU D 1 297 ? -0.051 2.838 9.622 1.00 14.54 295 GLU C C 1
ATOM 11136 O O . GLU D 1 297 ? 0.530 3.112 10.690 1.00 17.69 295 GLU C O 1
ATOM 11142 N N . TYR D 1 298 ? -1.366 2.727 9.525 1.00 13.63 296 TYR C N 1
ATOM 11143 C CA . TYR D 1 298 ? -2.243 2.957 10.658 1.00 12.12 296 TYR C CA 1
ATOM 11144 C C . TYR D 1 298 ? -1.966 1.933 11.746 1.00 18.67 296 TYR C C 1
ATOM 11145 O O . TYR D 1 298 ? -1.844 2.290 12.915 1.00 17.43 296 TYR C O 1
ATOM 11154 N N . ILE D 1 299 ? -1.872 0.657 11.360 1.00 15.85 297 ILE C N 1
ATOM 11155 C CA . ILE D 1 299 ? -1.640 -0.401 12.332 1.00 15.57 297 ILE C CA 1
ATOM 11156 C C . ILE D 1 299 ? -0.286 -0.252 13.003 1.00 16.66 297 ILE C C 1
ATOM 11157 O O . ILE D 1 299 ? -0.189 -0.485 14.203 1.00 14.67 297 ILE C O 1
ATOM 11162 N N . LYS D 1 300 ? 0.751 0.149 12.253 1.00 16.06 298 LYS C N 1
ATOM 11163 C CA . LYS D 1 300 ? 2.038 0.458 12.911 1.00 18.41 298 LYS C CA 1
ATOM 11164 C C . LYS D 1 300 ? 1.937 1.608 13.944 1.00 17.56 298 LYS C C 1
ATOM 11165 O O . LYS D 1 300 ? 2.417 1.479 15.077 1.00 18.51 298 LYS C O 1
ATOM 11171 N N . ARG D 1 301 ? 1.305 2.718 13.560 1.00 18.75 299 ARG C N 1
ATOM 11172 C CA . ARG D 1 301 ? 1.079 3.828 14.507 1.00 18.70 299 ARG C CA 1
ATOM 11173 C C . ARG D 1 301 ? 0.330 3.368 15.760 1.00 18.99 299 ARG C C 1
ATOM 11174 O O . ARG D 1 301 ? 0.736 3.649 16.900 1.00 19.02 299 ARG C O 1
ATOM 11182 N N . ARG D 1 302 ? -0.755 2.638 15.524 1.00 18.63 300 ARG C N 1
ATOM 11183 C CA . ARG D 1 302 ? -1.628 2.140 16.576 1.00 18.25 300 ARG C CA 1
ATOM 11184 C C . ARG D 1 302 ? -0.882 1.227 17.546 1.00 21.35 300 ARG C C 1
ATOM 11185 O O . ARG D 1 302 ? -1.009 1.355 18.770 1.00 23.31 300 ARG C O 1
ATOM 11193 N N . ASP D 1 303 ? -0.088 0.318 16.996 1.00 19.19 301 ASP C N 1
ATOM 11194 C CA . ASP D 1 303 ? 0.689 -0.579 17.834 1.00 22.39 301 ASP C CA 1
ATOM 11195 C C . ASP D 1 303 ? 1.684 0.220 18.688 1.00 22.89 301 ASP C C 1
ATOM 11196 O O . ASP D 1 303 ? 1.808 -0.033 19.893 1.00 22.81 301 ASP C O 1
ATOM 11201 N N . TYR D 1 304 ? 2.371 1.187 18.070 1.00 22.49 302 TYR C N 1
ATOM 11202 C CA . TYR D 1 304 ? 3.343 2.008 18.806 1.00 21.65 302 TYR C CA 1
ATOM 11203 C C . TYR D 1 304 ? 2.680 2.687 19.994 1.00 24.03 302 TYR C C 1
ATOM 11204 O O . TYR D 1 304 ? 3.196 2.672 21.138 1.00 27.35 302 TYR C O 1
ATOM 11213 N N . ILE D 1 305 ? 1.515 3.261 19.716 1.00 24.31 303 ILE C N 1
ATOM 11214 C CA . ILE D 1 305 ? 0.802 4.036 20.717 1.00 25.96 303 ILE C CA 1
ATOM 11215 C C . ILE D 1 305 ? 0.354 3.124 21.839 1.00 24.08 303 ILE C C 1
ATOM 11216 O O . ILE D 1 305 ? 0.497 3.463 23.003 1.00 27.90 303 ILE C O 1
ATOM 11221 N N . ILE D 1 306 ? -0.154 1.954 21.490 1.00 26.06 304 ILE C N 1
ATOM 11222 C CA . ILE D 1 306 ? -0.634 1.017 22.501 1.00 26.78 304 ILE C CA 1
ATOM 11223 C C . ILE D 1 306 ? 0.489 0.559 23.429 1.00 24.72 304 ILE C C 1
ATOM 11224 O O . ILE D 1 306 ? 0.316 0.501 24.649 1.00 23.20 304 ILE C O 1
ATOM 11229 N N . GLU D 1 307 ? 1.645 0.260 22.852 1.00 23.26 305 GLU C N 1
ATOM 11230 C CA . GLU D 1 307 ? 2.785 -0.123 23.670 1.00 24.88 305 GLU C CA 1
ATOM 11231 C C . GLU D 1 307 ? 3.160 1.006 24.659 1.00 28.57 305 GLU C C 1
ATOM 11232 O O . GLU D 1 307 ? 3.273 0.761 25.879 1.00 29.11 305 GLU C O 1
ATOM 11238 N N . LYS D 1 308 ? 3.313 2.238 24.159 1.00 28.05 306 LYS C N 1
ATOM 11239 C CA . LYS D 1 308 ? 3.639 3.359 25.070 1.00 29.80 306 LYS C CA 1
ATOM 11240 C C . LYS D 1 308 ? 2.567 3.649 26.129 1.00 30.32 306 LYS C C 1
ATOM 11241 O O . LYS D 1 308 ? 2.883 3.795 27.311 1.00 32.12 306 LYS C O 1
ATOM 11247 N N . MET D 1 309 ? 1.313 3.757 25.700 1.00 26.25 307 MET C N 1
ATOM 11248 C CA . MET D 1 309 ? 0.198 4.057 26.593 1.00 21.58 307 MET C CA 1
ATOM 11249 C C . MET D 1 309 ? 0.052 2.990 27.672 1.00 28.37 307 MET C C 1
ATOM 11250 O O . MET D 1 309 ? -0.171 3.295 28.841 1.00 30.33 307 MET C O 1
ATOM 11255 N N . GLU D 1 310 ? 0.159 1.728 27.283 1.00 30.16 308 GLU C N 1
ATOM 11256 C CA . GLU D 1 310 ? 0.019 0.666 28.263 1.00 30.27 308 GLU C CA 1
ATOM 11257 C C . GLU D 1 310 ? 1.188 0.708 29.233 1.00 27.30 308 GLU C C 1
ATOM 11258 O O . GLU D 1 310 ? 0.992 0.558 30.427 1.00 31.18 308 GLU C O 1
ATOM 11264 N N . ALA D 1 311 ? 2.394 0.947 28.724 1.00 29.59 309 ALA C N 1
ATOM 11265 C CA . ALA D 1 311 ? 3.555 1.113 29.604 1.00 30.31 309 ALA C CA 1
ATOM 11266 C C . ALA D 1 311 ? 3.357 2.221 30.653 1.00 34.12 309 ALA C C 1
ATOM 11267 O O . ALA D 1 311 ? 3.812 2.084 31.791 1.00 33.22 309 ALA C O 1
ATOM 11269 N N . MET D 1 312 ? 2.684 3.305 30.265 1.00 28.39 310 MET C N 1
ATOM 11270 C CA . MET D 1 312 ? 2.311 4.383 31.187 1.00 26.69 310 MET C CA 1
ATOM 11271 C C . MET D 1 312 ? 1.022 4.054 31.945 1.00 27.62 310 MET C C 1
ATOM 11272 O O . MET D 1 312 ? 0.395 4.938 32.517 1.00 31.45 310 MET C O 1
ATOM 11277 N N . LYS D 1 313 ? 0.603 2.796 31.902 1.00 28.79 311 LYS C N 1
ATOM 11278 C CA . LYS D 1 313 ? -0.546 2.323 32.691 1.00 34.06 311 LYS C CA 1
ATOM 11279 C C . LYS D 1 313 ? -1.938 2.874 32.337 1.00 32.02 311 LYS C C 1
ATOM 11280 O O . LYS D 1 313 ? -2.880 2.732 33.122 1.00 28.63 311 LYS C O 1
ATOM 11286 N N . PHE D 1 314 ? -2.066 3.478 31.159 1.00 29.88 312 PHE C N 1
ATOM 11287 C CA . PHE D 1 314 ? -3.379 3.810 30.609 1.00 32.57 312 PHE C CA 1
ATOM 11288 C C . PHE D 1 314 ? -4.139 2.540 30.244 1.00 33.95 312 PHE C C 1
ATOM 11289 O O . PHE D 1 314 ? -3.566 1.602 29.702 1.00 31.96 312 PHE C O 1
ATOM 11297 N N . LYS D 1 315 ? -5.438 2.528 30.503 1.00 36.12 313 LYS C N 1
ATOM 11298 C CA . LYS D 1 315 ? -6.287 1.420 30.088 1.00 31.37 313 LYS C CA 1
ATOM 11299 C C . LYS D 1 315 ? -6.835 1.737 28.702 1.00 31.27 313 LYS C C 1
ATOM 11300 O O . LYS D 1 315 ? -7.544 2.722 28.532 1.00 29.63 313 LYS C O 1
ATOM 11306 N N . ILE D 1 316 ? -6.494 0.911 27.713 1.00 31.09 314 ILE C N 1
ATOM 11307 C CA . ILE D 1 316 ? -6.850 1.182 26.317 1.00 30.80 314 ILE C CA 1
ATOM 11308 C C . ILE D 1 316 ? -8.058 0.381 25.873 1.00 26.09 314 ILE C C 1
ATOM 11309 O O . ILE D 1 316 ? -8.081 -0.827 26.044 1.00 28.37 314 ILE C O 1
ATOM 11314 N N . ILE D 1 317 ? -9.058 1.045 25.297 1.00 26.58 315 ILE C N 1
ATOM 11315 C CA . ILE D 1 317 ? -10.185 0.331 24.697 1.00 23.33 315 ILE C CA 1
ATOM 11316 C C . ILE D 1 317 ? -9.700 -0.247 23.377 1.00 27.62 315 ILE C C 1
ATOM 11317 O O . ILE D 1 317 ? -9.071 0.463 22.583 1.00 21.41 315 ILE C O 1
ATOM 11322 N N . LYS D 1 318 ? -9.986 -1.532 23.153 1.00 25.96 316 LYS C N 1
ATOM 11323 C CA . LYS D 1 318 ? -9.465 -2.267 21.994 1.00 22.96 316 LYS C CA 1
ATOM 11324 C C . LYS D 1 318 ? -9.842 -1.624 20.663 1.00 22.35 316 LYS C C 1
ATOM 11325 O O . LYS D 1 318 ? -11.009 -1.632 20.271 1.00 23.43 316 LYS C O 1
ATOM 11331 N N . PRO D 1 319 ? -8.842 -1.063 19.968 1.00 22.02 317 PRO C N 1
ATOM 11332 C CA . PRO D 1 319 ? -9.016 -0.384 18.686 1.00 21.59 317 PRO C CA 1
ATOM 11333 C C . PRO D 1 319 ? -8.827 -1.331 17.504 1.00 17.11 317 PRO C C 1
ATOM 11334 O O . PRO D 1 319 ? -7.690 -1.599 17.125 1.00 18.30 317 PRO C O 1
ATOM 11338 N N . ASP D 1 320 ? -9.924 -1.798 16.920 1.00 18.31 318 ASP C N 1
ATOM 11339 C CA . ASP D 1 320 ? -9.862 -2.697 15.770 1.00 19.96 318 ASP C CA 1
ATOM 11340 C C . ASP D 1 320 ? -10.190 -2.013 14.439 1.00 22.31 318 ASP C C 1
ATOM 11341 O O . ASP D 1 320 ? -10.097 -2.645 13.378 1.00 19.46 318 ASP C O 1
ATOM 11346 N N . GLY D 1 321 ? -10.554 -0.729 14.514 1.00 20.23 319 GLY C N 1
ATOM 11347 C CA . GLY D 1 321 ? -10.896 0.096 13.356 1.00 20.32 319 GLY C CA 1
ATOM 11348 C C . GLY D 1 321 ? -10.422 1.534 13.557 1.00 15.43 319 GLY C C 1
ATOM 11349 O O . GLY D 1 321 ? -10.269 1.997 14.682 1.00 15.38 319 GLY C O 1
ATOM 11350 N N . ALA D 1 322 ? -10.185 2.250 12.467 1.00 20.41 320 ALA C N 1
ATOM 11351 C CA . ALA D 1 322 ? -9.264 3.384 12.519 1.00 16.90 320 ALA C CA 1
ATOM 11352 C C . ALA D 1 322 ? -10.013 4.563 12.992 1.00 22.70 320 ALA C C 1
ATOM 11353 O O . ALA D 1 322 ? -11.260 4.545 12.948 1.00 21.42 320 ALA C O 1
ATOM 11355 N N . PHE D 1 323 ? -9.289 5.594 13.441 1.00 20.32 321 PHE C N 1
ATOM 11356 C CA . PHE D 1 323 ? -7.843 5.584 13.719 1.00 16.54 321 PHE C CA 1
ATOM 11357 C C . PHE D 1 323 ? -7.740 6.306 15.037 1.00 14.38 321 PHE C C 1
ATOM 11358 O O . PHE D 1 323 ? -6.979 7.251 15.204 1.00 15.20 321 PHE C O 1
ATOM 11366 N N . TYR D 1 324 ? -8.547 5.839 15.970 1.00 14.28 322 TYR C N 1
ATOM 11367 C CA . TYR D 1 324 ? -8.696 6.477 17.246 1.00 16.03 322 TYR C CA 1
ATOM 11368 C C . TYR D 1 324 ? -8.347 5.523 18.376 1.00 19.75 322 TYR C C 1
ATOM 11369 O O . TYR D 1 324 ? -8.741 4.349 18.362 1.00 15.48 322 TYR C O 1
ATOM 11378 N N . ILE D 1 325 ? -7.578 6.035 19.334 1.00 16.54 323 ILE C N 1
ATOM 11379 C CA . ILE D 1 325 ? -7.312 5.353 20.598 1.00 19.65 323 ILE C CA 1
ATOM 11380 C C . ILE D 1 325 ? -8.116 6.067 21.689 1.00 22.70 323 ILE C C 1
ATOM 11381 O O . ILE D 1 325 ? -7.936 7.267 21.910 1.00 18.48 323 ILE C O 1
ATOM 11386 N N . PHE D 1 326 ? -9.010 5.348 22.359 1.00 24.24 324 PHE C N 1
ATOM 11387 C CA . PHE D 1 326 ? -9.760 5.927 23.466 1.00 20.10 324 PHE C CA 1
ATOM 11388 C C . PHE D 1 326 ? -9.170 5.356 24.750 1.00 25.21 324 PHE C C 1
ATOM 11389 O O . PHE D 1 326 ? -9.313 4.165 25.029 1.00 25.07 324 PHE C O 1
ATOM 11397 N N . ALA D 1 327 ? -8.474 6.191 25.519 1.00 25.21 325 ALA C N 1
ATOM 11398 C CA . ALA D 1 327 ? -7.718 5.679 26.663 1.00 27.62 325 ALA C CA 1
ATOM 11399 C C . ALA D 1 327 ? -8.159 6.285 27.994 1.00 32.79 325 ALA C C 1
ATOM 11400 O O . ALA D 1 327 ? -8.363 7.507 28.089 1.00 25.96 325 ALA C O 1
ATOM 11402 N N . LYS D 1 328 ? -8.301 5.418 29.005 1.00 26.26 326 LYS C N 1
ATOM 11403 C CA . LYS D 1 328 ? -8.669 5.833 30.358 1.00 28.40 326 LYS C CA 1
ATOM 11404 C C . LYS D 1 328 ? -7.476 6.415 31.112 1.00 29.74 326 LYS C C 1
ATOM 11405 O O . LYS D 1 328 ? -6.394 5.826 31.145 1.00 29.39 326 LYS C O 1
ATOM 11411 N N . ILE D 1 329 ? -7.674 7.583 31.709 1.00 31.35 327 ILE C N 1
ATOM 11412 C CA . ILE D 1 329 ? -6.624 8.182 32.521 1.00 32.63 327 ILE C CA 1
ATOM 11413 C C . ILE D 1 329 ? -6.617 7.463 33.858 1.00 26.18 327 ILE C C 1
ATOM 11414 O O . ILE D 1 329 ? -7.653 7.363 34.514 1.00 28.24 327 ILE C O 1
ATOM 11419 N N . PRO D 1 330 ? -5.456 6.935 34.252 1.00 24.47 328 PRO C N 1
ATOM 11420 C CA . PRO D 1 330 ? -5.392 6.149 35.488 1.00 33.52 328 PRO C CA 1
ATOM 11421 C C . PRO D 1 330 ? -5.387 7.049 36.732 1.00 37.89 328 PRO C C 1
ATOM 11422 O O . PRO D 1 330 ? -6.149 6.790 37.670 1.00 34.91 328 PRO C O 1
ATOM 11426 N N . VAL D 1 331 ? -4.558 8.092 36.724 1.00 34.99 329 VAL C N 1
ATOM 11427 C CA . VAL D 1 331 ? -4.515 9.069 37.817 1.00 38.96 329 VAL C CA 1
ATOM 11428 C C . VAL D 1 331 ? -5.869 9.754 38.008 1.00 38.11 329 VAL C C 1
ATOM 11429 O O . VAL D 1 331 ? -6.672 9.844 37.073 1.00 40.78 329 VAL C O 1
ATOM 11433 N N . ALA D 1 332 ? -6.129 10.217 39.225 1.00 35.23 330 ALA C N 1
ATOM 11434 C CA . ALA D 1 332 ? -7.441 10.760 39.568 1.00 36.92 330 ALA C CA 1
ATOM 11435 C C . ALA D 1 332 ? -7.728 12.112 38.900 1.00 39.01 330 ALA C C 1
ATOM 11436 O O . ALA D 1 332 ? -8.888 12.542 38.811 1.00 34.09 330 ALA C O 1
ATOM 11438 N N . GLN D 1 333 ? -6.673 12.780 38.433 1.00 39.65 331 GLN C N 1
ATOM 11439 C CA . GLN D 1 333 ? -6.831 14.027 37.686 1.00 39.33 331 GLN C CA 1
ATOM 11440 C C . GLN D 1 333 ? -7.700 13.796 36.458 1.00 41.51 331 GLN C C 1
ATOM 11441 O O . GLN D 1 333 ? -8.408 14.702 35.997 1.00 38.12 331 GLN C O 1
ATOM 11447 N N . GLY D 1 334 ? -7.647 12.568 35.943 1.00 39.22 332 GLY C N 1
ATOM 11448 C CA . GLY D 1 334 ? -8.429 12.178 34.792 1.00 31.63 332 GLY C CA 1
ATOM 11449 C C . GLY D 1 334 ? -9.922 12.155 35.029 1.00 35.60 332 GLY C C 1
ATOM 11450 O O . GLY D 1 334 ? -10.690 12.051 34.073 1.00 34.47 332 GLY C O 1
ATOM 11451 N N . GLN D 1 335 ? -10.342 12.265 36.291 1.00 35.13 333 GLN C N 1
ATOM 11452 C CA . GLN D 1 335 ? -11.765 12.398 36.607 1.00 32.79 333 GLN C CA 1
ATOM 11453 C C . GLN D 1 335 ? -12.347 13.628 35.917 1.00 34.08 333 GLN C C 1
ATOM 11454 O O . GLN D 1 335 ? -13.558 13.745 35.741 1.00 33.50 333 GLN C O 1
ATOM 11460 N N . ASP D 1 336 ? -11.465 14.553 35.559 1.00 28.93 334 ASP C N 1
ATOM 11461 C CA . ASP D 1 336 ? -11.819 15.709 34.758 1.00 29.73 334 ASP C CA 1
ATOM 11462 C C . ASP D 1 336 ? -10.913 15.690 33.542 1.00 31.86 334 ASP C C 1
ATOM 11463 O O . ASP D 1 336 ? -9.818 16.268 33.577 1.00 33.03 334 ASP C O 1
ATOM 11468 N N . SER D 1 337 ? -11.350 15.017 32.475 1.00 29.00 335 SER C N 1
ATOM 11469 C CA . SER D 1 337 ? -10.504 14.827 31.293 1.00 25.76 335 SER C CA 1
ATOM 11470 C C . SER D 1 337 ? -10.139 16.152 30.663 1.00 23.85 335 SER C C 1
ATOM 11471 O O . SER D 1 337 ? -9.007 16.334 30.219 1.00 21.41 335 SER C O 1
ATOM 11474 N N . PHE D 1 338 ? -11.115 17.061 30.646 1.00 23.72 336 PHE C N 1
ATOM 11475 C CA . PHE D 1 338 ? -10.971 18.404 30.091 1.00 24.99 336 PHE C CA 1
ATOM 11476 C C . PHE D 1 338 ? -9.790 19.148 30.708 1.00 27.39 336 PHE C C 1
ATOM 11477 O O . PHE D 1 338 ? -8.836 19.481 30.013 1.00 27.88 336 PHE C O 1
ATOM 11485 N N . LYS D 1 339 ? -9.859 19.414 32.011 1.00 30.40 337 LYS C N 1
ATOM 11486 C CA . LYS D 1 339 ? -8.766 20.088 32.717 1.00 27.68 337 LYS C CA 1
ATOM 11487 C C . LYS D 1 339 ? -7.474 19.300 32.599 1.00 27.00 337 LYS C C 1
ATOM 11488 O O . LYS D 1 339 ? -6.416 19.879 32.404 1.00 27.90 337 LYS C O 1
ATOM 11494 N N . PHE D 1 340 ? -7.559 17.977 32.716 1.00 28.58 338 PHE C N 1
ATOM 11495 C CA . PHE D 1 340 ? -6.371 17.136 32.587 1.00 27.46 338 PHE C CA 1
ATOM 11496 C C . PHE D 1 340 ? -5.641 17.388 31.258 1.00 26.61 338 PHE C C 1
ATOM 11497 O O . PHE D 1 340 ? -4.409 17.513 31.225 1.00 26.67 338 PHE C O 1
ATOM 11505 N N . LEU D 1 341 ? -6.401 17.509 30.171 1.00 24.17 339 LEU C N 1
ATOM 11506 C CA . LEU D 1 341 ? -5.797 17.716 28.859 1.00 23.52 339 LEU C CA 1
ATOM 11507 C C . LEU D 1 341 ? -5.384 19.166 28.644 1.00 25.81 339 LEU C C 1
ATOM 11508 O O . LEU D 1 341 ? -4.393 19.427 27.969 1.00 24.33 339 LEU C O 1
ATOM 11513 N N . GLN D 1 342 ? -6.145 20.102 29.213 1.00 27.35 340 GLN C N 1
ATOM 11514 C CA . GLN D 1 342 ? -5.737 21.504 29.250 1.00 24.91 340 GLN C CA 1
ATOM 11515 C C . GLN D 1 342 ? -4.359 21.613 29.870 1.00 22.93 340 GLN C C 1
ATOM 11516 O O . GLN D 1 342 ? -3.486 22.288 29.347 1.00 20.98 340 GLN C O 1
ATOM 11522 N N . ASP D 1 343 ? -4.168 20.897 30.971 1.00 25.87 341 ASP C N 1
ATOM 11523 C CA . ASP D 1 343 ? -2.910 20.905 31.706 1.00 27.97 341 ASP C CA 1
ATOM 11524 C C . ASP D 1 343 ? -1.794 20.236 30.914 1.00 31.52 341 ASP C C 1
ATOM 11525 O O . ASP D 1 343 ? -0.648 20.721 30.912 1.00 29.33 341 ASP C O 1
ATOM 11530 N N . PHE D 1 344 ? -2.127 19.129 30.246 1.00 26.00 342 PHE C N 1
ATOM 11531 C CA . PHE D 1 344 ? -1.172 18.476 29.361 1.00 25.75 342 PHE C CA 1
ATOM 11532 C C . PHE D 1 344 ? -0.716 19.455 28.271 1.00 22.11 342 PHE C C 1
ATOM 11533 O O . PHE D 1 344 ? 0.472 19.638 28.053 1.00 24.82 342 PHE C O 1
ATOM 11541 N N . ALA D 1 345 ? -1.669 20.080 27.595 1.00 22.63 343 ALA C N 1
ATOM 11542 C CA . ALA D 1 345 ? -1.378 21.070 26.560 1.00 25.29 343 ALA C CA 1
ATOM 11543 C C . ALA D 1 345 ? -0.539 22.235 27.093 1.00 29.01 343 ALA C C 1
ATOM 11544 O O . ALA D 1 345 ? 0.441 22.641 26.467 1.00 29.69 343 ALA C O 1
ATOM 11546 N N . LYS D 1 346 ? -0.926 22.762 28.252 1.00 27.64 344 LYS C N 1
ATOM 11547 C CA . LYS D 1 346 ? -0.212 23.869 28.876 1.00 29.85 344 LYS C CA 1
ATOM 11548 C C . LYS D 1 346 ? 1.234 23.498 29.133 1.00 27.01 344 LYS C C 1
ATOM 11549 O O . LYS D 1 346 ? 2.139 24.273 28.843 1.00 32.29 344 LYS C O 1
ATOM 11555 N N . GLU D 1 347 ? 1.447 22.294 29.649 1.00 29.06 345 GLU C N 1
ATOM 11556 C CA . GLU D 1 347 ? 2.774 21.886 30.103 1.00 29.05 345 GLU C CA 1
ATOM 11557 C C . GLU D 1 347 ? 3.696 21.278 29.034 1.00 33.56 345 GLU C C 1
ATOM 11558 O O . GLU D 1 347 ? 4.917 21.375 29.157 1.00 31.12 345 GLU C O 1
ATOM 11564 N N . LYS D 1 348 ? 3.136 20.652 27.997 1.00 33.04 346 LYS C N 1
ATOM 11565 C CA . LYS D 1 348 ? 3.964 19.963 26.990 1.00 29.36 346 LYS C CA 1
ATOM 11566 C C . LYS D 1 348 ? 3.605 20.327 25.551 1.00 31.04 346 LYS C C 1
ATOM 11567 O O . LYS D 1 348 ? 4.209 19.802 24.607 1.00 30.92 346 LYS C O 1
ATOM 11573 N N . ALA D 1 349 ? 2.620 21.204 25.383 1.00 29.32 347 ALA C N 1
ATOM 11574 C CA . ALA D 1 349 ? 2.185 21.620 24.053 1.00 28.79 347 ALA C CA 1
ATOM 11575 C C . ALA D 1 349 ? 1.816 20.435 23.148 1.00 27.48 347 ALA C C 1
ATOM 11576 O O . ALA D 1 349 ? 2.341 20.300 22.042 1.00 25.46 347 ALA C O 1
ATOM 11578 N N . VAL D 1 350 ? 0.939 19.564 23.633 1.00 27.81 348 VAL C N 1
ATOM 11579 C CA . VAL D 1 350 ? 0.292 18.586 22.760 1.00 23.42 348 VAL C CA 1
ATOM 11580 C C . VAL D 1 350 ? -1.194 18.529 23.086 1.00 21.80 348 VAL C C 1
ATOM 11581 O O . VAL D 1 350 ? -1.575 18.695 24.239 1.00 23.76 348 VAL C O 1
ATOM 11585 N N . ALA D 1 351 ? -2.029 18.354 22.065 1.00 22.35 349 ALA C N 1
ATOM 11586 C CA . ALA D 1 351 ? -3.479 18.349 22.247 1.00 21.15 349 ALA C CA 1
ATOM 11587 C C . ALA D 1 351 ? -4.109 17.000 21.912 1.00 21.83 349 ALA C C 1
ATOM 11588 O O . ALA D 1 351 ? -3.907 16.477 20.819 1.00 21.92 349 ALA C O 1
ATOM 11590 N N . PHE D 1 352 ? -4.879 16.450 22.849 1.00 23.00 350 PHE C N 1
ATOM 11591 C CA . PHE D 1 352 ? -5.774 15.335 22.554 1.00 24.72 350 PHE C CA 1
ATOM 11592 C C . PHE D 1 352 ? -7.181 15.896 22.665 1.00 22.63 350 PHE C C 1
ATOM 11593 O O . PHE D 1 352 ? -7.348 17.098 22.846 1.00 21.56 350 PHE C O 1
ATOM 11601 N N . ILE D 1 353 ? -8.188 15.036 22.558 1.00 16.90 351 ILE C N 1
ATOM 11602 C CA . ILE D 1 353 ? -9.565 15.446 22.798 1.00 18.32 351 ILE C CA 1
ATOM 11603 C C . ILE D 1 353 ? -10.126 14.723 24.025 1.00 23.06 351 ILE C C 1
ATOM 11604 O O . ILE D 1 353 ? -10.050 13.493 24.115 1.00 19.45 351 ILE C O 1
ATOM 11609 N N . PRO D 1 354 ? -10.663 15.493 24.989 1.00 22.46 352 PRO C N 1
ATOM 11610 C CA . PRO D 1 354 ? -11.217 14.901 26.209 1.00 23.37 352 PRO C CA 1
ATOM 11611 C C . PRO D 1 354 ? -12.407 13.993 25.932 1.00 20.91 352 PRO C C 1
ATOM 11612 O O . PRO D 1 354 ? -13.182 14.250 25.014 1.00 23.31 352 PRO C O 1
ATOM 11616 N N . GLY D 1 355 ? -12.535 12.939 26.736 1.00 23.10 353 GLY C N 1
ATOM 11617 C CA . GLY D 1 355 ? -13.642 12.011 26.645 1.00 18.02 353 GLY C CA 1
ATOM 11618 C C . GLY D 1 355 ? -14.990 12.677 26.809 1.00 24.45 353 GLY C C 1
ATOM 11619 O O . GLY D 1 355 ? -15.982 12.163 26.290 1.00 23.40 353 GLY C O 1
ATOM 11620 N N . VAL D 1 356 ? -15.040 13.815 27.511 1.00 24.06 354 VAL C N 1
ATOM 11621 C CA . VAL D 1 356 ? -16.310 14.531 27.704 1.00 25.85 354 VAL C CA 1
ATOM 11622 C C . VAL D 1 356 ? -16.885 15.002 26.397 1.00 27.22 354 VAL C C 1
ATOM 11623 O O . VAL D 1 356 ? -18.102 15.126 26.257 1.00 28.43 354 VAL C O 1
ATOM 11627 N N . ALA D 1 357 ? -16.008 15.277 25.436 1.00 26.08 355 ALA C N 1
ATOM 11628 C CA . ALA D 1 357 ? -16.443 15.851 24.172 1.00 27.82 355 ALA C CA 1
ATOM 11629 C C . ALA D 1 357 ? -17.344 14.889 23.397 1.00 25.64 355 ALA C C 1
ATOM 11630 O O . ALA D 1 357 ? -17.925 15.260 22.376 1.00 21.58 355 ALA C O 1
ATOM 11632 N N . PHE D 1 358 ? -17.477 13.665 23.911 1.00 24.19 356 PHE C N 1
ATOM 11633 C CA . PHE D 1 358 ? -18.185 12.594 23.220 1.00 25.07 356 PHE C CA 1
ATOM 11634 C C . PHE D 1 358 ? -19.365 12.040 24.004 1.00 27.86 356 PHE C C 1
ATOM 11635 O O . PHE D 1 358 ? -19.391 10.861 24.328 1.00 29.91 356 PHE C O 1
ATOM 11643 N N . GLY D 1 359 ? -20.343 12.885 24.300 1.00 30.33 357 GLY C N 1
ATOM 11644 C CA . GLY D 1 359 ? -21.548 12.429 24.969 1.00 33.32 357 GLY C CA 1
ATOM 11645 C C . GLY D 1 359 ? -21.440 12.435 26.486 1.00 31.96 357 GLY C C 1
ATOM 11646 O O . GLY D 1 359 ? -20.493 12.996 27.047 1.00 24.20 357 GLY C O 1
ATOM 11647 N N . LYS D 1 360 ? -22.406 11.785 27.139 1.00 33.87 358 LYS C N 1
ATOM 11648 C CA . LYS D 1 360 ? -22.549 11.801 28.597 1.00 28.22 358 LYS C CA 1
ATOM 11649 C C . LYS D 1 360 ? -21.572 10.896 29.320 1.00 30.15 358 LYS C C 1
ATOM 11650 O O . LYS D 1 360 ? -21.241 11.151 30.475 1.00 31.94 358 LYS C O 1
ATOM 11656 N N . TYR D 1 361 ? -21.125 9.833 28.657 1.00 26.11 359 TYR C N 1
ATOM 11657 C CA . TYR D 1 361 ? -20.446 8.746 29.357 1.00 26.75 359 TYR C CA 1
ATOM 11658 C C . TYR D 1 361 ? -18.970 8.623 29.015 1.00 29.43 359 TYR C C 1
ATOM 11659 O O . TYR D 1 361 ? -18.379 7.549 29.143 1.00 30.30 359 TYR C O 1
ATOM 11668 N N . GLY D 1 362 ? -18.366 9.727 28.599 1.00 24.03 360 GLY C N 1
ATOM 11669 C CA . GLY D 1 362 ? -17.006 9.691 28.104 1.00 21.53 360 GLY C CA 1
ATOM 11670 C C . GLY D 1 362 ? -15.936 10.059 29.110 1.00 25.87 360 GLY C C 1
ATOM 11671 O O . GLY D 1 362 ? -14.747 9.830 28.855 1.00 28.78 360 GLY C O 1
ATOM 11672 N N . GLU D 1 363 ? -16.342 10.616 30.250 1.00 22.43 361 GLU C N 1
ATOM 11673 C CA . GLU D 1 363 ? -15.382 11.128 31.230 1.00 25.69 361 GLU C CA 1
ATOM 11674 C C . GLU D 1 363 ? -14.313 10.114 31.657 1.00 25.26 361 GLU C C 1
ATOM 11675 O O . GLU D 1 363 ? -14.529 8.911 31.598 1.00 26.48 361 GLU C O 1
ATOM 11681 N N . GLY D 1 364 ? -13.151 10.610 32.074 1.00 22.77 362 GLY C N 1
ATOM 11682 C CA . GLY D 1 364 ? -12.070 9.734 32.491 1.00 29.33 362 GLY C CA 1
ATOM 11683 C C . GLY D 1 364 ? -11.226 9.221 31.335 1.00 29.80 362 GLY C C 1
ATOM 11684 O O . GLY D 1 364 ? -10.191 8.574 31.539 1.00 25.21 362 GLY C O 1
ATOM 11685 N N . TYR D 1 365 ? -11.669 9.524 30.117 1.00 27.46 363 TYR C N 1
ATOM 11686 C CA . TYR D 1 365 ? -10.959 9.115 28.909 1.00 29.56 363 TYR C CA 1
ATOM 11687 C C . TYR D 1 365 ? -10.457 10.302 28.086 1.00 23.66 363 TYR C C 1
ATOM 11688 O O . TYR D 1 365 ? -10.946 11.417 28.219 1.00 21.84 363 TYR C O 1
ATOM 11697 N N . LEU D 1 366 ? -9.471 10.042 27.240 1.00 24.10 364 LEU C N 1
ATOM 11698 C CA . LEU D 1 366 ? -9.119 10.961 26.166 1.00 22.89 364 LEU C CA 1
ATOM 11699 C C . LEU D 1 366 ? -9.098 10.223 24.835 1.00 22.77 364 LEU C C 1
ATOM 11700 O O . LEU D 1 366 ? -8.952 8.987 24.790 1.00 19.53 364 LEU C O 1
ATOM 11705 N N . ARG D 1 367 ? -9.223 10.984 23.755 1.00 22.67 365 ARG C N 1
ATOM 11706 C CA . ARG D 1 367 ? -9.103 10.416 22.421 1.00 17.69 365 ARG C CA 1
ATOM 11707 C C . ARG D 1 367 ? -7.850 10.909 21.744 1.00 19.30 365 ARG C C 1
ATOM 11708 O O . ARG D 1 367 ? -7.570 12.120 21.668 1.00 19.92 365 ARG C O 1
ATOM 11716 N N . ILE D 1 368 ? -7.099 9.946 21.247 1.00 15.73 366 ILE C N 1
ATOM 11717 C CA . ILE D 1 368 ? -5.933 10.195 20.449 1.00 15.56 366 ILE C CA 1
ATOM 11718 C C . ILE D 1 368 ? -6.319 9.851 19.029 1.00 16.93 366 ILE C C 1
ATOM 11719 O O . ILE D 1 368 ? -6.976 8.838 18.785 1.00 15.90 366 ILE C O 1
ATOM 11724 N N . SER D 1 369 ? -5.959 10.706 18.083 1.00 16.05 367 SER C N 1
ATOM 11725 C CA . SER D 1 369 ? -6.145 10.337 16.695 1.00 14.56 367 SER C CA 1
ATOM 11726 C C . SER D 1 369 ? -4.796 10.053 16.122 1.00 16.02 367 SER C C 1
ATOM 11727 O O . SER D 1 369 ? -3.898 10.912 16.183 1.00 17.84 367 SER C O 1
ATOM 11730 N N . TYR D 1 370 ? -4.617 8.844 15.597 1.00 12.70 368 TYR C N 1
ATOM 11731 C CA . TYR D 1 370 ? -3.337 8.539 14.988 1.00 14.68 368 TYR C CA 1
ATOM 11732 C C . TYR D 1 370 ? -3.341 8.687 13.468 1.00 15.57 368 TYR C C 1
ATOM 11733 O O . TYR D 1 370 ? -2.515 8.102 12.769 1.00 18.25 368 TYR C O 1
ATOM 11742 N N . ALA D 1 371 ? -4.264 9.489 12.960 1.00 14.03 369 ALA C N 1
ATOM 11743 C CA . ALA D 1 371 ? -4.084 10.042 11.625 1.00 15.81 369 ALA C CA 1
ATOM 11744 C C . ALA D 1 371 ? -3.125 11.204 11.819 1.00 18.95 369 ALA C C 1
ATOM 11745 O O . ALA D 1 371 ? -3.532 12.364 11.972 1.00 21.10 369 ALA C O 1
ATOM 11747 N N . ALA D 1 372 ? -1.846 10.865 11.869 1.00 18.74 370 ALA C N 1
ATOM 11748 C CA . ALA D 1 372 ? -0.793 11.812 12.173 1.00 18.30 370 ALA C CA 1
ATOM 11749 C C . ALA D 1 372 ? 0.506 11.077 11.935 1.00 19.21 370 ALA C C 1
ATOM 11750 O O . ALA D 1 372 ? 0.550 9.858 11.999 1.00 16.13 370 ALA C O 1
ATOM 11752 N N . SER D 1 373 ? 1.570 11.817 11.681 1.00 21.93 371 SER C N 1
ATOM 11753 C CA . SER D 1 373 ? 2.821 11.195 11.318 1.00 21.91 371 SER C CA 1
ATOM 11754 C C . SER D 1 373 ? 3.452 10.527 12.520 1.00 23.08 371 SER C C 1
ATOM 11755 O O . SER D 1 373 ? 3.135 10.851 13.666 1.00 24.46 371 SER C O 1
ATOM 11758 N N . MET D 1 374 ? 4.340 9.583 12.242 1.00 19.93 372 MET C N 1
ATOM 11759 C CA . MET D 1 374 ? 5.005 8.812 13.276 1.00 24.78 372 MET C CA 1
ATOM 11760 C C . MET D 1 374 ? 5.859 9.723 14.137 1.00 24.47 372 MET C C 1
ATOM 11761 O O . MET D 1 374 ? 6.008 9.508 15.342 1.00 23.18 372 MET C O 1
ATOM 11766 N N . GLU D 1 375 ? 6.436 10.735 13.501 1.00 23.29 373 GLU C N 1
ATOM 11767 C CA . GLU D 1 375 ? 7.275 11.692 14.202 1.00 25.13 373 GLU C CA 1
ATOM 11768 C C . GLU D 1 375 ? 6.495 12.380 15.313 1.00 20.22 373 GLU C C 1
ATOM 11769 O O . GLU D 1 375 ? 6.938 12.408 16.471 1.00 23.79 373 GLU C O 1
ATOM 11775 N N . THR D 1 376 ? 5.330 12.923 14.973 1.00 22.13 374 THR C N 1
ATOM 11776 C CA . THR D 1 376 ? 4.577 13.688 15.965 1.00 27.34 374 THR C CA 1
ATOM 11777 C C . THR D 1 376 ? 3.964 12.764 17.008 1.00 22.45 374 THR C C 1
ATOM 11778 O O . THR D 1 376 ? 3.840 13.133 18.166 1.00 24.73 374 THR C O 1
ATOM 11782 N N . ILE D 1 377 ? 3.620 11.549 16.603 1.00 22.41 375 ILE C N 1
ATOM 11783 C CA . ILE D 1 377 ? 3.121 10.540 17.531 1.00 20.20 375 ILE C CA 1
ATOM 11784 C C . ILE D 1 377 ? 4.172 10.146 18.574 1.00 22.38 375 ILE C C 1
ATOM 11785 O O . ILE D 1 377 ? 3.880 10.070 19.771 1.00 20.50 375 ILE C O 1
ATOM 11790 N N . LYS D 1 378 ? 5.391 9.893 18.109 1.00 21.51 376 LYS C N 1
ATOM 11791 C CA . LYS D 1 378 ? 6.503 9.549 18.983 1.00 21.05 376 LYS C CA 1
ATOM 11792 C C . LYS D 1 378 ? 6.771 10.700 19.948 1.00 26.28 376 LYS C C 1
ATOM 11793 O O . LYS D 1 378 ? 6.933 10.482 21.161 1.00 26.03 376 LYS C O 1
ATOM 11799 N N . GLU D 1 379 ? 6.796 11.925 19.412 1.00 23.45 377 GLU C N 1
ATOM 11800 C CA . GLU D 1 379 ? 7.023 13.097 20.260 1.00 26.14 377 GLU C CA 1
ATOM 11801 C C . GLU D 1 379 ? 5.907 13.265 21.293 1.00 24.25 377 GLU C C 1
ATOM 11802 O O . GLU D 1 379 ? 6.165 13.636 22.441 1.00 27.30 377 GLU C O 1
ATOM 11808 N N . ALA D 1 380 ? 4.675 12.973 20.888 1.00 20.62 378 ALA C N 1
ATOM 11809 C CA . ALA D 1 380 ? 3.532 13.086 21.786 1.00 22.55 378 ALA C CA 1
ATOM 11810 C C . ALA D 1 380 ? 3.635 12.076 22.916 1.00 25.21 378 ALA C C 1
ATOM 11811 O O . ALA D 1 380 ? 3.364 12.410 24.063 1.00 27.44 378 ALA C O 1
ATOM 11813 N N . MET D 1 381 ? 4.028 10.846 22.597 1.00 23.22 379 MET C N 1
ATOM 11814 C CA . MET D 1 381 ? 4.139 9.817 23.624 1.00 24.48 379 MET C CA 1
ATOM 11815 C C . MET D 1 381 ? 5.254 10.129 24.611 1.00 24.86 379 MET C C 1
ATOM 11816 O O . MET D 1 381 ? 5.113 9.886 25.820 1.00 26.63 379 MET C O 1
ATOM 11821 N N . LYS D 1 382 ? 6.359 10.661 24.096 1.00 23.90 380 LYS C N 1
ATOM 11822 C CA . LYS D 1 382 ? 7.469 11.090 24.957 1.00 30.65 380 LYS C CA 1
ATOM 11823 C C . LYS D 1 382 ? 7.040 12.205 25.916 1.00 28.78 380 LYS C C 1
ATOM 11824 O O . LYS D 1 382 ? 7.224 12.103 27.144 1.00 33.37 380 LYS C O 1
ATOM 11830 N N . ARG D 1 383 ? 6.471 13.267 25.356 1.00 23.48 381 ARG C N 1
ATOM 11831 C CA . ARG D 1 383 ? 5.937 14.340 26.182 1.00 26.28 381 ARG C CA 1
ATOM 11832 C C . ARG D 1 383 ? 4.919 13.831 27.198 1.00 28.54 381 ARG C C 1
ATOM 11833 O O . ARG D 1 383 ? 4.913 14.267 28.336 1.00 30.90 381 ARG C O 1
ATOM 11841 N N . LEU D 1 384 ? 4.080 12.886 26.795 1.00 24.18 382 LEU C N 1
ATOM 11842 C CA . LEU D 1 384 ? 3.046 12.386 27.680 1.00 26.45 382 LEU C CA 1
ATOM 11843 C C . LEU D 1 384 ? 3.680 11.629 28.849 1.00 28.33 382 LEU C C 1
ATOM 11844 O O . LEU D 1 384 ? 3.195 11.705 29.977 1.00 26.62 382 LEU C O 1
ATOM 11849 N N . LYS D 1 385 ? 4.759 10.895 28.582 1.00 26.63 383 LYS C N 1
ATOM 11850 C CA . LYS D 1 385 ? 5.469 10.221 29.671 1.00 28.85 383 LYS C CA 1
ATOM 11851 C C . LYS D 1 385 ? 6.009 11.263 30.662 1.00 33.36 383 LYS C C 1
ATOM 11852 O O . LYS D 1 385 ? 5.765 11.177 31.882 1.00 36.07 383 LYS C O 1
ATOM 11858 N N . GLU D 1 386 ? 6.714 12.259 30.118 1.00 32.20 384 GLU C N 1
ATOM 11859 C CA . GLU D 1 386 ? 7.169 13.403 30.906 1.00 31.11 384 GLU C CA 1
ATOM 11860 C C . GLU D 1 386 ? 6.058 13.982 31.796 1.00 32.76 384 GLU C C 1
ATOM 11861 O O . GLU D 1 386 ? 6.197 14.043 33.014 1.00 38.22 384 GLU C O 1
ATOM 11867 N N . PHE D 1 387 ? 4.944 14.358 31.186 1.00 29.60 385 PHE C N 1
ATOM 11868 C CA . PHE D 1 387 ? 3.794 14.869 31.912 1.00 27.95 385 PHE C CA 1
ATOM 11869 C C . PHE D 1 387 ? 3.310 13.945 33.014 1.00 34.13 385 PHE C C 1
ATOM 11870 O O . PHE D 1 387 ? 2.987 14.401 34.107 1.00 35.84 385 PHE C O 1
ATOM 11878 N N . MET D 1 388 ? 3.254 12.647 32.722 1.00 36.42 386 MET C N 1
ATOM 11879 C CA . MET D 1 388 ? 2.737 11.661 33.674 1.00 34.55 386 MET C CA 1
ATOM 11880 C C . MET D 1 388 ? 3.614 11.486 34.908 1.00 36.03 386 MET C C 1
ATOM 11881 O O . MET D 1 388 ? 3.106 11.146 35.979 1.00 36.62 386 MET C O 1
ATOM 11886 N N . GLU D 1 389 ? 4.923 11.701 34.751 1.00 36.23 387 GLU C N 1
ATOM 11887 C CA . GLU D 1 389 ? 5.865 11.575 35.879 1.00 40.48 387 GLU C CA 1
ATOM 11888 C C . GLU D 1 389 ? 5.375 12.159 37.228 1.00 45.55 387 GLU C C 1
ATOM 11889 O O . GLU D 1 389 ? 5.629 11.581 38.289 1.00 42.70 387 GLU C O 1
ATOM 11895 N N . GLN D 1 390 ? 4.669 13.289 37.184 1.00 43.57 388 GLN C N 1
ATOM 11896 C CA . GLN D 1 390 ? 4.085 13.864 38.395 1.00 41.94 388 GLN C CA 1
ATOM 11897 C C . GLN D 1 390 ? 2.680 13.327 38.697 1.00 46.37 388 GLN C C 1
ATOM 11898 O O . GLN D 1 390 ? 2.492 12.131 38.954 1.00 47.63 388 GLN C O 1
#

Solvent-accessible surface area: 59353 Å² total; per-residue (Å²): 162,109,4,68,83,51,10,18,147,36,4,131,84,16,89,70,47,65,43,51,82,5,60,68,57,9,84,135,18,94,133,26,32,114,0,32,81,30,63,7,57,42,53,3,31,159,53,0,26,63,6,2,39,141,19,16,65,56,44,116,55,80,172,8,36,77,19,5,22,80,49,0,32,87,9,0,18,56,14,6,109,96,42,20,137,8,98,14,64,26,98,75,31,2,6,10,6,4,8,15,93,35,0,12,7,3,0,0,21,1,0,0,50,87,55,12,47,0,0,5,20,4,2,10,79,37,35,5,74,36,11,0,10,12,27,12,0,66,26,41,24,12,50,0,129,109,58,94,7,32,5,34,45,142,31,0,42,116,13,4,116,158,30,52,171,39,5,7,0,0,0,6,16,3,1,18,12,0,0,0,5,23,26,63,111,103,68,0,84,59,2,1,90,14,0,107,134,40,90,3,0,0,0,0,14,4,15,10,5,21,0,10,22,66,78,139,86,16,11,0,0,3,59,54,8,77,111,21,0,0,5,0,21,4,4,21,12,6,2,0,2,27,34,34,35,7,0,4,1,0,0,19,36,74,1,7,56,35,0,28,55,2,12,52,30,8,26,34,40,5,11,26,19,5,1,74,0,0,30,26,0,2,56,104,2,72,82,27,2,88,90,12,55,94,64,0,42,90,12,24,70,53,0,33,107,75,0,96,80,23,170,5,155,30,14,127,1,25,0,0,0,0,0,0,0,76,6,51,22,82,84,0,108,56,0,39,121,2,1,43,61,0,0,132,95,56,21,0,2,1,7,0,0,40,3,0,28,152,52,0,68,1,25,0,6,0,0,0,3,10,53,54,134,43,0,103,54,0,2,118,59,0,129,59,2,22,126,98,42,142,155,14,34,94,39,12,18,72,30,9,94,108,7,145,91,25,65,38,81,65,0,36,118,73,3,83,97,36,99,128,23,42,102,0,20,42,31,27,13,88,54,93,15,60,156,114,14,44,64,18,5,36,157,14,18,68,95,9,114,76,52,0,50,86,12,0,18,61,15,6,134,89,52,22,129,8,122,13,67,28,101,79,29,3,23,3,0,12,1,46,33,3,0,10,0,0,0,0,2,0,0,0,51,88,54,15,56,0,0,8,20,2,4,9,79,42,9,1,71,15,1,0,8,10,29,13,0,64,14,46,47,10,46,2,122,101,64,107,12,34,4,22,32,121,33,0,58,130,16,6,70,84,46,43,106,36,4,2,0,0,0,8,13,7,1,18,8,0,2,0,5,22,26,52,103,99,63,1,76,56,4,1,99,9,0,99,116,49,66,2,2,0,0,0,10,5,20,11,6,27,0,14,23,68,80,135,90,17,10,0,0,3,57,55,7,68,91,5,0,0,4,4,19,12,4,10,22,6,11,22,6,29,22,15,69,3,1,4,0,0,0,22,35,101,2,5,51,49,0,57,54,0,85,24,11,20,17,104,73,21,54,79,26,1,3,30,2,0,52,40,5,5,57,117,5,73,66,87,6,109,91,32,46,47,55,6,59,110,34,11,67,43,0,25,102,55,0,94,82,32,151,12,128,26,20,123,0,44,0,1,0,0,0,0,0,47,6,64,55,88,131,0,92,79,1,38,37,13,1,31,59,0,0,130,130,18,24,0,0,0,0,0,0,35,3,2,31,142,50,0,56,0,18,2,6,0,0,0,13,15,60,51,134,35,0,82,60,0,0,108,63,1,88,139,34,62,140,112,84,16,27,88,54,13,18,71,42,3,101,59,16,81,111,31,65,50,25,69,1,43,118,52,2,78,130,35,106,131,24,43,84,0,24,52,26,48,14,91,54,94,11,56,141,111,13,39,55,19,4,30,158,16,16,64,61,100,103,57,9,80,41,0,46,85,12,0,17,60,13,4,134,88,47,18,128,10,118,12,62,28,103,74,29,7,20,3,0,16,0,47,36,6,0,10,0,0,0,0,14,0,0,1,37,92,54,10,55,0,0,9,22,1,4,10,78,44,10,0,72,19,1,0,19,18,40,17,3,86,16,41,45,10,53,2,129,107,60,98,11,37,3,25,32,110,32,0,38,111,10,4,116,171,41,42,104,36,5,0,0,0,0,6,15,6,1,18,11,0,2,0,5,20,29,56,87,103,61,0,92,61,4,0,103,12,0,102,132,44,81,2,0,0,0,0,13,3,22,9,5,27,0,11,22,68,78,127,81,16,5,0,0,3,52,55,7,69,57,11,0,0,4,4,15,11,4,13,27,6,10,21,8,28,27,15,82,3,1,5,0,0,0,22,36,97,3,5,54,49,0,83,53,0,100,30,15,22,13,86,73,22,53,80,21,0,6,31,2,1,49,39,5,5,55,118,5,74,66,82,4,100,80,25,55,126,48,10,56,118,36,22,66,50,0,30,103,74,0,100,78,30,160,4,141,35,21,126,0,30,0,1,0,0,0,0,0,76,3,63,38,87,76,0,128,50,0,29,106,2,1,36,35,0,0,122,115,16,22,0,0,2,1,0,0,34,5,4,28,152,56,0,62,1,24,2,8,0,0,0,5,17,57,49,142,30,0,106,68,0,2,137,63,2,117,114,9,27,130,103,88,32,97,120,11,166,70,20,15,58,28,1,128,107,9,78,88,47,62,46,142,84,6,66,61,56,6,83,136,39,102,134,28,48,112,0,38,80,29,65,7,56,44,72,12,31,158,52,0,32,61,9,2,35,143,18,14,64,55,41,122,44,122,114,23,13,57,16,1,26,78,47,0,28,89,5,0,18,52,15,7,114,98,41,21,133,7,100,16,62,31,98,74,31,2,6,3,0,3,8,18,95,23,0,12,6,9,0,0,9,5,0,1,54,92,55,10,51,0,0,5,20,4,2,12,85,36,30,5,74,30,12,0,12,7,25,13,3,84,10,34,14,8,55,0,125,112,60,85,7,33,4,27,32,123,29,0,41,119,12,3,111,158,36,54,118,42,4,1,0,0,0,7,16,3,0,17,10,0,0,0,3,23,25,59,104,102,64,0,89,59,3,2,93,15,0,108,132,37,70,3,0,0,0,0,15,4,15,10,4,19,0,12,25,69,83,138,82,16,14,0,0,3,62,56,6,72,107,20,0,0,4,1,20,5,5,23,14,6,2,0,2,51,16,30,46,6,0,6,1,1,0,19,39,84,3,4,49,38,4,30,50,3,5,48,31,4,12,37,45,5,11,29,18,5,0,83,0,0,31,25,0,2,57,106,1,70,85,28,1,90,88,13,48,94,61,0,44,94,15,27,70,58,0,34,104,74,0,91,66,21,163,6,121,27,8,135,1,25,0,0,0,0,0,0,0,76,5,65,54,65,111,1,139,65,0,38,102,9,2,46,30,0,0,145,93,53,21,0,4,1,7,0,0,41,4,0,32,139,52,0,70,7,20,0,6,0,0,0,2,11,49,49,138,32,0,102,57,0,4,124,57,0,126,68,14,31,147,140

Sequence (1537 aa):
MDLSKRFNKNLNKIEVSMIRQFDQSISDIPDVLKLTLGEPDFATPKHIKEAAKRAIDADESHYTGMAGLLALRQAASAFVKEKYHLTYNPDNEILVTIGATEALSASLTAILEPGDKVLLPAPAYPGYEPVVNLVGAEVVEIDTRSNDFVLTPEMLEEAILKEGEALKAVILNYPTNPTGVTYSRQQIKNLAEVLKKYPIFVISDEVYAELTYTGESHVSIAEYLPDQTILISGLSKSHAMTGWRLGLIFAPAVLTAQLIKSHQYLVTAATTSVQFAAIEALTNGKDDALPMKEEYIKRRDYIIEKMEAMKFKIIKPDGAFYIFAKIPVAQGQDSFKFLQDFAKEKAVAFIPGVAFGKYGEGYLRISYAASMETIKEAMKRLKEFMEQYADLSKRFNKNLNKIEVSMIRQFDQSISDIPDVLKLTLGEPDFATPKHIKEAAKRAIDAGLLALRQAASAFVKEKYHLTYNPDNEILVTIGATEALSASLTAILEPGDKVLLPAPAYPGYEPVVNLVGAEVVEIDTRSNDFVLTPEMLEEAILKEGEALKAVILNYPTNPTGVTYSRQQIKNLAEVLKKYPIFVISDEVYAELTYTGESHVSIAEYLPDQTILISGLSKSHAMTGWRLGLIFAPAVLTAQLIKSHQYLVTAATTSVQFAAIEALTNGKDDALPMKEEYIKRRDYIIEKMEAMKFKIIKPDGAFYIFAKIPVAQGQDSFKFLQDFAKEKAVAFIPGVAFGKYGEGYLRISYAASMETIKEAMKRLKEFMEMDLSKRFNKNLNKIEVSMIRQFDQSISDIPDVLKLTLGEPDFATPKHIKEAAKRAIDADAGLLALRQAASAFVKEKYHLTYNPDNEILVTIGATEALSASLTAILEPGDKVLLPAPAYPGYEPVVNLVGAEVVEIDTRSNDFVLTPEMLEEAILKEGEALKAVILNYPTNPTGVTYSRQQIKNLAEVLKKYPIFVISDEVYAELTYTGESHVSIAEYLPDQTILISGLSKSHAMTGWRLGLIFAPAVLTAQLIKSHQYLVTAATTSVQFAAIEALTNGKDDALPMKEEYIKRRDYIIEKMEAMKFKIIKPDGAFYIFAKIPVAQGQDSFKFLQDFAKEKAVAFIPGVAFGKYGEGYLRISYAASMETIKEAMKRLKEFMEQYMDLSKRFNKNLNKIEVSMIRQFDQSISDIPDVLKLTLGEPDFATPKHIKEAAKRAIDADESHYTGMAGLLALRQAASAFVKEKYHLTYNPDNEILVTIGATEALSASLTAILEPGDKVLLPAPAYPGYEPVVNLVGAEVVEIDTRSNDFVLTPEMLEEAILKEGEALKAVILNYPTNPTGVTYSRQQIKNLAEVLKKYPIFVISDEVYAELTYTGESHVSIAEYLPDQTILISGLSKSHAMTGWRLGLIFAPAVLTAQLIKSHQYLVTAATTSVQFAAIEALTNGKDDALPMKEEYIKRRDYIIEKMEAMKFKIIKPDGAFYIFAKIPVAQGQDSFKFLQDFAKEKAVAFIPGVAFGKYGEGYLRISYAASMETIKEAMKRLKEFMEQ

CATH classification: 3.90.1150.10 (+1 more: 3.40.640.10)

Organism: Streptococcus mutans serotype c (strain ATCC 700610 / UA159) (NCBI:txid210007)

InterPro domains:
  IPR004838 Aminotransferases, class-I, pyridoxal-phosphate-binding site [PS00105] (234-247)
  IPR004839 Aminotransferase, class I/classII, large domain [PF00155] (31-382)
  IPR015421 Pyridoxal phosphate-dependent transferase, major domain [G3DSA:3.40.640.10] (62-284)
  IPR015422 Pyridoxal phosphate-dependent transferase, small domain [G3DSA:3.90.1150.10] (30-382)
  IPR015424 Pyridoxal phosphate-dependent transferase [SSF53383] (6-389)
  IPR050596 Aspartate/prephenate aminotransferase-like [PTHR46383] (6-390)

Secondary structure (DSSP, 8-state):
---TTSS-GGGGG----HHHHHHHHTTTSSS-EE---SS-SSPPPHHHHHHHHHHHHH-------TT--HHHHHHHHHHHHHHH-----TTTSEEEES-HHHHHHHHHHHH--TT-EEEEESSPPTTSHHHHHHHT-EEEEE--GGGTT---HHHHHHHHHHS-TTEEEEEEESSPTTT-----HHHHHHHHHHHTTSS-EEEEE-TTTT-B-SSS----HHHH-TTTEEEEEESTTTS--TTS--EEEE--HHHHHHHHHHHTTTSPPPPHHHHHHHHHHHHH-TTTHHHHHHHHHHHHHHHHHHHHHTT-EE----BTTEEEEE--SGGGGSHHHHHHHHHHHH-EE-EEGGGSSSS-TTEEEEE--S-HHHHHHHHHHHHHHHHT--/--GGGSS-GGGGT----HHHHHHHHTTTSTT-EE---SS------HHHHHHHHHHHTT---SHHHHHHHHHHHHHHH-----TTTSEEEESSHHHHHHHHHHHH--TT-EEEEEES--TTHHHHHHHTT-EEEEEE-GGGTT---HHHHHHHHHHHGGGEEEEEEESSPTTT-----HHHHHHHHHHHTTSS-EEEEE-TTTT-B-SSSPP--GGGT-TTTEEEEEESTTTS--TT---EEEE--HHHHHHHTT-GGGSBS---HHHHHHHHHHHTTTTTTHHHHHHHHHHHHHHHHHHHHHTT-EE----BTTEEEEE--SGGGS-HHHHHHHHHHHH-EE-EEGGGG-GGGTTEEEEE--S-HHHHHHHHHHHHHHHHT-/------S-GGGGT----HHHHHHHHTTTSTT-EE---SS--SPPPHHHHHHHHHHHHHT------SS--HHHHHHHHHHHHHHH-----TTTSEEEESSHHHHHHHHHHHH--TT-EEEEESSPPTTHHHHHHHTT-EEEEEP-GGGTT---HHHHHHHHHHS-SSEEEEEEESSPTTT-----HHHHHHHHHHHTTSS-EEEEE-TTTT-B-SSSPP--HHHH-TTTEEEEEESTTTS--TTT--EEEE--HHHHHHHHHHHHHHSPPPPHHHHHHHHHHHHH-TTTHHHHHHHHHHHHHHHHHHHHHTTPEEP---BTTEEEEE--SGGGGSHHHHHHHHHHHH-EE-EEGGGSSTT-TTEEEEE--S-HHHHHHHHHHHHHHHT-/--TTSS-GGGGG----HHHHHHHHTSSSTT-EE---SS------HHHHHHHHHHHT---HHHHHHHHHHHHHHH-----TTTSEEEESSHHHHHHHHHHHH--TT-EEEEEES--TTHHHHHHHTT-EEEEEE-GGGTTPPPHHHHHHHHHHHGGGEEEEEEESSPTTT-----HHHHHHHHHHHTTSS-EEEEE-TTTT-B-SSSPP--GGGT-TTTEEEEEESTTTS--TT---EEEE--HHHHHHHTT-GGGSBS---HHHHHHHHHHHTTTTTTHHHHHHHHHHHHHHHHHHHHTTT-EE---SBTTEEEEE-SSGGGGGHHHHHHHHHHHH-EE-EEGGGG-GGGTTEEEEETTS-HHHHHHHHHHHHHH--